Protein 1J5N (pdb70)

Radius of gyration: 16.45 Å; Cα contacts (8 Å, |Δi|>4): 73; chains: 1; bounding box: 31×43×29 Å

Structure (mmCIF, N/CA/C/O backbone):
data_1J5N
#
_entry.id   1J5N
#
loop_
_entity.id
_entity.type
_entity.pdbx_description
1 polymer "5'-D(*GP*GP*GP*GP*TP*GP*AP*TP*TP*GP*TP*TP*CP*AP*G)-3'"
2 polymer "5'-D(*CP*TP*GP*AP*AP*CP*AP*AP*TP*CP*AP*CP*CP*CP*C)-3'"
3 polymer 'Nonhistone chromosomal protein 6A'
#
loop_
_atom_site.group_PDB
_atom_site.id
_atom_site.type_symbol
_atom_site.label_atom_id
_atom_site.label_alt_id
_atom_site.label_comp_id
_atom_site.label_asym_id
_atom_site.label_entity_id
_atom_site.label_seq_id
_atom_site.pdbx_PDB_ins_code
_atom_site.Cartn_x
_atom_site.Cartn_y
_atom_site.Cartn_z
_atom_site.occupancy
_atom_site.B_iso_or_equiv
_atom_site.auth_seq_id
_atom_site.auth_comp_id
_atom_site.auth_asym_id
_atom_site.auth_atom_id
_atom_site.pdbx_PDB_model_num
ATOM 951 N N . MET C 3 1 ? -11.818 -3.468 -20.506 1.00 0.00 1 MET A N 1
ATOM 952 C CA . MET C 3 1 ? -10.466 -2.956 -20.851 1.00 0.00 1 MET A CA 1
ATOM 953 C C . MET C 3 1 ? -10.275 -1.535 -20.332 1.00 0.00 1 MET A C 1
ATOM 954 O O . MET C 3 1 ? -9.572 -0.731 -20.943 1.00 0.00 1 MET A O 1
ATOM 970 N N . VAL C 3 2 ? -10.906 -1.234 -19.202 1.00 0.00 2 VAL A N 1
ATOM 971 C CA . VAL C 3 2 ? -10.805 0.091 -18.601 1.00 0.00 2 VAL A CA 1
ATOM 972 C C . VAL C 3 2 ? -9.427 0.310 -17.984 1.00 0.00 2 VAL A C 1
ATOM 973 O O . VAL C 3 2 ? -9.019 1.445 -17.740 1.00 0.00 2 VAL A O 1
ATOM 986 N N . THR C 3 3 ? -8.715 -0.784 -17.736 1.00 0.00 3 THR A N 1
ATOM 987 C CA . THR C 3 3 ? -7.383 -0.711 -17.148 1.00 0.00 3 THR A CA 1
ATOM 988 C C . THR C 3 3 ? -6.341 -1.315 -18.084 1.00 0.00 3 THR A C 1
ATOM 989 O O . THR C 3 3 ? -6.042 -2.507 -18.012 1.00 0.00 3 THR A O 1
ATOM 1000 N N . PRO C 3 4 ? -5.773 -0.491 -18.977 1.00 0.00 4 PRO A N 1
ATOM 1001 C CA . PRO C 3 4 ? -4.758 -0.938 -19.935 1.00 0.00 4 PRO A CA 1
ATOM 1002 C C . PRO C 3 4 ? -3.609 -1.677 -19.258 1.00 0.00 4 PRO A C 1
ATOM 1003 O O . PRO C 3 4 ? -3.064 -1.213 -18.257 1.00 0.00 4 PRO A O 1
ATOM 1014 N N . ARG C 3 5 ? -3.245 -2.830 -19.811 1.00 0.00 5 ARG A N 1
ATOM 1015 C CA . ARG C 3 5 ? -2.161 -3.633 -19.259 1.00 0.00 5 ARG A CA 1
ATOM 1016 C C . ARG C 3 5 ? -0.841 -3.316 -19.955 1.00 0.00 5 ARG A C 1
ATOM 1017 O O . ARG C 3 5 ? 0.074 -4.138 -19.977 1.00 0.00 5 ARG A O 1
ATOM 1038 N N . GLU C 3 6 ? -0.750 -2.117 -20.522 1.00 0.00 6 GLU A N 1
ATOM 1039 C CA . GLU C 3 6 ? 0.459 -1.691 -21.217 1.00 0.00 6 GLU A CA 1
ATOM 1040 C C . GLU C 3 6 ? 1.291 -0.760 -20.343 1.00 0.00 6 GLU A C 1
ATOM 1041 O O . GLU C 3 6 ? 0.751 0.047 -19.586 1.00 0.00 6 GLU A O 1
ATOM 1053 N N . PRO C 3 7 ? 2.624 -0.862 -20.440 1.00 0.00 7 PRO A N 1
ATOM 1054 C CA . PRO C 3 7 ? 3.543 -0.028 -19.657 1.00 0.00 7 PRO A CA 1
ATOM 1055 C C . PRO C 3 7 ? 3.230 1.458 -19.790 1.00 0.00 7 PRO A C 1
ATOM 1056 O O . PRO C 3 7 ? 2.881 1.936 -20.869 1.00 0.00 7 PRO A O 1
ATOM 1067 N N . LYS C 3 8 ? 3.358 2.185 -18.684 1.00 0.00 8 LYS A N 1
ATOM 1068 C CA . LYS C 3 8 ? 3.089 3.618 -18.677 1.00 0.00 8 LYS A CA 1
ATOM 1069 C C . LYS C 3 8 ? 3.926 4.323 -17.615 1.00 0.00 8 LYS A C 1
ATOM 1070 O O . LYS C 3 8 ? 3.406 5.106 -16.819 1.00 0.00 8 LYS A O 1
ATOM 1089 N N . LYS C 3 9 ? 5.224 4.042 -17.608 1.00 0.00 9 LYS A N 1
ATOM 1090 C CA . LYS C 3 9 ? 6.134 4.650 -16.644 1.00 0.00 9 LYS A CA 1
ATOM 1091 C C . LYS C 3 9 ? 5.494 4.721 -15.262 1.00 0.00 9 LYS A C 1
ATOM 1092 O O . LYS C 3 9 ? 4.799 5.683 -14.937 1.00 0.00 9 LYS A O 1
ATOM 1111 N N . ARG C 3 10 ? 5.732 3.694 -14.452 1.00 0.00 10 ARG A N 1
ATOM 1112 C CA . ARG C 3 10 ? 5.179 3.639 -13.104 1.00 0.00 10 ARG A CA 1
ATOM 1113 C C . ARG C 3 10 ? 6.258 3.290 -12.085 1.00 0.00 10 ARG A C 1
ATOM 1114 O O . ARG C 3 10 ? 7.069 2.390 -12.309 1.00 0.00 10 ARG A O 1
ATOM 1135 N N . THR C 3 11 ? 6.257 4.000 -10.961 1.00 0.00 11 THR A N 1
ATOM 1136 C CA . THR C 3 11 ? 7.229 3.761 -9.903 1.00 0.00 11 THR A CA 1
ATOM 1137 C C . THR C 3 11 ? 7.320 4.962 -8.966 1.00 0.00 11 THR A C 1
ATOM 1138 O O . THR C 3 11 ? 7.645 6.069 -9.391 1.00 0.00 11 THR A O 1
ATOM 1149 N N . THR C 3 12 ? 7.026 4.734 -7.690 1.00 0.00 12 THR A N 1
ATOM 1150 C CA . THR C 3 12 ? 7.072 5.797 -6.694 1.00 0.00 12 THR A CA 1
ATOM 1151 C C . THR C 3 12 ? 6.599 7.120 -7.288 1.00 0.00 12 THR A C 1
ATOM 1152 O O . THR C 3 12 ? 7.253 8.151 -7.135 1.00 0.00 12 THR A O 1
ATOM 1163 N N . ARG C 3 13 ? 5.460 7.081 -7.972 1.00 0.00 13 ARG A N 1
ATOM 1164 C CA . ARG C 3 13 ? 4.901 8.272 -8.596 1.00 0.00 13 ARG A CA 1
ATOM 1165 C C . ARG C 3 13 ? 5.150 9.507 -7.734 1.00 0.00 13 ARG A C 1
ATOM 1166 O O . ARG C 3 13 ? 5.254 9.411 -6.511 1.00 0.00 13 ARG A O 1
ATOM 1187 N N . LYS C 3 14 ? 5.247 10.663 -8.381 1.00 0.00 14 LYS A N 1
ATOM 1188 C CA . LYS C 3 14 ? 5.488 11.916 -7.675 1.00 0.00 14 LYS A CA 1
ATOM 1189 C C . LYS C 3 14 ? 4.360 12.216 -6.694 1.00 0.00 14 LYS A C 1
ATOM 1190 O O . LYS C 3 14 ? 3.543 11.348 -6.387 1.00 0.00 14 LYS A O 1
ATOM 1209 N N . LYS C 3 15 ? 4.320 13.452 -6.206 1.00 0.00 15 LYS A N 1
ATOM 1210 C CA . LYS C 3 15 ? 3.294 13.866 -5.258 1.00 0.00 15 LYS A CA 1
ATOM 1211 C C . LYS C 3 15 ? 2.114 14.511 -5.978 1.00 0.00 15 LYS A C 1
ATOM 1212 O O . LYS C 3 15 ? 2.152 14.716 -7.191 1.00 0.00 15 LYS A O 1
ATOM 1231 N N . LYS C 3 16 ? 1.067 14.825 -5.223 1.00 0.00 16 LYS A N 1
ATOM 1232 C CA . LYS C 3 16 ? -0.127 15.443 -5.789 1.00 0.00 16 LYS A CA 1
ATOM 1233 C C . LYS C 3 16 ? -1.275 15.431 -4.784 1.00 0.00 16 LYS A C 1
ATOM 1234 O O . LYS C 3 16 ? -2.133 14.549 -4.819 1.00 0.00 16 LYS A O 1
ATOM 1253 N N . ASP C 3 17 ? -1.276 16.408 -3.883 1.00 0.00 17 ASP A N 1
ATOM 1254 C CA . ASP C 3 17 ? -2.312 16.504 -2.861 1.00 0.00 17 ASP A CA 1
ATOM 1255 C C . ASP C 3 17 ? -1.824 17.311 -1.663 1.00 0.00 17 ASP A C 1
ATOM 1256 O O . ASP C 3 17 ? -0.638 17.296 -1.333 1.00 0.00 17 ASP A O 1
ATOM 1265 N N . PRO C 3 18 ? -2.747 17.993 -0.969 1.00 0.00 18 PRO A N 1
ATOM 1266 C CA . PRO C 3 18 ? -2.424 18.773 0.230 1.00 0.00 18 PRO A CA 1
ATOM 1267 C C . PRO C 3 18 ? -1.775 17.915 1.310 1.00 0.00 18 PRO A C 1
ATOM 1268 O O . PRO C 3 18 ? -0.645 18.171 1.726 1.00 0.00 18 PRO A O 1
ATOM 1279 N N . ASN C 3 19 ? -2.474 16.860 1.714 1.00 0.00 19 ASN A N 1
ATOM 1280 C CA . ASN C 3 19 ? -1.943 15.921 2.692 1.00 0.00 19 ASN A CA 1
ATOM 1281 C C . ASN C 3 19 ? -1.499 14.634 2.008 1.00 0.00 19 ASN A C 1
ATOM 1282 O O . ASN C 3 19 ? -0.560 13.972 2.451 1.00 0.00 19 ASN A O 1
ATOM 1293 N N . ALA C 3 20 ? -2.153 14.314 0.895 1.00 0.00 20 ALA A N 1
ATOM 1294 C CA . ALA C 3 20 ? -1.803 13.139 0.110 1.00 0.00 20 ALA A CA 1
ATOM 1295 C C . ALA C 3 20 ? -1.716 11.894 0.982 1.00 0.00 20 ALA A C 1
ATOM 1296 O O . ALA C 3 20 ? -0.626 11.421 1.305 1.00 0.00 20 ALA A O 1
ATOM 1303 N N . PRO C 3 21 ? -2.873 11.312 1.322 1.00 0.00 21 PRO A N 1
ATOM 1304 C CA . PRO C 3 21 ? -2.938 10.072 2.100 1.00 0.00 21 PRO A CA 1
ATOM 1305 C C . PRO C 3 21 ? -2.143 8.949 1.444 1.00 0.00 21 PRO A C 1
ATOM 1306 O O . PRO C 3 21 ? -1.271 8.344 2.068 1.00 0.00 21 PRO A O 1
ATOM 1317 N N . LYS C 3 22 ? -2.418 8.710 0.165 1.00 0.00 22 LYS A N 1
ATOM 1318 C CA . LYS C 3 22 ? -1.696 7.702 -0.604 1.00 0.00 22 LYS A CA 1
ATOM 1319 C C . LYS C 3 22 ? -2.357 6.335 -0.479 1.00 0.00 22 LYS A C 1
ATOM 1320 O O . LYS C 3 22 ? -1.700 5.346 -0.150 1.00 0.00 22 LYS A O 1
ATOM 1339 N N . ARG C 3 23 ? -3.647 6.277 -0.792 1.00 0.00 23 ARG A N 1
ATOM 1340 C CA . ARG C 3 23 ? -4.390 5.022 -0.755 1.00 0.00 23 ARG A CA 1
ATOM 1341 C C . ARG C 3 23 ? -3.816 4.078 0.299 1.00 0.00 23 ARG A C 1
ATOM 1342 O O . ARG C 3 23 ? -3.253 4.519 1.301 1.00 0.00 23 ARG A O 1
ATOM 1363 N N . ALA C 3 24 ? -3.970 2.778 0.071 1.00 0.00 24 ALA A N 1
ATOM 1364 C CA . ALA C 3 24 ? -3.472 1.776 1.005 1.00 0.00 24 ALA A CA 1
ATOM 1365 C C . ALA C 3 24 ? -2.619 0.736 0.292 1.00 0.00 24 ALA A C 1
ATOM 1366 O O . ALA C 3 24 ? -2.632 0.642 -0.934 1.00 0.00 24 ALA A O 1
ATOM 1373 N N . LEU C 3 25 ? -1.943 -0.097 1.075 1.00 0.00 25 LEU A N 1
ATOM 1374 C CA . LEU C 3 25 ? -1.162 -1.193 0.524 1.00 0.00 25 LEU A CA 1
ATOM 1375 C C . LEU C 3 25 ? -2.047 -2.112 -0.307 1.00 0.00 25 LEU A C 1
ATOM 1376 O O . LEU C 3 25 ? -3.199 -1.787 -0.594 1.00 0.00 25 LEU A O 1
ATOM 1392 N N . SER C 3 26 ? -1.504 -3.260 -0.687 1.00 0.00 26 SER A N 1
ATOM 1393 C CA . SER C 3 26 ? -2.250 -4.225 -1.480 1.00 0.00 26 SER A CA 1
ATOM 1394 C C . SER C 3 26 ? -2.128 -5.625 -0.892 1.00 0.00 26 SER A C 1
ATOM 1395 O O . SER C 3 26 ? -1.203 -5.912 -0.129 1.00 0.00 26 SER A O 1
ATOM 1403 N N . ALA C 3 27 ? -3.041 -6.507 -1.285 1.00 0.00 27 ALA A N 1
ATOM 1404 C CA . ALA C 3 27 ? -2.994 -7.894 -0.843 1.00 0.00 27 ALA A CA 1
ATOM 1405 C C . ALA C 3 27 ? -1.681 -8.541 -1.264 1.00 0.00 27 ALA A C 1
ATOM 1406 O O . ALA C 3 27 ? -1.279 -9.572 -0.725 1.00 0.00 27 ALA A O 1
ATOM 1413 N N . TYR C 3 28 ? -1.010 -7.913 -2.226 1.00 0.00 28 TYR A N 1
ATOM 1414 C CA . TYR C 3 28 ? 0.262 -8.416 -2.725 1.00 0.00 28 TYR A CA 1
ATOM 1415 C C . TYR C 3 28 ? 1.411 -8.002 -1.811 1.00 0.00 28 TYR A C 1
ATOM 1416 O O . TYR C 3 28 ? 2.436 -8.677 -1.748 1.00 0.00 28 TYR A O 1
ATOM 1434 N N . MET C 3 29 ? 1.233 -6.890 -1.105 1.00 0.00 29 MET A N 1
ATOM 1435 C CA . MET C 3 29 ? 2.255 -6.403 -0.185 1.00 0.00 29 MET A CA 1
ATOM 1436 C C . MET C 3 29 ? 2.221 -7.184 1.123 1.00 0.00 29 MET A C 1
ATOM 1437 O O . MET C 3 29 ? 3.259 -7.610 1.628 1.00 0.00 29 MET A O 1
ATOM 1451 N N . PHE C 3 30 ? 1.021 -7.391 1.652 1.00 0.00 30 PHE A N 1
ATOM 1452 C CA . PHE C 3 30 ? 0.856 -8.153 2.885 1.00 0.00 30 PHE A CA 1
ATOM 1453 C C . PHE C 3 30 ? 1.227 -9.617 2.667 1.00 0.00 30 PHE A C 1
ATOM 1454 O O . PHE C 3 30 ? 2.032 -10.185 3.411 1.00 0.00 30 PHE A O 1
ATOM 1471 N N . PHE C 3 31 ? 0.715 -10.194 1.584 1.00 0.00 31 PHE A N 1
ATOM 1472 C CA . PHE C 3 31 ? 1.058 -11.563 1.219 1.00 0.00 31 PHE A CA 1
ATOM 1473 C C . PHE C 3 31 ? 2.540 -11.669 0.884 1.00 0.00 31 PHE A C 1
ATOM 1474 O O . PHE C 3 31 ? 3.257 -12.489 1.455 1.00 0.00 31 PHE A O 1
ATOM 1491 N N . ALA C 3 32 ? 3.007 -10.790 0.002 1.00 0.00 32 ALA A N 1
ATOM 1492 C CA . ALA C 3 32 ? 4.422 -10.740 -0.348 1.00 0.00 32 ALA A CA 1
ATOM 1493 C C . ALA C 3 32 ? 5.278 -10.544 0.897 1.00 0.00 32 ALA A C 1
ATOM 1494 O O . ALA C 3 32 ? 6.416 -11.003 0.959 1.00 0.00 32 ALA A O 1
ATOM 1501 N N . ASN C 3 33 ? 4.702 -9.901 1.908 1.00 0.00 33 ASN A N 1
ATOM 1502 C CA . ASN C 3 33 ? 5.391 -9.707 3.177 1.00 0.00 33 ASN A CA 1
ATOM 1503 C C . ASN C 3 33 ? 5.710 -11.053 3.818 1.00 0.00 33 ASN A C 1
ATOM 1504 O O . ASN C 3 33 ? 6.848 -11.311 4.212 1.00 0.00 33 ASN A O 1
ATOM 1515 N N . GLU C 3 34 ? 4.706 -11.923 3.881 1.00 0.00 34 GLU A N 1
ATOM 1516 C CA . GLU C 3 34 ? 4.889 -13.262 4.430 1.00 0.00 34 GLU A CA 1
ATOM 1517 C C . GLU C 3 34 ? 5.812 -14.094 3.547 1.00 0.00 34 GLU A C 1
ATOM 1518 O O . GLU C 3 34 ? 6.679 -14.818 4.042 1.00 0.00 34 GLU A O 1
ATOM 1530 N N . ASN C 3 35 ? 5.622 -13.988 2.238 1.00 0.00 35 ASN A N 1
ATOM 1531 C CA . ASN C 3 35 ? 6.430 -14.739 1.286 1.00 0.00 35 ASN A CA 1
ATOM 1532 C C . ASN C 3 35 ? 7.877 -14.264 1.308 1.00 0.00 35 ASN A C 1
ATOM 1533 O O . ASN C 3 35 ? 8.751 -14.942 1.841 1.00 0.00 35 ASN A O 1
ATOM 1544 N N . ARG C 3 36 ? 8.117 -13.087 0.742 1.00 0.00 36 ARG A N 1
ATOM 1545 C CA . ARG C 3 36 ? 9.452 -12.497 0.729 1.00 0.00 36 ARG A CA 1
ATOM 1546 C C . ARG C 3 36 ? 10.404 -13.271 1.635 1.00 0.00 36 ARG A C 1
ATOM 1547 O O . ARG C 3 36 ? 11.380 -13.862 1.170 1.00 0.00 36 ARG A O 1
ATOM 1568 N N . ASP C 3 37 ? 10.108 -13.270 2.932 1.00 0.00 37 ASP A N 1
ATOM 1569 C CA . ASP C 3 37 ? 10.935 -13.973 3.905 1.00 0.00 37 ASP A CA 1
ATOM 1570 C C . ASP C 3 37 ? 10.843 -15.481 3.709 1.00 0.00 37 ASP A C 1
ATOM 1571 O O . ASP C 3 37 ? 11.859 -16.161 3.572 1.00 0.00 37 ASP A O 1
ATOM 1580 N N . ILE C 3 38 ? 9.618 -15.994 3.651 1.00 0.00 38 ILE A N 1
ATOM 1581 C CA . ILE C 3 38 ? 9.396 -17.415 3.407 1.00 0.00 38 ILE A CA 1
ATOM 1582 C C . ILE C 3 38 ? 10.033 -17.847 2.089 1.00 0.00 38 ILE A C 1
ATOM 1583 O O . ILE C 3 38 ? 11.015 -18.589 2.073 1.00 0.00 38 ILE A O 1
ATOM 1599 N N . VAL C 3 39 ? 9.453 -17.385 0.986 1.00 0.00 39 VAL A N 1
ATOM 1600 C CA . VAL C 3 39 ? 9.953 -17.718 -0.344 1.00 0.00 39 VAL A CA 1
ATOM 1601 C C . VAL C 3 39 ? 11.478 -17.730 -0.377 1.00 0.00 39 VAL A C 1
ATOM 1602 O O . VAL C 3 39 ? 12.095 -18.760 -0.647 1.00 0.00 39 VAL A O 1
ATOM 1615 N N . ARG C 3 40 ? 12.080 -16.568 -0.144 1.00 0.00 40 ARG A N 1
ATOM 1616 C CA . ARG C 3 40 ? 13.533 -16.438 -0.191 1.00 0.00 40 ARG A CA 1
ATOM 1617 C C . ARG C 3 40 ? 14.194 -17.292 0.885 1.00 0.00 40 ARG A C 1
ATOM 1618 O O . ARG C 3 40 ? 15.349 -17.696 0.748 1.00 0.00 40 ARG A O 1
ATOM 1639 N N . SER C 3 41 ? 13.450 -17.578 1.947 1.00 0.00 41 SER A N 1
ATOM 1640 C CA . SER C 3 41 ? 13.960 -18.399 3.039 1.00 0.00 41 SER A CA 1
ATOM 1641 C C . SER C 3 41 ? 14.107 -19.852 2.601 1.00 0.00 41 SER A C 1
ATOM 1642 O O . SER C 3 41 ? 14.900 -20.605 3.165 1.00 0.00 41 SER A O 1
ATOM 1650 N N . GLU C 3 42 ? 13.351 -20.233 1.576 1.00 0.00 42 GLU A N 1
ATOM 1651 C CA . GLU C 3 42 ? 13.412 -21.587 1.043 1.00 0.00 42 GLU A CA 1
ATOM 1652 C C . GLU C 3 42 ? 14.259 -21.631 -0.223 1.00 0.00 42 GLU A C 1
ATOM 1653 O O . GLU C 3 42 ? 14.698 -22.698 -0.653 1.00 0.00 42 GLU A O 1
ATOM 1665 N N . ASN C 3 43 ? 14.487 -20.463 -0.814 1.00 0.00 43 ASN A N 1
ATOM 1666 C CA . ASN C 3 43 ? 15.285 -20.363 -2.028 1.00 0.00 43 ASN A CA 1
ATOM 1667 C C . ASN C 3 43 ? 16.275 -19.208 -1.941 1.00 0.00 43 ASN A C 1
ATOM 1668 O O . ASN C 3 43 ? 16.282 -18.316 -2.789 1.00 0.00 43 ASN A O 1
ATOM 1679 N N . PRO C 3 44 ? 17.129 -19.214 -0.911 1.00 0.00 44 PRO A N 1
ATOM 1680 C CA . PRO C 3 44 ? 18.135 -18.166 -0.706 1.00 0.00 44 PRO A CA 1
ATOM 1681 C C . PRO C 3 44 ? 19.093 -18.049 -1.886 1.00 0.00 44 PRO A C 1
ATOM 1682 O O . PRO C 3 44 ? 19.867 -17.096 -1.980 1.00 0.00 44 PRO A O 1
ATOM 1693 N N . ASP C 3 45 ? 19.049 -19.034 -2.777 1.00 0.00 45 ASP A N 1
ATOM 1694 C CA . ASP C 3 45 ? 19.924 -19.051 -3.944 1.00 0.00 45 ASP A CA 1
ATOM 1695 C C . ASP C 3 45 ? 19.303 -18.283 -5.105 1.00 0.00 45 ASP A C 1
ATOM 1696 O O . ASP C 3 45 ? 20.009 -17.644 -5.886 1.00 0.00 45 ASP A O 1
ATOM 1705 N N . ILE C 3 46 ? 17.981 -18.353 -5.219 1.00 0.00 46 ILE A N 1
ATOM 1706 C CA . ILE C 3 46 ? 17.271 -17.668 -6.290 1.00 0.00 46 ILE A CA 1
ATOM 1707 C C . ILE C 3 46 ? 17.174 -16.171 -6.013 1.00 0.00 46 ILE A C 1
ATOM 1708 O O . ILE C 3 46 ? 16.970 -15.752 -4.873 1.00 0.00 46 ILE A O 1
ATOM 1724 N N . THR C 3 47 ? 17.352 -15.369 -7.057 1.00 0.00 47 THR A N 1
ATOM 1725 C CA . THR C 3 47 ? 17.318 -13.917 -6.923 1.00 0.00 47 THR A CA 1
ATOM 1726 C C . THR C 3 47 ? 15.903 -13.382 -7.121 1.00 0.00 47 THR A C 1
ATOM 1727 O O . THR C 3 47 ? 14.935 -14.140 -7.115 1.00 0.00 47 THR A O 1
ATOM 1738 N N . PHE C 3 48 ? 15.792 -12.066 -7.277 1.00 0.00 48 PHE A N 1
ATOM 1739 C CA . PHE C 3 48 ? 14.499 -11.421 -7.457 1.00 0.00 48 PHE A CA 1
ATOM 1740 C C . PHE C 3 48 ? 13.751 -12.004 -8.651 1.00 0.00 48 PHE A C 1
ATOM 1741 O O . PHE C 3 48 ? 12.521 -12.052 -8.662 1.00 0.00 48 PHE A O 1
ATOM 1758 N N . GLY C 3 49 ? 14.497 -12.394 -9.679 1.00 0.00 49 GLY A N 1
ATOM 1759 C CA . GLY C 3 49 ? 13.880 -12.906 -10.888 1.00 0.00 49 GLY A CA 1
ATOM 1760 C C . GLY C 3 49 ? 13.309 -14.298 -10.712 1.00 0.00 49 GLY A C 1
ATOM 1761 O O . GLY C 3 49 ? 12.828 -14.904 -11.670 1.00 0.00 49 GLY A O 1
ATOM 1765 N N . GLN C 3 50 ? 13.330 -14.792 -9.482 1.00 0.00 50 GLN A N 1
ATOM 1766 C CA . GLN C 3 50 ? 12.778 -16.104 -9.175 1.00 0.00 50 GLN A CA 1
ATOM 1767 C C . GLN C 3 50 ? 11.782 -15.999 -8.031 1.00 0.00 50 GLN A C 1
ATOM 1768 O O . GLN C 3 50 ? 10.621 -16.383 -8.164 1.00 0.00 50 GLN A O 1
ATOM 1782 N N . VAL C 3 51 ? 12.231 -15.407 -6.933 1.00 0.00 51 VAL A N 1
ATOM 1783 C CA . VAL C 3 51 ? 11.375 -15.177 -5.780 1.00 0.00 51 VAL A CA 1
ATOM 1784 C C . VAL C 3 51 ? 10.210 -14.259 -6.138 1.00 0.00 51 VAL A C 1
ATOM 1785 O O . VAL C 3 51 ? 9.074 -14.492 -5.724 1.00 0.00 51 VAL A O 1
ATOM 1798 N N . GLY C 3 52 ? 10.506 -13.207 -6.891 1.00 0.00 52 GLY A N 1
ATOM 1799 C CA . GLY C 3 52 ? 9.482 -12.250 -7.269 1.00 0.00 52 GLY A CA 1
ATOM 1800 C C . GLY C 3 52 ? 8.447 -12.843 -8.206 1.00 0.00 52 GLY A C 1
ATOM 1801 O O . GLY C 3 52 ? 7.282 -12.998 -7.835 1.00 0.00 52 GLY A O 1
ATOM 1805 N N . LYS C 3 53 ? 8.865 -13.158 -9.427 1.00 0.00 53 LYS A N 1
ATOM 1806 C CA . LYS C 3 53 ? 7.961 -13.723 -10.420 1.00 0.00 53 LYS A CA 1
ATOM 1807 C C . LYS C 3 53 ? 7.237 -14.946 -9.861 1.00 0.00 53 LYS A C 1
ATOM 1808 O O . LYS C 3 53 ? 6.016 -15.061 -9.971 1.00 0.00 53 LYS A O 1
ATOM 1827 N N . LYS C 3 54 ? 7.993 -15.836 -9.227 1.00 0.00 54 LYS A N 1
ATOM 1828 C CA . LYS C 3 54 ? 7.415 -17.026 -8.610 1.00 0.00 54 LYS A CA 1
ATOM 1829 C C . LYS C 3 54 ? 6.442 -16.638 -7.503 1.00 0.00 54 LYS A C 1
ATOM 1830 O O . LYS C 3 54 ? 5.488 -17.360 -7.219 1.00 0.00 54 LYS A O 1
ATOM 1849 N N . LEU C 3 55 ? 6.684 -15.484 -6.889 1.00 0.00 55 LEU A N 1
ATOM 1850 C CA . LEU C 3 55 ? 5.815 -14.984 -5.832 1.00 0.00 55 LEU A CA 1
ATOM 1851 C C . LEU C 3 55 ? 4.414 -14.719 -6.365 1.00 0.00 55 LEU A C 1
ATOM 1852 O O . LEU C 3 55 ? 3.421 -15.147 -5.778 1.00 0.00 55 LEU A O 1
ATOM 1868 N N . GLY C 3 56 ? 4.344 -14.000 -7.479 1.00 0.00 56 GLY A N 1
ATOM 1869 C CA . GLY C 3 56 ? 3.063 -13.683 -8.083 1.00 0.00 56 GLY A CA 1
ATOM 1870 C C . GLY C 3 56 ? 2.305 -14.921 -8.525 1.00 0.00 56 GLY A C 1
ATOM 1871 O O . GLY C 3 56 ? 1.133 -15.095 -8.186 1.00 0.00 56 GLY A O 1
ATOM 1875 N N . GLU C 3 57 ? 2.973 -15.785 -9.281 1.00 0.00 57 GLU A N 1
ATOM 1876 C CA . GLU C 3 57 ? 2.353 -17.015 -9.760 1.00 0.00 57 GLU A CA 1
ATOM 1877 C C . GLU C 3 57 ? 1.804 -17.832 -8.595 1.00 0.00 57 GLU A C 1
ATOM 1878 O O . GLU C 3 57 ? 0.629 -18.200 -8.580 1.00 0.00 57 GLU A O 1
ATOM 1890 N N . LYS C 3 58 ? 2.654 -18.085 -7.607 1.00 0.00 58 LYS A N 1
ATOM 1891 C CA . LYS C 3 58 ? 2.250 -18.834 -6.423 1.00 0.00 58 LYS A CA 1
ATOM 1892 C C . LYS C 3 58 ? 1.217 -18.057 -5.615 1.00 0.00 58 LYS A C 1
ATOM 1893 O O . LYS C 3 58 ? 0.401 -18.644 -4.905 1.00 0.00 58 LYS A O 1
ATOM 1912 N N . TRP C 3 59 ? 1.241 -16.735 -5.749 1.00 0.00 59 TRP A N 1
ATOM 1913 C CA . TRP C 3 59 ? 0.295 -15.883 -5.042 1.00 0.00 59 TRP A CA 1
ATOM 1914 C C . TRP C 3 59 ? -1.135 -16.270 -5.388 1.00 0.00 59 TRP A C 1
ATOM 1915 O O . TRP C 3 59 ? -1.909 -16.675 -4.520 1.00 0.00 59 TRP A O 1
ATOM 1936 N N . LYS C 3 60 ? -1.470 -16.167 -6.668 1.00 0.00 60 LYS A N 1
ATOM 1937 C CA . LYS C 3 60 ? -2.797 -16.529 -7.141 1.00 0.00 60 LYS A CA 1
ATOM 1938 C C . LYS C 3 60 ? -2.975 -18.043 -7.144 1.00 0.00 60 LYS A C 1
ATOM 1939 O O . LYS C 3 60 ? -4.096 -18.549 -7.189 1.00 0.00 60 LYS A O 1
ATOM 1958 N N . ALA C 3 61 ? -1.857 -18.762 -7.096 1.00 0.00 61 ALA A N 1
ATOM 1959 C CA . ALA C 3 61 ? -1.885 -20.220 -7.093 1.00 0.00 61 ALA A CA 1
ATOM 1960 C C . ALA C 3 61 ? -2.547 -20.755 -5.828 1.00 0.00 61 ALA A C 1
ATOM 1961 O O . ALA C 3 61 ? -3.256 -21.760 -5.865 1.00 0.00 61 ALA A O 1
ATOM 1968 N N . LEU C 3 62 ? -2.306 -20.083 -4.706 1.00 0.00 62 LEU A N 1
ATOM 1969 C CA . LEU C 3 62 ? -2.876 -20.501 -3.430 1.00 0.00 62 LEU A CA 1
ATOM 1970 C C . LEU C 3 62 ? -4.388 -20.669 -3.538 1.00 0.00 62 LEU A C 1
ATOM 1971 O O . LEU C 3 62 ? -4.900 -21.786 -3.489 1.00 0.00 62 LEU A O 1
ATOM 1987 N N . THR C 3 63 ? -5.092 -19.545 -3.653 1.00 0.00 63 THR A N 1
ATOM 1988 C CA . THR C 3 63 ? -6.552 -19.543 -3.726 1.00 0.00 63 THR A CA 1
ATOM 1989 C C . THR C 3 63 ? -7.124 -18.444 -2.836 1.00 0.00 63 THR A C 1
ATOM 1990 O O . THR C 3 63 ? -6.551 -18.112 -1.799 1.00 0.00 63 THR A O 1
ATOM 2001 N N . PRO C 3 64 ? -8.257 -17.850 -3.240 1.00 0.00 64 PRO A N 1
ATOM 2002 C CA . PRO C 3 64 ? -8.902 -16.782 -2.482 1.00 0.00 64 PRO A CA 1
ATOM 2003 C C . PRO C 3 64 ? -8.826 -17.007 -0.976 1.00 0.00 64 PRO A C 1
ATOM 2004 O O . PRO C 3 64 ? -8.448 -16.109 -0.222 1.00 0.00 64 PRO A O 1
ATOM 2015 N N . GLU C 3 65 ? -9.169 -18.216 -0.543 1.00 0.00 65 GLU A N 1
ATOM 2016 C CA . GLU C 3 65 ? -9.124 -18.561 0.873 1.00 0.00 65 GLU A CA 1
ATOM 2017 C C . GLU C 3 65 ? -7.730 -18.320 1.446 1.00 0.00 65 GLU A C 1
ATOM 2018 O O . GLU C 3 65 ? -7.577 -17.663 2.477 1.00 0.00 65 GLU A O 1
ATOM 2030 N N . GLU C 3 66 ? -6.714 -18.834 0.759 1.00 0.00 66 GLU A N 1
ATOM 2031 C CA . GLU C 3 66 ? -5.332 -18.650 1.186 1.00 0.00 66 GLU A CA 1
ATOM 2032 C C . GLU C 3 66 ? -4.988 -17.168 1.283 1.00 0.00 66 GLU A C 1
ATOM 2033 O O . GLU C 3 66 ? -4.100 -16.774 2.041 1.00 0.00 66 GLU A O 1
ATOM 2045 N N . LYS C 3 67 ? -5.694 -16.352 0.508 1.00 0.00 67 LYS A N 1
ATOM 2046 C CA . LYS C 3 67 ? -5.468 -14.911 0.506 1.00 0.00 67 LYS A CA 1
ATOM 2047 C C . LYS C 3 67 ? -6.148 -14.250 1.700 1.00 0.00 67 LYS A C 1
ATOM 2048 O O . LYS C 3 67 ? -5.718 -13.198 2.168 1.00 0.00 67 LYS A O 1
ATOM 2067 N N . GLN C 3 68 ? -7.224 -14.866 2.176 1.00 0.00 68 GLN A N 1
ATOM 2068 C CA . GLN C 3 68 ? -7.990 -14.321 3.293 1.00 0.00 68 GLN A CA 1
ATOM 2069 C C . GLN C 3 68 ? -7.088 -13.565 4.263 1.00 0.00 68 GLN A C 1
ATOM 2070 O O . GLN C 3 68 ? -7.375 -12.426 4.629 1.00 0.00 68 GLN A O 1
ATOM 2084 N N . PRO C 3 69 ? -5.987 -14.192 4.700 1.00 0.00 69 PRO A N 1
ATOM 2085 C CA . PRO C 3 69 ? -5.052 -13.574 5.643 1.00 0.00 69 PRO A CA 1
ATOM 2086 C C . PRO C 3 69 ? -4.574 -12.205 5.174 1.00 0.00 69 PRO A C 1
ATOM 2087 O O . PRO C 3 69 ? -4.722 -11.206 5.880 1.00 0.00 69 PRO A O 1
ATOM 2098 N N . TYR C 3 70 ? -3.993 -12.166 3.981 1.00 0.00 70 TYR A N 1
ATOM 2099 C CA . TYR C 3 70 ? -3.453 -10.926 3.437 1.00 0.00 70 TYR A CA 1
ATOM 2100 C C . TYR C 3 70 ? -4.549 -10.086 2.800 1.00 0.00 70 TYR A C 1
ATOM 2101 O O . TYR C 3 70 ? -4.819 -8.976 3.241 1.00 0.00 70 TYR A O 1
ATOM 2119 N N . GLU C 3 71 ? -5.183 -10.626 1.767 1.00 0.00 71 GLU A N 1
ATOM 2120 C CA . GLU C 3 71 ? -6.276 -9.932 1.098 1.00 0.00 71 GLU A CA 1
ATOM 2121 C C . GLU C 3 71 ? -7.158 -9.222 2.117 1.00 0.00 71 GLU A C 1
ATOM 2122 O O . GLU C 3 71 ? -7.391 -8.014 2.023 1.00 0.00 71 GLU A O 1
ATOM 2134 N N . ALA C 3 72 ? -7.565 -9.959 3.147 1.00 0.00 72 ALA A N 1
ATOM 2135 C CA . ALA C 3 72 ? -8.304 -9.372 4.253 1.00 0.00 72 ALA A CA 1
ATOM 2136 C C . ALA C 3 72 ? -7.458 -8.306 4.935 1.00 0.00 72 ALA A C 1
ATOM 2137 O O . ALA C 3 72 ? -7.918 -7.189 5.172 1.00 0.00 72 ALA A O 1
ATOM 2144 N N . LYS C 3 73 ? -6.182 -8.622 5.133 1.00 0.00 73 LYS A N 1
ATOM 2145 C CA . LYS C 3 73 ? -5.226 -7.652 5.651 1.00 0.00 73 LYS A CA 1
ATOM 2146 C C . LYS C 3 73 ? -5.132 -6.449 4.719 1.00 0.00 73 LYS A C 1
ATOM 2147 O O . LYS C 3 73 ? -4.639 -5.388 5.103 1.00 0.00 73 LYS A O 1
ATOM 2166 N N . ALA C 3 74 ? -5.638 -6.619 3.502 1.00 0.00 74 ALA A N 1
ATOM 2167 C CA . ALA C 3 74 ? -5.648 -5.547 2.518 1.00 0.00 74 ALA A CA 1
ATOM 2168 C C . ALA C 3 74 ? -6.761 -4.559 2.826 1.00 0.00 74 ALA A C 1
ATOM 2169 O O . ALA C 3 74 ? -6.527 -3.354 2.914 1.00 0.00 74 ALA A O 1
ATOM 2176 N N . GLN C 3 75 ? -7.948 -5.089 3.095 1.00 0.00 75 GLN A N 1
ATOM 2177 C CA . GLN C 3 75 ? -9.064 -4.262 3.530 1.00 0.00 75 GLN A CA 1
ATOM 2178 C C . GLN C 3 75 ? -8.729 -3.589 4.857 1.00 0.00 75 GLN A C 1
ATOM 2179 O O . GLN C 3 75 ? -9.134 -2.454 5.112 1.00 0.00 75 GLN A O 1
ATOM 2193 N N . ALA C 3 76 ? -7.929 -4.275 5.670 1.00 0.00 76 ALA A N 1
ATOM 2194 C CA . ALA C 3 76 ? -7.478 -3.727 6.942 1.00 0.00 76 ALA A CA 1
ATOM 2195 C C . ALA C 3 76 ? -6.588 -2.508 6.723 1.00 0.00 76 ALA A C 1
ATOM 2196 O O . ALA C 3 76 ? -6.794 -1.459 7.331 1.00 0.00 76 ALA A O 1
ATOM 2203 N N . ASP C 3 77 ? -5.620 -2.646 5.822 1.00 0.00 77 ASP A N 1
ATOM 2204 C CA . ASP C 3 77 ? -4.723 -1.547 5.489 1.00 0.00 77 ASP A CA 1
ATOM 2205 C C . ASP C 3 77 ? -5.458 -0.475 4.691 1.00 0.00 77 ASP A C 1
ATOM 2206 O O . ASP C 3 77 ? -5.099 0.703 4.734 1.00 0.00 77 ASP A O 1
ATOM 2215 N N . LYS C 3 78 ? -6.519 -0.885 4.002 1.00 0.00 78 LYS A N 1
ATOM 2216 C CA . LYS C 3 78 ? -7.335 0.045 3.233 1.00 0.00 78 LYS A CA 1
ATOM 2217 C C . LYS C 3 78 ? -7.958 1.092 4.149 1.00 0.00 78 LYS A C 1
ATOM 2218 O O . LYS C 3 78 ? -7.872 2.291 3.884 1.00 0.00 78 LYS A O 1
ATOM 2237 N N . LYS C 3 79 ? -8.511 0.635 5.267 1.00 0.00 79 LYS A N 1
ATOM 2238 C CA . LYS C 3 79 ? -9.058 1.540 6.269 1.00 0.00 79 LYS A CA 1
ATOM 2239 C C . LYS C 3 79 ? -7.938 2.325 6.945 1.00 0.00 79 LYS A C 1
ATOM 2240 O O . LYS C 3 79 ? -8.029 3.543 7.111 1.00 0.00 79 LYS A O 1
ATOM 2259 N N . ARG C 3 80 ? -6.856 1.627 7.276 1.00 0.00 80 ARG A N 1
ATOM 2260 C CA . ARG C 3 80 ? -5.689 2.264 7.873 1.00 0.00 80 ARG A CA 1
ATOM 2261 C C . ARG C 3 80 ? -5.459 3.639 7.255 1.00 0.00 80 ARG A C 1
ATOM 2262 O O . ARG C 3 80 ? -5.500 4.656 7.946 1.00 0.00 80 ARG A O 1
ATOM 2283 N N . TYR C 3 81 ? -5.264 3.663 5.940 1.00 0.00 81 TYR A N 1
ATOM 2284 C CA . TYR C 3 81 ? -5.081 4.917 5.221 1.00 0.00 81 TYR A CA 1
ATOM 2285 C C . TYR C 3 81 ? -6.391 5.693 5.152 1.00 0.00 81 TYR A C 1
ATOM 2286 O O . TYR C 3 81 ? -6.401 6.922 5.215 1.00 0.00 81 TYR A O 1
ATOM 2304 N N . GLU C 3 82 ? -7.498 4.966 5.037 1.00 0.00 82 GLU A N 1
ATOM 2305 C CA . GLU C 3 82 ? -8.813 5.590 4.979 1.00 0.00 82 GLU A CA 1
ATOM 2306 C C . GLU C 3 82 ? -8.942 6.666 6.049 1.00 0.00 82 GLU A C 1
ATOM 2307 O O . GLU C 3 82 ? -9.716 7.611 5.905 1.00 0.00 82 GLU A O 1
ATOM 2319 N N . SER C 3 83 ? -8.160 6.527 7.114 1.00 0.00 83 SER A N 1
ATOM 2320 C CA . SER C 3 83 ? -8.159 7.508 8.193 1.00 0.00 83 SER A CA 1
ATOM 2321 C C . SER C 3 83 ? -7.426 8.776 7.765 1.00 0.00 83 SER A C 1
ATOM 2322 O O . SER C 3 83 ? -7.931 9.887 7.936 1.00 0.00 83 SER A O 1
ATOM 2330 N N . GLU C 3 84 ? -6.244 8.601 7.186 1.00 0.00 84 GLU A N 1
ATOM 2331 C CA . GLU C 3 84 ? -5.451 9.728 6.711 1.00 0.00 84 GLU A CA 1
ATOM 2332 C C . GLU C 3 84 ? -6.123 10.400 5.518 1.00 0.00 84 GLU A C 1
ATOM 2333 O O . GLU C 3 84 ? -5.791 11.531 5.164 1.00 0.00 84 GLU A O 1
ATOM 2345 N N . LYS C 3 85 ? -7.097 9.714 4.927 1.00 0.00 85 LYS A N 1
ATOM 2346 C CA . LYS C 3 85 ? -7.844 10.266 3.803 1.00 0.00 85 LYS A CA 1
ATOM 2347 C C . LYS C 3 85 ? -9.044 11.067 4.300 1.00 0.00 85 LYS A C 1
ATOM 2348 O O . LYS C 3 85 ? -9.252 12.212 3.895 1.00 0.00 85 LYS A O 1
ATOM 2367 N N . GLU C 3 86 ? -9.790 10.484 5.233 1.00 0.00 86 GLU A N 1
ATOM 2368 C CA . GLU C 3 86 ? -10.918 11.174 5.844 1.00 0.00 86 GLU A CA 1
ATOM 2369 C C . GLU C 3 86 ? -10.469 12.509 6.425 1.00 0.00 86 GLU A C 1
ATOM 2370 O O . GLU C 3 86 ? -11.179 13.510 6.333 1.00 0.00 86 GLU A O 1
ATOM 2382 N N . LEU C 3 87 ? -9.244 12.535 6.939 1.00 0.00 87 LEU A N 1
ATOM 2383 C CA . LEU C 3 87 ? -8.659 13.769 7.446 1.00 0.00 87 LEU A CA 1
ATOM 2384 C C . LEU C 3 87 ? -8.067 14.579 6.302 1.00 0.00 87 LEU A C 1
ATOM 2385 O O . LEU C 3 87 ? -8.269 15.788 6.214 1.00 0.00 87 LEU A O 1
ATOM 2401 N N . TYR C 3 88 ? -7.414 13.886 5.375 1.00 0.00 88 TYR A N 1
ATOM 2402 C CA . TYR C 3 88 ? -6.892 14.527 4.177 1.00 0.00 88 TYR A CA 1
ATOM 2403 C C . TYR C 3 88 ? -7.842 15.618 3.702 1.00 0.00 88 TYR A C 1
ATOM 2404 O O . TYR C 3 88 ? -7.417 16.718 3.350 1.00 0.00 88 TYR A O 1
ATOM 2422 N N . ASN C 3 89 ? -9.135 15.321 3.745 1.00 0.00 89 ASN A N 1
ATOM 2423 C CA . ASN C 3 89 ? -10.155 16.289 3.368 1.00 0.00 89 ASN A CA 1
ATOM 2424 C C . ASN C 3 89 ? -10.636 17.069 4.587 1.00 0.00 89 ASN A C 1
ATOM 2425 O O . ASN C 3 89 ? -11.002 18.240 4.481 1.00 0.00 89 ASN A O 1
ATOM 2436 N N . ALA C 3 90 ? -10.614 16.418 5.748 1.00 0.00 90 ALA A N 1
ATOM 2437 C CA . ALA C 3 90 ? -11.048 17.053 6.989 1.00 0.00 90 ALA A CA 1
ATOM 2438 C C . ALA C 3 90 ? -9.973 17.984 7.539 1.00 0.00 90 ALA A C 1
ATOM 2439 O O . ALA C 3 90 ? -10.058 18.443 8.678 1.00 0.00 90 ALA A O 1
ATOM 2446 N N . THR C 3 91 ? -8.958 18.254 6.725 1.00 0.00 91 THR A N 1
ATOM 2447 C CA . THR C 3 91 ? -7.861 19.123 7.129 1.00 0.00 91 THR A CA 1
ATOM 2448 C C . THR C 3 91 ? -7.412 19.996 5.962 1.00 0.00 91 THR A C 1
ATOM 2449 O O . THR C 3 91 ? -7.163 21.191 6.125 1.00 0.00 91 THR A O 1
ATOM 2460 N N . LEU C 3 92 ? -7.338 19.396 4.778 1.00 0.00 92 LEU A N 1
ATOM 2461 C CA . LEU C 3 92 ? -6.953 20.122 3.575 1.00 0.00 92 LEU A CA 1
ATOM 2462 C C . LEU C 3 92 ? -8.094 21.011 3.091 1.00 0.00 92 LEU A C 1
ATOM 2463 O O . LEU C 3 92 ? -7.864 22.085 2.534 1.00 0.00 92 LEU A O 1
ATOM 2479 N N . ALA C 3 93 ? -9.325 20.555 3.307 1.00 0.00 93 ALA A N 1
ATOM 2480 C CA . ALA C 3 93 ? -10.502 21.309 2.892 1.00 0.00 93 ALA A CA 1
ATOM 2481 C C . ALA C 3 93 ? -11.597 21.242 3.951 1.00 0.00 93 ALA A C 1
ATOM 2482 O O . ALA C 3 93 ? -12.375 20.288 3.950 1.00 0.00 93 ALA A O 1
ATOM 3440 N N . MET C 3 1 ? -11.836 -5.100 -20.963 1.00 0.00 1 MET A N 2
ATOM 3441 C CA . MET C 3 1 ? -12.916 -4.416 -20.205 1.00 0.00 1 MET A CA 2
ATOM 3442 C C . MET C 3 1 ? -12.424 -3.087 -19.640 1.00 0.00 1 MET A C 2
ATOM 3443 O O . MET C 3 1 ? -12.778 -2.020 -20.142 1.00 0.00 1 MET A O 2
ATOM 3459 N N . VAL C 3 2 ? -11.607 -3.159 -18.595 1.00 0.00 2 VAL A N 2
ATOM 3460 C CA . VAL C 3 2 ? -11.067 -1.961 -17.963 1.00 0.00 2 VAL A CA 2
ATOM 3461 C C . VAL C 3 2 ? -9.560 -2.078 -17.763 1.00 0.00 2 VAL A C 2
ATOM 3462 O O . VAL C 3 2 ? -8.954 -1.273 -17.056 1.00 0.00 2 VAL A O 2
ATOM 3475 N N . THR C 3 3 ? -8.961 -3.086 -18.388 1.00 0.00 3 THR A N 2
ATOM 3476 C CA . THR C 3 3 ? -7.524 -3.307 -18.279 1.00 0.00 3 THR A CA 2
ATOM 3477 C C . THR C 3 3 ? -6.814 -2.931 -19.575 1.00 0.00 3 THR A C 2
ATOM 3478 O O . THR C 3 3 ? -6.496 -3.792 -20.394 1.00 0.00 3 THR A O 2
ATOM 3489 N N . PRO C 3 4 ? -6.558 -1.630 -19.774 1.00 0.00 4 PRO A N 2
ATOM 3490 C CA . PRO C 3 4 ? -5.882 -1.129 -20.976 1.00 0.00 4 PRO A CA 2
ATOM 3491 C C . PRO C 3 4 ? -4.411 -1.526 -21.020 1.00 0.00 4 PRO A C 2
ATOM 3492 O O . PRO C 3 4 ? -3.937 -2.081 -22.011 1.00 0.00 4 PRO A O 2
ATOM 3503 N N . ARG C 3 5 ? -3.693 -1.238 -19.940 1.00 0.00 5 ARG A N 2
ATOM 3504 C CA . ARG C 3 5 ? -2.274 -1.565 -19.856 1.00 0.00 5 ARG A CA 2
ATOM 3505 C C . ARG C 3 5 ? -1.475 -0.793 -20.899 1.00 0.00 5 ARG A C 2
ATOM 3506 O O . ARG C 3 5 ? -0.634 -1.360 -21.597 1.00 0.00 5 ARG A O 2
ATOM 3527 N N . GLU C 3 6 ? -1.742 0.505 -21.001 1.00 0.00 6 GLU A N 2
ATOM 3528 C CA . GLU C 3 6 ? -1.047 1.356 -21.960 1.00 0.00 6 GLU A CA 2
ATOM 3529 C C . GLU C 3 6 ? 0.261 1.880 -21.375 1.00 0.00 6 GLU A C 2
ATOM 3530 O O . GLU C 3 6 ? 1.298 1.874 -22.039 1.00 0.00 6 GLU A O 2
ATOM 3542 N N . PRO C 3 7 ? 0.224 2.344 -20.117 1.00 0.00 7 PRO A N 2
ATOM 3543 C CA . PRO C 3 7 ? 1.407 2.876 -19.434 1.00 0.00 7 PRO A CA 2
ATOM 3544 C C . PRO C 3 7 ? 2.593 1.919 -19.499 1.00 0.00 7 PRO A C 2
ATOM 3545 O O . PRO C 3 7 ? 2.524 0.873 -20.145 1.00 0.00 7 PRO A O 2
ATOM 3556 N N . LYS C 3 8 ? 3.678 2.283 -18.826 1.00 0.00 8 LYS A N 2
ATOM 3557 C CA . LYS C 3 8 ? 4.880 1.457 -18.808 1.00 0.00 8 LYS A CA 2
ATOM 3558 C C . LYS C 3 8 ? 5.952 2.072 -17.915 1.00 0.00 8 LYS A C 2
ATOM 3559 O O . LYS C 3 8 ? 6.715 1.360 -17.262 1.00 0.00 8 LYS A O 2
ATOM 3578 N N . LYS C 3 9 ? 6.005 3.400 -17.890 1.00 0.00 9 LYS A N 2
ATOM 3579 C CA . LYS C 3 9 ? 6.984 4.111 -17.078 1.00 0.00 9 LYS A CA 2
ATOM 3580 C C . LYS C 3 9 ? 6.546 5.551 -16.831 1.00 0.00 9 LYS A C 2
ATOM 3581 O O . LYS C 3 9 ? 6.731 6.088 -15.738 1.00 0.00 9 LYS A O 2
ATOM 3600 N N . ARG C 3 10 ? 5.968 6.173 -17.854 1.00 0.00 10 ARG A N 2
ATOM 3601 C CA . ARG C 3 10 ? 5.506 7.552 -17.749 1.00 0.00 10 ARG A CA 2
ATOM 3602 C C . ARG C 3 10 ? 4.966 7.840 -16.352 1.00 0.00 10 ARG A C 2
ATOM 3603 O O . ARG C 3 10 ? 5.366 8.813 -15.711 1.00 0.00 10 ARG A O 2
ATOM 3624 N N . THR C 3 11 ? 4.052 6.994 -15.889 1.00 0.00 11 THR A N 2
ATOM 3625 C CA . THR C 3 11 ? 3.453 7.159 -14.571 1.00 0.00 11 THR A CA 2
ATOM 3626 C C . THR C 3 11 ? 4.455 7.756 -13.586 1.00 0.00 11 THR A C 2
ATOM 3627 O O . THR C 3 11 ? 4.465 8.964 -13.353 1.00 0.00 11 THR A O 2
ATOM 3638 N N . THR C 3 12 ? 5.295 6.901 -13.013 1.00 0.00 12 THR A N 2
ATOM 3639 C CA . THR C 3 12 ? 6.302 7.343 -12.056 1.00 0.00 12 THR A CA 2
ATOM 3640 C C . THR C 3 12 ? 5.665 8.160 -10.936 1.00 0.00 12 THR A C 2
ATOM 3641 O O . THR C 3 12 ? 5.687 9.391 -10.961 1.00 0.00 12 THR A O 2
ATOM 3652 N N . ARG C 3 13 ? 5.092 7.466 -9.957 1.00 0.00 13 ARG A N 2
ATOM 3653 C CA . ARG C 3 13 ? 4.444 8.124 -8.830 1.00 0.00 13 ARG A CA 2
ATOM 3654 C C . ARG C 3 13 ? 5.153 9.427 -8.477 1.00 0.00 13 ARG A C 2
ATOM 3655 O O . ARG C 3 13 ? 6.316 9.423 -8.071 1.00 0.00 13 ARG A O 2
ATOM 3676 N N . LYS C 3 14 ? 4.445 10.541 -8.633 1.00 0.00 14 LYS A N 2
ATOM 3677 C CA . LYS C 3 14 ? 5.009 11.853 -8.331 1.00 0.00 14 LYS A CA 2
ATOM 3678 C C . LYS C 3 14 ? 4.088 12.640 -7.404 1.00 0.00 14 LYS A C 2
ATOM 3679 O O . LYS C 3 14 ? 2.939 12.257 -7.183 1.00 0.00 14 LYS A O 2
ATOM 3698 N N . LYS C 3 15 ? 4.602 13.741 -6.864 1.00 0.00 15 LYS A N 2
ATOM 3699 C CA . LYS C 3 15 ? 3.825 14.582 -5.960 1.00 0.00 15 LYS A CA 2
ATOM 3700 C C . LYS C 3 15 ? 2.371 14.670 -6.412 1.00 0.00 15 LYS A C 2
ATOM 3701 O O . LYS C 3 15 ? 2.083 14.698 -7.609 1.00 0.00 15 LYS A O 2
ATOM 3720 N N . LYS C 3 16 ? 1.459 14.714 -5.447 1.00 0.00 16 LYS A N 2
ATOM 3721 C CA . LYS C 3 16 ? 0.034 14.801 -5.744 1.00 0.00 16 LYS A CA 2
ATOM 3722 C C . LYS C 3 16 ? -0.783 14.936 -4.464 1.00 0.00 16 LYS A C 2
ATOM 3723 O O . LYS C 3 16 ? -0.654 14.127 -3.546 1.00 0.00 16 LYS A O 2
ATOM 3742 N N . ASP C 3 17 ? -1.622 15.966 -4.411 1.00 0.00 17 ASP A N 2
ATOM 3743 C CA . ASP C 3 17 ? -2.461 16.209 -3.243 1.00 0.00 17 ASP A CA 2
ATOM 3744 C C . ASP C 3 17 ? -1.710 17.016 -2.191 1.00 0.00 17 ASP A C 2
ATOM 3745 O O . ASP C 3 17 ? -0.491 16.905 -2.059 1.00 0.00 17 ASP A O 2
ATOM 3754 N N . PRO C 3 18 ? -2.439 17.829 -1.413 1.00 0.00 18 PRO A N 2
ATOM 3755 C CA . PRO C 3 18 ? -1.852 18.644 -0.344 1.00 0.00 18 PRO A CA 2
ATOM 3756 C C . PRO C 3 18 ? -1.142 17.795 0.702 1.00 0.00 18 PRO A C 2
ATOM 3757 O O . PRO C 3 18 ? 0.044 17.986 0.973 1.00 0.00 18 PRO A O 2
ATOM 3768 N N . ASN C 3 19 ? -1.870 16.839 1.270 1.00 0.00 19 ASN A N 2
ATOM 3769 C CA . ASN C 3 19 ? -1.304 15.941 2.269 1.00 0.00 19 ASN A CA 2
ATOM 3770 C C . ASN C 3 19 ? -1.172 14.529 1.709 1.00 0.00 19 ASN A C 2
ATOM 3771 O O . ASN C 3 19 ? -0.368 13.731 2.191 1.00 0.00 19 ASN A O 2
ATOM 3782 N N . ALA C 3 20 ? -1.952 14.235 0.674 1.00 0.00 20 ALA A N 2
ATOM 3783 C CA . ALA C 3 20 ? -1.911 12.929 0.029 1.00 0.00 20 ALA A CA 2
ATOM 3784 C C . ALA C 3 20 ? -1.900 11.808 1.061 1.00 0.00 20 ALA A C 2
ATOM 3785 O O . ALA C 3 20 ? -0.881 11.544 1.699 1.00 0.00 20 ALA A O 2
ATOM 3792 N N . PRO C 3 21 ? -3.049 11.145 1.248 1.00 0.00 21 PRO A N 2
ATOM 3793 C CA . PRO C 3 21 ? -3.190 10.061 2.223 1.00 0.00 21 PRO A CA 2
ATOM 3794 C C . PRO C 3 21 ? -2.299 8.869 1.891 1.00 0.00 21 PRO A C 2
ATOM 3795 O O . PRO C 3 21 ? -1.602 8.343 2.758 1.00 0.00 21 PRO A O 2
ATOM 3806 N N . LYS C 3 22 ? -2.341 8.441 0.632 1.00 0.00 22 LYS A N 2
ATOM 3807 C CA . LYS C 3 22 ? -1.551 7.302 0.176 1.00 0.00 22 LYS A CA 2
ATOM 3808 C C . LYS C 3 22 ? -2.375 6.023 0.217 1.00 0.00 22 LYS A C 2
ATOM 3809 O O . LYS C 3 22 ? -2.275 5.236 1.158 1.00 0.00 22 LYS A O 2
ATOM 3828 N N . ARG C 3 23 ? -3.214 5.842 -0.799 1.00 0.00 23 ARG A N 2
ATOM 3829 C CA . ARG C 3 23 ? -4.081 4.671 -0.889 1.00 0.00 23 ARG A CA 2
ATOM 3830 C C . ARG C 3 23 ? -3.504 3.493 -0.115 1.00 0.00 23 ARG A C 2
ATOM 3831 O O . ARG C 3 23 ? -2.289 3.363 0.030 1.00 0.00 23 ARG A O 2
ATOM 3852 N N . ALA C 3 24 ? -4.388 2.632 0.373 1.00 0.00 24 ALA A N 2
ATOM 3853 C CA . ALA C 3 24 ? -3.977 1.471 1.148 1.00 0.00 24 ALA A CA 2
ATOM 3854 C C . ALA C 3 24 ? -3.028 0.579 0.358 1.00 0.00 24 ALA A C 2
ATOM 3855 O O . ALA C 3 24 ? -2.889 0.721 -0.856 1.00 0.00 24 ALA A O 2
ATOM 3862 N N . LEU C 3 25 ? -2.440 -0.390 1.048 1.00 0.00 25 LEU A N 2
ATOM 3863 C CA . LEU C 3 25 ? -1.572 -1.368 0.408 1.00 0.00 25 LEU A CA 2
ATOM 3864 C C . LEU C 3 25 ? -2.385 -2.305 -0.475 1.00 0.00 25 LEU A C 2
ATOM 3865 O O . LEU C 3 25 ? -3.560 -2.058 -0.743 1.00 0.00 25 LEU A O 2
ATOM 3881 N N . SER C 3 26 ? -1.760 -3.393 -0.902 1.00 0.00 26 SER A N 2
ATOM 3882 C CA . SER C 3 26 ? -2.435 -4.379 -1.734 1.00 0.00 26 SER A CA 2
ATOM 3883 C C . SER C 3 26 ? -2.317 -5.774 -1.129 1.00 0.00 26 SER A C 2
ATOM 3884 O O . SER C 3 26 ? -1.430 -6.038 -0.317 1.00 0.00 26 SER A O 2
ATOM 3892 N N . ALA C 3 27 ? -3.197 -6.674 -1.557 1.00 0.00 27 ALA A N 2
ATOM 3893 C CA . ALA C 3 27 ? -3.159 -8.054 -1.092 1.00 0.00 27 ALA A CA 2
ATOM 3894 C C . ALA C 3 27 ? -1.836 -8.710 -1.466 1.00 0.00 27 ALA A C 2
ATOM 3895 O O . ALA C 3 27 ? -1.412 -9.683 -0.841 1.00 0.00 27 ALA A O 2
ATOM 3902 N N . TYR C 3 28 ? -1.183 -8.159 -2.484 1.00 0.00 28 TYR A N 2
ATOM 3903 C CA . TYR C 3 28 ? 0.095 -8.682 -2.946 1.00 0.00 28 TYR A CA 2
ATOM 3904 C C . TYR C 3 28 ? 1.231 -8.227 -2.037 1.00 0.00 28 TYR A C 2
ATOM 3905 O O . TYR C 3 28 ? 2.281 -8.864 -1.979 1.00 0.00 28 TYR A O 2
ATOM 3923 N N . MET C 3 29 ? 1.016 -7.123 -1.329 1.00 0.00 29 MET A N 2
ATOM 3924 C CA . MET C 3 29 ? 2.026 -6.594 -0.418 1.00 0.00 29 MET A CA 2
ATOM 3925 C C . MET C 3 29 ? 1.993 -7.331 0.915 1.00 0.00 29 MET A C 2
ATOM 3926 O O . MET C 3 29 ? 3.033 -7.739 1.434 1.00 0.00 29 MET A O 2
ATOM 3940 N N . PHE C 3 30 ? 0.793 -7.526 1.452 1.00 0.00 30 PHE A N 2
ATOM 3941 C CA . PHE C 3 30 ? 0.632 -8.248 2.709 1.00 0.00 30 PHE A CA 2
ATOM 3942 C C . PHE C 3 30 ? 1.063 -9.704 2.549 1.00 0.00 30 PHE A C 2
ATOM 3943 O O . PHE C 3 30 ? 1.856 -10.220 3.341 1.00 0.00 30 PHE A O 2
ATOM 3960 N N . PHE C 3 31 ? 0.608 -10.333 1.470 1.00 0.00 31 PHE A N 2
ATOM 3961 C CA . PHE C 3 31 ? 1.009 -11.700 1.164 1.00 0.00 31 PHE A CA 2
ATOM 3962 C C . PHE C 3 31 ? 2.495 -11.759 0.830 1.00 0.00 31 PHE A C 2
ATOM 3963 O O . PHE C 3 31 ? 3.249 -12.511 1.447 1.00 0.00 31 PHE A O 2
ATOM 3980 N N . ALA C 3 32 ? 2.918 -10.929 -0.118 1.00 0.00 32 ALA A N 2
ATOM 3981 C CA . ALA C 3 32 ? 4.325 -10.854 -0.494 1.00 0.00 32 ALA A CA 2
ATOM 3982 C C . ALA C 3 32 ? 5.191 -10.516 0.714 1.00 0.00 32 ALA A C 2
ATOM 3983 O O . ALA C 3 32 ? 6.384 -10.814 0.737 1.00 0.00 32 ALA A O 2
ATOM 3990 N N . ASN C 3 33 ? 4.571 -9.932 1.735 1.00 0.00 33 ASN A N 2
ATOM 3991 C CA . ASN C 3 33 ? 5.274 -9.615 2.970 1.00 0.00 33 ASN A CA 2
ATOM 3992 C C . ASN C 3 33 ? 5.618 -10.891 3.729 1.00 0.00 33 ASN A C 2
ATOM 3993 O O . ASN C 3 33 ? 6.765 -11.105 4.119 1.00 0.00 33 ASN A O 2
ATOM 4004 N N . GLU C 3 34 ? 4.625 -11.761 3.888 1.00 0.00 34 GLU A N 2
ATOM 4005 C CA . GLU C 3 34 ? 4.835 -13.046 4.546 1.00 0.00 34 GLU A CA 2
ATOM 4006 C C . GLU C 3 34 ? 5.799 -13.915 3.747 1.00 0.00 34 GLU A C 2
ATOM 4007 O O . GLU C 3 34 ? 6.716 -14.523 4.303 1.00 0.00 34 GLU A O 2
ATOM 4019 N N . ASN C 3 35 ? 5.600 -13.952 2.435 1.00 0.00 35 ASN A N 2
ATOM 4020 C CA . ASN C 3 35 ? 6.457 -14.736 1.557 1.00 0.00 35 ASN A CA 2
ATOM 4021 C C . ASN C 3 35 ? 7.885 -14.208 1.585 1.00 0.00 35 ASN A C 2
ATOM 4022 O O . ASN C 3 35 ? 8.780 -14.844 2.135 1.00 0.00 35 ASN A O 2
ATOM 4033 N N . ARG C 3 36 ? 8.082 -13.027 1.010 1.00 0.00 36 ARG A N 2
ATOM 4034 C CA . ARG C 3 36 ? 9.391 -12.383 1.001 1.00 0.00 36 ARG A CA 2
ATOM 4035 C C . ARG C 3 36 ? 10.370 -13.114 1.915 1.00 0.00 36 ARG A C 2
ATOM 4036 O O . ARG C 3 36 ? 11.368 -13.670 1.457 1.00 0.00 36 ARG A O 2
ATOM 4057 N N . ASP C 3 37 ? 10.065 -13.121 3.209 1.00 0.00 37 ASP A N 2
ATOM 4058 C CA . ASP C 3 37 ? 10.911 -13.787 4.191 1.00 0.00 37 ASP A CA 2
ATOM 4059 C C . ASP C 3 37 ? 10.845 -15.301 4.027 1.00 0.00 37 ASP A C 2
ATOM 4060 O O . ASP C 3 37 ? 11.872 -15.964 3.891 1.00 0.00 37 ASP A O 2
ATOM 4069 N N . ILE C 3 38 ? 9.629 -15.838 4.015 1.00 0.00 38 ILE A N 2
ATOM 4070 C CA . ILE C 3 38 ? 9.431 -17.271 3.827 1.00 0.00 38 ILE A CA 2
ATOM 4071 C C . ILE C 3 38 ? 10.030 -17.735 2.502 1.00 0.00 38 ILE A C 2
ATOM 4072 O O . ILE C 3 38 ? 11.040 -18.439 2.476 1.00 0.00 38 ILE A O 2
ATOM 4088 N N . VAL C 3 39 ? 9.388 -17.345 1.406 1.00 0.00 39 VAL A N 2
ATOM 4089 C CA . VAL C 3 39 ? 9.844 -17.721 0.073 1.00 0.00 39 VAL A CA 2
ATOM 4090 C C . VAL C 3 39 ? 11.356 -17.561 -0.061 1.00 0.00 39 VAL A C 2
ATOM 4091 O O . VAL C 3 39 ? 12.066 -18.518 -0.367 1.00 0.00 39 VAL A O 2
ATOM 4104 N N . ARG C 3 40 ? 11.839 -16.339 0.143 1.00 0.00 40 ARG A N 2
ATOM 4105 C CA . ARG C 3 40 ? 13.264 -16.052 0.021 1.00 0.00 40 ARG A CA 2
ATOM 4106 C C . ARG C 3 40 ? 14.073 -16.872 1.023 1.00 0.00 40 ARG A C 2
ATOM 4107 O O . ARG C 3 40 ? 15.250 -17.153 0.803 1.00 0.00 40 ARG A O 2
ATOM 4128 N N . SER C 3 41 ? 13.430 -17.255 2.120 1.00 0.00 41 SER A N 2
ATOM 4129 C CA . SER C 3 41 ? 14.086 -18.048 3.153 1.00 0.00 41 SER A CA 2
ATOM 4130 C C . SER C 3 41 ? 14.293 -19.484 2.687 1.00 0.00 41 SER A C 2
ATOM 4131 O O . SER C 3 41 ? 15.200 -20.174 3.153 1.00 0.00 41 SER A O 2
ATOM 4139 N N . GLU C 3 42 ? 13.459 -19.922 1.749 1.00 0.00 42 GLU A N 2
ATOM 4140 C CA . GLU C 3 42 ? 13.565 -21.269 1.203 1.00 0.00 42 GLU A CA 2
ATOM 4141 C C . GLU C 3 42 ? 14.450 -21.277 -0.038 1.00 0.00 42 GLU A C 2
ATOM 4142 O O . GLU C 3 42 ? 15.017 -22.307 -0.403 1.00 0.00 42 GLU A O 2
ATOM 4154 N N . ASN C 3 43 ? 14.563 -20.121 -0.682 1.00 0.00 43 ASN A N 2
ATOM 4155 C CA . ASN C 3 43 ? 15.378 -19.991 -1.882 1.00 0.00 43 ASN A CA 2
ATOM 4156 C C . ASN C 3 43 ? 16.229 -18.726 -1.828 1.00 0.00 43 ASN A C 2
ATOM 4157 O O . ASN C 3 43 ? 16.108 -17.844 -2.679 1.00 0.00 43 ASN A O 2
ATOM 4168 N N . PRO C 3 44 ? 17.090 -18.617 -0.807 1.00 0.00 44 PRO A N 2
ATOM 4169 C CA . PRO C 3 44 ? 17.958 -17.448 -0.614 1.00 0.00 44 PRO A CA 2
ATOM 4170 C C . PRO C 3 44 ? 18.927 -17.251 -1.774 1.00 0.00 44 PRO A C 2
ATOM 4171 O O . PRO C 3 44 ? 19.309 -16.124 -2.093 1.00 0.00 44 PRO A O 2
ATOM 4182 N N . ASP C 3 45 ? 19.300 -18.350 -2.421 1.00 0.00 45 ASP A N 2
ATOM 4183 C CA . ASP C 3 45 ? 20.200 -18.295 -3.567 1.00 0.00 45 ASP A CA 2
ATOM 4184 C C . ASP C 3 45 ? 19.409 -18.374 -4.866 1.00 0.00 45 ASP A C 2
ATOM 4185 O O . ASP C 3 45 ? 19.853 -18.977 -5.843 1.00 0.00 45 ASP A O 2
ATOM 4194 N N . ILE C 3 46 ? 18.212 -17.801 -4.849 1.00 0.00 46 ILE A N 2
ATOM 4195 C CA . ILE C 3 46 ? 17.323 -17.842 -5.997 1.00 0.00 46 ILE A CA 2
ATOM 4196 C C . ILE C 3 46 ? 17.456 -16.577 -6.838 1.00 0.00 46 ILE A C 2
ATOM 4197 O O . ILE C 3 46 ? 17.611 -16.645 -8.056 1.00 0.00 46 ILE A O 2
ATOM 4213 N N . THR C 3 47 ? 17.423 -15.426 -6.172 1.00 0.00 47 THR A N 2
ATOM 4214 C CA . THR C 3 47 ? 17.553 -14.136 -6.846 1.00 0.00 47 THR A CA 2
ATOM 4215 C C . THR C 3 47 ? 16.188 -13.487 -7.039 1.00 0.00 47 THR A C 2
ATOM 4216 O O . THR C 3 47 ? 15.180 -14.172 -7.204 1.00 0.00 47 THR A O 2
ATOM 4227 N N . PHE C 3 48 ? 16.160 -12.159 -6.992 1.00 0.00 48 PHE A N 2
ATOM 4228 C CA . PHE C 3 48 ? 14.916 -11.412 -7.138 1.00 0.00 48 PHE A CA 2
ATOM 4229 C C . PHE C 3 48 ? 13.987 -12.076 -8.149 1.00 0.00 48 PHE A C 2
ATOM 4230 O O . PHE C 3 48 ? 13.077 -12.812 -7.777 1.00 0.00 48 PHE A O 2
ATOM 4247 N N . GLY C 3 49 ? 14.185 -11.753 -9.423 1.00 0.00 49 GLY A N 2
ATOM 4248 C CA . GLY C 3 49 ? 13.314 -12.263 -10.468 1.00 0.00 49 GLY A CA 2
ATOM 4249 C C . GLY C 3 49 ? 12.695 -13.604 -10.124 1.00 0.00 49 GLY A C 2
ATOM 4250 O O . GLY C 3 49 ? 11.558 -13.882 -10.505 1.00 0.00 49 GLY A O 2
ATOM 4254 N N . GLN C 3 50 ? 13.433 -14.432 -9.395 1.00 0.00 50 GLN A N 2
ATOM 4255 C CA . GLN C 3 50 ? 12.937 -15.743 -8.995 1.00 0.00 50 GLN A CA 2
ATOM 4256 C C . GLN C 3 50 ? 11.920 -15.609 -7.870 1.00 0.00 50 GLN A C 2
ATOM 4257 O O . GLN C 3 50 ? 10.786 -16.070 -7.983 1.00 0.00 50 GLN A O 2
ATOM 4271 N N . VAL C 3 51 ? 12.337 -14.968 -6.787 1.00 0.00 51 VAL A N 2
ATOM 4272 C CA . VAL C 3 51 ? 11.472 -14.764 -5.636 1.00 0.00 51 VAL A CA 2
ATOM 4273 C C . VAL C 3 51 ? 10.300 -13.851 -5.983 1.00 0.00 51 VAL A C 2
ATOM 4274 O O . VAL C 3 51 ? 9.151 -14.151 -5.659 1.00 0.00 51 VAL A O 2
ATOM 4287 N N . GLY C 3 52 ? 10.605 -12.725 -6.617 1.00 0.00 52 GLY A N 2
ATOM 4288 C CA . GLY C 3 52 ? 9.575 -11.763 -6.967 1.00 0.00 52 GLY A CA 2
ATOM 4289 C C . GLY C 3 52 ? 8.559 -12.318 -7.947 1.00 0.00 52 GLY A C 2
ATOM 4290 O O . GLY C 3 52 ? 7.380 -12.449 -7.620 1.00 0.00 52 GLY A O 2
ATOM 4294 N N . LYS C 3 53 ? 9.008 -12.615 -9.164 1.00 0.00 53 LYS A N 2
ATOM 4295 C CA . LYS C 3 53 ? 8.117 -13.122 -10.201 1.00 0.00 53 LYS A CA 2
ATOM 4296 C C . LYS C 3 53 ? 7.406 -14.387 -9.734 1.00 0.00 53 LYS A C 2
ATOM 4297 O O . LYS C 3 53 ? 6.191 -14.521 -9.883 1.00 0.00 53 LYS A O 2
ATOM 4316 N N . LYS C 3 54 ? 8.165 -15.300 -9.137 1.00 0.00 54 LYS A N 2
ATOM 4317 C CA . LYS C 3 54 ? 7.602 -16.540 -8.615 1.00 0.00 54 LYS A CA 2
ATOM 4318 C C . LYS C 3 54 ? 6.707 -16.261 -7.414 1.00 0.00 54 LYS A C 2
ATOM 4319 O O . LYS C 3 54 ? 5.836 -17.063 -7.077 1.00 0.00 54 LYS A O 2
ATOM 4338 N N . LEU C 3 55 ? 6.891 -15.094 -6.801 1.00 0.00 55 LEU A N 2
ATOM 4339 C CA . LEU C 3 55 ? 6.057 -14.685 -5.678 1.00 0.00 55 LEU A CA 2
ATOM 4340 C C . LEU C 3 55 ? 4.624 -14.452 -6.134 1.00 0.00 55 LEU A C 2
ATOM 4341 O O . LEU C 3 55 ? 3.688 -15.058 -5.614 1.00 0.00 55 LEU A O 2
ATOM 4357 N N . GLY C 3 56 ? 4.466 -13.591 -7.133 1.00 0.00 56 GLY A N 2
ATOM 4358 C CA . GLY C 3 56 ? 3.148 -13.320 -7.677 1.00 0.00 56 GLY A CA 2
ATOM 4359 C C . GLY C 3 56 ? 2.507 -14.558 -8.271 1.00 0.00 56 GLY A C 2
ATOM 4360 O O . GLY C 3 56 ? 1.303 -14.778 -8.123 1.00 0.00 56 GLY A O 2
ATOM 4364 N N . GLU C 3 57 ? 3.318 -15.388 -8.917 1.00 0.00 57 GLU A N 2
ATOM 4365 C CA . GLU C 3 57 ? 2.832 -16.632 -9.500 1.00 0.00 57 GLU A CA 2
ATOM 4366 C C . GLU C 3 57 ? 2.181 -17.506 -8.433 1.00 0.00 57 GLU A C 2
ATOM 4367 O O . GLU C 3 57 ? 1.015 -17.884 -8.552 1.00 0.00 57 GLU A O 2
ATOM 4379 N N . LYS C 3 58 ? 2.932 -17.791 -7.375 1.00 0.00 58 LYS A N 2
ATOM 4380 C CA . LYS C 3 58 ? 2.419 -18.588 -6.268 1.00 0.00 58 LYS A CA 2
ATOM 4381 C C . LYS C 3 58 ? 1.357 -17.817 -5.492 1.00 0.00 58 LYS A C 2
ATOM 4382 O O . LYS C 3 58 ? 0.511 -18.409 -4.823 1.00 0.00 58 LYS A O 2
ATOM 4401 N N . TRP C 3 59 ? 1.382 -16.494 -5.619 1.00 0.00 59 TRP A N 2
ATOM 4402 C CA . TRP C 3 59 ? 0.400 -15.649 -4.952 1.00 0.00 59 TRP A CA 2
ATOM 4403 C C . TRP C 3 59 ? -1.009 -16.047 -5.364 1.00 0.00 59 TRP A C 2
ATOM 4404 O O . TRP C 3 59 ? -1.839 -16.398 -4.526 1.00 0.00 59 TRP A O 2
ATOM 4425 N N . LYS C 3 60 ? -1.263 -16.013 -6.666 1.00 0.00 60 LYS A N 2
ATOM 4426 C CA . LYS C 3 60 ? -2.561 -16.397 -7.201 1.00 0.00 60 LYS A CA 2
ATOM 4427 C C . LYS C 3 60 ? -2.665 -17.914 -7.322 1.00 0.00 60 LYS A C 2
ATOM 4428 O O . LYS C 3 60 ? -3.756 -18.461 -7.488 1.00 0.00 60 LYS A O 2
ATOM 4447 N N . ALA C 3 61 ? -1.522 -18.586 -7.242 1.00 0.00 61 ALA A N 2
ATOM 4448 C CA . ALA C 3 61 ? -1.479 -20.040 -7.349 1.00 0.00 61 ALA A CA 2
ATOM 4449 C C . ALA C 3 61 ? -2.193 -20.701 -6.175 1.00 0.00 61 ALA A C 2
ATOM 4450 O O . ALA C 3 61 ? -2.828 -21.743 -6.331 1.00 0.00 61 ALA A O 2
ATOM 4457 N N . LEU C 3 62 ? -2.072 -20.101 -4.994 1.00 0.00 62 LEU A N 2
ATOM 4458 C CA . LEU C 3 62 ? -2.692 -20.651 -3.794 1.00 0.00 62 LEU A CA 2
ATOM 4459 C C . LEU C 3 62 ? -4.202 -20.782 -3.972 1.00 0.00 62 LEU A C 2
ATOM 4460 O O . LEU C 3 62 ? -4.717 -21.877 -4.196 1.00 0.00 62 LEU A O 2
ATOM 4476 N N . THR C 3 63 ? -4.906 -19.659 -3.849 1.00 0.00 63 THR A N 2
ATOM 4477 C CA . THR C 3 63 ? -6.360 -19.646 -3.958 1.00 0.00 63 THR A CA 2
ATOM 4478 C C . THR C 3 63 ? -6.947 -18.514 -3.120 1.00 0.00 63 THR A C 2
ATOM 4479 O O . THR C 3 63 ? -6.396 -18.150 -2.082 1.00 0.00 63 THR A O 2
ATOM 4490 N N . PRO C 3 64 ? -8.081 -17.948 -3.557 1.00 0.00 64 PRO A N 2
ATOM 4491 C CA . PRO C 3 64 ? -8.753 -16.871 -2.831 1.00 0.00 64 PRO A CA 2
ATOM 4492 C C . PRO C 3 64 ? -8.767 -17.114 -1.325 1.00 0.00 64 PRO A C 2
ATOM 4493 O O . PRO C 3 64 ? -8.427 -16.228 -0.538 1.00 0.00 64 PRO A O 2
ATOM 4504 N N . GLU C 3 65 ? -9.122 -18.333 -0.931 1.00 0.00 65 GLU A N 2
ATOM 4505 C CA . GLU C 3 65 ? -9.138 -18.706 0.478 1.00 0.00 65 GLU A CA 2
ATOM 4506 C C . GLU C 3 65 ? -7.762 -18.506 1.105 1.00 0.00 65 GLU A C 2
ATOM 4507 O O . GLU C 3 65 ? -7.635 -17.897 2.168 1.00 0.00 65 GLU A O 2
ATOM 4519 N N . GLU C 3 66 ? -6.730 -18.991 0.421 1.00 0.00 66 GLU A N 2
ATOM 4520 C CA . GLU C 3 66 ? -5.359 -18.830 0.889 1.00 0.00 66 GLU A CA 2
ATOM 4521 C C . GLU C 3 66 ? -5.011 -17.353 1.037 1.00 0.00 66 GLU A C 2
ATOM 4522 O O . GLU C 3 66 ? -4.141 -16.985 1.826 1.00 0.00 66 GLU A O 2
ATOM 4534 N N . LYS C 3 67 ? -5.702 -16.511 0.275 1.00 0.00 67 LYS A N 2
ATOM 4535 C CA . LYS C 3 67 ? -5.475 -15.072 0.323 1.00 0.00 67 LYS A CA 2
ATOM 4536 C C . LYS C 3 67 ? -6.201 -14.447 1.510 1.00 0.00 67 LYS A C 2
ATOM 4537 O O . LYS C 3 67 ? -5.803 -13.397 2.010 1.00 0.00 67 LYS A O 2
ATOM 4556 N N . GLN C 3 68 ? -7.279 -15.090 1.942 1.00 0.00 68 GLN A N 2
ATOM 4557 C CA . GLN C 3 68 ? -8.081 -14.584 3.050 1.00 0.00 68 GLN A CA 2
ATOM 4558 C C . GLN C 3 68 ? -7.221 -13.820 4.052 1.00 0.00 68 GLN A C 2
ATOM 4559 O O . GLN C 3 68 ? -7.550 -12.698 4.435 1.00 0.00 68 GLN A O 2
ATOM 4573 N N . PRO C 3 69 ? -6.112 -14.424 4.500 1.00 0.00 69 PRO A N 2
ATOM 4574 C CA . PRO C 3 69 ? -5.214 -13.798 5.474 1.00 0.00 69 PRO A CA 2
ATOM 4575 C C . PRO C 3 69 ? -4.750 -12.415 5.033 1.00 0.00 69 PRO A C 2
ATOM 4576 O O . PRO C 3 69 ? -4.921 -11.430 5.752 1.00 0.00 69 PRO A O 2
ATOM 4587 N N . TYR C 3 70 ? -4.145 -12.352 3.853 1.00 0.00 70 TYR A N 2
ATOM 4588 C CA . TYR C 3 70 ? -3.609 -11.099 3.336 1.00 0.00 70 TYR A CA 2
ATOM 4589 C C . TYR C 3 70 ? -4.704 -10.259 2.698 1.00 0.00 70 TYR A C 2
ATOM 4590 O O . TYR C 3 70 ? -4.974 -9.149 3.139 1.00 0.00 70 TYR A O 2
ATOM 4608 N N . GLU C 3 71 ? -5.342 -10.800 1.666 1.00 0.00 71 GLU A N 2
ATOM 4609 C CA . GLU C 3 71 ? -6.439 -10.106 1.003 1.00 0.00 71 GLU A CA 2
ATOM 4610 C C . GLU C 3 71 ? -7.336 -9.426 2.031 1.00 0.00 71 GLU A C 2
ATOM 4611 O O . GLU C 3 71 ? -7.584 -8.219 1.960 1.00 0.00 71 GLU A O 2
ATOM 4623 N N . ALA C 3 72 ? -7.734 -10.187 3.045 1.00 0.00 72 ALA A N 2
ATOM 4624 C CA . ALA C 3 72 ? -8.483 -9.631 4.161 1.00 0.00 72 ALA A CA 2
ATOM 4625 C C . ALA C 3 72 ? -7.654 -8.567 4.865 1.00 0.00 72 ALA A C 2
ATOM 4626 O O . ALA C 3 72 ? -8.137 -7.472 5.148 1.00 0.00 72 ALA A O 2
ATOM 4633 N N . LYS C 3 73 ? -6.366 -8.859 5.033 1.00 0.00 73 LYS A N 2
ATOM 4634 C CA . LYS C 3 73 ? -5.426 -7.885 5.571 1.00 0.00 73 LYS A CA 2
ATOM 4635 C C . LYS C 3 73 ? -5.357 -6.656 4.670 1.00 0.00 73 LYS A C 2
ATOM 4636 O O . LYS C 3 73 ? -4.909 -5.589 5.086 1.00 0.00 73 LYS A O 2
ATOM 4655 N N . ALA C 3 74 ? -5.840 -6.813 3.441 1.00 0.00 74 ALA A N 2
ATOM 4656 C CA . ALA C 3 74 ? -5.873 -5.718 2.484 1.00 0.00 74 ALA A CA 2
ATOM 4657 C C . ALA C 3 74 ? -6.988 -4.748 2.833 1.00 0.00 74 ALA A C 2
ATOM 4658 O O . ALA C 3 74 ? -6.759 -3.547 2.975 1.00 0.00 74 ALA A O 2
ATOM 4665 N N . GLN C 3 75 ? -8.174 -5.293 3.077 1.00 0.00 75 GLN A N 2
ATOM 4666 C CA . GLN C 3 75 ? -9.295 -4.489 3.546 1.00 0.00 75 GLN A CA 2
ATOM 4667 C C . GLN C 3 75 ? -8.951 -3.838 4.881 1.00 0.00 75 GLN A C 2
ATOM 4668 O O . GLN C 3 75 ? -9.294 -2.680 5.129 1.00 0.00 75 GLN A O 2
ATOM 4682 N N . ALA C 3 76 ? -8.203 -4.565 5.705 1.00 0.00 76 ALA A N 2
ATOM 4683 C CA . ALA C 3 76 ? -7.741 -4.041 6.983 1.00 0.00 76 ALA A CA 2
ATOM 4684 C C . ALA C 3 76 ? -6.852 -2.821 6.775 1.00 0.00 76 ALA A C 2
ATOM 4685 O O . ALA C 3 76 ? -6.999 -1.808 7.460 1.00 0.00 76 ALA A O 2
ATOM 4692 N N . ASP C 3 77 ? -5.959 -2.910 5.795 1.00 0.00 77 ASP A N 2
ATOM 4693 C CA . ASP C 3 77 ? -5.081 -1.798 5.458 1.00 0.00 77 ASP A CA 2
ATOM 4694 C C . ASP C 3 77 ? -5.845 -0.722 4.692 1.00 0.00 77 ASP A C 2
ATOM 4695 O O . ASP C 3 77 ? -5.448 0.443 4.676 1.00 0.00 77 ASP A O 2
ATOM 4704 N N . LYS C 3 78 ? -6.967 -1.115 4.097 1.00 0.00 78 LYS A N 2
ATOM 4705 C CA . LYS C 3 78 ? -7.811 -0.180 3.361 1.00 0.00 78 LYS A CA 2
ATOM 4706 C C . LYS C 3 78 ? -8.354 0.896 4.292 1.00 0.00 78 LYS A C 2
ATOM 4707 O O . LYS C 3 78 ? -8.230 2.090 4.015 1.00 0.00 78 LYS A O 2
ATOM 4726 N N . LYS C 3 79 ? -8.905 0.469 5.422 1.00 0.00 79 LYS A N 2
ATOM 4727 C CA . LYS C 3 79 ? -9.405 1.400 6.425 1.00 0.00 79 LYS A CA 2
ATOM 4728 C C . LYS C 3 79 ? -8.248 2.096 7.132 1.00 0.00 79 LYS A C 2
ATOM 4729 O O . LYS C 3 79 ? -8.287 3.304 7.373 1.00 0.00 79 LYS A O 2
ATOM 4748 N N . ARG C 3 80 ? -7.196 1.334 7.414 1.00 0.00 80 ARG A N 2
ATOM 4749 C CA . ARG C 3 80 ? -6.002 1.882 8.044 1.00 0.00 80 ARG A CA 2
ATOM 4750 C C . ARG C 3 80 ? -5.659 3.244 7.452 1.00 0.00 80 ARG A C 2
ATOM 4751 O O . ARG C 3 80 ? -5.658 4.256 8.153 1.00 0.00 80 ARG A O 2
ATOM 4772 N N . TYR C 3 81 ? -5.394 3.265 6.150 1.00 0.00 81 TYR A N 2
ATOM 4773 C CA . TYR C 3 81 ? -5.076 4.506 5.456 1.00 0.00 81 TYR A CA 2
ATOM 4774 C C . TYR C 3 81 ? -6.318 5.376 5.312 1.00 0.00 81 TYR A C 2
ATOM 4775 O O . TYR C 3 81 ? -6.250 6.599 5.445 1.00 0.00 81 TYR A O 2
ATOM 4793 N N . GLU C 3 82 ? -7.457 4.738 5.062 1.00 0.00 82 GLU A N 2
ATOM 4794 C CA . GLU C 3 82 ? -8.716 5.459 4.930 1.00 0.00 82 GLU A CA 2
ATOM 4795 C C . GLU C 3 82 ? -8.790 6.590 5.946 1.00 0.00 82 GLU A C 2
ATOM 4796 O O . GLU C 3 82 ? -9.310 7.667 5.658 1.00 0.00 82 GLU A O 2
ATOM 4808 N N . SER C 3 83 ? -8.211 6.357 7.119 1.00 0.00 83 SER A N 2
ATOM 4809 C CA . SER C 3 83 ? -8.154 7.379 8.156 1.00 0.00 83 SER A CA 2
ATOM 4810 C C . SER C 3 83 ? -7.235 8.517 7.728 1.00 0.00 83 SER A C 2
ATOM 4811 O O . SER C 3 83 ? -7.647 9.675 7.669 1.00 0.00 83 SER A O 2
ATOM 4819 N N . GLU C 3 84 ? -6.007 8.167 7.365 1.00 0.00 84 GLU A N 2
ATOM 4820 C CA . GLU C 3 84 ? -5.048 9.147 6.873 1.00 0.00 84 GLU A CA 2
ATOM 4821 C C . GLU C 3 84 ? -5.696 10.052 5.829 1.00 0.00 84 GLU A C 2
ATOM 4822 O O . GLU C 3 84 ? -5.300 11.206 5.663 1.00 0.00 84 GLU A O 2
ATOM 4834 N N . LYS C 3 85 ? -6.723 9.535 5.162 1.00 0.00 85 LYS A N 2
ATOM 4835 C CA . LYS C 3 85 ? -7.463 10.313 4.176 1.00 0.00 85 LYS A CA 2
ATOM 4836 C C . LYS C 3 85 ? -8.447 11.254 4.862 1.00 0.00 85 LYS A C 2
ATOM 4837 O O . LYS C 3 85 ? -8.531 12.436 4.528 1.00 0.00 85 LYS A O 2
ATOM 4856 N N . GLU C 3 86 ? -9.162 10.731 5.855 1.00 0.00 86 GLU A N 2
ATOM 4857 C CA . GLU C 3 86 ? -10.103 11.538 6.621 1.00 0.00 86 GLU A CA 2
ATOM 4858 C C . GLU C 3 86 ? -9.435 12.817 7.111 1.00 0.00 86 GLU A C 2
ATOM 4859 O O . GLU C 3 86 ? -10.054 13.880 7.150 1.00 0.00 86 GLU A O 2
ATOM 4871 N N . LEU C 3 87 ? -8.146 12.719 7.418 1.00 0.00 87 LEU A N 2
ATOM 4872 C CA . LEU C 3 87 ? -7.372 13.880 7.838 1.00 0.00 87 LEU A CA 2
ATOM 4873 C C . LEU C 3 87 ? -6.896 14.665 6.624 1.00 0.00 87 LEU A C 2
ATOM 4874 O O . LEU C 3 87 ? -7.016 15.886 6.575 1.00 0.00 87 LEU A O 2
ATOM 4890 N N . TYR C 3 88 ? -6.434 13.942 5.612 1.00 0.00 88 TYR A N 2
ATOM 4891 C CA . TYR C 3 88 ? -6.038 14.559 4.356 1.00 0.00 88 TYR A CA 2
ATOM 4892 C C . TYR C 3 88 ? -6.970 15.714 4.013 1.00 0.00 88 TYR A C 2
ATOM 4893 O O . TYR C 3 88 ? -6.529 16.774 3.569 1.00 0.00 88 TYR A O 2
ATOM 4911 N N . ASN C 3 89 ? -8.259 15.513 4.270 1.00 0.00 89 ASN A N 2
ATOM 4912 C CA . ASN C 3 89 ? -9.256 16.549 4.035 1.00 0.00 89 ASN A CA 2
ATOM 4913 C C . ASN C 3 89 ? -9.508 17.355 5.305 1.00 0.00 89 ASN A C 2
ATOM 4914 O O . ASN C 3 89 ? -9.826 18.543 5.244 1.00 0.00 89 ASN A O 2
ATOM 4925 N N . ALA C 3 90 ? -9.345 16.706 6.456 1.00 0.00 90 ALA A N 2
ATOM 4926 C CA . ALA C 3 90 ? -9.545 17.370 7.740 1.00 0.00 90 ALA A CA 2
ATOM 4927 C C . ALA C 3 90 ? -8.376 18.292 8.071 1.00 0.00 90 ALA A C 2
ATOM 4928 O O . ALA C 3 90 ? -8.323 18.880 9.151 1.00 0.00 90 ALA A O 2
ATOM 4935 N N . THR C 3 91 ? -7.438 18.407 7.136 1.00 0.00 91 THR A N 2
ATOM 4936 C CA . THR C 3 91 ? -6.265 19.250 7.327 1.00 0.00 91 THR A CA 2
ATOM 4937 C C . THR C 3 91 ? -6.010 20.104 6.090 1.00 0.00 91 THR A C 2
ATOM 4938 O O . THR C 3 91 ? -5.783 21.310 6.191 1.00 0.00 91 THR A O 2
ATOM 4949 N N . LEU C 3 92 ? -6.064 19.472 4.923 1.00 0.00 92 LEU A N 2
ATOM 4950 C CA . LEU C 3 92 ? -5.857 20.175 3.663 1.00 0.00 92 LEU A CA 2
ATOM 4951 C C . LEU C 3 92 ? -7.041 21.081 3.345 1.00 0.00 92 LEU A C 2
ATOM 4952 O O . LEU C 3 92 ? -6.883 22.128 2.718 1.00 0.00 92 LEU A O 2
ATOM 4968 N N . ALA C 3 93 ? -8.227 20.670 3.781 1.00 0.00 93 ALA A N 2
ATOM 4969 C CA . ALA C 3 93 ? -9.439 21.445 3.541 1.00 0.00 93 ALA A CA 2
ATOM 4970 C C . ALA C 3 93 ? -10.404 21.331 4.716 1.00 0.00 93 ALA A C 2
ATOM 4971 O O . ALA C 3 93 ? -11.275 20.461 4.695 1.00 0.00 93 ALA A O 2
ATOM 5929 N N . MET C 3 1 ? -16.210 -9.433 -11.776 1.00 0.00 1 MET A N 3
ATOM 5930 C CA . MET C 3 1 ? -15.416 -9.611 -10.531 1.00 0.00 1 MET A CA 3
ATOM 5931 C C . MET C 3 1 ? -14.139 -8.779 -10.579 1.00 0.00 1 MET A C 3
ATOM 5932 O O . MET C 3 1 ? -13.055 -9.270 -10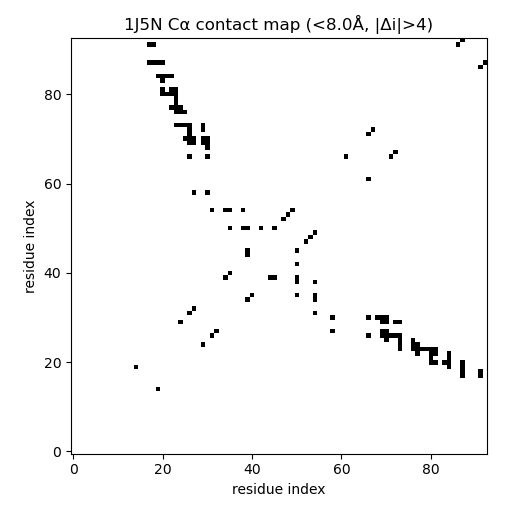.261 1.00 0.00 1 MET A O 3
ATOM 5948 N N . VAL C 3 2 ? -14.273 -7.519 -10.978 1.00 0.00 2 VAL A N 3
ATOM 5949 C CA . VAL C 3 2 ? -13.130 -6.620 -11.067 1.00 0.00 2 VAL A CA 3
ATOM 5950 C C . VAL C 3 2 ? -11.883 -7.361 -11.538 1.00 0.00 2 VAL A C 3
ATOM 5951 O O . VAL C 3 2 ? -11.146 -7.930 -10.733 1.00 0.00 2 VAL A O 3
ATOM 5964 N N . THR C 3 3 ? -11.654 -7.351 -12.847 1.00 0.00 3 THR A N 3
ATOM 5965 C CA . THR C 3 3 ? -10.496 -8.022 -13.426 1.00 0.00 3 THR A CA 3
ATOM 5966 C C . THR C 3 3 ? -9.451 -7.010 -13.882 1.00 0.00 3 THR A C 3
ATOM 5967 O O . THR C 3 3 ? -9.463 -6.563 -15.030 1.00 0.00 3 THR A O 3
ATOM 5978 N N . PRO C 3 4 ? -8.530 -6.637 -12.982 1.00 0.00 4 PRO A N 3
ATOM 5979 C CA . PRO C 3 4 ? -7.468 -5.673 -13.287 1.00 0.00 4 PRO A CA 3
ATOM 5980 C C . PRO C 3 4 ? -6.436 -6.238 -14.257 1.00 0.00 4 PRO A C 3
ATOM 5981 O O . PRO C 3 4 ? -5.482 -6.900 -13.848 1.00 0.00 4 PRO A O 3
ATOM 5992 N N . ARG C 3 5 ? -6.632 -5.969 -15.545 1.00 0.00 5 ARG A N 3
ATOM 5993 C CA . ARG C 3 5 ? -5.718 -6.450 -16.573 1.00 0.00 5 ARG A CA 3
ATOM 5994 C C . ARG C 3 5 ? -5.569 -5.425 -17.691 1.00 0.00 5 ARG A C 3
ATOM 5995 O O . ARG C 3 5 ? -5.879 -5.704 -18.850 1.00 0.00 5 ARG A O 3
ATOM 6016 N N . GLU C 3 6 ? -5.093 -4.235 -17.338 1.00 0.00 6 GLU A N 3
ATOM 6017 C CA . GLU C 3 6 ? -4.902 -3.167 -18.312 1.00 0.00 6 GLU A CA 3
ATOM 6018 C C . GLU C 3 6 ? -3.421 -2.856 -18.497 1.00 0.00 6 GLU A C 3
ATOM 6019 O O . GLU C 3 6 ? -2.622 -3.014 -17.575 1.00 0.00 6 GLU A O 3
ATOM 6031 N N . PRO C 3 7 ? -3.039 -2.406 -19.700 1.00 0.00 7 PRO A N 3
ATOM 6032 C CA . PRO C 3 7 ? -1.647 -2.068 -20.016 1.00 0.00 7 PRO A CA 3
ATOM 6033 C C . PRO C 3 7 ? -1.041 -1.107 -18.998 1.00 0.00 7 PRO A C 3
ATOM 6034 O O . PRO C 3 7 ? -1.728 -0.624 -18.099 1.00 0.00 7 PRO A O 3
ATOM 6045 N N . LYS C 3 8 ? 0.252 -0.835 -19.145 1.00 0.00 8 LYS A N 3
ATOM 6046 C CA . LYS C 3 8 ? 0.952 0.069 -18.239 1.00 0.00 8 LYS A CA 3
ATOM 6047 C C . LYS C 3 8 ? 1.598 1.216 -19.006 1.00 0.00 8 LYS A C 3
ATOM 6048 O O . LYS C 3 8 ? 1.634 1.212 -20.237 1.00 0.00 8 LYS A O 3
ATOM 6067 N N . LYS C 3 9 ? 2.107 2.200 -18.272 1.00 0.00 9 LYS A N 3
ATOM 6068 C CA . LYS C 3 9 ? 2.753 3.356 -18.883 1.00 0.00 9 LYS A CA 3
ATOM 6069 C C . LYS C 3 9 ? 3.392 4.247 -17.824 1.00 0.00 9 LYS A C 3
ATOM 6070 O O . LYS C 3 9 ? 2.745 5.141 -17.278 1.00 0.00 9 LYS A O 3
ATOM 6089 N N . ARG C 3 10 ? 4.665 3.997 -17.537 1.00 0.00 10 ARG A N 3
ATOM 6090 C CA . ARG C 3 10 ? 5.393 4.778 -16.543 1.00 0.00 10 ARG A CA 3
ATOM 6091 C C . ARG C 3 10 ? 4.485 5.156 -15.378 1.00 0.00 10 ARG A C 3
ATOM 6092 O O . ARG C 3 10 ? 3.469 4.506 -15.132 1.00 0.00 10 ARG A O 3
ATOM 6113 N N . THR C 3 11 ? 4.854 6.218 -14.669 1.00 0.00 11 THR A N 3
ATOM 6114 C CA . THR C 3 11 ? 4.071 6.690 -13.534 1.00 0.00 11 THR A CA 3
ATOM 6115 C C . THR C 3 11 ? 4.908 7.593 -12.633 1.00 0.00 11 THR A C 3
ATOM 6116 O O . THR C 3 11 ? 4.596 8.770 -12.453 1.00 0.00 11 THR A O 3
ATOM 6127 N N . THR C 3 12 ? 5.974 7.032 -12.069 1.00 0.00 12 THR A N 3
ATOM 6128 C CA . THR C 3 12 ? 6.858 7.786 -11.188 1.00 0.00 12 THR A CA 3
ATOM 6129 C C . THR C 3 12 ? 6.056 8.640 -10.213 1.00 0.00 12 THR A C 3
ATOM 6130 O O . THR C 3 12 ? 6.059 9.869 -10.300 1.00 0.00 12 THR A O 3
ATOM 6141 N N . ARG C 3 13 ? 5.363 7.982 -9.289 1.00 0.00 13 ARG A N 3
ATOM 6142 C CA . ARG C 3 13 ? 4.550 8.679 -8.299 1.00 0.00 13 ARG A CA 3
ATOM 6143 C C . ARG C 3 13 ? 5.179 10.015 -7.920 1.00 0.00 13 ARG A C 3
ATOM 6144 O O . ARG C 3 13 ? 6.398 10.129 -7.804 1.00 0.00 13 ARG A O 3
ATOM 6165 N N . LYS C 3 14 ? 4.336 11.026 -7.730 1.00 0.00 14 LYS A N 3
ATOM 6166 C CA . LYS C 3 14 ? 4.810 12.356 -7.364 1.00 0.00 14 LYS A CA 3
ATOM 6167 C C . LYS C 3 14 ? 4.173 12.823 -6.060 1.00 0.00 14 LYS A C 3
ATOM 6168 O O . LYS C 3 14 ? 4.696 12.566 -4.976 1.00 0.00 14 LYS A O 3
ATOM 6187 N N . LYS C 3 15 ? 3.040 13.509 -6.171 1.00 0.00 15 LYS A N 3
ATOM 6188 C CA . LYS C 3 15 ? 2.333 14.010 -5.000 1.00 0.00 15 LYS A CA 3
ATOM 6189 C C . LYS C 3 15 ? 0.844 14.175 -5.291 1.00 0.00 15 LYS A C 3
ATOM 6190 O O . LYS C 3 15 ? 0.060 13.243 -5.112 1.00 0.00 15 LYS A O 3
ATOM 6209 N N . LYS C 3 16 ? 0.463 15.365 -5.742 1.00 0.00 16 LYS A N 3
ATOM 6210 C CA . LYS C 3 16 ? -0.932 15.650 -6.061 1.00 0.00 16 LYS A CA 3
ATOM 6211 C C . LYS C 3 16 ? -1.837 15.331 -4.875 1.00 0.00 16 LYS A C 3
ATOM 6212 O O . LYS C 3 16 ? -2.538 14.319 -4.872 1.00 0.00 16 LYS A O 3
ATOM 6231 N N . ASP C 3 17 ? -1.817 16.200 -3.869 1.00 0.00 17 ASP A N 3
ATOM 6232 C CA . ASP C 3 17 ? -2.635 16.009 -2.679 1.00 0.00 17 ASP A CA 3
ATOM 6233 C C . ASP C 3 17 ? -2.074 16.795 -1.498 1.00 0.00 17 ASP A C 3
ATOM 6234 O O . ASP C 3 17 ? -0.906 16.648 -1.139 1.00 0.00 17 ASP A O 3
ATOM 6243 N N . PRO C 3 18 ? -2.913 17.628 -0.865 1.00 0.00 18 PRO A N 3
ATOM 6244 C CA . PRO C 3 18 ? -2.513 18.427 0.298 1.00 0.00 18 PRO A CA 3
ATOM 6245 C C . PRO C 3 18 ? -2.074 17.557 1.470 1.00 0.00 18 PRO A C 3
ATOM 6246 O O . PRO C 3 18 ? -0.907 17.566 1.860 1.00 0.00 18 PRO A O 3
ATOM 6257 N N . ASN C 3 19 ? -3.011 16.784 2.009 1.00 0.00 19 ASN A N 3
ATOM 6258 C CA . ASN C 3 19 ? -2.713 15.882 3.115 1.00 0.00 19 ASN A CA 3
ATOM 6259 C C . ASN C 3 19 ? -2.257 14.523 2.594 1.00 0.00 19 ASN A C 3
ATOM 6260 O O . ASN C 3 19 ? -1.671 13.729 3.329 1.00 0.00 19 ASN A O 3
ATOM 6271 N N . ALA C 3 20 ? -2.507 14.277 1.312 1.00 0.00 20 ALA A N 3
ATOM 6272 C CA . ALA C 3 20 ? -2.099 13.030 0.676 1.00 0.00 20 ALA A CA 3
ATOM 6273 C C . ALA C 3 20 ? -2.216 11.855 1.639 1.00 0.00 20 ALA A C 3
ATOM 6274 O O . ALA C 3 20 ? -1.304 11.583 2.419 1.00 0.00 20 ALA A O 3
ATOM 6281 N N . PRO C 3 21 ? -3.349 11.140 1.590 1.00 0.00 21 PRO A N 3
ATOM 6282 C CA . PRO C 3 21 ? -3.597 9.982 2.454 1.00 0.00 21 PRO A CA 3
ATOM 6283 C C . PRO C 3 21 ? -2.667 8.818 2.130 1.00 0.00 21 PRO A C 3
ATOM 6284 O O . PRO C 3 21 ? -2.183 8.132 3.030 1.00 0.00 21 PRO A O 3
ATOM 6295 N N . LYS C 3 22 ? -2.450 8.583 0.839 1.00 0.00 22 LYS A N 3
ATOM 6296 C CA . LYS C 3 22 ? -1.597 7.491 0.389 1.00 0.00 22 LYS A CA 3
ATOM 6297 C C . LYS C 3 22 ? -2.348 6.167 0.427 1.00 0.00 22 LYS A C 3
ATOM 6298 O O . LYS C 3 22 ? -2.218 5.393 1.375 1.00 0.00 22 LYS A O 3
ATOM 6317 N N . ARG C 3 23 ? -3.160 5.934 -0.601 1.00 0.00 23 ARG A N 3
ATOM 6318 C CA . ARG C 3 23 ? -3.951 4.710 -0.701 1.00 0.00 23 ARG A CA 3
ATOM 6319 C C . ARG C 3 23 ? -3.311 3.573 0.085 1.00 0.00 23 ARG A C 3
ATOM 6320 O O . ARG C 3 23 ? -2.094 3.529 0.259 1.00 0.00 23 ARG A O 3
ATOM 6341 N N . ALA C 3 24 ? -4.145 2.657 0.565 1.00 0.00 24 ALA A N 3
ATOM 6342 C CA . ALA C 3 24 ? -3.670 1.534 1.360 1.00 0.00 24 ALA A CA 3
ATOM 6343 C C . ALA C 3 24 ? -2.760 0.619 0.552 1.00 0.00 24 ALA A C 3
ATOM 6344 O O . ALA C 3 24 ? -2.593 0.797 -0.655 1.00 0.00 24 ALA A O 3
ATOM 6351 N N . LEU C 3 25 ? -2.231 -0.402 1.216 1.00 0.00 25 LEU A N 3
ATOM 6352 C CA . LEU C 3 25 ? -1.403 -1.400 0.555 1.00 0.00 25 LEU A CA 3
ATOM 6353 C C . LEU C 3 25 ? -2.262 -2.339 -0.281 1.00 0.00 25 LEU A C 3
ATOM 6354 O O . LEU C 3 25 ? -3.449 -2.091 -0.490 1.00 0.00 25 LEU A O 3
ATOM 6370 N N . SER C 3 26 ? -1.662 -3.431 -0.733 1.00 0.00 26 SER A N 3
ATOM 6371 C CA . SER C 3 26 ? -2.381 -4.423 -1.520 1.00 0.00 26 SER A CA 3
ATOM 6372 C C . SER C 3 26 ? -2.219 -5.815 -0.921 1.00 0.00 26 SER A C 3
ATOM 6373 O O . SER C 3 26 ? -1.281 -6.073 -0.165 1.00 0.00 26 SER A O 3
ATOM 6381 N N . ALA C 3 27 ? -3.116 -6.722 -1.294 1.00 0.00 27 ALA A N 3
ATOM 6382 C CA . ALA C 3 27 ? -3.040 -8.101 -0.831 1.00 0.00 27 ALA A CA 3
ATOM 6383 C C . ALA C 3 27 ? -1.722 -8.736 -1.258 1.00 0.00 27 ALA A C 3
ATOM 6384 O O . ALA C 3 27 ? -1.287 -9.736 -0.687 1.00 0.00 27 ALA A O 3
ATOM 6391 N N . TYR C 3 28 ? -1.089 -8.139 -2.262 1.00 0.00 28 TYR A N 3
ATOM 6392 C CA . TYR C 3 28 ? 0.181 -8.639 -2.772 1.00 0.00 28 TYR A CA 3
ATOM 6393 C C . TYR C 3 28 ? 1.340 -8.200 -1.883 1.00 0.00 28 TYR A C 3
ATOM 6394 O O . TYR C 3 28 ? 2.381 -8.852 -1.844 1.00 0.00 28 TYR A O 3
ATOM 6412 N N . MET C 3 29 ? 1.154 -7.092 -1.172 1.00 0.00 29 MET A N 3
ATOM 6413 C CA . MET C 3 29 ? 2.186 -6.578 -0.279 1.00 0.00 29 MET A CA 3
ATOM 6414 C C . MET C 3 29 ? 2.173 -7.324 1.051 1.00 0.00 29 MET A C 3
ATOM 6415 O O . MET C 3 29 ? 3.214 -7.770 1.531 1.00 0.00 29 MET A O 3
ATOM 6429 N N . PHE C 3 30 ? 0.985 -7.486 1.626 1.00 0.00 30 PHE A N 3
ATOM 6430 C CA . PHE C 3 30 ? 0.844 -8.215 2.881 1.00 0.00 30 PHE A CA 3
ATOM 6431 C C . PHE C 3 30 ? 1.223 -9.683 2.692 1.00 0.00 30 PHE A C 3
ATOM 6432 O O . PHE C 3 30 ? 2.016 -10.235 3.458 1.00 0.00 30 PHE A O 3
ATOM 6449 N N . PHE C 3 31 ? 0.730 -10.279 1.611 1.00 0.00 31 PHE A N 3
ATOM 6450 C CA . PHE C 3 31 ? 1.090 -11.650 1.271 1.00 0.00 31 PHE A CA 3
ATOM 6451 C C . PHE C 3 31 ? 2.571 -11.741 0.923 1.00 0.00 31 PHE A C 3
ATOM 6452 O O . PHE C 3 31 ? 3.298 -12.563 1.477 1.00 0.00 31 PHE A O 3
ATOM 6469 N N . ALA C 3 32 ? 3.020 -10.857 0.038 1.00 0.00 32 ALA A N 3
ATOM 6470 C CA . ALA C 3 32 ? 4.427 -10.803 -0.340 1.00 0.00 32 ALA A CA 3
ATOM 6471 C C . ALA C 3 32 ? 5.305 -10.550 0.880 1.00 0.00 32 ALA A C 3
ATOM 6472 O O . ALA C 3 32 ? 6.488 -10.887 0.885 1.00 0.00 32 ALA A O 3
ATOM 6479 N N . ASN C 3 33 ? 4.707 -9.994 1.928 1.00 0.00 33 ASN A N 3
ATOM 6480 C CA . ASN C 3 33 ? 5.422 -9.757 3.174 1.00 0.00 33 ASN A CA 3
ATOM 6481 C C . ASN C 3 33 ? 5.724 -11.078 3.872 1.00 0.00 33 ASN A C 3
ATOM 6482 O O . ASN C 3 33 ? 6.865 -11.344 4.252 1.00 0.00 33 ASN A O 3
ATOM 6493 N N . GLU C 3 34 ? 4.706 -11.924 3.990 1.00 0.00 34 GLU A N 3
ATOM 6494 C CA . GLU C 3 34 ? 4.876 -13.244 4.588 1.00 0.00 34 GLU A CA 3
ATOM 6495 C C . GLU C 3 34 ? 5.806 -14.107 3.743 1.00 0.00 34 GLU A C 3
ATOM 6496 O O . GLU C 3 34 ? 6.686 -14.791 4.267 1.00 0.00 34 GLU A O 3
ATOM 6508 N N . ASN C 3 35 ? 5.619 -14.054 2.430 1.00 0.00 35 ASN A N 3
ATOM 6509 C CA . ASN C 3 35 ? 6.448 -14.822 1.511 1.00 0.00 35 ASN A CA 3
ATOM 6510 C C . ASN C 3 35 ? 7.887 -14.329 1.541 1.00 0.00 35 ASN A C 3
ATOM 6511 O O . ASN C 3 35 ? 8.769 -14.997 2.075 1.00 0.00 35 ASN A O 3
ATOM 6522 N N . ARG C 3 36 ? 8.111 -13.141 0.988 1.00 0.00 36 ARG A N 3
ATOM 6523 C CA . ARG C 3 36 ? 9.436 -12.531 0.983 1.00 0.00 36 ARG A CA 3
ATOM 6524 C C . ARG C 3 36 ? 10.408 -13.317 1.859 1.00 0.00 36 ARG A C 3
ATOM 6525 O O . ARG C 3 36 ? 11.372 -13.903 1.366 1.00 0.00 36 ARG A O 3
ATOM 6546 N N . ASP C 3 37 ? 10.132 -13.342 3.161 1.00 0.00 37 ASP A N 3
ATOM 6547 C CA . ASP C 3 37 ? 10.976 -14.063 4.107 1.00 0.00 37 ASP A CA 3
ATOM 6548 C C . ASP C 3 37 ? 10.844 -15.570 3.914 1.00 0.00 37 ASP A C 3
ATOM 6549 O O . ASP C 3 37 ? 11.841 -16.269 3.739 1.00 0.00 37 ASP A O 3
ATOM 6558 N N . ILE C 3 38 ? 9.608 -16.059 3.912 1.00 0.00 38 ILE A N 3
ATOM 6559 C CA . ILE C 3 38 ? 9.352 -17.478 3.692 1.00 0.00 38 ILE A CA 3
ATOM 6560 C C . ILE C 3 38 ? 9.922 -17.935 2.353 1.00 0.00 38 ILE A C 3
ATOM 6561 O O . ILE C 3 38 ? 10.901 -18.681 2.303 1.00 0.00 38 ILE A O 3
ATOM 6577 N N . VAL C 3 39 ? 9.290 -17.495 1.271 1.00 0.00 39 VAL A N 3
ATOM 6578 C CA . VAL C 3 39 ? 9.719 -17.862 -0.074 1.00 0.00 39 VAL A CA 3
ATOM 6579 C C . VAL C 3 39 ? 11.235 -17.768 -0.219 1.00 0.00 39 VAL A C 3
ATOM 6580 O O . VAL C 3 39 ? 11.898 -18.753 -0.541 1.00 0.00 39 VAL A O 3
ATOM 6593 N N . ARG C 3 40 ? 11.775 -16.571 -0.011 1.00 0.00 40 ARG A N 3
ATOM 6594 C CA . ARG C 3 40 ? 13.210 -16.347 -0.146 1.00 0.00 40 ARG A CA 3
ATOM 6595 C C . ARG C 3 40 ? 13.992 -17.203 0.845 1.00 0.00 40 ARG A C 3
ATOM 6596 O O . ARG C 3 40 ? 15.160 -17.519 0.621 1.00 0.00 40 ARG A O 3
ATOM 6617 N N . SER C 3 41 ? 13.337 -17.582 1.937 1.00 0.00 41 SER A N 3
ATOM 6618 C CA . SER C 3 41 ? 13.968 -18.411 2.958 1.00 0.00 41 SER A CA 3
ATOM 6619 C C . SER C 3 41 ? 14.121 -19.847 2.472 1.00 0.00 41 SER A C 3
ATOM 6620 O O . SER C 3 41 ? 15.011 -20.571 2.915 1.00 0.00 41 SER A O 3
ATOM 6628 N N . GLU C 3 42 ? 13.262 -20.244 1.539 1.00 0.00 42 GLU A N 3
ATOM 6629 C CA . GLU C 3 42 ? 13.318 -21.585 0.973 1.00 0.00 42 GLU A CA 3
ATOM 6630 C C . GLU C 3 42 ? 14.204 -21.608 -0.267 1.00 0.00 42 GLU A C 3
ATOM 6631 O O . GLU C 3 42 ? 14.732 -22.652 -0.648 1.00 0.00 42 GLU A O 3
ATOM 6643 N N . ASN C 3 43 ? 14.364 -20.446 -0.890 1.00 0.00 43 ASN A N 3
ATOM 6644 C CA . ASN C 3 43 ? 15.187 -20.326 -2.085 1.00 0.00 43 ASN A CA 3
ATOM 6645 C C . ASN C 3 43 ? 16.087 -19.096 -2.006 1.00 0.00 43 ASN A C 3
ATOM 6646 O O . ASN C 3 43 ? 16.007 -18.199 -2.846 1.00 0.00 43 ASN A O 3
ATOM 6657 N N . PRO C 3 44 ? 16.940 -19.035 -0.975 1.00 0.00 44 PRO A N 3
ATOM 6658 C CA . PRO C 3 44 ? 17.849 -17.903 -0.758 1.00 0.00 44 PRO A CA 3
ATOM 6659 C C . PRO C 3 44 ? 18.835 -17.723 -1.908 1.00 0.00 44 PRO A C 3
ATOM 6660 O O . PRO C 3 44 ? 19.246 -16.605 -2.217 1.00 0.00 44 PRO A O 3
ATOM 6671 N N . ASP C 3 45 ? 19.189 -18.828 -2.555 1.00 0.00 45 ASP A N 3
ATOM 6672 C CA . ASP C 3 45 ? 20.101 -18.791 -3.691 1.00 0.00 45 ASP A CA 3
ATOM 6673 C C . ASP C 3 45 ? 19.321 -18.837 -4.998 1.00 0.00 45 ASP A C 3
ATOM 6674 O O . ASP C 3 45 ? 19.726 -19.497 -5.955 1.00 0.00 45 ASP A O 3
ATOM 6683 N N . ILE C 3 46 ? 18.168 -18.179 -5.005 1.00 0.00 46 ILE A N 3
ATOM 6684 C CA . ILE C 3 46 ? 17.287 -18.188 -6.160 1.00 0.00 46 ILE A CA 3
ATOM 6685 C C . ILE C 3 46 ? 17.450 -16.913 -6.983 1.00 0.00 46 ILE A C 3
ATOM 6686 O O . ILE C 3 46 ? 17.615 -16.967 -8.201 1.00 0.00 46 ILE A O 3
ATOM 6702 N N . THR C 3 47 ? 17.430 -15.770 -6.301 1.00 0.00 47 THR A N 3
ATOM 6703 C CA . THR C 3 47 ? 17.586 -14.474 -6.956 1.00 0.00 47 THR A CA 3
ATOM 6704 C C . THR C 3 47 ? 16.234 -13.798 -7.152 1.00 0.00 47 THR A C 3
ATOM 6705 O O . THR C 3 47 ? 15.214 -14.465 -7.326 1.00 0.00 47 THR A O 3
ATOM 6716 N N . PHE C 3 48 ? 16.230 -12.470 -7.096 1.00 0.00 48 PHE A N 3
ATOM 6717 C CA . PHE C 3 48 ? 15.002 -11.700 -7.241 1.00 0.00 48 PHE A CA 3
ATOM 6718 C C . PHE C 3 48 ? 14.070 -12.331 -8.271 1.00 0.00 48 PHE A C 3
ATOM 6719 O O . PHE C 3 48 ? 13.134 -13.046 -7.917 1.00 0.00 48 PHE A O 3
ATOM 6736 N N . GLY C 3 49 ? 14.291 -12.001 -9.539 1.00 0.00 49 GLY A N 3
ATOM 6737 C CA . GLY C 3 49 ? 13.418 -12.476 -10.599 1.00 0.00 49 GLY A CA 3
ATOM 6738 C C . GLY C 3 49 ? 12.779 -13.816 -10.289 1.00 0.00 49 GLY A C 3
ATOM 6739 O O . GLY C 3 49 ? 11.653 -14.082 -10.708 1.00 0.00 49 GLY A O 3
ATOM 6743 N N . GLN C 3 50 ? 13.486 -14.656 -9.543 1.00 0.00 50 GLN A N 3
ATOM 6744 C CA . GLN C 3 50 ? 12.964 -15.963 -9.168 1.00 0.00 50 GLN A CA 3
ATOM 6745 C C . GLN C 3 50 ? 11.932 -15.829 -8.058 1.00 0.00 50 GLN A C 3
ATOM 6746 O O . GLN C 3 50 ? 10.793 -16.268 -8.197 1.00 0.00 50 GLN A O 3
ATOM 6760 N N . VAL C 3 51 ? 12.342 -15.205 -6.961 1.00 0.00 51 VAL A N 3
ATOM 6761 C CA . VAL C 3 51 ? 11.464 -15.001 -5.820 1.00 0.00 51 VAL A CA 3
ATOM 6762 C C . VAL C 3 51 ? 10.314 -14.061 -6.167 1.00 0.00 51 VAL A C 3
ATOM 6763 O O . VAL C 3 51 ? 9.155 -14.342 -5.864 1.00 0.00 51 VAL A O 3
ATOM 6776 N N . GLY C 3 52 ? 10.649 -12.930 -6.779 1.00 0.00 52 GLY A N 3
ATOM 6777 C CA . GLY C 3 52 ? 9.641 -11.949 -7.134 1.00 0.00 52 GLY A CA 3
ATOM 6778 C C . GLY C 3 52 ? 8.600 -12.501 -8.089 1.00 0.00 52 GLY A C 3
ATOM 6779 O O . GLY C 3 52 ? 7.410 -12.532 -7.770 1.00 0.00 52 GLY A O 3
ATOM 6783 N N . LYS C 3 53 ? 9.042 -12.925 -9.269 1.00 0.00 53 LYS A N 3
ATOM 6784 C CA . LYS C 3 53 ? 8.134 -13.461 -10.276 1.00 0.00 53 LYS A CA 3
ATOM 6785 C C . LYS C 3 53 ? 7.383 -14.675 -9.739 1.00 0.00 53 LYS A C 3
ATOM 6786 O O . LYS C 3 53 ? 6.174 -14.808 -9.938 1.00 0.00 53 LYS A O 3
ATOM 6805 N N . LYS C 3 54 ? 8.098 -15.541 -9.028 1.00 0.00 54 LYS A N 3
ATOM 6806 C CA . LYS C 3 54 ? 7.490 -16.724 -8.430 1.00 0.00 54 LYS A CA 3
ATOM 6807 C C . LYS C 3 54 ? 6.540 -16.332 -7.304 1.00 0.00 54 LYS A C 3
ATOM 6808 O O . LYS C 3 54 ? 5.632 -17.087 -6.952 1.00 0.00 54 LYS A O 3
ATOM 6827 N N . LEU C 3 55 ? 6.749 -15.143 -6.749 1.00 0.00 55 LEU A N 3
ATOM 6828 C CA . LEU C 3 55 ? 5.903 -14.643 -5.674 1.00 0.00 55 LEU A CA 3
ATOM 6829 C C . LEU C 3 55 ? 4.507 -14.323 -6.191 1.00 0.00 55 LEU A C 3
ATOM 6830 O O . LEU C 3 55 ? 3.507 -14.776 -5.633 1.00 0.00 55 LEU A O 3
ATOM 6846 N N . GLY C 3 56 ? 4.448 -13.546 -7.265 1.00 0.00 56 GLY A N 3
ATOM 6847 C CA . GLY C 3 56 ? 3.170 -13.191 -7.856 1.00 0.00 56 GLY A CA 3
ATOM 6848 C C . GLY C 3 56 ? 2.420 -14.401 -8.379 1.00 0.00 56 GLY A C 3
ATOM 6849 O O . GLY C 3 56 ? 1.237 -14.583 -8.084 1.00 0.00 56 GLY A O 3
ATOM 6853 N N . GLU C 3 57 ? 3.110 -15.239 -9.143 1.00 0.00 57 GLU A N 3
ATOM 6854 C CA . GLU C 3 57 ? 2.505 -16.450 -9.686 1.00 0.00 57 GLU A CA 3
ATOM 6855 C C . GLU C 3 57 ? 1.923 -17.309 -8.569 1.00 0.00 57 GLU A C 3
ATOM 6856 O O . GLU C 3 57 ? 0.754 -17.694 -8.612 1.00 0.00 57 GLU A O 3
ATOM 6868 N N . LYS C 3 58 ? 2.739 -17.583 -7.558 1.00 0.00 58 LYS A N 3
ATOM 6869 C CA . LYS C 3 58 ? 2.302 -18.376 -6.416 1.00 0.00 58 LYS A CA 3
ATOM 6870 C C . LYS C 3 58 ? 1.265 -17.618 -5.594 1.00 0.00 58 LYS A C 3
ATOM 6871 O O . LYS C 3 58 ? 0.439 -18.222 -4.908 1.00 0.00 58 LYS A O 3
ATOM 6890 N N . TRP C 3 59 ? 1.291 -16.293 -5.693 1.00 0.00 59 TRP A N 3
ATOM 6891 C CA . TRP C 3 59 ? 0.338 -15.457 -4.974 1.00 0.00 59 TRP A CA 3
ATOM 6892 C C . TRP C 3 59 ? -1.087 -15.824 -5.356 1.00 0.00 59 TRP A C 3
ATOM 6893 O O . TRP C 3 59 ? -1.900 -16.183 -4.503 1.00 0.00 59 TRP A O 3
ATOM 6914 N N . LYS C 3 60 ? -1.377 -15.755 -6.649 1.00 0.00 60 LYS A N 3
ATOM 6915 C CA . LYS C 3 60 ? -2.696 -16.105 -7.155 1.00 0.00 60 LYS A CA 3
ATOM 6916 C C . LYS C 3 60 ? -2.834 -17.616 -7.303 1.00 0.00 60 LYS A C 3
ATOM 6917 O O . LYS C 3 60 ? -3.934 -18.136 -7.483 1.00 0.00 60 LYS A O 3
ATOM 6936 N N . ALA C 3 61 ? -1.705 -18.315 -7.230 1.00 0.00 61 ALA A N 3
ATOM 6937 C CA . ALA C 3 61 ? -1.695 -19.766 -7.360 1.00 0.00 61 ALA A CA 3
ATOM 6938 C C . ALA C 3 61 ? -2.390 -20.432 -6.177 1.00 0.00 61 ALA A C 3
ATOM 6939 O O . ALA C 3 61 ? -3.074 -21.444 -6.337 1.00 0.00 61 ALA A O 3
ATOM 6946 N N . LEU C 3 62 ? -2.200 -19.870 -4.987 1.00 0.00 62 LEU A N 3
ATOM 6947 C CA . LEU C 3 62 ? -2.800 -20.425 -3.779 1.00 0.00 62 LEU A CA 3
ATOM 6948 C C . LEU C 3 62 ? -4.317 -20.522 -3.920 1.00 0.00 62 LEU A C 3
ATOM 6949 O O . LEU C 3 62 ? -4.861 -21.606 -4.127 1.00 0.00 62 LEU A O 3
ATOM 6965 N N . THR C 3 63 ? -4.991 -19.382 -3.788 1.00 0.00 63 THR A N 3
ATOM 6966 C CA . THR C 3 63 ? -6.447 -19.335 -3.866 1.00 0.00 63 THR A CA 3
ATOM 6967 C C . THR C 3 63 ? -6.990 -18.202 -3.001 1.00 0.00 63 THR A C 3
ATOM 6968 O O . THR C 3 63 ? -6.418 -17.875 -1.962 1.00 0.00 63 THR A O 3
ATOM 6979 N N . PRO C 3 64 ? -8.108 -17.589 -3.417 1.00 0.00 64 PRO A N 3
ATOM 6980 C CA . PRO C 3 64 ? -8.737 -16.506 -2.666 1.00 0.00 64 PRO A CA 3
ATOM 6981 C C . PRO C 3 64 ? -8.742 -16.775 -1.164 1.00 0.00 64 PRO A C 3
ATOM 6982 O O . PRO C 3 64 ? -8.388 -15.906 -0.365 1.00 0.00 64 PRO A O 3
ATOM 6993 N N . GLU C 3 65 ? -9.106 -17.997 -0.789 1.00 0.00 65 GLU A N 3
ATOM 6994 C CA . GLU C 3 65 ? -9.116 -18.394 0.612 1.00 0.00 65 GLU A CA 3
ATOM 6995 C C . GLU C 3 65 ? -7.730 -18.230 1.230 1.00 0.00 65 GLU A C 3
ATOM 6996 O O . GLU C 3 65 ? -7.582 -17.633 2.297 1.00 0.00 65 GLU A O 3
ATOM 7008 N N . GLU C 3 66 ? -6.716 -18.732 0.533 1.00 0.00 66 GLU A N 3
ATOM 7009 C CA . GLU C 3 66 ? -5.337 -18.602 0.991 1.00 0.00 66 GLU A CA 3
ATOM 7010 C C . GLU C 3 66 ? -4.958 -17.135 1.152 1.00 0.00 66 GLU A C 3
ATOM 7011 O O . GLU C 3 66 ? -4.066 -16.794 1.929 1.00 0.00 66 GLU A O 3
ATOM 7023 N N . LYS C 3 67 ? -5.646 -16.269 0.415 1.00 0.00 67 LYS A N 3
ATOM 7024 C CA . LYS C 3 67 ? -5.391 -14.835 0.478 1.00 0.00 67 LYS A CA 3
ATOM 7025 C C . LYS C 3 67 ? -6.088 -14.211 1.682 1.00 0.00 67 LYS A C 3
ATOM 7026 O O . LYS C 3 67 ? -5.659 -13.179 2.193 1.00 0.00 67 LYS A O 3
ATOM 7045 N N . GLN C 3 68 ? -7.178 -14.834 2.116 1.00 0.00 68 GLN A N 3
ATOM 7046 C CA . GLN C 3 68 ? -7.956 -14.325 3.240 1.00 0.00 68 GLN A CA 3
ATOM 7047 C C . GLN C 3 68 ? -7.067 -13.601 4.246 1.00 0.00 68 GLN A C 3
ATOM 7048 O O . GLN C 3 68 ? -7.364 -12.479 4.653 1.00 0.00 68 GLN A O 3
ATOM 7062 N N . PRO C 3 69 ? -5.969 -14.242 4.672 1.00 0.00 69 PRO A N 3
ATOM 7063 C CA . PRO C 3 69 ? -5.046 -13.658 5.650 1.00 0.00 69 PRO A CA 3
ATOM 7064 C C . PRO C 3 69 ? -4.546 -12.283 5.226 1.00 0.00 69 PRO A C 3
ATOM 7065 O O . PRO C 3 69 ? -4.681 -11.305 5.962 1.00 0.00 69 PRO A O 3
ATOM 7076 N N . TYR C 3 70 ? -3.955 -12.218 4.039 1.00 0.00 70 TYR A N 3
ATOM 7077 C CA . TYR C 3 70 ? -3.392 -10.971 3.534 1.00 0.00 70 TYR A CA 3
ATOM 7078 C C . TYR C 3 70 ? -4.473 -10.091 2.924 1.00 0.00 70 TYR A C 3
ATOM 7079 O O . TYR C 3 70 ? -4.715 -8.987 3.394 1.00 0.00 70 TYR A O 3
ATOM 7097 N N . GLU C 3 71 ? -5.128 -10.592 1.883 1.00 0.00 71 GLU A N 3
ATOM 7098 C CA . GLU C 3 71 ? -6.212 -9.858 1.245 1.00 0.00 71 GLU A CA 3
ATOM 7099 C C . GLU C 3 71 ? -7.078 -9.169 2.293 1.00 0.00 71 GLU A C 3
ATOM 7100 O O . GLU C 3 71 ? -7.288 -7.955 2.245 1.00 0.00 71 GLU A O 3
ATOM 7112 N N . ALA C 3 72 ? -7.490 -9.936 3.297 1.00 0.00 72 ALA A N 3
ATOM 7113 C CA . ALA C 3 72 ? -8.214 -9.377 4.429 1.00 0.00 72 ALA A CA 3
ATOM 7114 C C . ALA C 3 72 ? -7.346 -8.349 5.143 1.00 0.00 72 ALA A C 3
ATOM 7115 O O . ALA C 3 72 ? -7.793 -7.240 5.439 1.00 0.00 72 ALA A O 3
ATOM 7122 N N . LYS C 3 73 ? -6.069 -8.683 5.303 1.00 0.00 73 LYS A N 3
ATOM 7123 C CA . LYS C 3 73 ? -5.096 -7.746 5.849 1.00 0.00 73 LYS A CA 3
ATOM 7124 C C . LYS C 3 73 ? -5.009 -6.500 4.975 1.00 0.00 73 LYS A C 3
ATOM 7125 O O . LYS C 3 73 ? -4.551 -5.446 5.418 1.00 0.00 73 LYS A O 3
ATOM 7144 N N . ALA C 3 74 ? -5.490 -6.622 3.743 1.00 0.00 74 ALA A N 3
ATOM 7145 C CA . ALA C 3 74 ? -5.511 -5.505 2.812 1.00 0.00 74 ALA A CA 3
ATOM 7146 C C . ALA C 3 74 ? -6.604 -4.521 3.194 1.00 0.00 74 ALA A C 3
ATOM 7147 O O . ALA C 3 74 ? -6.348 -3.331 3.369 1.00 0.00 74 ALA A O 3
ATOM 7154 N N . GLN C 3 75 ? -7.799 -5.049 3.432 1.00 0.00 75 GLN A N 3
ATOM 7155 C CA . GLN C 3 75 ? -8.900 -4.235 3.930 1.00 0.00 75 GLN A CA 3
ATOM 7156 C C . GLN C 3 75 ? -8.520 -3.600 5.263 1.00 0.00 75 GLN A C 3
ATOM 7157 O O . GLN C 3 75 ? -8.858 -2.446 5.535 1.00 0.00 75 GLN A O 3
ATOM 7171 N N . ALA C 3 76 ? -7.750 -4.338 6.058 1.00 0.00 76 ALA A N 3
ATOM 7172 C CA . ALA C 3 76 ? -7.255 -3.828 7.331 1.00 0.00 76 ALA A CA 3
ATOM 7173 C C . ALA C 3 76 ? -6.387 -2.594 7.117 1.00 0.00 76 ALA A C 3
ATOM 7174 O O . ALA C 3 76 ? -6.517 -1.598 7.829 1.00 0.00 76 ALA A O 3
ATOM 7181 N N . ASP C 3 77 ? -5.530 -2.653 6.103 1.00 0.00 77 ASP A N 3
ATOM 7182 C CA . ASP C 3 77 ? -4.674 -1.524 5.760 1.00 0.00 77 ASP A CA 3
ATOM 7183 C C . ASP C 3 77 ? -5.471 -0.447 5.031 1.00 0.00 77 ASP A C 3
ATOM 7184 O O . ASP C 3 77 ? -5.109 0.730 5.051 1.00 0.00 77 ASP A O 3
ATOM 7193 N N . LYS C 3 78 ? -6.585 -0.853 4.426 1.00 0.00 78 LYS A N 3
ATOM 7194 C CA . LYS C 3 78 ? -7.461 0.081 3.730 1.00 0.00 78 LYS A CA 3
ATOM 7195 C C . LYS C 3 78 ? -7.992 1.134 4.693 1.00 0.00 78 LYS A C 3
ATOM 7196 O O . LYS C 3 78 ? -7.915 2.332 4.422 1.00 0.00 78 LYS A O 3
ATOM 7215 N N . LYS C 3 79 ? -8.464 0.682 5.850 1.00 0.00 79 LYS A N 3
ATOM 7216 C CA . LYS C 3 79 ? -8.929 1.592 6.888 1.00 0.00 79 LYS A CA 3
ATOM 7217 C C . LYS C 3 79 ? -7.756 2.379 7.467 1.00 0.00 79 LYS A C 3
ATOM 7218 O O . LYS C 3 79 ? -7.831 3.598 7.633 1.00 0.00 79 LYS A O 3
ATOM 7237 N N . ARG C 3 80 ? -6.653 1.677 7.712 1.00 0.00 80 ARG A N 3
ATOM 7238 C CA . ARG C 3 80 ? -5.442 2.311 8.217 1.00 0.00 80 ARG A CA 3
ATOM 7239 C C . ARG C 3 80 ? -5.244 3.679 7.579 1.00 0.00 80 ARG A C 3
ATOM 7240 O O . ARG C 3 80 ? -5.236 4.701 8.265 1.00 0.00 80 ARG A O 3
ATOM 7261 N N . TYR C 3 81 ? -5.106 3.693 6.258 1.00 0.00 81 TYR A N 3
ATOM 7262 C CA . TYR C 3 81 ? -4.929 4.938 5.523 1.00 0.00 81 TYR A CA 3
ATOM 7263 C C . TYR C 3 81 ? -6.263 5.654 5.344 1.00 0.00 81 TYR A C 3
ATOM 7264 O O . TYR C 3 81 ? -6.308 6.875 5.185 1.00 0.00 81 TYR A O 3
ATOM 7282 N N . GLU C 3 82 ? -7.351 4.895 5.412 1.00 0.00 82 GLU A N 3
ATOM 7283 C CA . GLU C 3 82 ? -8.684 5.473 5.306 1.00 0.00 82 GLU A CA 3
ATOM 7284 C C . GLU C 3 82 ? -8.854 6.599 6.315 1.00 0.00 82 GLU A C 3
ATOM 7285 O O . GLU C 3 82 ? -9.687 7.488 6.138 1.00 0.00 82 GLU A O 3
ATOM 7297 N N . SER C 3 83 ? -8.040 6.568 7.365 1.00 0.00 83 SER A N 3
ATOM 7298 C CA . SER C 3 83 ? -8.071 7.606 8.386 1.00 0.00 83 SER A CA 3
ATOM 7299 C C . SER C 3 83 ? -7.471 8.905 7.854 1.00 0.00 83 SER A C 3
ATOM 7300 O O . SER C 3 83 ? -8.085 9.969 7.948 1.00 0.00 83 SER A O 3
ATOM 7308 N N . GLU C 3 84 ? -6.273 8.808 7.286 1.00 0.00 84 GLU A N 3
ATOM 7309 C CA . GLU C 3 84 ? -5.596 9.974 6.732 1.00 0.00 84 GLU A CA 3
ATOM 7310 C C . GLU C 3 84 ? -6.302 10.466 5.472 1.00 0.00 84 GLU A C 3
ATOM 7311 O O . GLU C 3 84 ? -6.051 11.577 5.005 1.00 0.00 84 GLU A O 3
ATOM 7323 N N . LYS C 3 85 ? -7.220 9.655 4.958 1.00 0.00 85 LYS A N 3
ATOM 7324 C CA . LYS C 3 85 ? -8.005 10.037 3.788 1.00 0.00 85 LYS A CA 3
ATOM 7325 C C . LYS C 3 85 ? -9.241 10.829 4.207 1.00 0.00 85 LYS A C 3
ATOM 7326 O O . LYS C 3 85 ? -9.466 11.945 3.737 1.00 0.00 85 LYS A O 3
ATOM 7345 N N . GLU C 3 86 ? -10.008 10.265 5.134 1.00 0.00 86 GLU A N 3
ATOM 7346 C CA . GLU C 3 86 ? -11.188 10.939 5.660 1.00 0.00 86 GLU A CA 3
ATOM 7347 C C . GLU C 3 86 ? -10.824 12.323 6.185 1.00 0.00 86 GLU A C 3
ATOM 7348 O O . GLU C 3 86 ? -11.575 13.283 6.008 1.00 0.00 86 GLU A O 3
ATOM 7360 N N . LEU C 3 87 ? -9.634 12.433 6.767 1.00 0.00 87 LEU A N 3
ATOM 7361 C CA . LEU C 3 87 ? -9.140 13.716 7.247 1.00 0.00 87 LEU A CA 3
ATOM 7362 C C . LEU C 3 87 ? -8.531 14.510 6.100 1.00 0.00 87 LEU A C 3
ATOM 7363 O O . LEU C 3 87 ? -8.794 15.702 5.950 1.00 0.00 87 LEU A O 3
ATOM 7379 N N . TYR C 3 88 ? -7.791 13.820 5.242 1.00 0.00 88 TYR A N 3
ATOM 7380 C CA . TYR C 3 88 ? -7.236 14.440 4.049 1.00 0.00 88 TYR A CA 3
ATOM 7381 C C . TYR C 3 88 ? -8.220 15.445 3.467 1.00 0.00 88 TYR A C 3
ATOM 7382 O O . TYR C 3 88 ? -7.843 16.551 3.080 1.00 0.00 88 TYR A O 3
ATOM 7400 N N . ASN C 3 89 ? -9.494 15.066 3.449 1.00 0.00 89 ASN A N 3
ATOM 7401 C CA . ASN C 3 89 ? -10.547 15.945 2.960 1.00 0.00 89 ASN A CA 3
ATOM 7402 C C . ASN C 3 89 ? -11.160 16.745 4.106 1.00 0.00 89 ASN A C 3
ATOM 7403 O O . ASN C 3 89 ? -11.614 17.873 3.914 1.00 0.00 89 ASN A O 3
ATOM 7414 N N . ALA C 3 90 ? -11.152 16.161 5.303 1.00 0.00 90 ALA A N 3
ATOM 7415 C CA . ALA C 3 90 ? -11.704 16.824 6.480 1.00 0.00 90 ALA A CA 3
ATOM 7416 C C . ALA C 3 90 ? -10.733 17.863 7.033 1.00 0.00 90 ALA A C 3
ATOM 7417 O O . ALA C 3 90 ? -10.933 18.395 8.125 1.00 0.00 90 ALA A O 3
ATOM 7424 N N . THR C 3 91 ? -9.680 18.142 6.274 1.00 0.00 91 THR A N 3
ATOM 7425 C CA . THR C 3 91 ? -8.672 19.111 6.685 1.00 0.00 91 THR A CA 3
ATOM 7426 C C . THR C 3 91 ? -8.227 19.957 5.498 1.00 0.00 91 THR A C 3
ATOM 7427 O O . THR C 3 91 ? -8.084 21.175 5.607 1.00 0.00 91 THR A O 3
ATOM 7438 N N . LEU C 3 92 ? -8.032 19.303 4.358 1.00 0.00 92 LEU A N 3
ATOM 7439 C CA . LEU C 3 92 ? -7.628 19.991 3.139 1.00 0.00 92 LEU A CA 3
ATOM 7440 C C . LEU C 3 92 ? -8.810 20.725 2.514 1.00 0.00 92 LEU A C 3
ATOM 7441 O O . LEU C 3 92 ? -8.643 21.769 1.883 1.00 0.00 92 LEU A O 3
ATOM 7457 N N . ALA C 3 93 ? -10.005 20.170 2.692 1.00 0.00 93 ALA A N 3
ATOM 7458 C CA . ALA C 3 93 ? -11.216 20.772 2.145 1.00 0.00 93 ALA A CA 3
ATOM 7459 C C . ALA C 3 93 ? -10.972 21.310 0.738 1.00 0.00 93 ALA A C 3
ATOM 7460 O O . ALA C 3 93 ? -10.494 22.436 0.602 1.00 0.00 93 ALA A O 3
ATOM 8418 N N . MET C 3 1 ? -14.310 -6.345 -13.542 1.00 0.00 1 MET A N 4
ATOM 8419 C CA . MET C 3 1 ? -14.446 -4.925 -13.957 1.00 0.00 1 MET A CA 4
ATOM 8420 C C . MET C 3 1 ? -13.084 -4.245 -14.027 1.00 0.00 1 MET A C 4
ATOM 8421 O O . MET C 3 1 ? -12.946 -3.163 -14.599 1.00 0.00 1 MET A O 4
ATOM 8437 N N . VAL C 3 2 ? -12.077 -4.886 -13.441 1.00 0.00 2 VAL A N 4
ATOM 8438 C CA . VAL C 3 2 ? -10.725 -4.343 -13.437 1.00 0.00 2 VAL A CA 4
ATOM 8439 C C . VAL C 3 2 ? -9.694 -5.431 -13.720 1.00 0.00 2 VAL A C 4
ATOM 8440 O O . VAL C 3 2 ? -9.593 -6.411 -12.981 1.00 0.00 2 VAL A O 4
ATOM 8453 N N . THR C 3 3 ? -8.934 -5.254 -14.795 1.00 0.00 3 THR A N 4
ATOM 8454 C CA . THR C 3 3 ? -7.913 -6.222 -15.177 1.00 0.00 3 THR A CA 4
ATOM 8455 C C . THR C 3 3 ? -6.733 -5.533 -15.854 1.00 0.00 3 THR A C 4
ATOM 8456 O O . THR C 3 3 ? -6.878 -4.934 -16.919 1.00 0.00 3 THR A O 4
ATOM 8467 N N . PRO C 3 4 ? -5.544 -5.612 -15.239 1.00 0.00 4 PRO A N 4
ATOM 8468 C CA . PRO C 3 4 ? -4.328 -4.998 -15.782 1.00 0.00 4 PRO A CA 4
ATOM 8469 C C . PRO C 3 4 ? -3.844 -5.694 -17.050 1.00 0.00 4 PRO A C 4
ATOM 8470 O O . PRO C 3 4 ? -4.303 -6.786 -17.384 1.00 0.00 4 PRO A O 4
ATOM 8481 N N . ARG C 3 5 ? -2.917 -5.053 -17.754 1.00 0.00 5 ARG A N 4
ATOM 8482 C CA . ARG C 3 5 ? -2.374 -5.611 -18.987 1.00 0.00 5 ARG A CA 4
ATOM 8483 C C . ARG C 3 5 ? -1.441 -4.617 -19.670 1.00 0.00 5 ARG A C 4
ATOM 8484 O O . ARG C 3 5 ? -0.234 -4.844 -19.760 1.00 0.00 5 ARG A O 4
ATOM 8505 N N . GLU C 3 6 ? -2.006 -3.513 -20.146 1.00 0.00 6 GLU A N 4
ATOM 8506 C CA . GLU C 3 6 ? -1.224 -2.482 -20.818 1.00 0.00 6 GLU A CA 4
ATOM 8507 C C . GLU C 3 6 ? -0.124 -1.951 -19.905 1.00 0.00 6 GLU A C 4
ATOM 8508 O O . GLU C 3 6 ? -0.382 -1.566 -18.764 1.00 0.00 6 GLU A O 4
ATOM 8520 N N . PRO C 3 7 ? 1.122 -1.928 -20.400 1.00 0.00 7 PRO A N 4
ATOM 8521 C CA . PRO C 3 7 ? 2.272 -1.444 -19.631 1.00 0.00 7 PRO A CA 4
ATOM 8522 C C . PRO C 3 7 ? 2.028 -0.064 -19.031 1.00 0.00 7 PRO A C 4
ATOM 8523 O O . PRO C 3 7 ? 2.121 0.950 -19.723 1.00 0.00 7 PRO A O 4
ATOM 8534 N N . LYS C 3 8 ? 1.718 -0.032 -17.740 1.00 0.00 8 LYS A N 4
ATOM 8535 C CA . LYS C 3 8 ? 1.461 1.226 -17.046 1.00 0.00 8 LYS A CA 4
ATOM 8536 C C . LYS C 3 8 ? 2.404 2.319 -17.535 1.00 0.00 8 LYS A C 4
ATOM 8537 O O . LYS C 3 8 ? 3.624 2.193 -17.431 1.00 0.00 8 LYS A O 4
ATOM 8556 N N . LYS C 3 9 ? 1.830 3.393 -18.071 1.00 0.00 9 LYS A N 4
ATOM 8557 C CA . LYS C 3 9 ? 2.620 4.509 -18.577 1.00 0.00 9 LYS A CA 4
ATOM 8558 C C . LYS C 3 9 ? 3.539 5.063 -17.492 1.00 0.00 9 LYS A C 4
ATOM 8559 O O . LYS C 3 9 ? 3.799 4.400 -16.488 1.00 0.00 9 LYS A O 4
ATOM 8578 N N . ARG C 3 10 ? 4.025 6.282 -17.702 1.00 0.00 10 ARG A N 4
ATOM 8579 C CA . ARG C 3 10 ? 4.915 6.924 -16.742 1.00 0.00 10 ARG A CA 4
ATOM 8580 C C . ARG C 3 10 ? 4.514 6.580 -15.312 1.00 0.00 10 ARG A C 4
ATOM 8581 O O . ARG C 3 10 ? 5.195 5.811 -14.634 1.00 0.00 10 ARG A O 4
ATOM 8602 N N . THR C 3 11 ? 3.403 7.153 -14.860 1.00 0.00 11 THR A N 4
ATOM 8603 C CA . THR C 3 11 ? 2.912 6.907 -13.510 1.00 0.00 11 THR A CA 4
ATOM 8604 C C . THR C 3 11 ? 3.887 7.442 -12.468 1.00 0.00 11 THR A C 4
ATOM 8605 O O . THR C 3 11 ? 3.798 8.598 -12.055 1.00 0.00 11 THR A O 4
ATOM 8616 N N . THR C 3 12 ? 4.819 6.593 -12.047 1.00 0.00 12 THR A N 4
ATOM 8617 C CA . THR C 3 12 ? 5.813 6.981 -11.052 1.00 0.00 12 THR A CA 4
ATOM 8618 C C . THR C 3 12 ? 5.203 7.906 -10.005 1.00 0.00 12 THR A C 4
ATOM 8619 O O . THR C 3 12 ? 5.159 9.123 -10.188 1.00 0.00 12 THR A O 4
ATOM 8630 N N . ARG C 3 13 ? 4.727 7.319 -8.911 1.00 0.00 13 ARG A N 4
ATOM 8631 C CA . ARG C 3 13 ? 4.113 8.088 -7.836 1.00 0.00 13 ARG A CA 4
ATOM 8632 C C . ARG C 3 13 ? 4.764 9.461 -7.704 1.00 0.00 13 ARG A C 4
ATOM 8633 O O . ARG C 3 13 ? 5.972 9.569 -7.494 1.00 0.00 13 ARG A O 4
ATOM 8654 N N . LYS C 3 14 ? 3.955 10.508 -7.832 1.00 0.00 14 LYS A N 4
ATOM 8655 C CA . LYS C 3 14 ? 4.452 11.874 -7.728 1.00 0.00 14 LYS A CA 4
ATOM 8656 C C . LYS C 3 14 ? 3.644 12.672 -6.709 1.00 0.00 14 LYS A C 4
ATOM 8657 O O . LYS C 3 14 ? 3.065 12.106 -5.782 1.00 0.00 14 LYS A O 4
ATOM 8676 N N . LYS C 3 15 ? 3.613 13.988 -6.886 1.00 0.00 15 LYS A N 4
ATOM 8677 C CA . LYS C 3 15 ? 2.877 14.864 -5.981 1.00 0.00 15 LYS A CA 4
ATOM 8678 C C . LYS C 3 15 ? 1.586 15.357 -6.628 1.00 0.00 15 LYS A C 4
ATOM 8679 O O . LYS C 3 15 ? 1.517 15.531 -7.844 1.00 0.00 15 LYS A O 4
ATOM 8698 N N . LYS C 3 16 ? 0.566 15.579 -5.806 1.00 0.00 16 LYS A N 4
ATOM 8699 C CA . LYS C 3 16 ? -0.723 16.051 -6.296 1.00 0.00 16 LYS A CA 4
ATOM 8700 C C . LYS C 3 16 ? -1.791 15.942 -5.213 1.00 0.00 16 LYS A C 4
ATOM 8701 O O . LYS C 3 16 ? -2.620 15.032 -5.234 1.00 0.00 16 LYS A O 4
ATOM 8720 N N . ASP C 3 17 ? -1.761 16.871 -4.263 1.00 0.00 17 ASP A N 4
ATOM 8721 C CA . ASP C 3 17 ? -2.722 16.876 -3.167 1.00 0.00 17 ASP A CA 4
ATOM 8722 C C . ASP C 3 17 ? -2.193 17.675 -1.981 1.00 0.00 17 ASP A C 4
ATOM 8723 O O . ASP C 3 17 ? -0.986 17.735 -1.749 1.00 0.00 17 ASP A O 4
ATOM 8732 N N . PRO C 3 18 ? -3.100 18.279 -1.200 1.00 0.00 18 PRO A N 4
ATOM 8733 C CA . PRO C 3 18 ? -2.732 19.057 -0.012 1.00 0.00 18 PRO A CA 4
ATOM 8734 C C . PRO C 3 18 ? -1.979 18.217 1.013 1.00 0.00 18 PRO A C 4
ATOM 8735 O O . PRO C 3 18 ? -0.861 18.552 1.405 1.00 0.00 18 PRO A O 4
ATOM 8746 N N . ASN C 3 19 ? -2.583 17.104 1.415 1.00 0.00 19 ASN A N 4
ATOM 8747 C CA . ASN C 3 19 ? -1.953 16.192 2.360 1.00 0.00 19 ASN A CA 4
ATOM 8748 C C . ASN C 3 19 ? -1.705 14.833 1.714 1.00 0.00 19 ASN A C 4
ATOM 8749 O O . ASN C 3 19 ? -0.837 14.076 2.147 1.00 0.00 19 ASN A O 4
ATOM 8760 N N . ALA C 3 20 ? -2.454 14.548 0.653 1.00 0.00 20 ALA A N 4
ATOM 8761 C CA . ALA C 3 20 ? -2.298 13.299 -0.083 1.00 0.00 20 ALA A CA 4
ATOM 8762 C C . ALA C 3 20 ? -2.147 12.115 0.862 1.00 0.00 20 ALA A C 4
ATOM 8763 O O . ALA C 3 20 ? -1.076 11.887 1.425 1.00 0.00 20 ALA A O 4
ATOM 8770 N N . PRO C 3 21 ? -3.224 11.338 1.040 1.00 0.00 21 PRO A N 4
ATOM 8771 C CA . PRO C 3 21 ? -3.221 10.163 1.915 1.00 0.00 21 PRO A CA 4
ATOM 8772 C C . PRO C 3 21 ? -2.327 9.050 1.377 1.00 0.00 21 PRO A C 4
ATOM 8773 O O . PRO C 3 21 ? -1.532 8.469 2.115 1.00 0.00 21 PRO A O 4
ATOM 8784 N N . LYS C 3 22 ? -2.438 8.786 0.078 1.00 0.00 22 LYS A N 4
ATOM 8785 C CA . LYS C 3 22 ? -1.613 7.776 -0.576 1.00 0.00 22 LYS A CA 4
ATOM 8786 C C . LYS C 3 22 ? -2.280 6.406 -0.534 1.00 0.00 22 LYS A C 4
ATOM 8787 O O . LYS C 3 22 ? -1.641 5.406 -0.206 1.00 0.00 22 LYS A O 4
ATOM 8806 N N . ARG C 3 23 ? -3.549 6.361 -0.923 1.00 0.00 23 ARG A N 4
ATOM 8807 C CA . ARG C 3 23 ? -4.295 5.106 -0.972 1.00 0.00 23 ARG A CA 4
ATOM 8808 C C . ARG C 3 23 ? -3.789 4.122 0.078 1.00 0.00 23 ARG A C 4
ATOM 8809 O O . ARG C 3 23 ? -3.240 4.519 1.105 1.00 0.00 23 ARG A O 4
ATOM 8830 N N . ALA C 3 24 ? -3.987 2.835 -0.185 1.00 0.00 24 ALA A N 4
ATOM 8831 C CA . ALA C 3 24 ? -3.558 1.791 0.739 1.00 0.00 24 ALA A CA 4
ATOM 8832 C C . ALA C 3 24 ? -2.623 0.802 0.057 1.00 0.00 24 ALA A C 4
ATOM 8833 O O . ALA C 3 24 ? -2.460 0.825 -1.163 1.00 0.00 24 ALA A O 4
ATOM 8840 N N . LEU C 3 25 ? -2.073 -0.116 0.844 1.00 0.00 25 LEU A N 4
ATOM 8841 C CA . LEU C 3 25 ? -1.230 -1.174 0.306 1.00 0.00 25 LEU A CA 4
ATOM 8842 C C . LEU C 3 25 ? -2.047 -2.105 -0.580 1.00 0.00 25 LEU A C 4
ATOM 8843 O O . LEU C 3 25 ? -3.194 -1.811 -0.914 1.00 0.00 25 LEU A O 4
ATOM 8859 N N . SER C 3 26 ? -1.454 -3.233 -0.950 1.00 0.00 26 SER A N 4
ATOM 8860 C CA . SER C 3 26 ? -2.137 -4.207 -1.791 1.00 0.00 26 SER A CA 4
ATOM 8861 C C . SER C 3 26 ? -2.057 -5.604 -1.185 1.00 0.00 26 SER A C 4
ATOM 8862 O O . SER C 3 26 ? -1.175 -5.892 -0.374 1.00 0.00 26 SER A O 4
ATOM 8870 N N . ALA C 3 27 ? -2.961 -6.479 -1.613 1.00 0.00 27 ALA A N 4
ATOM 8871 C CA . ALA C 3 27 ? -2.964 -7.859 -1.146 1.00 0.00 27 ALA A CA 4
ATOM 8872 C C . ALA C 3 27 ? -1.655 -8.551 -1.505 1.00 0.00 27 ALA A C 4
ATOM 8873 O O . ALA C 3 27 ? -1.250 -9.516 -0.855 1.00 0.00 27 ALA A O 4
ATOM 8880 N N . TYR C 3 28 ? -0.991 -8.040 -2.536 1.00 0.00 28 TYR A N 4
ATOM 8881 C CA . TYR C 3 28 ? 0.277 -8.600 -2.983 1.00 0.00 28 TYR A CA 4
ATOM 8882 C C . TYR C 3 28 ? 1.418 -8.164 -2.070 1.00 0.00 28 TYR A C 4
ATOM 8883 O O . TYR C 3 28 ? 2.453 -8.823 -2.002 1.00 0.00 28 TYR A O 4
ATOM 8901 N N . MET C 3 29 ? 1.223 -7.050 -1.372 1.00 0.00 29 MET A N 4
ATOM 8902 C CA . MET C 3 29 ? 2.239 -6.535 -0.461 1.00 0.00 29 MET A CA 4
ATOM 8903 C C . MET C 3 29 ? 2.194 -7.269 0.874 1.00 0.00 29 MET A C 4
ATOM 8904 O O . MET C 3 29 ? 3.229 -7.679 1.401 1.00 0.00 29 MET A O 4
ATOM 8918 N N . PHE C 3 30 ? 0.990 -7.456 1.404 1.00 0.00 30 PHE A N 4
ATOM 8919 C CA . PHE C 3 30 ? 0.819 -8.171 2.665 1.00 0.00 30 PHE A CA 4
ATOM 8920 C C . PHE C 3 30 ? 1.231 -9.632 2.513 1.00 0.00 30 PHE A C 4
ATOM 8921 O O . PHE C 3 30 ? 2.017 -10.155 3.307 1.00 0.00 30 PHE A O 4
ATOM 8938 N N . PHE C 3 31 ? 0.769 -10.262 1.436 1.00 0.00 31 PHE A N 4
ATOM 8939 C CA . PHE C 3 31 ? 1.153 -11.635 1.137 1.00 0.00 31 PHE A CA 4
ATOM 8940 C C . PHE C 3 31 ? 2.638 -11.714 0.801 1.00 0.00 31 PHE A C 4
ATOM 8941 O O . PHE C 3 31 ? 3.388 -12.451 1.441 1.00 0.00 31 PHE A O 4
ATOM 8958 N N . ALA C 3 32 ? 3.064 -10.916 -0.171 1.00 0.00 32 ALA A N 4
ATOM 8959 C CA . ALA C 3 32 ? 4.470 -10.860 -0.551 1.00 0.00 32 ALA A CA 4
ATOM 8960 C C . ALA C 3 32 ? 5.343 -10.536 0.655 1.00 0.00 32 ALA A C 4
ATOM 8961 O O . ALA C 3 32 ? 6.522 -10.887 0.693 1.00 0.00 32 ALA A O 4
ATOM 8968 N N . ASN C 3 33 ? 4.743 -9.909 1.661 1.00 0.00 33 ASN A N 4
ATOM 8969 C CA . ASN C 3 33 ? 5.453 -9.598 2.896 1.00 0.00 33 ASN A CA 4
ATOM 8970 C C . ASN C 3 33 ? 5.781 -10.878 3.655 1.00 0.00 33 ASN A C 4
ATOM 8971 O O . ASN C 3 33 ? 6.929 -11.110 4.035 1.00 0.00 33 ASN A O 4
ATOM 8982 N N . GLU C 3 34 ? 4.775 -11.729 3.830 1.00 0.00 34 GLU A N 4
ATOM 8983 C CA . GLU C 3 34 ? 4.968 -13.014 4.493 1.00 0.00 34 GLU A CA 4
ATOM 8984 C C . GLU C 3 34 ? 5.925 -13.896 3.701 1.00 0.00 34 GLU A C 4
ATOM 8985 O O . GLU C 3 34 ? 6.826 -14.520 4.264 1.00 0.00 34 GLU A O 4
ATOM 8997 N N . ASN C 3 35 ? 5.734 -13.932 2.388 1.00 0.00 35 ASN A N 4
ATOM 8998 C CA . ASN C 3 35 ? 6.584 -14.733 1.516 1.00 0.00 35 ASN A CA 4
ATOM 8999 C C . ASN C 3 35 ? 8.021 -14.234 1.557 1.00 0.00 35 ASN A C 4
ATOM 9000 O O . ASN C 3 35 ? 8.889 -14.866 2.155 1.00 0.00 35 ASN A O 4
ATOM 9011 N N . ARG C 3 36 ? 8.258 -13.082 0.938 1.00 0.00 36 ARG A N 4
ATOM 9012 C CA . ARG C 3 36 ? 9.582 -12.467 0.931 1.00 0.00 36 ARG A CA 4
ATOM 9013 C C . ARG C 3 36 ? 10.550 -13.236 1.824 1.00 0.00 36 ARG A C 4
ATOM 9014 O O . ARG C 3 36 ? 11.486 -13.874 1.339 1.00 0.00 36 ARG A O 4
ATOM 9035 N N . ASP C 3 37 ? 10.299 -13.196 3.128 1.00 0.00 37 ASP A N 4
ATOM 9036 C CA . ASP C 3 37 ? 11.135 -13.905 4.091 1.00 0.00 37 ASP A CA 4
ATOM 9037 C C . ASP C 3 37 ? 10.957 -15.412 3.954 1.00 0.00 37 ASP A C 4
ATOM 9038 O O . ASP C 3 37 ? 11.924 -16.143 3.742 1.00 0.00 37 ASP A O 4
ATOM 9047 N N . ILE C 3 38 ? 9.713 -15.869 4.050 1.00 0.00 38 ILE A N 4
ATOM 9048 C CA . ILE C 3 38 ? 9.408 -17.288 3.910 1.00 0.00 38 ILE A CA 4
ATOM 9049 C C . ILE C 3 38 ? 9.967 -17.843 2.604 1.00 0.00 38 ILE A C 4
ATOM 9050 O O . ILE C 3 38 ? 10.896 -18.650 2.605 1.00 0.00 38 ILE A O 4
ATOM 9066 N N . VAL C 3 39 ? 9.370 -17.427 1.493 1.00 0.00 39 VAL A N 4
ATOM 9067 C CA . VAL C 3 39 ? 9.783 -17.896 0.176 1.00 0.00 39 VAL A CA 4
ATOM 9068 C C . VAL C 3 39 ? 11.297 -17.806 0.002 1.00 0.00 39 VAL A C 4
ATOM 9069 O O . VAL C 3 39 ? 11.959 -18.807 -0.269 1.00 0.00 39 VAL A O 4
ATOM 9082 N N . ARG C 3 40 ? 11.831 -16.594 0.110 1.00 0.00 40 ARG A N 4
ATOM 9083 C CA . ARG C 3 40 ? 13.258 -16.370 -0.091 1.00 0.00 40 ARG A CA 4
ATOM 9084 C C . ARG C 3 40 ? 14.081 -17.103 0.965 1.00 0.00 40 ARG A C 4
ATOM 9085 O O . ARG C 3 40 ? 15.293 -17.265 0.819 1.00 0.00 40 ARG A O 4
ATOM 9106 N N . SER C 3 41 ? 13.412 -17.568 2.015 1.00 0.00 41 SER A N 4
ATOM 9107 C CA . SER C 3 41 ? 14.078 -18.311 3.078 1.00 0.00 41 SER A CA 4
ATOM 9108 C C . SER C 3 41 ? 14.188 -19.788 2.718 1.00 0.00 41 SER A C 4
ATOM 9109 O O . SER C 3 41 ? 15.107 -20.479 3.160 1.00 0.00 41 SER A O 4
ATOM 9117 N N . GLU C 3 42 ? 13.258 -20.262 1.895 1.00 0.00 42 GLU A N 4
ATOM 9118 C CA . GLU C 3 42 ? 13.265 -21.651 1.454 1.00 0.00 42 GLU A CA 4
ATOM 9119 C C . GLU C 3 42 ? 13.998 -21.790 0.125 1.00 0.00 42 GLU A C 4
ATOM 9120 O O . GLU C 3 42 ? 14.355 -22.892 -0.289 1.00 0.00 42 GLU A O 4
ATOM 9132 N N . ASN C 3 43 ? 14.226 -20.659 -0.535 1.00 0.00 43 ASN A N 4
ATOM 9133 C CA . ASN C 3 43 ? 14.927 -20.646 -1.812 1.00 0.00 43 ASN A CA 4
ATOM 9134 C C . ASN C 3 43 ? 15.854 -19.440 -1.910 1.00 0.00 43 ASN A C 4
ATOM 9135 O O . ASN C 3 43 ? 15.704 -18.596 -2.794 1.00 0.00 43 ASN A O 4
ATOM 9146 N N . PRO C 3 44 ? 16.815 -19.336 -0.984 1.00 0.00 44 PRO A N 4
ATOM 9147 C CA . PRO C 3 44 ? 17.765 -18.220 -0.943 1.00 0.00 44 PRO A CA 4
ATOM 9148 C C . PRO C 3 44 ? 18.575 -18.103 -2.230 1.00 0.00 44 PRO A C 4
ATOM 9149 O O . PRO C 3 44 ? 19.176 -17.065 -2.504 1.00 0.00 44 PRO A O 4
ATOM 9160 N N . ASP C 3 45 ? 18.580 -19.173 -3.018 1.00 0.00 45 ASP A N 4
ATOM 9161 C CA . ASP C 3 45 ? 19.312 -19.188 -4.279 1.00 0.00 45 ASP A CA 4
ATOM 9162 C C . ASP C 3 45 ? 18.623 -18.309 -5.317 1.00 0.00 45 ASP A C 4
ATOM 9163 O O . ASP C 3 45 ? 19.234 -17.402 -5.881 1.00 0.00 45 ASP A O 4
ATOM 9172 N N . ILE C 3 46 ? 17.347 -18.586 -5.565 1.00 0.00 46 ILE A N 4
ATOM 9173 C CA . ILE C 3 46 ? 16.574 -17.823 -6.535 1.00 0.00 46 ILE A CA 4
ATOM 9174 C C . ILE C 3 46 ? 16.692 -16.325 -6.278 1.00 0.00 46 ILE A C 4
ATOM 9175 O O . ILE C 3 46 ? 16.602 -15.870 -5.138 1.00 0.00 46 ILE A O 4
ATOM 9191 N N . THR C 3 47 ? 16.873 -15.562 -7.350 1.00 0.00 47 THR A N 4
ATOM 9192 C CA . THR C 3 47 ? 16.981 -14.112 -7.249 1.00 0.00 47 THR A CA 4
ATOM 9193 C C . THR C 3 47 ? 15.627 -13.450 -7.479 1.00 0.00 47 THR A C 4
ATOM 9194 O O . THR C 3 47 ? 14.637 -14.121 -7.765 1.00 0.00 47 THR A O 4
ATOM 9205 N N . PHE C 3 48 ? 15.591 -12.128 -7.346 1.00 0.00 48 PHE A N 4
ATOM 9206 C CA . PHE C 3 48 ? 14.357 -11.376 -7.531 1.00 0.00 48 PHE A CA 4
ATOM 9207 C C . PHE C 3 48 ? 13.543 -11.928 -8.697 1.00 0.00 48 PHE A C 4
ATOM 9208 O O . PHE C 3 48 ? 12.316 -11.827 -8.712 1.00 0.00 48 PHE A O 4
ATOM 9225 N N . GLY C 3 49 ? 14.235 -12.465 -9.697 1.00 0.00 49 GLY A N 4
ATOM 9226 C CA . GLY C 3 49 ? 13.560 -12.966 -10.880 1.00 0.00 49 GLY A CA 4
ATOM 9227 C C . GLY C 3 49 ? 12.751 -14.220 -10.608 1.00 0.00 49 GLY A C 4
ATOM 9228 O O . GLY C 3 49 ? 11.601 -14.327 -11.031 1.00 0.00 49 GLY A O 4
ATOM 9232 N N . GLN C 3 50 ? 13.345 -15.162 -9.884 1.00 0.00 50 GLN A N 4
ATOM 9233 C CA . GLN C 3 50 ? 12.661 -16.401 -9.538 1.00 0.00 50 GLN A CA 4
ATOM 9234 C C . GLN C 3 50 ? 11.803 -16.208 -8.295 1.00 0.00 50 GLN A C 4
ATOM 9235 O O . GLN C 3 50 ? 10.583 -16.354 -8.342 1.00 0.00 50 GLN A O 4
ATOM 9249 N N . VAL C 3 51 ? 12.444 -15.839 -7.195 1.00 0.00 51 VAL A N 4
ATOM 9250 C CA . VAL C 3 51 ? 11.734 -15.589 -5.948 1.00 0.00 51 VAL A CA 4
ATOM 9251 C C . VAL C 3 51 ? 10.633 -14.552 -6.143 1.00 0.00 51 VAL A C 4
ATOM 9252 O O . VAL C 3 51 ? 9.564 -14.649 -5.542 1.00 0.00 51 VAL A O 4
ATOM 9265 N N . GLY C 3 52 ? 10.902 -13.565 -6.991 1.00 0.00 52 GLY A N 4
ATOM 9266 C CA . GLY C 3 52 ? 9.926 -12.519 -7.246 1.00 0.00 52 GLY A CA 4
ATOM 9267 C C . GLY C 3 52 ? 8.833 -12.962 -8.198 1.00 0.00 52 GLY A C 4
ATOM 9268 O O . GLY C 3 52 ? 7.731 -13.316 -7.770 1.00 0.00 52 GLY A O 4
ATOM 9272 N N . LYS C 3 53 ? 9.134 -12.945 -9.493 1.00 0.00 53 LYS A N 4
ATOM 9273 C CA . LYS C 3 53 ? 8.168 -13.357 -10.505 1.00 0.00 53 LYS A CA 4
ATOM 9274 C C . LYS C 3 53 ? 7.384 -14.575 -10.030 1.00 0.00 53 LYS A C 4
ATOM 9275 O O . LYS C 3 53 ? 6.151 -14.586 -10.065 1.00 0.00 53 LYS A O 4
ATOM 9294 N N . LYS C 3 54 ? 8.102 -15.573 -9.526 1.00 0.00 54 LYS A N 4
ATOM 9295 C CA . LYS C 3 54 ? 7.469 -16.766 -8.981 1.00 0.00 54 LYS A CA 4
ATOM 9296 C C . LYS C 3 54 ? 6.550 -16.402 -7.821 1.00 0.00 54 LYS A C 4
ATOM 9297 O O . LYS C 3 54 ? 5.385 -16.794 -7.797 1.00 0.00 54 LYS A O 4
ATOM 9316 N N . LEU C 3 55 ? 7.062 -15.599 -6.892 1.00 0.00 55 LEU A N 4
ATOM 9317 C CA . LEU C 3 55 ? 6.260 -15.134 -5.766 1.00 0.00 55 LEU A CA 4
ATOM 9318 C C . LEU C 3 55 ? 4.831 -14.857 -6.209 1.00 0.00 55 LEU A C 4
ATOM 9319 O O . LEU C 3 55 ? 3.883 -15.451 -5.695 1.00 0.00 55 LEU A O 4
ATOM 9335 N N . GLY C 3 56 ? 4.687 -13.970 -7.186 1.00 0.00 56 GLY A N 4
ATOM 9336 C CA . GLY C 3 56 ? 3.372 -13.653 -7.713 1.00 0.00 56 GLY A CA 4
ATOM 9337 C C . GLY C 3 56 ? 2.657 -14.878 -8.249 1.00 0.00 56 GLY A C 4
ATOM 9338 O O . GLY C 3 56 ? 1.465 -15.069 -8.005 1.00 0.00 56 GLY A O 4
ATOM 9342 N N . GLU C 3 57 ? 3.394 -15.725 -8.958 1.00 0.00 57 GLU A N 4
ATOM 9343 C CA . GLU C 3 57 ? 2.832 -16.956 -9.497 1.00 0.00 57 GLU A CA 4
ATOM 9344 C C . GLU C 3 57 ? 2.135 -17.756 -8.401 1.00 0.00 57 GLU A C 4
ATOM 9345 O O . GLU C 3 57 ? 0.950 -18.074 -8.508 1.00 0.00 57 GLU A O 4
ATOM 9357 N N . LYS C 3 58 ? 2.873 -18.055 -7.338 1.00 0.00 58 LYS A N 4
ATOM 9358 C CA . LYS C 3 58 ? 2.325 -18.799 -6.211 1.00 0.00 58 LYS A CA 4
ATOM 9359 C C . LYS C 3 58 ? 1.289 -17.968 -5.462 1.00 0.00 58 LYS A C 4
ATOM 9360 O O . LYS C 3 58 ? 0.401 -18.512 -4.806 1.00 0.00 58 LYS A O 4
ATOM 9379 N N . TRP C 3 59 ? 1.390 -16.649 -5.586 1.00 0.00 59 TRP A N 4
ATOM 9380 C CA . TRP C 3 59 ? 0.446 -15.751 -4.933 1.00 0.00 59 TRP A CA 4
ATOM 9381 C C . TRP C 3 59 ? -0.980 -16.092 -5.340 1.00 0.00 59 TRP A C 4
ATOM 9382 O O . TRP C 3 59 ? -1.841 -16.330 -4.493 1.00 0.00 59 TRP A O 4
ATOM 9403 N N . LYS C 3 60 ? -1.216 -16.129 -6.645 1.00 0.00 60 LYS A N 4
ATOM 9404 C CA . LYS C 3 60 ? -2.532 -16.457 -7.174 1.00 0.00 60 LYS A CA 4
ATOM 9405 C C . LYS C 3 60 ? -2.715 -17.968 -7.270 1.00 0.00 60 LYS A C 4
ATOM 9406 O O . LYS C 3 60 ? -3.832 -18.460 -7.426 1.00 0.00 60 LYS A O 4
ATOM 9425 N N . ALA C 3 61 ? -1.607 -18.698 -7.182 1.00 0.00 61 ALA A N 4
ATOM 9426 C CA . ALA C 3 61 ? -1.641 -20.153 -7.266 1.00 0.00 61 ALA A CA 4
ATOM 9427 C C . ALA C 3 61 ? -2.355 -20.760 -6.063 1.00 0.00 61 ALA A C 4
ATOM 9428 O O . ALA C 3 61 ? -3.006 -21.799 -6.176 1.00 0.00 61 ALA A O 4
ATOM 9435 N N . LEU C 3 62 ? -2.215 -20.119 -4.905 1.00 0.00 62 LEU A N 4
ATOM 9436 C CA . LEU C 3 62 ? -2.833 -20.615 -3.681 1.00 0.00 62 LEU A CA 4
ATOM 9437 C C . LEU C 3 62 ? -4.346 -20.725 -3.839 1.00 0.00 62 LEU A C 4
ATOM 9438 O O . LEU C 3 62 ? -4.881 -21.816 -4.032 1.00 0.00 62 LEU A O 4
ATOM 9454 N N . THR C 3 63 ? -5.030 -19.589 -3.735 1.00 0.00 63 THR A N 4
ATOM 9455 C CA . THR C 3 63 ? -6.485 -19.553 -3.826 1.00 0.00 63 THR A CA 4
ATOM 9456 C C . THR C 3 63 ? -7.041 -18.397 -2.998 1.00 0.00 63 THR A C 4
ATOM 9457 O O . THR C 3 63 ? -6.469 -18.026 -1.974 1.00 0.00 63 THR A O 4
ATOM 9468 N N . PRO C 3 64 ? -8.169 -17.816 -3.430 1.00 0.00 64 PRO A N 4
ATOM 9469 C CA . PRO C 3 64 ? -8.810 -16.715 -2.714 1.00 0.00 64 PRO A CA 4
ATOM 9470 C C . PRO C 3 64 ? -8.803 -16.930 -1.204 1.00 0.00 64 PRO A C 4
ATOM 9471 O O . PRO C 3 64 ? -8.446 -16.033 -0.439 1.00 0.00 64 PRO A O 4
ATOM 9482 N N . GLU C 3 65 ? -9.163 -18.139 -0.783 1.00 0.00 65 GLU A N 4
ATOM 9483 C CA . GLU C 3 65 ? -9.163 -18.485 0.632 1.00 0.00 65 GLU A CA 4
ATOM 9484 C C . GLU C 3 65 ? -7.774 -18.301 1.235 1.00 0.00 65 GLU A C 4
ATOM 9485 O O . GLU C 3 65 ? -7.619 -17.673 2.283 1.00 0.00 65 GLU A O 4
ATOM 9497 N N . GLU C 3 66 ? -6.763 -18.821 0.547 1.00 0.00 66 GLU A N 4
ATOM 9498 C CA . GLU C 3 66 ? -5.382 -18.679 0.992 1.00 0.00 66 GLU A CA 4
ATOM 9499 C C . GLU C 3 66 ? -5.001 -17.207 1.109 1.00 0.00 66 GLU A C 4
ATOM 9500 O O . GLU C 3 66 ? -4.117 -16.843 1.885 1.00 0.00 66 GLU A O 4
ATOM 9512 N N . LYS C 3 67 ? -5.682 -16.365 0.339 1.00 0.00 67 LYS A N 4
ATOM 9513 C CA . LYS C 3 67 ? -5.428 -14.930 0.361 1.00 0.00 67 LYS A CA 4
ATOM 9514 C C . LYS C 3 67 ? -6.122 -14.274 1.551 1.00 0.00 67 LYS A C 4
ATOM 9515 O O . LYS C 3 67 ? -5.690 -13.231 2.036 1.00 0.00 67 LYS A O 4
ATOM 9534 N N . GLN C 3 68 ? -7.210 -14.887 2.005 1.00 0.00 68 GLN A N 4
ATOM 9535 C CA . GLN C 3 68 ? -7.983 -14.349 3.119 1.00 0.00 68 GLN A CA 4
ATOM 9536 C C . GLN C 3 68 ? -7.092 -13.594 4.100 1.00 0.00 68 GLN A C 4
ATOM 9537 O O . GLN C 3 68 ? -7.386 -12.459 4.469 1.00 0.00 68 GLN A O 4
ATOM 9551 N N . PRO C 3 69 ? -5.993 -14.221 4.544 1.00 0.00 69 PRO A N 4
ATOM 9552 C CA . PRO C 3 69 ? -5.067 -13.606 5.498 1.00 0.00 69 PRO A CA 4
ATOM 9553 C C . PRO C 3 69 ? -4.580 -12.238 5.035 1.00 0.00 69 PRO A C 4
ATOM 9554 O O . PRO C 3 69 ? -4.721 -11.241 5.746 1.00 0.00 69 PRO A O 4
ATOM 9565 N N . TYR C 3 70 ? -3.992 -12.201 3.846 1.00 0.00 70 TYR A N 4
ATOM 9566 C CA . TYR C 3 70 ? -3.438 -10.965 3.306 1.00 0.00 70 TYR A CA 4
ATOM 9567 C C . TYR C 3 70 ? -4.526 -10.114 2.668 1.00 0.00 70 TYR A C 4
ATOM 9568 O O . TYR C 3 70 ? -4.778 -8.997 3.105 1.00 0.00 70 TYR A O 4
ATOM 9586 N N . GLU C 3 71 ? -5.177 -10.653 1.645 1.00 0.00 71 GLU A N 4
ATOM 9587 C CA . GLU C 3 71 ? -6.270 -9.950 0.983 1.00 0.00 71 GLU A CA 4
ATOM 9588 C C . GLU C 3 71 ? -7.142 -9.237 2.010 1.00 0.00 71 GLU A C 4
ATOM 9589 O O . GLU C 3 71 ? -7.367 -8.028 1.923 1.00 0.00 71 GLU A O 4
ATOM 9601 N N . ALA C 3 72 ? -7.546 -9.976 3.038 1.00 0.00 72 ALA A N 4
ATOM 9602 C CA . ALA C 3 72 ? -8.276 -9.389 4.153 1.00 0.00 72 ALA A CA 4
ATOM 9603 C C . ALA C 3 72 ? -7.418 -8.333 4.834 1.00 0.00 72 ALA A C 4
ATOM 9604 O O . ALA C 3 72 ? -7.873 -7.218 5.089 1.00 0.00 72 ALA A O 4
ATOM 9611 N N . LYS C 3 73 ? -6.139 -8.653 5.009 1.00 0.00 73 LYS A N 4
ATOM 9612 C CA . LYS C 3 73 ? -5.175 -7.690 5.523 1.00 0.00 73 LYS A CA 4
ATOM 9613 C C . LYS C 3 73 ? -5.094 -6.476 4.605 1.00 0.00 73 LYS A C 4
ATOM 9614 O O . LYS C 3 73 ? -4.622 -5.411 5.001 1.00 0.00 73 LYS A O 4
ATOM 9633 N N . ALA C 3 74 ? -5.597 -6.640 3.385 1.00 0.00 74 ALA A N 4
ATOM 9634 C CA . ALA C 3 74 ? -5.626 -5.557 2.415 1.00 0.00 74 ALA A CA 4
ATOM 9635 C C . ALA C 3 74 ? -6.724 -4.566 2.766 1.00 0.00 74 ALA A C 4
ATOM 9636 O O . ALA C 3 74 ? -6.472 -3.370 2.903 1.00 0.00 74 ALA A O 4
ATOM 9643 N N . GLN C 3 75 ? -7.917 -5.091 3.020 1.00 0.00 75 GLN A N 4
ATOM 9644 C CA . GLN C 3 75 ? -9.020 -4.266 3.493 1.00 0.00 75 GLN A CA 4
ATOM 9645 C C . GLN C 3 75 ? -8.648 -3.600 4.812 1.00 0.00 75 GLN A C 4
ATOM 9646 O O . GLN C 3 75 ? -9.007 -2.449 5.066 1.00 0.00 75 GLN A O 4
ATOM 9660 N N . ALA C 3 76 ? -7.858 -4.308 5.617 1.00 0.00 76 ALA A N 4
ATOM 9661 C CA . ALA C 3 76 ? -7.367 -3.766 6.877 1.00 0.00 76 ALA A CA 4
ATOM 9662 C C . ALA C 3 76 ? -6.495 -2.540 6.633 1.00 0.00 76 ALA A C 4
ATOM 9663 O O . ALA C 3 76 ? -6.682 -1.496 7.257 1.00 0.00 76 ALA A O 4
ATOM 9670 N N . ASP C 3 77 ? -5.569 -2.661 5.686 1.00 0.00 77 ASP A N 4
ATOM 9671 C CA . ASP C 3 77 ? -4.703 -1.549 5.318 1.00 0.00 77 ASP A CA 4
ATOM 9672 C C . ASP C 3 77 ? -5.492 -0.477 4.573 1.00 0.00 77 ASP A C 4
ATOM 9673 O O . ASP C 3 77 ? -5.125 0.699 4.583 1.00 0.00 77 ASP A O 4
ATOM 9682 N N . LYS C 3 78 ? -6.605 -0.885 3.971 1.00 0.00 78 LYS A N 4
ATOM 9683 C CA . LYS C 3 78 ? -7.476 0.046 3.264 1.00 0.00 78 LYS A CA 4
ATOM 9684 C C . LYS C 3 78 ? -8.023 1.096 4.222 1.00 0.00 78 LYS A C 4
ATOM 9685 O O . LYS C 3 78 ? -7.957 2.294 3.949 1.00 0.00 78 LYS A O 4
ATOM 9704 N N . LYS C 3 79 ? -8.491 0.643 5.379 1.00 0.00 79 LYS A N 4
ATOM 9705 C CA . LYS C 3 79 ? -8.962 1.550 6.418 1.00 0.00 79 LYS A CA 4
ATOM 9706 C C . LYS C 3 79 ? -7.787 2.299 7.037 1.00 0.00 79 LYS A C 4
ATOM 9707 O O . LYS C 3 79 ? -7.853 3.511 7.258 1.00 0.00 79 LYS A O 4
ATOM 9726 N N . ARG C 3 80 ? -6.690 1.581 7.253 1.00 0.00 80 ARG A N 4
ATOM 9727 C CA . ARG C 3 80 ? -5.474 2.183 7.783 1.00 0.00 80 ARG A CA 4
ATOM 9728 C C . ARG C 3 80 ? -5.259 3.570 7.192 1.00 0.00 80 ARG A C 4
ATOM 9729 O O . ARG C 3 80 ? -5.257 4.569 7.910 1.00 0.00 80 ARG A O 4
ATOM 9750 N N . TYR C 3 81 ? -5.110 3.625 5.873 1.00 0.00 81 TYR A N 4
ATOM 9751 C CA . TYR C 3 81 ? -4.933 4.893 5.179 1.00 0.00 81 TYR A CA 4
ATOM 9752 C C . TYR C 3 81 ? -6.248 5.661 5.120 1.00 0.00 81 TYR A C 4
ATOM 9753 O O . TYR C 3 81 ? -6.264 6.891 5.177 1.00 0.00 81 TYR A O 4
ATOM 9771 N N . GLU C 3 82 ? -7.354 4.928 5.037 1.00 0.00 82 GLU A N 4
ATOM 9772 C CA . GLU C 3 82 ? -8.672 5.545 5.012 1.00 0.00 82 GLU A CA 4
ATOM 9773 C C . GLU C 3 82 ? -8.768 6.642 6.063 1.00 0.00 82 GLU A C 4
ATOM 9774 O O . GLU C 3 82 ? -9.529 7.598 5.912 1.00 0.00 82 GLU A O 4
ATOM 9786 N N . SER C 3 83 ? -7.973 6.508 7.118 1.00 0.00 83 SER A N 4
ATOM 9787 C CA . SER C 3 83 ? -7.942 7.504 8.182 1.00 0.00 83 SER A CA 4
ATOM 9788 C C . SER C 3 83 ? -7.233 8.772 7.714 1.00 0.00 83 SER A C 4
ATOM 9789 O O . SER C 3 83 ? -7.743 9.880 7.880 1.00 0.00 83 SER A O 4
ATOM 9797 N N . GLU C 3 84 ? -6.063 8.598 7.109 1.00 0.00 84 GLU A N 4
ATOM 9798 C CA . GLU C 3 84 ? -5.295 9.725 6.597 1.00 0.00 84 GLU A CA 4
ATOM 9799 C C . GLU C 3 84 ? -6.018 10.390 5.431 1.00 0.00 84 GLU A C 4
ATOM 9800 O O . GLU C 3 84 ? -5.685 11.508 5.037 1.00 0.00 84 GLU A O 4
ATOM 9812 N N . LYS C 3 85 ? -7.043 9.717 4.913 1.00 0.00 85 LYS A N 4
ATOM 9813 C CA . LYS C 3 85 ? -7.849 10.268 3.831 1.00 0.00 85 LYS A CA 4
ATOM 9814 C C . LYS C 3 85 ? -8.996 11.104 4.389 1.00 0.00 85 LYS A C 4
ATOM 9815 O O . LYS C 3 85 ? -9.161 12.272 4.033 1.00 0.00 85 LYS A O 4
ATOM 9834 N N . GLU C 3 86 ? -9.752 10.517 5.312 1.00 0.00 86 GLU A N 4
ATOM 9835 C CA . GLU C 3 86 ? -10.838 11.230 5.970 1.00 0.00 86 GLU A CA 4
ATOM 9836 C C . GLU C 3 86 ? -10.337 12.552 6.540 1.00 0.00 86 GLU A C 4
ATOM 9837 O O . GLU C 3 86 ? -11.035 13.565 6.494 1.00 0.00 86 GLU A O 4
ATOM 9849 N N . LEU C 3 87 ? -9.089 12.552 6.997 1.00 0.00 87 LEU A N 4
ATOM 9850 C CA . LEU C 3 87 ? -8.463 13.770 7.492 1.00 0.00 87 LEU A CA 4
ATOM 9851 C C . LEU C 3 87 ? -7.907 14.586 6.335 1.00 0.00 87 LEU A C 4
ATOM 9852 O O . LEU C 3 87 ? -8.085 15.800 6.278 1.00 0.00 87 LEU A O 4
ATOM 9868 N N . TYR C 3 88 ? -7.311 13.896 5.370 1.00 0.00 88 TYR A N 4
ATOM 9869 C CA . TYR C 3 88 ? -6.825 14.548 4.163 1.00 0.00 88 TYR A CA 4
ATOM 9870 C C . TYR C 3 88 ? -7.776 15.660 3.743 1.00 0.00 88 TYR A C 4
ATOM 9871 O O . TYR C 3 88 ? -7.348 16.757 3.384 1.00 0.00 88 TYR A O 4
ATOM 9889 N N . ASN C 3 89 ? -9.072 15.385 3.845 1.00 0.00 89 ASN A N 4
ATOM 9890 C CA . ASN C 3 89 ? -10.092 16.375 3.527 1.00 0.00 89 ASN A CA 4
ATOM 9891 C C . ASN C 3 89 ? -10.505 17.145 4.777 1.00 0.00 89 ASN A C 4
ATOM 9892 O O . ASN C 3 89 ? -10.857 18.323 4.705 1.00 0.00 89 ASN A O 4
ATOM 9903 N N . ALA C 3 90 ? -10.439 16.478 5.928 1.00 0.00 90 ALA A N 4
ATOM 9904 C CA . ALA C 3 90 ? -10.802 17.104 7.196 1.00 0.00 90 ALA A CA 4
ATOM 9905 C C . ALA C 3 90 ? -9.730 18.090 7.651 1.00 0.00 90 ALA A C 4
ATOM 9906 O O . ALA C 3 90 ? -9.824 18.670 8.733 1.00 0.00 90 ALA A O 4
ATOM 9913 N N . THR C 3 91 ? -8.709 18.271 6.819 1.00 0.00 91 THR A N 4
ATOM 9914 C CA . THR C 3 91 ? -7.615 19.180 7.134 1.00 0.00 91 THR A CA 4
ATOM 9915 C C . THR C 3 91 ? -7.319 20.092 5.950 1.00 0.00 91 THR A C 4
ATOM 9916 O O . THR C 3 91 ? -7.207 21.309 6.102 1.00 0.00 91 THR A O 4
ATOM 9927 N N . LEU C 3 92 ? -7.220 19.498 4.766 1.00 0.00 92 LEU A N 4
ATOM 9928 C CA . LEU C 3 92 ? -6.967 20.258 3.548 1.00 0.00 92 LEU A CA 4
ATOM 9929 C C . LEU C 3 92 ? -8.117 21.218 3.261 1.00 0.00 92 LEU A C 4
ATOM 9930 O O . LEU C 3 92 ? -7.905 22.333 2.786 1.00 0.00 92 LEU A O 4
ATOM 9946 N N . ALA C 3 93 ? -9.336 20.775 3.552 1.00 0.00 93 ALA A N 4
ATOM 9947 C CA . ALA C 3 93 ? -10.521 21.595 3.326 1.00 0.00 93 ALA A CA 4
ATOM 9948 C C . ALA C 3 93 ? -11.249 21.880 4.635 1.00 0.00 93 ALA A C 4
ATOM 9949 O O . ALA C 3 93 ? -11.620 20.936 5.333 1.00 0.00 93 ALA A O 4
ATOM 10907 N N . MET C 3 1 ? -17.058 -2.516 -9.164 1.00 0.00 1 MET A N 5
ATOM 10908 C CA . MET C 3 1 ? -15.785 -1.749 -9.130 1.00 0.00 1 MET A CA 5
ATOM 10909 C C . MET C 3 1 ? -15.245 -1.531 -10.540 1.00 0.00 1 MET A C 5
ATOM 10910 O O . MET C 3 1 ? -15.820 -2.011 -11.517 1.00 0.00 1 MET A O 5
ATOM 10926 N N . VAL C 3 2 ? -14.136 -0.805 -10.637 1.00 0.00 2 VAL A N 5
ATOM 10927 C CA . VAL C 3 2 ? -13.517 -0.524 -11.926 1.00 0.00 2 VAL A CA 5
ATOM 10928 C C . VAL C 3 2 ? -12.100 -1.082 -11.989 1.00 0.00 2 VAL A C 5
ATOM 10929 O O . VAL C 3 2 ? -11.134 -0.385 -11.681 1.00 0.00 2 VAL A O 5
ATOM 10942 N N . THR C 3 3 ? -11.983 -2.343 -12.391 1.00 0.00 3 THR A N 5
ATOM 10943 C CA . THR C 3 3 ? -10.684 -2.996 -12.494 1.00 0.00 3 THR A CA 5
ATOM 10944 C C . THR C 3 3 ? -9.974 -2.595 -13.784 1.00 0.00 3 THR A C 5
ATOM 10945 O O . THR C 3 3 ? -10.542 -2.688 -14.872 1.00 0.00 3 THR A O 5
ATOM 10956 N N . PRO C 3 4 ? -8.717 -2.143 -13.673 1.00 0.00 4 PRO A N 5
ATOM 10957 C CA . PRO C 3 4 ? -7.921 -1.723 -14.830 1.00 0.00 4 PRO A CA 5
ATOM 10958 C C . PRO C 3 4 ? -7.521 -2.900 -15.714 1.00 0.00 4 PRO A C 5
ATOM 10959 O O . PRO C 3 4 ? -6.588 -3.638 -15.399 1.00 0.00 4 PRO A O 5
ATOM 10970 N N . ARG C 3 5 ? -8.234 -3.069 -16.823 1.00 0.00 5 ARG A N 5
ATOM 10971 C CA . ARG C 3 5 ? -7.954 -4.155 -17.755 1.00 0.00 5 ARG A CA 5
ATOM 10972 C C . ARG C 3 5 ? -6.979 -3.707 -18.838 1.00 0.00 5 ARG A C 5
ATOM 10973 O O . ARG C 3 5 ? -6.183 -4.502 -19.339 1.00 0.00 5 ARG A O 5
ATOM 10994 N N . GLU C 3 6 ? -7.045 -2.428 -19.193 1.00 0.00 6 GLU A N 5
ATOM 10995 C CA . GLU C 3 6 ? -6.168 -1.873 -20.218 1.00 0.00 6 GLU A CA 5
ATOM 10996 C C . GLU C 3 6 ? -5.260 -0.797 -19.631 1.00 0.00 6 GLU A C 5
ATOM 10997 O O . GLU C 3 6 ? -5.554 0.395 -19.722 1.00 0.00 6 GLU A O 5
ATOM 11009 N N . PRO C 3 7 ? -4.141 -1.210 -19.020 1.00 0.00 7 PRO A N 5
ATOM 11010 C CA . PRO C 3 7 ? -3.180 -0.282 -18.413 1.00 0.00 7 PRO A CA 5
ATOM 11011 C C . PRO C 3 7 ? -2.426 0.536 -19.456 1.00 0.00 7 PRO A C 5
ATOM 11012 O O . PRO C 3 7 ? -2.234 0.090 -20.588 1.00 0.00 7 PRO A O 5
ATOM 11023 N N . LYS C 3 8 ? -2.002 1.734 -19.068 1.00 0.00 8 LYS A N 5
ATOM 11024 C CA . LYS C 3 8 ? -1.269 2.614 -19.970 1.00 0.00 8 LYS A CA 5
ATOM 11025 C C . LYS C 3 8 ? -0.158 3.350 -19.228 1.00 0.00 8 LYS A C 5
ATOM 11026 O O . LYS C 3 8 ? 0.982 3.397 -19.688 1.00 0.00 8 LYS A O 5
ATOM 11045 N N . LYS C 3 9 ? -0.500 3.924 -18.079 1.00 0.00 9 LYS A N 5
ATOM 11046 C CA . LYS C 3 9 ? 0.469 4.657 -17.273 1.00 0.00 9 LYS A CA 5
ATOM 11047 C C . LYS C 3 9 ? 0.334 4.297 -15.798 1.00 0.00 9 LYS A C 5
ATOM 11048 O O . LYS C 3 9 ? -0.708 4.530 -15.185 1.00 0.00 9 LYS A O 5
ATOM 11067 N N . ARG C 3 10 ? 1.393 3.728 -15.233 1.00 0.00 10 ARG A N 5
ATOM 11068 C CA . ARG C 3 10 ? 1.392 3.335 -13.829 1.00 0.00 10 ARG A CA 5
ATOM 11069 C C . ARG C 3 10 ? 2.749 3.606 -13.187 1.00 0.00 10 ARG A C 5
ATOM 11070 O O . ARG C 3 10 ? 3.756 3.754 -13.878 1.00 0.00 10 ARG A O 5
ATOM 11091 N N . THR C 3 11 ? 2.767 3.668 -11.859 1.00 0.00 11 THR A N 5
ATOM 11092 C CA . THR C 3 11 ? 4.000 3.919 -11.123 1.00 0.00 11 THR A CA 5
ATOM 11093 C C . THR C 3 11 ? 4.635 5.235 -11.557 1.00 0.00 11 THR A C 5
ATOM 11094 O O . THR C 3 11 ? 4.141 5.905 -12.464 1.00 0.00 11 THR A O 5
ATOM 11105 N N . THR C 3 12 ? 5.734 5.600 -10.905 1.00 0.00 12 THR A N 5
ATOM 11106 C CA . THR C 3 12 ? 6.438 6.837 -11.225 1.00 0.00 12 THR A CA 5
ATOM 11107 C C . THR C 3 12 ? 5.679 8.047 -10.692 1.00 0.00 12 THR A C 5
ATOM 11108 O O . THR C 3 12 ? 5.808 9.153 -11.218 1.00 0.00 12 THR A O 5
ATOM 11119 N N . ARG C 3 13 ? 4.883 7.830 -9.651 1.00 0.00 13 ARG A N 5
ATOM 11120 C CA . ARG C 3 13 ? 4.097 8.901 -9.049 1.00 0.00 13 ARG A CA 5
ATOM 11121 C C . ARG C 3 13 ? 4.847 10.227 -9.111 1.00 0.00 13 ARG A C 5
ATOM 11122 O O . ARG C 3 13 ? 6.076 10.256 -9.182 1.00 0.00 13 ARG A O 5
ATOM 11143 N N . LYS C 3 14 ? 4.099 11.327 -9.085 1.00 0.00 14 LYS A N 5
ATOM 11144 C CA . LYS C 3 14 ? 4.694 12.656 -9.139 1.00 0.00 14 LYS A CA 5
ATOM 11145 C C . LYS C 3 14 ? 3.953 13.623 -8.220 1.00 0.00 14 LYS A C 5
ATOM 11146 O O . LYS C 3 14 ? 3.583 14.723 -8.629 1.00 0.00 14 LYS A O 5
ATOM 11165 N N . LYS C 3 15 ? 3.746 13.206 -6.975 1.00 0.00 15 LYS A N 5
ATOM 11166 C CA . LYS C 3 15 ? 3.053 14.037 -5.997 1.00 0.00 15 LYS A CA 5
ATOM 11167 C C . LYS C 3 15 ? 1.700 14.495 -6.531 1.00 0.00 15 LYS A C 5
ATOM 11168 O O . LYS C 3 15 ? 1.447 14.443 -7.734 1.00 0.00 15 LYS A O 5
ATOM 11187 N N . LYS C 3 16 ? 0.834 14.942 -5.627 1.00 0.00 16 LYS A N 5
ATOM 11188 C CA . LYS C 3 16 ? -0.495 15.408 -6.006 1.00 0.00 16 LYS A CA 5
ATOM 11189 C C . LYS C 3 16 ? -1.448 15.359 -4.817 1.00 0.00 16 LYS A C 5
ATOM 11190 O O . LYS C 3 16 ? -2.358 14.532 -4.773 1.00 0.00 16 LYS A O 5
ATOM 11209 N N . ASP C 3 17 ? -1.230 16.247 -3.852 1.00 0.00 17 ASP A N 5
ATOM 11210 C CA . ASP C 3 17 ? -2.066 16.301 -2.658 1.00 0.00 17 ASP A CA 5
ATOM 11211 C C . ASP C 3 17 ? -1.321 16.954 -1.498 1.00 0.00 17 ASP A C 5
ATOM 11212 O O . ASP C 3 17 ? -0.125 16.732 -1.311 1.00 0.00 17 ASP A O 5
ATOM 11221 N N . PRO C 3 18 ? -2.035 17.742 -0.680 1.00 0.00 18 PRO A N 5
ATOM 11222 C CA . PRO C 3 18 ? -1.454 18.398 0.496 1.00 0.00 18 PRO A CA 5
ATOM 11223 C C . PRO C 3 18 ? -0.893 17.390 1.492 1.00 0.00 18 PRO A C 5
ATOM 11224 O O . PRO C 3 18 ? 0.306 17.377 1.769 1.00 0.00 18 PRO A O 5
ATOM 11235 N N . ASN C 3 19 ? -1.760 16.510 1.980 1.00 0.00 19 ASN A N 5
ATOM 11236 C CA . ASN C 3 19 ? -1.342 15.450 2.890 1.00 0.00 19 ASN A CA 5
ATOM 11237 C C . ASN C 3 19 ? -1.210 14.129 2.141 1.00 0.00 19 ASN A C 5
ATOM 11238 O O . ASN C 3 19 ? -0.370 13.293 2.473 1.00 0.00 19 ASN A O 5
ATOM 11249 N N . ALA C 3 20 ? -2.019 13.972 1.099 1.00 0.00 20 ALA A N 5
ATOM 11250 C CA . ALA C 3 20 ? -1.972 12.782 0.261 1.00 0.00 20 ALA A CA 5
ATOM 11251 C C . ALA C 3 20 ? -1.826 11.519 1.099 1.00 0.00 20 ALA A C 5
ATOM 11252 O O . ALA C 3 20 ? -0.715 11.053 1.355 1.00 0.00 20 ALA A O 5
ATOM 11259 N N . PRO C 3 21 ? -2.957 10.926 1.506 1.00 0.00 21 PRO A N 5
ATOM 11260 C CA . PRO C 3 21 ? -2.967 9.683 2.283 1.00 0.00 21 PRO A CA 5
ATOM 11261 C C . PRO C 3 21 ? -2.202 8.568 1.578 1.00 0.00 21 PRO A C 5
ATOM 11262 O O . PRO C 3 21 ? -1.334 7.925 2.169 1.00 0.00 21 PRO A O 5
ATOM 11273 N N . LYS C 3 22 ? -2.501 8.382 0.298 1.00 0.00 22 LYS A N 5
ATOM 11274 C CA . LYS C 3 22 ? -1.809 7.389 -0.518 1.00 0.00 22 LYS A CA 5
ATOM 11275 C C . LYS C 3 22 ? -2.488 6.027 -0.425 1.00 0.00 22 LYS A C 5
ATOM 11276 O O . LYS C 3 22 ? -1.836 5.016 -0.165 1.00 0.00 22 LYS A O 5
ATOM 11295 N N . ARG C 3 23 ? -3.791 6.002 -0.687 1.00 0.00 23 ARG A N 5
ATOM 11296 C CA . ARG C 3 23 ? -4.554 4.760 -0.669 1.00 0.00 23 ARG A CA 5
ATOM 11297 C C . ARG C 3 23 ? -3.984 3.784 0.356 1.00 0.00 23 ARG A C 5
ATOM 11298 O O . ARG C 3 23 ? -3.316 4.188 1.308 1.00 0.00 23 ARG A O 5
ATOM 11319 N N . ALA C 3 24 ? -4.276 2.501 0.174 1.00 0.00 24 ALA A N 5
ATOM 11320 C CA . ALA C 3 24 ? -3.811 1.474 1.098 1.00 0.00 24 ALA A CA 5
ATOM 11321 C C . ALA C 3 24 ? -2.819 0.536 0.424 1.00 0.00 24 ALA A C 5
ATOM 11322 O O . ALA C 3 24 ? -2.440 0.739 -0.730 1.00 0.00 24 ALA A O 5
ATOM 11329 N N . LEU C 3 25 ? -2.465 -0.535 1.124 1.00 0.00 25 LEU A N 5
ATOM 11330 C CA . LEU C 3 25 ? -1.597 -1.560 0.564 1.00 0.00 25 LEU A CA 5
ATOM 11331 C C . LEU C 3 25 ? -2.409 -2.542 -0.270 1.00 0.00 25 LEU A C 5
ATOM 11332 O O . LEU C 3 25 ? -3.607 -2.352 -0.478 1.00 0.00 25 LEU A O 5
ATOM 11348 N N . SER C 3 26 ? -1.755 -3.599 -0.733 1.00 0.00 26 SER A N 5
ATOM 11349 C CA . SER C 3 26 ? -2.427 -4.614 -1.528 1.00 0.00 26 SER A CA 5
ATOM 11350 C C . SER C 3 26 ? -2.248 -5.997 -0.911 1.00 0.00 26 SER A C 5
ATOM 11351 O O . SER C 3 26 ? -1.326 -6.224 -0.126 1.00 0.00 26 SER A O 5
ATOM 11359 N N . ALA C 3 27 ? -3.106 -6.931 -1.309 1.00 0.00 27 ALA A N 5
ATOM 11360 C CA . ALA C 3 27 ? -2.996 -8.306 -0.843 1.00 0.00 27 ALA A CA 5
ATOM 11361 C C . ALA C 3 27 ? -1.654 -8.899 -1.250 1.00 0.00 27 ALA A C 5
ATOM 11362 O O . ALA C 3 27 ? -1.203 -9.896 -0.686 1.00 0.00 27 ALA A O 5
ATOM 11369 N N . TYR C 3 28 ? -1.010 -8.259 -2.220 1.00 0.00 28 TYR A N 5
ATOM 11370 C CA . TYR C 3 28 ? 0.291 -8.703 -2.699 1.00 0.00 28 TYR A CA 5
ATOM 11371 C C . TYR C 3 28 ? 1.408 -8.205 -1.787 1.00 0.00 28 TYR A C 5
ATOM 11372 O O . TYR C 3 28 ? 2.482 -8.800 -1.726 1.00 0.00 28 TYR A O 5
ATOM 11390 N N . MET C 3 29 ? 1.144 -7.116 -1.073 1.00 0.00 29 MET A N 5
ATOM 11391 C CA . MET C 3 29 ? 2.120 -6.555 -0.146 1.00 0.00 29 MET A CA 5
ATOM 11392 C C . MET C 3 29 ? 2.126 -7.329 1.166 1.00 0.00 29 MET A C 5
ATOM 11393 O O . MET C 3 29 ? 3.181 -7.730 1.657 1.00 0.00 29 MET A O 5
ATOM 11407 N N . PHE C 3 30 ? 0.938 -7.563 1.716 1.00 0.00 30 PHE A N 5
ATOM 11408 C CA . PHE C 3 30 ? 0.810 -8.320 2.956 1.00 0.00 30 PHE A CA 5
ATOM 11409 C C . PHE C 3 30 ? 1.232 -9.772 2.744 1.00 0.00 30 PHE A C 5
ATOM 11410 O O . PHE C 3 30 ? 2.022 -10.321 3.515 1.00 0.00 30 PHE A O 5
ATOM 11427 N N . PHE C 3 31 ? 0.778 -10.356 1.639 1.00 0.00 31 PHE A N 5
ATOM 11428 C CA . PHE C 3 31 ? 1.178 -11.710 1.278 1.00 0.00 31 PHE A CA 5
ATOM 11429 C C . PHE C 3 31 ? 2.669 -11.761 0.968 1.00 0.00 31 PHE A C 5
ATOM 11430 O O . PHE C 3 31 ? 3.415 -12.515 1.589 1.00 0.00 31 PHE A O 5
ATOM 11447 N N . ALA C 3 32 ? 3.106 -10.911 0.043 1.00 0.00 32 ALA A N 5
ATOM 11448 C CA . ALA C 3 32 ? 4.521 -10.816 -0.298 1.00 0.00 32 ALA A CA 5
ATOM 11449 C C . ALA C 3 32 ? 5.360 -10.550 0.945 1.00 0.00 32 ALA A C 5
ATOM 11450 O O . ALA C 3 32 ? 6.537 -10.904 1.000 1.00 0.00 32 ALA A O 5
ATOM 11457 N N . ASN C 3 33 ? 4.737 -9.959 1.960 1.00 0.00 33 ASN A N 5
ATOM 11458 C CA . ASN C 3 33 ? 5.415 -9.702 3.223 1.00 0.00 33 ASN A CA 5
ATOM 11459 C C . ASN C 3 33 ? 5.763 -11.013 3.916 1.00 0.00 33 ASN A C 5
ATOM 11460 O O . ASN C 3 33 ? 6.908 -11.234 4.310 1.00 0.00 33 ASN A O 5
ATOM 11471 N N . GLU C 3 34 ? 4.779 -11.902 4.014 1.00 0.00 34 GLU A N 5
ATOM 11472 C CA . GLU C 3 34 ? 4.995 -13.219 4.605 1.00 0.00 34 GLU A CA 5
ATOM 11473 C C . GLU C 3 34 ? 5.967 -14.040 3.763 1.00 0.00 34 GLU A C 5
ATOM 11474 O O . GLU C 3 34 ? 6.891 -14.661 4.289 1.00 0.00 34 GLU A O 5
ATOM 11486 N N . ASN C 3 35 ? 5.762 -14.023 2.452 1.00 0.00 35 ASN A N 5
ATOM 11487 C CA . ASN C 3 35 ? 6.621 -14.759 1.536 1.00 0.00 35 ASN A CA 5
ATOM 11488 C C . ASN C 3 35 ? 8.037 -14.199 1.558 1.00 0.00 35 ASN A C 5
ATOM 11489 O O . ASN C 3 35 ? 8.946 -14.811 2.115 1.00 0.00 35 ASN A O 5
ATOM 11500 N N . ARG C 3 36 ? 8.209 -13.021 0.966 1.00 0.00 36 ARG A N 5
ATOM 11501 C CA . ARG C 3 36 ? 9.505 -12.350 0.944 1.00 0.00 36 ARG A CA 5
ATOM 11502 C C . ARG C 3 36 ? 10.530 -13.104 1.787 1.00 0.00 36 ARG A C 5
ATOM 11503 O O . ARG C 3 36 ? 11.477 -13.684 1.258 1.00 0.00 36 ARG A O 5
ATOM 11524 N N . ASP C 3 37 ? 10.316 -13.112 3.100 1.00 0.00 37 ASP A N 5
ATOM 11525 C CA . ASP C 3 37 ? 11.212 -13.808 4.015 1.00 0.00 37 ASP A CA 5
ATOM 11526 C C . ASP C 3 37 ? 11.072 -15.318 3.869 1.00 0.00 37 ASP A C 5
ATOM 11527 O O . ASP C 3 37 ? 12.054 -16.020 3.634 1.00 0.00 37 ASP A O 5
ATOM 11536 N N . ILE C 3 38 ? 9.840 -15.810 3.969 1.00 0.00 38 ILE A N 5
ATOM 11537 C CA . ILE C 3 38 ? 9.572 -17.233 3.806 1.00 0.00 38 ILE A CA 5
ATOM 11538 C C . ILE C 3 38 ? 10.151 -17.750 2.492 1.00 0.00 38 ILE A C 5
ATOM 11539 O O . ILE C 3 38 ? 11.106 -18.527 2.485 1.00 0.00 38 ILE A O 5
ATOM 11555 N N . VAL C 3 39 ? 9.547 -17.332 1.386 1.00 0.00 39 VAL A N 5
ATOM 11556 C CA . VAL C 3 39 ? 9.983 -17.761 0.062 1.00 0.00 39 VAL A CA 5
ATOM 11557 C C . VAL C 3 39 ? 11.490 -17.595 -0.109 1.00 0.00 39 VAL A C 5
ATOM 11558 O O . VAL C 3 39 ? 12.203 -18.562 -0.379 1.00 0.00 39 VAL A O 5
ATOM 11571 N N . ARG C 3 40 ? 11.964 -16.358 0.003 1.00 0.00 40 ARG A N 5
ATOM 11572 C CA . ARG C 3 40 ? 13.379 -16.063 -0.191 1.00 0.00 40 ARG A CA 5
ATOM 11573 C C . ARG C 3 40 ? 14.236 -16.775 0.852 1.00 0.00 40 ARG A C 5
ATOM 11574 O O . ARG C 3 40 ? 15.459 -16.838 0.725 1.00 0.00 40 ARG A O 5
ATOM 11595 N N . SER C 3 41 ? 13.585 -17.328 1.869 1.00 0.00 41 SER A N 5
ATOM 11596 C CA . SER C 3 41 ? 14.287 -18.060 2.918 1.00 0.00 41 SER A CA 5
ATOM 11597 C C . SER C 3 41 ? 14.473 -19.521 2.527 1.00 0.00 41 SER A C 5
ATOM 11598 O O . SER C 3 41 ? 15.448 -20.161 2.922 1.00 0.00 41 SER A O 5
ATOM 11606 N N . GLU C 3 42 ? 13.545 -20.036 1.726 1.00 0.00 42 GLU A N 5
ATOM 11607 C CA . GLU C 3 42 ? 13.623 -21.414 1.255 1.00 0.00 42 GLU A CA 5
ATOM 11608 C C . GLU C 3 42 ? 14.368 -21.484 -0.073 1.00 0.00 42 GLU A C 5
ATOM 11609 O O . GLU C 3 42 ? 14.776 -22.559 -0.513 1.00 0.00 42 GLU A O 5
ATOM 11621 N N . ASN C 3 43 ? 14.546 -20.328 -0.701 1.00 0.00 43 ASN A N 5
ATOM 11622 C CA . ASN C 3 43 ? 15.250 -20.250 -1.975 1.00 0.00 43 ASN A CA 5
ATOM 11623 C C . ASN C 3 43 ? 16.104 -18.989 -2.046 1.00 0.00 43 ASN A C 5
ATOM 11624 O O . ASN C 3 43 ? 15.887 -18.124 -2.895 1.00 0.00 43 ASN A O 5
ATOM 11635 N N . PRO C 3 44 ? 17.072 -18.861 -1.130 1.00 0.00 44 PRO A N 5
ATOM 11636 C CA . PRO C 3 44 ? 17.952 -17.690 -1.059 1.00 0.00 44 PRO A CA 5
ATOM 11637 C C . PRO C 3 44 ? 18.739 -17.480 -2.349 1.00 0.00 44 PRO A C 5
ATOM 11638 O O . PRO C 3 44 ? 19.250 -16.390 -2.606 1.00 0.00 44 PRO A O 5
ATOM 11649 N N . ASP C 3 45 ? 18.831 -18.531 -3.158 1.00 0.00 45 ASP A N 5
ATOM 11650 C CA . ASP C 3 45 ? 19.554 -18.460 -4.422 1.00 0.00 45 ASP A CA 5
ATOM 11651 C C . ASP C 3 45 ? 18.799 -17.602 -5.432 1.00 0.00 45 ASP A C 5
ATOM 11652 O O . ASP C 3 45 ? 19.337 -16.631 -5.962 1.00 0.00 45 ASP A O 5
ATOM 11661 N N . ILE C 3 46 ? 17.550 -17.971 -5.697 1.00 0.00 46 ILE A N 5
ATOM 11662 C CA . ILE C 3 46 ? 16.722 -17.240 -6.644 1.00 0.00 46 ILE A CA 5
ATOM 11663 C C . ILE C 3 46 ? 16.742 -15.743 -6.355 1.00 0.00 46 ILE A C 5
ATOM 11664 O O . ILE C 3 46 ? 16.638 -15.321 -5.203 1.00 0.00 46 ILE A O 5
ATOM 11680 N N . THR C 3 47 ? 16.859 -14.947 -7.411 1.00 0.00 47 THR A N 5
ATOM 11681 C CA . THR C 3 47 ? 16.874 -13.495 -7.277 1.00 0.00 47 THR A CA 5
ATOM 11682 C C . THR C 3 47 ? 15.493 -12.910 -7.556 1.00 0.00 47 THR A C 5
ATOM 11683 O O . THR C 3 47 ? 14.552 -13.637 -7.869 1.00 0.00 47 THR A O 5
ATOM 11694 N N . PHE C 3 48 ? 15.379 -11.593 -7.430 1.00 0.00 48 PHE A N 5
ATOM 11695 C CA . PHE C 3 48 ? 14.113 -10.908 -7.658 1.00 0.00 48 PHE A CA 5
ATOM 11696 C C . PHE C 3 48 ? 13.342 -11.539 -8.814 1.00 0.00 48 PHE A C 5
ATOM 11697 O O . PHE C 3 48 ? 12.110 -11.527 -8.830 1.00 0.00 48 PHE A O 5
ATOM 11714 N N . GLY C 3 49 ? 14.071 -12.032 -9.809 1.00 0.00 49 GLY A N 5
ATOM 11715 C CA . GLY C 3 49 ? 13.435 -12.589 -10.989 1.00 0.00 49 GLY A CA 5
ATOM 11716 C C . GLY C 3 49 ? 12.700 -13.884 -10.706 1.00 0.00 49 GLY A C 5
ATOM 11717 O O . GLY C 3 49 ? 11.561 -14.064 -11.138 1.00 0.00 49 GLY A O 5
ATOM 11721 N N . GLN C 3 50 ? 13.345 -14.784 -9.974 1.00 0.00 50 GLN A N 5
ATOM 11722 C CA . GLN C 3 50 ? 12.735 -16.062 -9.628 1.00 0.00 50 GLN A CA 5
ATOM 11723 C C . GLN C 3 50 ? 11.874 -15.924 -8.379 1.00 0.00 50 GLN A C 5
ATOM 11724 O O . GLN C 3 50 ? 10.667 -16.152 -8.417 1.00 0.00 50 GLN A O 5
ATOM 11738 N N . VAL C 3 51 ? 12.497 -15.508 -7.283 1.00 0.00 51 VAL A N 5
ATOM 11739 C CA . VAL C 3 51 ? 11.779 -15.301 -6.034 1.00 0.00 51 VAL A CA 5
ATOM 11740 C C . VAL C 3 51 ? 10.622 -14.327 -6.224 1.00 0.00 51 VAL A C 5
ATOM 11741 O O . VAL C 3 51 ? 9.563 -14.478 -5.613 1.00 0.00 51 VAL A O 5
ATOM 11754 N N . GLY C 3 52 ? 10.827 -13.333 -7.083 1.00 0.00 52 GLY A N 5
ATOM 11755 C CA . GLY C 3 52 ? 9.791 -12.349 -7.340 1.00 0.00 52 GLY A CA 5
ATOM 11756 C C . GLY C 3 52 ? 8.711 -12.870 -8.269 1.00 0.00 52 GLY A C 5
ATOM 11757 O O . GLY C 3 52 ? 7.640 -13.280 -7.818 1.00 0.00 52 GLY A O 5
ATOM 11761 N N . LYS C 3 53 ? 8.994 -12.863 -9.568 1.00 0.00 53 LYS A N 5
ATOM 11762 C CA . LYS C 3 53 ? 8.042 -13.352 -10.556 1.00 0.00 53 LYS A CA 5
ATOM 11763 C C . LYS C 3 53 ? 7.332 -14.600 -10.043 1.00 0.00 53 LYS A C 5
ATOM 11764 O O . LYS C 3 53 ? 6.103 -14.673 -10.045 1.00 0.00 53 LYS A O 5
ATOM 11783 N N . LYS C 3 54 ? 8.112 -15.553 -9.545 1.00 0.00 54 LYS A N 5
ATOM 11784 C CA . LYS C 3 54 ? 7.555 -16.768 -8.967 1.00 0.00 54 LYS A CA 5
ATOM 11785 C C . LYS C 3 54 ? 6.621 -16.430 -7.811 1.00 0.00 54 LYS A C 5
ATOM 11786 O O . LYS C 3 54 ? 5.484 -16.897 -7.764 1.00 0.00 54 LYS A O 5
ATOM 11805 N N . LEU C 3 55 ? 7.087 -15.573 -6.906 1.00 0.00 55 LEU A N 5
ATOM 11806 C CA . LEU C 3 55 ? 6.265 -15.132 -5.785 1.00 0.00 55 LEU A CA 5
ATOM 11807 C C . LEU C 3 55 ? 4.823 -14.927 -6.229 1.00 0.00 55 LEU A C 5
ATOM 11808 O O . LEU C 3 55 ? 3.898 -15.506 -5.661 1.00 0.00 55 LEU A O 5
ATOM 11824 N N . GLY C 3 56 ? 4.646 -14.117 -7.265 1.00 0.00 56 GLY A N 5
ATOM 11825 C CA . GLY C 3 56 ? 3.319 -13.872 -7.799 1.00 0.00 56 GLY A CA 5
ATOM 11826 C C . GLY C 3 56 ? 2.659 -15.141 -8.302 1.00 0.00 56 GLY A C 5
ATOM 11827 O O . GLY C 3 56 ? 1.470 -15.366 -8.074 1.00 0.00 56 GLY A O 5
ATOM 11831 N N . GLU C 3 57 ? 3.439 -15.985 -8.968 1.00 0.00 57 GLU A N 5
ATOM 11832 C CA . GLU C 3 57 ? 2.930 -17.254 -9.472 1.00 0.00 57 GLU A CA 5
ATOM 11833 C C . GLU C 3 57 ? 2.269 -18.052 -8.354 1.00 0.00 57 GLU A C 5
ATOM 11834 O O . GLU C 3 57 ? 1.084 -18.381 -8.426 1.00 0.00 57 GLU A O 5
ATOM 11846 N N . LYS C 3 58 ? 3.034 -18.330 -7.302 1.00 0.00 58 LYS A N 5
ATOM 11847 C CA . LYS C 3 58 ? 2.517 -19.058 -6.152 1.00 0.00 58 LYS A CA 5
ATOM 11848 C C . LYS C 3 58 ? 1.485 -18.225 -5.402 1.00 0.00 58 LYS A C 5
ATOM 11849 O O . LYS C 3 58 ? 0.623 -18.764 -4.708 1.00 0.00 58 LYS A O 5
ATOM 11868 N N . TRP C 3 59 ? 1.558 -16.909 -5.572 1.00 0.00 59 TRP A N 5
ATOM 11869 C CA . TRP C 3 59 ? 0.615 -16.005 -4.924 1.00 0.00 59 TRP A CA 5
ATOM 11870 C C . TRP C 3 59 ? -0.816 -16.378 -5.285 1.00 0.00 59 TRP A C 5
ATOM 11871 O O . TRP C 3 59 ? -1.668 -16.546 -4.412 1.00 0.00 59 TRP A O 5
ATOM 11892 N N . LYS C 3 60 ? -1.073 -16.502 -6.582 1.00 0.00 60 LYS A N 5
ATOM 11893 C CA . LYS C 3 60 ? -2.398 -16.854 -7.068 1.00 0.00 60 LYS A CA 5
ATOM 11894 C C . LYS C 3 60 ? -2.585 -18.367 -7.088 1.00 0.00 60 LYS A C 5
ATOM 11895 O O . LYS C 3 60 ? -3.707 -18.864 -7.181 1.00 0.00 60 LYS A O 5
ATOM 11914 N N . ALA C 3 61 ? -1.474 -19.094 -7.026 1.00 0.00 61 ALA A N 5
ATOM 11915 C CA . ALA C 3 61 ? -1.511 -20.552 -7.065 1.00 0.00 61 ALA A CA 5
ATOM 11916 C C . ALA C 3 61 ? -2.121 -21.128 -5.790 1.00 0.00 61 ALA A C 5
ATOM 11917 O O . ALA C 3 61 ? -2.709 -22.210 -5.810 1.00 0.00 61 ALA A O 5
ATOM 11924 N N . LEU C 3 62 ? -1.950 -20.421 -4.677 1.00 0.00 62 LEU A N 5
ATOM 11925 C CA . LEU C 3 62 ? -2.456 -20.890 -3.392 1.00 0.00 62 LEU A CA 5
ATOM 11926 C C . LEU C 3 62 ? -3.952 -21.181 -3.463 1.00 0.00 62 LEU A C 5
ATOM 11927 O O . LEU C 3 62 ? -4.367 -22.338 -3.511 1.00 0.00 62 LEU A O 5
ATOM 11943 N N . THR C 3 63 ? -4.757 -20.122 -3.411 1.00 0.00 63 THR A N 5
ATOM 11944 C CA . THR C 3 63 ? -6.210 -20.257 -3.400 1.00 0.00 63 THR A CA 5
ATOM 11945 C C . THR C 3 63 ? -6.839 -19.129 -2.587 1.00 0.00 63 THR A C 5
ATOM 11946 O O . THR C 3 63 ? -6.251 -18.651 -1.619 1.00 0.00 63 THR A O 5
ATOM 11957 N N . PRO C 3 64 ? -8.017 -18.645 -3.008 1.00 0.00 64 PRO A N 5
ATOM 11958 C CA . PRO C 3 64 ? -8.701 -17.539 -2.336 1.00 0.00 64 PRO A CA 5
ATOM 11959 C C . PRO C 3 64 ? -8.692 -17.678 -0.816 1.00 0.00 64 PRO A C 5
ATOM 11960 O O . PRO C 3 64 ? -8.810 -16.689 -0.093 1.00 0.00 64 PRO A O 5
ATOM 11971 N N . GLU C 3 65 ? -8.537 -18.908 -0.336 1.00 0.00 65 GLU A N 5
ATOM 11972 C CA . GLU C 3 65 ? -8.494 -19.168 1.098 1.00 0.00 65 GLU A CA 5
ATOM 11973 C C . GLU C 3 65 ? -7.124 -18.822 1.672 1.00 0.00 65 GLU A C 5
ATOM 11974 O O . GLU C 3 65 ? -7.022 -18.217 2.739 1.00 0.00 65 GLU A O 5
ATOM 11986 N N . GLU C 3 66 ? -6.075 -19.190 0.945 1.00 0.00 66 GLU A N 5
ATOM 11987 C CA . GLU C 3 66 ? -4.710 -18.885 1.359 1.00 0.00 66 GLU A CA 5
ATOM 11988 C C . GLU C 3 66 ? -4.427 -17.391 1.236 1.00 0.00 66 GLU A C 5
ATOM 11989 O O . GLU C 3 66 ? -3.571 -16.852 1.938 1.00 0.00 66 GLU A O 5
ATOM 12001 N N . LYS C 3 67 ? -5.158 -16.726 0.345 1.00 0.00 67 LYS A N 5
ATOM 12002 C CA . LYS C 3 67 ? -4.992 -15.293 0.130 1.00 0.00 67 LYS A CA 5
ATOM 12003 C C . LYS C 3 67 ? -5.918 -14.497 1.040 1.00 0.00 67 LYS A C 5
ATOM 12004 O O . LYS C 3 67 ? -5.607 -13.374 1.431 1.00 0.00 67 LYS A O 5
ATOM 12023 N N . GLN C 3 68 ? -7.040 -15.105 1.404 1.00 0.00 68 GLN A N 5
ATOM 12024 C CA . GLN C 3 68 ? -8.009 -14.459 2.280 1.00 0.00 68 GLN A CA 5
ATOM 12025 C C . GLN C 3 68 ? -7.324 -13.821 3.487 1.00 0.00 68 GLN A C 5
ATOM 12026 O O . GLN C 3 68 ? -7.757 -12.776 3.971 1.00 0.00 68 GLN A O 5
ATOM 12040 N N . PRO C 3 69 ? -6.243 -14.438 3.994 1.00 0.00 69 PRO A N 5
ATOM 12041 C CA . PRO C 3 69 ? -5.504 -13.913 5.147 1.00 0.00 69 PRO A CA 5
ATOM 12042 C C . PRO C 3 69 ? -4.903 -12.540 4.868 1.00 0.00 69 PRO A C 5
ATOM 12043 O O . PRO C 3 69 ? -5.076 -11.603 5.648 1.00 0.00 69 PRO A O 5
ATOM 12054 N N . TYR C 3 70 ? -4.204 -12.428 3.745 1.00 0.00 70 TYR A N 5
ATOM 12055 C CA . TYR C 3 70 ? -3.566 -11.173 3.372 1.00 0.00 70 TYR A CA 5
ATOM 12056 C C . TYR C 3 70 ? -4.561 -10.243 2.696 1.00 0.00 70 TYR A C 5
ATOM 12057 O O . TYR C 3 70 ? -4.786 -9.131 3.157 1.00 0.00 70 TYR A O 5
ATOM 12075 N N . GLU C 3 71 ? -5.185 -10.722 1.627 1.00 0.00 71 GLU A N 5
ATOM 12076 C CA . GLU C 3 71 ? -6.213 -9.954 0.937 1.00 0.00 71 GLU A CA 5
ATOM 12077 C C . GLU C 3 71 ? -7.168 -9.324 1.945 1.00 0.00 71 GLU A C 5
ATOM 12078 O O . GLU C 3 71 ? -7.409 -8.114 1.920 1.00 0.00 71 GLU A O 5
ATOM 12090 N N . ALA C 3 72 ? -7.611 -10.130 2.905 1.00 0.00 72 ALA A N 5
ATOM 12091 C CA . ALA C 3 72 ? -8.408 -9.623 4.012 1.00 0.00 72 ALA A CA 5
ATOM 12092 C C . ALA C 3 72 ? -7.594 -8.618 4.816 1.00 0.00 72 ALA A C 5
ATOM 12093 O O . ALA C 3 72 ? -8.077 -7.537 5.152 1.00 0.00 72 ALA A O 5
ATOM 12100 N N . LYS C 3 73 ? -6.317 -8.935 5.007 1.00 0.00 73 LYS A N 5
ATOM 12101 C CA . LYS C 3 73 ? -5.385 -8.010 5.639 1.00 0.00 73 LYS A CA 5
ATOM 12102 C C . LYS C 3 73 ? -5.232 -6.752 4.794 1.00 0.00 73 LYS A C 5
ATOM 12103 O O . LYS C 3 73 ? -4.746 -5.725 5.268 1.00 0.00 73 LYS A O 5
ATOM 12122 N N . ALA C 3 74 ? -5.683 -6.834 3.546 1.00 0.00 74 ALA A N 5
ATOM 12123 C CA . ALA C 3 74 ? -5.634 -5.702 2.635 1.00 0.00 74 ALA A CA 5
ATOM 12124 C C . ALA C 3 74 ? -6.730 -4.706 2.976 1.00 0.00 74 ALA A C 5
ATOM 12125 O O . ALA C 3 74 ? -6.462 -3.528 3.205 1.00 0.00 74 ALA A O 5
ATOM 12132 N N . GLN C 3 75 ? -7.948 -5.215 3.125 1.00 0.00 75 GLN A N 5
ATOM 12133 C CA . GLN C 3 75 ? -9.059 -4.393 3.584 1.00 0.00 75 GLN A CA 5
ATOM 12134 C C . GLN C 3 75 ? -8.739 -3.800 4.951 1.00 0.00 75 GLN A C 5
ATOM 12135 O O . GLN C 3 75 ? -9.049 -2.639 5.227 1.00 0.00 75 GLN A O 5
ATOM 12149 N N . ALA C 3 76 ? -8.046 -4.582 5.775 1.00 0.00 76 ALA A N 5
ATOM 12150 C CA . ALA C 3 76 ? -7.610 -4.116 7.085 1.00 0.00 76 ALA A CA 5
ATOM 12151 C C . ALA C 3 76 ? -6.714 -2.891 6.951 1.00 0.00 76 ALA A C 5
ATOM 12152 O O . ALA C 3 76 ? -6.887 -1.901 7.663 1.00 0.00 76 ALA A O 5
ATOM 12159 N N . ASP C 3 77 ? -5.779 -2.951 6.008 1.00 0.00 77 ASP A N 5
ATOM 12160 C CA . ASP C 3 77 ? -4.883 -1.831 5.746 1.00 0.00 77 ASP A CA 5
ATOM 12161 C C . ASP C 3 77 ? -5.612 -0.725 4.991 1.00 0.00 77 ASP A C 5
ATOM 12162 O O . ASP C 3 77 ? -5.212 0.439 5.035 1.00 0.00 77 ASP A O 5
ATOM 12171 N N . LYS C 3 78 ? -6.711 -1.088 4.338 1.00 0.00 78 LYS A N 5
ATOM 12172 C CA . LYS C 3 78 ? -7.526 -0.120 3.614 1.00 0.00 78 LYS A CA 5
ATOM 12173 C C . LYS C 3 78 ? -8.080 0.930 4.568 1.00 0.00 78 LYS A C 5
ATOM 12174 O O . LYS C 3 78 ? -7.959 2.129 4.325 1.00 0.00 78 LYS A O 5
ATOM 12193 N N . LYS C 3 79 ? -8.620 0.469 5.692 1.00 0.00 79 LYS A N 5
ATOM 12194 C CA . LYS C 3 79 ? -9.108 1.373 6.725 1.00 0.00 79 LYS A CA 5
ATOM 12195 C C . LYS C 3 79 ? -7.949 2.135 7.356 1.00 0.00 79 LYS A C 5
ATOM 12196 O O . LYS C 3 79 ? -8.021 3.350 7.554 1.00 0.00 79 LYS A O 5
ATOM 12215 N N . ARG C 3 80 ? -6.857 1.422 7.614 1.00 0.00 80 ARG A N 5
ATOM 12216 C CA . ARG C 3 80 ? -5.655 2.037 8.163 1.00 0.00 80 ARG A CA 5
ATOM 12217 C C . ARG C 3 80 ? -5.414 3.401 7.527 1.00 0.00 80 ARG A C 5
ATOM 12218 O O . ARG C 3 80 ? -5.418 4.425 8.209 1.00 0.00 80 ARG A O 5
ATOM 12239 N N . TYR C 3 81 ? -5.237 3.409 6.210 1.00 0.00 81 TYR A N 5
ATOM 12240 C CA . TYR C 3 81 ? -5.027 4.650 5.478 1.00 0.00 81 TYR A CA 5
ATOM 12241 C C . TYR C 3 81 ? -6.306 5.477 5.436 1.00 0.00 81 TYR A C 5
ATOM 12242 O O . TYR C 3 81 ? -6.262 6.707 5.426 1.00 0.00 81 TYR A O 5
ATOM 12260 N N . GLU C 3 82 ? -7.446 4.794 5.410 1.00 0.00 82 GLU A N 5
ATOM 12261 C CA . GLU C 3 82 ? -8.736 5.471 5.382 1.00 0.00 82 GLU A CA 5
ATOM 12262 C C . GLU C 3 82 ? -8.796 6.551 6.453 1.00 0.00 82 GLU A C 5
ATOM 12263 O O . GLU C 3 82 ? -9.488 7.557 6.299 1.00 0.00 82 GLU A O 5
ATOM 12275 N N . SER C 3 83 ? -8.033 6.355 7.523 1.00 0.00 83 SER A N 5
ATOM 12276 C CA . SER C 3 83 ? -7.961 7.335 8.599 1.00 0.00 83 SER A CA 5
ATOM 12277 C C . SER C 3 83 ? -7.195 8.574 8.146 1.00 0.00 83 SER A C 5
ATOM 12278 O O . SER C 3 83 ? -7.605 9.705 8.412 1.00 0.00 83 SER A O 5
ATOM 12286 N N . GLU C 3 84 ? -6.089 8.349 7.445 1.00 0.00 84 GLU A N 5
ATOM 12287 C CA . GLU C 3 84 ? -5.266 9.439 6.937 1.00 0.00 84 GLU A CA 5
ATOM 12288 C C . GLU C 3 84 ? -5.977 10.186 5.814 1.00 0.00 84 GLU A C 5
ATOM 12289 O O . GLU C 3 84 ? -5.685 11.352 5.548 1.00 0.00 84 GLU A O 5
ATOM 12301 N N . LYS C 3 85 ? -6.917 9.510 5.161 1.00 0.00 85 LYS A N 5
ATOM 12302 C CA . LYS C 3 85 ? -7.680 10.118 4.077 1.00 0.00 85 LYS A CA 5
ATOM 12303 C C . LYS C 3 85 ? -8.822 10.967 4.627 1.00 0.00 85 LYS A C 5
ATOM 12304 O O . LYS C 3 85 ? -9.096 12.059 4.127 1.00 0.00 85 LYS A O 5
ATOM 12323 N N . GLU C 3 86 ? -9.459 10.478 5.686 1.00 0.00 86 GLU A N 5
ATOM 12324 C CA . GLU C 3 86 ? -10.537 11.217 6.332 1.00 0.00 86 GLU A CA 5
ATOM 12325 C C . GLU C 3 86 ? -10.020 12.534 6.898 1.00 0.00 86 GLU A C 5
ATOM 12326 O O . GLU C 3 86 ? -10.618 13.590 6.688 1.00 0.00 86 GLU A O 5
ATOM 12338 N N . LEU C 3 87 ? -8.853 12.481 7.533 1.00 0.00 87 LEU A N 5
ATOM 12339 C CA . LEU C 3 87 ? -8.213 13.686 8.038 1.00 0.00 87 LEU A CA 5
ATOM 12340 C C . LEU C 3 87 ? -7.692 14.527 6.885 1.00 0.00 87 LEU A C 5
ATOM 12341 O O . LEU C 3 87 ? -7.937 15.729 6.818 1.00 0.00 87 LEU A O 5
ATOM 12357 N N . TYR C 3 88 ? -7.061 13.864 5.923 1.00 0.00 88 TYR A N 5
ATOM 12358 C CA . TYR C 3 88 ? -6.610 14.532 4.714 1.00 0.00 88 TYR A CA 5
ATOM 12359 C C . TYR C 3 88 ? -7.584 15.639 4.330 1.00 0.00 88 TYR A C 5
ATOM 12360 O O . TYR C 3 88 ? -7.266 16.824 4.432 1.00 0.00 88 TYR A O 5
ATOM 12378 N N . ASN C 3 89 ? -8.805 15.244 3.984 1.00 0.00 89 ASN A N 5
ATOM 12379 C CA . ASN C 3 89 ? -9.855 16.202 3.666 1.00 0.00 89 ASN A CA 5
ATOM 12380 C C . ASN C 3 89 ? -10.079 17.168 4.825 1.00 0.00 89 ASN A C 5
ATOM 12381 O O . ASN C 3 89 ? -10.272 18.366 4.618 1.00 0.00 89 ASN A O 5
ATOM 12392 N N . ALA C 3 90 ? -10.050 16.642 6.047 1.00 0.00 90 ALA A N 5
ATOM 12393 C CA . ALA C 3 90 ? -10.251 17.463 7.235 1.00 0.00 90 ALA A CA 5
ATOM 12394 C C . ALA C 3 90 ? -9.052 18.373 7.484 1.00 0.00 90 ALA A C 5
ATOM 12395 O O . ALA C 3 90 ? -8.994 19.493 6.975 1.00 0.00 90 ALA A O 5
ATOM 12402 N N . THR C 3 91 ? -8.094 17.880 8.261 1.00 0.00 91 THR A N 5
ATOM 12403 C CA . THR C 3 91 ? -6.886 18.636 8.569 1.00 0.00 91 THR A CA 5
ATOM 12404 C C . THR C 3 91 ? -6.491 19.538 7.402 1.00 0.00 91 THR A C 5
ATOM 12405 O O . THR C 3 91 ? -6.363 20.752 7.562 1.00 0.00 91 THR A O 5
ATOM 12416 N N . LEU C 3 92 ? -6.273 18.936 6.236 1.00 0.00 92 LEU A N 5
ATOM 12417 C CA . LEU C 3 92 ? -5.862 19.690 5.057 1.00 0.00 92 LEU A CA 5
ATOM 12418 C C . LEU C 3 92 ? -6.892 20.758 4.707 1.00 0.00 92 LEU A C 5
ATOM 12419 O O . LEU C 3 92 ? -6.542 21.904 4.420 1.00 0.00 92 LEU A O 5
ATOM 12435 N N . ALA C 3 93 ? -8.165 20.376 4.733 1.00 0.00 93 ALA A N 5
ATOM 12436 C CA . ALA C 3 93 ? -9.247 21.302 4.418 1.00 0.00 93 ALA A CA 5
ATOM 12437 C C . ALA C 3 93 ? -10.049 21.654 5.668 1.00 0.00 93 ALA A C 5
ATOM 12438 O O . ALA C 3 93 ? -9.546 22.393 6.514 1.00 0.00 93 ALA A O 5
ATOM 13396 N N . MET C 3 1 ? -13.161 -3.668 -13.908 1.00 0.00 1 MET A N 6
ATOM 13397 C CA . MET C 3 1 ? -12.374 -3.093 -15.028 1.00 0.00 1 MET A CA 6
ATOM 13398 C C . MET C 3 1 ? -10.921 -2.877 -14.617 1.00 0.00 1 MET A C 6
ATOM 13399 O O . MET C 3 1 ? -10.400 -1.766 -14.705 1.00 0.00 1 MET A O 6
ATOM 13415 N N . VAL C 3 2 ? -10.273 -3.948 -14.169 1.00 0.00 2 VAL A N 6
ATOM 13416 C CA . VAL C 3 2 ? -8.880 -3.875 -13.745 1.00 0.00 2 VAL A CA 6
ATOM 13417 C C . VAL C 3 2 ? -7.995 -3.321 -14.857 1.00 0.00 2 VAL A C 6
ATOM 13418 O O . VAL C 3 2 ? -8.218 -3.596 -16.036 1.00 0.00 2 VAL A O 6
ATOM 13431 N N . THR C 3 3 ? -6.991 -2.539 -14.473 1.00 0.00 3 THR A N 6
ATOM 13432 C CA . THR C 3 3 ? -6.073 -1.946 -15.438 1.00 0.00 3 THR A CA 6
ATOM 13433 C C . THR C 3 3 ? -5.782 -2.914 -16.579 1.00 0.00 3 THR A C 6
ATOM 13434 O O . THR C 3 3 ? -5.967 -4.124 -16.445 1.00 0.00 3 THR A O 6
ATOM 13445 N N . PRO C 3 4 ? -5.317 -2.388 -17.722 1.00 0.00 4 PRO A N 6
ATOM 13446 C CA . PRO C 3 4 ? -4.996 -3.204 -18.897 1.00 0.00 4 PRO A CA 6
ATOM 13447 C C . PRO C 3 4 ? -3.761 -4.071 -18.680 1.00 0.00 4 PRO A C 6
ATOM 13448 O O . PRO C 3 4 ? -3.473 -4.969 -19.470 1.00 0.00 4 PRO A O 6
ATOM 13459 N N . ARG C 3 5 ? -3.033 -3.796 -17.602 1.00 0.00 5 ARG A N 6
ATOM 13460 C CA . ARG C 3 5 ? -1.828 -4.551 -17.279 1.00 0.00 5 ARG A CA 6
ATOM 13461 C C . ARG C 3 5 ? -0.694 -4.199 -18.235 1.00 0.00 5 ARG A C 6
ATOM 13462 O O . ARG C 3 5 ? 0.099 -5.061 -18.617 1.00 0.00 5 ARG A O 6
ATOM 13483 N N . GLU C 3 6 ? -0.621 -2.930 -18.619 1.00 0.00 6 GLU A N 6
ATOM 13484 C CA . GLU C 3 6 ? 0.417 -2.464 -19.530 1.00 0.00 6 GLU A CA 6
ATOM 13485 C C . GLU C 3 6 ? 0.724 -0.988 -19.299 1.00 0.00 6 GLU A C 6
ATOM 13486 O O . GLU C 3 6 ? 0.228 -0.119 -20.017 1.00 0.00 6 GLU A O 6
ATOM 13498 N N . PRO C 3 7 ? 1.550 -0.689 -18.287 1.00 0.00 7 PRO A N 6
ATOM 13499 C CA . PRO C 3 7 ? 1.930 0.688 -17.953 1.00 0.00 7 PRO A CA 6
ATOM 13500 C C . PRO C 3 7 ? 2.837 1.309 -19.009 1.00 0.00 7 PRO A C 6
ATOM 13501 O O . PRO C 3 7 ? 3.899 0.772 -19.325 1.00 0.00 7 PRO A O 6
ATOM 13512 N N . LYS C 3 8 ? 2.413 2.446 -19.553 1.00 0.00 8 LYS A N 6
ATOM 13513 C CA . LYS C 3 8 ? 3.187 3.141 -20.575 1.00 0.00 8 LYS A CA 6
ATOM 13514 C C . LYS C 3 8 ? 3.627 4.516 -20.083 1.00 0.00 8 LYS A C 6
ATOM 13515 O O . LYS C 3 8 ? 3.095 5.540 -20.514 1.00 0.00 8 LYS A O 6
ATOM 13534 N N . LYS C 3 9 ? 4.600 4.532 -19.178 1.00 0.00 9 LYS A N 6
ATOM 13535 C CA . LYS C 3 9 ? 5.110 5.782 -18.627 1.00 0.00 9 LYS A CA 6
ATOM 13536 C C . LYS C 3 9 ? 5.819 5.542 -17.299 1.00 0.00 9 LYS A C 6
ATOM 13537 O O . LYS C 3 9 ? 5.714 4.465 -16.713 1.00 0.00 9 LYS A O 6
ATOM 13556 N N . ARG C 3 10 ? 6.541 6.554 -16.828 1.00 0.00 10 ARG A N 6
ATOM 13557 C CA . ARG C 3 10 ? 7.267 6.453 -15.568 1.00 0.00 10 ARG A CA 6
ATOM 13558 C C . ARG C 3 10 ? 6.305 6.268 -14.399 1.00 0.00 10 ARG A C 6
ATOM 13559 O O . ARG C 3 10 ? 6.356 5.261 -13.694 1.00 0.00 10 ARG A O 6
ATOM 13580 N N . THR C 3 11 ? 5.428 7.246 -14.201 1.00 0.00 11 THR A N 6
ATOM 13581 C CA . THR C 3 11 ? 4.453 7.191 -13.118 1.00 0.00 11 THR A CA 6
ATOM 13582 C C . THR C 3 11 ? 5.064 7.679 -11.808 1.00 0.00 11 THR A C 6
ATOM 13583 O O . THR C 3 11 ? 4.358 7.875 -10.818 1.00 0.00 11 THR A O 6
ATOM 13594 N N . THR C 3 12 ? 6.380 7.864 -11.808 1.00 0.00 12 THR A N 6
ATOM 13595 C CA . THR C 3 12 ? 7.089 8.320 -10.619 1.00 0.00 12 THR A CA 6
ATOM 13596 C C . THR C 3 12 ? 6.223 9.270 -9.797 1.00 0.00 12 THR A C 6
ATOM 13597 O O . THR C 3 12 ? 6.221 10.479 -10.026 1.00 0.00 12 THR A O 6
ATOM 13608 N N . ARG C 3 13 ? 5.485 8.712 -8.842 1.00 0.00 13 ARG A N 6
ATOM 13609 C CA . ARG C 3 13 ? 4.612 9.506 -7.988 1.00 0.00 13 ARG A CA 6
ATOM 13610 C C . ARG C 3 13 ? 5.215 10.880 -7.717 1.00 0.00 13 ARG A C 6
ATOM 13611 O O . ARG C 3 13 ? 6.434 11.046 -7.724 1.00 0.00 13 ARG A O 6
ATOM 13632 N N . LYS C 3 14 ? 4.352 11.863 -7.479 1.00 0.00 14 LYS A N 6
ATOM 13633 C CA . LYS C 3 14 ? 4.800 13.224 -7.207 1.00 0.00 14 LYS A CA 6
ATOM 13634 C C . LYS C 3 14 ? 4.088 13.798 -5.986 1.00 0.00 14 LYS A C 6
ATOM 13635 O O . LYS C 3 14 ? 4.548 13.639 -4.855 1.00 0.00 14 LYS A O 6
ATOM 13654 N N . LYS C 3 15 ? 2.964 14.467 -6.222 1.00 0.00 15 LYS A N 6
ATOM 13655 C CA . LYS C 3 15 ? 2.190 15.066 -5.141 1.00 0.00 15 LYS A CA 6
ATOM 13656 C C . LYS C 3 15 ? 0.705 15.096 -5.486 1.00 0.00 15 LYS A C 6
ATOM 13657 O O . LYS C 3 15 ? -0.026 14.146 -5.209 1.00 0.00 15 LYS A O 6
ATOM 13676 N N . LYS C 3 16 ? 0.266 16.194 -6.094 1.00 0.00 16 LYS A N 6
ATOM 13677 C CA . LYS C 3 16 ? -1.132 16.347 -6.478 1.00 0.00 16 LYS A CA 6
ATOM 13678 C C . LYS C 3 16 ? -2.058 15.968 -5.326 1.00 0.00 16 LYS A C 6
ATOM 13679 O O . LYS C 3 16 ? -2.684 14.908 -5.343 1.00 0.00 16 LYS A O 6
ATOM 13698 N N . ASP C 3 17 ? -2.135 16.838 -4.324 1.00 0.00 17 ASP A N 6
ATOM 13699 C CA . ASP C 3 17 ? -2.981 16.592 -3.162 1.00 0.00 17 ASP A CA 6
ATOM 13700 C C . ASP C 3 17 ? -2.523 17.421 -1.968 1.00 0.00 17 ASP A C 6
ATOM 13701 O O . ASP C 3 17 ? -1.333 17.478 -1.656 1.00 0.00 17 ASP A O 6
ATOM 13710 N N . PRO C 3 18 ? -3.474 18.047 -1.261 1.00 0.00 18 PRO A N 6
ATOM 13711 C CA . PRO C 3 18 ? -3.181 18.849 -0.068 1.00 0.00 18 PRO A CA 6
ATOM 13712 C C . PRO C 3 18 ? -2.494 18.029 1.017 1.00 0.00 18 PRO A C 6
ATOM 13713 O O . PRO C 3 18 ? -1.332 18.265 1.347 1.00 0.00 18 PRO A O 6
ATOM 13724 N N . ASN C 3 19 ? -3.206 17.035 1.537 1.00 0.00 19 ASN A N 6
ATOM 13725 C CA . ASN C 3 19 ? -2.650 16.145 2.549 1.00 0.00 19 ASN A CA 6
ATOM 13726 C C . ASN C 3 19 ? -2.086 14.884 1.902 1.00 0.00 19 ASN A C 6
ATOM 13727 O O . ASN C 3 19 ? -1.112 14.306 2.385 1.00 0.00 19 ASN A O 6
ATOM 13738 N N . ALA C 3 20 ? -2.678 14.492 0.779 1.00 0.00 20 ALA A N 6
ATOM 13739 C CA . ALA C 3 20 ? -2.211 13.334 0.029 1.00 0.00 20 ALA A CA 6
ATOM 13740 C C . ALA C 3 20 ? -2.061 12.114 0.927 1.00 0.00 20 ALA A C 6
ATOM 13741 O O . ALA C 3 20 ? -0.951 11.741 1.307 1.00 0.00 20 ALA A O 6
ATOM 13748 N N . PRO C 3 21 ? -3.180 11.443 1.230 1.00 0.00 21 PRO A N 6
ATOM 13749 C CA . PRO C 3 21 ? -3.177 10.219 2.035 1.00 0.00 21 PRO A CA 6
ATOM 13750 C C . PRO C 3 21 ? -2.292 9.138 1.424 1.00 0.00 21 PRO A C 6
ATOM 13751 O O . PRO C 3 21 ? -1.385 8.620 2.076 1.00 0.00 21 PRO A O 6
ATOM 13762 N N . LYS C 3 22 ? -2.535 8.836 0.152 1.00 0.00 22 LYS A N 6
ATOM 13763 C CA . LYS C 3 22 ? -1.730 7.859 -0.575 1.00 0.00 22 LYS A CA 6
ATOM 13764 C C . LYS C 3 22 ? -2.305 6.454 -0.436 1.00 0.00 22 LYS A C 6
ATOM 13765 O O . LYS C 3 22 ? -1.593 5.516 -0.079 1.00 0.00 22 LYS A O 6
ATOM 13784 N N . ARG C 3 23 ? -3.581 6.307 -0.778 1.00 0.00 23 ARG A N 6
ATOM 13785 C CA . ARG C 3 23 ? -4.239 5.005 -0.744 1.00 0.00 23 ARG A CA 6
ATOM 13786 C C . ARG C 3 23 ? -3.640 4.116 0.343 1.00 0.00 23 ARG A C 6
ATOM 13787 O O . ARG C 3 23 ? -3.126 4.608 1.347 1.00 0.00 23 ARG A O 6
ATOM 13808 N N . ALA C 3 24 ? -3.718 2.806 0.139 1.00 0.00 24 ALA A N 6
ATOM 13809 C CA . ALA C 3 24 ? -3.187 1.849 1.102 1.00 0.00 24 ALA A CA 6
ATOM 13810 C C . ALA C 3 24 ? -2.341 0.789 0.411 1.00 0.00 24 ALA A C 6
ATOM 13811 O O . ALA C 3 24 ? -2.172 0.812 -0.808 1.00 0.00 24 ALA A O 6
ATOM 13818 N N . LEU C 3 25 ? -1.882 -0.186 1.188 1.00 0.00 25 LEU A N 6
ATOM 13819 C CA . LEU C 3 25 ? -1.138 -1.310 0.637 1.00 0.00 25 LEU A CA 6
ATOM 13820 C C . LEU C 3 25 ? -2.067 -2.233 -0.138 1.00 0.00 25 LEU A C 6
ATOM 13821 O O . LEU C 3 25 ? -3.249 -1.938 -0.309 1.00 0.00 25 LEU A O 6
ATOM 13837 N N . SER C 3 26 ? -1.528 -3.352 -0.603 1.00 0.00 26 SER A N 6
ATOM 13838 C CA . SER C 3 26 ? -2.317 -4.316 -1.356 1.00 0.00 26 SER A CA 6
ATOM 13839 C C . SER C 3 26 ? -2.137 -5.723 -0.796 1.00 0.00 26 SER A C 6
ATOM 13840 O O . SER C 3 26 ? -1.174 -6.000 -0.080 1.00 0.00 26 SER A O 6
ATOM 13848 N N . ALA C 3 27 ? -3.044 -6.621 -1.166 1.00 0.00 27 ALA A N 6
ATOM 13849 C CA . ALA C 3 27 ? -2.944 -8.014 -0.753 1.00 0.00 27 ALA A CA 6
ATOM 13850 C C . ALA C 3 27 ? -1.619 -8.609 -1.209 1.00 0.00 27 ALA A C 6
ATOM 13851 O O . ALA C 3 27 ? -1.182 -9.645 -0.707 1.00 0.00 27 ALA A O 6
ATOM 13858 N N . TYR C 3 28 ? -0.979 -7.935 -2.159 1.00 0.00 28 TYR A N 6
ATOM 13859 C CA . TYR C 3 28 ? 0.299 -8.386 -2.692 1.00 0.00 28 TYR A CA 6
ATOM 13860 C C . TYR C 3 28 ? 1.447 -7.989 -1.770 1.00 0.00 28 TYR A C 6
ATOM 13861 O O . TYR C 3 28 ? 2.468 -8.672 -1.708 1.00 0.00 28 TYR A O 6
ATOM 13879 N N . MET C 3 29 ? 1.278 -6.879 -1.060 1.00 0.00 29 MET A N 6
ATOM 13880 C CA . MET C 3 29 ? 2.302 -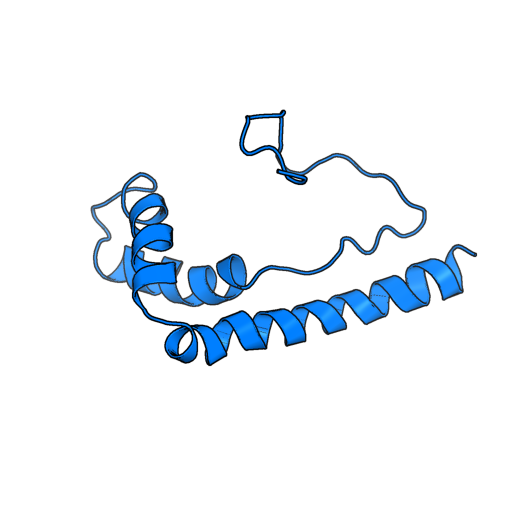6.402 -0.137 1.00 0.00 29 MET A CA 6
ATOM 13881 C C . MET C 3 29 ? 2.285 -7.208 1.156 1.00 0.00 29 MET A C 6
ATOM 13882 O O . MET C 3 29 ? 3.328 -7.644 1.641 1.00 0.00 29 MET A O 6
ATOM 13896 N N . PHE C 3 30 ? 1.091 -7.419 1.702 1.00 0.00 30 PHE A N 6
ATOM 13897 C CA . PHE C 3 30 ? 0.942 -8.189 2.931 1.00 0.00 30 PHE A CA 6
ATOM 13898 C C . PHE C 3 30 ? 1.299 -9.654 2.696 1.00 0.00 30 PHE A C 6
ATOM 13899 O O . PHE C 3 30 ? 2.074 -10.246 3.452 1.00 0.00 30 PHE A O 6
ATOM 13916 N N . PHE C 3 31 ? 0.806 -10.208 1.592 1.00 0.00 31 PHE A N 6
ATOM 13917 C CA . PHE C 3 31 ? 1.141 -11.575 1.214 1.00 0.00 31 PHE A CA 6
ATOM 13918 C C . PHE C 3 31 ? 2.620 -11.685 0.861 1.00 0.00 31 PHE A C 6
ATOM 13919 O O . PHE C 3 31 ? 3.367 -12.420 1.504 1.00 0.00 31 PHE A O 6
ATOM 13936 N N . ALA C 3 32 ? 3.047 -10.903 -0.124 1.00 0.00 32 ALA A N 6
ATOM 13937 C CA . ALA C 3 32 ? 4.452 -10.869 -0.517 1.00 0.00 32 ALA A CA 6
ATOM 13938 C C . ALA C 3 32 ? 5.346 -10.646 0.697 1.00 0.00 32 ALA A C 6
ATOM 13939 O O . ALA C 3 32 ? 6.499 -11.074 0.716 1.00 0.00 32 ALA A O 6
ATOM 13946 N N . ASN C 3 33 ? 4.792 -10.010 1.725 1.00 0.00 33 ASN A N 6
ATOM 13947 C CA . ASN C 3 33 ? 5.525 -9.789 2.964 1.00 0.00 33 ASN A CA 6
ATOM 13948 C C . ASN C 3 33 ? 5.812 -11.116 3.657 1.00 0.00 33 ASN A C 6
ATOM 13949 O O . ASN C 3 33 ? 6.952 -11.405 4.018 1.00 0.00 33 ASN A O 6
ATOM 13960 N N . GLU C 3 34 ? 4.776 -11.938 3.796 1.00 0.00 34 GLU A N 6
ATOM 13961 C CA . GLU C 3 34 ? 4.927 -13.260 4.396 1.00 0.00 34 GLU A CA 6
ATOM 13962 C C . GLU C 3 34 ? 5.847 -14.138 3.553 1.00 0.00 34 GLU A C 6
ATOM 13963 O O . GLU C 3 34 ? 6.738 -14.807 4.078 1.00 0.00 34 GLU A O 6
ATOM 13975 N N . ASN C 3 35 ? 5.635 -14.116 2.242 1.00 0.00 35 ASN A N 6
ATOM 13976 C CA . ASN C 3 35 ? 6.449 -14.905 1.328 1.00 0.00 35 ASN A CA 6
ATOM 13977 C C . ASN C 3 35 ? 7.898 -14.437 1.357 1.00 0.00 35 ASN A C 6
ATOM 13978 O O . ASN C 3 35 ? 8.761 -15.103 1.925 1.00 0.00 35 ASN A O 6
ATOM 13989 N N . ARG C 3 36 ? 8.148 -13.273 0.767 1.00 0.00 36 ARG A N 6
ATOM 13990 C CA . ARG C 3 36 ? 9.484 -12.682 0.761 1.00 0.00 36 ARG A CA 6
ATOM 13991 C C . ARG C 3 36 ? 10.444 -13.488 1.631 1.00 0.00 36 ARG A C 6
ATOM 13992 O O . ARG C 3 36 ? 11.373 -14.120 1.128 1.00 0.00 36 ARG A O 6
ATOM 14013 N N . ASP C 3 37 ? 10.194 -13.482 2.936 1.00 0.00 37 ASP A N 6
ATOM 14014 C CA . ASP C 3 37 ? 11.022 -14.227 3.877 1.00 0.00 37 ASP A CA 6
ATOM 14015 C C . ASP C 3 37 ? 10.844 -15.728 3.683 1.00 0.00 37 ASP A C 6
ATOM 14016 O O . ASP C 3 37 ? 11.810 -16.450 3.442 1.00 0.00 37 ASP A O 6
ATOM 14025 N N . ILE C 3 38 ? 9.599 -16.186 3.759 1.00 0.00 38 ILE A N 6
ATOM 14026 C CA . ILE C 3 38 ? 9.292 -17.599 3.562 1.00 0.00 38 ILE A CA 6
ATOM 14027 C C . ILE C 3 38 ? 9.825 -18.094 2.221 1.00 0.00 38 ILE A C 6
ATOM 14028 O O . ILE C 3 38 ? 10.758 -18.894 2.167 1.00 0.00 38 ILE A O 6
ATOM 14044 N N . VAL C 3 39 ? 9.202 -17.634 1.142 1.00 0.00 39 VAL A N 6
ATOM 14045 C CA . VAL C 3 39 ? 9.592 -18.041 -0.204 1.00 0.00 39 VAL A CA 6
ATOM 14046 C C . VAL C 3 39 ? 11.105 -17.972 -0.390 1.00 0.00 39 VAL A C 6
ATOM 14047 O O . VAL C 3 39 ? 11.748 -18.974 -0.704 1.00 0.00 39 VAL A O 6
ATOM 14060 N N . ARG C 3 40 ? 11.663 -16.775 -0.239 1.00 0.00 40 ARG A N 6
ATOM 14061 C CA . ARG C 3 40 ? 13.092 -16.568 -0.442 1.00 0.00 40 ARG A CA 6
ATOM 14062 C C . ARG C 3 40 ? 13.911 -17.361 0.572 1.00 0.00 40 ARG A C 6
ATOM 14063 O O . ARG C 3 40 ? 15.106 -17.580 0.382 1.00 0.00 40 ARG A O 6
ATOM 14084 N N . SER C 3 41 ? 13.253 -17.811 1.636 1.00 0.00 41 SER A N 6
ATOM 14085 C CA . SER C 3 41 ? 13.916 -18.606 2.665 1.00 0.00 41 SER A CA 6
ATOM 14086 C C . SER C 3 41 ? 14.041 -20.061 2.228 1.00 0.00 41 SER A C 6
ATOM 14087 O O . SER C 3 41 ? 14.973 -20.761 2.624 1.00 0.00 41 SER A O 6
ATOM 14095 N N . GLU C 3 42 ? 13.110 -20.502 1.388 1.00 0.00 42 GLU A N 6
ATOM 14096 C CA . GLU C 3 42 ? 13.132 -21.865 0.873 1.00 0.00 42 GLU A CA 6
ATOM 14097 C C . GLU C 3 42 ? 13.886 -21.927 -0.449 1.00 0.00 42 GLU A C 6
ATOM 14098 O O . GLU C 3 42 ? 14.289 -22.999 -0.898 1.00 0.00 42 GLU A O 6
ATOM 14110 N N . ASN C 3 43 ? 14.081 -20.763 -1.061 1.00 0.00 43 ASN A N 6
ATOM 14111 C CA . ASN C 3 43 ? 14.796 -20.675 -2.327 1.00 0.00 43 ASN A CA 6
ATOM 14112 C C . ASN C 3 43 ? 15.706 -19.453 -2.352 1.00 0.00 43 ASN A C 6
ATOM 14113 O O . ASN C 3 43 ? 15.535 -18.551 -3.173 1.00 0.00 43 ASN A O 6
ATOM 14124 N N . PRO C 3 44 ? 16.672 -19.397 -1.426 1.00 0.00 44 PRO A N 6
ATOM 14125 C CA . PRO C 3 44 ? 17.604 -18.270 -1.312 1.00 0.00 44 PRO A CA 6
ATOM 14126 C C . PRO C 3 44 ? 18.409 -18.055 -2.590 1.00 0.00 44 PRO A C 6
ATOM 14127 O O . PRO C 3 44 ? 18.937 -16.969 -2.827 1.00 0.00 44 PRO A O 6
ATOM 14138 N N . ASP C 3 45 ? 18.500 -19.097 -3.410 1.00 0.00 45 ASP A N 6
ATOM 14139 C CA . ASP C 3 45 ? 19.241 -19.021 -4.663 1.00 0.00 45 ASP A CA 6
ATOM 14140 C C . ASP C 3 45 ? 18.536 -18.102 -5.656 1.00 0.00 45 ASP A C 6
ATOM 14141 O O . ASP C 3 45 ? 19.126 -17.144 -6.156 1.00 0.00 45 ASP A O 6
ATOM 14150 N N . ILE C 3 46 ? 17.273 -18.404 -5.939 1.00 0.00 46 ILE A N 6
ATOM 14151 C CA . ILE C 3 46 ? 16.489 -17.610 -6.874 1.00 0.00 46 ILE A CA 6
ATOM 14152 C C . ILE C 3 46 ? 16.554 -16.127 -6.528 1.00 0.00 46 ILE A C 6
ATOM 14153 O O . ILE C 3 46 ? 16.436 -15.743 -5.365 1.00 0.00 46 ILE A O 6
ATOM 14169 N N . THR C 3 47 ? 16.723 -15.296 -7.550 1.00 0.00 47 THR A N 6
ATOM 14170 C CA . THR C 3 47 ? 16.782 -13.853 -7.362 1.00 0.00 47 THR A CA 6
ATOM 14171 C C . THR C 3 47 ? 15.433 -13.210 -7.667 1.00 0.00 47 THR A C 6
ATOM 14172 O O . THR C 3 47 ? 14.482 -13.890 -8.046 1.00 0.00 47 THR A O 6
ATOM 14183 N N . PHE C 3 48 ? 15.356 -11.896 -7.490 1.00 0.00 48 PHE A N 6
ATOM 14184 C CA . PHE C 3 48 ? 14.122 -11.162 -7.737 1.00 0.00 48 PHE A CA 6
ATOM 14185 C C . PHE C 3 48 ? 13.372 -11.728 -8.939 1.00 0.00 48 PHE A C 6
ATOM 14186 O O . PHE C 3 48 ? 12.145 -11.653 -9.007 1.00 0.00 48 PHE A O 6
ATOM 14203 N N . GLY C 3 49 ? 14.119 -12.236 -9.913 1.00 0.00 49 GLY A N 6
ATOM 14204 C CA . GLY C 3 49 ? 13.507 -12.735 -11.131 1.00 0.00 49 GLY A CA 6
ATOM 14205 C C . GLY C 3 49 ? 12.716 -14.011 -10.916 1.00 0.00 49 GLY A C 6
ATOM 14206 O O . GLY C 3 49 ? 11.588 -14.135 -11.394 1.00 0.00 49 GLY A O 6
ATOM 14210 N N . GLN C 3 50 ? 13.301 -14.956 -10.190 1.00 0.00 50 GLN A N 6
ATOM 14211 C CA . GLN C 3 50 ? 12.635 -16.222 -9.910 1.00 0.00 50 GLN A CA 6
ATOM 14212 C C . GLN C 3 50 ? 11.740 -16.098 -8.685 1.00 0.00 50 GLN A C 6
ATOM 14213 O O . GLN C 3 50 ? 10.536 -16.333 -8.757 1.00 0.00 50 GLN A O 6
ATOM 14227 N N . VAL C 3 51 ? 12.331 -15.689 -7.569 1.00 0.00 51 VAL A N 6
ATOM 14228 C CA . VAL C 3 51 ? 11.581 -15.494 -6.337 1.00 0.00 51 VAL A CA 6
ATOM 14229 C C . VAL C 3 51 ? 10.469 -14.467 -6.530 1.00 0.00 51 VAL A C 6
ATOM 14230 O O . VAL C 3 51 ? 9.391 -14.589 -5.950 1.00 0.00 51 VAL A O 6
ATOM 14243 N N . GLY C 3 52 ? 10.739 -13.459 -7.353 1.00 0.00 52 GLY A N 6
ATOM 14244 C CA . GLY C 3 52 ? 9.755 -12.420 -7.602 1.00 0.00 52 GLY A CA 6
ATOM 14245 C C . GLY C 3 52 ? 8.617 -12.894 -8.485 1.00 0.00 52 GLY A C 6
ATOM 14246 O O . GLY C 3 52 ? 7.516 -13.158 -7.999 1.00 0.00 52 GLY A O 6
ATOM 14250 N N . LYS C 3 53 ? 8.879 -12.998 -9.783 1.00 0.00 53 LYS A N 6
ATOM 14251 C CA . LYS C 3 53 ? 7.868 -13.451 -10.730 1.00 0.00 53 LYS A CA 6
ATOM 14252 C C . LYS C 3 53 ? 7.161 -14.697 -10.206 1.00 0.00 53 LYS A C 6
ATOM 14253 O O . LYS C 3 53 ? 5.933 -14.788 -10.236 1.00 0.00 53 LYS A O 6
ATOM 14272 N N . LYS C 3 54 ? 7.944 -15.635 -9.682 1.00 0.00 54 LYS A N 6
ATOM 14273 C CA . LYS C 3 54 ? 7.393 -16.855 -9.105 1.00 0.00 54 LYS A CA 6
ATOM 14274 C C . LYS C 3 54 ? 6.450 -16.526 -7.953 1.00 0.00 54 LYS A C 6
ATOM 14275 O O . LYS C 3 54 ? 5.386 -17.130 -7.818 1.00 0.00 54 LYS A O 6
ATOM 14294 N N . LEU C 3 55 ? 6.835 -15.549 -7.139 1.00 0.00 55 LEU A N 6
ATOM 14295 C CA . LEU C 3 55 ? 6.003 -15.115 -6.023 1.00 0.00 55 LEU A CA 6
ATOM 14296 C C . LEU C 3 55 ? 4.590 -14.797 -6.497 1.00 0.00 55 LEU A C 6
ATOM 14297 O O . LEU C 3 55 ? 3.612 -15.306 -5.952 1.00 0.00 55 LEU A O 6
ATOM 14313 N N . GLY C 3 56 ? 4.495 -13.934 -7.501 1.00 0.00 56 GLY A N 6
ATOM 14314 C CA . GLY C 3 56 ? 3.199 -13.544 -8.030 1.00 0.00 56 GLY A CA 6
ATOM 14315 C C . GLY C 3 56 ? 2.369 -14.732 -8.477 1.00 0.00 56 GLY A C 6
ATOM 14316 O O . GLY C 3 56 ? 1.231 -14.906 -8.036 1.00 0.00 56 GLY A O 6
ATOM 14320 N N . GLU C 3 57 ? 2.931 -15.547 -9.363 1.00 0.00 57 GLU A N 6
ATOM 14321 C CA . GLU C 3 57 ? 2.228 -16.722 -9.866 1.00 0.00 57 GLU A CA 6
ATOM 14322 C C . GLU C 3 57 ? 1.691 -17.564 -8.713 1.00 0.00 57 GLU A C 6
ATOM 14323 O O . GLU C 3 57 ? 0.535 -17.992 -8.727 1.00 0.00 57 GLU A O 6
ATOM 14335 N N . LYS C 3 58 ? 2.525 -17.768 -7.701 1.00 0.00 58 LYS A N 6
ATOM 14336 C CA . LYS C 3 58 ? 2.131 -18.533 -6.524 1.00 0.00 58 LYS A CA 6
ATOM 14337 C C . LYS C 3 58 ? 1.123 -17.758 -5.685 1.00 0.00 58 LYS A C 6
ATOM 14338 O O . LYS C 3 58 ? 0.299 -18.346 -4.985 1.00 0.00 58 LYS A O 6
ATOM 14357 N N . TRP C 3 59 ? 1.175 -16.433 -5.782 1.00 0.00 59 TRP A N 6
ATOM 14358 C CA . TRP C 3 59 ? 0.252 -15.581 -5.044 1.00 0.00 59 TRP A CA 6
ATOM 14359 C C . TRP C 3 59 ? -1.188 -15.929 -5.391 1.00 0.00 59 TRP A C 6
ATOM 14360 O O . TRP C 3 59 ? -1.982 -16.281 -4.519 1.00 0.00 59 TRP A O 6
ATOM 14381 N N . LYS C 3 60 ? -1.511 -15.843 -6.675 1.00 0.00 60 LYS A N 6
ATOM 14382 C CA . LYS C 3 60 ? -2.850 -16.166 -7.148 1.00 0.00 60 LYS A CA 6
ATOM 14383 C C . LYS C 3 60 ? -3.052 -17.676 -7.207 1.00 0.00 60 LYS A C 6
ATOM 14384 O O . LYS C 3 60 ? -4.183 -18.161 -7.252 1.00 0.00 60 LYS A O 6
ATOM 14403 N N . ALA C 3 61 ? -1.947 -18.416 -7.208 1.00 0.00 61 ALA A N 6
ATOM 14404 C CA . ALA C 3 61 ? -2.001 -19.871 -7.264 1.00 0.00 61 ALA A CA 6
ATOM 14405 C C . ALA C 3 61 ? -2.572 -20.452 -5.974 1.00 0.00 61 ALA A C 6
ATOM 14406 O O . ALA C 3 61 ? -3.190 -21.517 -5.983 1.00 0.00 61 ALA A O 6
ATOM 14413 N N . LEU C 3 62 ? -2.353 -19.755 -4.862 1.00 0.00 62 LEU A N 6
ATOM 14414 C CA . LEU C 3 62 ? -2.838 -20.213 -3.567 1.00 0.00 62 LEU A CA 6
ATOM 14415 C C . LEU C 3 62 ? -4.348 -20.433 -3.596 1.00 0.00 62 LEU A C 6
ATOM 14416 O O . LEU C 3 62 ? -4.818 -21.556 -3.783 1.00 0.00 62 LEU A O 6
ATOM 14432 N N . THR C 3 63 ? -5.099 -19.356 -3.386 1.00 0.00 63 THR A N 6
ATOM 14433 C CA . THR C 3 63 ? -6.555 -19.425 -3.350 1.00 0.00 63 THR A CA 6
ATOM 14434 C C . THR C 3 63 ? -7.117 -18.317 -2.466 1.00 0.00 63 THR A C 6
ATOM 14435 O O . THR C 3 63 ? -6.482 -17.906 -1.496 1.00 0.00 63 THR A O 6
ATOM 14446 N N . PRO C 3 64 ? -8.316 -17.816 -2.793 1.00 0.00 64 PRO A N 6
ATOM 14447 C CA . PRO C 3 64 ? -8.963 -16.757 -2.020 1.00 0.00 64 PRO A CA 6
ATOM 14448 C C . PRO C 3 64 ? -8.800 -16.955 -0.517 1.00 0.00 64 PRO A C 6
ATOM 14449 O O . PRO C 3 64 ? -8.460 -16.021 0.209 1.00 0.00 64 PRO A O 6
ATOM 14460 N N . GLU C 3 65 ? -9.014 -18.185 -0.062 1.00 0.00 65 GLU A N 6
ATOM 14461 C CA . GLU C 3 65 ? -8.862 -18.513 1.350 1.00 0.00 65 GLU A CA 6
ATOM 14462 C C . GLU C 3 65 ? -7.433 -18.254 1.814 1.00 0.00 65 GLU A C 6
ATOM 14463 O O . GLU C 3 65 ? -7.210 -17.604 2.836 1.00 0.00 65 GLU A O 6
ATOM 14475 N N . GLU C 3 66 ? -6.467 -18.740 1.041 1.00 0.00 66 GLU A N 6
ATOM 14476 C CA . GLU C 3 66 ? -5.058 -18.530 1.354 1.00 0.00 66 GLU A CA 6
ATOM 14477 C C . GLU C 3 66 ? -4.751 -17.042 1.485 1.00 0.00 66 GLU A C 6
ATOM 14478 O O . GLU C 3 66 ? -3.915 -16.639 2.293 1.00 0.00 66 GLU A O 6
ATOM 14490 N N . LYS C 3 67 ? -5.442 -16.232 0.690 1.00 0.00 67 LYS A N 6
ATOM 14491 C CA . LYS C 3 67 ? -5.256 -14.786 0.719 1.00 0.00 67 LYS A CA 6
ATOM 14492 C C . LYS C 3 67 ? -5.908 -14.180 1.958 1.00 0.00 67 LYS A C 6
ATOM 14493 O O . LYS C 3 67 ? -5.486 -13.131 2.441 1.00 0.00 67 LYS A O 6
ATOM 14512 N N . GLN C 3 68 ? -6.940 -14.846 2.462 1.00 0.00 68 GLN A N 6
ATOM 14513 C CA . GLN C 3 68 ? -7.664 -14.371 3.638 1.00 0.00 68 GLN A CA 6
ATOM 14514 C C . GLN C 3 68 ? -6.770 -13.522 4.535 1.00 0.00 68 GLN A C 6
ATOM 14515 O O . GLN C 3 68 ? -7.070 -12.360 4.806 1.00 0.00 68 GLN A O 6
ATOM 14529 N N . PRO C 3 69 ? -5.669 -14.103 5.027 1.00 0.00 69 PRO A N 6
ATOM 14530 C CA . PRO C 3 69 ? -4.737 -13.412 5.921 1.00 0.00 69 PRO A CA 6
ATOM 14531 C C . PRO C 3 69 ? -4.299 -12.058 5.376 1.00 0.00 69 PRO A C 6
ATOM 14532 O O . PRO C 3 69 ? -4.436 -11.033 6.044 1.00 0.00 69 PRO A O 6
ATOM 14543 N N . TYR C 3 70 ? -3.740 -12.067 4.172 1.00 0.00 70 TYR A N 6
ATOM 14544 C CA . TYR C 3 70 ? -3.219 -10.848 3.565 1.00 0.00 70 TYR A CA 6
ATOM 14545 C C . TYR C 3 70 ? -4.333 -10.031 2.931 1.00 0.00 70 TYR A C 6
ATOM 14546 O O . TYR C 3 70 ? -4.609 -8.917 3.360 1.00 0.00 70 TYR A O 6
ATOM 14564 N N . GLU C 3 71 ? -4.977 -10.590 1.913 1.00 0.00 71 GLU A N 6
ATOM 14565 C CA . GLU C 3 71 ? -6.085 -9.915 1.250 1.00 0.00 71 GLU A CA 6
ATOM 14566 C C . GLU C 3 71 ? -6.961 -9.202 2.274 1.00 0.00 71 GLU A C 6
ATOM 14567 O O . GLU C 3 71 ? -7.203 -7.997 2.173 1.00 0.00 71 GLU A O 6
ATOM 14579 N N . ALA C 3 72 ? -7.357 -9.936 3.308 1.00 0.00 72 ALA A N 6
ATOM 14580 C CA . ALA C 3 72 ? -8.096 -9.348 4.416 1.00 0.00 72 ALA A CA 6
ATOM 14581 C C . ALA C 3 72 ? -7.259 -8.265 5.083 1.00 0.00 72 ALA A C 6
ATOM 14582 O O . ALA C 3 72 ? -7.736 -7.159 5.332 1.00 0.00 72 ALA A O 6
ATOM 14589 N N . LYS C 3 73 ? -5.972 -8.557 5.255 1.00 0.00 73 LYS A N 6
ATOM 14590 C CA . LYS C 3 73 ? -5.026 -7.570 5.759 1.00 0.00 73 LYS A CA 6
ATOM 14591 C C . LYS C 3 73 ? -4.943 -6.379 4.811 1.00 0.00 73 LYS A C 6
ATOM 14592 O O . LYS C 3 73 ? -4.452 -5.311 5.176 1.00 0.00 73 LYS A O 6
ATOM 14611 N N . ALA C 3 74 ? -5.455 -6.567 3.599 1.00 0.00 74 ALA A N 6
ATOM 14612 C CA . ALA C 3 74 ? -5.473 -5.510 2.600 1.00 0.00 74 ALA A CA 6
ATOM 14613 C C . ALA C 3 74 ? -6.600 -4.532 2.886 1.00 0.00 74 ALA A C 6
ATOM 14614 O O . ALA C 3 74 ? -6.391 -3.320 2.916 1.00 0.00 74 ALA A O 6
ATOM 14621 N N . GLN C 3 75 ? -7.771 -5.073 3.202 1.00 0.00 75 GLN A N 6
ATOM 14622 C CA . GLN C 3 75 ? -8.896 -4.252 3.624 1.00 0.00 75 GLN A CA 6
ATOM 14623 C C . GLN C 3 75 ? -8.576 -3.566 4.947 1.00 0.00 75 GLN A C 6
ATOM 14624 O O . GLN C 3 75 ? -9.011 -2.442 5.200 1.00 0.00 75 GLN A O 6
ATOM 14638 N N . ALA C 3 76 ? -7.757 -4.229 5.760 1.00 0.00 76 ALA A N 6
ATOM 14639 C CA . ALA C 3 76 ? -7.322 -3.668 7.033 1.00 0.00 76 ALA A CA 6
ATOM 14640 C C . ALA C 3 76 ? -6.431 -2.450 6.812 1.00 0.00 76 ALA A C 6
ATOM 14641 O O . ALA C 3 76 ? -6.640 -1.398 7.418 1.00 0.00 76 ALA A O 6
ATOM 14648 N N . ASP C 3 77 ? -5.458 -2.591 5.918 1.00 0.00 77 ASP A N 6
ATOM 14649 C CA . ASP C 3 77 ? -4.558 -1.492 5.590 1.00 0.00 77 ASP A CA 6
ATOM 14650 C C . ASP C 3 77 ? -5.280 -0.431 4.767 1.00 0.00 77 ASP A C 6
ATOM 14651 O O . ASP C 3 77 ? -4.958 0.755 4.841 1.00 0.00 77 ASP A O 6
ATOM 14660 N N . LYS C 3 78 ? -6.298 -0.860 4.027 1.00 0.00 78 LYS A N 6
ATOM 14661 C CA . LYS C 3 78 ? -7.106 0.058 3.235 1.00 0.00 78 LYS A CA 6
ATOM 14662 C C . LYS C 3 78 ? -7.787 1.080 4.138 1.00 0.00 78 LYS A C 6
ATOM 14663 O O . LYS C 3 78 ? -7.769 2.278 3.859 1.00 0.00 78 LYS A O 6
ATOM 14682 N N . LYS C 3 79 ? -8.314 0.605 5.263 1.00 0.00 79 LYS A N 6
ATOM 14683 C CA . LYS C 3 79 ? -8.910 1.489 6.255 1.00 0.00 79 LYS A CA 6
ATOM 14684 C C . LYS C 3 79 ? -7.833 2.324 6.937 1.00 0.00 79 LYS A C 6
ATOM 14685 O O . LYS C 3 79 ? -7.985 3.536 7.110 1.00 0.00 79 LYS A O 6
ATOM 14704 N N . ARG C 3 80 ? -6.718 1.679 7.267 1.00 0.00 80 ARG A N 6
ATOM 14705 C CA . ARG C 3 80 ? -5.586 2.371 7.871 1.00 0.00 80 ARG A CA 6
ATOM 14706 C C . ARG C 3 80 ? -5.400 3.744 7.238 1.00 0.00 80 ARG A C 6
ATOM 14707 O O . ARG C 3 80 ? -5.478 4.769 7.915 1.00 0.00 80 ARG A O 6
ATOM 14728 N N . TYR C 3 81 ? -5.202 3.758 5.924 1.00 0.00 81 TYR A N 6
ATOM 14729 C CA . TYR C 3 81 ? -5.063 5.009 5.189 1.00 0.00 81 TYR A CA 6
ATOM 14730 C C . TYR C 3 81 ? -6.408 5.718 5.077 1.00 0.00 81 TYR A C 6
ATOM 14731 O O . TYR C 3 81 ? -6.479 6.946 5.100 1.00 0.00 81 TYR A O 6
ATOM 14749 N N . GLU C 3 82 ? -7.478 4.934 4.973 1.00 0.00 82 GLU A N 6
ATOM 14750 C CA . GLU C 3 82 ? -8.821 5.490 4.880 1.00 0.00 82 GLU A CA 6
ATOM 14751 C C . GLU C 3 82 ? -9.023 6.580 5.925 1.00 0.00 82 GLU A C 6
ATOM 14752 O O . GLU C 3 82 ? -9.845 7.478 5.749 1.00 0.00 82 GLU A O 6
ATOM 14764 N N . SER C 3 83 ? -8.252 6.505 7.004 1.00 0.00 83 SER A N 6
ATOM 14765 C CA . SER C 3 83 ? -8.323 7.505 8.063 1.00 0.00 83 SER A CA 6
ATOM 14766 C C . SER C 3 83 ? -7.664 8.807 7.619 1.00 0.00 83 SER A C 6
ATOM 14767 O O . SER C 3 83 ? -8.236 9.888 7.763 1.00 0.00 83 SER A O 6
ATOM 14775 N N . GLU C 3 84 ? -6.467 8.692 7.054 1.00 0.00 84 GLU A N 6
ATOM 14776 C CA . GLU C 3 84 ? -5.738 9.856 6.566 1.00 0.00 84 GLU A CA 6
ATOM 14777 C C . GLU C 3 84 ? -6.425 10.454 5.342 1.00 0.00 84 GLU A C 6
ATOM 14778 O O . GLU C 3 84 ? -6.156 11.593 4.961 1.00 0.00 84 GLU A O 6
ATOM 14790 N N . LYS C 3 85 ? -7.344 9.693 4.754 1.00 0.00 85 LYS A N 6
ATOM 14791 C CA . LYS C 3 85 ? -8.106 10.169 3.605 1.00 0.00 85 LYS A CA 6
ATOM 14792 C C . LYS C 3 85 ? -9.353 10.918 4.063 1.00 0.00 85 LYS A C 6
ATOM 14793 O O . LYS C 3 85 ? -9.608 12.044 3.635 1.00 0.00 85 LYS A O 6
ATOM 14812 N N . GLU C 3 86 ? -10.087 10.318 4.993 1.00 0.00 86 GLU A N 6
ATOM 14813 C CA . GLU C 3 86 ? -11.257 10.965 5.571 1.00 0.00 86 GLU A CA 6
ATOM 14814 C C . GLU C 3 86 ? -10.885 12.340 6.110 1.00 0.00 86 GLU A C 6
ATOM 14815 O O . GLU C 3 86 ? -11.634 13.305 5.951 1.00 0.00 86 GLU A O 6
ATOM 14827 N N . LEU C 3 87 ? -9.679 12.443 6.660 1.00 0.00 87 LEU A N 6
ATOM 14828 C CA . LEU C 3 87 ? -9.165 13.720 7.131 1.00 0.00 87 LEU A CA 6
ATOM 14829 C C . LEU C 3 87 ? -8.599 14.523 5.968 1.00 0.00 87 LEU A C 6
ATOM 14830 O O . LEU C 3 87 ? -8.840 15.722 5.852 1.00 0.00 87 LEU A O 6
ATOM 14846 N N . TYR C 3 88 ? -7.918 13.833 5.061 1.00 0.00 88 TYR A N 6
ATOM 14847 C CA . TYR C 3 88 ? -7.411 14.463 3.852 1.00 0.00 88 TYR A CA 6
ATOM 14848 C C . TYR C 3 88 ? -8.399 15.505 3.344 1.00 0.00 88 TYR A C 6
ATOM 14849 O O . TYR C 3 88 ? -8.016 16.613 2.969 1.00 0.00 88 TYR A O 6
ATOM 14867 N N . ASN C 3 89 ? -9.681 15.155 3.386 1.00 0.00 89 ASN A N 6
ATOM 14868 C CA . ASN C 3 89 ? -10.738 16.070 2.976 1.00 0.00 89 ASN A CA 6
ATOM 14869 C C . ASN C 3 89 ? -11.266 16.859 4.171 1.00 0.00 89 ASN A C 6
ATOM 14870 O O . ASN C 3 89 ? -11.696 18.003 4.028 1.00 0.00 89 ASN A O 6
ATOM 14881 N N . ALA C 3 90 ? -11.215 16.245 5.352 1.00 0.00 90 ALA A N 6
ATOM 14882 C CA . ALA C 3 90 ? -11.687 16.896 6.570 1.00 0.00 90 ALA A CA 6
ATOM 14883 C C . ALA C 3 90 ? -10.697 17.954 7.049 1.00 0.00 90 ALA A C 6
ATOM 14884 O O . ALA C 3 90 ? -10.879 18.554 8.108 1.00 0.00 90 ALA A O 6
ATOM 14891 N N . THR C 3 91 ? -9.645 18.169 6.267 1.00 0.00 91 THR A N 6
ATOM 14892 C CA . THR C 3 91 ? -8.620 19.145 6.611 1.00 0.00 91 THR A CA 6
ATOM 14893 C C . THR C 3 91 ? -8.300 20.032 5.414 1.00 0.00 91 THR A C 6
ATOM 14894 O O . THR C 3 91 ? -8.237 21.256 5.533 1.00 0.00 91 THR A O 6
ATOM 14905 N N . LEU C 3 92 ? -8.117 19.406 4.256 1.00 0.00 92 LEU A N 6
ATOM 14906 C CA . LEU C 3 92 ? -7.825 20.138 3.030 1.00 0.00 92 LEU A CA 6
ATOM 14907 C C . LEU C 3 92 ? -9.034 20.955 2.585 1.00 0.00 92 LEU A C 6
ATOM 14908 O O . LEU C 3 92 ? -8.890 22.045 2.031 1.00 0.00 92 LEU A O 6
ATOM 14924 N N . ALA C 3 93 ? -10.227 20.420 2.831 1.00 0.00 93 ALA A N 6
ATOM 14925 C CA . ALA C 3 93 ? -11.460 21.099 2.455 1.00 0.00 93 ALA A CA 6
ATOM 14926 C C . ALA C 3 93 ? -11.992 21.947 3.606 1.00 0.00 93 ALA A C 6
ATOM 14927 O O . ALA C 3 93 ? -11.192 22.505 4.359 1.00 0.00 93 ALA A O 6
ATOM 15885 N N . MET C 3 1 ? -16.220 -1.786 -16.153 1.00 0.00 1 MET A N 7
ATOM 15886 C CA . MET C 3 1 ? -15.692 -3.038 -15.550 1.00 0.00 1 MET A CA 7
ATOM 15887 C C . MET C 3 1 ? -14.190 -2.935 -15.314 1.00 0.00 1 MET A C 7
ATOM 15888 O O . MET C 3 1 ? -13.640 -1.838 -15.211 1.00 0.00 1 MET A O 7
ATOM 15904 N N . VAL C 3 2 ? -13.529 -4.085 -15.230 1.00 0.00 2 VAL A N 7
ATOM 15905 C CA . VAL C 3 2 ? -12.088 -4.124 -15.006 1.00 0.00 2 VAL A CA 7
ATOM 15906 C C . VAL C 3 2 ? -11.377 -4.863 -16.136 1.00 0.00 2 VAL A C 7
ATOM 15907 O O . VAL C 3 2 ? -10.973 -6.015 -15.979 1.00 0.00 2 VAL A O 7
ATOM 15920 N N . THR C 3 3 ? -11.228 -4.193 -17.274 1.00 0.00 3 THR A N 7
ATOM 15921 C CA . THR C 3 3 ? -10.566 -4.785 -18.429 1.00 0.00 3 THR A CA 7
ATOM 15922 C C . THR C 3 3 ? -9.051 -4.643 -18.321 1.00 0.00 3 THR A C 7
ATOM 15923 O O . THR C 3 3 ? -8.307 -5.582 -18.607 1.00 0.00 3 THR A O 7
ATOM 15934 N N . PRO C 3 4 ? -8.576 -3.460 -17.904 1.00 0.00 4 PRO A N 7
ATOM 15935 C CA . PRO C 3 4 ? -7.143 -3.191 -17.755 1.00 0.00 4 PRO A CA 7
ATOM 15936 C C . PRO C 3 4 ? -6.440 -4.246 -16.907 1.00 0.00 4 PRO A C 7
ATOM 15937 O O . PRO C 3 4 ? -6.528 -4.228 -15.680 1.00 0.00 4 PRO A O 7
ATOM 15948 N N . ARG C 3 5 ? -5.745 -5.163 -17.569 1.00 0.00 5 ARG A N 7
ATOM 15949 C CA . ARG C 3 5 ? -5.027 -6.226 -16.877 1.00 0.00 5 ARG A CA 7
ATOM 15950 C C . ARG C 3 5 ? -3.522 -6.092 -17.081 1.00 0.00 5 ARG A C 7
ATOM 15951 O O . ARG C 3 5 ? -2.731 -6.740 -16.396 1.00 0.00 5 ARG A O 7
ATOM 15972 N N . GLU C 3 6 ? -3.132 -5.247 -18.031 1.00 0.00 6 GLU A N 7
ATOM 15973 C CA . GLU C 3 6 ? -1.721 -5.028 -18.326 1.00 0.00 6 GLU A CA 7
ATOM 15974 C C . GLU C 3 6 ? -1.329 -3.576 -18.068 1.00 0.00 6 GLU A C 7
ATOM 15975 O O . GLU C 3 6 ? -2.041 -2.651 -18.458 1.00 0.00 6 GLU A O 7
ATOM 15987 N N . PRO C 3 7 ? -0.185 -3.362 -17.403 1.00 0.00 7 PRO A N 7
ATOM 15988 C CA . PRO C 3 7 ? 0.310 -2.019 -17.088 1.00 0.00 7 PRO A CA 7
ATOM 15989 C C . PRO C 3 7 ? 0.775 -1.267 -18.332 1.00 0.00 7 PRO A C 7
ATOM 15990 O O . PRO C 3 7 ? 1.664 -1.725 -19.049 1.00 0.00 7 PRO A O 7
ATOM 16001 N N . LYS C 3 8 ? 0.167 -0.112 -18.581 1.00 0.00 8 LYS A N 7
ATOM 16002 C CA . LYS C 3 8 ? 0.518 0.703 -19.738 1.00 0.00 8 LYS A CA 7
ATOM 16003 C C . LYS C 3 8 ? 1.414 1.868 -19.332 1.00 0.00 8 LYS A C 7
ATOM 16004 O O . LYS C 3 8 ? 1.453 2.897 -20.004 1.00 0.00 8 LYS A O 7
ATOM 16023 N N . LYS C 3 9 ? 2.134 1.696 -18.227 1.00 0.00 9 LYS A N 7
ATOM 16024 C CA . LYS C 3 9 ? 3.030 2.734 -17.731 1.00 0.00 9 LYS A CA 7
ATOM 16025 C C . LYS C 3 9 ? 3.633 2.337 -16.388 1.00 0.00 9 LYS A C 7
ATOM 16026 O O . LYS C 3 9 ? 3.044 1.558 -15.638 1.00 0.00 9 LYS A O 7
ATOM 16045 N N . ARG C 3 10 ? 4.810 2.877 -16.090 1.00 0.00 10 ARG A N 7
ATOM 16046 C CA . ARG C 3 10 ? 5.492 2.580 -14.837 1.00 0.00 10 ARG A CA 7
ATOM 16047 C C . ARG C 3 10 ? 5.979 3.859 -14.164 1.00 0.00 10 ARG A C 7
ATOM 16048 O O . ARG C 3 10 ? 6.279 4.849 -14.833 1.00 0.00 10 ARG A O 7
ATOM 16069 N N . THR C 3 11 ? 6.055 3.833 -12.837 1.00 0.00 11 THR A N 7
ATOM 16070 C CA . THR C 3 11 ? 6.505 4.992 -12.075 1.00 0.00 11 THR A CA 7
ATOM 16071 C C . THR C 3 11 ? 5.700 6.233 -12.442 1.00 0.00 11 THR A C 7
ATOM 16072 O O . THR C 3 11 ? 5.016 6.261 -13.466 1.00 0.00 11 THR A O 7
ATOM 16083 N N . THR C 3 12 ? 5.792 7.262 -11.605 1.00 0.00 12 THR A N 7
ATOM 16084 C CA . THR C 3 12 ? 5.078 8.510 -11.845 1.00 0.00 12 THR A CA 7
ATOM 16085 C C . THR C 3 12 ? 4.871 9.276 -10.542 1.00 0.00 12 THR A C 7
ATOM 16086 O O . THR C 3 12 ? 5.035 10.495 -10.495 1.00 0.00 12 THR A O 7
ATOM 16097 N N . ARG C 3 13 ? 4.501 8.554 -9.489 1.00 0.00 13 ARG A N 7
ATOM 16098 C CA . ARG C 3 13 ? 4.266 9.163 -8.187 1.00 0.00 13 ARG A CA 7
ATOM 16099 C C . ARG C 3 13 ? 5.176 10.368 -7.973 1.00 0.00 13 ARG A C 7
ATOM 16100 O O . ARG C 3 13 ? 6.345 10.219 -7.617 1.00 0.00 13 ARG A O 7
ATOM 16121 N N . LYS C 3 14 ? 4.634 11.560 -8.193 1.00 0.00 14 LYS A N 7
ATOM 16122 C CA . LYS C 3 14 ? 5.397 12.791 -8.024 1.00 0.00 14 LYS A CA 7
ATOM 16123 C C . LYS C 3 14 ? 4.831 13.632 -6.884 1.00 0.00 14 LYS A C 7
ATOM 16124 O O . LYS C 3 14 ? 5.371 13.638 -5.779 1.00 0.00 14 LYS A O 7
ATOM 16143 N N . LYS C 3 15 ? 3.741 14.340 -7.162 1.00 0.00 15 LYS A N 7
ATOM 16144 C CA . LYS C 3 15 ? 3.102 15.184 -6.160 1.00 0.00 15 LYS A CA 7
ATOM 16145 C C . LYS C 3 15 ? 1.616 15.355 -6.459 1.00 0.00 15 LYS A C 7
ATOM 16146 O O . LYS C 3 15 ? 1.203 15.365 -7.618 1.00 0.00 15 LYS A O 7
ATOM 16165 N N . LYS C 3 16 ? 0.818 15.490 -5.405 1.00 0.00 16 LYS A N 7
ATOM 16166 C CA . LYS C 3 16 ? -0.622 15.660 -5.553 1.00 0.00 16 LYS A CA 7
ATOM 16167 C C . LYS C 3 16 ? -1.327 15.524 -4.208 1.00 0.00 16 LYS A C 7
ATOM 16168 O O . LYS C 3 16 ? -1.073 14.585 -3.454 1.00 0.00 16 LYS A O 7
ATOM 16187 N N . ASP C 3 17 ? -2.217 16.467 -3.913 1.00 0.00 17 ASP A N 7
ATOM 16188 C CA . ASP C 3 17 ? -2.961 16.451 -2.660 1.00 0.00 17 ASP A CA 7
ATOM 16189 C C . ASP C 3 17 ? -2.161 17.112 -1.542 1.00 0.00 17 ASP A C 7
ATOM 16190 O O . ASP C 3 17 ? -0.965 16.864 -1.390 1.00 0.00 17 ASP A O 7
ATOM 16199 N N . PRO C 3 18 ? -2.824 17.947 -0.731 1.00 0.00 18 PRO A N 7
ATOM 16200 C CA . PRO C 3 18 ? -2.187 18.632 0.398 1.00 0.00 18 PRO A CA 7
ATOM 16201 C C . PRO C 3 18 ? -1.616 17.651 1.416 1.00 0.00 18 PRO A C 7
ATOM 16202 O O . PRO C 3 18 ? -0.404 17.580 1.612 1.00 0.00 18 PRO A O 7
ATOM 16213 N N . ASN C 3 19 ? -2.497 16.869 2.032 1.00 0.00 19 ASN A N 7
ATOM 16214 C CA . ASN C 3 19 ? -2.077 15.860 2.997 1.00 0.00 19 ASN A CA 7
ATOM 16215 C C . ASN C 3 19 ? -1.788 14.536 2.297 1.00 0.00 19 ASN A C 7
ATOM 16216 O O . ASN C 3 19 ? -1.050 13.696 2.813 1.00 0.00 19 ASN A O 7
ATOM 16227 N N . ALA C 3 20 ? -2.351 14.373 1.104 1.00 0.00 20 ALA A N 7
ATOM 16228 C CA . ALA C 3 20 ? -2.134 13.170 0.310 1.00 0.00 20 ALA A CA 7
ATOM 16229 C C . ALA C 3 20 ? -2.003 11.938 1.195 1.00 0.00 20 ALA A C 7
ATOM 16230 O O . ALA C 3 20 ? -0.925 11.640 1.709 1.00 0.00 20 ALA A O 7
ATOM 16237 N N . PRO C 3 21 ? -3.105 11.198 1.372 1.00 0.00 21 PRO A N 7
ATOM 16238 C CA . PRO C 3 21 ? -3.123 9.980 2.186 1.00 0.00 21 PRO A CA 7
ATOM 16239 C C . PRO C 3 21 ? -2.288 8.865 1.563 1.00 0.00 21 PRO A C 7
ATOM 16240 O O . PRO C 3 21 ? -1.431 8.276 2.222 1.00 0.00 21 PRO A O 7
ATOM 16251 N N . LYS C 3 22 ? -2.516 8.612 0.278 1.00 0.00 22 LYS A N 7
ATOM 16252 C CA . LYS C 3 22 ? -1.753 7.607 -0.457 1.00 0.00 22 LYS A CA 7
ATOM 16253 C C . LYS C 3 22 ? -2.408 6.232 -0.356 1.00 0.00 22 LYS A C 7
ATOM 16254 O O . LYS C 3 22 ? -1.747 5.244 -0.038 1.00 0.00 22 LYS A O 7
ATOM 16273 N N . ARG C 3 23 ? -3.695 6.171 -0.684 1.00 0.00 23 ARG A N 7
ATOM 16274 C CA . ARG C 3 23 ? -4.431 4.910 -0.676 1.00 0.00 23 ARG A CA 7
ATOM 16275 C C . ARG C 3 23 ? -3.854 3.943 0.355 1.00 0.00 23 ARG A C 7
ATOM 16276 O O . ARG C 3 23 ? -3.272 4.361 1.355 1.00 0.00 23 ARG A O 7
ATOM 16297 N N . ALA C 3 24 ? -4.052 2.649 0.125 1.00 0.00 24 ALA A N 7
ATOM 16298 C CA . ALA C 3 24 ? -3.579 1.628 1.053 1.00 0.00 24 ALA A CA 7
ATOM 16299 C C . ALA C 3 24 ? -2.618 0.665 0.370 1.00 0.00 24 ALA A C 7
ATOM 16300 O O . ALA C 3 24 ? -2.275 0.837 -0.800 1.00 0.00 24 ALA A O 7
ATOM 16307 N N . LEU C 3 25 ? -2.250 -0.393 1.083 1.00 0.00 25 LEU A N 7
ATOM 16308 C CA . LEU C 3 25 ? -1.408 -1.439 0.520 1.00 0.00 25 LEU A CA 7
ATOM 16309 C C . LEU C 3 25 ? -2.237 -2.375 -0.349 1.00 0.00 25 LEU A C 7
ATOM 16310 O O . LEU C 3 25 ? -3.431 -2.155 -0.552 1.00 0.00 25 LEU A O 7
ATOM 16326 N N . SER C 3 26 ? -1.602 -3.426 -0.851 1.00 0.00 26 SER A N 7
ATOM 16327 C CA . SER C 3 26 ? -2.292 -4.396 -1.688 1.00 0.00 26 SER A CA 7
ATOM 16328 C C . SER C 3 26 ? -2.151 -5.805 -1.122 1.00 0.00 26 SER A C 7
ATOM 16329 O O . SER C 3 26 ? -1.230 -6.089 -0.354 1.00 0.00 26 SER A O 7
ATOM 16337 N N . ALA C 3 27 ? -3.048 -6.694 -1.536 1.00 0.00 27 ALA A N 7
ATOM 16338 C CA . ALA C 3 27 ? -2.991 -8.085 -1.110 1.00 0.00 27 ALA A CA 7
ATOM 16339 C C . ALA C 3 27 ? -1.651 -8.704 -1.482 1.00 0.00 27 ALA A C 7
ATOM 16340 O O . ALA C 3 27 ? -1.242 -9.717 -0.916 1.00 0.00 27 ALA A O 7
ATOM 16347 N N . TYR C 3 28 ? -0.964 -8.074 -2.429 1.00 0.00 28 TYR A N 7
ATOM 16348 C CA . TYR C 3 28 ? 0.338 -8.550 -2.874 1.00 0.00 28 TYR A CA 7
ATOM 16349 C C . TYR C 3 28 ? 1.430 -8.150 -1.890 1.00 0.00 28 TYR A C 7
ATOM 16350 O O . TYR C 3 28 ? 2.408 -8.873 -1.708 1.00 0.00 28 TYR A O 7
ATOM 16368 N N . MET C 3 29 ? 1.261 -6.995 -1.254 1.00 0.00 29 MET A N 7
ATOM 16369 C CA . MET C 3 29 ? 2.236 -6.514 -0.283 1.00 0.00 29 MET A CA 7
ATOM 16370 C C . MET C 3 29 ? 2.169 -7.330 1.002 1.00 0.00 29 MET A C 7
ATOM 16371 O O . MET C 3 29 ? 3.187 -7.825 1.486 1.00 0.00 29 MET A O 7
ATOM 16385 N N . PHE C 3 30 ? 0.962 -7.497 1.533 1.00 0.00 30 PHE A N 7
ATOM 16386 C CA . PHE C 3 30 ? 0.769 -8.275 2.751 1.00 0.00 30 PHE A CA 7
ATOM 16387 C C . PHE C 3 30 ? 1.173 -9.731 2.530 1.00 0.00 30 PHE A C 7
ATOM 16388 O O . PHE C 3 30 ? 1.974 -10.288 3.285 1.00 0.00 30 PHE A O 7
ATOM 16405 N N . PHE C 3 31 ? 0.676 -10.317 1.446 1.00 0.00 31 PHE A N 7
ATOM 16406 C CA . PHE C 3 31 ? 1.035 -11.684 1.092 1.00 0.00 31 PHE A CA 7
ATOM 16407 C C . PHE C 3 31 ? 2.516 -11.774 0.742 1.00 0.00 31 PHE A C 7
ATOM 16408 O O . PHE C 3 31 ? 3.305 -12.347 1.491 1.00 0.00 31 PHE A O 7
ATOM 16425 N N . ALA C 3 32 ? 2.893 -11.166 -0.377 1.00 0.00 32 ALA A N 7
ATOM 16426 C CA . ALA C 3 32 ? 4.289 -11.142 -0.794 1.00 0.00 32 ALA A CA 7
ATOM 16427 C C . ALA C 3 32 ? 5.199 -10.799 0.378 1.00 0.00 32 ALA A C 7
ATOM 16428 O O . ALA C 3 32 ? 6.377 -11.157 0.386 1.00 0.00 32 ALA A O 7
ATOM 16435 N N . ASN C 3 33 ? 4.639 -10.131 1.383 1.00 0.00 33 ASN A N 7
ATOM 16436 C CA . ASN C 3 33 ? 5.392 -9.791 2.584 1.00 0.00 33 ASN A CA 7
ATOM 16437 C C . ASN C 3 33 ? 5.750 -11.049 3.366 1.00 0.00 33 ASN A C 7
ATOM 16438 O O . ASN C 3 33 ? 6.909 -11.262 3.721 1.00 0.00 33 ASN A O 7
ATOM 16449 N N . GLU C 3 34 ? 4.751 -11.891 3.615 1.00 0.00 34 GLU A N 7
ATOM 16450 C CA . GLU C 3 34 ? 4.970 -13.140 4.337 1.00 0.00 34 GLU A CA 7
ATOM 16451 C C . GLU C 3 34 ? 5.797 -14.113 3.503 1.00 0.00 34 GLU A C 7
ATOM 16452 O O . GLU C 3 34 ? 6.706 -14.772 4.014 1.00 0.00 34 GLU A O 7
ATOM 16464 N N . ASN C 3 35 ? 5.487 -14.187 2.216 1.00 0.00 35 ASN A N 7
ATOM 16465 C CA . ASN C 3 35 ? 6.195 -15.080 1.309 1.00 0.00 35 ASN A CA 7
ATOM 16466 C C . ASN C 3 35 ? 7.543 -14.492 0.915 1.00 0.00 35 ASN A C 7
ATOM 16467 O O . ASN C 3 35 ? 8.381 -15.171 0.323 1.00 0.00 35 ASN A O 7
ATOM 16478 N N . ARG C 3 36 ? 7.754 -13.231 1.268 1.00 0.00 36 ARG A N 7
ATOM 16479 C CA . ARG C 3 36 ? 9.013 -12.560 0.985 1.00 0.00 36 ARG A CA 7
ATOM 16480 C C . ARG C 3 36 ? 10.141 -13.184 1.798 1.00 0.00 36 ARG A C 7
ATOM 16481 O O . ARG C 3 36 ? 11.135 -13.654 1.243 1.00 0.00 36 ARG A O 7
ATOM 16502 N N . ASP C 3 37 ? 9.954 -13.228 3.112 1.00 0.00 37 ASP A N 7
ATOM 16503 C CA . ASP C 3 37 ? 10.937 -13.826 4.004 1.00 0.00 37 ASP A CA 7
ATOM 16504 C C . ASP C 3 37 ? 10.891 -15.347 3.910 1.00 0.00 37 ASP A C 7
ATOM 16505 O O . ASP C 3 37 ? 11.927 -16.010 3.939 1.00 0.00 37 ASP A O 7
ATOM 16514 N N . ILE C 3 38 ? 9.689 -15.889 3.747 1.00 0.00 38 ILE A N 7
ATOM 16515 C CA . ILE C 3 38 ? 9.520 -17.328 3.590 1.00 0.00 38 ILE A CA 7
ATOM 16516 C C . ILE C 3 38 ? 10.169 -17.811 2.298 1.00 0.00 38 ILE A C 7
ATOM 16517 O O . ILE C 3 38 ? 11.209 -18.473 2.319 1.00 0.00 38 ILE A O 7
ATOM 16533 N N . VAL C 3 39 ? 9.554 -17.464 1.174 1.00 0.00 39 VAL A N 7
ATOM 16534 C CA . VAL C 3 39 ? 10.070 -17.849 -0.134 1.00 0.00 39 VAL A CA 7
ATOM 16535 C C . VAL C 3 39 ? 11.571 -17.600 -0.229 1.00 0.00 39 VAL A C 7
ATOM 16536 O O . VAL C 3 39 ? 12.341 -18.506 -0.548 1.00 0.00 39 VAL A O 7
ATOM 16549 N N . ARG C 3 40 ? 11.982 -16.365 0.044 1.00 0.00 40 ARG A N 7
ATOM 16550 C CA . ARG C 3 40 ? 13.392 -16.000 -0.022 1.00 0.00 40 ARG A CA 7
ATOM 16551 C C . ARG C 3 40 ? 14.208 -16.796 0.992 1.00 0.00 40 ARG A C 7
ATOM 16552 O O . ARG C 3 40 ? 15.386 -17.079 0.770 1.00 0.00 40 ARG A O 7
ATOM 16573 N N . SER C 3 41 ? 13.570 -17.170 2.096 1.00 0.00 41 SER A N 7
ATOM 16574 C CA . SER C 3 41 ? 14.234 -17.950 3.133 1.00 0.00 41 SER A CA 7
ATOM 16575 C C . SER C 3 41 ? 14.530 -19.362 2.641 1.00 0.00 41 SER A C 7
ATOM 16576 O O . SER C 3 41 ? 15.451 -20.020 3.125 1.00 0.00 41 SER A O 7
ATOM 16584 N N . GLU C 3 42 ? 13.756 -19.814 1.660 1.00 0.00 42 GLU A N 7
ATOM 16585 C CA . GLU C 3 42 ? 13.949 -21.138 1.085 1.00 0.00 42 GLU A CA 7
ATOM 16586 C C . GLU C 3 42 ? 14.796 -21.057 -0.180 1.00 0.00 42 GLU A C 7
ATOM 16587 O O . GLU C 3 42 ? 15.322 -22.064 -0.653 1.00 0.00 42 GLU A O 7
ATOM 16599 N N . ASN C 3 43 ? 14.914 -19.852 -0.727 1.00 0.00 43 ASN A N 7
ATOM 16600 C CA . ASN C 3 43 ? 15.687 -19.638 -1.943 1.00 0.00 43 ASN A CA 7
ATOM 16601 C C . ASN C 3 43 ? 16.312 -18.246 -1.957 1.00 0.00 43 ASN A C 7
ATOM 16602 O O . ASN C 3 43 ? 15.993 -17.417 -2.809 1.00 0.00 43 ASN A O 7
ATOM 16613 N N . PRO C 3 44 ? 17.201 -17.972 -0.993 1.00 0.00 44 PRO A N 7
ATOM 16614 C CA . PRO C 3 44 ? 17.871 -16.672 -0.869 1.00 0.00 44 PRO A CA 7
ATOM 16615 C C . PRO C 3 44 ? 18.716 -16.337 -2.093 1.00 0.00 44 PRO A C 7
ATOM 16616 O O . PRO C 3 44 ? 18.829 -15.175 -2.484 1.00 0.00 44 PRO A O 7
ATOM 16627 N N . ASP C 3 45 ? 19.277 -17.367 -2.717 1.00 0.00 45 ASP A N 7
ATOM 16628 C CA . ASP C 3 45 ? 20.075 -17.190 -3.924 1.00 0.00 45 ASP A CA 7
ATOM 16629 C C . ASP C 3 45 ? 19.288 -17.639 -5.148 1.00 0.00 45 ASP A C 7
ATOM 16630 O O . ASP C 3 45 ? 19.819 -18.309 -6.034 1.00 0.00 45 ASP A O 7
ATOM 16639 N N . ILE C 3 46 ? 18.000 -17.321 -5.148 1.00 0.00 46 ILE A N 7
ATOM 16640 C CA . ILE C 3 46 ? 17.105 -17.743 -6.214 1.00 0.00 46 ILE A CA 7
ATOM 16641 C C . ILE C 3 46 ? 17.080 -16.725 -7.349 1.00 0.00 46 ILE A C 7
ATOM 16642 O O . ILE C 3 46 ? 17.208 -17.088 -8.517 1.00 0.00 46 ILE A O 7
ATOM 16658 N N . THR C 3 47 ? 16.949 -15.449 -6.989 1.00 0.00 47 THR A N 7
ATOM 16659 C CA . THR C 3 47 ? 16.933 -14.360 -7.966 1.00 0.00 47 THR A CA 7
ATOM 16660 C C . THR C 3 47 ? 15.622 -13.587 -7.894 1.00 0.00 47 THR A C 7
ATOM 16661 O O . THR C 3 47 ? 14.587 -14.136 -7.518 1.00 0.00 47 THR A O 7
ATOM 16672 N N . PHE C 3 48 ? 15.670 -12.310 -8.259 1.00 0.00 48 PHE A N 7
ATOM 16673 C CA . PHE C 3 48 ? 14.482 -11.466 -8.246 1.00 0.00 48 PHE A CA 7
ATOM 16674 C C . PHE C 3 48 ? 13.392 -12.047 -9.139 1.00 0.00 48 PHE A C 7
ATOM 16675 O O . PHE C 3 48 ? 12.234 -12.155 -8.732 1.00 0.00 48 PHE A O 7
ATOM 16692 N N . GLY C 3 49 ? 13.766 -12.417 -10.359 1.00 0.00 49 GLY A N 7
ATOM 16693 C CA . GLY C 3 49 ? 12.807 -12.983 -11.288 1.00 0.00 49 GLY A CA 7
ATOM 16694 C C . GLY C 3 49 ? 12.398 -14.392 -10.907 1.00 0.00 49 GLY A C 7
ATOM 16695 O O . GLY C 3 49 ? 11.556 -15.002 -11.566 1.00 0.00 49 GLY A O 7
ATOM 16699 N N . GLN C 3 50 ? 12.971 -14.896 -9.820 1.00 0.00 50 GLN A N 7
ATOM 16700 C CA . GLN C 3 50 ? 12.639 -16.225 -9.327 1.00 0.00 50 GLN A CA 7
ATOM 16701 C C . GLN C 3 50 ? 11.640 -16.135 -8.180 1.00 0.00 50 GLN A C 7
ATOM 16702 O O . GLN C 3 50 ? 10.494 -16.564 -8.306 1.00 0.00 50 GLN A O 7
ATOM 16716 N N . VAL C 3 51 ? 12.075 -15.540 -7.076 1.00 0.00 51 VAL A N 7
ATOM 16717 C CA . VAL C 3 51 ? 11.215 -15.354 -5.916 1.00 0.00 51 VAL A CA 7
ATOM 16718 C C . VAL C 3 51 ? 10.104 -14.352 -6.213 1.00 0.00 51 VAL A C 7
ATOM 16719 O O . VAL C 3 51 ? 8.949 -14.567 -5.851 1.00 0.00 51 VAL A O 7
ATOM 16732 N N . GLY C 3 52 ? 10.463 -13.257 -6.875 1.00 0.00 52 GLY A N 7
ATOM 16733 C CA . GLY C 3 52 ? 9.484 -12.240 -7.213 1.00 0.00 52 GLY A CA 7
ATOM 16734 C C . GLY C 3 52 ? 8.402 -12.764 -8.138 1.00 0.00 52 GLY A C 7
ATOM 16735 O O . GLY C 3 52 ? 7.225 -12.790 -7.775 1.00 0.00 52 GLY A O 7
ATOM 16739 N N . LYS C 3 53 ? 8.803 -13.208 -9.324 1.00 0.00 53 LYS A N 7
ATOM 16740 C CA . LYS C 3 53 ? 7.862 -13.771 -10.285 1.00 0.00 53 LYS A CA 7
ATOM 16741 C C . LYS C 3 53 ? 7.160 -14.990 -9.698 1.00 0.00 53 LYS A C 7
ATOM 16742 O O . LYS C 3 53 ? 6.010 -15.280 -10.028 1.00 0.00 53 LYS A O 7
ATOM 16761 N N . LYS C 3 54 ? 7.846 -15.674 -8.786 1.00 0.00 54 LYS A N 7
ATOM 16762 C CA . LYS C 3 54 ? 7.277 -16.833 -8.110 1.00 0.00 54 LYS A CA 7
ATOM 16763 C C . LYS C 3 54 ? 6.261 -16.400 -7.059 1.00 0.00 54 LYS A C 7
ATOM 16764 O O . LYS C 3 54 ? 5.336 -17.142 -6.729 1.00 0.00 54 LYS A O 7
ATOM 16783 N N . LEU C 3 55 ? 6.428 -15.181 -6.554 1.00 0.00 55 LEU A N 7
ATOM 16784 C CA . LEU C 3 55 ? 5.510 -14.631 -5.563 1.00 0.00 55 LEU A CA 7
ATOM 16785 C C . LEU C 3 55 ? 4.187 -14.244 -6.212 1.00 0.00 55 LEU A C 7
ATOM 16786 O O . LEU C 3 55 ? 3.118 -14.441 -5.636 1.00 0.00 55 LEU A O 7
ATOM 16802 N N . GLY C 3 56 ? 4.268 -13.714 -7.428 1.00 0.00 56 GLY A N 7
ATOM 16803 C CA . GLY C 3 56 ? 3.068 -13.340 -8.155 1.00 0.00 56 GLY A CA 7
ATOM 16804 C C . GLY C 3 56 ? 2.256 -14.547 -8.585 1.00 0.00 56 GLY A C 7
ATOM 16805 O O . GLY C 3 56 ? 1.079 -14.667 -8.244 1.00 0.00 56 GLY A O 7
ATOM 16809 N N . GLU C 3 57 ? 2.897 -15.460 -9.309 1.00 0.00 57 GLU A N 7
ATOM 16810 C CA . GLU C 3 57 ? 2.236 -16.681 -9.751 1.00 0.00 57 GLU A CA 7
ATOM 16811 C C . GLU C 3 57 ? 1.716 -17.474 -8.557 1.00 0.00 57 GLU A C 7
ATOM 16812 O O . GLU C 3 57 ? 0.538 -17.831 -8.500 1.00 0.00 57 GLU A O 7
ATOM 16824 N N . LYS C 3 58 ? 2.593 -17.714 -7.588 1.00 0.00 58 LYS A N 7
ATOM 16825 C CA . LYS C 3 58 ? 2.218 -18.434 -6.378 1.00 0.00 58 LYS A CA 7
ATOM 16826 C C . LYS C 3 58 ? 1.158 -17.665 -5.598 1.00 0.00 58 LYS A C 7
ATOM 16827 O O . LYS C 3 58 ? 0.315 -18.259 -4.924 1.00 0.00 58 LYS A O 7
ATOM 16846 N N . TRP C 3 59 ? 1.192 -16.341 -5.710 1.00 0.00 59 TRP A N 7
ATOM 16847 C CA . TRP C 3 59 ? 0.230 -15.492 -5.020 1.00 0.00 59 TRP A CA 7
ATOM 16848 C C . TRP C 3 59 ? -1.193 -15.866 -5.412 1.00 0.00 59 TRP A C 7
ATOM 16849 O O . TRP C 3 59 ? -2.036 -16.129 -4.555 1.00 0.00 59 TRP A O 7
ATOM 16870 N N . LYS C 3 60 ? -1.451 -15.883 -6.713 1.00 0.00 60 LYS A N 7
ATOM 16871 C CA . LYS C 3 60 ? -2.771 -16.218 -7.225 1.00 0.00 60 LYS A CA 7
ATOM 16872 C C . LYS C 3 60 ? -2.903 -17.722 -7.446 1.00 0.00 60 LYS A C 7
ATOM 16873 O O . LYS C 3 60 ? -3.967 -18.213 -7.826 1.00 0.00 60 LYS A O 7
ATOM 16892 N N . ALA C 3 61 ? -1.815 -18.447 -7.212 1.00 0.00 61 ALA A N 7
ATOM 16893 C CA . ALA C 3 61 ? -1.807 -19.894 -7.391 1.00 0.00 61 ALA A CA 7
ATOM 16894 C C . ALA C 3 61 ? -2.453 -20.600 -6.204 1.00 0.00 61 ALA A C 7
ATOM 16895 O O . ALA C 3 61 ? -3.114 -21.625 -6.365 1.00 0.00 61 ALA A O 7
ATOM 16902 N N . LEU C 3 62 ? -2.248 -20.052 -5.009 1.00 0.00 62 LEU A N 7
ATOM 16903 C CA . LEU C 3 62 ? -2.804 -20.643 -3.798 1.00 0.00 62 LEU A CA 7
ATOM 16904 C C . LEU C 3 62 ? -4.320 -20.774 -3.903 1.00 0.00 62 LEU A C 7
ATOM 16905 O O . LEU C 3 62 ? -4.845 -21.870 -4.108 1.00 0.00 62 LEU A O 7
ATOM 16921 N N . THR C 3 63 ? -5.017 -19.652 -3.749 1.00 0.00 63 THR A N 7
ATOM 16922 C CA . THR C 3 63 ? -6.474 -19.637 -3.799 1.00 0.00 63 THR A CA 7
ATOM 16923 C C . THR C 3 63 ? -7.026 -18.490 -2.958 1.00 0.00 63 THR A C 7
ATOM 16924 O O . THR C 3 63 ? -6.436 -18.111 -1.947 1.00 0.00 63 THR A O 7
ATOM 16935 N N . PRO C 3 64 ? -8.171 -17.924 -3.364 1.00 0.00 64 PRO A N 7
ATOM 16936 C CA . PRO C 3 64 ? -8.810 -16.830 -2.634 1.00 0.00 64 PRO A CA 7
ATOM 16937 C C . PRO C 3 64 ? -8.786 -17.055 -1.126 1.00 0.00 64 PRO A C 7
ATOM 16938 O O . PRO C 3 64 ? -8.404 -16.169 -0.361 1.00 0.00 64 PRO A O 7
ATOM 16949 N N . GLU C 3 65 ? -9.154 -18.261 -0.707 1.00 0.00 65 GLU A N 7
ATOM 16950 C CA . GLU C 3 65 ? -9.132 -18.619 0.705 1.00 0.00 65 GLU A CA 7
ATOM 16951 C C . GLU C 3 65 ? -7.737 -18.427 1.290 1.00 0.00 65 GLU A C 7
ATOM 16952 O O . GLU C 3 65 ? -7.574 -17.813 2.344 1.00 0.00 65 GLU A O 7
ATOM 16964 N N . GLU C 3 66 ? -6.730 -18.921 0.576 1.00 0.00 66 GLU A N 7
ATOM 16965 C CA . GLU C 3 66 ? -5.344 -18.765 1.000 1.00 0.00 66 GLU A CA 7
ATOM 16966 C C . GLU C 3 66 ? -4.983 -17.289 1.130 1.00 0.00 66 GLU A C 7
ATOM 16967 O O . GLU C 3 66 ? -4.084 -16.923 1.887 1.00 0.00 66 GLU A O 7
ATOM 16979 N N . LYS C 3 67 ? -5.697 -16.447 0.389 1.00 0.00 67 LYS A N 7
ATOM 16980 C CA . LYS C 3 67 ? -5.460 -15.009 0.422 1.00 0.00 67 LYS A CA 7
ATOM 16981 C C . LYS C 3 67 ? -6.147 -14.372 1.626 1.00 0.00 67 LYS A C 7
ATOM 16982 O O . LYS C 3 67 ? -5.727 -13.323 2.109 1.00 0.00 67 LYS A O 7
ATOM 17001 N N . GLN C 3 68 ? -7.217 -15.005 2.093 1.00 0.00 68 GLN A N 7
ATOM 17002 C CA . GLN C 3 68 ? -7.984 -14.487 3.221 1.00 0.00 68 GLN A CA 7
ATOM 17003 C C . GLN C 3 68 ? -7.091 -13.723 4.192 1.00 0.00 68 GLN A C 7
ATOM 17004 O O . GLN C 3 68 ? -7.397 -12.594 4.573 1.00 0.00 68 GLN A O 7
ATOM 17018 N N . PRO C 3 69 ? -5.975 -14.334 4.614 1.00 0.00 69 PRO A N 7
ATOM 17019 C CA . PRO C 3 69 ? -5.044 -13.709 5.560 1.00 0.00 69 PRO A CA 7
ATOM 17020 C C . PRO C 3 69 ? -4.570 -12.339 5.088 1.00 0.00 69 PRO A C 7
ATOM 17021 O O . PRO C 3 69 ? -4.712 -11.341 5.796 1.00 0.00 69 PRO A O 7
ATOM 17032 N N . TYR C 3 70 ? -3.992 -12.303 3.893 1.00 0.00 70 TYR A N 7
ATOM 17033 C CA . TYR C 3 70 ? -3.453 -11.064 3.346 1.00 0.00 70 TYR A CA 7
ATOM 17034 C C . TYR C 3 70 ? -4.552 -10.213 2.730 1.00 0.00 70 TYR A C 7
ATOM 17035 O O . TYR C 3 70 ? -4.798 -9.098 3.173 1.00 0.00 70 TYR A O 7
ATOM 17053 N N . GLU C 3 71 ? -5.220 -10.749 1.714 1.00 0.00 71 GLU A N 7
ATOM 17054 C CA . GLU C 3 71 ? -6.322 -10.043 1.071 1.00 0.00 71 GLU A CA 7
ATOM 17055 C C . GLU C 3 71 ? -7.182 -9.339 2.114 1.00 0.00 71 GLU A C 7
ATOM 17056 O O . GLU C 3 71 ? -7.410 -8.130 2.037 1.00 0.00 71 GLU A O 7
ATOM 17068 N N . ALA C 3 72 ? -7.574 -10.085 3.141 1.00 0.00 72 ALA A N 7
ATOM 17069 C CA . ALA C 3 72 ? -8.292 -9.508 4.266 1.00 0.00 72 ALA A CA 7
ATOM 17070 C C . ALA C 3 72 ? -7.431 -8.452 4.946 1.00 0.00 72 ALA A C 7
ATOM 17071 O O . ALA C 3 72 ? -7.892 -7.347 5.228 1.00 0.00 72 ALA A O 7
ATOM 17078 N N . LYS C 3 73 ? -6.147 -8.764 5.091 1.00 0.00 73 LYS A N 7
ATOM 17079 C CA . LYS C 3 73 ? -5.180 -7.801 5.604 1.00 0.00 73 LYS A CA 7
ATOM 17080 C C . LYS C 3 73 ? -5.107 -6.583 4.691 1.00 0.00 73 LYS A C 7
ATOM 17081 O O . LYS C 3 73 ? -4.629 -5.521 5.089 1.00 0.00 73 LYS A O 7
ATOM 17100 N N . ALA C 3 74 ? -5.617 -6.740 3.473 1.00 0.00 74 ALA A N 7
ATOM 17101 C CA . ALA C 3 74 ? -5.646 -5.653 2.507 1.00 0.00 74 ALA A CA 7
ATOM 17102 C C . ALA C 3 74 ? -6.745 -4.665 2.859 1.00 0.00 74 ALA A C 7
ATOM 17103 O O . ALA C 3 74 ? -6.499 -3.465 2.980 1.00 0.00 74 ALA A O 7
ATOM 17110 N N . GLN C 3 75 ? -7.935 -5.192 3.124 1.00 0.00 75 GLN A N 7
ATOM 17111 C CA . GLN C 3 75 ? -9.039 -4.368 3.594 1.00 0.00 75 GLN A CA 7
ATOM 17112 C C . GLN C 3 75 ? -8.677 -3.714 4.923 1.00 0.00 75 GLN A C 7
ATOM 17113 O O . GLN C 3 75 ? -9.046 -2.569 5.188 1.00 0.00 75 GLN A O 7
ATOM 17127 N N . ALA C 3 76 ? -7.887 -4.426 5.724 1.00 0.00 76 ALA A N 7
ATOM 17128 C CA . ALA C 3 76 ? -7.409 -3.897 6.993 1.00 0.00 76 ALA A CA 7
ATOM 17129 C C . ALA C 3 76 ? -6.525 -2.674 6.771 1.00 0.00 76 ALA A C 7
ATOM 17130 O O . ALA C 3 76 ? -6.695 -1.646 7.424 1.00 0.00 76 ALA A O 7
ATOM 17137 N N . ASP C 3 77 ? -5.607 -2.784 5.815 1.00 0.00 77 ASP A N 7
ATOM 17138 C CA . ASP C 3 77 ? -4.726 -1.676 5.471 1.00 0.00 77 ASP A CA 7
ATOM 17139 C C . ASP C 3 77 ? -5.490 -0.595 4.715 1.00 0.00 77 ASP A C 7
ATOM 17140 O O . ASP C 3 77 ? -5.122 0.580 4.746 1.00 0.00 77 ASP A O 7
ATOM 17149 N N . LYS C 3 78 ? -6.587 -0.993 4.075 1.00 0.00 78 LYS A N 7
ATOM 17150 C CA . LYS C 3 78 ? -7.433 -0.053 3.351 1.00 0.00 78 LYS A CA 7
ATOM 17151 C C . LYS C 3 78 ? -7.991 0.999 4.301 1.00 0.00 78 LYS A C 7
ATOM 17152 O O . LYS C 3 78 ? -7.888 2.199 4.045 1.00 0.00 78 LYS A O 7
ATOM 17171 N N . LYS C 3 79 ? -8.517 0.545 5.433 1.00 0.00 79 LYS A N 7
ATOM 17172 C CA . LYS C 3 79 ? -9.010 1.451 6.462 1.00 0.00 79 LYS A CA 7
ATOM 17173 C C . LYS C 3 79 ? -7.852 2.212 7.098 1.00 0.00 79 LYS A C 7
ATOM 17174 O O . LYS C 3 79 ? -7.920 3.429 7.286 1.00 0.00 79 LYS A O 7
ATOM 17193 N N . ARG C 3 80 ? -6.765 1.496 7.372 1.00 0.00 80 ARG A N 7
ATOM 17194 C CA . ARG C 3 80 ? -5.567 2.110 7.928 1.00 0.00 80 ARG A CA 7
ATOM 17195 C C . ARG C 3 80 ? -5.335 3.485 7.313 1.00 0.00 80 ARG A C 7
ATOM 17196 O O . ARG C 3 80 ? -5.303 4.494 8.017 1.00 0.00 80 ARG A O 7
ATOM 17217 N N . TYR C 3 81 ? -5.215 3.519 5.990 1.00 0.00 81 TYR A N 7
ATOM 17218 C CA . TYR C 3 81 ? -5.033 4.775 5.275 1.00 0.00 81 TYR A CA 7
ATOM 17219 C C . TYR C 3 81 ? -6.330 5.575 5.256 1.00 0.00 81 TYR A C 7
ATOM 17220 O O . TYR C 3 81 ? -6.316 6.803 5.328 1.00 0.00 81 TYR A O 7
ATOM 17238 N N . GLU C 3 82 ? -7.454 4.870 5.181 1.00 0.00 82 GLU A N 7
ATOM 17239 C CA . GLU C 3 82 ? -8.758 5.517 5.182 1.00 0.00 82 GLU A CA 7
ATOM 17240 C C . GLU C 3 82 ? -8.826 6.582 6.269 1.00 0.00 82 GLU A C 7
ATOM 17241 O O . GLU C 3 82 ? -9.599 7.534 6.174 1.00 0.00 82 GLU A O 7
ATOM 17253 N N . SER C 3 83 ? -8.000 6.420 7.296 1.00 0.00 83 SER A N 7
ATOM 17254 C CA . SER C 3 83 ? -7.943 7.383 8.388 1.00 0.00 83 SER A CA 7
ATOM 17255 C C . SER C 3 83 ? -7.238 8.662 7.947 1.00 0.00 83 SER A C 7
ATOM 17256 O O . SER C 3 83 ? -7.732 9.767 8.175 1.00 0.00 83 SER A O 7
ATOM 17264 N N . GLU C 3 84 ? -6.084 8.504 7.306 1.00 0.00 84 GLU A N 7
ATOM 17265 C CA . GLU C 3 84 ? -5.313 9.647 6.831 1.00 0.00 84 GLU A CA 7
ATOM 17266 C C . GLU C 3 84 ? -6.011 10.326 5.656 1.00 0.00 84 GLU A C 7
ATOM 17267 O O . GLU C 3 84 ? -5.675 11.452 5.291 1.00 0.00 84 GLU A O 7
ATOM 17279 N N . LYS C 3 85 ? -7.019 9.658 5.103 1.00 0.00 85 LYS A N 7
ATOM 17280 C CA . LYS C 3 85 ? -7.802 10.227 4.012 1.00 0.00 85 LYS A CA 7
ATOM 17281 C C . LYS C 3 85 ? -8.971 11.039 4.561 1.00 0.00 85 LYS A C 7
ATOM 17282 O O . LYS C 3 85 ? -9.144 12.209 4.219 1.00 0.00 85 LYS A O 7
ATOM 17301 N N . GLU C 3 86 ? -9.727 10.433 5.470 1.00 0.00 86 GLU A N 7
ATOM 17302 C CA . GLU C 3 86 ? -10.826 11.126 6.127 1.00 0.00 86 GLU A CA 7
ATOM 17303 C C . GLU C 3 86 ? -10.338 12.431 6.743 1.00 0.00 86 GLU A C 7
ATOM 17304 O O . GLU C 3 86 ? -11.025 13.451 6.691 1.00 0.00 86 GLU A O 7
ATOM 17316 N N . LEU C 3 87 ? -9.106 12.412 7.246 1.00 0.00 87 LEU A N 7
ATOM 17317 C CA . LEU C 3 87 ? -8.490 13.614 7.792 1.00 0.00 87 LEU A CA 7
ATOM 17318 C C . LEU C 3 87 ? -7.911 14.465 6.671 1.00 0.00 87 LEU A C 7
ATOM 17319 O O . LEU C 3 87 ? -8.097 15.679 6.640 1.00 0.00 87 LEU A O 7
ATOM 17335 N N . TYR C 3 88 ? -7.284 13.805 5.704 1.00 0.00 88 TYR A N 7
ATOM 17336 C CA . TYR C 3 88 ? -6.771 14.489 4.527 1.00 0.00 88 TYR A CA 7
ATOM 17337 C C . TYR C 3 88 ? -7.706 15.621 4.123 1.00 0.00 88 TYR A C 7
ATOM 17338 O O . TYR C 3 88 ? -7.265 16.727 3.814 1.00 0.00 88 TYR A O 7
ATOM 17356 N N . ASN C 3 89 ? -9.006 15.344 4.169 1.00 0.00 89 ASN A N 7
ATOM 17357 C CA . ASN C 3 89 ? -10.012 16.346 3.845 1.00 0.00 89 ASN A CA 7
ATOM 17358 C C . ASN C 3 89 ? -10.475 17.079 5.100 1.00 0.00 89 ASN A C 7
ATOM 17359 O O . ASN C 3 89 ? -10.847 18.252 5.042 1.00 0.00 89 ASN A O 7
ATOM 17370 N N . ALA C 3 90 ? -10.448 16.383 6.234 1.00 0.00 90 ALA A N 7
ATOM 17371 C CA . ALA C 3 90 ? -10.878 16.972 7.500 1.00 0.00 90 ALA A CA 7
ATOM 17372 C C . ALA C 3 90 ? -9.839 17.953 8.034 1.00 0.00 90 ALA A C 7
ATOM 17373 O O . ALA C 3 90 ? -10.000 18.512 9.118 1.00 0.00 90 ALA A O 7
ATOM 17380 N N . THR C 3 91 ? -8.773 18.154 7.268 1.00 0.00 91 THR A N 7
ATOM 17381 C CA . THR C 3 91 ? -7.705 19.064 7.665 1.00 0.00 91 THR A CA 7
ATOM 17382 C C . THR C 3 91 ? -7.306 19.966 6.502 1.00 0.00 91 THR A C 7
ATOM 17383 O O . THR C 3 91 ? -7.167 21.179 6.663 1.00 0.00 91 THR A O 7
ATOM 17394 N N . LEU C 3 92 ? -7.141 19.369 5.327 1.00 0.00 92 LEU A N 7
ATOM 17395 C CA . LEU C 3 92 ? -6.777 20.120 4.133 1.00 0.00 92 LEU A CA 7
ATOM 17396 C C . LEU C 3 92 ? -7.937 20.995 3.667 1.00 0.00 92 LEU A C 7
ATOM 17397 O O . LEU C 3 92 ? -7.730 22.075 3.112 1.00 0.00 92 LEU A O 7
ATOM 17413 N N . ALA C 3 93 ? -9.158 20.522 3.896 1.00 0.00 93 ALA A N 7
ATOM 17414 C CA . ALA C 3 93 ? -10.351 21.262 3.501 1.00 0.00 93 ALA A CA 7
ATOM 17415 C C . ALA C 3 93 ? -10.245 22.728 3.903 1.00 0.00 93 ALA A C 7
ATOM 17416 O O . ALA C 3 93 ? -9.343 23.078 4.664 1.00 0.00 93 ALA A O 7
ATOM 18374 N N . MET C 3 1 ? -13.270 -12.746 -8.377 1.00 0.00 1 MET A N 8
ATOM 18375 C CA . MET C 3 1 ? -13.875 -12.307 -9.662 1.00 0.00 1 MET A CA 8
ATOM 18376 C C . MET C 3 1 ? -13.951 -10.785 -9.735 1.00 0.00 1 MET A C 8
ATOM 18377 O O . MET C 3 1 ? -14.977 -10.189 -9.411 1.00 0.00 1 MET A O 8
ATOM 18393 N N . VAL C 3 2 ? -12.857 -10.164 -10.164 1.00 0.00 2 VAL A N 8
ATOM 18394 C CA . VAL C 3 2 ? -12.799 -8.712 -10.281 1.00 0.00 2 VAL A CA 8
ATOM 18395 C C . VAL C 3 2 ? -11.839 -8.288 -11.388 1.00 0.00 2 VAL A C 8
ATOM 18396 O O . VAL C 3 2 ? -10.986 -7.425 -11.187 1.00 0.00 2 VAL A O 8
ATOM 18409 N N . THR C 3 3 ? -11.986 -8.902 -12.558 1.00 0.00 3 THR A N 8
ATOM 18410 C CA . THR C 3 3 ? -11.132 -8.587 -13.698 1.00 0.00 3 THR A CA 8
ATOM 18411 C C . THR C 3 3 ? -9.663 -8.809 -13.355 1.00 0.00 3 THR A C 8
ATOM 18412 O O . THR C 3 3 ? -9.157 -8.276 -12.367 1.00 0.00 3 THR A O 8
ATOM 18423 N N . PRO C 3 4 ? -8.958 -9.604 -14.174 1.00 0.00 4 PRO A N 8
ATOM 18424 C CA . PRO C 3 4 ? -7.538 -9.902 -13.962 1.00 0.00 4 PRO A CA 8
ATOM 18425 C C . PRO C 3 4 ? -6.649 -8.690 -14.219 1.00 0.00 4 PRO A C 8
ATOM 18426 O O . PRO C 3 4 ? -5.593 -8.541 -13.603 1.00 0.00 4 PRO A O 8
ATOM 18437 N N . ARG C 3 5 ? -7.083 -7.827 -15.132 1.00 0.00 5 ARG A N 8
ATOM 18438 C CA . ARG C 3 5 ? -6.324 -6.628 -15.470 1.00 0.00 5 ARG A CA 8
ATOM 18439 C C . ARG C 3 5 ? -5.082 -6.981 -16.281 1.00 0.00 5 ARG A C 8
ATOM 18440 O O . ARG C 3 5 ? -4.707 -8.148 -16.385 1.00 0.00 5 ARG A O 8
ATOM 18461 N N . GLU C 3 6 ? -4.446 -5.963 -16.853 1.00 0.00 6 GLU A N 8
ATOM 18462 C CA . GLU C 3 6 ? -3.246 -6.166 -17.655 1.00 0.00 6 GLU A CA 8
ATOM 18463 C C . GLU C 3 6 ? -2.150 -5.186 -17.251 1.00 0.00 6 GLU A C 8
ATOM 18464 O O . GLU C 3 6 ? -1.923 -4.179 -17.923 1.00 0.00 6 GLU A O 8
ATOM 18476 N N . PRO C 3 7 ? -1.453 -5.473 -16.141 1.00 0.00 7 PRO A N 8
ATOM 18477 C CA . PRO C 3 7 ? -0.374 -4.618 -15.639 1.00 0.00 7 PRO A CA 8
ATOM 18478 C C . PRO C 3 7 ? 0.858 -4.655 -16.537 1.00 0.00 7 PRO A C 8
ATOM 18479 O O . PRO C 3 7 ? 1.061 -5.606 -17.292 1.00 0.00 7 PRO A O 8
ATOM 18490 N N . LYS C 3 8 ? 1.679 -3.612 -16.451 1.00 0.00 8 LYS A N 8
ATOM 18491 C CA . LYS C 3 8 ? 2.891 -3.526 -17.256 1.00 0.00 8 LYS A CA 8
ATOM 18492 C C . LYS C 3 8 ? 3.891 -2.558 -16.632 1.00 0.00 8 LYS A C 8
ATOM 18493 O O . LYS C 3 8 ? 5.087 -2.841 -16.568 1.00 0.00 8 LYS A O 8
ATOM 18512 N N . LYS C 3 9 ? 3.393 -1.414 -16.174 1.00 0.00 9 LYS A N 8
ATOM 18513 C CA . LYS C 3 9 ? 4.242 -0.404 -15.555 1.00 0.00 9 LYS A CA 8
ATOM 18514 C C . LYS C 3 9 ? 3.466 0.888 -15.315 1.00 0.00 9 LYS A C 8
ATOM 18515 O O . LYS C 3 9 ? 2.408 1.105 -15.903 1.00 0.00 9 LYS A O 8
ATOM 18534 N N . ARG C 3 10 ? 4.001 1.739 -14.445 1.00 0.00 10 ARG A N 8
ATOM 18535 C CA . ARG C 3 10 ? 3.358 3.009 -14.127 1.00 0.00 10 ARG A CA 8
ATOM 18536 C C . ARG C 3 10 ? 4.386 4.042 -13.679 1.00 0.00 10 ARG A C 8
ATOM 18537 O O . ARG C 3 10 ? 4.823 4.880 -14.467 1.00 0.00 10 ARG A O 8
ATOM 18558 N N . THR C 3 11 ? 4.768 3.976 -12.408 1.00 0.00 11 THR A N 8
ATOM 18559 C CA . THR C 3 11 ? 5.744 4.907 -11.854 1.00 0.00 11 THR A CA 8
ATOM 18560 C C . THR C 3 11 ? 5.269 6.348 -12.006 1.00 0.00 11 THR A C 8
ATOM 18561 O O . THR C 3 11 ? 4.895 6.776 -13.098 1.00 0.00 11 THR A O 8
ATOM 18572 N N . THR C 3 12 ? 5.295 7.093 -10.905 1.00 0.00 12 THR A N 8
ATOM 18573 C CA . THR C 3 12 ? 4.871 8.488 -10.915 1.00 0.00 12 THR A CA 8
ATOM 18574 C C . THR C 3 12 ? 4.456 8.940 -9.519 1.00 0.00 12 THR A C 8
ATOM 18575 O O . THR C 3 12 ? 4.596 10.112 -9.168 1.00 0.00 12 THR A O 8
ATOM 18586 N N . ARG C 3 13 ? 3.934 8.006 -8.732 1.00 0.00 13 ARG A N 8
ATOM 18587 C CA . ARG C 3 13 ? 3.488 8.307 -7.377 1.00 0.00 13 ARG A CA 8
ATOM 18588 C C . ARG C 3 13 ? 4.356 9.389 -6.744 1.00 0.00 13 ARG A C 8
ATOM 18589 O O . ARG C 3 13 ? 5.523 9.552 -7.101 1.00 0.00 13 ARG A O 8
ATOM 18610 N N . LYS C 3 14 ? 3.778 10.127 -5.802 1.00 0.00 14 LYS A N 8
ATOM 18611 C CA . LYS C 3 14 ? 4.498 11.195 -5.117 1.00 0.00 14 LYS A CA 8
ATOM 18612 C C . LYS C 3 14 ? 4.769 12.361 -6.062 1.00 0.00 14 LYS A C 8
ATOM 18613 O O . LYS C 3 14 ? 5.841 12.450 -6.663 1.00 0.00 14 LYS A O 8
ATOM 18632 N N . LYS C 3 15 ? 3.792 13.252 -6.188 1.00 0.00 15 LYS A N 8
ATOM 18633 C CA . LYS C 3 15 ? 3.925 14.413 -7.061 1.00 0.00 15 LYS A CA 8
ATOM 18634 C C . LYS C 3 15 ? 2.719 15.337 -6.927 1.00 0.00 15 LYS A C 8
ATOM 18635 O O . LYS C 3 15 ? 2.868 16.551 -6.785 1.00 0.00 15 LYS A O 8
ATOM 18654 N N . LYS C 3 16 ? 1.526 14.754 -6.976 1.00 0.00 16 LYS A N 8
ATOM 18655 C CA . LYS C 3 16 ? 0.295 15.527 -6.865 1.00 0.00 16 LYS A CA 8
ATOM 18656 C C . LYS C 3 16 ? -0.511 15.095 -5.644 1.00 0.00 16 LYS A C 8
ATOM 18657 O O . LYS C 3 16 ? -1.591 14.518 -5.772 1.00 0.00 16 LYS A O 8
ATOM 18676 N N . ASP C 3 17 ? 0.019 15.384 -4.460 1.00 0.00 17 ASP A N 8
ATOM 18677 C CA . ASP C 3 17 ? -0.653 15.028 -3.215 1.00 0.00 17 ASP A CA 8
ATOM 18678 C C . ASP C 3 17 ? -0.065 15.803 -2.039 1.00 0.00 17 ASP A C 8
ATOM 18679 O O . ASP C 3 17 ? 1.108 15.645 -1.702 1.00 0.00 17 ASP A O 8
ATOM 18688 N N . PRO C 3 18 ? -0.886 16.644 -1.393 1.00 0.00 18 PRO A N 8
ATOM 18689 C CA . PRO C 3 18 ? -0.454 17.441 -0.239 1.00 0.00 18 PRO A CA 8
ATOM 18690 C C . PRO C 3 18 ? -0.047 16.568 0.944 1.00 0.00 18 PRO A C 8
ATOM 18691 O O . PRO C 3 18 ? 1.123 16.530 1.324 1.00 0.00 18 PRO A O 8
ATOM 18702 N N . ASN C 3 19 ? -1.015 15.856 1.508 1.00 0.00 19 ASN A N 8
ATOM 18703 C CA . ASN C 3 19 ? -0.753 14.967 2.633 1.00 0.00 19 ASN A CA 8
ATOM 18704 C C . ASN C 3 19 ? -0.584 13.528 2.158 1.00 0.00 19 ASN A C 8
ATOM 18705 O O . ASN C 3 19 ? -0.036 12.687 2.872 1.00 0.00 19 ASN A O 8
ATOM 18716 N N . ALA C 3 20 ? -1.044 13.255 0.941 1.00 0.00 20 ALA A N 8
ATOM 18717 C CA . ALA C 3 20 ? -0.933 11.924 0.360 1.00 0.00 20 ALA A CA 8
ATOM 18718 C C . ALA C 3 20 ? -1.144 10.846 1.416 1.00 0.00 20 ALA A C 8
ATOM 18719 O O . ALA C 3 20 ? -0.225 10.494 2.154 1.00 0.00 20 ALA A O 8
ATOM 18726 N N . PRO C 3 21 ? -2.381 10.340 1.526 1.00 0.00 21 PRO A N 8
ATOM 18727 C CA . PRO C 3 21 ? -2.741 9.335 2.529 1.00 0.00 21 PRO A CA 8
ATOM 18728 C C . PRO C 3 21 ? -2.050 7.998 2.285 1.00 0.00 21 PRO A C 8
ATOM 18729 O O . PRO C 3 21 ? -1.366 7.475 3.164 1.00 0.00 21 PRO A O 8
ATOM 18740 N N . LYS C 3 22 ? -2.260 7.439 1.094 1.00 0.00 22 LYS A N 8
ATOM 18741 C CA . LYS C 3 22 ? -1.678 6.150 0.727 1.00 0.00 22 LYS A CA 8
ATOM 18742 C C . LYS C 3 22 ? -2.714 5.036 0.837 1.00 0.00 22 LYS A C 8
ATOM 18743 O O . LYS C 3 22 ? -2.735 4.288 1.814 1.00 0.00 22 LYS A O 8
ATOM 18762 N N . ARG C 3 23 ? -3.584 4.952 -0.163 1.00 0.00 23 ARG A N 8
ATOM 18763 C CA . ARG C 3 23 ? -4.636 3.941 -0.188 1.00 0.00 23 ARG A CA 8
ATOM 18764 C C . ARG C 3 23 ? -4.110 2.584 0.266 1.00 0.00 23 ARG A C 8
ATOM 18765 O O . ARG C 3 23 ? -2.928 2.435 0.575 1.00 0.00 23 ARG A O 8
ATOM 18786 N N . ALA C 3 24 ? -5.000 1.598 0.304 1.00 0.00 24 ALA A N 8
ATOM 18787 C CA . ALA C 3 24 ? -4.637 0.253 0.728 1.00 0.00 24 ALA A CA 8
ATOM 18788 C C . ALA C 3 24 ? -3.208 -0.086 0.320 1.00 0.00 24 ALA A C 8
ATOM 18789 O O . ALA C 3 24 ? -2.674 0.477 -0.635 1.00 0.00 24 ALA A O 8
ATOM 18796 N N . LEU C 3 25 ? -2.584 -0.989 1.068 1.00 0.00 25 LEU A N 8
ATOM 18797 C CA . LEU C 3 25 ? -1.205 -1.375 0.805 1.00 0.00 25 LEU A CA 8
ATOM 18798 C C . LEU C 3 25 ? -1.137 -2.683 0.026 1.00 0.00 25 LEU A C 8
ATOM 18799 O O . LEU C 3 25 ? -0.244 -3.502 0.242 1.00 0.00 25 LEU A O 8
ATOM 18815 N N . SER C 3 26 ? -2.027 -2.821 -0.947 1.00 0.00 26 SER A N 8
ATOM 18816 C CA . SER C 3 26 ? -2.015 -3.970 -1.844 1.00 0.00 26 SER A CA 8
ATOM 18817 C C . SER C 3 26 ? -2.023 -5.292 -1.079 1.00 0.00 26 SER A C 8
ATOM 18818 O O . SER C 3 26 ? -1.150 -5.552 -0.243 1.00 0.00 26 SER A O 8
ATOM 18826 N N . ALA C 3 27 ? -2.937 -6.175 -1.467 1.00 0.00 27 ALA A N 8
ATOM 18827 C CA . ALA C 3 27 ? -2.979 -7.521 -0.916 1.00 0.00 27 ALA A CA 8
ATOM 18828 C C . ALA C 3 27 ? -1.730 -8.298 -1.312 1.00 0.00 27 ALA A C 8
ATOM 18829 O O . ALA C 3 27 ? -1.371 -9.290 -0.677 1.00 0.00 27 ALA A O 8
ATOM 18836 N N . TYR C 3 28 ? -1.058 -7.819 -2.354 1.00 0.00 28 TYR A N 8
ATOM 18837 C CA . TYR C 3 28 ? 0.166 -8.449 -2.831 1.00 0.00 28 TYR A CA 8
ATOM 18838 C C . TYR C 3 28 ? 1.350 -8.071 -1.948 1.00 0.00 28 TYR A C 8
ATOM 18839 O O . TYR C 3 28 ? 2.367 -8.763 -1.932 1.00 0.00 28 TYR A O 8
ATOM 18857 N N . MET C 3 29 ? 1.211 -6.972 -1.211 1.00 0.00 29 MET A N 8
ATOM 18858 C CA . MET C 3 29 ? 2.268 -6.519 -0.316 1.00 0.00 29 MET A CA 8
ATOM 18859 C C . MET C 3 29 ? 2.158 -7.204 1.041 1.00 0.00 29 MET A C 8
ATOM 18860 O O . MET C 3 29 ? 3.160 -7.657 1.595 1.00 0.00 29 MET A O 8
ATOM 18874 N N . PHE C 3 30 ? 0.932 -7.357 1.534 1.00 0.00 30 PHE A N 8
ATOM 18875 C CA . PHE C 3 30 ? 0.711 -8.095 2.775 1.00 0.00 30 PHE A CA 8
ATOM 18876 C C . PHE C 3 30 ? 1.164 -9.544 2.611 1.00 0.00 30 PHE A C 8
ATOM 18877 O O . PHE C 3 30 ? 1.979 -10.048 3.391 1.00 0.00 30 PHE A O 8
ATOM 18894 N N . PHE C 3 31 ? 0.700 -10.178 1.540 1.00 0.00 31 PHE A N 8
ATOM 18895 C CA . PHE C 3 31 ? 1.114 -11.538 1.219 1.00 0.00 31 PHE A CA 8
ATOM 18896 C C . PHE C 3 31 ? 2.606 -11.584 0.903 1.00 0.00 31 PHE A C 8
ATOM 18897 O O . PHE C 3 31 ? 3.337 -12.415 1.437 1.00 0.00 31 PHE A O 8
ATOM 18914 N N . ALA C 3 32 ? 3.056 -10.658 0.061 1.00 0.00 32 ALA A N 8
ATOM 18915 C CA . ALA C 3 32 ? 4.468 -10.565 -0.288 1.00 0.00 32 ALA A CA 8
ATOM 18916 C C . ALA C 3 32 ? 5.320 -10.349 0.958 1.00 0.00 32 ALA A C 8
ATOM 18917 O O . ALA C 3 32 ? 6.503 -10.687 0.978 1.00 0.00 32 ALA A O 8
ATOM 18924 N N . ASN C 3 33 ? 4.699 -9.822 2.008 1.00 0.00 33 ASN A N 8
ATOM 18925 C CA . ASN C 3 33 ? 5.388 -9.614 3.274 1.00 0.00 33 ASN A CA 8
ATOM 18926 C C . ASN C 3 33 ? 5.659 -10.948 3.957 1.00 0.00 33 ASN A C 8
ATOM 18927 O O . ASN C 3 33 ? 6.786 -11.233 4.360 1.00 0.00 33 ASN A O 8
ATOM 18938 N N . GLU C 3 34 ? 4.629 -11.786 4.033 1.00 0.00 34 GLU A N 8
ATOM 18939 C CA . GLU C 3 34 ? 4.773 -13.118 4.610 1.00 0.00 34 GLU A CA 8
ATOM 18940 C C . GLU C 3 34 ? 5.764 -13.953 3.807 1.00 0.00 34 GLU A C 8
ATOM 18941 O O . GLU C 3 34 ? 6.633 -14.622 4.372 1.00 0.00 34 GLU A O 8
ATOM 18953 N N . ASN C 3 35 ? 5.643 -13.893 2.488 1.00 0.00 35 ASN A N 8
ATOM 18954 C CA . ASN C 3 35 ? 6.531 -14.637 1.605 1.00 0.00 35 ASN A CA 8
ATOM 18955 C C . ASN C 3 35 ? 7.958 -14.115 1.709 1.00 0.00 35 ASN A C 8
ATOM 18956 O O . ASN C 3 35 ? 8.820 -14.761 2.299 1.00 0.00 35 ASN A O 8
ATOM 18967 N N . ARG C 3 36 ? 8.192 -12.935 1.148 1.00 0.00 36 ARG A N 8
ATOM 18968 C CA . ARG C 3 36 ? 9.507 -12.305 1.201 1.00 0.00 36 ARG A CA 8
ATOM 18969 C C . ARG C 3 36 ? 10.439 -13.055 2.147 1.00 0.00 36 ARG A C 8
ATOM 18970 O O . ARG C 3 36 ? 11.440 -13.632 1.722 1.00 0.00 36 ARG A O 8
ATOM 18991 N N . ASP C 3 37 ? 10.087 -13.061 3.429 1.00 0.00 37 ASP A N 8
ATOM 18992 C CA . ASP C 3 37 ? 10.885 -13.749 4.437 1.00 0.00 37 ASP A CA 8
ATOM 18993 C C . ASP C 3 37 ? 10.824 -15.259 4.240 1.00 0.00 37 ASP A C 8
ATOM 18994 O O . ASP C 3 37 ? 11.854 -15.917 4.107 1.00 0.00 37 ASP A O 8
ATOM 19003 N N . ILE C 3 38 ? 9.610 -15.798 4.192 1.00 0.00 38 ILE A N 8
ATOM 19004 C CA . ILE C 3 38 ? 9.419 -17.227 3.973 1.00 0.00 38 ILE A CA 8
ATOM 19005 C C . ILE C 3 38 ? 10.023 -17.661 2.641 1.00 0.00 38 ILE A C 8
ATOM 19006 O O . ILE C 3 38 ? 11.045 -18.349 2.602 1.00 0.00 38 ILE A O 8
ATOM 19022 N N . VAL C 3 39 ? 9.375 -17.266 1.552 1.00 0.00 39 VAL A N 8
ATOM 19023 C CA . VAL C 3 39 ? 9.833 -17.621 0.213 1.00 0.00 39 VAL A CA 8
ATOM 19024 C C . VAL C 3 39 ? 11.343 -17.448 0.080 1.00 0.00 39 VAL A C 8
ATOM 19025 O O . VAL C 3 39 ? 12.060 -18.396 -0.237 1.00 0.00 39 VAL A O 8
ATOM 19038 N N . ARG C 3 40 ? 11.818 -16.225 0.298 1.00 0.00 40 ARG A N 8
ATOM 19039 C CA . ARG C 3 40 ? 13.240 -15.927 0.173 1.00 0.00 40 ARG A CA 8
ATOM 19040 C C . ARG C 3 40 ? 14.057 -16.742 1.170 1.00 0.00 40 ARG A C 8
ATOM 19041 O O . ARG C 3 40 ? 15.228 -17.038 0.931 1.00 0.00 40 ARG A O 8
ATOM 19062 N N . SER C 3 41 ? 13.428 -17.119 2.279 1.00 0.00 41 SER A N 8
ATOM 19063 C CA . SER C 3 41 ? 14.095 -17.919 3.299 1.00 0.00 41 SER A CA 8
ATOM 19064 C C . SER C 3 41 ? 14.365 -19.329 2.787 1.00 0.00 41 SER A C 8
ATOM 19065 O O . SER C 3 41 ? 15.317 -19.984 3.212 1.00 0.00 41 SER A O 8
ATOM 19073 N N . GLU C 3 42 ? 13.536 -19.780 1.853 1.00 0.00 42 GLU A N 8
ATOM 19074 C CA . GLU C 3 42 ? 13.701 -21.101 1.259 1.00 0.00 42 GLU A CA 8
ATOM 19075 C C . GLU C 3 42 ? 14.573 -21.024 0.012 1.00 0.00 42 GLU A C 8
ATOM 19076 O O . GLU C 3 42 ? 15.153 -22.022 -0.417 1.00 0.00 42 GLU A O 8
ATOM 19088 N N . ASN C 3 43 ? 14.658 -19.831 -0.569 1.00 0.00 43 ASN A N 8
ATOM 19089 C CA . ASN C 3 43 ? 15.455 -19.621 -1.769 1.00 0.00 43 ASN A CA 8
ATOM 19090 C C . ASN C 3 43 ? 16.222 -18.304 -1.692 1.00 0.00 43 ASN A C 8
ATOM 19091 O O . ASN C 3 43 ? 16.057 -17.424 -2.537 1.00 0.00 43 ASN A O 8
ATOM 19102 N N . PRO C 3 44 ? 17.062 -18.150 -0.659 1.00 0.00 44 PRO A N 8
ATOM 19103 C CA . PRO C 3 44 ? 17.851 -16.931 -0.444 1.00 0.00 44 PRO A CA 8
ATOM 19104 C C . PRO C 3 44 ? 18.835 -16.669 -1.580 1.00 0.00 44 PRO A C 8
ATOM 19105 O O . PRO C 3 44 ? 19.145 -15.519 -1.893 1.00 0.00 44 PRO A O 8
ATOM 19116 N N . ASP C 3 45 ? 19.303 -17.742 -2.209 1.00 0.00 45 ASP A N 8
ATOM 19117 C CA . ASP C 3 45 ? 20.230 -17.629 -3.328 1.00 0.00 45 ASP A CA 8
ATOM 19118 C C . ASP C 3 45 ? 19.508 -17.894 -4.642 1.00 0.00 45 ASP A C 8
ATOM 19119 O O . ASP C 3 45 ? 20.013 -18.606 -5.511 1.00 0.00 45 ASP A O 8
ATOM 19128 N N . ILE C 3 46 ? 18.292 -17.372 -4.746 1.00 0.00 46 ILE A N 8
ATOM 19129 C CA . ILE C 3 46 ? 17.454 -17.603 -5.910 1.00 0.00 46 ILE A CA 8
ATOM 19130 C C . ILE C 3 46 ? 17.551 -16.442 -6.896 1.00 0.00 46 ILE A C 8
ATOM 19131 O O . ILE C 3 46 ? 17.781 -16.649 -8.087 1.00 0.00 46 ILE A O 8
ATOM 19147 N N . THR C 3 47 ? 17.412 -15.221 -6.381 1.00 0.00 47 THR A N 8
ATOM 19148 C CA . THR C 3 47 ? 17.504 -14.012 -7.199 1.00 0.00 47 THR A CA 8
ATOM 19149 C C . THR C 3 47 ? 16.142 -13.340 -7.327 1.00 0.00 47 THR A C 8
ATOM 19150 O O . THR C 3 47 ? 15.107 -13.963 -7.096 1.00 0.00 47 THR A O 8
ATOM 19161 N N . PHE C 3 48 ? 16.152 -12.053 -7.658 1.00 0.00 48 PHE A N 8
ATOM 19162 C CA . PHE C 3 48 ? 14.920 -11.281 -7.773 1.00 0.00 48 PHE A CA 8
ATOM 19163 C C . PHE C 3 48 ? 13.937 -11.939 -8.737 1.00 0.00 48 PHE A C 8
ATOM 19164 O O . PHE C 3 48 ? 12.751 -12.068 -8.435 1.00 0.00 48 PHE A O 8
ATOM 19181 N N . GLY C 3 49 ? 14.420 -12.286 -9.925 1.00 0.00 49 GLY A N 8
ATOM 19182 C CA . GLY C 3 49 ? 13.550 -12.852 -10.939 1.00 0.00 49 GLY A CA 8
ATOM 19183 C C . GLY C 3 49 ? 12.968 -14.191 -10.532 1.00 0.00 49 GLY A C 8
ATOM 19184 O O . GLY C 3 49 ? 12.096 -14.729 -11.214 1.00 0.00 49 GLY A O 8
ATOM 19188 N N . GLN C 3 50 ? 13.435 -14.722 -9.408 1.00 0.00 50 GLN A N 8
ATOM 19189 C CA . GLN C 3 50 ? 12.940 -15.995 -8.902 1.00 0.00 50 GLN A CA 8
ATOM 19190 C C . GLN C 3 50 ? 12.018 -15.770 -7.712 1.00 0.00 50 GLN A C 8
ATOM 19191 O O . GLN C 3 50 ? 10.816 -16.016 -7.788 1.00 0.00 50 GLN A O 8
ATOM 19205 N N . VAL C 3 51 ? 12.586 -15.257 -6.630 1.00 0.00 51 VAL A N 8
ATOM 19206 C CA . VAL C 3 51 ? 11.815 -14.951 -5.435 1.00 0.00 51 VAL A CA 8
ATOM 19207 C C . VAL C 3 51 ? 10.624 -14.057 -5.765 1.00 0.00 51 VAL A C 8
ATOM 19208 O O . VAL C 3 51 ? 9.504 -14.313 -5.324 1.00 0.00 51 VAL A O 8
ATOM 19221 N N . GLY C 3 52 ? 10.880 -12.996 -6.522 1.00 0.00 52 GLY A N 8
ATOM 19222 C CA . GLY C 3 52 ? 9.829 -12.058 -6.871 1.00 0.00 52 GLY A CA 8
ATOM 19223 C C . GLY C 3 52 ? 8.832 -12.634 -7.859 1.00 0.00 52 GLY A C 8
ATOM 19224 O O . GLY C 3 52 ? 7.696 -12.943 -7.498 1.00 0.00 52 GLY A O 8
ATOM 19228 N N . LYS C 3 53 ? 9.250 -12.757 -9.115 1.00 0.00 53 LYS A N 8
ATOM 19229 C CA . LYS C 3 53 ? 8.376 -13.277 -10.161 1.00 0.00 53 LYS A CA 8
ATOM 19230 C C . LYS C 3 53 ? 7.644 -14.527 -9.682 1.00 0.00 53 LYS A C 8
ATOM 19231 O O . LYS C 3 53 ? 6.419 -14.619 -9.780 1.00 0.00 53 LYS A O 8
ATOM 19250 N N . LYS C 3 54 ? 8.397 -15.474 -9.131 1.00 0.00 54 LYS A N 8
ATOM 19251 C CA . LYS C 3 54 ? 7.816 -16.701 -8.604 1.00 0.00 54 LYS A CA 8
ATOM 19252 C C . LYS C 3 54 ? 6.827 -16.392 -7.486 1.00 0.00 54 LYS A C 8
ATOM 19253 O O . LYS C 3 54 ? 5.778 -17.026 -7.383 1.00 0.00 54 LYS A O 8
ATOM 19272 N N . LEU C 3 55 ? 7.149 -15.390 -6.673 1.00 0.00 55 LEU A N 8
ATOM 19273 C CA . LEU C 3 55 ? 6.262 -14.973 -5.594 1.00 0.00 55 LEU A CA 8
ATOM 19274 C C . LEU C 3 55 ? 4.846 -14.763 -6.114 1.00 0.00 55 LEU A C 8
ATOM 19275 O O . LEU C 3 55 ? 3.891 -15.345 -5.602 1.00 0.00 55 LEU A O 8
ATOM 19291 N N . GLY C 3 56 ? 4.724 -13.936 -7.145 1.00 0.00 56 GLY A N 8
ATOM 19292 C CA . GLY C 3 56 ? 3.427 -13.674 -7.739 1.00 0.00 56 GLY A CA 8
ATOM 19293 C C . GLY C 3 56 ? 2.792 -14.926 -8.310 1.00 0.00 56 GLY A C 8
ATOM 19294 O O . GLY C 3 56 ? 1.580 -15.121 -8.206 1.00 0.00 56 GLY A O 8
ATOM 19298 N N . GLU C 3 57 ? 3.616 -15.786 -8.898 1.00 0.00 57 GLU A N 8
ATOM 19299 C CA . GLU C 3 57 ? 3.131 -17.041 -9.461 1.00 0.00 57 GLU A CA 8
ATOM 19300 C C . GLU C 3 57 ? 2.414 -17.867 -8.400 1.00 0.00 57 GLU A C 8
ATOM 19301 O O . GLU C 3 57 ? 1.224 -18.164 -8.526 1.00 0.00 57 GLU A O 8
ATOM 19313 N N . LYS C 3 58 ? 3.134 -18.204 -7.337 1.00 0.00 58 LYS A N 8
ATOM 19314 C CA . LYS C 3 58 ? 2.562 -18.967 -6.235 1.00 0.00 58 LYS A CA 8
ATOM 19315 C C . LYS C 3 58 ? 1.490 -18.158 -5.517 1.00 0.00 58 LYS A C 8
ATOM 19316 O O . LYS C 3 58 ? 0.598 -18.719 -4.881 1.00 0.00 58 LYS A O 8
ATOM 19335 N N . TRP C 3 59 ? 1.571 -16.837 -5.641 1.00 0.00 59 TRP A N 8
ATOM 19336 C CA . TRP C 3 59 ? 0.599 -15.951 -5.015 1.00 0.00 59 TRP A CA 8
ATOM 19337 C C . TRP C 3 59 ? -0.812 -16.295 -5.472 1.00 0.00 59 TRP A C 8
ATOM 19338 O O . TRP C 3 59 ? -1.685 -16.596 -4.658 1.00 0.00 59 TRP A O 8
ATOM 19359 N N . LYS C 3 60 ? -1.025 -16.254 -6.781 1.00 0.00 60 LYS A N 8
ATOM 19360 C CA . LYS C 3 60 ? -2.325 -16.575 -7.353 1.00 0.00 60 LYS A CA 8
ATOM 19361 C C . LYS C 3 60 ? -2.576 -18.078 -7.310 1.00 0.00 60 LYS A C 8
ATOM 19362 O O . LYS C 3 60 ? -3.722 -18.527 -7.340 1.00 0.00 60 LYS A O 8
ATOM 19381 N N . ALA C 3 61 ? -1.495 -18.850 -7.248 1.00 0.00 61 ALA A N 8
ATOM 19382 C CA . ALA C 3 61 ? -1.597 -20.304 -7.210 1.00 0.00 61 ALA A CA 8
ATOM 19383 C C . ALA C 3 61 ? -2.182 -20.784 -5.886 1.00 0.00 61 ALA A C 8
ATOM 19384 O O . ALA C 3 61 ? -2.735 -21.880 -5.803 1.00 0.00 61 ALA A O 8
ATOM 19391 N N . LEU C 3 62 ? -2.045 -19.965 -4.847 1.00 0.00 62 LEU A N 8
ATOM 19392 C CA . LEU C 3 62 ? -2.550 -20.320 -3.525 1.00 0.00 62 LEU A CA 8
ATOM 19393 C C . LEU C 3 62 ? -4.026 -20.695 -3.586 1.00 0.00 62 LEU A C 8
ATOM 19394 O O . LEU C 3 62 ? -4.384 -21.864 -3.450 1.00 0.00 62 LEU A O 8
ATOM 19410 N N . THR C 3 63 ? -4.877 -19.683 -3.743 1.00 0.00 63 THR A N 8
ATOM 19411 C CA . THR C 3 63 ? -6.325 -19.877 -3.760 1.00 0.00 63 THR A CA 8
ATOM 19412 C C . THR C 3 63 ? -7.010 -18.789 -2.937 1.00 0.00 63 THR A C 8
ATOM 19413 O O . THR C 3 63 ? -6.436 -18.271 -1.980 1.00 0.00 63 THR A O 8
ATOM 19424 N N . PRO C 3 64 ? -8.232 -18.397 -3.325 1.00 0.00 64 PRO A N 8
ATOM 19425 C CA . PRO C 3 64 ? -8.979 -17.349 -2.634 1.00 0.00 64 PRO A CA 8
ATOM 19426 C C . PRO C 3 64 ? -8.854 -17.447 -1.116 1.00 0.00 64 PRO A C 8
ATOM 19427 O O . PRO C 3 64 ? -8.528 -16.466 -0.447 1.00 0.00 64 PRO A O 8
ATOM 19438 N N . GLU C 3 65 ? -9.105 -18.637 -0.578 1.00 0.00 65 GLU A N 8
ATOM 19439 C CA . GLU C 3 65 ? -9.007 -18.863 0.859 1.00 0.00 65 GLU A CA 8
ATOM 19440 C C . GLU C 3 65 ? -7.626 -18.474 1.380 1.00 0.00 65 GLU A C 8
ATOM 19441 O O . GLU C 3 65 ? -7.500 -17.873 2.447 1.00 0.00 65 GLU A O 8
ATOM 19453 N N . GLU C 3 66 ? -6.594 -18.823 0.620 1.00 0.00 66 GLU A N 8
ATOM 19454 C CA . GLU C 3 66 ? -5.220 -18.509 1.001 1.00 0.00 66 GLU A CA 8
ATOM 19455 C C . GLU C 3 66 ? -4.984 -17.003 0.999 1.00 0.00 66 GLU A C 8
ATOM 19456 O O . GLU C 3 66 ? -4.137 -16.496 1.733 1.00 0.00 66 GLU A O 8
ATOM 19468 N N . LYS C 3 67 ? -5.733 -16.292 0.159 1.00 0.00 67 LYS A N 8
ATOM 19469 C CA . LYS C 3 67 ? -5.597 -14.844 0.050 1.00 0.00 67 LYS A CA 8
ATOM 19470 C C . LYS C 3 67 ? -6.303 -14.141 1.202 1.00 0.00 67 LYS A C 8
ATOM 19471 O O . LYS C 3 67 ? -5.837 -13.115 1.695 1.00 0.00 67 LYS A O 8
ATOM 19490 N N . GLN C 3 68 ? -7.435 -14.693 1.620 1.00 0.00 68 GLN A N 8
ATOM 19491 C CA . GLN C 3 68 ? -8.221 -14.106 2.697 1.00 0.00 68 GLN A CA 8
ATOM 19492 C C . GLN C 3 68 ? -7.317 -13.484 3.755 1.00 0.00 68 GLN A C 8
ATOM 19493 O O . GLN C 3 68 ? -7.493 -12.328 4.131 1.00 0.00 68 GLN A O 8
ATOM 19507 N N . PRO C 3 69 ? -6.306 -14.229 4.220 1.00 0.00 69 PRO A N 8
ATOM 19508 C CA . PRO C 3 69 ? -5.347 -13.723 5.202 1.00 0.00 69 PRO A CA 8
ATOM 19509 C C . PRO C 3 69 ? -4.852 -12.323 4.852 1.00 0.00 69 PRO A C 8
ATOM 19510 O O . PRO C 3 69 ? -5.035 -11.377 5.619 1.00 0.00 69 PRO A O 8
ATOM 19521 N N . TYR C 3 70 ? -4.245 -12.196 3.678 1.00 0.00 70 TYR A N 8
ATOM 19522 C CA . TYR C 3 70 ? -3.710 -10.915 3.231 1.00 0.00 70 TYR A CA 8
ATOM 19523 C C . TYR C 3 70 ? -4.796 -10.061 2.598 1.00 0.00 70 TYR A C 8
ATOM 19524 O O . TYR C 3 70 ? -5.135 -9.004 3.114 1.00 0.00 70 TYR A O 8
ATOM 19542 N N . GLU C 3 71 ? -5.336 -10.523 1.477 1.00 0.00 71 GLU A N 8
ATOM 19543 C CA . GLU C 3 71 ? -6.403 -9.804 0.794 1.00 0.00 71 GLU A CA 8
ATOM 19544 C C . GLU C 3 71 ? -7.350 -9.168 1.805 1.00 0.00 71 GLU A C 8
ATOM 19545 O O . GLU C 3 71 ? -7.575 -7.954 1.788 1.00 0.00 71 GLU A O 8
ATOM 19557 N N . ALA C 3 72 ? -7.819 -9.976 2.750 1.00 0.00 72 ALA A N 8
ATOM 19558 C CA . ALA C 3 72 ? -8.623 -9.467 3.852 1.00 0.00 72 ALA A CA 8
ATOM 19559 C C . ALA C 3 72 ? -7.823 -8.448 4.651 1.00 0.00 72 ALA A C 8
ATOM 19560 O O . ALA C 3 72 ? -8.289 -7.338 4.905 1.00 0.00 72 ALA A O 8
ATOM 19567 N N . LYS C 3 73 ? -6.567 -8.789 4.929 1.00 0.00 73 LYS A N 8
ATOM 19568 C CA . LYS C 3 73 ? -5.645 -7.855 5.561 1.00 0.00 73 LYS A CA 8
ATOM 19569 C C . LYS C 3 73 ? -5.511 -6.588 4.724 1.00 0.00 73 LYS A C 8
ATOM 19570 O O . LYS C 3 73 ? -5.050 -5.555 5.208 1.00 0.00 73 LYS A O 8
ATOM 19589 N N . ALA C 3 74 ? -5.943 -6.673 3.470 1.00 0.00 74 ALA A N 8
ATOM 19590 C CA . ALA C 3 74 ? -5.906 -5.535 2.566 1.00 0.00 74 ALA A CA 8
ATOM 19591 C C . ALA C 3 74 ? -7.054 -4.587 2.864 1.00 0.00 74 ALA A C 8
ATOM 19592 O O . ALA C 3 74 ? -6.857 -3.381 3.000 1.00 0.00 74 ALA A O 8
ATOM 19599 N N . GLN C 3 75 ? -8.235 -5.157 3.076 1.00 0.00 75 GLN A N 8
ATOM 19600 C CA . GLN C 3 75 ? -9.386 -4.375 3.504 1.00 0.00 75 GLN A CA 8
ATOM 19601 C C . GLN C 3 75 ? -9.128 -3.777 4.883 1.00 0.00 75 GLN A C 8
ATOM 19602 O O . GLN C 3 75 ? -9.545 -2.655 5.177 1.00 0.00 75 GLN A O 8
ATOM 19616 N N . ALA C 3 76 ? -8.371 -4.508 5.700 1.00 0.00 76 ALA A N 8
ATOM 19617 C CA . ALA C 3 76 ? -7.989 -4.030 7.022 1.00 0.00 76 ALA A CA 8
ATOM 19618 C C . ALA C 3 76 ? -7.105 -2.793 6.916 1.00 0.00 76 ALA A C 8
ATOM 19619 O O . ALA C 3 76 ? -7.378 -1.766 7.538 1.00 0.00 76 ALA A O 8
ATOM 19626 N N . ASP C 3 77 ? -6.071 -2.884 6.086 1.00 0.00 77 ASP A N 8
ATOM 19627 C CA . ASP C 3 77 ? -5.178 -1.756 5.852 1.00 0.00 77 ASP A CA 8
ATOM 19628 C C . ASP C 3 77 ? -5.850 -0.715 4.967 1.00 0.00 77 ASP A C 8
ATOM 19629 O O . ASP C 3 77 ? -5.403 0.429 4.882 1.00 0.00 77 ASP A O 8
ATOM 19638 N N . LYS C 3 78 ? -6.955 -1.109 4.339 1.00 0.00 78 LYS A N 8
ATOM 19639 C CA . LYS C 3 78 ? -7.718 -0.203 3.492 1.00 0.00 78 LYS A CA 8
ATOM 19640 C C . LYS C 3 78 ? -8.381 0.879 4.333 1.00 0.00 78 LYS A C 8
ATOM 19641 O O . LYS C 3 78 ? -8.252 2.069 4.047 1.00 0.00 78 LYS A O 8
ATOM 19660 N N . LYS C 3 79 ? -9.036 0.461 5.412 1.00 0.00 79 LYS A N 8
ATOM 19661 C CA . LYS C 3 79 ? -9.645 1.401 6.343 1.00 0.00 79 LYS A CA 8
ATOM 19662 C C . LYS C 3 79 ? -8.570 2.174 7.098 1.00 0.00 79 LYS A C 8
ATOM 19663 O O . LYS C 3 79 ? -8.687 3.383 7.306 1.00 0.00 79 LYS A O 8
ATOM 19682 N N . ARG C 3 80 ? -7.495 1.477 7.458 1.00 0.00 80 ARG A N 8
ATOM 19683 C CA . ARG C 3 80 ? -6.373 2.106 8.142 1.00 0.00 80 ARG A CA 8
ATOM 19684 C C . ARG C 3 80 ? -5.958 3.384 7.423 1.00 0.00 80 ARG A C 8
ATOM 19685 O O . ARG C 3 80 ? -5.834 4.443 8.039 1.00 0.00 80 ARG A O 8
ATOM 19706 N N . TYR C 3 81 ? -5.796 3.289 6.108 1.00 0.00 81 TYR A N 8
ATOM 19707 C CA . TYR C 3 81 ? -5.443 4.447 5.296 1.00 0.00 81 TYR A CA 8
ATOM 19708 C C . TYR C 3 81 ? -6.631 5.391 5.164 1.00 0.00 81 TYR A C 8
ATOM 19709 O O . TYR C 3 81 ? -6.477 6.609 5.237 1.00 0.00 81 TYR A O 8
ATOM 19727 N N . GLU C 3 82 ? -7.818 4.820 4.986 1.00 0.00 82 GLU A N 8
ATOM 19728 C CA . GLU C 3 82 ? -9.032 5.614 4.865 1.00 0.00 82 GLU A CA 8
ATOM 19729 C C . GLU C 3 82 ? -9.046 6.731 5.900 1.00 0.00 82 GLU A C 8
ATOM 19730 O O . GLU C 3 82 ? -9.520 7.835 5.631 1.00 0.00 82 GLU A O 8
ATOM 19742 N N . SER C 3 83 ? -8.486 6.450 7.071 1.00 0.00 83 SER A N 8
ATOM 19743 C CA . SER C 3 83 ? -8.392 7.449 8.128 1.00 0.00 83 SER A CA 8
ATOM 19744 C C . SER C 3 83 ? -7.361 8.511 7.768 1.00 0.00 83 SER A C 8
ATOM 19745 O O . SER C 3 83 ? -7.658 9.705 7.751 1.00 0.00 83 SER A O 8
ATOM 19753 N N . GLU C 3 84 ? -6.159 8.060 7.432 1.00 0.00 84 GLU A N 8
ATOM 19754 C CA . GLU C 3 84 ? -5.092 8.962 7.023 1.00 0.00 84 GLU A CA 8
ATOM 19755 C C . GLU C 3 84 ? -5.554 9.871 5.888 1.00 0.00 84 GLU A C 8
ATOM 19756 O O . GLU C 3 84 ? -5.029 10.969 5.707 1.00 0.00 84 GLU A O 8
ATOM 19768 N N . LYS C 3 85 ? -6.566 9.422 5.149 1.00 0.00 85 LYS A N 8
ATOM 19769 C CA . LYS C 3 85 ? -7.126 10.219 4.063 1.00 0.00 85 LYS A CA 8
ATOM 19770 C C . LYS C 3 85 ? -8.154 11.209 4.601 1.00 0.00 85 LYS A C 8
ATOM 19771 O O . LYS C 3 85 ? -8.225 12.352 4.148 1.00 0.00 85 LYS A O 8
ATOM 19790 N N . GLU C 3 86 ? -8.898 10.787 5.619 1.00 0.00 86 GLU A N 8
ATOM 19791 C CA . GLU C 3 86 ? -9.862 11.664 6.270 1.00 0.00 86 GLU A CA 8
ATOM 19792 C C . GLU C 3 86 ? -9.167 12.912 6.800 1.00 0.00 86 GLU A C 8
ATOM 19793 O O . GLU C 3 86 ? -9.715 14.013 6.742 1.00 0.00 86 GLU A O 8
ATOM 19805 N N . LEU C 3 87 ? -7.922 12.743 7.230 1.00 0.00 87 LEU A N 8
ATOM 19806 C CA . LEU C 3 87 ? -7.113 13.867 7.681 1.00 0.00 87 LEU A CA 8
ATOM 19807 C C . LEU C 3 87 ? -6.472 14.565 6.491 1.00 0.00 87 LEU A C 8
ATOM 19808 O O . LEU C 3 87 ? -6.495 15.789 6.389 1.00 0.00 87 LEU A O 8
ATOM 19824 N N . TYR C 3 88 ? -5.981 13.770 5.549 1.00 0.00 88 TYR A N 8
ATOM 19825 C CA . TYR C 3 88 ? -5.433 14.304 4.313 1.00 0.00 88 TYR A CA 8
ATOM 19826 C C . TYR C 3 88 ? -6.258 15.494 3.838 1.00 0.00 88 TYR A C 8
ATOM 19827 O O . TYR C 3 88 ? -5.714 16.504 3.392 1.00 0.00 88 TYR A O 8
ATOM 19845 N N . ASN C 3 89 ? -7.574 15.379 3.979 1.00 0.00 89 ASN A N 8
ATOM 19846 C CA . ASN C 3 89 ? -8.479 16.458 3.607 1.00 0.00 89 ASN A CA 8
ATOM 19847 C C . ASN C 3 89 ? -8.797 17.338 4.811 1.00 0.00 89 ASN A C 8
ATOM 19848 O O . ASN C 3 89 ? -9.046 18.535 4.669 1.00 0.00 89 ASN A O 8
ATOM 19859 N N . ALA C 3 90 ? -8.767 16.742 6.001 1.00 0.00 90 ALA A N 8
ATOM 19860 C CA . ALA C 3 90 ? -9.042 17.477 7.230 1.00 0.00 90 ALA A CA 8
ATOM 19861 C C . ALA C 3 90 ? -7.854 18.344 7.631 1.00 0.00 90 ALA A C 8
ATOM 19862 O O . ALA C 3 90 ? -7.861 18.979 8.686 1.00 0.00 90 ALA A O 8
ATOM 19869 N N . THR C 3 91 ? -6.830 18.362 6.784 1.00 0.00 91 THR A N 8
ATOM 19870 C CA . THR C 3 91 ? -5.630 19.144 7.048 1.00 0.00 91 THR A CA 8
ATOM 19871 C C . THR C 3 91 ? -5.199 19.906 5.799 1.00 0.00 91 THR A C 8
ATOM 19872 O O . THR C 3 91 ? -4.904 21.100 5.858 1.00 0.00 91 THR A O 8
ATOM 19883 N N . LEU C 3 92 ? -5.183 19.210 4.667 1.00 0.00 92 LEU A N 8
ATOM 19884 C CA . LEU C 3 92 ? -4.810 19.822 3.398 1.00 0.00 92 LEU A CA 8
ATOM 19885 C C . LEU C 3 92 ? -5.920 20.734 2.886 1.00 0.00 92 LEU A C 8
ATOM 19886 O O . LEU C 3 92 ? -5.659 21.723 2.201 1.00 0.00 92 LEU A O 8
ATOM 19902 N N . ALA C 3 93 ? -7.161 20.394 3.223 1.00 0.00 93 ALA A N 8
ATOM 19903 C CA . ALA C 3 93 ? -8.311 21.183 2.798 1.00 0.00 93 ALA A CA 8
ATOM 19904 C C . ALA C 3 93 ? -9.265 21.434 3.961 1.00 0.00 93 ALA A C 8
ATOM 19905 O O . ALA C 3 93 ? -10.469 21.232 3.804 1.00 0.00 93 ALA A O 8
ATOM 20863 N N . MET C 3 1 ? -11.597 -8.720 -13.834 1.00 0.00 1 MET A N 9
ATOM 20864 C CA . MET C 3 1 ? -10.974 -8.404 -15.146 1.00 0.00 1 MET A CA 9
ATOM 20865 C C . MET C 3 1 ? -10.089 -7.167 -15.042 1.00 0.00 1 MET A C 9
ATOM 20866 O O . MET C 3 1 ? -10.235 -6.361 -14.124 1.00 0.00 1 MET A O 9
ATOM 20882 N N . VAL C 3 2 ? -9.168 -7.024 -15.990 1.00 0.00 2 VAL A N 9
ATOM 20883 C CA . VAL C 3 2 ? -8.258 -5.886 -16.005 1.00 0.00 2 VAL A CA 9
ATOM 20884 C C . VAL C 3 2 ? -7.885 -5.499 -17.433 1.00 0.00 2 VAL A C 9
ATOM 20885 O O . VAL C 3 2 ? -6.837 -4.901 -17.672 1.00 0.00 2 VAL A O 9
ATOM 20898 N N . THR C 3 3 ? -8.752 -5.845 -18.379 1.00 0.00 3 THR A N 9
ATOM 20899 C CA . THR C 3 3 ? -8.515 -5.534 -19.784 1.00 0.00 3 THR A CA 9
ATOM 20900 C C . THR C 3 3 ? -8.018 -4.101 -19.948 1.00 0.00 3 THR A C 9
ATOM 20901 O O . THR C 3 3 ? -6.961 -3.863 -20.533 1.00 0.00 3 THR A O 9
ATOM 20912 N N . PRO C 3 4 ? -8.779 -3.126 -19.429 1.00 0.00 4 PRO A N 9
ATOM 20913 C CA . PRO C 3 4 ? -8.417 -1.708 -19.516 1.00 0.00 4 PRO A CA 9
ATOM 20914 C C . PRO C 3 4 ? -7.198 -1.369 -18.666 1.00 0.00 4 PRO A C 9
ATOM 20915 O O . PRO C 3 4 ? -7.289 -1.279 -17.441 1.00 0.00 4 PRO A O 9
ATOM 20926 N N . ARG C 3 5 ? -6.058 -1.182 -19.322 1.00 0.00 5 ARG A N 9
ATOM 20927 C CA . ARG C 3 5 ? -4.821 -0.852 -18.625 1.00 0.00 5 ARG A CA 9
ATOM 20928 C C . ARG C 3 5 ? -4.585 0.655 -18.615 1.00 0.00 5 ARG A C 9
ATOM 20929 O O . ARG C 3 5 ? -5.403 1.424 -19.121 1.00 0.00 5 ARG A O 9
ATOM 20950 N N . GLU C 3 6 ? -3.464 1.069 -18.035 1.00 0.00 6 GLU A N 9
ATOM 20951 C CA . GLU C 3 6 ? -3.121 2.485 -17.959 1.00 0.00 6 GLU A CA 9
ATOM 20952 C C . GLU C 3 6 ? -2.103 2.857 -19.030 1.00 0.00 6 GLU A C 9
ATOM 20953 O O . GLU C 3 6 ? -1.437 1.992 -19.598 1.00 0.00 6 GLU A O 9
ATOM 20965 N N . PRO C 3 7 ? -1.972 4.160 -19.320 1.00 0.00 7 PRO A N 9
ATOM 20966 C CA . PRO C 3 7 ? -1.030 4.657 -20.329 1.00 0.00 7 PRO A CA 9
ATOM 20967 C C . PRO C 3 7 ? 0.384 4.131 -20.109 1.00 0.00 7 PRO A C 9
ATOM 20968 O O . PRO C 3 7 ? 0.592 3.172 -19.366 1.00 0.00 7 PRO A O 9
ATOM 20979 N N . LYS C 3 8 ? 1.354 4.766 -20.760 1.00 0.00 8 LYS A N 9
ATOM 20980 C CA . LYS C 3 8 ? 2.750 4.362 -20.636 1.00 0.00 8 LYS A CA 9
ATOM 20981 C C . LYS C 3 8 ? 3.548 5.397 -19.852 1.00 0.00 8 LYS A C 9
ATOM 20982 O O . LYS C 3 8 ? 3.420 6.600 -20.081 1.00 0.00 8 LYS A O 9
ATOM 21001 N N . LYS C 3 9 ? 4.375 4.922 -18.925 1.00 0.00 9 LYS A N 9
ATOM 21002 C CA . LYS C 3 9 ? 5.196 5.806 -18.107 1.00 0.00 9 LYS A CA 9
ATOM 21003 C C . LYS C 3 9 ? 6.029 5.008 -17.109 1.00 0.00 9 LYS A C 9
ATOM 21004 O O . LYS C 3 9 ? 5.584 3.980 -16.597 1.00 0.00 9 LYS A O 9
ATOM 21023 N N . ARG C 3 10 ? 7.237 5.487 -16.837 1.00 0.00 10 ARG A N 9
ATOM 21024 C CA . ARG C 3 10 ? 8.133 4.818 -15.902 1.00 0.00 10 ARG A CA 9
ATOM 21025 C C . ARG C 3 10 ? 8.027 5.435 -14.511 1.00 0.00 10 ARG A C 9
ATOM 21026 O O . ARG C 3 10 ? 7.486 4.823 -13.590 1.00 0.00 10 ARG A O 9
ATOM 21047 N N . THR C 3 11 ? 8.559 6.644 -14.363 1.00 0.00 11 THR A N 9
ATOM 21048 C CA . THR C 3 11 ? 8.534 7.341 -13.084 1.00 0.00 11 THR A CA 9
ATOM 21049 C C . THR C 3 11 ? 7.267 7.006 -12.304 1.00 0.00 11 THR A C 9
ATOM 21050 O O . THR C 3 11 ? 7.304 6.246 -11.336 1.00 0.00 11 THR A O 9
ATOM 21061 N N . THR C 3 12 ? 6.147 7.581 -12.730 1.00 0.00 12 THR A N 9
ATOM 21062 C CA . THR C 3 12 ? 4.869 7.345 -12.070 1.00 0.00 12 THR A CA 9
ATOM 21063 C C . THR C 3 12 ? 4.899 7.845 -10.629 1.00 0.00 12 THR A C 9
ATOM 21064 O O . THR C 3 12 ? 5.906 8.387 -10.171 1.00 0.00 12 THR A O 9
ATOM 21075 N N . ARG C 3 13 ? 3.795 7.645 -9.916 1.00 0.00 13 ARG A N 9
ATOM 21076 C CA . ARG C 3 13 ? 3.694 8.063 -8.522 1.00 0.00 13 ARG A CA 9
ATOM 21077 C C . ARG C 3 13 ? 4.578 9.277 -8.247 1.00 0.00 13 ARG A C 9
ATOM 21078 O O . ARG C 3 13 ? 5.699 9.144 -7.756 1.00 0.00 13 ARG A O 9
ATOM 21099 N N . LYS C 3 14 ? 4.064 10.460 -8.565 1.00 0.00 14 LYS A N 9
ATOM 21100 C CA . LYS C 3 14 ? 4.805 11.697 -8.354 1.00 0.00 14 LYS A CA 9
ATOM 21101 C C . LYS C 3 14 ? 4.614 12.209 -6.930 1.00 0.00 14 LYS A C 9
ATOM 21102 O O . LYS C 3 14 ? 5.379 11.866 -6.028 1.00 0.00 14 LYS A O 9
ATOM 21121 N N . LYS C 3 15 ? 3.586 13.029 -6.734 1.00 0.00 15 LYS A N 9
ATOM 21122 C CA . LYS C 3 15 ? 3.294 13.587 -5.419 1.00 0.00 15 LYS A CA 9
ATOM 21123 C C . LYS C 3 15 ? 1.898 14.200 -5.386 1.00 0.00 15 LYS A C 9
ATOM 21124 O O . LYS C 3 15 ? 0.915 13.515 -5.101 1.00 0.00 15 LYS A O 9
ATOM 21143 N N . LYS C 3 16 ? 1.817 15.494 -5.681 1.00 0.00 16 LYS A N 9
ATOM 21144 C CA . LYS C 3 16 ? 0.540 16.198 -5.686 1.00 0.00 16 LYS A CA 9
ATOM 21145 C C . LYS C 3 16 ? -0.239 15.925 -4.403 1.00 0.00 16 LYS A C 9
ATOM 21146 O O . LYS C 3 16 ? 0.170 15.106 -3.580 1.00 0.00 16 LYS A O 9
ATOM 21165 N N . ASP C 3 17 ? -1.363 16.615 -4.242 1.00 0.00 17 ASP A N 9
ATOM 21166 C CA . ASP C 3 17 ? -2.201 16.445 -3.061 1.00 0.00 17 ASP A CA 9
ATOM 21167 C C . ASP C 3 17 ? -1.541 17.054 -1.830 1.00 0.00 17 ASP A C 9
ATOM 21168 O O . ASP C 3 17 ? -0.353 16.846 -1.580 1.00 0.00 17 ASP A O 9
ATOM 21177 N N . PRO C 3 18 ? -2.316 17.799 -1.030 1.00 0.00 18 PRO A N 9
ATOM 21178 C CA . PRO C 3 18 ? -1.820 18.424 0.201 1.00 0.00 18 PRO A CA 9
ATOM 21179 C C . PRO C 3 18 ? -1.330 17.391 1.209 1.00 0.00 18 PRO A C 9
ATOM 21180 O O . PRO C 3 18 ? -0.142 17.334 1.528 1.00 0.00 18 PRO A O 9
ATOM 21191 N N . ASN C 3 19 ? -2.245 16.547 1.673 1.00 0.00 19 ASN A N 9
ATOM 21192 C CA . ASN C 3 19 ? -1.898 15.480 2.604 1.00 0.00 19 ASN A CA 9
ATOM 21193 C C . ASN C 3 19 ? -1.622 14.183 1.852 1.00 0.00 19 ASN A C 9
ATOM 21194 O O . ASN C 3 19 ? -0.859 13.334 2.315 1.00 0.00 19 ASN A O 9
ATOM 21205 N N . ALA C 3 20 ? -2.219 14.057 0.672 1.00 0.00 20 ALA A N 9
ATOM 21206 C CA . ALA C 3 20 ? -2.013 12.889 -0.175 1.00 0.00 20 ALA A CA 9
ATOM 21207 C C . ALA C 3 20 ? -1.825 11.626 0.659 1.00 0.00 20 ALA A C 9
ATOM 21208 O O . ALA C 3 20 ? -0.701 11.180 0.885 1.00 0.00 20 ALA A O 9
ATOM 21215 N N . PRO C 3 21 ? -2.935 11.019 1.101 1.00 0.00 21 PRO A N 9
ATOM 21216 C CA . PRO C 3 21 ? -2.901 9.782 1.886 1.00 0.00 21 PRO A CA 9
ATOM 21217 C C . PRO C 3 21 ? -2.123 8.677 1.180 1.00 0.00 21 PRO A C 9
ATOM 21218 O O . PRO C 3 21 ? -1.266 8.026 1.778 1.00 0.00 21 PRO A O 9
ATOM 21229 N N . LYS C 3 22 ? -2.406 8.499 -0.104 1.00 0.00 22 LYS A N 9
ATOM 21230 C CA . LYS C 3 22 ? -1.709 7.506 -0.917 1.00 0.00 22 LYS A CA 9
ATOM 21231 C C . LYS C 3 22 ? -2.399 6.149 -0.842 1.00 0.00 22 LYS A C 9
ATOM 21232 O O . LYS C 3 22 ? -1.763 5.134 -0.559 1.00 0.00 22 LYS A O 9
ATOM 21251 N N . ARG C 3 23 ? -3.692 6.132 -1.149 1.00 0.00 23 ARG A N 9
ATOM 21252 C CA . ARG C 3 23 ? -4.463 4.894 -1.159 1.00 0.00 23 ARG A CA 9
ATOM 21253 C C . ARG C 3 23 ? -3.935 3.908 -0.120 1.00 0.00 23 ARG A C 9
ATOM 21254 O O . ARG C 3 23 ? -3.322 4.303 0.872 1.00 0.00 23 ARG A O 9
ATOM 21275 N N . ALA C 3 24 ? -4.189 2.626 -0.350 1.00 0.00 24 ALA A N 9
ATOM 21276 C CA . ALA C 3 24 ? -3.751 1.583 0.572 1.00 0.00 24 ALA A CA 9
ATOM 21277 C C . ALA C 3 24 ? -2.808 0.603 -0.113 1.00 0.00 24 ALA A C 9
ATOM 21278 O O . ALA C 3 24 ? -2.623 0.649 -1.329 1.00 0.00 24 ALA A O 9
ATOM 21285 N N . LEU C 3 25 ? -2.276 -0.332 0.666 1.00 0.00 25 LEU A N 9
ATOM 21286 C CA . LEU C 3 25 ? -1.425 -1.382 0.125 1.00 0.00 25 LEU A CA 9
ATOM 21287 C C . LEU C 3 25 ? -2.240 -2.341 -0.731 1.00 0.00 25 LEU A C 9
ATOM 21288 O O . LEU C 3 25 ? -3.386 -2.057 -1.079 1.00 0.00 25 LEU A O 9
ATOM 21304 N N . SER C 3 26 ? -1.650 -3.483 -1.056 1.00 0.00 26 SER A N 9
ATOM 21305 C CA . SER C 3 26 ? -2.331 -4.488 -1.859 1.00 0.00 26 SER A CA 9
ATOM 21306 C C . SER C 3 26 ? -2.204 -5.870 -1.227 1.00 0.00 26 SER A C 9
ATOM 21307 O O . SER C 3 26 ? -1.311 -6.114 -0.413 1.00 0.00 26 SER A O 9
ATOM 21315 N N . ALA C 3 27 ? -3.079 -6.784 -1.636 1.00 0.00 27 ALA A N 9
ATOM 21316 C CA . ALA C 3 27 ? -3.031 -8.155 -1.148 1.00 0.00 27 ALA A CA 9
ATOM 21317 C C . ALA C 3 27 ? -1.705 -8.809 -1.514 1.00 0.00 27 ALA A C 9
ATOM 21318 O O . ALA C 3 27 ? -1.295 -9.795 -0.902 1.00 0.00 27 ALA A O 9
ATOM 21325 N N . TYR C 3 28 ? -1.034 -8.242 -2.511 1.00 0.00 28 TYR A N 9
ATOM 21326 C CA . TYR C 3 28 ? 0.250 -8.760 -2.961 1.00 0.00 28 TYR A CA 9
ATOM 21327 C C . TYR C 3 28 ? 1.378 -8.290 -2.049 1.00 0.00 28 TYR A C 9
ATOM 21328 O O . TYR C 3 28 ? 2.425 -8.929 -1.965 1.00 0.00 28 TYR A O 9
ATOM 21346 N N . MET C 3 29 ? 1.158 -7.173 -1.364 1.00 0.00 29 MET A N 9
ATOM 21347 C CA . MET C 3 29 ? 2.155 -6.631 -0.448 1.00 0.00 29 MET A CA 9
ATOM 21348 C C . MET C 3 29 ? 2.110 -7.355 0.891 1.00 0.00 29 MET A C 9
ATOM 21349 O O . MET C 3 29 ? 3.143 -7.757 1.426 1.00 0.00 29 MET A O 9
ATOM 21363 N N . PHE C 3 30 ? 0.903 -7.546 1.418 1.00 0.00 30 PHE A N 9
ATOM 21364 C CA . PHE C 3 30 ? 0.730 -8.257 2.679 1.00 0.00 30 PHE A CA 9
ATOM 21365 C C . PHE C 3 30 ? 1.126 -9.723 2.529 1.00 0.00 30 PHE A C 9
ATOM 21366 O O . PHE C 3 30 ? 1.887 -10.259 3.338 1.00 0.00 30 PHE A O 9
ATOM 21383 N N . PHE C 3 31 ? 0.673 -10.342 1.443 1.00 0.00 31 PHE A N 9
ATOM 21384 C CA . PHE C 3 31 ? 1.040 -11.722 1.147 1.00 0.00 31 PHE A CA 9
ATOM 21385 C C . PHE C 3 31 ? 2.527 -11.825 0.831 1.00 0.00 31 PHE A C 9
ATOM 21386 O O . PHE C 3 31 ? 3.259 -12.568 1.483 1.00 0.00 31 PHE A O 9
ATOM 21403 N N . ALA C 3 32 ? 2.979 -11.036 -0.139 1.00 0.00 32 ALA A N 9
ATOM 21404 C CA . ALA C 3 32 ? 4.391 -11.002 -0.498 1.00 0.00 32 ALA A CA 9
ATOM 21405 C C . ALA C 3 32 ? 5.251 -10.702 0.724 1.00 0.00 32 ALA A C 9
ATOM 21406 O O . ALA C 3 32 ? 6.413 -11.101 0.791 1.00 0.00 32 ALA A O 9
ATOM 21413 N N . ASN C 3 33 ? 4.654 -10.042 1.711 1.00 0.00 33 ASN A N 9
ATOM 21414 C CA . ASN C 3 33 ? 5.348 -9.751 2.959 1.00 0.00 33 ASN A CA 9
ATOM 21415 C C . ASN C 3 33 ? 5.636 -11.041 3.720 1.00 0.00 33 ASN A C 9
ATOM 21416 O O . ASN C 3 33 ? 6.772 -11.298 4.118 1.00 0.00 33 ASN A O 9
ATOM 21427 N N . GLU C 3 34 ? 4.610 -11.871 3.870 1.00 0.00 34 GLU A N 9
ATOM 21428 C CA . GLU C 3 34 ? 4.764 -13.164 4.529 1.00 0.00 34 GLU A CA 9
ATOM 21429 C C . GLU C 3 34 ? 5.732 -14.053 3.758 1.00 0.00 34 GLU A C 9
ATOM 21430 O O . GLU C 3 34 ? 6.634 -14.659 4.339 1.00 0.00 34 GLU A O 9
ATOM 21442 N N . ASN C 3 35 ? 5.551 -14.112 2.444 1.00 0.00 35 ASN A N 9
ATOM 21443 C CA . ASN C 3 35 ? 6.414 -14.919 1.593 1.00 0.00 35 ASN A CA 9
ATOM 21444 C C . ASN C 3 35 ? 7.846 -14.403 1.635 1.00 0.00 35 ASN A C 9
ATOM 21445 O O . ASN C 3 35 ? 8.705 -14.988 2.289 1.00 0.00 35 ASN A O 9
ATOM 21456 N N . ARG C 3 36 ? 8.084 -13.279 0.966 1.00 0.00 36 ARG A N 9
ATOM 21457 C CA . ARG C 3 36 ? 9.399 -12.648 0.964 1.00 0.00 36 ARG A CA 9
ATOM 21458 C C . ARG C 3 36 ? 10.344 -13.338 1.943 1.00 0.00 36 ARG A C 9
ATOM 21459 O O . ARG C 3 36 ? 11.319 -13.972 1.541 1.00 0.00 36 ARG A O 9
ATOM 21480 N N . ASP C 3 37 ? 10.032 -13.226 3.231 1.00 0.00 37 ASP A N 9
ATOM 21481 C CA . ASP C 3 37 ? 10.842 -13.846 4.273 1.00 0.00 37 ASP A CA 9
ATOM 21482 C C . ASP C 3 37 ? 10.786 -15.366 4.171 1.00 0.00 37 ASP A C 9
ATOM 21483 O O . ASP C 3 37 ? 11.817 -16.025 4.046 1.00 0.00 37 ASP A O 9
ATOM 21492 N N . ILE C 3 38 ? 9.576 -15.913 4.199 1.00 0.00 38 ILE A N 9
ATOM 21493 C CA . ILE C 3 38 ? 9.387 -17.354 4.080 1.00 0.00 38 ILE A CA 9
ATOM 21494 C C . ILE C 3 38 ? 9.958 -17.875 2.765 1.00 0.00 38 ILE A C 9
ATOM 21495 O O . ILE C 3 38 ? 10.959 -18.591 2.750 1.00 0.00 38 ILE A O 9
ATOM 21511 N N . VAL C 3 39 ? 9.300 -17.524 1.667 1.00 0.00 39 VAL A N 9
ATOM 21512 C CA . VAL C 3 39 ? 9.727 -17.962 0.343 1.00 0.00 39 VAL A CA 9
ATOM 21513 C C . VAL C 3 39 ? 11.245 -17.909 0.203 1.00 0.00 39 VAL A C 9
ATOM 21514 O O . VAL C 3 39 ? 11.894 -18.932 -0.023 1.00 0.00 39 VAL A O 9
ATOM 21527 N N . ARG C 3 40 ? 11.806 -16.709 0.306 1.00 0.00 40 ARG A N 9
ATOM 21528 C CA . ARG C 3 40 ? 13.246 -16.525 0.154 1.00 0.00 40 ARG A CA 9
ATOM 21529 C C . ARG C 3 40 ? 14.009 -17.262 1.249 1.00 0.00 40 ARG A C 9
ATOM 21530 O O . ARG C 3 40 ? 15.165 -17.641 1.065 1.00 0.00 40 ARG A O 9
ATOM 21551 N N . SER C 3 41 ? 13.348 -17.484 2.381 1.00 0.00 41 SER A N 9
ATOM 21552 C CA . SER C 3 41 ? 13.959 -18.202 3.493 1.00 0.00 41 SER A CA 9
ATOM 21553 C C . SER C 3 41 ? 14.170 -19.669 3.137 1.00 0.00 41 SER A C 9
ATOM 21554 O O . SER C 3 41 ? 15.069 -20.324 3.664 1.00 0.00 41 SER A O 9
ATOM 21562 N N . GLU C 3 42 ? 13.356 -20.168 2.212 1.00 0.00 42 GLU A N 9
ATOM 21563 C CA . GLU C 3 42 ? 13.476 -21.546 1.754 1.00 0.00 42 GLU A CA 9
ATOM 21564 C C . GLU C 3 42 ? 14.342 -21.617 0.502 1.00 0.00 42 GLU A C 9
ATOM 21565 O O . GLU C 3 42 ? 14.907 -22.662 0.182 1.00 0.00 42 GLU A O 9
ATOM 21577 N N . ASN C 3 43 ? 14.454 -20.489 -0.191 1.00 0.00 43 ASN A N 9
ATOM 21578 C CA . ASN C 3 43 ? 15.264 -20.411 -1.400 1.00 0.00 43 ASN A CA 9
ATOM 21579 C C . ASN C 3 43 ? 16.127 -19.154 -1.394 1.00 0.00 43 ASN A C 9
ATOM 21580 O O . ASN C 3 43 ? 16.005 -18.299 -2.271 1.00 0.00 43 ASN A O 9
ATOM 21591 N N . PRO C 3 44 ? 16.995 -19.018 -0.385 1.00 0.00 44 PRO A N 9
ATOM 21592 C CA . PRO C 3 44 ? 17.871 -17.850 -0.240 1.00 0.00 44 PRO A CA 9
ATOM 21593 C C . PRO C 3 44 ? 18.786 -17.660 -1.445 1.00 0.00 44 PRO A C 9
ATOM 21594 O O . PRO C 3 44 ? 19.423 -16.617 -1.595 1.00 0.00 44 PRO A O 9
ATOM 21605 N N . ASP C 3 45 ? 18.852 -18.676 -2.298 1.00 0.00 45 ASP A N 9
ATOM 21606 C CA . ASP C 3 45 ? 19.695 -18.623 -3.487 1.00 0.00 45 ASP A CA 9
ATOM 21607 C C . ASP C 3 45 ? 19.035 -17.798 -4.587 1.00 0.00 45 ASP A C 9
ATOM 21608 O O . ASP C 3 45 ? 19.636 -16.865 -5.121 1.00 0.00 45 ASP A O 9
ATOM 21617 N N . ILE C 3 46 ? 17.804 -18.157 -4.932 1.00 0.00 46 ILE A N 9
ATOM 21618 C CA . ILE C 3 46 ? 17.069 -17.460 -5.979 1.00 0.00 46 ILE A CA 9
ATOM 21619 C C . ILE C 3 46 ? 17.150 -15.949 -5.801 1.00 0.00 46 ILE A C 9
ATOM 21620 O O . ILE C 3 46 ? 16.982 -15.434 -4.696 1.00 0.00 46 ILE A O 9
ATOM 21636 N N . THR C 3 47 ? 17.349 -15.243 -6.907 1.00 0.00 47 THR A N 9
ATOM 21637 C CA . THR C 3 47 ? 17.384 -13.786 -6.887 1.00 0.00 47 THR A CA 9
ATOM 21638 C C . THR C 3 47 ? 15.982 -13.215 -7.072 1.00 0.00 47 THR A C 9
ATOM 21639 O O . THR C 3 47 ? 14.993 -13.942 -6.998 1.00 0.00 47 THR A O 9
ATOM 21650 N N . PHE C 3 48 ? 15.903 -11.911 -7.307 1.00 0.00 48 PHE A N 9
ATOM 21651 C CA . PHE C 3 48 ? 14.621 -11.245 -7.493 1.00 0.00 48 PHE A CA 9
ATOM 21652 C C . PHE C 3 48 ? 13.837 -11.864 -8.647 1.00 0.00 48 PHE A C 9
ATOM 21653 O O . PHE C 3 48 ? 12.606 -11.855 -8.647 1.00 0.00 48 PHE A O 9
ATOM 21670 N N . GLY C 3 49 ? 14.555 -12.324 -9.666 1.00 0.00 49 GLY A N 9
ATOM 21671 C CA . GLY C 3 49 ? 13.903 -12.846 -10.853 1.00 0.00 49 GLY A CA 9
ATOM 21672 C C . GLY C 3 49 ? 13.314 -14.229 -10.648 1.00 0.00 49 GLY A C 9
ATOM 21673 O O . GLY C 3 49 ? 12.589 -14.732 -11.507 1.00 0.00 49 GLY A O 9
ATOM 21677 N N . GLN C 3 50 ? 13.580 -14.824 -9.492 1.00 0.00 50 GLN A N 9
ATOM 21678 C CA . GLN C 3 50 ? 13.022 -16.130 -9.164 1.00 0.00 50 GLN A CA 9
ATOM 21679 C C . GLN C 3 50 ? 12.036 -16.010 -8.011 1.00 0.00 50 GLN A C 9
ATOM 21680 O O . GLN C 3 50 ? 10.849 -16.292 -8.164 1.00 0.00 50 GLN A O 9
ATOM 21694 N N . VAL C 3 51 ? 12.526 -15.534 -6.874 1.00 0.00 51 VAL A N 9
ATOM 21695 C CA . VAL C 3 51 ? 11.680 -15.321 -5.709 1.00 0.00 51 VAL A CA 9
ATOM 21696 C C . VAL C 3 51 ? 10.528 -14.375 -6.033 1.00 0.00 51 VAL A C 9
ATOM 21697 O O . VAL C 3 51 ? 9.414 -14.546 -5.540 1.00 0.00 51 VAL A O 9
ATOM 21710 N N . GLY C 3 52 ? 10.811 -13.366 -6.850 1.00 0.00 52 GLY A N 9
ATOM 21711 C CA . GLY C 3 52 ? 9.797 -12.389 -7.204 1.00 0.00 52 GLY A CA 9
ATOM 21712 C C . GLY C 3 52 ? 8.729 -12.960 -8.117 1.00 0.00 52 GLY A C 9
ATOM 21713 O O . GLY C 3 52 ? 7.607 -13.224 -7.682 1.00 0.00 52 GLY A O 9
ATOM 21717 N N . LYS C 3 53 ? 9.072 -13.138 -9.389 1.00 0.00 53 LYS A N 9
ATOM 21718 C CA . LYS C 3 53 ? 8.130 -13.670 -10.365 1.00 0.00 53 LYS A CA 9
ATOM 21719 C C . LYS C 3 53 ? 7.431 -14.913 -9.820 1.00 0.00 53 LYS A C 9
ATOM 21720 O O . LYS C 3 53 ? 6.210 -15.046 -9.921 1.00 0.00 53 LYS A O 9
ATOM 21739 N N . LYS C 3 54 ? 8.208 -15.803 -9.211 1.00 0.00 54 LYS A N 9
ATOM 21740 C CA . LYS C 3 54 ? 7.658 -17.016 -8.614 1.00 0.00 54 LYS A CA 9
ATOM 21741 C C . LYS C 3 54 ? 6.650 -16.671 -7.524 1.00 0.00 54 LYS A C 9
ATOM 21742 O O . LYS C 3 54 ? 5.618 -17.327 -7.389 1.00 0.00 54 LYS A O 9
ATOM 21761 N N . LEU C 3 55 ? 6.950 -15.629 -6.755 1.00 0.00 55 LEU A N 9
ATOM 21762 C CA . LEU C 3 55 ? 6.059 -15.186 -5.690 1.00 0.00 55 LEU A CA 9
ATOM 21763 C C . LEU C 3 55 ? 4.663 -14.907 -6.234 1.00 0.00 55 LEU A C 9
ATOM 21764 O O . LEU C 3 55 ? 3.672 -15.418 -5.718 1.00 0.00 55 LEU A O 9
ATOM 21780 N N . GLY C 3 56 ? 4.597 -14.079 -7.269 1.00 0.00 56 GLY A N 9
ATOM 21781 C CA . GLY C 3 56 ? 3.319 -13.734 -7.866 1.00 0.00 56 GLY A CA 9
ATOM 21782 C C . GLY C 3 56 ? 2.544 -14.953 -8.329 1.00 0.00 56 GLY A C 9
ATOM 21783 O O . GLY C 3 56 ? 1.392 -15.152 -7.936 1.00 0.00 56 GLY A O 9
ATOM 21787 N N . GLU C 3 57 ? 3.172 -15.771 -9.168 1.00 0.00 57 GLU A N 9
ATOM 21788 C CA . GLU C 3 57 ? 2.528 -16.976 -9.677 1.00 0.00 57 GLU A CA 9
ATOM 21789 C C . GLU C 3 57 ? 1.926 -17.789 -8.537 1.00 0.00 57 GLU A C 9
ATOM 21790 O O . GLU C 3 57 ? 0.780 -18.231 -8.611 1.00 0.00 57 GLU A O 9
ATOM 21802 N N . LYS C 3 58 ? 2.701 -17.963 -7.470 1.00 0.00 58 LYS A N 9
ATOM 21803 C CA . LYS C 3 58 ? 2.242 -18.707 -6.303 1.00 0.00 58 LYS A CA 9
ATOM 21804 C C . LYS C 3 58 ? 1.194 -17.915 -5.531 1.00 0.00 58 LYS A C 9
ATOM 21805 O O . LYS C 3 58 ? 0.333 -18.490 -4.865 1.00 0.00 58 LYS A O 9
ATOM 21824 N N . TRP C 3 59 ? 1.259 -16.591 -5.641 1.00 0.00 59 TRP A N 9
ATOM 21825 C CA . TRP C 3 59 ? 0.310 -15.723 -4.957 1.00 0.00 59 TRP A CA 9
ATOM 21826 C C . TRP C 3 59 ? -1.117 -16.083 -5.342 1.00 0.00 59 TRP A C 9
ATOM 21827 O O . TRP C 3 59 ? -1.958 -16.347 -4.482 1.00 0.00 59 TRP A O 9
ATOM 21848 N N . LYS C 3 60 ? -1.379 -16.100 -6.643 1.00 0.00 60 LYS A N 9
ATOM 21849 C CA . LYS C 3 60 ? -2.700 -16.439 -7.149 1.00 0.00 60 LYS A CA 9
ATOM 21850 C C . LYS C 3 60 ? -2.872 -17.951 -7.248 1.00 0.00 60 LYS A C 9
ATOM 21851 O O . LYS C 3 60 ? -3.990 -18.454 -7.348 1.00 0.00 60 LYS A O 9
ATOM 21870 N N . ALA C 3 61 ? -1.754 -18.669 -7.219 1.00 0.00 61 ALA A N 9
ATOM 21871 C CA . ALA C 3 61 ? -1.778 -20.125 -7.305 1.00 0.00 61 ALA A CA 9
ATOM 21872 C C . ALA C 3 61 ? -2.491 -20.735 -6.103 1.00 0.00 61 ALA A C 9
ATOM 21873 O O . ALA C 3 61 ? -3.177 -21.749 -6.227 1.00 0.00 61 ALA A O 9
ATOM 21880 N N . LEU C 3 62 ? -2.317 -20.120 -4.936 1.00 0.00 62 LEU A N 9
ATOM 21881 C CA . LEU C 3 62 ? -2.938 -20.619 -3.715 1.00 0.00 62 LEU A CA 9
ATOM 21882 C C . LEU C 3 62 ? -4.452 -20.708 -3.873 1.00 0.00 62 LEU A C 9
ATOM 21883 O O . LEU C 3 62 ? -5.004 -21.795 -4.048 1.00 0.00 62 LEU A O 9
ATOM 21899 N N . THR C 3 63 ? -5.118 -19.559 -3.792 1.00 0.00 63 THR A N 9
ATOM 21900 C CA . THR C 3 63 ? -6.573 -19.501 -3.891 1.00 0.00 63 THR A CA 9
ATOM 21901 C C . THR C 3 63 ? -7.117 -18.345 -3.059 1.00 0.00 63 THR A C 9
ATOM 21902 O O . THR C 3 63 ? -6.555 -17.999 -2.020 1.00 0.00 63 THR A O 9
ATOM 21913 N N . PRO C 3 64 ? -8.224 -17.732 -3.502 1.00 0.00 64 PRO A N 9
ATOM 21914 C CA . PRO C 3 64 ? -8.853 -16.627 -2.781 1.00 0.00 64 PRO A CA 9
ATOM 21915 C C . PRO C 3 64 ? -8.876 -16.862 -1.274 1.00 0.00 64 PRO A C 9
ATOM 21916 O O . PRO C 3 64 ? -8.517 -15.982 -0.491 1.00 0.00 64 PRO A O 9
ATOM 21927 N N . GLU C 3 65 ? -9.262 -18.071 -0.877 1.00 0.00 65 GLU A N 9
ATOM 21928 C CA . GLU C 3 65 ? -9.291 -18.438 0.534 1.00 0.00 65 GLU A CA 9
ATOM 21929 C C . GLU C 3 65 ? -7.909 -18.278 1.161 1.00 0.00 65 GLU A C 9
ATOM 21930 O O . GLU C 3 65 ? -7.763 -17.664 2.217 1.00 0.00 65 GLU A O 9
ATOM 21942 N N . GLU C 3 66 ? -6.894 -18.803 0.483 1.00 0.00 66 GLU A N 9
ATOM 21943 C CA . GLU C 3 66 ? -5.517 -18.682 0.950 1.00 0.00 66 GLU A CA 9
ATOM 21944 C C . GLU C 3 66 ? -5.123 -17.216 1.085 1.00 0.00 66 GLU A C 9
ATOM 21945 O O . GLU C 3 66 ? -4.237 -16.870 1.867 1.00 0.00 66 GLU A O 9
ATOM 21957 N N . LYS C 3 67 ? -5.789 -16.358 0.318 1.00 0.00 67 LYS A N 9
ATOM 21958 C CA . LYS C 3 67 ? -5.513 -14.927 0.352 1.00 0.00 67 LYS A CA 9
ATOM 21959 C C . LYS C 3 67 ? -6.219 -14.266 1.532 1.00 0.00 67 LYS A C 9
ATOM 21960 O O . LYS C 3 67 ? -5.788 -13.224 2.020 1.00 0.00 67 LYS A O 9
ATOM 21979 N N . GLN C 3 68 ? -7.315 -14.871 1.973 1.00 0.00 68 GLN A N 9
ATOM 21980 C CA . GLN C 3 68 ? -8.101 -14.327 3.076 1.00 0.00 68 GLN A CA 9
ATOM 21981 C C . GLN C 3 68 ? -7.216 -13.583 4.070 1.00 0.00 68 GLN A C 9
ATOM 21982 O O . GLN C 3 68 ? -7.507 -12.449 4.445 1.00 0.00 68 GLN A O 9
ATOM 21996 N N . PRO C 3 69 ? -6.125 -14.220 4.521 1.00 0.00 69 PRO A N 9
ATOM 21997 C CA . PRO C 3 69 ? -5.206 -13.615 5.489 1.00 0.00 69 PRO A CA 9
ATOM 21998 C C . PRO C 3 69 ? -4.700 -12.251 5.037 1.00 0.00 69 PRO A C 9
ATOM 21999 O O . PRO C 3 69 ? -4.837 -11.255 5.751 1.00 0.00 69 PRO A O 9
ATOM 22010 N N . TYR C 3 70 ? -4.099 -12.214 3.853 1.00 0.00 70 TYR A N 9
ATOM 22011 C CA . TYR C 3 70 ? -3.528 -10.981 3.326 1.00 0.00 70 TYR A CA 9
ATOM 22012 C C . TYR C 3 70 ? -4.600 -10.115 2.680 1.00 0.00 70 TYR A C 9
ATOM 22013 O O . TYR C 3 70 ? -4.844 -8.997 3.117 1.00 0.00 70 TYR A O 9
ATOM 22031 N N . GLU C 3 71 ? -5.248 -10.645 1.649 1.00 0.00 71 GLU A N 9
ATOM 22032 C CA . GLU C 3 71 ? -6.325 -9.927 0.979 1.00 0.00 71 GLU A CA 9
ATOM 22033 C C . GLU C 3 71 ? -7.200 -9.209 2.001 1.00 0.00 71 GLU A C 9
ATOM 22034 O O . GLU C 3 71 ? -7.411 -7.997 1.915 1.00 0.00 71 GLU A O 9
ATOM 22046 N N . ALA C 3 72 ? -7.617 -9.945 3.025 1.00 0.00 72 ALA A N 9
ATOM 22047 C CA . ALA C 3 72 ? -8.347 -9.355 4.136 1.00 0.00 72 ALA A CA 9
ATOM 22048 C C . ALA C 3 72 ? -7.484 -8.310 4.829 1.00 0.00 72 ALA A C 9
ATOM 22049 O O . ALA C 3 72 ? -7.928 -7.192 5.088 1.00 0.00 72 ALA A O 9
ATOM 22056 N N . LYS C 3 73 ? -6.209 -8.646 5.012 1.00 0.00 73 LYS A N 9
ATOM 22057 C CA . LYS C 3 73 ? -5.238 -7.697 5.540 1.00 0.00 73 LYS A CA 9
ATOM 22058 C C . LYS C 3 73 ? -5.136 -6.478 4.629 1.00 0.00 73 LYS A C 9
ATOM 22059 O O . LYS C 3 73 ? -4.651 -5.422 5.036 1.00 0.00 73 LYS A O 9
ATOM 22078 N N . ALA C 3 74 ? -5.632 -6.627 3.406 1.00 0.00 74 ALA A N 9
ATOM 22079 C CA . ALA C 3 74 ? -5.638 -5.538 2.441 1.00 0.00 74 ALA A CA 9
ATOM 22080 C C . ALA C 3 74 ? -6.731 -4.539 2.784 1.00 0.00 74 ALA A C 9
ATOM 22081 O O . ALA C 3 74 ? -6.470 -3.347 2.938 1.00 0.00 74 ALA A O 9
ATOM 22088 N N . GLN C 3 75 ? -7.935 -5.054 3.011 1.00 0.00 75 GLN A N 9
ATOM 22089 C CA . GLN C 3 75 ? -9.037 -4.222 3.473 1.00 0.00 75 GLN A CA 9
ATOM 22090 C C . GLN C 3 75 ? -8.681 -3.571 4.804 1.00 0.00 75 GLN A C 9
ATOM 22091 O O . GLN C 3 75 ? -9.054 -2.428 5.072 1.00 0.00 75 GLN A O 9
ATOM 22105 N N . ALA C 3 76 ? -7.892 -4.284 5.605 1.00 0.00 76 ALA A N 9
ATOM 22106 C CA . ALA C 3 76 ? -7.418 -3.757 6.878 1.00 0.00 76 ALA A CA 9
ATOM 22107 C C . ALA C 3 76 ? -6.521 -2.543 6.660 1.00 0.00 76 ALA A C 9
ATOM 22108 O O . ALA C 3 76 ? -6.704 -1.502 7.289 1.00 0.00 76 ALA A O 9
ATOM 22115 N N . ASP C 3 77 ? -5.580 -2.674 5.730 1.00 0.00 77 ASP A N 9
ATOM 22116 C CA . ASP C 3 77 ? -4.687 -1.575 5.388 1.00 0.00 77 ASP A CA 9
ATOM 22117 C C . ASP C 3 77 ? -5.438 -0.493 4.618 1.00 0.00 77 ASP A C 9
ATOM 22118 O O . ASP C 3 77 ? -5.030 0.670 4.600 1.00 0.00 77 ASP A O 9
ATOM 22127 N N . LYS C 3 78 ? -6.565 -0.874 4.026 1.00 0.00 78 LYS A N 9
ATOM 22128 C CA . LYS C 3 78 ? -7.404 0.071 3.300 1.00 0.00 78 LYS A CA 9
ATOM 22129 C C . LYS C 3 78 ? -7.957 1.128 4.246 1.00 0.00 78 LYS A C 9
ATOM 22130 O O . LYS C 3 78 ? -7.819 2.327 4.002 1.00 0.00 78 LYS A O 9
ATOM 22149 N N . LYS C 3 79 ? -8.515 0.676 5.364 1.00 0.00 79 LYS A N 9
ATOM 22150 C CA . LYS C 3 79 ? -9.006 1.586 6.391 1.00 0.00 79 LYS A CA 9
ATOM 22151 C C . LYS C 3 79 ? -7.849 2.363 7.008 1.00 0.00 79 LYS A C 9
ATOM 22152 O O . LYS C 3 79 ? -7.945 3.570 7.233 1.00 0.00 79 LYS A O 9
ATOM 22171 N N . ARG C 3 80 ? -6.733 1.672 7.220 1.00 0.00 80 ARG A N 9
ATOM 22172 C CA . ARG C 3 80 ? -5.532 2.306 7.748 1.00 0.00 80 ARG A CA 9
ATOM 22173 C C . ARG C 3 80 ? -5.302 3.656 7.081 1.00 0.00 80 ARG A C 9
ATOM 22174 O O . ARG C 3 80 ? -5.302 4.695 7.740 1.00 0.00 80 ARG A O 9
ATOM 22195 N N . TYR C 3 81 ? -5.144 3.637 5.761 1.00 0.00 81 TYR A N 9
ATOM 22196 C CA . TYR C 3 81 ? -4.948 4.862 4.999 1.00 0.00 81 TYR A CA 9
ATOM 22197 C C . TYR C 3 81 ? -6.234 5.680 4.951 1.00 0.00 81 TYR A C 9
ATOM 22198 O O . TYR C 3 81 ? -6.199 6.904 4.844 1.00 0.00 81 TYR A O 9
ATOM 22216 N N . GLU C 3 82 ? -7.369 4.993 5.042 1.00 0.00 82 GLU A N 9
ATOM 22217 C CA . GLU C 3 82 ? -8.662 5.663 5.033 1.00 0.00 82 GLU A CA 9
ATOM 22218 C C . GLU C 3 82 ? -8.731 6.707 6.139 1.00 0.00 82 GLU A C 9
ATOM 22219 O O . GLU C 3 82 ? -9.459 7.694 6.032 1.00 0.00 82 GLU A O 9
ATOM 22231 N N . SER C 3 83 ? -7.928 6.509 7.178 1.00 0.00 83 SER A N 9
ATOM 22232 C CA . SER C 3 83 ? -7.848 7.468 8.272 1.00 0.00 83 SER A CA 9
ATOM 22233 C C . SER C 3 83 ? -7.006 8.671 7.862 1.00 0.00 83 SER A C 9
ATOM 22234 O O . SER C 3 83 ? -7.290 9.805 8.248 1.00 0.00 83 SER A O 9
ATOM 22242 N N . GLU C 3 84 ? -5.989 8.414 7.048 1.00 0.00 84 GLU A N 9
ATOM 22243 C CA . GLU C 3 84 ? -5.121 9.470 6.548 1.00 0.00 84 GLU A CA 9
ATOM 22244 C C . GLU C 3 84 ? -5.873 10.378 5.580 1.00 0.00 84 GLU A C 9
ATOM 22245 O O . GLU C 3 84 ? -5.625 11.582 5.526 1.00 0.00 84 GLU A O 9
ATOM 22257 N N . LYS C 3 85 ? -6.811 9.798 4.838 1.00 0.00 85 LYS A N 9
ATOM 22258 C CA . LYS C 3 85 ? -7.628 10.566 3.903 1.00 0.00 85 LYS A CA 9
ATOM 22259 C C . LYS C 3 85 ? -8.707 11.346 4.648 1.00 0.00 85 LYS A C 9
ATOM 22260 O O . LYS C 3 85 ? -8.879 12.547 4.436 1.00 0.00 85 LYS A O 9
ATOM 22279 N N . GLU C 3 86 ? -9.387 10.673 5.570 1.00 0.00 86 GLU A N 9
ATOM 22280 C CA . GLU C 3 86 ? -10.392 11.328 6.396 1.00 0.00 86 GLU A CA 9
ATOM 22281 C C . GLU C 3 86 ? -9.799 12.557 7.073 1.00 0.00 86 GLU A C 9
ATOM 22282 O O . GLU C 3 86 ? -10.456 13.590 7.196 1.00 0.00 86 GLU A O 9
ATOM 22294 N N . LEU C 3 87 ? -8.518 12.468 7.421 1.00 0.00 87 LEU A N 9
ATOM 22295 C CA . LEU C 3 87 ? -7.806 13.600 7.994 1.00 0.00 87 LEU A CA 9
ATOM 22296 C C . LEU C 3 87 ? -7.230 14.478 6.892 1.00 0.00 87 LEU A C 9
ATOM 22297 O O . LEU C 3 87 ? -7.063 15.683 7.068 1.00 0.00 87 LEU A O 9
ATOM 22313 N N . TYR C 3 88 ? -6.996 13.877 5.731 1.00 0.00 88 TYR A N 9
ATOM 22314 C CA . TYR C 3 88 ? -6.535 14.626 4.573 1.00 0.00 88 TYR A CA 9
ATOM 22315 C C . TYR C 3 88 ? -7.417 15.847 4.358 1.00 0.00 88 TYR A C 9
ATOM 22316 O O . TYR C 3 88 ? -6.927 16.942 4.093 1.00 0.00 88 TYR A O 9
ATOM 22334 N N . ASN C 3 89 ? -8.719 15.659 4.545 1.00 0.00 89 ASN A N 9
ATOM 22335 C CA . ASN C 3 89 ? -9.671 16.755 4.441 1.00 0.00 89 ASN A CA 9
ATOM 22336 C C . ASN C 3 89 ? -9.932 17.375 5.810 1.00 0.00 89 ASN A C 9
ATOM 22337 O O . ASN C 3 89 ? -10.161 18.580 5.923 1.00 0.00 89 ASN A O 9
ATOM 22348 N N . ALA C 3 90 ? -9.848 16.554 6.856 1.00 0.00 90 ALA A N 9
ATOM 22349 C CA . ALA C 3 90 ? -10.034 17.036 8.219 1.00 0.00 90 ALA A CA 9
ATOM 22350 C C . ALA C 3 90 ? -8.932 18.017 8.602 1.00 0.00 90 ALA A C 9
ATOM 22351 O O . ALA C 3 90 ? -9.018 18.701 9.622 1.00 0.00 90 ALA A O 9
ATOM 22358 N N . THR C 3 91 ? -7.908 18.095 7.761 1.00 0.00 91 THR A N 9
ATOM 22359 C CA . THR C 3 91 ? -6.794 19.006 7.985 1.00 0.00 91 THR A CA 9
ATOM 22360 C C . THR C 3 91 ? -6.619 19.934 6.788 1.00 0.00 91 THR A C 9
ATOM 22361 O O . THR C 3 91 ? -6.405 21.136 6.944 1.00 0.00 91 THR A O 9
ATOM 22372 N N . LEU C 3 92 ? -6.761 19.370 5.593 1.00 0.00 92 LEU A N 9
ATOM 22373 C CA . LEU C 3 92 ? -6.672 20.147 4.363 1.00 0.00 92 LEU A CA 9
ATOM 22374 C C . LEU C 3 92 ? -7.503 21.420 4.469 1.00 0.00 92 LEU A C 9
ATOM 22375 O O . LEU C 3 92 ? -7.042 22.507 4.120 1.00 0.00 92 LEU A O 9
ATOM 22391 N N . ALA C 3 93 ? -8.734 21.277 4.953 1.00 0.00 93 ALA A N 9
ATOM 22392 C CA . ALA C 3 93 ? -9.631 22.416 5.106 1.00 0.00 93 ALA A CA 9
ATOM 22393 C C . ALA C 3 93 ? -9.889 23.095 3.765 1.00 0.00 93 ALA A C 9
ATOM 22394 O O . ALA C 3 93 ? -9.321 24.158 3.512 1.00 0.00 93 ALA A O 9
ATOM 23352 N N . MET C 3 1 ? -10.529 1.082 -20.468 1.00 0.00 1 MET A N 10
ATOM 23353 C CA . MET C 3 1 ? -10.646 -0.308 -19.956 1.00 0.00 1 MET A CA 10
ATOM 23354 C C . MET C 3 1 ? -11.170 -0.318 -18.524 1.00 0.00 1 MET A C 10
ATOM 23355 O O . MET C 3 1 ? -10.621 0.348 -17.647 1.00 0.00 1 MET A O 10
ATOM 23371 N N . VAL C 3 2 ? -12.235 -1.079 -18.295 1.00 0.00 2 VAL A N 10
ATOM 23372 C CA . VAL C 3 2 ? -12.833 -1.175 -16.969 1.00 0.00 2 VAL A CA 10
ATOM 23373 C C . VAL C 3 2 ? -11.766 -1.146 -15.881 1.00 0.00 2 VAL A C 10
ATOM 23374 O O . VAL C 3 2 ? -11.952 -0.530 -14.831 1.00 0.00 2 VAL A O 10
ATOM 23387 N N . THR C 3 3 ? -10.648 -1.817 -16.139 1.00 0.00 3 THR A N 10
ATOM 23388 C CA . THR C 3 3 ? -9.550 -1.867 -15.180 1.00 0.00 3 THR A CA 10
ATOM 23389 C C . THR C 3 3 ? -8.203 -1.904 -15.895 1.00 0.00 3 THR A C 10
ATOM 23390 O O . THR C 3 3 ? -7.995 -2.701 -16.810 1.00 0.00 3 THR A O 10
ATOM 23401 N N . PRO C 3 4 ? -7.270 -1.033 -15.483 1.00 0.00 4 PRO A N 10
ATOM 23402 C CA . PRO C 3 4 ? -5.934 -0.960 -16.083 1.00 0.00 4 PRO A CA 10
ATOM 23403 C C . PRO C 3 4 ? -5.083 -2.181 -15.750 1.00 0.00 4 PRO A C 10
ATOM 23404 O O . PRO C 3 4 ? -4.540 -2.290 -14.651 1.00 0.00 4 PRO A O 10
ATOM 23415 N N . ARG C 3 5 ? -4.972 -3.097 -16.706 1.00 0.00 5 ARG A N 10
ATOM 23416 C CA . ARG C 3 5 ? -4.188 -4.310 -16.514 1.00 0.00 5 ARG A CA 10
ATOM 23417 C C . ARG C 3 5 ? -2.700 -3.989 -16.423 1.00 0.00 5 ARG A C 10
ATOM 23418 O O . ARG C 3 5 ? -1.895 -4.832 -16.026 1.00 0.00 5 ARG A O 10
ATOM 23439 N N . GLU C 3 6 ? -2.341 -2.764 -16.792 1.00 0.00 6 GLU A N 10
ATOM 23440 C CA . GLU C 3 6 ? -0.949 -2.331 -16.751 1.00 0.00 6 GLU A CA 10
ATOM 23441 C C . GLU C 3 6 ? -0.852 -0.835 -16.466 1.00 0.00 6 GLU A C 10
ATOM 23442 O O . GLU C 3 6 ? -1.545 -0.028 -17.085 1.00 0.00 6 GLU A O 10
ATOM 23454 N N . PRO C 3 7 ? 0.017 -0.449 -15.520 1.00 0.00 7 PRO A N 10
ATOM 23455 C CA . PRO C 3 7 ? 0.211 0.955 -15.147 1.00 0.00 7 PRO A CA 10
ATOM 23456 C C . PRO C 3 7 ? 0.902 1.755 -16.246 1.00 0.00 7 PRO A C 10
ATOM 23457 O O . PRO C 3 7 ? 1.089 2.966 -16.122 1.00 0.00 7 PRO A O 10
ATOM 23468 N N . LYS C 3 8 ? 1.279 1.072 -17.321 1.00 0.00 8 LYS A N 10
ATOM 23469 C CA . LYS C 3 8 ? 1.949 1.719 -18.443 1.00 0.00 8 LYS A CA 10
ATOM 23470 C C . LYS C 3 8 ? 3.346 2.186 -18.046 1.00 0.00 8 LYS A C 10
ATOM 23471 O O . LYS C 3 8 ? 4.321 1.448 -18.189 1.00 0.00 8 LYS A O 10
ATOM 23490 N N . LYS C 3 9 ? 3.435 3.416 -17.549 1.00 0.00 9 LYS A N 10
ATOM 23491 C CA . LYS C 3 9 ? 4.712 3.980 -17.132 1.00 0.00 9 LYS A CA 10
ATOM 23492 C C . LYS C 3 9 ? 4.550 5.432 -16.696 1.00 0.00 9 LYS A C 10
ATOM 23493 O O . LYS C 3 9 ? 3.555 6.081 -17.019 1.00 0.00 9 LYS A O 10
ATOM 23512 N N . ARG C 3 10 ? 5.534 5.938 -15.961 1.00 0.00 10 ARG A N 10
ATOM 23513 C CA . ARG C 3 10 ? 5.501 7.314 -15.480 1.00 0.00 10 ARG A CA 10
ATOM 23514 C C . ARG C 3 10 ? 4.399 7.502 -14.443 1.00 0.00 10 ARG A C 10
ATOM 23515 O O . ARG C 3 10 ? 3.621 6.586 -14.178 1.00 0.00 10 ARG A O 10
ATOM 23536 N N . THR C 3 11 ? 4.332 8.699 -13.868 1.00 0.00 11 THR A N 10
ATOM 23537 C CA . THR C 3 11 ? 3.322 9.014 -12.866 1.00 0.00 11 THR A CA 10
ATOM 23538 C C . THR C 3 11 ? 3.788 10.155 -11.966 1.00 0.00 11 THR A C 10
ATOM 23539 O O . THR C 3 11 ? 2.978 10.817 -11.317 1.00 0.00 11 THR A O 10
ATOM 23550 N N . THR C 3 12 ? 5.098 10.374 -11.926 1.00 0.00 12 THR A N 10
ATOM 23551 C CA . THR C 3 12 ? 5.670 11.427 -11.096 1.00 0.00 12 THR A CA 10
ATOM 23552 C C . THR C 3 12 ? 5.104 11.367 -9.681 1.00 0.00 12 THR A C 10
ATOM 23553 O O . THR C 3 12 ? 4.867 12.399 -9.052 1.00 0.00 12 THR A O 10
ATOM 23564 N N . ARG C 3 13 ? 4.872 10.151 -9.196 1.00 0.00 13 ARG A N 10
ATOM 23565 C CA . ARG C 3 13 ? 4.315 9.950 -7.864 1.00 0.00 13 ARG A CA 10
ATOM 23566 C C . ARG C 3 13 ? 4.737 11.067 -6.916 1.00 0.00 13 ARG A C 10
ATOM 23567 O O . ARG C 3 13 ? 5.923 11.372 -6.789 1.00 0.00 13 ARG A O 10
ATOM 23588 N N . LYS C 3 14 ? 3.759 11.672 -6.251 1.00 0.00 14 LYS A N 10
ATOM 23589 C CA . LYS C 3 14 ? 4.028 12.756 -5.312 1.00 0.00 14 LYS A CA 10
ATOM 23590 C C . LYS C 3 14 ? 4.116 14.095 -6.035 1.00 0.00 14 LYS A C 10
ATOM 23591 O O . LYS C 3 14 ? 5.200 14.531 -6.424 1.00 0.00 14 LYS A O 10
ATOM 23610 N N . LYS C 3 15 ? 2.970 14.745 -6.209 1.00 0.00 15 LYS A N 10
ATOM 23611 C CA . LYS C 3 15 ? 2.920 16.038 -6.882 1.00 0.00 15 LYS A CA 10
ATOM 23612 C C . LYS C 3 15 ? 1.479 16.445 -7.175 1.00 0.00 15 LYS A C 10
ATOM 23613 O O . LYS C 3 15 ? 1.142 16.802 -8.304 1.00 0.00 15 LYS A O 10
ATOM 23632 N N . LYS C 3 16 ? 0.635 16.397 -6.150 1.00 0.00 16 LYS A N 10
ATOM 23633 C CA . LYS C 3 16 ? -0.768 16.770 -6.297 1.00 0.00 16 LYS A CA 10
ATOM 23634 C C . LYS C 3 16 ? -1.614 16.158 -5.185 1.00 0.00 16 LYS A C 10
ATOM 23635 O O . LYS C 3 16 ? -2.060 15.016 -5.289 1.00 0.00 16 LYS A O 10
ATOM 23654 N N . ASP C 3 17 ? -1.837 16.929 -4.125 1.00 0.00 17 ASP A N 10
ATOM 23655 C CA . ASP C 3 17 ? -2.637 16.465 -2.997 1.00 0.00 17 ASP A CA 10
ATOM 23656 C C . ASP C 3 17 ? -2.324 17.268 -1.739 1.00 0.00 17 ASP A C 10
ATOM 23657 O O . ASP C 3 17 ? -1.185 17.292 -1.272 1.00 0.00 17 ASP A O 10
ATOM 23666 N N . PRO C 3 18 ? -3.345 17.916 -1.159 1.00 0.00 18 PRO A N 10
ATOM 23667 C CA . PRO C 3 18 ? -3.192 18.701 0.069 1.00 0.00 18 PRO A CA 10
ATOM 23668 C C . PRO C 3 18 ? -2.713 17.849 1.239 1.00 0.00 18 PRO A C 10
ATOM 23669 O O . PRO C 3 18 ? -1.587 18.000 1.711 1.00 0.00 18 PRO A O 10
ATOM 23680 N N . ASN C 3 19 ? -3.564 16.928 1.679 1.00 0.00 19 ASN A N 10
ATOM 23681 C CA . ASN C 3 19 ? -3.214 16.021 2.764 1.00 0.00 19 ASN A CA 10
ATOM 23682 C C . ASN C 3 19 ? -2.648 14.717 2.214 1.00 0.00 19 ASN A C 10
ATOM 23683 O O . ASN C 3 19 ? -1.990 13.961 2.929 1.00 0.00 19 ASN A O 10
ATOM 23694 N N . ALA C 3 20 ? -2.891 14.472 0.930 1.00 0.00 20 ALA A N 10
ATOM 23695 C CA . ALA C 3 20 ? -2.390 13.275 0.268 1.00 0.00 20 ALA A CA 10
ATOM 23696 C C . ALA C 3 20 ? -2.404 12.077 1.209 1.00 0.00 20 ALA A C 10
ATOM 23697 O O . ALA C 3 20 ? -1.452 11.846 1.954 1.00 0.00 20 ALA A O 10
ATOM 23704 N N . PRO C 3 21 ? -3.490 11.293 1.177 1.00 0.00 21 PRO A N 10
ATOM 23705 C CA . PRO C 3 21 ? -3.635 10.102 2.019 1.00 0.00 21 PRO A CA 10
ATOM 23706 C C . PRO C 3 21 ? -2.593 9.038 1.689 1.00 0.00 21 PRO A C 10
ATOM 23707 O O . PRO C 3 21 ? -1.751 8.705 2.522 1.00 0.00 21 PRO A O 10
ATOM 23718 N N . LYS C 3 22 ? -2.661 8.509 0.469 1.00 0.00 22 LYS A N 10
ATOM 23719 C CA . LYS C 3 22 ? -1.733 7.478 0.019 1.00 0.00 22 LYS A CA 10
ATOM 23720 C C . LYS C 3 22 ? -2.358 6.095 0.146 1.00 0.00 22 LYS A C 10
ATOM 23721 O O . LYS C 3 22 ? -2.093 5.370 1.104 1.00 0.00 22 LYS A O 10
ATOM 23740 N N . ARG C 3 23 ? -3.201 5.748 -0.821 1.00 0.00 23 ARG A N 10
ATOM 23741 C CA . ARG C 3 23 ? -3.872 4.451 -0.833 1.00 0.00 23 ARG A CA 10
ATOM 23742 C C . ARG C 3 23 ? -3.105 3.427 -0.006 1.00 0.00 23 ARG A C 10
ATOM 23743 O O . ARG C 3 23 ? -1.875 3.439 0.033 1.00 0.00 23 ARG A O 10
ATOM 23764 N N . ALA C 3 24 ? -3.841 2.550 0.666 1.00 0.00 24 ALA A N 10
ATOM 23765 C CA . ALA C 3 24 ? -3.232 1.541 1.520 1.00 0.00 24 ALA A CA 10
ATOM 23766 C C . ALA C 3 24 ? -2.478 0.500 0.705 1.00 0.00 24 ALA A C 10
ATOM 23767 O O . ALA C 3 24 ? -2.621 0.426 -0.516 1.00 0.00 24 ALA A O 10
ATOM 23774 N N . LEU C 3 25 ? -1.732 -0.348 1.402 1.00 0.00 25 LEU A N 10
ATOM 23775 C CA . LEU C 3 25 ? -1.017 -1.443 0.760 1.00 0.00 25 LEU A CA 10
ATOM 23776 C C . LEU C 3 25 ? -1.981 -2.337 -0.003 1.00 0.00 25 LEU A C 10
ATOM 23777 O O . LEU C 3 25 ? -3.157 -2.008 -0.161 1.00 0.00 25 LEU A O 10
ATOM 23793 N N . SER C 3 26 ? -1.483 -3.477 -0.461 1.00 0.00 26 SER A N 10
ATOM 23794 C CA . SER C 3 26 ? -2.309 -4.428 -1.190 1.00 0.00 26 SER A CA 10
ATOM 23795 C C . SER C 3 26 ? -2.130 -5.838 -0.639 1.00 0.00 26 SER A C 10
ATOM 23796 O O . SER C 3 26 ? -1.161 -6.121 0.068 1.00 0.00 26 SER A O 10
ATOM 23804 N N . ALA C 3 27 ? -3.046 -6.729 -1.000 1.00 0.00 27 ALA A N 10
ATOM 23805 C CA . ALA C 3 27 ? -2.952 -8.123 -0.586 1.00 0.00 27 ALA A CA 10
ATOM 23806 C C . ALA C 3 27 ? -1.635 -8.728 -1.053 1.00 0.00 27 ALA A C 10
ATOM 23807 O O . ALA C 3 27 ? -1.203 -9.769 -0.555 1.00 0.00 27 ALA A O 10
ATOM 23814 N N . TYR C 3 28 ? -0.999 -8.064 -2.012 1.00 0.00 28 TYR A N 10
ATOM 23815 C CA . TYR C 3 28 ? 0.264 -8.531 -2.562 1.00 0.00 28 TYR A CA 10
ATOM 23816 C C . TYR C 3 28 ? 1.433 -8.148 -1.660 1.00 0.00 28 TYR A C 10
ATOM 23817 O O . TYR C 3 28 ? 2.449 -8.841 -1.621 1.00 0.00 28 TYR A O 10
ATOM 23835 N N . MET C 3 29 ? 1.289 -7.039 -0.942 1.00 0.00 29 MET A N 10
ATOM 23836 C CA . MET C 3 29 ? 2.338 -6.576 -0.040 1.00 0.00 29 MET A CA 10
ATOM 23837 C C . MET C 3 29 ? 2.314 -7.359 1.267 1.00 0.00 29 MET A C 10
ATOM 23838 O O . MET C 3 29 ? 3.355 -7.799 1.757 1.00 0.00 29 MET A O 10
ATOM 23852 N N . PHE C 3 30 ? 1.119 -7.556 1.814 1.00 0.00 30 PHE A N 10
ATOM 23853 C CA . PHE C 3 30 ? 0.964 -8.318 3.049 1.00 0.00 30 PHE A CA 10
ATOM 23854 C C . PHE C 3 30 ? 1.328 -9.783 2.825 1.00 0.00 30 PHE A C 10
ATOM 23855 O O . PHE C 3 30 ? 2.125 -10.358 3.570 1.00 0.00 30 PHE A O 10
ATOM 23872 N N . PHE C 3 31 ? 0.814 -10.355 1.740 1.00 0.00 31 PHE A N 10
ATOM 23873 C CA . PHE C 3 31 ? 1.151 -11.724 1.373 1.00 0.00 31 PHE A CA 10
ATOM 23874 C C . PHE C 3 31 ? 2.626 -11.830 1.003 1.00 0.00 31 PHE A C 10
ATOM 23875 O O . PHE C 3 31 ? 3.365 -12.622 1.584 1.00 0.00 31 PHE A O 10
ATOM 23892 N N . ALA C 3 32 ? 3.058 -10.990 0.067 1.00 0.00 32 ALA A N 10
ATOM 23893 C CA . ALA C 3 32 ? 4.457 -10.955 -0.337 1.00 0.00 32 ALA A CA 10
ATOM 23894 C C . ALA C 3 32 ? 5.361 -10.698 0.862 1.00 0.00 32 ALA A C 10
ATOM 23895 O O . ALA C 3 32 ? 6.532 -11.076 0.863 1.00 0.00 32 ALA A O 10
ATOM 23902 N N . ASN C 3 33 ? 4.797 -10.091 1.902 1.00 0.00 33 ASN A N 10
ATOM 23903 C CA . ASN C 3 33 ? 5.539 -9.846 3.132 1.00 0.00 33 ASN A CA 10
ATOM 23904 C C . ASN C 3 33 ? 5.865 -11.161 3.827 1.00 0.00 33 ASN A C 10
ATOM 23905 O O . ASN C 3 33 ? 7.015 -11.418 4.185 1.00 0.00 33 ASN A O 10
ATOM 23916 N N . GLU C 3 34 ? 4.855 -12.014 3.969 1.00 0.00 34 GLU A N 10
ATOM 23917 C CA . GLU C 3 34 ? 5.046 -13.331 4.567 1.00 0.00 34 GLU A CA 10
ATOM 23918 C C . GLU C 3 34 ? 5.952 -14.197 3.698 1.00 0.00 34 GLU A C 10
ATOM 23919 O O . GLU C 3 34 ? 6.876 -14.842 4.194 1.00 0.00 34 GLU A O 10
ATOM 23931 N N . ASN C 3 35 ? 5.692 -14.192 2.396 1.00 0.00 35 ASN A N 10
ATOM 23932 C CA . ASN C 3 35 ? 6.486 -14.971 1.457 1.00 0.00 35 ASN A CA 10
ATOM 23933 C C . ASN C 3 35 ? 7.919 -14.461 1.408 1.00 0.00 35 ASN A C 10
ATOM 23934 O O . ASN C 3 35 ? 8.835 -15.106 1.912 1.00 0.00 35 ASN A O 10
ATOM 23945 N N . ARG C 3 36 ? 8.100 -13.288 0.809 1.00 0.00 36 ARG A N 10
ATOM 23946 C CA . ARG C 3 36 ? 9.415 -12.663 0.720 1.00 0.00 36 ARG A CA 10
ATOM 23947 C C . ARG C 3 36 ? 10.438 -13.410 1.570 1.00 0.00 36 ARG A C 10
ATOM 23948 O O . ARG C 3 36 ? 11.379 -14.005 1.047 1.00 0.00 36 ARG A O 10
ATOM 23969 N N . ASP C 3 37 ? 10.236 -13.383 2.884 1.00 0.00 37 ASP A N 10
ATOM 23970 C CA . ASP C 3 37 ? 11.138 -14.056 3.810 1.00 0.00 37 ASP A CA 10
ATOM 23971 C C . ASP C 3 37 ? 11.020 -15.571 3.680 1.00 0.00 37 ASP A C 10
ATOM 23972 O O . ASP C 3 37 ? 12.016 -16.265 3.483 1.00 0.00 37 ASP A O 10
ATOM 23981 N N . ILE C 3 38 ? 9.793 -16.074 3.764 1.00 0.00 38 ILE A N 10
ATOM 23982 C CA . ILE C 3 38 ? 9.544 -17.503 3.623 1.00 0.00 38 ILE A CA 10
ATOM 23983 C C . ILE C 3 38 ? 10.111 -18.028 2.308 1.00 0.00 38 ILE A C 10
ATOM 23984 O O . ILE C 3 38 ? 11.070 -18.802 2.295 1.00 0.00 38 ILE A O 10
ATOM 24000 N N . VAL C 3 39 ? 9.493 -17.624 1.205 1.00 0.00 39 VAL A N 10
ATOM 24001 C CA . VAL C 3 39 ? 9.914 -18.066 -0.119 1.00 0.00 39 VAL A CA 10
ATOM 24002 C C . VAL C 3 39 ? 11.425 -17.946 -0.293 1.00 0.00 39 VAL A C 10
ATOM 24003 O O . VAL C 3 39 ? 12.108 -18.933 -0.567 1.00 0.00 39 VAL A O 10
ATOM 24016 N N . ARG C 3 40 ? 11.938 -16.725 -0.169 1.00 0.00 40 ARG A N 10
ATOM 24017 C CA . ARG C 3 40 ? 13.363 -16.475 -0.350 1.00 0.00 40 ARG A CA 10
ATOM 24018 C C . ARG C 3 40 ? 14.187 -17.225 0.692 1.00 0.00 40 ARG A C 10
ATOM 24019 O O . ARG C 3 40 ? 15.385 -17.442 0.513 1.00 0.00 40 ARG A O 10
ATOM 24040 N N . SER C 3 41 ? 13.529 -17.642 1.770 1.00 0.00 41 SER A N 10
ATOM 24041 C CA . SER C 3 41 ? 14.193 -18.396 2.826 1.00 0.00 41 SER A CA 10
ATOM 24042 C C . SER C 3 41 ? 14.373 -19.853 2.416 1.00 0.00 41 SER A C 10
ATOM 24043 O O . SER C 3 41 ? 15.321 -20.515 2.841 1.00 0.00 41 SER A O 10
ATOM 24051 N N . GLU C 3 42 ? 13.479 -20.334 1.558 1.00 0.00 42 GLU A N 10
ATOM 24052 C CA . GLU C 3 42 ? 13.563 -21.699 1.054 1.00 0.00 42 GLU A CA 10
ATOM 24053 C C . GLU C 3 42 ? 14.301 -21.732 -0.279 1.00 0.00 42 GLU A C 10
ATOM 24054 O O . GLU C 3 42 ? 14.703 -22.795 -0.753 1.00 0.00 42 GLU A O 10
ATOM 24066 N N . ASN C 3 43 ? 14.488 -20.557 -0.869 1.00 0.00 43 ASN A N 10
ATOM 24067 C CA . ASN C 3 43 ? 15.192 -20.442 -2.140 1.00 0.00 43 ASN A CA 10
ATOM 24068 C C . ASN C 3 43 ? 16.139 -19.249 -2.129 1.00 0.00 43 ASN A C 10
ATOM 24069 O O . ASN C 3 43 ? 15.996 -18.319 -2.922 1.00 0.00 43 ASN A O 10
ATOM 24080 N N . PRO C 3 44 ? 17.099 -19.246 -1.197 1.00 0.00 44 PRO A N 10
ATOM 24081 C CA . PRO C 3 44 ? 18.060 -18.148 -1.050 1.00 0.00 44 PRO A CA 10
ATOM 24082 C C . PRO C 3 44 ? 18.989 -18.025 -2.252 1.00 0.00 44 PRO A C 10
ATOM 24083 O O . PRO C 3 44 ? 19.813 -17.113 -2.320 1.00 0.00 44 PRO A O 10
ATOM 24094 N N . ASP C 3 45 ? 18.884 -18.972 -3.180 1.00 0.00 45 ASP A N 10
ATOM 24095 C CA . ASP C 3 45 ? 19.752 -18.989 -4.352 1.00 0.00 45 ASP A CA 10
ATOM 24096 C C . ASP C 3 45 ? 18.949 -19.176 -5.636 1.00 0.00 45 ASP A C 10
ATOM 24097 O O . ASP C 3 45 ? 19.182 -20.119 -6.391 1.00 0.00 45 ASP A O 10
ATOM 24106 N N . ILE C 3 46 ? 18.047 -18.238 -5.909 1.00 0.00 46 ILE A N 10
ATOM 24107 C CA . ILE C 3 46 ? 17.266 -18.267 -7.140 1.00 0.00 46 ILE A CA 10
ATOM 24108 C C . ILE C 3 46 ? 17.344 -16.928 -7.864 1.00 0.00 46 ILE A C 10
ATOM 24109 O O . ILE C 3 46 ? 17.476 -16.880 -9.086 1.00 0.00 46 ILE A O 10
ATOM 24125 N N . THR C 3 47 ? 17.288 -15.843 -7.094 1.00 0.00 47 THR A N 10
ATOM 24126 C CA . THR C 3 47 ? 17.367 -14.493 -7.648 1.00 0.00 47 THR A CA 10
ATOM 24127 C C . THR C 3 47 ? 15.988 -13.844 -7.697 1.00 0.00 47 THR A C 10
ATOM 24128 O O . THR C 3 47 ? 14.971 -14.529 -7.801 1.00 0.00 47 THR A O 10
ATOM 24139 N N . PHE C 3 48 ? 15.962 -12.518 -7.600 1.00 0.00 48 PHE A N 10
ATOM 24140 C CA . PHE C 3 48 ? 14.710 -11.772 -7.612 1.00 0.00 48 PHE A CA 10
ATOM 24141 C C . PHE C 3 48 ? 13.712 -12.380 -8.592 1.00 0.00 48 PHE A C 10
ATOM 24142 O O . PHE C 3 48 ? 12.820 -13.127 -8.197 1.00 0.00 48 PHE A O 10
ATOM 24159 N N . GLY C 3 49 ? 13.832 -11.999 -9.860 1.00 0.00 49 GLY A N 10
ATOM 24160 C CA . GLY C 3 49 ? 12.894 -12.457 -10.869 1.00 0.00 49 GLY A CA 10
ATOM 24161 C C . GLY C 3 49 ? 12.323 -13.830 -10.571 1.00 0.00 49 GLY A C 10
ATOM 24162 O O . GLY C 3 49 ? 11.177 -14.118 -10.911 1.00 0.00 49 GLY A O 10
ATOM 24166 N N . GLN C 3 50 ? 13.111 -14.671 -9.910 1.00 0.00 50 GLN A N 10
ATOM 24167 C CA . GLN C 3 50 ? 12.659 -16.006 -9.542 1.00 0.00 50 GLN A CA 10
ATOM 24168 C C . GLN C 3 50 ? 11.666 -15.932 -8.392 1.00 0.00 50 GLN A C 10
ATOM 24169 O O . GLN C 3 50 ? 10.535 -16.405 -8.499 1.00 0.00 50 GLN A O 10
ATOM 24183 N N . VAL C 3 51 ? 12.099 -15.324 -7.295 1.00 0.00 51 VAL A N 10
ATOM 24184 C CA . VAL C 3 51 ? 11.261 -15.177 -6.116 1.00 0.00 51 VAL A CA 10
ATOM 24185 C C . VAL C 3 51 ? 10.105 -14.216 -6.378 1.00 0.00 51 VAL A C 10
ATOM 24186 O O . VAL C 3 51 ? 8.949 -14.535 -6.107 1.00 0.00 51 VAL A O 10
ATOM 24199 N N . GLY C 3 52 ? 10.427 -13.039 -6.901 1.00 0.00 52 GLY A N 10
ATOM 24200 C CA . GLY C 3 52 ? 9.405 -12.048 -7.186 1.00 0.00 52 GLY A CA 10
ATOM 24201 C C . GLY C 3 52 ? 8.307 -12.584 -8.084 1.00 0.00 52 GLY A C 10
ATOM 24202 O O . GLY C 3 52 ? 7.135 -12.600 -7.700 1.00 0.00 52 GLY A O 10
ATOM 24206 N N . LYS C 3 53 ? 8.682 -13.029 -9.279 1.00 0.00 53 LYS A N 10
ATOM 24207 C CA . LYS C 3 53 ? 7.715 -13.571 -10.226 1.00 0.00 53 LYS A CA 10
ATOM 24208 C C . LYS C 3 53 ? 7.048 -14.820 -9.659 1.00 0.00 53 LYS A C 10
ATOM 24209 O O . LYS C 3 53 ? 5.894 -15.115 -9.967 1.00 0.00 53 LYS A O 10
ATOM 24228 N N . LYS C 3 54 ? 7.768 -15.525 -8.790 1.00 0.00 54 LYS A N 10
ATOM 24229 C CA . LYS C 3 54 ? 7.228 -16.712 -8.138 1.00 0.00 54 LYS A CA 10
ATOM 24230 C C . LYS C 3 54 ? 6.244 -16.324 -7.040 1.00 0.00 54 LYS A C 10
ATOM 24231 O O . LYS C 3 54 ? 5.372 -17.108 -6.667 1.00 0.00 54 LYS A O 10
ATOM 24250 N N . LEU C 3 55 ? 6.372 -15.096 -6.549 1.00 0.00 55 LEU A N 10
ATOM 24251 C CA . LEU C 3 55 ? 5.473 -14.586 -5.521 1.00 0.00 55 LEU A CA 10
ATOM 24252 C C . LEU C 3 55 ? 4.117 -14.239 -6.121 1.00 0.00 55 LEU A C 10
ATOM 24253 O O . LEU C 3 55 ? 3.075 -14.550 -5.547 1.00 0.00 55 LEU A O 10
ATOM 24269 N N . GLY C 3 56 ? 4.140 -13.611 -7.292 1.00 0.00 56 GLY A N 10
ATOM 24270 C CA . GLY C 3 56 ? 2.905 -13.264 -7.971 1.00 0.00 56 GLY A CA 10
ATOM 24271 C C . GLY C 3 56 ? 2.141 -14.489 -8.440 1.00 0.00 56 GLY A C 10
ATOM 24272 O O . GLY C 3 56 ? 0.956 -14.643 -8.140 1.00 0.00 56 GLY A O 10
ATOM 24276 N N . GLU C 3 57 ? 2.826 -15.371 -9.159 1.00 0.00 57 GLU A N 10
ATOM 24277 C CA . GLU C 3 57 ? 2.209 -16.598 -9.650 1.00 0.00 57 GLU A CA 10
ATOM 24278 C C . GLU C 3 57 ? 1.746 -17.471 -8.489 1.00 0.00 57 GLU A C 10
ATOM 24279 O O . GLU C 3 57 ? 0.579 -17.859 -8.418 1.00 0.00 57 GLU A O 10
ATOM 24291 N N . LYS C 3 58 ? 2.656 -17.746 -7.561 1.00 0.00 58 LYS A N 10
ATOM 24292 C CA . LYS C 3 58 ? 2.329 -18.540 -6.383 1.00 0.00 58 LYS A CA 10
ATOM 24293 C C . LYS C 3 58 ? 1.293 -17.825 -5.523 1.00 0.00 58 LYS A C 10
ATOM 24294 O O . LYS C 3 58 ? 0.526 -18.461 -4.799 1.00 0.00 58 LYS A O 10
ATOM 24313 N N . TRP C 3 59 ? 1.252 -16.502 -5.638 1.00 0.00 59 TRP A N 10
ATOM 24314 C CA . TRP C 3 59 ? 0.290 -15.702 -4.893 1.00 0.00 59 TRP A CA 10
ATOM 24315 C C . TRP C 3 59 ? -1.132 -16.117 -5.243 1.00 0.00 59 TRP A C 10
ATOM 24316 O O . TRP C 3 59 ? -1.881 -16.593 -4.391 1.00 0.00 59 TRP A O 10
ATOM 24337 N N . LYS C 3 60 ? -1.483 -15.962 -6.514 1.00 0.00 60 LYS A N 10
ATOM 24338 C CA . LYS C 3 60 ? -2.801 -16.352 -6.993 1.00 0.00 60 LYS A CA 10
ATOM 24339 C C . LYS C 3 60 ? -2.900 -17.867 -7.122 1.00 0.00 60 LYS A C 10
ATOM 24340 O O . LYS C 3 60 ? -3.979 -18.412 -7.355 1.00 0.00 60 LYS A O 10
ATOM 24359 N N . ALA C 3 61 ? -1.763 -18.542 -6.982 1.00 0.00 61 ALA A N 10
ATOM 24360 C CA . ALA C 3 61 ? -1.714 -19.994 -7.096 1.00 0.00 61 ALA A CA 10
ATOM 24361 C C . ALA C 3 61 ? -2.344 -20.664 -5.880 1.00 0.00 61 ALA A C 10
ATOM 24362 O O . ALA C 3 61 ? -3.021 -21.684 -6.005 1.00 0.00 61 ALA A O 10
ATOM 24369 N N . LEU C 3 62 ? -2.108 -20.095 -4.701 1.00 0.00 62 LEU A N 10
ATOM 24370 C CA . LEU C 3 62 ? -2.648 -20.652 -3.467 1.00 0.00 62 LEU A CA 10
ATOM 24371 C C . LEU C 3 62 ? -4.162 -20.805 -3.555 1.00 0.00 62 LEU A C 10
ATOM 24372 O O . LEU C 3 62 ? -4.675 -21.914 -3.708 1.00 0.00 62 LEU A O 10
ATOM 24388 N N . THR C 3 63 ? -4.870 -19.685 -3.442 1.00 0.00 63 THR A N 10
ATOM 24389 C CA . THR C 3 63 ? -6.329 -19.687 -3.480 1.00 0.00 63 THR A CA 10
ATOM 24390 C C . THR C 3 63 ? -6.885 -18.554 -2.625 1.00 0.00 63 THR A C 10
ATOM 24391 O O . THR C 3 63 ? -6.306 -18.198 -1.599 1.00 0.00 63 THR A O 10
ATOM 24402 N N . PRO C 3 64 ? -8.020 -17.971 -3.037 1.00 0.00 64 PRO A N 10
ATOM 24403 C CA . PRO C 3 64 ? -8.661 -16.885 -2.297 1.00 0.00 64 PRO A CA 10
ATOM 24404 C C . PRO C 3 64 ? -8.628 -17.118 -0.790 1.00 0.00 64 PRO A C 10
ATOM 24405 O O . PRO C 3 64 ? -8.310 -16.214 -0.018 1.00 0.00 64 PRO A O 10
ATOM 24416 N N . GLU C 3 65 ? -8.925 -18.347 -0.381 1.00 0.00 65 GLU A N 10
ATOM 24417 C CA . GLU C 3 65 ? -8.896 -18.710 1.030 1.00 0.00 65 GLU A CA 10
ATOM 24418 C C . GLU C 3 65 ? -7.507 -18.482 1.618 1.00 0.00 65 GLU A C 10
ATOM 24419 O O . GLU C 3 65 ? -7.359 -17.839 2.658 1.00 0.00 65 GLU A O 10
ATOM 24431 N N . GLU C 3 66 ? -6.489 -18.983 0.927 1.00 0.00 66 GLU A N 10
ATOM 24432 C CA . GLU C 3 66 ? -5.108 -18.800 1.356 1.00 0.00 66 GLU A CA 10
ATOM 24433 C C . GLU C 3 66 ? -4.769 -17.318 1.472 1.00 0.00 66 GLU A C 10
ATOM 24434 O O . GLU C 3 66 ? -3.871 -16.931 2.220 1.00 0.00 66 GLU A O 10
ATOM 24446 N N . LYS C 3 67 ? -5.496 -16.493 0.724 1.00 0.00 67 LYS A N 10
ATOM 24447 C CA . LYS C 3 67 ? -5.277 -15.052 0.739 1.00 0.00 67 LYS A CA 10
ATOM 24448 C C . LYS C 3 67 ? -5.977 -14.406 1.930 1.00 0.00 67 LYS A C 10
ATOM 24449 O O . LYS C 3 67 ? -5.562 -13.353 2.408 1.00 0.00 67 LYS A O 10
ATOM 24468 N N . GLN C 3 68 ? -7.050 -15.037 2.391 1.00 0.00 68 GLN A N 10
ATOM 24469 C CA . GLN C 3 68 ? -7.831 -14.508 3.505 1.00 0.00 68 GLN A CA 10
ATOM 24470 C C . GLN C 3 68 ? -6.951 -13.732 4.479 1.00 0.00 68 GLN A C 10
ATOM 24471 O O . GLN C 3 68 ? -7.267 -12.603 4.848 1.00 0.00 68 GLN A O 10
ATOM 24485 N N . PRO C 3 69 ? -5.838 -14.336 4.920 1.00 0.00 69 PRO A N 10
ATOM 24486 C CA . PRO C 3 69 ? -4.922 -13.700 5.872 1.00 0.00 69 PRO A CA 10
ATOM 24487 C C . PRO C 3 69 ? -4.453 -12.329 5.398 1.00 0.00 69 PRO A C 10
ATOM 24488 O O . PRO C 3 69 ? -4.616 -11.328 6.096 1.00 0.00 69 PRO A O 10
ATOM 24499 N N . TYR C 3 70 ? -3.858 -12.294 4.213 1.00 0.00 70 TYR A N 10
ATOM 24500 C CA . TYR C 3 70 ? -3.322 -11.053 3.666 1.00 0.00 70 TYR A CA 10
ATOM 24501 C C . TYR C 3 70 ? -4.419 -10.218 3.027 1.00 0.00 70 TYR A C 10
ATOM 24502 O O . TYR C 3 70 ? -4.678 -9.100 3.453 1.00 0.00 70 TYR A O 10
ATOM 24520 N N . GLU C 3 71 ? -5.066 -10.768 2.006 1.00 0.00 71 GLU A N 10
ATOM 24521 C CA . GLU C 3 71 ? -6.159 -10.075 1.336 1.00 0.00 71 GLU A CA 10
ATOM 24522 C C . GLU C 3 71 ? -7.044 -9.371 2.357 1.00 0.00 71 GLU A C 10
ATOM 24523 O O . GLU C 3 71 ? -7.283 -8.165 2.266 1.00 0.00 71 GLU A O 10
ATOM 24535 N N . ALA C 3 72 ? -7.447 -10.112 3.384 1.00 0.00 72 ALA A N 10
ATOM 24536 C CA . ALA C 3 72 ? -8.188 -9.531 4.493 1.00 0.00 72 ALA A CA 10
ATOM 24537 C C . ALA C 3 72 ? -7.348 -8.461 5.175 1.00 0.00 72 ALA A C 10
ATOM 24538 O O . ALA C 3 72 ? -7.823 -7.357 5.440 1.00 0.00 72 ALA A O 10
ATOM 24545 N N . LYS C 3 73 ? -6.063 -8.760 5.344 1.00 0.00 73 LYS A N 10
ATOM 24546 C CA . LYS C 3 73 ? -5.114 -7.784 5.864 1.00 0.00 73 LYS A CA 10
ATOM 24547 C C . LYS C 3 73 ? -5.017 -6.584 4.928 1.00 0.00 73 LYS A C 10
ATOM 24548 O O . LYS C 3 73 ? -4.516 -5.525 5.307 1.00 0.00 73 LYS A O 10
ATOM 24567 N N . ALA C 3 74 ? -5.523 -6.755 3.711 1.00 0.00 74 ALA A N 10
ATOM 24568 C CA . ALA C 3 74 ? -5.523 -5.689 2.723 1.00 0.00 74 ALA A CA 10
ATOM 24569 C C . ALA C 3 74 ? -6.653 -4.711 2.998 1.00 0.00 74 ALA A C 10
ATOM 24570 O O . ALA C 3 74 ? -6.447 -3.500 3.013 1.00 0.00 74 ALA A O 10
ATOM 24577 N N . GLN C 3 75 ? -7.822 -5.253 3.319 1.00 0.00 75 GLN A N 10
ATOM 24578 C CA . GLN C 3 75 ? -8.949 -4.429 3.733 1.00 0.00 75 GLN A CA 10
ATOM 24579 C C . GLN C 3 75 ? -8.644 -3.763 5.069 1.00 0.00 75 GLN A C 10
ATOM 24580 O O . GLN C 3 75 ? -9.061 -2.632 5.323 1.00 0.00 75 GLN A O 10
ATOM 24594 N N . ALA C 3 76 ? -7.853 -4.447 5.891 1.00 0.00 76 ALA A N 10
ATOM 24595 C CA . ALA C 3 76 ? -7.429 -3.905 7.175 1.00 0.00 76 ALA A CA 10
ATOM 24596 C C . ALA C 3 76 ? -6.540 -2.681 6.980 1.00 0.00 76 ALA A C 10
ATOM 24597 O O . ALA C 3 76 ? -6.751 -1.642 7.605 1.00 0.00 76 ALA A O 10
ATOM 24604 N N . ASP C 3 77 ? -5.567 -2.802 6.081 1.00 0.00 77 ASP A N 10
ATOM 24605 C CA . ASP C 3 77 ? -4.672 -1.694 5.774 1.00 0.00 77 ASP A CA 10
ATOM 24606 C C . ASP C 3 77 ? -5.387 -0.642 4.934 1.00 0.00 77 ASP A C 10
ATOM 24607 O O . ASP C 3 77 ? -5.076 0.547 5.012 1.00 0.00 77 ASP A O 10
ATOM 24616 N N . LYS C 3 78 ? -6.392 -1.078 4.180 1.00 0.00 78 LYS A N 10
ATOM 24617 C CA . LYS C 3 78 ? -7.194 -0.167 3.375 1.00 0.00 78 LYS A CA 10
ATOM 24618 C C . LYS C 3 78 ? -7.860 0.879 4.262 1.00 0.00 78 LYS A C 10
ATOM 24619 O O . LYS C 3 78 ? -7.834 2.071 3.960 1.00 0.00 78 LYS A O 10
ATOM 24638 N N . LYS C 3 79 ? -8.385 0.430 5.397 1.00 0.00 79 LYS A N 10
ATOM 24639 C CA . LYS C 3 79 ? -8.974 1.335 6.375 1.00 0.00 79 LYS A CA 10
ATOM 24640 C C . LYS C 3 79 ? -7.893 2.201 7.016 1.00 0.00 79 LYS A C 10
ATOM 24641 O O . LYS C 3 79 ? -8.036 3.422 7.118 1.00 0.00 79 LYS A O 10
ATOM 24660 N N . ARG C 3 80 ? -6.789 1.565 7.396 1.00 0.00 80 ARG A N 10
ATOM 24661 C CA . ARG C 3 80 ? -5.659 2.278 7.975 1.00 0.00 80 ARG A CA 10
ATOM 24662 C C . ARG C 3 80 ? -5.462 3.622 7.284 1.00 0.00 80 ARG A C 10
ATOM 24663 O O . ARG C 3 80 ? -5.532 4.675 7.919 1.00 0.00 80 ARG A O 10
ATOM 24684 N N . TYR C 3 81 ? -5.254 3.579 5.972 1.00 0.00 81 TYR A N 10
ATOM 24685 C CA . TYR C 3 81 ? -5.094 4.794 5.186 1.00 0.00 81 TYR A CA 10
ATOM 24686 C C . TYR C 3 81 ? -6.445 5.461 4.947 1.00 0.00 81 TYR A C 10
ATOM 24687 O O . TYR C 3 81 ? -6.524 6.675 4.759 1.00 0.00 81 TYR A O 10
ATOM 24705 N N . GLU C 3 82 ? -7.508 4.665 4.986 1.00 0.00 82 GLU A N 10
ATOM 24706 C CA . GLU C 3 82 ? -8.855 5.190 4.810 1.00 0.00 82 GLU A CA 10
ATOM 24707 C C . GLU C 3 82 ? -9.121 6.316 5.800 1.00 0.00 82 GLU A C 10
ATOM 24708 O O . GLU C 3 82 ? -10.007 7.145 5.594 1.00 0.00 82 GLU A O 10
ATOM 24720 N N . SER C 3 83 ? -8.327 6.355 6.863 1.00 0.00 83 SER A N 10
ATOM 24721 C CA . SER C 3 83 ? -8.443 7.411 7.861 1.00 0.00 83 SER A CA 10
ATOM 24722 C C . SER C 3 83 ? -7.833 8.709 7.341 1.00 0.00 83 SER A C 10
ATOM 24723 O O . SER C 3 83 ? -8.416 9.784 7.487 1.00 0.00 83 SER A O 10
ATOM 24731 N N . GLU C 3 84 ? -6.657 8.599 6.732 1.00 0.00 84 GLU A N 10
ATOM 24732 C CA . GLU C 3 84 ? -5.961 9.760 6.193 1.00 0.00 84 GLU A CA 10
ATOM 24733 C C . GLU C 3 84 ? -6.661 10.293 4.946 1.00 0.00 84 GLU A C 10
ATOM 24734 O O . GLU C 3 84 ? -6.465 11.446 4.560 1.00 0.00 84 GLU A O 10
ATOM 24746 N N . LYS C 3 85 ? -7.507 9.464 4.340 1.00 0.00 85 LYS A N 10
ATOM 24747 C CA . LYS C 3 85 ? -8.271 9.882 3.169 1.00 0.00 85 LYS A CA 10
ATOM 24748 C C . LYS C 3 85 ? -9.564 10.571 3.591 1.00 0.00 85 LYS A C 10
ATOM 24749 O O . LYS C 3 85 ? -9.869 11.674 3.136 1.00 0.00 85 LYS A O 10
ATOM 24768 N N . GLU C 3 86 ? -10.286 9.944 4.514 1.00 0.00 86 GLU A N 10
ATOM 24769 C CA . GLU C 3 86 ? -11.506 10.528 5.052 1.00 0.00 86 GLU A CA 10
ATOM 24770 C C . GLU C 3 86 ? -11.236 11.927 5.592 1.00 0.00 86 GLU A C 10
ATOM 24771 O O . GLU C 3 86 ? -12.036 12.844 5.401 1.00 0.00 86 GLU A O 10
ATOM 24783 N N . LEU C 3 87 ? -10.067 12.102 6.202 1.00 0.00 87 LEU A N 10
ATOM 24784 C CA . LEU C 3 87 ? -9.659 13.408 6.702 1.00 0.00 87 LEU A CA 10
ATOM 24785 C C . LEU C 3 87 ? -9.093 14.254 5.571 1.00 0.00 87 LEU A C 10
ATOM 24786 O O . LEU C 3 87 ? -9.426 15.429 5.434 1.00 0.00 87 LEU A O 10
ATOM 24802 N N . TYR C 3 88 ? -8.300 13.624 4.713 1.00 0.00 88 TYR A N 10
ATOM 24803 C CA . TYR C 3 88 ? -7.769 14.293 3.536 1.00 0.00 88 TYR A CA 10
ATOM 24804 C C . TYR C 3 88 ? -8.811 15.237 2.949 1.00 0.00 88 TYR A C 10
ATOM 24805 O O . TYR C 3 88 ? -8.498 16.364 2.563 1.00 0.00 88 TYR A O 10
ATOM 24823 N N . ASN C 3 89 ? -10.058 14.781 2.926 1.00 0.00 89 ASN A N 10
ATOM 24824 C CA . ASN C 3 89 ? -11.161 15.595 2.434 1.00 0.00 89 ASN A CA 10
ATOM 24825 C C . ASN C 3 89 ? -11.815 16.367 3.575 1.00 0.00 89 ASN A C 10
ATOM 24826 O O . ASN C 3 89 ? -12.316 17.474 3.381 1.00 0.00 89 ASN A O 10
ATOM 24837 N N . ALA C 3 90 ? -11.788 15.784 4.772 1.00 0.00 90 ALA A N 10
ATOM 24838 C CA . ALA C 3 90 ? -12.375 16.424 5.946 1.00 0.00 90 ALA A CA 10
ATOM 24839 C C . ALA C 3 90 ? -11.453 17.503 6.504 1.00 0.00 90 ALA A C 10
ATOM 24840 O O . ALA C 3 90 ? -11.675 18.018 7.599 1.00 0.00 90 ALA A O 10
ATOM 24847 N N . THR C 3 91 ? -10.413 17.833 5.746 1.00 0.00 91 THR A N 10
ATOM 24848 C CA . THR C 3 91 ? -9.450 18.844 6.163 1.00 0.00 91 THR A CA 10
ATOM 24849 C C . THR C 3 91 ? -9.027 19.703 4.978 1.00 0.00 91 THR A C 10
ATOM 24850 O O . THR C 3 91 ? -8.934 20.926 5.084 1.00 0.00 91 THR A O 10
ATOM 24861 N N . LEU C 3 92 ? -8.791 19.053 3.843 1.00 0.00 92 LEU A N 10
ATOM 24862 C CA . LEU C 3 92 ? -8.402 19.754 2.626 1.00 0.00 92 LEU A CA 10
ATOM 24863 C C . LEU C 3 92 ? -9.611 20.406 1.965 1.00 0.00 92 LEU A C 10
ATOM 24864 O O . LEU C 3 92 ? -9.487 21.433 1.296 1.00 0.00 92 LEU A O 10
ATOM 24880 N N . ALA C 3 93 ? -10.781 19.803 2.155 1.00 0.00 93 ALA A N 10
ATOM 24881 C CA . ALA C 3 93 ? -12.013 20.326 1.576 1.00 0.00 93 ALA A CA 10
ATOM 24882 C C . ALA C 3 93 ? -12.279 21.751 2.047 1.00 0.00 93 ALA A C 10
ATOM 24883 O O . ALA C 3 93 ? -12.913 21.930 3.087 1.00 0.00 93 ALA A O 10
ATOM 25841 N N . MET C 3 1 ? -14.484 -3.611 -9.094 1.00 0.00 1 MET A N 11
ATOM 25842 C CA . MET C 3 1 ? -13.868 -4.626 -9.988 1.00 0.00 1 MET A CA 11
ATOM 25843 C C . MET C 3 1 ? -13.828 -4.129 -11.429 1.00 0.00 1 MET A C 11
ATOM 25844 O O . MET C 3 1 ? -13.840 -2.923 -11.681 1.00 0.00 1 MET A O 11
ATOM 25860 N N . VAL C 3 2 ? -13.778 -5.064 -12.372 1.00 0.00 2 VAL A N 11
ATOM 25861 C CA . VAL C 3 2 ? -13.736 -4.721 -13.787 1.00 0.00 2 VAL A CA 11
ATOM 25862 C C . VAL C 3 2 ? -12.311 -4.413 -14.236 1.00 0.00 2 VAL A C 11
ATOM 25863 O O . VAL C 3 2 ? -11.717 -3.422 -13.811 1.00 0.00 2 VAL A O 11
ATOM 25876 N N . THR C 3 3 ? -11.770 -5.267 -15.098 1.00 0.00 3 THR A N 11
ATOM 25877 C CA . THR C 3 3 ? -10.415 -5.086 -15.605 1.00 0.00 3 THR A CA 11
ATOM 25878 C C . THR C 3 3 ? -9.996 -6.267 -16.474 1.00 0.00 3 THR A C 11
ATOM 25879 O O . THR C 3 3 ? -10.016 -7.416 -16.031 1.00 0.00 3 THR A O 11
ATOM 25890 N N . PRO C 3 4 ? -9.610 -5.995 -17.730 1.00 0.00 4 PRO A N 11
ATOM 25891 C CA . PRO C 3 4 ? -9.183 -7.035 -18.670 1.00 0.00 4 PRO A CA 11
ATOM 25892 C C . PRO C 3 4 ? -7.838 -7.643 -18.289 1.00 0.00 4 PRO A C 11
ATOM 25893 O O . PRO C 3 4 ? -7.379 -7.497 -17.155 1.00 0.00 4 PRO A O 11
ATOM 25904 N N . ARG C 3 5 ? -7.211 -8.326 -19.241 1.00 0.00 5 ARG A N 11
ATOM 25905 C CA . ARG C 3 5 ? -5.918 -8.957 -19.004 1.00 0.00 5 ARG A CA 11
ATOM 25906 C C . ARG C 3 5 ? -4.778 -8.027 -19.400 1.00 0.00 5 ARG A C 11
ATOM 25907 O O . ARG C 3 5 ? -3.715 -8.479 -19.828 1.00 0.00 5 ARG A O 11
ATOM 25928 N N . GLU C 3 6 ? -5.004 -6.725 -19.255 1.00 0.00 6 GLU A N 11
ATOM 25929 C CA . GLU C 3 6 ? -3.994 -5.731 -19.598 1.00 0.00 6 GLU A CA 11
ATOM 25930 C C . GLU C 3 6 ? -2.819 -5.790 -18.627 1.00 0.00 6 GLU A C 11
ATOM 25931 O O . GLU C 3 6 ? -3.005 -5.933 -17.419 1.00 0.00 6 GLU A O 11
ATOM 25943 N N . PRO C 3 7 ? -1.590 -5.678 -19.150 1.00 0.00 7 PRO A N 11
ATOM 25944 C CA . PRO C 3 7 ? -0.374 -5.718 -18.332 1.00 0.00 7 PRO A CA 11
ATOM 25945 C C . PRO C 3 7 ? -0.223 -4.476 -17.460 1.00 0.00 7 PRO A C 11
ATOM 25946 O O . PRO C 3 7 ? 0.022 -3.379 -17.961 1.00 0.00 7 PRO A O 11
ATOM 25957 N N . LYS C 3 8 ? -0.370 -4.657 -16.152 1.00 0.00 8 LYS A N 11
ATOM 25958 C CA . LYS C 3 8 ? -0.249 -3.551 -15.209 1.00 0.00 8 LYS A CA 11
ATOM 25959 C C . LYS C 3 8 ? 0.903 -2.630 -15.594 1.00 0.00 8 LYS A C 11
ATOM 25960 O O . LYS C 3 8 ? 1.891 -3.068 -16.182 1.00 0.00 8 LYS A O 11
ATOM 25979 N N . LYS C 3 9 ? 0.769 -1.351 -15.258 1.00 0.00 9 LYS A N 11
ATOM 25980 C CA . LYS C 3 9 ? 1.800 -0.368 -15.568 1.00 0.00 9 LYS A CA 11
ATOM 25981 C C . LYS C 3 9 ? 2.424 0.189 -14.292 1.00 0.00 9 LYS A C 11
ATOM 25982 O O . LYS C 3 9 ? 1.814 0.150 -13.223 1.00 0.00 9 LYS A O 11
ATOM 26001 N N . ARG C 3 10 ? 3.643 0.704 -14.412 1.00 0.00 10 ARG A N 11
ATOM 26002 C CA . ARG C 3 10 ? 4.350 1.268 -13.268 1.00 0.00 10 ARG A CA 11
ATOM 26003 C C . ARG C 3 10 ? 4.004 2.742 -13.086 1.00 0.00 10 ARG A C 11
ATOM 26004 O O . ARG C 3 10 ? 3.687 3.185 -11.982 1.00 0.00 10 ARG A O 11
ATOM 26025 N N . THR C 3 11 ? 4.067 3.499 -14.177 1.00 0.00 11 THR A N 11
ATOM 26026 C CA . THR C 3 11 ? 3.762 4.924 -14.138 1.00 0.00 11 THR A CA 11
ATOM 26027 C C . THR C 3 11 ? 4.387 5.583 -12.913 1.00 0.00 11 THR A C 11
ATOM 26028 O O . THR C 3 11 ? 3.730 5.758 -11.887 1.00 0.00 11 THR A O 11
ATOM 26039 N N . THR C 3 12 ? 5.664 5.936 -13.026 1.00 0.00 12 THR A N 11
ATOM 26040 C CA . THR C 3 12 ? 6.382 6.570 -11.928 1.00 0.00 12 THR A CA 11
ATOM 26041 C C . THR C 3 12 ? 5.453 7.456 -11.104 1.00 0.00 12 THR A C 11
ATOM 26042 O O . THR C 3 12 ? 5.051 8.532 -11.548 1.00 0.00 12 THR A O 11
ATOM 26053 N N . ARG C 3 13 ? 5.108 6.991 -9.908 1.00 0.00 13 ARG A N 11
ATOM 26054 C CA . ARG C 3 13 ? 4.220 7.737 -9.023 1.00 0.00 13 ARG A CA 11
ATOM 26055 C C . ARG C 3 13 ? 4.429 9.240 -9.180 1.00 0.00 13 ARG A C 11
ATOM 26056 O O . ARG C 3 13 ? 5.504 9.690 -9.573 1.00 0.00 13 ARG A O 11
ATOM 26077 N N . LYS C 3 14 ? 3.393 10.011 -8.866 1.00 0.00 14 LYS A N 11
ATOM 26078 C CA . LYS C 3 14 ? 3.463 11.464 -8.968 1.00 0.00 14 LYS A CA 11
ATOM 26079 C C . LYS C 3 14 ? 3.243 12.117 -7.608 1.00 0.00 14 LYS A C 11
ATOM 26080 O O . LYS C 3 14 ? 3.516 11.516 -6.569 1.00 0.00 14 LYS A O 11
ATOM 26099 N N . LYS C 3 15 ? 2.749 13.351 -7.622 1.00 0.00 15 LYS A N 11
ATOM 26100 C CA . LYS C 3 15 ? 2.495 14.086 -6.389 1.00 0.00 15 LYS A CA 11
ATOM 26101 C C . LYS C 3 15 ? 1.189 14.869 -6.479 1.00 0.00 15 LYS A C 11
ATOM 26102 O O . LYS C 3 15 ? 0.738 15.219 -7.570 1.00 0.00 15 LYS A O 11
ATOM 26121 N N . LYS C 3 16 ? 0.587 15.140 -5.326 1.00 0.00 16 LYS A N 11
ATOM 26122 C CA . LYS C 3 16 ? -0.667 15.883 -5.273 1.00 0.00 16 LYS A CA 11
ATOM 26123 C C . LYS C 3 16 ? -1.342 15.715 -3.916 1.00 0.00 16 LYS A C 11
ATOM 26124 O O . LYS C 3 16 ? -0.877 14.949 -3.072 1.00 0.00 16 LYS A O 11
ATOM 26143 N N . ASP C 3 17 ? -2.438 16.440 -3.712 1.00 0.00 17 ASP A N 11
ATOM 26144 C CA . ASP C 3 17 ? -3.176 16.370 -2.457 1.00 0.00 17 ASP A CA 11
ATOM 26145 C C . ASP C 3 17 ? -2.360 16.955 -1.310 1.00 0.00 17 ASP A C 11
ATOM 26146 O O . ASP C 3 17 ? -1.182 16.638 -1.145 1.00 0.00 17 ASP A O 11
ATOM 26155 N N . PRO C 3 18 ? -2.993 17.801 -0.483 1.00 0.00 18 PRO A N 11
ATOM 26156 C CA . PRO C 3 18 ? -2.341 18.414 0.678 1.00 0.00 18 PRO A CA 11
ATOM 26157 C C . PRO C 3 18 ? -1.805 17.371 1.651 1.00 0.00 18 PRO A C 11
ATOM 26158 O O . PRO C 3 18 ? -0.594 17.233 1.826 1.00 0.00 18 PRO A O 11
ATOM 26169 N N . ASN C 3 19 ? -2.714 16.612 2.254 1.00 0.00 19 ASN A N 11
ATOM 26170 C CA . ASN C 3 19 ? -2.331 15.548 3.173 1.00 0.00 19 ASN A CA 11
ATOM 26171 C C . ASN C 3 19 ? -2.005 14.269 2.408 1.00 0.00 19 ASN A C 11
ATOM 26172 O O . ASN C 3 19 ? -1.222 13.439 2.868 1.00 0.00 19 ASN A O 11
ATOM 26183 N N . ALA C 3 20 ? -2.582 14.141 1.217 1.00 0.00 20 ALA A N 11
ATOM 26184 C CA . ALA C 3 20 ? -2.327 12.992 0.358 1.00 0.00 20 ALA A CA 11
ATOM 26185 C C . ALA C 3 20 ? -2.117 11.723 1.176 1.00 0.00 20 ALA A C 11
ATOM 26186 O O . ALA C 3 20 ? -0.985 11.344 1.477 1.00 0.00 20 ALA A O 11
ATOM 26193 N N . PRO C 3 21 ? -3.213 11.032 1.518 1.00 0.00 21 PRO A N 11
ATOM 26194 C CA . PRO C 3 21 ? -3.156 9.777 2.277 1.00 0.00 21 PRO A CA 11
ATOM 26195 C C . PRO C 3 21 ? -2.306 8.724 1.575 1.00 0.00 21 PRO A C 11
ATOM 26196 O O . PRO C 3 21 ? -1.394 8.150 2.170 1.00 0.00 21 PRO A O 11
ATOM 26207 N N . LYS C 3 22 ? -2.598 8.497 0.299 1.00 0.00 22 LYS A N 11
ATOM 26208 C CA . LYS C 3 22 ? -1.845 7.542 -0.508 1.00 0.00 22 LYS A CA 11
ATOM 26209 C C . LYS C 3 22 ? -2.444 6.143 -0.408 1.00 0.00 22 LYS A C 11
ATOM 26210 O O . LYS C 3 22 ? -1.749 5.184 -0.074 1.00 0.00 22 LYS A O 11
ATOM 26229 N N . ARG C 3 23 ? -3.726 6.031 -0.741 1.00 0.00 23 ARG A N 11
ATOM 26230 C CA . ARG C 3 23 ? -4.416 4.745 -0.723 1.00 0.00 23 ARG A CA 11
ATOM 26231 C C . ARG C 3 23 ? -3.813 3.811 0.322 1.00 0.00 23 ARG A C 11
ATOM 26232 O O . ARG C 3 23 ? -3.284 4.260 1.340 1.00 0.00 23 ARG A O 11
ATOM 26253 N N . ALA C 3 24 ? -3.919 2.510 0.077 1.00 0.00 24 ALA A N 11
ATOM 26254 C CA . ALA C 3 24 ? -3.406 1.512 1.009 1.00 0.00 24 ALA A CA 11
ATOM 26255 C C . ALA C 3 24 ? -2.525 0.495 0.296 1.00 0.00 24 ALA A C 11
ATOM 26256 O O . ALA C 3 24 ? -2.430 0.490 -0.931 1.00 0.00 24 ALA A O 11
ATOM 26263 N N . LEU C 3 25 ? -1.945 -0.416 1.070 1.00 0.00 25 LEU A N 11
ATOM 26264 C CA . LEU C 3 25 ? -1.147 -1.497 0.508 1.00 0.00 25 LEU A CA 11
ATOM 26265 C C . LEU C 3 25 ? -2.011 -2.403 -0.358 1.00 0.00 25 LEU A C 11
ATOM 26266 O O . LEU C 3 25 ? -3.161 -2.080 -0.655 1.00 0.00 25 LEU A O 11
ATOM 26282 N N . SER C 3 26 ? -1.460 -3.547 -0.736 1.00 0.00 26 SER A N 11
ATOM 26283 C CA . SER C 3 26 ? -2.193 -4.512 -1.542 1.00 0.00 26 SER A CA 11
ATOM 26284 C C . SER C 3 26 ? -2.057 -5.916 -0.964 1.00 0.00 26 SER A C 11
ATOM 26285 O O . SER C 3 26 ? -1.127 -6.199 -0.208 1.00 0.00 26 SER A O 11
ATOM 26293 N N . ALA C 3 27 ? -2.962 -6.804 -1.361 1.00 0.00 27 ALA A N 11
ATOM 26294 C CA . ALA C 3 27 ? -2.901 -8.194 -0.927 1.00 0.00 27 ALA A CA 11
ATOM 26295 C C . ALA C 3 27 ? -1.574 -8.820 -1.335 1.00 0.00 27 ALA A C 11
ATOM 26296 O O . ALA C 3 27 ? -1.158 -9.841 -0.784 1.00 0.00 27 ALA A O 11
ATOM 26303 N N . TYR C 3 28 ? -0.911 -8.193 -2.301 1.00 0.00 28 TYR A N 11
ATOM 26304 C CA . TYR C 3 28 ? 0.368 -8.681 -2.795 1.00 0.00 28 TYR A CA 11
ATOM 26305 C C . TYR C 3 28 ? 1.506 -8.286 -1.859 1.00 0.00 28 TYR A C 11
ATOM 26306 O O . TYR C 3 28 ? 2.530 -8.962 -1.795 1.00 0.00 28 TYR A O 11
ATOM 26324 N N . MET C 3 29 ? 1.328 -7.177 -1.148 1.00 0.00 29 MET A N 11
ATOM 26325 C CA . MET C 3 29 ? 2.347 -6.695 -0.223 1.00 0.00 29 MET A CA 11
ATOM 26326 C C . MET C 3 29 ? 2.286 -7.455 1.098 1.00 0.00 29 MET A C 11
ATOM 26327 O O . MET C 3 29 ? 3.309 -7.915 1.605 1.00 0.00 29 MET A O 11
ATOM 26341 N N . PHE C 3 30 ? 1.079 -7.621 1.629 1.00 0.00 30 PHE A N 11
ATOM 26342 C CA . PHE C 3 30 ? 0.892 -8.369 2.867 1.00 0.00 30 PHE A CA 11
ATOM 26343 C C . PHE C 3 30 ? 1.267 -9.835 2.669 1.00 0.00 30 PHE A C 11
ATOM 26344 O O . PHE C 3 30 ? 2.039 -10.401 3.447 1.00 0.00 30 PHE A O 11
ATOM 26361 N N . PHE C 3 31 ? 0.792 -10.417 1.572 1.00 0.00 31 PHE A N 11
ATOM 26362 C CA . PHE C 3 31 ? 1.149 -11.787 1.225 1.00 0.00 31 PHE A CA 11
ATOM 26363 C C . PHE C 3 31 ? 2.635 -11.886 0.909 1.00 0.00 31 PHE A C 11
ATOM 26364 O O . PHE C 3 31 ? 3.362 -12.655 1.536 1.00 0.00 31 PHE A O 11
ATOM 26381 N N . ALA C 3 32 ? 3.088 -11.072 -0.038 1.00 0.00 32 ALA A N 11
ATOM 26382 C CA . ALA C 3 32 ? 4.499 -11.038 -0.404 1.00 0.00 32 ALA A CA 11
ATOM 26383 C C . ALA C 3 32 ? 5.367 -10.713 0.806 1.00 0.00 32 ALA A C 11
ATOM 26384 O O . ALA C 3 32 ? 6.569 -10.966 0.804 1.00 0.00 32 ALA A O 11
ATOM 26391 N N . ASN C 3 33 ? 4.740 -10.191 1.856 1.00 0.00 33 ASN A N 11
ATOM 26392 C CA . ASN C 3 33 ? 5.448 -9.900 3.096 1.00 0.00 33 ASN A CA 11
ATOM 26393 C C . ASN C 3 33 ? 5.762 -11.192 3.841 1.00 0.00 33 ASN A C 11
ATOM 26394 O O . ASN C 3 33 ? 6.910 -11.444 4.209 1.00 0.00 33 ASN A O 11
ATOM 26405 N N . GLU C 3 34 ? 4.749 -12.038 3.998 1.00 0.00 34 GLU A N 11
ATOM 26406 C CA . GLU C 3 34 ? 4.934 -13.342 4.627 1.00 0.00 34 GLU A CA 11
ATOM 26407 C C . GLU C 3 34 ? 5.870 -14.212 3.798 1.00 0.00 34 GLU A C 11
ATOM 26408 O O . GLU C 3 34 ? 6.844 -14.765 4.311 1.00 0.00 34 GLU A O 11
ATOM 26420 N N . ASN C 3 35 ? 5.591 -14.295 2.504 1.00 0.00 35 ASN A N 11
ATOM 26421 C CA . ASN C 3 35 ? 6.424 -15.067 1.592 1.00 0.00 35 ASN A CA 11
ATOM 26422 C C . ASN C 3 35 ? 7.828 -14.482 1.523 1.00 0.00 35 ASN A C 11
ATOM 26423 O O . ASN C 3 35 ? 8.787 -15.089 1.994 1.00 0.00 35 ASN A O 11
ATOM 26434 N N . ARG C 3 36 ? 7.931 -13.283 0.961 1.00 0.00 36 ARG A N 11
ATOM 26435 C CA . ARG C 3 36 ? 9.206 -12.580 0.870 1.00 0.00 36 ARG A CA 11
ATOM 26436 C C . ARG C 3 36 ? 10.284 -13.293 1.680 1.00 0.00 36 ARG A C 11
ATOM 26437 O O . ARG C 3 36 ? 11.247 -13.820 1.123 1.00 0.00 36 ARG A O 11
ATOM 26458 N N . ASP C 3 37 ? 10.100 -13.324 2.996 1.00 0.00 37 ASP A N 11
ATOM 26459 C CA . ASP C 3 37 ? 11.049 -13.982 3.884 1.00 0.00 37 ASP A CA 11
ATOM 26460 C C . ASP C 3 37 ? 10.966 -15.497 3.739 1.00 0.00 37 ASP A C 11
ATOM 26461 O O . ASP C 3 37 ? 11.974 -16.163 3.504 1.00 0.00 37 ASP A O 11
ATOM 26470 N N . ILE C 3 38 ? 9.755 -16.033 3.841 1.00 0.00 38 ILE A N 11
ATOM 26471 C CA . ILE C 3 38 ? 9.539 -17.465 3.676 1.00 0.00 38 ILE A CA 11
ATOM 26472 C C . ILE C 3 38 ? 10.159 -17.962 2.373 1.00 0.00 38 ILE A C 11
ATOM 26473 O O . ILE C 3 38 ? 11.137 -18.710 2.383 1.00 0.00 38 ILE A O 11
ATOM 26489 N N . VAL C 3 39 ? 9.564 -17.558 1.257 1.00 0.00 39 VAL A N 11
ATOM 26490 C CA . VAL C 3 39 ? 10.039 -17.969 -0.060 1.00 0.00 39 VAL A CA 11
ATOM 26491 C C . VAL C 3 39 ? 11.545 -17.766 -0.199 1.00 0.00 39 VAL A C 11
ATOM 26492 O O . VAL C 3 39 ? 12.285 -18.712 -0.467 1.00 0.00 39 VAL A O 11
ATOM 26505 N N . ARG C 3 40 ? 11.987 -16.519 -0.067 1.00 0.00 40 ARG A N 11
ATOM 26506 C CA . ARG C 3 40 ? 13.397 -16.188 -0.236 1.00 0.00 40 ARG A CA 11
ATOM 26507 C C . ARG C 3 40 ? 14.254 -16.874 0.824 1.00 0.00 40 ARG A C 11
ATOM 26508 O O . ARG C 3 40 ? 15.481 -16.894 0.726 1.00 0.00 40 ARG A O 11
ATOM 26529 N N . SER C 3 41 ? 13.599 -17.454 1.824 1.00 0.00 41 SER A N 11
ATOM 26530 C CA . SER C 3 41 ? 14.299 -18.162 2.889 1.00 0.00 41 SER A CA 11
ATOM 26531 C C . SER C 3 41 ? 14.506 -19.627 2.521 1.00 0.00 41 SER A C 11
ATOM 26532 O O . SER C 3 41 ? 15.466 -20.258 2.962 1.00 0.00 41 SER A O 11
ATOM 26540 N N . GLU C 3 42 ? 13.612 -20.155 1.692 1.00 0.00 42 GLU A N 11
ATOM 26541 C CA . GLU C 3 42 ? 13.710 -21.537 1.241 1.00 0.00 42 GLU A CA 11
ATOM 26542 C C . GLU C 3 42 ? 14.440 -21.618 -0.093 1.00 0.00 42 GLU A C 11
ATOM 26543 O O . GLU C 3 42 ? 14.840 -22.698 -0.531 1.00 0.00 42 GLU A O 11
ATOM 26555 N N . ASN C 3 43 ? 14.618 -20.467 -0.732 1.00 0.00 43 ASN A N 11
ATOM 26556 C CA . ASN C 3 43 ? 15.308 -20.401 -2.013 1.00 0.00 43 ASN A CA 11
ATOM 26557 C C . ASN C 3 43 ? 16.161 -19.140 -2.107 1.00 0.00 43 ASN A C 11
ATOM 26558 O O . ASN C 3 43 ? 15.947 -18.294 -2.974 1.00 0.00 43 ASN A O 11
ATOM 26569 N N . PRO C 3 44 ? 17.129 -18.995 -1.193 1.00 0.00 44 PRO A N 11
ATOM 26570 C CA . PRO C 3 44 ? 18.012 -17.825 -1.150 1.00 0.00 44 PRO A CA 11
ATOM 26571 C C . PRO C 3 44 ? 18.785 -17.638 -2.450 1.00 0.00 44 PRO A C 11
ATOM 26572 O O . PRO C 3 44 ? 19.303 -16.555 -2.726 1.00 0.00 44 PRO A O 11
ATOM 26583 N N . ASP C 3 45 ? 18.854 -18.697 -3.249 1.00 0.00 45 ASP A N 11
ATOM 26584 C CA . ASP C 3 45 ? 19.559 -18.647 -4.524 1.00 0.00 45 ASP A CA 11
ATOM 26585 C C . ASP C 3 45 ? 18.798 -17.792 -5.532 1.00 0.00 45 ASP A C 11
ATOM 26586 O O . ASP C 3 45 ? 19.334 -16.824 -6.072 1.00 0.00 45 ASP A O 11
ATOM 26595 N N . ILE C 3 46 ? 17.544 -18.155 -5.781 1.00 0.00 46 ILE A N 11
ATOM 26596 C CA . ILE C 3 46 ? 16.708 -17.421 -6.721 1.00 0.00 46 ILE A CA 11
ATOM 26597 C C . ILE C 3 46 ? 16.747 -15.924 -6.440 1.00 0.00 46 ILE A C 11
ATOM 26598 O O . ILE C 3 46 ? 16.659 -15.494 -5.289 1.00 0.00 46 ILE A O 11
ATOM 26614 N N . THR C 3 47 ? 16.868 -15.134 -7.501 1.00 0.00 47 THR A N 11
ATOM 26615 C CA . THR C 3 47 ? 16.905 -13.682 -7.373 1.00 0.00 47 THR A CA 11
ATOM 26616 C C . THR C 3 47 ? 15.525 -13.080 -7.617 1.00 0.00 47 THR A C 11
ATOM 26617 O O . THR C 3 47 ? 14.572 -13.793 -7.927 1.00 0.00 47 THR A O 11
ATOM 26628 N N . PHE C 3 48 ? 15.424 -11.764 -7.466 1.00 0.00 48 PHE A N 11
ATOM 26629 C CA . PHE C 3 48 ? 14.161 -11.066 -7.661 1.00 0.00 48 PHE A CA 11
ATOM 26630 C C . PHE C 3 48 ? 13.368 -11.667 -8.818 1.00 0.00 48 PHE A C 11
ATOM 26631 O O . PHE C 3 48 ? 12.142 -11.576 -8.854 1.00 0.00 48 PHE A O 11
ATOM 26648 N N . GLY C 3 49 ? 14.080 -12.220 -9.795 1.00 0.00 49 GLY A N 11
ATOM 26649 C CA . GLY C 3 49 ? 13.425 -12.753 -10.976 1.00 0.00 49 GLY A CA 11
ATOM 26650 C C . GLY C 3 49 ? 12.678 -14.044 -10.707 1.00 0.00 49 GLY A C 11
ATOM 26651 O O . GLY C 3 49 ? 11.527 -14.198 -11.116 1.00 0.00 49 GLY A O 11
ATOM 26655 N N . GLN C 3 50 ? 13.325 -14.970 -10.009 1.00 0.00 50 GLN A N 11
ATOM 26656 C CA . GLN C 3 50 ? 12.704 -16.247 -9.678 1.00 0.00 50 GLN A CA 11
ATOM 26657 C C . GLN C 3 50 ? 11.830 -16.110 -8.440 1.00 0.00 50 GLN A C 11
ATOM 26658 O O . GLN C 3 50 ? 10.642 -16.432 -8.466 1.00 0.00 50 GLN A O 11
ATOM 26672 N N . VAL C 3 51 ? 12.416 -15.595 -7.367 1.00 0.00 51 VAL A N 11
ATOM 26673 C CA . VAL C 3 51 ? 11.686 -15.376 -6.127 1.00 0.00 51 VAL A CA 11
ATOM 26674 C C . VAL C 3 51 ? 10.557 -14.371 -6.327 1.00 0.00 51 VAL A C 11
ATOM 26675 O O . VAL C 3 51 ? 9.505 -14.473 -5.697 1.00 0.00 51 VAL A O 11
ATOM 26688 N N . GLY C 3 52 ? 10.781 -13.405 -7.210 1.00 0.00 52 GLY A N 11
ATOM 26689 C CA . GLY C 3 52 ? 9.772 -12.394 -7.472 1.00 0.00 52 GLY A CA 11
ATOM 26690 C C . GLY C 3 52 ? 8.664 -12.901 -8.373 1.00 0.00 52 GLY A C 11
ATOM 26691 O O . GLY C 3 52 ? 7.583 -13.255 -7.900 1.00 0.00 52 GLY A O 11
ATOM 26695 N N . LYS C 3 53 ? 8.937 -12.957 -9.673 1.00 0.00 53 LYS A N 11
ATOM 26696 C CA . LYS C 3 53 ? 7.960 -13.454 -10.634 1.00 0.00 53 LYS A CA 11
ATOM 26697 C C . LYS C 3 53 ? 7.209 -14.650 -10.060 1.00 0.00 53 LYS A C 11
ATOM 26698 O O . LYS C 3 53 ? 5.992 -14.767 -10.214 1.00 0.00 53 LYS A O 11
ATOM 26717 N N . LYS C 3 54 ? 7.934 -15.503 -9.342 1.00 0.00 54 LYS A N 11
ATOM 26718 C CA . LYS C 3 54 ? 7.328 -16.653 -8.685 1.00 0.00 54 LYS A CA 11
ATOM 26719 C C . LYS C 3 54 ? 6.305 -16.201 -7.649 1.00 0.00 54 LYS A C 11
ATOM 26720 O O . LYS C 3 54 ? 5.143 -16.596 -7.698 1.00 0.00 54 LYS A O 11
ATOM 26739 N N . LEU C 3 55 ? 6.732 -15.326 -6.744 1.00 0.00 55 LEU A N 11
ATOM 26740 C CA . LEU C 3 55 ? 5.835 -14.777 -5.735 1.00 0.00 55 LEU A CA 11
ATOM 26741 C C . LEU C 3 55 ? 4.490 -14.419 -6.353 1.00 0.00 55 LEU A C 11
ATOM 26742 O O . LEU C 3 55 ? 3.439 -14.640 -5.753 1.00 0.00 55 LEU A O 11
ATOM 26758 N N . GLY C 3 56 ? 4.534 -13.874 -7.564 1.00 0.00 56 GLY A N 11
ATOM 26759 C CA . GLY C 3 56 ? 3.314 -13.505 -8.257 1.00 0.00 56 GLY A CA 11
ATOM 26760 C C . GLY C 3 56 ? 2.454 -14.707 -8.600 1.00 0.00 56 GLY A C 11
ATOM 26761 O O . GLY C 3 56 ? 1.310 -14.808 -8.157 1.00 0.00 56 GLY A O 11
ATOM 26765 N N . GLU C 3 57 ? 3.005 -15.620 -9.394 1.00 0.00 57 GLU A N 11
ATOM 26766 C CA . GLU C 3 57 ? 2.276 -16.820 -9.791 1.00 0.00 57 GLU A CA 11
ATOM 26767 C C . GLU C 3 57 ? 1.745 -17.561 -8.568 1.00 0.00 57 GLU A C 11
ATOM 26768 O O . GLU C 3 57 ? 0.546 -17.819 -8.457 1.00 0.00 57 GLU A O 11
ATOM 26780 N N . LYS C 3 58 ? 2.643 -17.891 -7.647 1.00 0.00 58 LYS A N 11
ATOM 26781 C CA . LYS C 3 58 ? 2.267 -18.592 -6.425 1.00 0.00 58 LYS A CA 11
ATOM 26782 C C . LYS C 3 58 ? 1.237 -17.794 -5.633 1.00 0.00 58 LYS A C 11
ATOM 26783 O O . LYS C 3 58 ? 0.373 -18.366 -4.969 1.00 0.00 58 LYS A O 11
ATOM 26802 N N . TRP C 3 59 ? 1.327 -16.470 -5.714 1.00 0.00 59 TRP A N 11
ATOM 26803 C CA . TRP C 3 59 ? 0.396 -15.601 -5.005 1.00 0.00 59 TRP A CA 11
ATOM 26804 C C . TRP C 3 59 ? -1.040 -15.919 -5.396 1.00 0.00 59 TRP A C 11
ATOM 26805 O O . TRP C 3 59 ? -1.891 -16.164 -4.540 1.00 0.00 59 TRP A O 11
ATOM 26826 N N . LYS C 3 60 ? -1.301 -15.913 -6.697 1.00 0.00 60 LYS A N 11
ATOM 26827 C CA . LYS C 3 60 ? -2.634 -16.199 -7.210 1.00 0.00 60 LYS A CA 11
ATOM 26828 C C . LYS C 3 60 ? -2.827 -17.698 -7.418 1.00 0.00 60 LYS A C 11
ATOM 26829 O O . LYS C 3 60 ? -3.897 -18.145 -7.828 1.00 0.00 60 LYS A O 11
ATOM 26848 N N . ALA C 3 61 ? -1.777 -18.467 -7.146 1.00 0.00 61 ALA A N 11
ATOM 26849 C CA . ALA C 3 61 ? -1.825 -19.914 -7.320 1.00 0.00 61 ALA A CA 11
ATOM 26850 C C . ALA C 3 61 ? -2.382 -20.603 -6.079 1.00 0.00 61 ALA A C 11
ATOM 26851 O O . ALA C 3 61 ? -2.964 -21.684 -6.168 1.00 0.00 61 ALA A O 11
ATOM 26858 N N . LEU C 3 62 ? -2.189 -19.980 -4.920 1.00 0.00 62 LEU A N 11
ATOM 26859 C CA . LEU C 3 62 ? -2.662 -20.549 -3.663 1.00 0.00 62 LEU A CA 11
ATOM 26860 C C . LEU C 3 62 ? -4.175 -20.742 -3.687 1.00 0.00 62 LEU A C 11
ATOM 26861 O O . LEU C 3 62 ? -4.664 -21.858 -3.859 1.00 0.00 62 LEU A O 11
ATOM 26877 N N . THR C 3 63 ? -4.909 -19.649 -3.490 1.00 0.00 63 THR A N 11
ATOM 26878 C CA . THR C 3 63 ? -6.366 -19.698 -3.455 1.00 0.00 63 THR A CA 11
ATOM 26879 C C . THR C 3 63 ? -6.917 -18.561 -2.600 1.00 0.00 63 THR A C 11
ATOM 26880 O O . THR C 3 63 ? -6.262 -18.101 -1.666 1.00 0.00 63 THR A O 11
ATOM 26891 N N . PRO C 3 64 ? -8.142 -18.104 -2.900 1.00 0.00 64 PRO A N 11
ATOM 26892 C CA . PRO C 3 64 ? -8.797 -17.038 -2.143 1.00 0.00 64 PRO A CA 11
ATOM 26893 C C . PRO C 3 64 ? -8.665 -17.243 -0.638 1.00 0.00 64 PRO A C 11
ATOM 26894 O O . PRO C 3 64 ? -8.321 -16.317 0.098 1.00 0.00 64 PRO A O 11
ATOM 26905 N N . GLU C 3 65 ? -8.902 -18.473 -0.191 1.00 0.00 65 GLU A N 11
ATOM 26906 C CA . GLU C 3 65 ? -8.769 -18.811 1.220 1.00 0.00 65 GLU A CA 11
ATOM 26907 C C . GLU C 3 65 ? -7.345 -18.559 1.706 1.00 0.00 65 GLU A C 11
ATOM 26908 O O . GLU C 3 65 ? -7.135 -18.011 2.788 1.00 0.00 65 GLU A O 11
ATOM 26920 N N . GLU C 3 66 ? -6.370 -18.934 0.883 1.00 0.00 66 GLU A N 11
ATOM 26921 C CA . GLU C 3 66 ? -4.965 -18.717 1.214 1.00 0.00 66 GLU A CA 11
ATOM 26922 C C . GLU C 3 66 ? -4.669 -17.229 1.352 1.00 0.00 66 GLU A C 11
ATOM 26923 O O . GLU C 3 66 ? -3.815 -16.826 2.142 1.00 0.00 66 GLU A O 11
ATOM 26935 N N . LYS C 3 67 ? -5.384 -16.418 0.581 1.00 0.00 67 LYS A N 11
ATOM 26936 C CA . LYS C 3 67 ? -5.206 -14.972 0.615 1.00 0.00 67 LYS A CA 11
ATOM 26937 C C . LYS C 3 67 ? -5.870 -14.371 1.850 1.00 0.00 67 LYS A C 11
ATOM 26938 O O . LYS C 3 67 ? -5.471 -13.313 2.330 1.00 0.00 67 LYS A O 11
ATOM 26957 N N . GLN C 3 68 ? -6.888 -15.057 2.358 1.00 0.00 68 GLN A N 11
ATOM 26958 C CA . GLN C 3 68 ? -7.623 -14.591 3.530 1.00 0.00 68 GLN A CA 11
ATOM 26959 C C . GLN C 3 68 ? -6.747 -13.725 4.428 1.00 0.00 68 GLN A C 11
ATOM 26960 O O . GLN C 3 68 ? -7.067 -12.568 4.694 1.00 0.00 68 GLN A O 11
ATOM 26974 N N . PRO C 3 69 ? -5.638 -14.287 4.928 1.00 0.00 69 PRO A N 11
ATOM 26975 C CA . PRO C 3 69 ? -4.723 -13.578 5.825 1.00 0.00 69 PRO A CA 11
ATOM 26976 C C . PRO C 3 69 ? -4.299 -12.222 5.275 1.00 0.00 69 PRO A C 11
ATOM 26977 O O . PRO C 3 69 ? -4.437 -11.197 5.944 1.00 0.00 69 PRO A O 11
ATOM 26988 N N . TYR C 3 70 ? -3.739 -12.230 4.073 1.00 0.00 70 TYR A N 11
ATOM 26989 C CA . TYR C 3 70 ? -3.215 -11.011 3.467 1.00 0.00 70 TYR A CA 11
ATOM 26990 C C . TYR C 3 70 ? -4.328 -10.190 2.832 1.00 0.00 70 TYR A C 11
ATOM 26991 O O . TYR C 3 70 ? -4.583 -9.065 3.245 1.00 0.00 70 TYR A O 11
ATOM 27009 N N . GLU C 3 71 ? -4.989 -10.758 1.831 1.00 0.00 71 GLU A N 11
ATOM 27010 C CA . GLU C 3 71 ? -6.100 -10.079 1.173 1.00 0.00 71 GLU A CA 11
ATOM 27011 C C . GLU C 3 71 ? -6.982 -9.387 2.204 1.00 0.00 71 GLU A C 11
ATOM 27012 O O . GLU C 3 71 ? -7.262 -8.191 2.100 1.00 0.00 71 GLU A O 11
ATOM 27024 N N . ALA C 3 72 ? -7.340 -10.127 3.249 1.00 0.00 72 ALA A N 11
ATOM 27025 C CA . ALA C 3 72 ? -8.080 -9.558 4.365 1.00 0.00 72 ALA A CA 11
ATOM 27026 C C . ALA C 3 72 ? -7.249 -8.481 5.045 1.00 0.00 72 ALA A C 11
ATOM 27027 O O . ALA C 3 72 ? -7.747 -7.403 5.365 1.00 0.00 72 ALA A O 11
ATOM 27034 N N . LYS C 3 73 ? -5.950 -8.743 5.160 1.00 0.00 73 LYS A N 11
ATOM 27035 C CA . LYS C 3 73 ? -5.014 -7.754 5.675 1.00 0.00 73 LYS A CA 11
ATOM 27036 C C . LYS C 3 73 ? -4.909 -6.570 4.721 1.00 0.00 73 LYS A C 11
ATOM 27037 O O . LYS C 3 73 ? -4.337 -5.533 5.058 1.00 0.00 73 LYS A O 11
ATOM 27056 N N . ALA C 3 74 ? -5.478 -6.732 3.531 1.00 0.00 74 ALA A N 11
ATOM 27057 C CA . ALA C 3 74 ? -5.464 -5.682 2.523 1.00 0.00 74 ALA A CA 11
ATOM 27058 C C . ALA C 3 74 ? -6.585 -4.687 2.778 1.00 0.00 74 ALA A C 11
ATOM 27059 O O . ALA C 3 74 ? -6.348 -3.485 2.887 1.00 0.00 74 ALA A O 11
ATOM 27066 N N . GLN C 3 75 ? -7.791 -5.207 2.969 1.00 0.00 75 GLN A N 11
ATOM 27067 C CA . GLN C 3 75 ? -8.925 -4.371 3.337 1.00 0.00 75 GLN A CA 11
ATOM 27068 C C . GLN C 3 75 ? -8.709 -3.780 4.726 1.00 0.00 75 GLN A C 11
ATOM 27069 O O . GLN C 3 75 ? -9.124 -2.654 5.006 1.00 0.00 75 GLN A O 11
ATOM 27083 N N . ALA C 3 76 ? -7.963 -4.506 5.554 1.00 0.00 76 ALA A N 11
ATOM 27084 C CA . ALA C 3 76 ? -7.594 -4.018 6.876 1.00 0.00 76 ALA A CA 11
ATOM 27085 C C . ALA C 3 76 ? -6.679 -2.805 6.762 1.00 0.00 76 ALA A C 11
ATOM 27086 O O . ALA C 3 76 ? -6.906 -1.778 7.402 1.00 0.00 76 ALA A O 11
ATOM 27093 N N . ASP C 3 77 ? -5.678 -2.910 5.891 1.00 0.00 77 ASP A N 11
ATOM 27094 C CA . ASP C 3 77 ? -4.770 -1.800 5.634 1.00 0.00 77 ASP A CA 11
ATOM 27095 C C . ASP C 3 77 ? -5.484 -0.691 4.869 1.00 0.00 77 ASP A C 11
ATOM 27096 O O . ASP C 3 77 ? -5.129 0.483 4.976 1.00 0.00 77 ASP A O 11
ATOM 27105 N N . LYS C 3 78 ? -6.532 -1.068 4.141 1.00 0.00 78 LYS A N 11
ATOM 27106 C CA . LYS C 3 78 ? -7.336 -0.103 3.402 1.00 0.00 78 LYS A CA 11
ATOM 27107 C C . LYS C 3 78 ? -7.961 0.908 4.353 1.00 0.00 78 LYS A C 11
ATOM 27108 O O . LYS C 3 78 ? -7.868 2.116 4.138 1.00 0.00 78 LYS A O 11
ATOM 27127 N N . LYS C 3 79 ? -8.528 0.410 5.446 1.00 0.00 79 LYS A N 11
ATOM 27128 C CA . LYS C 3 79 ? -9.081 1.278 6.478 1.00 0.00 79 LYS A CA 11
ATOM 27129 C C . LYS C 3 79 ? -7.968 2.065 7.160 1.00 0.00 79 LYS A C 11
ATOM 27130 O O . LYS C 3 79 ? -8.098 3.265 7.405 1.00 0.00 79 LYS A O 11
ATOM 27149 N N . ARG C 3 80 ? -6.846 1.392 7.400 1.00 0.00 80 ARG A N 11
ATOM 27150 C CA . ARG C 3 80 ? -5.680 2.036 7.988 1.00 0.00 80 ARG A CA 11
ATOM 27151 C C . ARG C 3 80 ? -5.480 3.427 7.399 1.00 0.00 80 ARG A C 11
ATOM 27152 O O . ARG C 3 80 ? -5.544 4.429 8.109 1.00 0.00 80 ARG A O 11
ATOM 27173 N N . TYR C 3 81 ? -5.267 3.479 6.088 1.00 0.00 81 TYR A N 11
ATOM 27174 C CA . TYR C 3 81 ? -5.092 4.748 5.395 1.00 0.00 81 TYR A CA 11
ATOM 27175 C C . TYR C 3 81 ? -6.420 5.484 5.275 1.00 0.00 81 TYR A C 11
ATOM 27176 O O . TYR C 3 81 ? -6.456 6.712 5.191 1.00 0.00 81 TYR A O 11
ATOM 27194 N N . GLU C 3 82 ? -7.513 4.728 5.272 1.00 0.00 82 GLU A N 11
ATOM 27195 C CA . GLU C 3 82 ? -8.842 5.316 5.177 1.00 0.00 82 GLU A CA 11
ATOM 27196 C C . GLU C 3 82 ? -9.022 6.401 6.230 1.00 0.00 82 GLU A C 11
ATOM 27197 O O . GLU C 3 82 ? -9.770 7.358 6.031 1.00 0.00 82 GLU A O 11
ATOM 27209 N N . SER C 3 83 ? -8.296 6.267 7.334 1.00 0.00 83 SER A N 11
ATOM 27210 C CA . SER C 3 83 ? -8.334 7.263 8.397 1.00 0.00 83 SER A CA 11
ATOM 27211 C C . SER C 3 83 ? -7.564 8.512 7.985 1.00 0.00 83 SER A C 11
ATOM 27212 O O . SER C 3 83 ? -7.977 9.636 8.270 1.00 0.00 83 SER A O 11
ATOM 27220 N N . GLU C 3 84 ? -6.452 8.304 7.288 1.00 0.00 84 GLU A N 11
ATOM 27221 C CA . GLU C 3 84 ? -5.632 9.408 6.809 1.00 0.00 84 GLU A CA 11
ATOM 27222 C C . GLU C 3 84 ? -6.379 10.232 5.767 1.00 0.00 84 GLU A C 11
ATOM 27223 O O . GLU C 3 84 ? -6.197 11.446 5.676 1.00 0.00 84 GLU A O 11
ATOM 27235 N N . LYS C 3 85 ? -7.231 9.569 4.991 1.00 0.00 85 LYS A N 11
ATOM 27236 C CA . LYS C 3 85 ? -8.023 10.250 3.972 1.00 0.00 85 LYS A CA 11
ATOM 27237 C C . LYS C 3 85 ? -9.175 11.019 4.612 1.00 0.00 85 LYS A C 11
ATOM 27238 O O . LYS C 3 85 ? -9.393 12.194 4.313 1.00 0.00 85 LYS A O 11
ATOM 27257 N N . GLU C 3 86 ? -9.878 10.368 5.532 1.00 0.00 86 GLU A N 11
ATOM 27258 C CA . GLU C 3 86 ? -10.961 11.020 6.258 1.00 0.00 86 GLU A CA 11
ATOM 27259 C C . GLU C 3 86 ? -10.462 12.305 6.908 1.00 0.00 86 GLU A C 11
ATOM 27260 O O . GLU C 3 86 ? -11.171 13.311 6.948 1.00 0.00 86 GLU A O 11
ATOM 27272 N N . LEU C 3 87 ? -9.204 12.288 7.337 1.00 0.00 87 LEU A N 11
ATOM 27273 C CA . LEU C 3 87 ? -8.577 13.472 7.907 1.00 0.00 87 LEU A CA 11
ATOM 27274 C C . LEU C 3 87 ? -7.941 14.316 6.810 1.00 0.00 87 LEU A C 11
ATOM 27275 O O . LEU C 3 87 ? -7.785 15.527 6.956 1.00 0.00 87 LEU A O 11
ATOM 27291 N N . TYR C 3 88 ? -7.648 13.680 5.683 1.00 0.00 88 TYR A N 11
ATOM 27292 C CA . TYR C 3 88 ? -7.126 14.388 4.524 1.00 0.00 88 TYR A CA 11
ATOM 27293 C C . TYR C 3 88 ? -8.055 15.534 4.150 1.00 0.00 88 TYR A C 11
ATOM 27294 O O . TYR C 3 88 ? -7.607 16.633 3.823 1.00 0.00 88 TYR A O 11
ATOM 27312 N N . ASN C 3 89 ? -9.355 15.285 4.268 1.00 0.00 89 ASN A N 11
ATOM 27313 C CA . ASN C 3 89 ? -10.357 16.308 4.009 1.00 0.00 89 ASN A CA 11
ATOM 27314 C C . ASN C 3 89 ? -10.775 16.993 5.306 1.00 0.00 89 ASN A C 11
ATOM 27315 O O . ASN C 3 89 ? -11.122 18.174 5.311 1.00 0.00 89 ASN A O 11
ATOM 27326 N N . ALA C 3 90 ? -10.712 16.251 6.411 1.00 0.00 90 ALA A N 11
ATOM 27327 C CA . ALA C 3 90 ? -11.069 16.797 7.716 1.00 0.00 90 ALA A CA 11
ATOM 27328 C C . ALA C 3 90 ? -9.955 17.682 8.263 1.00 0.00 90 ALA A C 11
ATOM 27329 O O . ALA C 3 90 ? -10.045 18.196 9.377 1.00 0.00 90 ALA A O 11
ATOM 27336 N N . THR C 3 91 ? -8.901 17.849 7.471 1.00 0.00 91 THR A N 11
ATOM 27337 C CA . THR C 3 91 ? -7.762 18.666 7.873 1.00 0.00 91 THR A CA 11
ATOM 27338 C C . THR C 3 91 ? -7.373 19.631 6.759 1.00 0.00 91 THR A C 11
ATOM 27339 O O . THR C 3 91 ? -7.158 20.820 7.000 1.00 0.00 91 THR A O 11
ATOM 27350 N N . LEU C 3 92 ? -7.301 19.115 5.537 1.00 0.00 92 LEU A N 11
ATOM 27351 C CA . LEU C 3 92 ? -6.958 19.934 4.382 1.00 0.00 92 LEU A CA 11
ATOM 27352 C C . LEU C 3 92 ? -8.119 20.843 3.996 1.00 0.00 92 LEU A C 11
ATOM 27353 O O . LEU C 3 92 ? -7.916 21.943 3.482 1.00 0.00 92 LEU A O 11
ATOM 27369 N N . ALA C 3 93 ? -9.339 20.376 4.247 1.00 0.00 93 ALA A N 11
ATOM 27370 C CA . ALA C 3 93 ? -10.534 21.148 3.927 1.00 0.00 93 ALA A CA 11
ATOM 27371 C C . ALA C 3 93 ? -11.238 21.621 5.194 1.00 0.00 93 ALA A C 11
ATOM 27372 O O . ALA C 3 93 ? -10.561 21.978 6.157 1.00 0.00 93 ALA A O 11
ATOM 28330 N N . MET C 3 1 ? -13.840 -2.479 -17.379 1.00 0.00 1 MET A N 12
ATOM 28331 C CA . MET C 3 1 ? -14.189 -1.245 -16.629 1.00 0.00 1 MET A CA 12
ATOM 28332 C C . MET C 3 1 ? -13.164 -0.964 -15.536 1.00 0.00 1 MET A C 12
ATOM 28333 O O . MET C 3 1 ? -13.496 -0.415 -14.485 1.00 0.00 1 MET A O 12
ATOM 28349 N N . VAL C 3 2 ? -11.916 -1.344 -15.791 1.00 0.00 2 VAL A N 12
ATOM 28350 C CA . VAL C 3 2 ? -10.842 -1.133 -14.828 1.00 0.00 2 VAL A CA 12
ATOM 28351 C C . VAL C 3 2 ? -9.477 -1.195 -15.507 1.00 0.00 2 VAL A C 12
ATOM 28352 O O . VAL C 3 2 ? -9.349 -1.706 -16.619 1.00 0.00 2 VAL A O 12
ATOM 28365 N N . THR C 3 3 ? -8.460 -0.673 -14.829 1.00 0.00 3 THR A N 12
ATOM 28366 C CA . THR C 3 3 ? -7.104 -0.670 -15.367 1.00 0.00 3 THR A CA 12
ATOM 28367 C C . THR C 3 3 ? -6.725 -2.050 -15.894 1.00 0.00 3 THR A C 12
ATOM 28368 O O . THR C 3 3 ? -6.929 -3.061 -15.223 1.00 0.00 3 THR A O 12
ATOM 28379 N N . PRO C 3 4 ? -6.164 -2.104 -17.111 1.00 0.00 4 PRO A N 12
ATOM 28380 C CA . PRO C 3 4 ? -5.750 -3.364 -17.738 1.00 0.00 4 PRO A CA 12
ATOM 28381 C C . PRO C 3 4 ? -4.855 -4.196 -16.827 1.00 0.00 4 PRO A C 12
ATOM 28382 O O . PRO C 3 4 ? -5.222 -5.298 -16.416 1.00 0.00 4 PRO A O 12
ATOM 28393 N N . ARG C 3 5 ? -3.678 -3.664 -16.514 1.00 0.00 5 ARG A N 12
ATOM 28394 C CA . ARG C 3 5 ? -2.730 -4.359 -15.651 1.00 0.00 5 ARG A CA 12
ATOM 28395 C C . ARG C 3 5 ? -1.535 -3.467 -15.327 1.00 0.00 5 ARG A C 12
ATOM 28396 O O . ARG C 3 5 ? -1.120 -3.366 -14.172 1.00 0.00 5 ARG A O 12
ATOM 28417 N N . GLU C 3 6 ? -0.988 -2.824 -16.352 1.00 0.00 6 GLU A N 12
ATOM 28418 C CA . GLU C 3 6 ? 0.159 -1.941 -16.175 1.00 0.00 6 GLU A CA 12
ATOM 28419 C C . GLU C 3 6 ? -0.084 -0.592 -16.845 1.00 0.00 6 GLU A C 12
ATOM 28420 O O . GLU C 3 6 ? -0.193 -0.506 -18.068 1.00 0.00 6 GLU A O 12
ATOM 28432 N N . PRO C 3 7 ? -0.171 0.481 -16.044 1.00 0.00 7 PRO A N 12
ATOM 28433 C CA . PRO C 3 7 ? -0.402 1.835 -16.556 1.00 0.00 7 PRO A CA 12
ATOM 28434 C C . PRO C 3 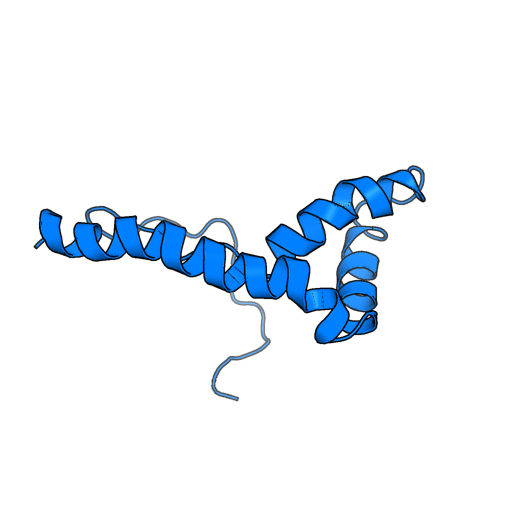7 ? 0.800 2.377 -17.322 1.00 0.00 7 PRO A C 12
ATOM 28435 O O . PRO C 3 7 ? 1.928 2.343 -16.831 1.00 0.00 7 PRO A O 12
ATOM 28446 N N . LYS C 3 8 ? 0.551 2.876 -18.528 1.00 0.00 8 LYS A N 12
ATOM 28447 C CA . LYS C 3 8 ? 1.613 3.425 -19.363 1.00 0.00 8 LYS A CA 12
ATOM 28448 C C . LYS C 3 8 ? 2.040 4.802 -18.864 1.00 0.00 8 LYS A C 12
ATOM 28449 O O . LYS C 3 8 ? 1.443 5.816 -19.224 1.00 0.00 8 LYS A O 12
ATOM 28468 N N . LYS C 3 9 ? 3.077 4.829 -18.033 1.00 0.00 9 LYS A N 12
ATOM 28469 C CA . LYS C 3 9 ? 3.585 6.081 -17.486 1.00 0.00 9 LYS A CA 12
ATOM 28470 C C . LYS C 3 9 ? 4.581 5.818 -16.360 1.00 0.00 9 LYS A C 12
ATOM 28471 O O . LYS C 3 9 ? 4.213 5.320 -15.296 1.00 0.00 9 LYS A O 12
ATOM 28490 N N . ARG C 3 10 ? 5.843 6.158 -16.602 1.00 0.00 10 ARG A N 12
ATOM 28491 C CA . ARG C 3 10 ? 6.891 5.959 -15.609 1.00 0.00 10 ARG A CA 12
ATOM 28492 C C . ARG C 3 10 ? 6.788 6.993 -14.493 1.00 0.00 10 ARG A C 12
ATOM 28493 O O . ARG C 3 10 ? 6.350 8.122 -14.718 1.00 0.00 10 ARG A O 12
ATOM 28514 N N . THR C 3 11 ? 7.194 6.601 -13.289 1.00 0.00 11 THR A N 12
ATOM 28515 C CA . THR C 3 11 ? 7.148 7.495 -12.138 1.00 0.00 11 THR A CA 12
ATOM 28516 C C . THR C 3 11 ? 5.837 8.276 -12.108 1.00 0.00 11 THR A C 12
ATOM 28517 O O . THR C 3 11 ? 5.778 9.385 -11.578 1.00 0.00 11 THR A O 12
ATOM 28528 N N . THR C 3 12 ? 4.793 7.692 -12.685 1.00 0.00 12 THR A N 12
ATOM 28529 C CA . THR C 3 12 ? 3.486 8.334 -12.730 1.00 0.00 12 THR A CA 12
ATOM 28530 C C . THR C 3 12 ? 3.239 9.158 -11.470 1.00 0.00 12 THR A C 12
ATOM 28531 O O . THR C 3 12 ? 2.741 10.282 -11.539 1.00 0.00 12 THR A O 12
ATOM 28542 N N . ARG C 3 13 ? 3.586 8.588 -10.320 1.00 0.00 13 ARG A N 12
ATOM 28543 C CA . ARG C 3 13 ? 3.400 9.266 -9.043 1.00 0.00 13 ARG A CA 12
ATOM 28544 C C . ARG C 3 13 ? 3.565 10.774 -9.194 1.00 0.00 13 ARG A C 12
ATOM 28545 O O . ARG C 3 13 ? 4.333 11.243 -10.034 1.00 0.00 13 ARG A O 12
ATOM 28566 N N . LYS C 3 14 ? 2.839 11.529 -8.376 1.00 0.00 14 LYS A N 12
ATOM 28567 C CA . LYS C 3 14 ? 2.906 12.985 -8.419 1.00 0.00 14 LYS A CA 12
ATOM 28568 C C . LYS C 3 14 ? 2.158 13.599 -7.240 1.00 0.00 14 LYS A C 12
ATOM 28569 O O . LYS C 3 14 ? 0.928 13.580 -7.194 1.00 0.00 14 LYS A O 12
ATOM 28588 N N . LYS C 3 15 ? 2.909 14.142 -6.287 1.00 0.00 15 LYS A N 12
ATOM 28589 C CA . LYS C 3 15 ? 2.317 14.761 -5.108 1.00 0.00 15 LYS A CA 12
ATOM 28590 C C . LYS C 3 15 ? 1.149 15.662 -5.493 1.00 0.00 15 LYS A C 12
ATOM 28591 O O . LYS C 3 15 ? 1.289 16.553 -6.331 1.00 0.00 15 LYS A O 12
ATOM 28610 N N . LYS C 3 16 ? -0.004 15.424 -4.876 1.00 0.00 16 LYS A N 12
ATOM 28611 C CA . LYS C 3 16 ? -1.198 16.214 -5.154 1.00 0.00 16 LYS A CA 12
ATOM 28612 C C . LYS C 3 16 ? -2.281 15.949 -4.114 1.00 0.00 16 LYS A C 12
ATOM 28613 O O . LYS C 3 16 ? -3.186 15.145 -4.337 1.00 0.00 16 LYS A O 12
ATOM 28632 N N . ASP C 3 17 ? -2.178 16.624 -2.974 1.00 0.00 17 ASP A N 12
ATOM 28633 C CA . ASP C 3 17 ? -3.147 16.456 -1.897 1.00 0.00 17 ASP A CA 12
ATOM 28634 C C . ASP C 3 17 ? -2.684 17.169 -0.630 1.00 0.00 17 ASP A C 12
ATOM 28635 O O . ASP C 3 17 ? -1.552 16.990 -0.182 1.00 0.00 17 ASP A O 12
ATOM 28644 N N . PRO C 3 18 ? -3.571 17.972 -0.025 1.00 0.00 18 PRO A N 12
ATOM 28645 C CA . PRO C 3 18 ? -3.270 18.700 1.211 1.00 0.00 18 PRO A CA 12
ATOM 28646 C C . PRO C 3 18 ? -2.922 17.761 2.361 1.00 0.00 18 PRO A C 12
ATOM 28647 O O . PRO C 3 18 ? -1.794 17.758 2.853 1.00 0.00 18 PRO A O 12
ATOM 28658 N N . ASN C 3 19 ? -3.889 16.941 2.761 1.00 0.00 19 ASN A N 12
ATOM 28659 C CA . ASN C 3 19 ? -3.672 15.969 3.825 1.00 0.00 19 ASN A CA 12
ATOM 28660 C C . ASN C 3 19 ? -3.052 14.691 3.269 1.00 0.00 19 ASN A C 12
ATOM 28661 O O . ASN C 3 19 ? -2.535 13.861 4.017 1.00 0.00 19 ASN A O 12
ATOM 28672 N N . ALA C 3 20 ? -3.082 14.557 1.947 1.00 0.00 20 ALA A N 12
ATOM 28673 C CA . ALA C 3 20 ? -2.495 13.403 1.277 1.00 0.00 20 ALA A CA 12
ATOM 28674 C C . ALA C 3 20 ? -2.662 12.136 2.110 1.00 0.00 20 ALA A C 12
ATOM 28675 O O . ALA C 3 20 ? -1.820 11.815 2.948 1.00 0.00 20 ALA A O 12
ATOM 28682 N N . PRO C 3 21 ? -3.748 11.389 1.868 1.00 0.00 21 PRO A N 12
ATOM 28683 C CA . PRO C 3 21 ? -4.025 10.137 2.574 1.00 0.00 21 PRO A CA 12
ATOM 28684 C C . PRO C 3 21 ? -3.016 9.049 2.220 1.00 0.00 21 PRO A C 12
ATOM 28685 O O . PRO C 3 21 ? -2.524 8.337 3.094 1.00 0.00 21 PRO A O 12
ATOM 28696 N N . LYS C 3 22 ? -2.710 8.932 0.930 1.00 0.00 22 LYS A N 12
ATOM 28697 C CA . LYS C 3 22 ? -1.745 7.949 0.455 1.00 0.00 22 LYS A CA 12
ATOM 28698 C C . LYS C 3 22 ? -2.361 6.557 0.417 1.00 0.00 22 LYS A C 12
ATOM 28699 O O . LYS C 3 22 ? -2.141 5.745 1.314 1.00 0.00 22 LYS A O 12
ATOM 28718 N N . ARG C 3 23 ? -3.145 6.301 -0.627 1.00 0.00 23 ARG A N 12
ATOM 28719 C CA . ARG C 3 23 ? -3.804 5.009 -0.808 1.00 0.00 23 ARG A CA 12
ATOM 28720 C C . ARG C 3 23 ? -3.147 3.925 0.039 1.00 0.00 23 ARG A C 12
ATOM 28721 O O . ARG C 3 23 ? -1.926 3.891 0.186 1.00 0.00 23 ARG A O 12
ATOM 28742 N N . ALA C 3 24 ? -3.967 3.029 0.575 1.00 0.00 24 ALA A N 12
ATOM 28743 C CA . ALA C 3 24 ? -3.469 1.944 1.408 1.00 0.00 24 ALA A CA 12
ATOM 28744 C C . ALA C 3 24 ? -2.614 0.973 0.605 1.00 0.00 24 ALA A C 12
ATOM 28745 O O . ALA C 3 24 ? -2.550 1.050 -0.622 1.00 0.00 24 ALA A O 12
ATOM 28752 N N . LEU C 3 25 ? -2.008 0.021 1.306 1.00 0.00 25 LEU A N 12
ATOM 28753 C CA . LEU C 3 25 ? -1.213 -1.014 0.661 1.00 0.00 25 LEU A CA 12
ATOM 28754 C C . LEU C 3 25 ? -2.100 -1.924 -0.180 1.00 0.00 25 LEU A C 12
ATOM 28755 O O . LEU C 3 25 ? -3.243 -1.585 -0.486 1.00 0.00 25 LEU A O 12
ATOM 28771 N N . SER C 3 26 ? -1.565 -3.079 -0.549 1.00 0.00 26 SER A N 12
ATOM 28772 C CA . SER C 3 26 ? -2.309 -4.037 -1.356 1.00 0.00 26 SER A CA 12
ATOM 28773 C C . SER C 3 26 ? -2.204 -5.444 -0.774 1.00 0.00 26 SER A C 12
ATOM 28774 O O . SER C 3 26 ? -1.277 -5.750 -0.022 1.00 0.00 26 SER A O 12
ATOM 28782 N N . ALA C 3 27 ? -3.148 -6.302 -1.147 1.00 0.00 27 ALA A N 12
ATOM 28783 C CA . ALA C 3 27 ? -3.149 -7.684 -0.684 1.00 0.00 27 ALA A CA 12
ATOM 28784 C C . ALA C 3 27 ? -1.882 -8.407 -1.125 1.00 0.00 27 ALA A C 12
ATOM 28785 O O . ALA C 3 27 ? -1.432 -9.348 -0.472 1.00 0.00 27 ALA A O 12
ATOM 28792 N N . TYR C 3 28 ? -1.312 -7.957 -2.237 1.00 0.00 28 TYR A N 12
ATOM 28793 C CA . TYR C 3 28 ? -0.097 -8.558 -2.770 1.00 0.00 28 TYR A CA 12
ATOM 28794 C C . TYR C 3 28 ? 1.120 -8.153 -1.948 1.00 0.00 28 TYR A C 12
ATOM 28795 O O . TYR C 3 28 ? 2.155 -8.817 -1.985 1.00 0.00 28 TYR A O 12
ATOM 28813 N N . MET C 3 29 ? 0.996 -7.048 -1.220 1.00 0.00 29 MET A N 12
ATOM 28814 C CA . MET C 3 29 ? 2.095 -6.545 -0.402 1.00 0.00 29 MET A CA 12
ATOM 28815 C C . MET C 3 29 ? 2.133 -7.249 0.949 1.00 0.00 29 MET A C 12
ATOM 28816 O O . MET C 3 29 ? 3.190 -7.694 1.396 1.00 0.00 29 MET A O 12
ATOM 28830 N N . PHE C 3 30 ? 0.970 -7.381 1.580 1.00 0.00 30 PHE A N 12
ATOM 28831 C CA . PHE C 3 30 ? 0.875 -8.075 2.859 1.00 0.00 30 PHE A CA 12
ATOM 28832 C C . PHE C 3 30 ? 1.264 -9.542 2.698 1.00 0.00 30 PHE A C 12
ATOM 28833 O O . PHE C 3 30 ? 2.099 -10.062 3.442 1.00 0.00 30 PHE A O 12
ATOM 28850 N N . PHE C 3 31 ? 0.727 -10.177 1.661 1.00 0.00 31 PHE A N 12
ATOM 28851 C CA . PHE C 3 31 ? 1.085 -11.553 1.343 1.00 0.00 31 PHE A CA 12
ATOM 28852 C C . PHE C 3 31 ? 2.547 -11.640 0.923 1.00 0.00 31 PHE A C 12
ATOM 28853 O O . PHE C 3 31 ? 3.315 -12.426 1.476 1.00 0.00 31 PHE A O 12
ATOM 28870 N N . ALA C 3 32 ? 2.935 -10.797 -0.028 1.00 0.00 32 ALA A N 12
ATOM 28871 C CA . ALA C 3 32 ? 4.317 -10.747 -0.486 1.00 0.00 32 ALA A CA 12
ATOM 28872 C C . ALA C 3 32 ? 5.264 -10.472 0.677 1.00 0.00 32 ALA A C 12
ATOM 28873 O O . ALA C 3 32 ? 6.444 -10.818 0.626 1.00 0.00 32 ALA A O 12
ATOM 28880 N N . ASN C 3 33 ? 4.726 -9.886 1.742 1.00 0.00 33 ASN A N 12
ATOM 28881 C CA . ASN C 3 33 ? 5.511 -9.618 2.940 1.00 0.00 33 ASN A CA 12
ATOM 28882 C C . ASN C 3 33 ? 5.830 -10.916 3.670 1.00 0.00 33 ASN A C 12
ATOM 28883 O O . ASN C 3 33 ? 6.985 -11.188 3.999 1.00 0.00 33 ASN A O 12
ATOM 28894 N N . GLU C 3 34 ? 4.806 -11.738 3.878 1.00 0.00 34 GLU A N 12
ATOM 28895 C CA . GLU C 3 34 ? 4.987 -13.035 4.520 1.00 0.00 34 GLU A CA 12
ATOM 28896 C C . GLU C 3 34 ? 5.892 -13.932 3.684 1.00 0.00 34 GLU A C 12
ATOM 28897 O O . GLU C 3 34 ? 6.802 -14.578 4.206 1.00 0.00 34 GLU A O 12
ATOM 28909 N N . ASN C 3 35 ? 5.653 -13.946 2.378 1.00 0.00 35 ASN A N 12
ATOM 28910 C CA . ASN C 3 35 ? 6.455 -14.750 1.467 1.00 0.00 35 ASN A CA 12
ATOM 28911 C C . ASN C 3 35 ? 7.899 -14.269 1.453 1.00 0.00 35 ASN A C 12
ATOM 28912 O O . ASN C 3 35 ? 8.779 -14.911 2.019 1.00 0.00 35 ASN A O 12
ATOM 28923 N N . ARG C 3 36 ? 8.126 -13.115 0.835 1.00 0.00 36 ARG A N 12
ATOM 28924 C CA . ARG C 3 36 ? 9.455 -12.515 0.790 1.00 0.00 36 ARG A CA 12
ATOM 28925 C C . ARG C 3 36 ? 10.431 -13.278 1.679 1.00 0.00 36 ARG A C 12
ATOM 28926 O O . ARG C 3 36 ? 11.366 -13.916 1.192 1.00 0.00 36 ARG A O 12
ATOM 28947 N N . ASP C 3 37 ? 10.190 -13.229 2.987 1.00 0.00 37 ASP A N 12
ATOM 28948 C CA . ASP C 3 37 ? 11.036 -13.924 3.948 1.00 0.00 37 ASP A CA 12
ATOM 28949 C C . ASP C 3 37 ? 10.915 -15.434 3.789 1.00 0.00 37 ASP A C 12
ATOM 28950 O O . ASP C 3 37 ? 11.910 -16.128 3.594 1.00 0.00 37 ASP A O 12
ATOM 28959 N N . ILE C 3 38 ? 9.685 -15.935 3.849 1.00 0.00 38 ILE A N 12
ATOM 28960 C CA . ILE C 3 38 ? 9.433 -17.362 3.680 1.00 0.00 38 ILE A CA 12
ATOM 28961 C C . ILE C 3 38 ? 9.938 -17.849 2.325 1.00 0.00 38 ILE A C 12
ATOM 28962 O O . ILE C 3 38 ? 10.909 -18.602 2.245 1.00 0.00 38 ILE A O 12
ATOM 28978 N N . VAL C 3 39 ? 9.256 -17.431 1.266 1.00 0.00 39 VAL A N 12
ATOM 28979 C CA . VAL C 3 39 ? 9.620 -17.828 -0.089 1.00 0.00 39 VAL A CA 12
ATOM 28980 C C . VAL C 3 39 ? 11.134 -17.817 -0.284 1.00 0.00 39 VAL A C 12
ATOM 28981 O O . VAL C 3 39 ? 11.739 -18.851 -0.574 1.00 0.00 39 VAL A O 12
ATOM 28994 N N . ARG C 3 40 ? 11.738 -16.640 -0.157 1.00 0.00 40 ARG A N 12
ATOM 28995 C CA . ARG C 3 40 ? 13.176 -16.497 -0.362 1.00 0.00 40 ARG A CA 12
ATOM 28996 C C . ARG C 3 40 ? 13.959 -17.297 0.673 1.00 0.00 40 ARG A C 12
ATOM 28997 O O . ARG C 3 40 ? 15.099 -17.693 0.432 1.00 0.00 40 ARG A O 12
ATOM 29018 N N . SER C 3 41 ? 13.330 -17.556 1.816 1.00 0.00 41 SER A N 12
ATOM 29019 C CA . SER C 3 41 ? 13.961 -18.337 2.873 1.00 0.00 41 SER A CA 12
ATOM 29020 C C . SER C 3 41 ? 14.127 -19.790 2.443 1.00 0.00 41 SER A C 12
ATOM 29021 O O . SER C 3 41 ? 15.047 -20.479 2.884 1.00 0.00 41 SER A O 12
ATOM 29029 N N . GLU C 3 42 ? 13.252 -20.238 1.548 1.00 0.00 42 GLU A N 12
ATOM 29030 C CA . GLU C 3 42 ? 13.324 -21.594 1.023 1.00 0.00 42 GLU A CA 12
ATOM 29031 C C . GLU C 3 42 ? 14.074 -21.615 -0.303 1.00 0.00 42 GLU A C 12
ATOM 29032 O O . GLU C 3 42 ? 14.535 -22.664 -0.753 1.00 0.00 42 GLU A O 12
ATOM 29044 N N . ASN C 3 43 ? 14.200 -20.444 -0.918 1.00 0.00 43 ASN A N 12
ATOM 29045 C CA . ASN C 3 43 ? 14.903 -20.319 -2.188 1.00 0.00 43 ASN A CA 12
ATOM 29046 C C . ASN C 3 43 ? 15.792 -19.080 -2.199 1.00 0.00 43 ASN A C 12
ATOM 29047 O O . ASN C 3 43 ? 15.611 -18.178 -3.016 1.00 0.00 43 ASN A O 12
ATOM 29058 N N . PRO C 3 44 ? 16.758 -19.019 -1.274 1.00 0.00 44 PRO A N 12
ATOM 29059 C CA . PRO C 3 44 ? 17.680 -17.883 -1.161 1.00 0.00 44 PRO A CA 12
ATOM 29060 C C . PRO C 3 44 ? 18.513 -17.689 -2.424 1.00 0.00 44 PRO A C 12
ATOM 29061 O O . PRO C 3 44 ? 19.213 -16.687 -2.569 1.00 0.00 44 PRO A O 12
ATOM 29072 N N . ASP C 3 45 ? 18.444 -18.661 -3.327 1.00 0.00 45 ASP A N 12
ATOM 29073 C CA . ASP C 3 45 ? 19.204 -18.605 -4.570 1.00 0.00 45 ASP A CA 12
ATOM 29074 C C . ASP C 3 45 ? 18.476 -17.774 -5.622 1.00 0.00 45 ASP A C 12
ATOM 29075 O O . ASP C 3 45 ? 19.013 -16.791 -6.130 1.00 0.00 45 ASP A O 12
ATOM 29084 N N . ILE C 3 46 ? 17.261 -18.191 -5.961 1.00 0.00 46 ILE A N 12
ATOM 29085 C CA . ILE C 3 46 ? 16.472 -17.499 -6.972 1.00 0.00 46 ILE A CA 12
ATOM 29086 C C . ILE C 3 46 ? 16.701 -15.994 -6.915 1.00 0.00 46 ILE A C 12
ATOM 29087 O O . ILE C 3 46 ? 16.986 -15.438 -5.854 1.00 0.00 46 ILE A O 12
ATOM 29103 N N . THR C 3 47 ? 16.566 -15.341 -8.063 1.00 0.00 47 THR A N 12
ATOM 29104 C CA . THR C 3 47 ? 16.748 -13.898 -8.151 1.00 0.00 47 THR A CA 12
ATOM 29105 C C . THR C 3 47 ? 15.410 -13.196 -8.346 1.00 0.00 47 THR A C 12
ATOM 29106 O O . THR C 3 47 ? 14.381 -13.844 -8.527 1.00 0.00 47 THR A O 12
ATOM 29117 N N . PHE C 3 48 ? 15.432 -11.867 -8.320 1.00 0.00 48 PHE A N 12
ATOM 29118 C CA . PHE C 3 48 ? 14.219 -11.081 -8.505 1.00 0.00 48 PHE A CA 12
ATOM 29119 C C . PHE C 3 48 ? 13.280 -11.749 -9.503 1.00 0.00 48 PHE A C 12
ATOM 29120 O O . PHE C 3 48 ? 12.082 -11.881 -9.248 1.00 0.00 48 PHE A O 12
ATOM 29137 N N . GLY C 3 49 ? 13.824 -12.147 -10.648 1.00 0.00 49 GLY A N 12
ATOM 29138 C CA . GLY C 3 49 ? 13.012 -12.768 -11.678 1.00 0.00 49 GLY A CA 12
ATOM 29139 C C . GLY C 3 49 ? 12.800 -14.250 -11.439 1.00 0.00 49 GLY A C 12
ATOM 29140 O O . GLY C 3 49 ? 12.782 -15.042 -12.382 1.00 0.00 49 GLY A O 12
ATOM 29144 N N . GLN C 3 50 ? 12.598 -14.617 -10.181 1.00 0.00 50 GLN A N 12
ATOM 29145 C CA . GLN C 3 50 ? 12.336 -16.003 -9.816 1.00 0.00 50 GLN A CA 12
ATOM 29146 C C . GLN C 3 50 ? 11.561 -16.068 -8.508 1.00 0.00 50 GLN A C 12
ATOM 29147 O O . GLN C 3 50 ? 10.503 -16.691 -8.431 1.00 0.00 50 GLN A O 12
ATOM 29161 N N . VAL C 3 51 ? 12.046 -15.336 -7.512 1.00 0.00 51 VAL A N 12
ATOM 29162 C CA . VAL C 3 51 ? 11.346 -15.221 -6.241 1.00 0.00 51 VAL A CA 12
ATOM 29163 C C . VAL C 3 51 ? 10.192 -14.233 -6.358 1.00 0.00 51 VAL A C 12
ATOM 29164 O O . VAL C 3 51 ? 9.115 -14.450 -5.801 1.00 0.00 51 VAL A O 12
ATOM 29177 N N . GLY C 3 52 ? 10.411 -13.170 -7.127 1.00 0.00 52 GLY A N 12
ATOM 29178 C CA . GLY C 3 52 ? 9.371 -12.183 -7.346 1.00 0.00 52 GLY A CA 12
ATOM 29179 C C . GLY C 3 52 ? 8.295 -12.681 -8.292 1.00 0.00 52 GLY A C 12
ATOM 29180 O O . GLY C 3 52 ? 7.105 -12.593 -7.990 1.00 0.00 52 GLY A O 12
ATOM 29184 N N . LYS C 3 53 ? 8.716 -13.242 -9.422 1.00 0.00 53 LYS A N 12
ATOM 29185 C CA . LYS C 3 53 ? 7.778 -13.790 -10.393 1.00 0.00 53 LYS A CA 12
ATOM 29186 C C . LYS C 3 53 ? 7.058 -15.004 -9.816 1.00 0.00 53 LYS A C 12
ATOM 29187 O O . LYS C 3 53 ? 5.844 -15.149 -9.964 1.00 0.00 53 LYS A O 12
ATOM 29206 N N . LYS C 3 54 ? 7.807 -15.845 -9.110 1.00 0.00 54 LYS A N 12
ATOM 29207 C CA . LYS C 3 54 ? 7.234 -17.016 -8.458 1.00 0.00 54 LYS A CA 12
ATOM 29208 C C . LYS C 3 54 ? 6.313 -16.600 -7.316 1.00 0.00 54 LYS A C 12
ATOM 29209 O O . LYS C 3 54 ? 5.368 -17.310 -6.977 1.00 0.00 54 LYS A O 12
ATOM 29228 N N . LEU C 3 55 ? 6.586 -15.431 -6.741 1.00 0.00 55 LEU A N 12
ATOM 29229 C CA . LEU C 3 55 ? 5.765 -14.906 -5.658 1.00 0.00 55 LEU A CA 12
ATOM 29230 C C . LEU C 3 55 ? 4.353 -14.608 -6.147 1.00 0.00 55 LEU A C 12
ATOM 29231 O O . LEU C 3 55 ? 3.374 -15.070 -5.565 1.00 0.00 55 LEU A O 12
ATOM 29247 N N . GLY C 3 56 ? 4.260 -13.828 -7.216 1.00 0.00 56 GLY A N 12
ATOM 29248 C CA . GLY C 3 56 ? 2.964 -13.483 -7.775 1.00 0.00 56 GLY A CA 12
ATOM 29249 C C . GLY C 3 56 ? 2.180 -14.704 -8.218 1.00 0.00 56 GLY A C 12
ATOM 29250 O O . GLY C 3 56 ? 1.041 -14.907 -7.793 1.00 0.00 56 GLY A O 12
ATOM 29254 N N . GLU C 3 57 ? 2.792 -15.524 -9.065 1.00 0.00 57 GLU A N 12
ATOM 29255 C CA . GLU C 3 57 ? 2.146 -16.738 -9.547 1.00 0.00 57 GLU A CA 12
ATOM 29256 C C . GLU C 3 57 ? 1.627 -17.571 -8.379 1.00 0.00 57 GLU A C 12
ATOM 29257 O O . GLU C 3 57 ? 0.473 -18.003 -8.374 1.00 0.00 57 GLU A O 12
ATOM 29269 N N . LYS C 3 58 ? 2.480 -17.770 -7.380 1.00 0.00 58 LYS A N 12
ATOM 29270 C CA . LYS C 3 58 ? 2.106 -18.533 -6.196 1.00 0.00 58 LYS A CA 12
ATOM 29271 C C . LYS C 3 58 ? 1.092 -17.769 -5.353 1.00 0.00 58 LYS A C 12
ATOM 29272 O O . LYS C 3 58 ? 0.317 -18.365 -4.605 1.00 0.00 58 LYS A O 12
ATOM 29291 N N . TRP C 3 59 ? 1.081 -16.447 -5.501 1.00 0.00 59 TRP A N 12
ATOM 29292 C CA . TRP C 3 59 ? 0.145 -15.608 -4.764 1.00 0.00 59 TRP A CA 12
ATOM 29293 C C . TRP C 3 59 ? -1.289 -16.002 -5.085 1.00 0.00 59 TRP A C 12
ATOM 29294 O O . TRP C 3 59 ? -2.069 -16.337 -4.194 1.00 0.00 59 TRP A O 12
ATOM 29315 N N . LYS C 3 60 ? -1.622 -15.975 -6.369 1.00 0.00 60 LYS A N 12
ATOM 29316 C CA . LYS C 3 60 ? -2.956 -16.349 -6.818 1.00 0.00 60 LYS A CA 12
ATOM 29317 C C . LYS C 3 60 ? -3.090 -17.864 -6.910 1.00 0.00 60 LYS A C 12
ATOM 29318 O O . LYS C 3 60 ? -4.196 -18.396 -7.015 1.00 0.00 60 LYS A O 12
ATOM 29337 N N . ALA C 3 61 ? -1.955 -18.555 -6.872 1.00 0.00 61 ALA A N 12
ATOM 29338 C CA . ALA C 3 61 ? -1.942 -20.010 -6.955 1.00 0.00 61 ALA A CA 12
ATOM 29339 C C . ALA C 3 61 ? -2.562 -20.641 -5.712 1.00 0.00 61 ALA A C 12
ATOM 29340 O O . ALA C 3 61 ? -3.251 -21.658 -5.800 1.00 0.00 61 ALA A O 12
ATOM 29347 N N . LEU C 3 62 ? -2.299 -20.045 -4.552 1.00 0.00 62 LEU A N 12
ATOM 29348 C CA . LEU C 3 62 ? -2.819 -20.568 -3.294 1.00 0.00 62 LEU A CA 12
ATOM 29349 C C . LEU C 3 62 ? -4.335 -20.723 -3.354 1.00 0.00 62 LEU A C 12
ATOM 29350 O O . LEU C 3 62 ? -4.849 -21.833 -3.494 1.00 0.00 62 LEU A O 12
ATOM 29366 N N . THR C 3 63 ? -5.044 -19.604 -3.225 1.00 0.00 63 THR A N 12
ATOM 29367 C CA . THR C 3 63 ? -6.503 -19.610 -3.227 1.00 0.00 63 THR A CA 12
ATOM 29368 C C . THR C 3 63 ? -7.041 -18.473 -2.366 1.00 0.00 63 THR A C 12
ATOM 29369 O O . THR C 3 63 ? -6.429 -18.098 -1.366 1.00 0.00 63 THR A O 12
ATOM 29380 N N . PRO C 3 64 ? -8.197 -17.907 -2.743 1.00 0.00 64 PRO A N 12
ATOM 29381 C CA . PRO C 3 64 ? -8.823 -16.821 -1.992 1.00 0.00 64 PRO A CA 12
ATOM 29382 C C . PRO C 3 64 ? -8.743 -17.042 -0.485 1.00 0.00 64 PRO A C 12
ATOM 29383 O O . PRO C 3 64 ? -8.398 -16.132 0.270 1.00 0.00 64 PRO A O 12
ATOM 29394 N N . GLU C 3 65 ? -9.030 -18.267 -0.057 1.00 0.00 65 GLU A N 12
ATOM 29395 C CA . GLU C 3 65 ? -8.956 -18.619 1.355 1.00 0.00 65 GLU A CA 12
ATOM 29396 C C . GLU C 3 65 ? -7.548 -18.398 1.897 1.00 0.00 65 GLU A C 12
ATOM 29397 O O . GLU C 3 65 ? -7.362 -17.769 2.937 1.00 0.00 65 GLU A O 12
ATOM 29409 N N . GLU C 3 66 ? -6.554 -18.890 1.162 1.00 0.00 66 GLU A N 12
ATOM 29410 C CA . GLU C 3 66 ? -5.159 -18.711 1.545 1.00 0.00 66 GLU A CA 12
ATOM 29411 C C . GLU C 3 66 ? -4.814 -17.229 1.648 1.00 0.00 66 GLU A C 12
ATOM 29412 O O . GLU C 3 66 ? -3.919 -16.840 2.399 1.00 0.00 66 GLU A O 12
ATOM 29424 N N . LYS C 3 67 ? -5.540 -16.407 0.897 1.00 0.00 67 LYS A N 12
ATOM 29425 C CA . LYS C 3 67 ? -5.324 -14.966 0.910 1.00 0.00 67 LYS A CA 12
ATOM 29426 C C . LYS C 3 67 ? -6.001 -14.327 2.118 1.00 0.00 67 LYS A C 12
ATOM 29427 O O . LYS C 3 67 ? -5.596 -13.262 2.577 1.00 0.00 67 LYS A O 12
ATOM 29446 N N . GLN C 3 68 ? -7.045 -14.980 2.616 1.00 0.00 68 GLN A N 12
ATOM 29447 C CA . GLN C 3 68 ? -7.805 -14.464 3.749 1.00 0.00 68 GLN A CA 12
ATOM 29448 C C . GLN C 3 68 ? -6.923 -13.637 4.679 1.00 0.00 68 GLN A C 12
ATOM 29449 O O . GLN C 3 68 ? -7.268 -12.512 5.035 1.00 0.00 68 GLN A O 12
ATOM 29463 N N . PRO C 3 69 ? -5.779 -14.192 5.100 1.00 0.00 69 PRO A N 12
ATOM 29464 C CA . PRO C 3 69 ? -4.861 -13.507 6.015 1.00 0.00 69 PRO A CA 12
ATOM 29465 C C . PRO C 3 69 ? -4.439 -12.137 5.495 1.00 0.00 69 PRO A C 12
ATOM 29466 O O . PRO C 3 69 ? -4.608 -11.121 6.173 1.00 0.00 69 PRO A O 12
ATOM 29477 N N . TYR C 3 70 ? -3.870 -12.118 4.296 1.00 0.00 70 TYR A N 12
ATOM 29478 C CA . TYR C 3 70 ? -3.374 -10.881 3.706 1.00 0.00 70 TYR A CA 12
ATOM 29479 C C . TYR C 3 70 ? -4.504 -10.081 3.077 1.00 0.00 70 TYR A C 12
ATOM 29480 O O . TYR C 3 70 ? -4.755 -8.946 3.464 1.00 0.00 70 TYR A O 12
ATOM 29498 N N . GLU C 3 71 ? -5.187 -10.679 2.108 1.00 0.00 71 GLU A N 12
ATOM 29499 C CA . GLU C 3 71 ? -6.314 -10.024 1.457 1.00 0.00 71 GLU A CA 12
ATOM 29500 C C . GLU C 3 71 ? -7.191 -9.328 2.491 1.00 0.00 71 GLU A C 12
ATOM 29501 O O . GLU C 3 71 ? -7.500 -8.143 2.364 1.00 0.00 71 GLU A O 12
ATOM 29513 N N . ALA C 3 72 ? -7.502 -10.048 3.565 1.00 0.00 72 ALA A N 12
ATOM 29514 C CA . ALA C 3 72 ? -8.221 -9.463 4.686 1.00 0.00 72 ALA A CA 12
ATOM 29515 C C . ALA C 3 72 ? -7.386 -8.359 5.319 1.00 0.00 72 ALA A C 12
ATOM 29516 O O . ALA C 3 72 ? -7.887 -7.275 5.615 1.00 0.00 72 ALA A O 12
ATOM 29523 N N . LYS C 3 73 ? -6.083 -8.605 5.406 1.00 0.00 73 LYS A N 12
ATOM 29524 C CA . LYS C 3 73 ? -5.143 -7.590 5.861 1.00 0.00 73 LYS A CA 12
ATOM 29525 C C . LYS C 3 73 ? -5.071 -6.441 4.860 1.00 0.00 73 LYS A C 12
ATOM 29526 O O . LYS C 3 73 ? -4.466 -5.403 5.128 1.00 0.00 73 LYS A O 12
ATOM 29545 N N . ALA C 3 74 ? -5.697 -6.639 3.703 1.00 0.00 74 ALA A N 12
ATOM 29546 C CA . ALA C 3 74 ? -5.714 -5.630 2.655 1.00 0.00 74 ALA A CA 12
ATOM 29547 C C . ALA C 3 74 ? -6.856 -4.651 2.875 1.00 0.00 74 ALA A C 12
ATOM 29548 O O . ALA C 3 74 ? -6.659 -3.438 2.846 1.00 0.00 74 ALA A O 12
ATOM 29555 N N . GLN C 3 75 ? -8.028 -5.187 3.191 1.00 0.00 75 GLN A N 12
ATOM 29556 C CA . GLN C 3 75 ? -9.167 -4.355 3.550 1.00 0.00 75 GLN A CA 12
ATOM 29557 C C . GLN C 3 75 ? -8.944 -3.731 4.922 1.00 0.00 75 GLN A C 12
ATOM 29558 O O . GLN C 3 75 ? -9.428 -2.635 5.206 1.00 0.00 75 GLN A O 12
ATOM 29572 N N . ALA C 3 76 ? -8.119 -4.394 5.730 1.00 0.00 76 ALA A N 12
ATOM 29573 C CA . ALA C 3 76 ? -7.737 -3.866 7.033 1.00 0.00 76 ALA A CA 12
ATOM 29574 C C . ALA C 3 76 ? -6.816 -2.662 6.875 1.00 0.00 76 ALA A C 12
ATOM 29575 O O . ALA C 3 76 ? -7.034 -1.615 7.484 1.00 0.00 76 ALA A O 12
ATOM 29582 N N . ASP C 3 77 ? -5.819 -2.801 6.006 1.00 0.00 77 ASP A N 12
ATOM 29583 C CA . ASP C 3 77 ? -4.904 -1.706 5.712 1.00 0.00 77 ASP A CA 12
ATOM 29584 C C . ASP C 3 77 ? -5.598 -0.642 4.868 1.00 0.00 77 ASP A C 12
ATOM 29585 O O . ASP C 3 77 ? -5.268 0.541 4.944 1.00 0.00 77 ASP A O 12
ATOM 29594 N N . LYS C 3 78 ? -6.609 -1.067 4.114 1.00 0.00 78 LYS A N 12
ATOM 29595 C CA . LYS C 3 78 ? -7.400 -0.147 3.307 1.00 0.00 78 LYS A CA 12
ATOM 29596 C C . LYS C 3 78 ? -8.091 0.879 4.196 1.00 0.00 78 LYS A C 12
ATOM 29597 O O . LYS C 3 78 ? -8.042 2.079 3.929 1.00 0.00 78 LYS A O 12
ATOM 29616 N N . LYS C 3 79 ? -8.669 0.403 5.295 1.00 0.00 79 LYS A N 12
ATOM 29617 C CA . LYS C 3 79 ? -9.290 1.287 6.272 1.00 0.00 79 LYS A CA 12
ATOM 29618 C C . LYS C 3 79 ? -8.230 2.101 7.006 1.00 0.00 79 LYS A C 12
ATOM 29619 O O . LYS C 3 79 ? -8.362 3.317 7.162 1.00 0.00 79 LYS A O 12
ATOM 29638 N N . ARG C 3 80 ? -7.152 1.430 7.403 1.00 0.00 80 ARG A N 12
ATOM 29639 C CA . ARG C 3 80 ? -6.040 2.097 8.066 1.00 0.00 80 ARG A CA 12
ATOM 29640 C C . ARG C 3 80 ? -5.783 3.461 7.436 1.00 0.00 80 ARG A C 12
ATOM 29641 O O . ARG C 3 80 ? -5.788 4.484 8.119 1.00 0.00 80 ARG A O 12
ATOM 29662 N N . TYR C 3 81 ? -5.596 3.467 6.121 1.00 0.00 81 TYR A N 12
ATOM 29663 C CA . TYR C 3 81 ? -5.380 4.707 5.387 1.00 0.00 81 TYR A CA 12
ATOM 29664 C C . TYR C 3 81 ? -6.706 5.411 5.119 1.00 0.00 81 TYR A C 12
ATOM 29665 O O . TYR C 3 81 ? -6.756 6.633 4.981 1.00 0.00 81 TYR A O 12
ATOM 29683 N N . GLU C 3 82 ? -7.786 4.637 5.083 1.00 0.00 82 GLU A N 12
ATOM 29684 C CA . GLU C 3 82 ? -9.115 5.199 4.883 1.00 0.00 82 GLU A CA 12
ATOM 29685 C C . GLU C 3 82 ? -9.406 6.262 5.934 1.00 0.00 82 GLU A C 12
ATOM 29686 O O . GLU C 3 82 ? -10.303 7.088 5.768 1.00 0.00 82 GLU A O 12
ATOM 29698 N N . SER C 3 83 ? -8.627 6.244 7.010 1.00 0.00 83 SER A N 12
ATOM 29699 C CA . SER C 3 83 ? -8.771 7.232 8.071 1.00 0.00 83 SER A CA 12
ATOM 29700 C C . SER C 3 83 ? -8.193 8.576 7.639 1.00 0.00 83 SER A C 12
ATOM 29701 O O . SER C 3 83 ? -8.830 9.618 7.796 1.00 0.00 83 SER A O 12
ATOM 29709 N N . GLU C 3 84 ? -6.981 8.544 7.092 1.00 0.00 84 GLU A N 12
ATOM 29710 C CA . GLU C 3 84 ? -6.314 9.759 6.641 1.00 0.00 84 GLU A CA 12
ATOM 29711 C C . GLU C 3 84 ? -6.946 10.291 5.359 1.00 0.00 84 GLU A C 12
ATOM 29712 O O . GLU C 3 84 ? -6.760 11.455 5.003 1.00 0.00 84 GLU A O 12
ATOM 29724 N N . LYS C 3 85 ? -7.739 9.453 4.697 1.00 0.00 85 LYS A N 12
ATOM 29725 C CA . LYS C 3 85 ? -8.448 9.870 3.492 1.00 0.00 85 LYS A CA 12
ATOM 29726 C C . LYS C 3 85 ? -9.777 10.524 3.854 1.00 0.00 85 LYS A C 12
ATOM 29727 O O . LYS C 3 85 ? -10.066 11.646 3.433 1.00 0.00 85 LYS A O 12
ATOM 29746 N N . GLU C 3 86 ? -10.558 9.841 4.685 1.00 0.00 86 GLU A N 12
ATOM 29747 C CA . GLU C 3 86 ? -11.828 10.379 5.152 1.00 0.00 86 GLU A CA 12
ATOM 29748 C C . GLU C 3 86 ? -11.627 11.749 5.789 1.00 0.00 86 GLU A C 12
ATOM 29749 O O . GLU C 3 86 ? -12.430 12.660 5.591 1.00 0.00 86 GLU A O 12
ATOM 29761 N N . LEU C 3 87 ? -10.512 11.907 6.494 1.00 0.00 87 LEU A N 12
ATOM 29762 C CA . LEU C 3 87 ? -10.168 13.188 7.095 1.00 0.00 87 LEU A CA 12
ATOM 29763 C C . LEU C 3 87 ? -9.540 14.108 6.058 1.00 0.00 87 LEU A C 12
ATOM 29764 O O . LEU C 3 87 ? -9.891 15.281 5.960 1.00 0.00 87 LEU A O 12
ATOM 29780 N N . TYR C 3 88 ? -8.674 13.541 5.228 1.00 0.00 88 TYR A N 12
ATOM 29781 C CA . TYR C 3 88 ? -8.077 14.285 4.129 1.00 0.00 88 TYR A CA 12
ATOM 29782 C C . TYR C 3 88 ? -9.090 15.252 3.532 1.00 0.00 88 TYR A C 12
ATOM 29783 O O . TYR C 3 88 ? -8.776 16.409 3.253 1.00 0.00 88 TYR A O 12
ATOM 29801 N N . ASN C 3 89 ? -10.323 14.778 3.379 1.00 0.00 89 ASN A N 12
ATOM 29802 C CA . ASN C 3 89 ? -11.401 15.607 2.859 1.00 0.00 89 ASN A CA 12
ATOM 29803 C C . ASN C 3 89 ? -12.156 16.292 3.995 1.00 0.00 89 ASN A C 12
ATOM 29804 O O . ASN C 3 89 ? -12.667 17.400 3.833 1.00 0.00 89 ASN A O 12
ATOM 29815 N N . ALA C 3 90 ? -12.210 15.631 5.149 1.00 0.00 90 ALA A N 12
ATOM 29816 C CA . ALA C 3 90 ? -12.903 16.180 6.311 1.00 0.00 90 ALA A CA 12
ATOM 29817 C C . ALA C 3 90 ? -12.044 17.215 7.029 1.00 0.00 90 ALA A C 12
ATOM 29818 O O . ALA C 3 90 ? -12.357 17.630 8.145 1.00 0.00 90 ALA A O 12
ATOM 29825 N N . THR C 3 91 ? -10.959 17.626 6.383 1.00 0.00 91 THR A N 12
ATOM 29826 C CA . THR C 3 91 ? -10.050 18.609 6.956 1.00 0.00 91 THR A CA 12
ATOM 29827 C C . THR C 3 91 ? -9.560 19.576 5.884 1.00 0.00 91 THR A C 12
ATOM 29828 O O . THR C 3 91 ? -9.488 20.784 6.108 1.00 0.00 91 THR A O 12
ATOM 29839 N N . LEU C 3 92 ? -9.248 19.035 4.712 1.00 0.00 92 LEU A N 12
ATOM 29840 C CA . LEU C 3 92 ? -8.791 19.848 3.592 1.00 0.00 92 LEU A CA 12
ATOM 29841 C C . LEU C 3 92 ? -9.967 20.533 2.903 1.00 0.00 92 LEU A C 12
ATOM 29842 O O . LEU C 3 92 ? -9.827 21.625 2.352 1.00 0.00 92 LEU A O 12
ATOM 29858 N N . ALA C 3 93 ? -11.127 19.884 2.937 1.00 0.00 93 ALA A N 12
ATOM 29859 C CA . ALA C 3 93 ? -12.327 20.431 2.315 1.00 0.00 93 ALA A CA 12
ATOM 29860 C C . ALA C 3 93 ? -12.320 20.196 0.808 1.00 0.00 93 ALA A C 12
ATOM 29861 O O . ALA C 3 93 ? -12.501 19.057 0.378 1.00 0.00 93 ALA A O 12
ATOM 30819 N N . MET C 3 1 ? -11.136 -9.196 -9.118 1.00 0.00 1 MET A N 13
ATOM 30820 C CA . MET C 3 1 ? -12.235 -8.238 -9.407 1.00 0.00 1 MET A CA 13
ATOM 30821 C C . MET C 3 1 ? -11.678 -6.871 -9.788 1.00 0.00 1 MET A C 13
ATOM 30822 O O . MET C 3 1 ? -10.978 -6.234 -9.000 1.00 0.00 1 MET A O 13
ATOM 30838 N N . VAL C 3 2 ? -11.994 -6.425 -10.999 1.00 0.00 2 VAL A N 13
ATOM 30839 C CA . VAL C 3 2 ? -11.525 -5.132 -11.483 1.00 0.00 2 VAL A CA 13
ATOM 30840 C C . VAL C 3 2 ? -10.007 -5.026 -11.386 1.00 0.00 2 VAL A C 13
ATOM 30841 O O . VAL C 3 2 ? -9.448 -4.963 -10.291 1.00 0.00 2 VAL A O 13
ATOM 30854 N N . THR C 3 3 ? -9.345 -5.009 -12.539 1.00 0.00 3 THR A N 13
ATOM 30855 C CA . THR C 3 3 ? -7.892 -4.911 -12.584 1.00 0.00 3 THR A CA 13
ATOM 30856 C C . THR C 3 3 ? -7.392 -4.886 -14.023 1.00 0.00 3 THR A C 13
ATOM 30857 O O . THR C 3 3 ? -7.902 -5.605 -14.883 1.00 0.00 3 THR A O 13
ATOM 30868 N N . PRO C 3 4 ? -6.380 -4.051 -14.304 1.00 0.00 4 PRO A N 13
ATOM 30869 C CA . PRO C 3 4 ? -5.803 -3.927 -15.646 1.00 0.00 4 PRO A CA 13
ATOM 30870 C C . PRO C 3 4 ? -5.401 -5.277 -16.231 1.00 0.00 4 PRO A C 13
ATOM 30871 O O . PRO C 3 4 ? -5.850 -6.324 -15.766 1.00 0.00 4 PRO A O 13
ATOM 30882 N N . ARG C 3 5 ? -4.552 -5.244 -17.254 1.00 0.00 5 ARG A N 13
ATOM 30883 C CA . ARG C 3 5 ? -4.090 -6.465 -17.902 1.00 0.00 5 ARG A CA 13
ATOM 30884 C C . ARG C 3 5 ? -2.645 -6.321 -18.367 1.00 0.00 5 ARG A C 13
ATOM 30885 O O . ARG C 3 5 ? -1.843 -7.244 -18.230 1.00 0.00 5 ARG A O 13
ATOM 30906 N N . GLU C 3 6 ? -2.319 -5.155 -18.918 1.00 0.00 6 GLU A N 13
ATOM 30907 C CA . GLU C 3 6 ? -0.971 -4.891 -19.403 1.00 0.00 6 GLU A CA 13
ATOM 30908 C C . GLU C 3 6 ? -0.248 -3.907 -18.490 1.00 0.00 6 GLU A C 13
ATOM 30909 O O . GLU C 3 6 ? 0.005 -2.762 -18.867 1.00 0.00 6 GLU A O 13
ATOM 30921 N N . PRO C 3 7 ? 0.096 -4.346 -17.270 1.00 0.00 7 PRO A N 13
ATOM 30922 C CA . PRO C 3 7 ? 0.795 -3.506 -16.292 1.00 0.00 7 PRO A CA 13
ATOM 30923 C C . PRO C 3 7 ? 2.232 -3.211 -16.705 1.00 0.00 7 PRO A C 13
ATOM 30924 O O . PRO C 3 7 ? 3.125 -4.037 -16.518 1.00 0.00 7 PRO A O 13
ATOM 30935 N N . LYS C 3 8 ? 2.450 -2.026 -17.267 1.00 0.00 8 LYS A N 13
ATOM 30936 C CA . LYS C 3 8 ? 3.780 -1.622 -17.707 1.00 0.00 8 LYS A CA 13
ATOM 30937 C C . LYS C 3 8 ? 3.929 -0.105 -17.664 1.00 0.00 8 LYS A C 13
ATOM 30938 O O . LYS C 3 8 ? 2.952 0.620 -17.475 1.00 0.00 8 LYS A O 13
ATOM 30957 N N . LYS C 3 9 ? 5.158 0.369 -17.842 1.00 0.00 9 LYS A N 13
ATOM 30958 C CA . LYS C 3 9 ? 5.435 1.801 -17.824 1.00 0.00 9 LYS A CA 13
ATOM 30959 C C . LYS C 3 9 ? 5.617 2.301 -16.395 1.00 0.00 9 LYS A C 13
ATOM 30960 O O . LYS C 3 9 ? 6.705 2.730 -16.010 1.00 0.00 9 LYS A O 13
ATOM 30979 N N . ARG C 3 10 ? 4.543 2.246 -15.613 1.00 0.00 10 ARG A N 13
ATOM 30980 C CA . ARG C 3 10 ? 4.583 2.696 -14.227 1.00 0.00 10 ARG A CA 13
ATOM 30981 C C . ARG C 3 10 ? 5.317 4.027 -14.107 1.00 0.00 10 ARG A C 13
ATOM 30982 O O . ARG C 3 10 ? 5.368 4.807 -15.059 1.00 0.00 10 ARG A O 13
ATOM 31003 N N . THR C 3 11 ? 5.883 4.281 -12.932 1.00 0.00 11 THR A N 13
ATOM 31004 C CA . THR C 3 11 ? 6.615 5.519 -12.688 1.00 0.00 11 THR A CA 13
ATOM 31005 C C . THR C 3 11 ? 5.696 6.730 -12.816 1.00 0.00 11 THR A C 13
ATOM 31006 O O . THR C 3 11 ? 4.991 6.884 -13.813 1.00 0.00 11 THR A O 13
ATOM 31017 N N . THR C 3 12 ? 5.716 7.590 -11.803 1.00 0.00 12 THR A N 13
ATOM 31018 C CA . THR C 3 12 ? 4.892 8.792 -11.804 1.00 0.00 12 THR A CA 13
ATOM 31019 C C . THR C 3 12 ? 4.804 9.394 -10.406 1.00 0.00 12 THR A C 13
ATOM 31020 O O . THR C 3 12 ? 5.675 10.160 -9.995 1.00 0.00 12 THR A O 13
ATOM 31031 N N . ARG C 3 13 ? 3.759 9.025 -9.671 1.00 0.00 13 ARG A N 13
ATOM 31032 C CA . ARG C 3 13 ? 3.566 9.514 -8.310 1.00 0.00 13 ARG A CA 13
ATOM 31033 C C . ARG C 3 13 ? 4.197 10.890 -8.126 1.00 0.00 13 ARG A C 13
ATOM 31034 O O . ARG C 3 13 ? 5.139 11.054 -7.349 1.00 0.00 13 ARG A O 13
ATOM 31055 N N . LYS C 3 14 ? 3.675 11.876 -8.848 1.00 0.00 14 LYS A N 13
ATOM 31056 C CA . LYS C 3 14 ? 4.191 13.238 -8.767 1.00 0.00 14 LYS A CA 13
ATOM 31057 C C . LYS C 3 14 ? 3.369 14.076 -7.792 1.00 0.00 14 LYS A C 13
ATOM 31058 O O . LYS C 3 14 ? 3.090 15.247 -8.048 1.00 0.00 14 LYS A O 13
ATOM 31077 N N . LYS C 3 15 ? 2.989 13.468 -6.673 1.00 0.00 15 LYS A N 13
ATOM 31078 C CA . LYS C 3 15 ? 2.203 14.159 -5.658 1.00 0.00 15 LYS A CA 13
ATOM 31079 C C . LYS C 3 15 ? 0.972 14.817 -6.276 1.00 0.00 15 LYS A C 13
ATOM 31080 O O . LYS C 3 15 ? 0.849 14.900 -7.498 1.00 0.00 15 LYS A O 13
ATOM 31099 N N . LYS C 3 16 ? 0.066 15.282 -5.423 1.00 0.00 16 LYS A N 13
ATOM 31100 C CA . LYS C 3 16 ? -1.157 15.930 -5.884 1.00 0.00 16 LYS A CA 13
ATOM 31101 C C . LYS C 3 16 ? -2.235 15.886 -4.807 1.00 0.00 16 LYS A C 13
ATOM 31102 O O . LYS C 3 16 ? -3.148 15.061 -4.862 1.00 0.00 16 LYS A O 13
ATOM 31121 N N . ASP C 3 17 ? -2.123 16.777 -3.827 1.00 0.00 17 ASP A N 13
ATOM 31122 C CA . ASP C 3 17 ? -3.088 16.835 -2.734 1.00 0.00 17 ASP A CA 13
ATOM 31123 C C . ASP C 3 17 ? -2.490 17.530 -1.515 1.00 0.00 17 ASP A C 13
ATOM 31124 O O . ASP C 3 17 ? -1.290 17.430 -1.256 1.00 0.00 17 ASP A O 13
ATOM 31133 N N . PRO C 3 18 ? -3.333 18.216 -0.731 1.00 0.00 18 PRO A N 13
ATOM 31134 C CA . PRO C 3 18 ? -2.901 18.901 0.491 1.00 0.00 18 PRO A CA 13
ATOM 31135 C C . PRO C 3 18 ? -2.250 17.945 1.483 1.00 0.00 18 PRO A C 13
ATOM 31136 O O . PRO C 3 18 ? -1.088 18.114 1.854 1.00 0.00 18 PRO A O 13
ATOM 31147 N N . ASN C 3 19 ? -2.992 16.915 1.873 1.00 0.00 19 ASN A N 13
ATOM 31148 C CA . ASN C 3 19 ? -2.473 15.899 2.781 1.00 0.00 19 ASN A CA 13
ATOM 31149 C C . ASN C 3 19 ? -2.178 14.606 2.026 1.00 0.00 19 ASN A C 13
ATOM 31150 O O . ASN C 3 19 ? -1.327 13.816 2.433 1.00 0.00 19 ASN A O 13
ATOM 31161 N N . ALA C 3 20 ? -2.867 14.417 0.906 1.00 0.00 20 ALA A N 13
ATOM 31162 C CA . ALA C 3 20 ? -2.662 13.244 0.065 1.00 0.00 20 ALA A CA 13
ATOM 31163 C C . ALA C 3 20 ? -2.391 12.002 0.905 1.00 0.00 20 ALA A C 13
ATOM 31164 O O . ALA C 3 20 ? -1.240 11.664 1.181 1.00 0.00 20 ALA A O 13
ATOM 31171 N N . PRO C 3 21 ? -3.456 11.290 1.297 1.00 0.00 21 PRO A N 13
ATOM 31172 C CA . PRO C 3 21 ? -3.340 10.057 2.083 1.00 0.00 21 PRO A CA 13
ATOM 31173 C C . PRO C 3 21 ? -2.439 9.031 1.407 1.00 0.00 21 PRO A C 13
ATOM 31174 O O . PRO C 3 21 ? -1.445 8.586 1.983 1.00 0.00 21 PRO A O 13
ATOM 31185 N N . LYS C 3 22 ? -2.784 8.677 0.173 1.00 0.00 22 LYS A N 13
ATOM 31186 C CA . LYS C 3 22 ? -1.998 7.726 -0.607 1.00 0.00 22 LYS A CA 13
ATOM 31187 C C . LYS C 3 22 ? -2.510 6.304 -0.415 1.00 0.00 22 LYS A C 13
ATOM 31188 O O . LYS C 3 22 ? -1.774 5.426 0.032 1.00 0.00 22 LYS A O 13
ATOM 31207 N N . ARG C 3 23 ? -3.761 6.074 -0.804 1.00 0.00 23 ARG A N 13
ATOM 31208 C CA . ARG C 3 23 ? -4.361 4.747 -0.728 1.00 0.00 23 ARG A CA 13
ATOM 31209 C C . ARG C 3 23 ? -3.733 3.916 0.388 1.00 0.00 23 ARG A C 13
ATOM 31210 O O . ARG C 3 23 ? -3.271 4.454 1.394 1.00 0.00 23 ARG A O 13
ATOM 31231 N N . ALA C 3 24 ? -3.726 2.600 0.205 1.00 0.00 24 ALA A N 13
ATOM 31232 C CA . ALA C 3 24 ? -3.162 1.690 1.194 1.00 0.00 24 ALA A CA 13
ATOM 31233 C C . ALA C 3 24 ? -2.263 0.654 0.533 1.00 0.00 24 ALA A C 13
ATOM 31234 O O . ALA C 3 24 ? -1.934 0.768 -0.648 1.00 0.00 24 ALA A O 13
ATOM 31241 N N . LEU C 3 25 ? -1.943 -0.400 1.275 1.00 0.00 25 LEU A N 13
ATOM 31242 C CA . LEU C 3 25 ? -1.174 -1.508 0.730 1.00 0.00 25 LEU A CA 13
ATOM 31243 C C . LEU C 3 25 ? -2.086 -2.461 -0.031 1.00 0.00 25 LEU A C 13
ATOM 31244 O O . LEU C 3 25 ? -3.302 -2.277 -0.061 1.00 0.00 25 LEU A O 13
ATOM 31260 N N . SER C 3 26 ? -1.495 -3.473 -0.651 1.00 0.00 26 SER A N 13
ATOM 31261 C CA . SER C 3 26 ? -2.265 -4.444 -1.417 1.00 0.00 26 SER A CA 13
ATOM 31262 C C . SER C 3 26 ? -2.106 -5.845 -0.840 1.00 0.00 26 SER A C 13
ATOM 31263 O O . SER C 3 26 ? -1.169 -6.116 -0.086 1.00 0.00 26 SER A O 13
ATOM 31271 N N . ALA C 3 27 ? -3.003 -6.744 -1.230 1.00 0.00 27 ALA A N 13
ATOM 31272 C CA . ALA C 3 27 ? -2.928 -8.132 -0.792 1.00 0.00 27 ALA A CA 13
ATOM 31273 C C . ALA C 3 27 ? -1.605 -8.756 -1.215 1.00 0.00 27 ALA A C 13
ATOM 31274 O O . ALA C 3 27 ? -1.174 -9.764 -0.656 1.00 0.00 27 ALA A O 13
ATOM 31281 N N . TYR C 3 28 ? -0.962 -8.140 -2.201 1.00 0.00 28 TYR A N 13
ATOM 31282 C CA . TYR C 3 28 ? 0.314 -8.629 -2.705 1.00 0.00 28 TYR A CA 13
ATOM 31283 C C . TYR C 3 28 ? 1.462 -8.201 -1.796 1.00 0.00 28 TYR A C 13
ATOM 31284 O O . TYR C 3 28 ? 2.501 -8.856 -1.748 1.00 0.00 28 TYR A O 13
ATOM 31302 N N . MET C 3 29 ? 1.271 -7.097 -1.081 1.00 0.00 29 MET A N 13
ATOM 31303 C CA . MET C 3 29 ? 2.295 -6.592 -0.173 1.00 0.00 29 MET A CA 13
ATOM 31304 C C . MET C 3 29 ? 2.274 -7.356 1.146 1.00 0.00 29 MET A C 13
ATOM 31305 O O . MET C 3 29 ? 3.315 -7.796 1.634 1.00 0.00 29 MET A O 13
ATOM 31319 N N . PHE C 3 30 ? 1.082 -7.542 1.703 1.00 0.00 30 PHE A N 13
ATOM 31320 C CA . PHE C 3 30 ? 0.933 -8.289 2.947 1.00 0.00 30 PHE A CA 13
ATOM 31321 C C . PHE C 3 30 ? 1.317 -9.752 2.741 1.00 0.00 30 PHE A C 13
ATOM 31322 O O . PHE C 3 30 ? 2.119 -10.309 3.497 1.00 0.00 30 PHE A O 13
ATOM 31339 N N . PHE C 3 31 ? 0.816 -10.342 1.662 1.00 0.00 31 PHE A N 13
ATOM 31340 C CA . PHE C 3 31 ? 1.169 -11.711 1.311 1.00 0.00 31 PHE A CA 13
ATOM 31341 C C . PHE C 3 31 ? 2.649 -11.809 0.962 1.00 0.00 31 PHE A C 13
ATOM 31342 O O . PHE C 3 31 ? 3.377 -12.618 1.533 1.00 0.00 31 PHE A O 13
ATOM 31359 N N . ALA C 3 32 ? 3.097 -10.944 0.058 1.00 0.00 32 ALA A N 13
ATOM 31360 C CA . ALA C 3 32 ? 4.503 -10.898 -0.323 1.00 0.00 32 ALA A CA 13
ATOM 31361 C C . ALA C 3 32 ? 5.382 -10.624 0.893 1.00 0.00 32 ALA A C 13
ATOM 31362 O O . ALA C 3 32 ? 6.559 -10.981 0.912 1.00 0.00 32 ALA A O 13
ATOM 31369 N N . ASN C 3 33 ? 4.789 -10.033 1.925 1.00 0.00 33 ASN A N 13
ATOM 31370 C CA . ASN C 3 33 ? 5.505 -9.779 3.168 1.00 0.00 33 ASN A CA 13
ATOM 31371 C C . ASN C 3 33 ? 5.831 -11.092 3.868 1.00 0.00 33 ASN A C 13
ATOM 31372 O O . ASN C 3 33 ? 6.973 -11.331 4.263 1.00 0.00 33 ASN A O 13
ATOM 31383 N N . GLU C 3 34 ? 4.834 -11.965 3.967 1.00 0.00 34 GLU A N 13
ATOM 31384 C CA . GLU C 3 34 ? 5.029 -13.285 4.558 1.00 0.00 34 GLU A CA 13
ATOM 31385 C C . GLU C 3 34 ? 5.964 -14.131 3.702 1.00 0.00 34 GLU A C 13
ATOM 31386 O O . GLU C 3 34 ? 6.899 -14.753 4.210 1.00 0.00 34 GLU A O 13
ATOM 31398 N N . ASN C 3 35 ? 5.722 -14.131 2.398 1.00 0.00 35 ASN A N 13
ATOM 31399 C CA . ASN C 3 35 ? 6.547 -14.890 1.468 1.00 0.00 35 ASN A CA 13
ATOM 31400 C C . ASN C 3 35 ? 7.965 -14.337 1.432 1.00 0.00 35 ASN A C 13
ATOM 31401 O O . ASN C 3 35 ? 8.890 -14.942 1.969 1.00 0.00 35 ASN A O 13
ATOM 31412 N N . ARG C 3 36 ? 8.120 -13.170 0.815 1.00 0.00 36 ARG A N 13
ATOM 31413 C CA . ARG C 3 36 ? 9.415 -12.501 0.744 1.00 0.00 36 ARG A CA 13
ATOM 31414 C C . ARG C 3 36 ? 10.449 -13.207 1.615 1.00 0.00 36 ARG A C 13
ATOM 31415 O O . ARG C 3 36 ? 11.419 -13.772 1.111 1.00 0.00 36 ARG A O 13
ATOM 31436 N N . ASP C 3 37 ? 10.224 -13.182 2.925 1.00 0.00 37 ASP A N 13
ATOM 31437 C CA . ASP C 3 37 ? 11.132 -13.821 3.869 1.00 0.00 37 ASP A CA 13
ATOM 31438 C C . ASP C 3 37 ? 11.068 -15.339 3.740 1.00 0.00 37 ASP A C 13
ATOM 31439 O O . ASP C 3 37 ? 12.088 -15.997 3.545 1.00 0.00 37 ASP A O 13
ATOM 31448 N N . ILE C 3 38 ? 9.859 -15.885 3.828 1.00 0.00 38 ILE A N 13
ATOM 31449 C CA . ILE C 3 38 ? 9.663 -17.324 3.690 1.00 0.00 38 ILE A CA 13
ATOM 31450 C C . ILE C 3 38 ? 10.217 -17.829 2.362 1.00 0.00 38 ILE A C 13
ATOM 31451 O O . ILE C 3 38 ? 11.209 -18.559 2.326 1.00 0.00 38 ILE A O 13
ATOM 31467 N N . VAL C 3 39 ? 9.552 -17.457 1.275 1.00 0.00 39 VAL A N 13
ATOM 31468 C CA . VAL C 3 39 ? 9.958 -17.888 -0.058 1.00 0.00 39 VAL A CA 13
ATOM 31469 C C . VAL C 3 39 ? 11.456 -17.692 -0.275 1.00 0.00 39 VAL A C 13
ATOM 31470 O O . VAL C 3 39 ? 12.178 -18.645 -0.570 1.00 0.00 39 VAL A O 13
ATOM 31483 N N . ARG C 3 40 ? 11.913 -16.449 -0.157 1.00 0.00 40 ARG A N 13
ATOM 31484 C CA . ARG C 3 40 ? 13.320 -16.131 -0.372 1.00 0.00 40 ARG A CA 13
ATOM 31485 C C . ARG C 3 40 ? 14.202 -16.846 0.648 1.00 0.00 40 ARG A C 13
ATOM 31486 O O . ARG C 3 40 ? 15.399 -17.028 0.427 1.00 0.00 40 ARG A O 13
ATOM 31507 N N . SER C 3 41 ? 13.597 -17.280 1.749 1.00 0.00 41 SER A N 13
ATOM 31508 C CA . SER C 3 41 ? 14.323 -18.011 2.781 1.00 0.00 41 SER A CA 13
ATOM 31509 C C . SER C 3 41 ? 14.578 -19.448 2.343 1.00 0.00 41 SER A C 13
ATOM 31510 O O . SER C 3 41 ? 15.582 -20.054 2.719 1.00 0.00 41 SER A O 13
ATOM 31518 N N . GLU C 3 42 ? 13.686 -19.973 1.508 1.00 0.00 42 GLU A N 13
ATOM 31519 C CA . GLU C 3 42 ? 13.841 -21.319 0.973 1.00 0.00 42 GLU A CA 13
ATOM 31520 C C . GLU C 3 42 ? 14.586 -21.283 -0.354 1.00 0.00 42 GLU A C 13
ATOM 31521 O O . GLU C 3 42 ? 15.075 -22.306 -0.834 1.00 0.00 42 GLU A O 13
ATOM 31533 N N . ASN C 3 43 ? 14.683 -20.092 -0.934 1.00 0.00 43 ASN A N 13
ATOM 31534 C CA . ASN C 3 43 ? 15.384 -19.908 -2.198 1.00 0.00 43 ASN A CA 13
ATOM 31535 C C . ASN C 3 43 ? 16.226 -18.638 -2.170 1.00 0.00 43 ASN A C 13
ATOM 31536 O O . ASN C 3 43 ? 15.982 -17.699 -2.927 1.00 0.00 43 ASN A O 13
ATOM 31547 N N . PRO C 3 44 ? 17.201 -18.578 -1.255 1.00 0.00 44 PRO A N 13
ATOM 31548 C CA . PRO C 3 44 ? 18.061 -17.404 -1.083 1.00 0.00 44 PRO A CA 13
ATOM 31549 C C . PRO C 3 44 ? 18.928 -17.135 -2.310 1.00 0.00 44 PRO A C 13
ATOM 31550 O O . PRO C 3 44 ? 19.582 -16.096 -2.402 1.00 0.00 44 PRO A O 13
ATOM 31561 N N . ASP C 3 45 ? 18.957 -18.092 -3.233 1.00 0.00 45 ASP A N 13
ATOM 31562 C CA . ASP C 3 45 ? 19.777 -17.967 -4.432 1.00 0.00 45 ASP A CA 13
ATOM 31563 C C . ASP C 3 45 ? 19.060 -18.528 -5.655 1.00 0.00 45 ASP A C 13
ATOM 31564 O O . ASP C 3 45 ? 19.498 -19.517 -6.243 1.00 0.00 45 ASP A O 13
ATOM 31573 N N . ILE C 3 46 ? 17.983 -17.863 -6.063 1.00 0.00 46 ILE A N 13
ATOM 31574 C CA . ILE C 3 46 ? 17.241 -18.267 -7.252 1.00 0.00 46 ILE A CA 13
ATOM 31575 C C . ILE C 3 46 ? 17.030 -17.086 -8.193 1.00 0.00 46 ILE A C 13
ATOM 31576 O O . ILE C 3 46 ? 16.508 -17.242 -9.295 1.00 0.00 46 ILE A O 13
ATOM 31592 N N . THR C 3 47 ? 17.459 -15.907 -7.758 1.00 0.00 47 THR A N 13
ATOM 31593 C CA . THR C 3 47 ? 17.325 -14.696 -8.561 1.00 0.00 47 THR A CA 13
ATOM 31594 C C . THR C 3 47 ? 15.945 -14.073 -8.382 1.00 0.00 47 THR A C 13
ATOM 31595 O O . THR C 3 47 ? 14.993 -14.751 -7.993 1.00 0.00 47 THR A O 13
ATOM 31606 N N . PHE C 3 48 ? 15.846 -12.777 -8.657 1.00 0.00 48 PHE A N 13
ATOM 31607 C CA . PHE C 3 48 ? 14.584 -12.061 -8.523 1.00 0.00 48 PHE A CA 13
ATOM 31608 C C . PHE C 3 48 ? 13.528 -12.635 -9.460 1.00 0.00 48 PHE A C 13
ATOM 31609 O O . PHE C 3 48 ? 12.341 -12.660 -9.133 1.00 0.00 48 PHE A O 13
ATOM 31626 N N . GLY C 3 49 ? 13.963 -13.080 -10.634 1.00 0.00 49 GLY A N 13
ATOM 31627 C CA . GLY C 3 49 ? 13.038 -13.634 -11.603 1.00 0.00 49 GLY A CA 13
ATOM 31628 C C . GLY C 3 49 ? 12.545 -15.013 -11.212 1.00 0.00 49 GLY A C 13
ATOM 31629 O O . GLY C 3 49 ? 11.716 -15.602 -11.905 1.00 0.00 49 GLY A O 13
ATOM 31633 N N . GLN C 3 50 ? 13.023 -15.507 -10.075 1.00 0.00 50 GLN A N 13
ATOM 31634 C CA . GLN C 3 50 ? 12.593 -16.802 -9.566 1.00 0.00 50 GLN A CA 13
ATOM 31635 C C . GLN C 3 50 ? 11.644 -16.623 -8.388 1.00 0.00 50 GLN A C 13
ATOM 31636 O O . GLN C 3 50 ? 10.490 -17.047 -8.437 1.00 0.00 50 GLN A O 13
ATOM 31650 N N . VAL C 3 51 ? 12.132 -15.967 -7.340 1.00 0.00 51 VAL A N 13
ATOM 31651 C CA . VAL C 3 51 ? 11.321 -15.707 -6.159 1.00 0.00 51 VAL A CA 13
ATOM 31652 C C . VAL C 3 51 ? 10.236 -14.677 -6.456 1.00 0.00 51 VAL A C 13
ATOM 31653 O O . VAL C 3 51 ? 9.079 -14.854 -6.076 1.00 0.00 51 VAL A O 13
ATOM 31666 N N . GLY C 3 52 ? 10.615 -13.607 -7.149 1.00 0.00 52 GLY A N 13
ATOM 31667 C CA . GLY C 3 52 ? 9.659 -12.571 -7.494 1.00 0.00 52 GLY A CA 13
ATOM 31668 C C . GLY C 3 52 ? 8.516 -13.095 -8.343 1.00 0.00 52 GLY A C 13
ATOM 31669 O O . GLY C 3 52 ? 7.357 -13.059 -7.927 1.00 0.00 52 GLY A O 13
ATOM 31673 N N . LYS C 3 53 ? 8.845 -13.607 -9.525 1.00 0.00 53 LYS A N 13
ATOM 31674 C CA . LYS C 3 53 ? 7.840 -14.172 -10.416 1.00 0.00 53 LYS A CA 13
ATOM 31675 C C . LYS C 3 53 ? 7.135 -15.350 -9.751 1.00 0.00 53 LYS A C 13
ATOM 31676 O O . LYS C 3 53 ? 5.973 -15.636 -10.041 1.00 0.00 53 LYS A O 13
ATOM 31695 N N . LYS C 3 54 ? 7.831 -15.997 -8.821 1.00 0.00 54 LYS A N 13
ATOM 31696 C CA . LYS C 3 54 ? 7.256 -17.110 -8.074 1.00 0.00 54 LYS A CA 13
ATOM 31697 C C . LYS C 3 54 ? 6.274 -16.603 -7.024 1.00 0.00 54 LYS A C 13
ATOM 31698 O O . LYS C 3 54 ? 5.335 -17.302 -6.647 1.00 0.00 54 LYS A O 13
ATOM 31717 N N . LEU C 3 55 ? 6.482 -15.367 -6.578 1.00 0.00 55 LEU A N 13
ATOM 31718 C CA . LEU C 3 55 ? 5.595 -14.747 -5.602 1.00 0.00 55 LEU A CA 13
ATOM 31719 C C . LEU C 3 55 ? 4.254 -14.402 -6.236 1.00 0.00 55 LEU A C 13
ATOM 31720 O O . LEU C 3 55 ? 3.196 -14.683 -5.672 1.00 0.00 55 LEU A O 13
ATOM 31736 N N . GLY C 3 56 ? 4.306 -13.798 -7.419 1.00 0.00 56 GLY A N 13
ATOM 31737 C CA . GLY C 3 56 ? 3.090 -13.440 -8.124 1.00 0.00 56 GLY A CA 13
ATOM 31738 C C . GLY C 3 56 ? 2.275 -14.653 -8.528 1.00 0.00 56 GLY A C 13
ATOM 31739 O O . GLY C 3 56 ? 1.093 -14.756 -8.197 1.00 0.00 56 GLY A O 13
ATOM 31743 N N . GLU C 3 57 ? 2.910 -15.582 -9.235 1.00 0.00 57 GLU A N 13
ATOM 31744 C CA . GLU C 3 57 ? 2.239 -16.801 -9.670 1.00 0.00 57 GLU A CA 13
ATOM 31745 C C . GLU C 3 57 ? 1.730 -17.595 -8.472 1.00 0.00 57 GLU A C 13
ATOM 31746 O O . GLU C 3 57 ? 0.541 -17.896 -8.374 1.00 0.00 57 GLU A O 13
ATOM 31758 N N . LYS C 3 58 ? 2.634 -17.911 -7.551 1.00 0.00 58 LYS A N 13
ATOM 31759 C CA . LYS C 3 58 ? 2.273 -18.649 -6.347 1.00 0.00 58 LYS A CA 13
ATOM 31760 C C . LYS C 3 58 ? 1.254 -17.873 -5.521 1.00 0.00 58 LYS A C 13
ATOM 31761 O O . LYS C 3 58 ? 0.458 -18.461 -4.788 1.00 0.00 58 LYS A O 13
ATOM 31780 N N . TRP C 3 59 ? 1.263 -16.553 -5.669 1.00 0.00 59 TRP A N 13
ATOM 31781 C CA . TRP C 3 59 ? 0.325 -15.701 -4.951 1.00 0.00 59 TRP A CA 13
ATOM 31782 C C . TRP C 3 59 ? -1.109 -16.055 -5.320 1.00 0.00 59 TRP A C 13
ATOM 31783 O O . TRP C 3 59 ? -1.906 -16.440 -4.464 1.00 0.00 59 TRP A O 13
ATOM 31804 N N . LYS C 3 60 ? -1.421 -15.941 -6.604 1.00 0.00 60 LYS A N 13
ATOM 31805 C CA . LYS C 3 60 ? -2.750 -16.270 -7.098 1.00 0.00 60 LYS A CA 13
ATOM 31806 C C . LYS C 3 60 ? -2.907 -17.777 -7.265 1.00 0.00 60 LYS A C 13
ATOM 31807 O O . LYS C 3 60 ? -3.987 -18.267 -7.598 1.00 0.00 60 LYS A O 13
ATOM 31826 N N . ALA C 3 61 ? -1.820 -18.508 -7.040 1.00 0.00 61 ALA A N 13
ATOM 31827 C CA . ALA C 3 61 ? -1.830 -19.959 -7.175 1.00 0.00 61 ALA A CA 13
ATOM 31828 C C . ALA C 3 61 ? -2.477 -20.620 -5.963 1.00 0.00 61 ALA A C 13
ATOM 31829 O O . ALA C 3 61 ? -3.199 -21.608 -6.095 1.00 0.00 61 ALA A O 13
ATOM 31836 N N . LEU C 3 62 ? -2.207 -20.077 -4.779 1.00 0.00 62 LEU A N 13
ATOM 31837 C CA . LEU C 3 62 ? -2.758 -20.627 -3.548 1.00 0.00 62 LEU A CA 13
ATOM 31838 C C . LEU C 3 62 ? -4.275 -20.759 -3.643 1.00 0.00 62 LEU A C 13
ATOM 31839 O O . LEU C 3 62 ? -4.801 -21.860 -3.805 1.00 0.00 62 LEU A O 13
ATOM 31855 N N . THR C 3 63 ? -4.968 -19.629 -3.530 1.00 0.00 63 THR A N 13
ATOM 31856 C CA . THR C 3 63 ? -6.427 -19.613 -3.577 1.00 0.00 63 THR A CA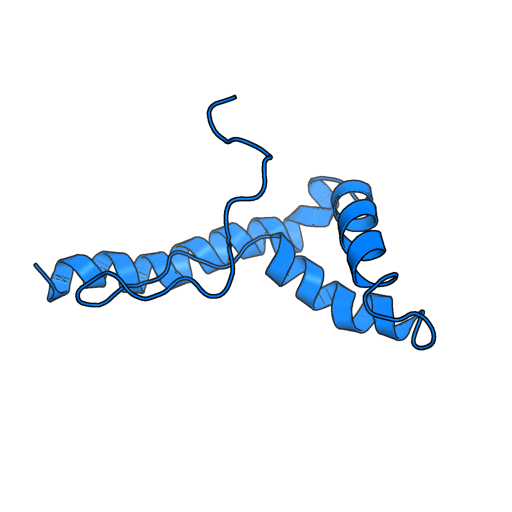 13
ATOM 31857 C C . THR C 3 63 ? -6.973 -18.464 -2.734 1.00 0.00 63 THR A C 13
ATOM 31858 O O . THR C 3 63 ? -6.386 -18.096 -1.718 1.00 0.00 63 THR A O 13
ATOM 31869 N N . PRO C 3 64 ? -8.109 -17.884 -3.145 1.00 0.00 64 PRO A N 13
ATOM 31870 C CA . PRO C 3 64 ? -8.741 -16.788 -2.414 1.00 0.00 64 PRO A CA 13
ATOM 31871 C C . PRO C 3 64 ? -8.711 -17.011 -0.905 1.00 0.00 64 PRO A C 13
ATOM 31872 O O . PRO C 3 64 ? -8.363 -16.110 -0.139 1.00 0.00 64 PRO A O 13
ATOM 31883 N N . GLU C 3 65 ? -9.039 -18.229 -0.486 1.00 0.00 65 GLU A N 13
ATOM 31884 C CA . GLU C 3 65 ? -9.011 -18.583 0.927 1.00 0.00 65 GLU A CA 13
ATOM 31885 C C . GLU C 3 65 ? -7.617 -18.380 1.509 1.00 0.00 65 GLU A C 13
ATOM 31886 O O . GLU C 3 65 ? -7.453 -17.747 2.552 1.00 0.00 65 GLU A O 13
ATOM 31898 N N . GLU C 3 66 ? -6.609 -18.894 0.808 1.00 0.00 66 GLU A N 13
ATOM 31899 C CA . GLU C 3 66 ? -5.223 -18.736 1.233 1.00 0.00 66 GLU A CA 13
ATOM 31900 C C . GLU C 3 66 ? -4.859 -17.260 1.350 1.00 0.00 66 GLU A C 13
ATOM 31901 O O . GLU C 3 66 ? -3.962 -16.889 2.108 1.00 0.00 66 GLU A O 13
ATOM 31913 N N . LYS C 3 67 ? -5.564 -16.424 0.596 1.00 0.00 67 LYS A N 13
ATOM 31914 C CA . LYS C 3 67 ? -5.322 -14.985 0.616 1.00 0.00 67 LYS A CA 13
ATOM 31915 C C . LYS C 3 67 ? -6.006 -14.335 1.814 1.00 0.00 67 LYS A C 13
ATOM 31916 O O . LYS C 3 67 ? -5.574 -13.290 2.296 1.00 0.00 67 LYS A O 13
ATOM 31935 N N . GLN C 3 68 ? -7.087 -14.953 2.278 1.00 0.00 68 GLN A N 13
ATOM 31936 C CA . GLN C 3 68 ? -7.853 -14.419 3.400 1.00 0.00 68 GLN A CA 13
ATOM 31937 C C . GLN C 3 68 ? -6.955 -13.666 4.375 1.00 0.00 68 GLN A C 13
ATOM 31938 O O . GLN C 3 68 ? -7.246 -12.533 4.751 1.00 0.00 68 GLN A O 13
ATOM 31952 N N . PRO C 3 69 ? -5.852 -14.295 4.809 1.00 0.00 69 PRO A N 13
ATOM 31953 C CA . PRO C 3 69 ? -4.920 -13.682 5.760 1.00 0.00 69 PRO A CA 13
ATOM 31954 C C . PRO C 3 69 ? -4.432 -12.314 5.296 1.00 0.00 69 PRO A C 13
ATOM 31955 O O . PRO C 3 69 ? -4.572 -11.318 6.006 1.00 0.00 69 PRO A O 13
ATOM 31966 N N . TYR C 3 70 ? -3.850 -12.277 4.103 1.00 0.00 70 TYR A N 13
ATOM 31967 C CA . TYR C 3 70 ? -3.303 -11.040 3.561 1.00 0.00 70 TYR A CA 13
ATOM 31968 C C . TYR C 3 70 ? -4.395 -10.189 2.932 1.00 0.00 70 TYR A C 13
ATOM 31969 O O . TYR C 3 70 ? -4.654 -9.079 3.379 1.00 0.00 70 TYR A O 13
ATOM 31987 N N . GLU C 3 71 ? -5.040 -10.720 1.900 1.00 0.00 71 GLU A N 13
ATOM 31988 C CA . GLU C 3 71 ? -6.132 -10.015 1.241 1.00 0.00 71 GLU A CA 13
ATOM 31989 C C . GLU C 3 71 ? -7.000 -9.300 2.270 1.00 0.00 71 GLU A C 13
ATOM 31990 O O . GLU C 3 71 ? -7.222 -8.091 2.184 1.00 0.00 71 GLU A O 13
ATOM 32002 N N . ALA C 3 72 ? -7.407 -10.039 3.297 1.00 0.00 72 ALA A N 13
ATOM 32003 C CA . ALA C 3 72 ? -8.137 -9.452 4.411 1.00 0.00 72 ALA A CA 13
ATOM 32004 C C . ALA C 3 72 ? -7.279 -8.398 5.096 1.00 0.00 72 ALA A C 13
ATOM 32005 O O . ALA C 3 72 ? -7.728 -7.279 5.344 1.00 0.00 72 ALA A O 13
ATOM 32012 N N . LYS C 3 73 ? -6.003 -8.726 5.284 1.00 0.00 73 LYS A N 13
ATOM 32013 C CA . LYS C 3 73 ? -5.038 -7.768 5.804 1.00 0.00 73 LYS A CA 13
ATOM 32014 C C . LYS C 3 73 ? -4.952 -6.550 4.891 1.00 0.00 73 LYS A C 13
ATOM 32015 O O . LYS C 3 73 ? -4.476 -5.488 5.294 1.00 0.00 73 LYS A O 13
ATOM 32034 N N . ALA C 3 74 ? -5.451 -6.707 3.670 1.00 0.00 74 ALA A N 13
ATOM 32035 C CA . ALA C 3 74 ? -5.472 -5.621 2.703 1.00 0.00 74 ALA A CA 13
ATOM 32036 C C . ALA C 3 74 ? -6.585 -4.641 3.034 1.00 0.00 74 ALA A C 13
ATOM 32037 O O . ALA C 3 74 ? -6.351 -3.440 3.163 1.00 0.00 74 ALA A O 13
ATOM 32044 N N . GLN C 3 75 ? -7.775 -5.177 3.276 1.00 0.00 75 GLN A N 13
ATOM 32045 C CA . GLN C 3 75 ? -8.895 -4.363 3.725 1.00 0.00 75 GLN A CA 13
ATOM 32046 C C . GLN C 3 75 ? -8.562 -3.702 5.058 1.00 0.00 75 GLN A C 13
ATOM 32047 O O . GLN C 3 75 ? -9.007 -2.589 5.343 1.00 0.00 75 GLN A O 13
ATOM 32061 N N . ALA C 3 76 ? -7.721 -4.371 5.842 1.00 0.00 76 ALA A N 13
ATOM 32062 C CA . ALA C 3 76 ? -7.269 -3.830 7.118 1.00 0.00 76 ALA A CA 13
ATOM 32063 C C . ALA C 3 76 ? -6.422 -2.579 6.906 1.00 0.00 76 ALA A C 13
ATOM 32064 O O . ALA C 3 76 ? -6.654 -1.546 7.535 1.00 0.00 76 ALA A O 13
ATOM 32071 N N . ASP C 3 77 ? -5.463 -2.671 5.990 1.00 0.00 77 ASP A N 13
ATOM 32072 C CA . ASP C 3 77 ? -4.606 -1.537 5.664 1.00 0.00 77 ASP A CA 13
ATOM 32073 C C . ASP C 3 77 ? -5.377 -0.491 4.866 1.00 0.00 77 ASP A C 13
ATOM 32074 O O . ASP C 3 77 ? -5.041 0.694 4.886 1.00 0.00 77 ASP A O 13
ATOM 32083 N N . LYS C 3 78 ? -6.444 -0.930 4.205 1.00 0.00 78 LYS A N 13
ATOM 32084 C CA . LYS C 3 78 ? -7.294 -0.028 3.440 1.00 0.00 78 LYS A CA 13
ATOM 32085 C C . LYS C 3 78 ? -7.933 1.008 4.357 1.00 0.00 78 LYS A C 13
ATOM 32086 O O . LYS C 3 78 ? -7.841 2.209 4.111 1.00 0.00 78 LYS A O 13
ATOM 32105 N N . LYS C 3 79 ? -8.520 0.535 5.452 1.00 0.00 79 LYS A N 13
ATOM 32106 C CA . LYS C 3 79 ? -9.098 1.426 6.448 1.00 0.00 79 LYS A CA 13
ATOM 32107 C C . LYS C 3 79 ? -8.008 2.257 7.115 1.00 0.00 79 LYS A C 13
ATOM 32108 O O . LYS C 3 79 ? -8.177 3.456 7.348 1.00 0.00 79 LYS A O 13
ATOM 32127 N N . ARG C 3 80 ? -6.865 1.624 7.369 1.00 0.00 80 ARG A N 13
ATOM 32128 C CA . ARG C 3 80 ? -5.723 2.313 7.953 1.00 0.00 80 ARG A CA 13
ATOM 32129 C C . ARG C 3 80 ? -5.529 3.677 7.303 1.00 0.00 80 ARG A C 13
ATOM 32130 O O . ARG C 3 80 ? -5.544 4.706 7.977 1.00 0.00 80 ARG A O 13
ATOM 32151 N N . TYR C 3 81 ? -5.383 3.679 5.982 1.00 0.00 81 TYR A N 13
ATOM 32152 C CA . TYR C 3 81 ? -5.225 4.920 5.234 1.00 0.00 81 TYR A CA 13
ATOM 32153 C C . TYR C 3 81 ? -6.562 5.639 5.093 1.00 0.00 81 TYR A C 13
ATOM 32154 O O . TYR C 3 81 ? -6.609 6.860 4.947 1.00 0.00 81 TYR A O 13
ATOM 32172 N N . GLU C 3 82 ? -7.648 4.875 5.150 1.00 0.00 82 GLU A N 13
ATOM 32173 C CA . GLU C 3 82 ? -8.985 5.447 5.051 1.00 0.00 82 GLU A CA 13
ATOM 32174 C C . GLU C 3 82 ? -9.180 6.533 6.101 1.00 0.00 82 GLU A C 13
ATOM 32175 O O . GLU C 3 82 ? -9.954 7.469 5.906 1.00 0.00 82 GLU A O 13
ATOM 32187 N N . SER C 3 83 ? -8.438 6.422 7.197 1.00 0.00 83 SER A N 13
ATOM 32188 C CA . SER C 3 83 ? -8.489 7.425 8.254 1.00 0.00 83 SER A CA 13
ATOM 32189 C C . SER C 3 83 ? -7.713 8.670 7.843 1.00 0.00 83 SER A C 13
ATOM 32190 O O . SER C 3 83 ? -8.103 9.794 8.162 1.00 0.00 83 SER A O 13
ATOM 32198 N N . GLU C 3 84 ? -6.631 8.461 7.102 1.00 0.00 84 GLU A N 13
ATOM 32199 C CA . GLU C 3 84 ? -5.815 9.563 6.612 1.00 0.00 84 GLU A CA 13
ATOM 32200 C C . GLU C 3 84 ? -6.579 10.390 5.584 1.00 0.00 84 GLU A C 13
ATOM 32201 O O . GLU C 3 84 ? -6.403 11.604 5.497 1.00 0.00 84 GLU A O 13
ATOM 32213 N N . LYS C 3 85 ? -7.446 9.728 4.823 1.00 0.00 85 LYS A N 13
ATOM 32214 C CA . LYS C 3 85 ? -8.264 10.412 3.827 1.00 0.00 85 LYS A CA 13
ATOM 32215 C C . LYS C 3 85 ? -9.404 11.173 4.497 1.00 0.00 85 LYS A C 13
ATOM 32216 O O . LYS C 3 85 ? -9.631 12.350 4.212 1.00 0.00 85 LYS A O 13
ATOM 32235 N N . GLU C 3 86 ? -10.082 10.514 5.429 1.00 0.00 86 GLU A N 13
ATOM 32236 C CA . GLU C 3 86 ? -11.150 11.158 6.183 1.00 0.00 86 GLU A CA 13
ATOM 32237 C C . GLU C 3 86 ? -10.643 12.446 6.819 1.00 0.00 86 GLU A C 13
ATOM 32238 O O . GLU C 3 86 ? -11.349 13.455 6.853 1.00 0.00 86 GLU A O 13
ATOM 32250 N N . LEU C 3 87 ? -9.381 12.431 7.236 1.00 0.00 87 LEU A N 13
ATOM 32251 C CA . LEU C 3 87 ? -8.746 13.620 7.787 1.00 0.00 87 LEU A CA 13
ATOM 32252 C C . LEU C 3 87 ? -8.154 14.470 6.671 1.00 0.00 87 LEU A C 13
ATOM 32253 O O . LEU C 3 87 ? -8.018 15.685 6.807 1.00 0.00 87 LEU A O 13
ATOM 32269 N N . TYR C 3 88 ? -7.873 13.833 5.541 1.00 0.00 88 TYR A N 13
ATOM 32270 C CA . TYR C 3 88 ? -7.391 14.545 4.367 1.00 0.00 88 TYR A CA 13
ATOM 32271 C C . TYR C 3 88 ? -8.335 15.689 4.024 1.00 0.00 88 TYR A C 13
ATOM 32272 O O . TYR C 3 88 ? -7.901 16.784 3.670 1.00 0.00 88 TYR A O 13
ATOM 32290 N N . ASN C 3 89 ? -9.628 15.438 4.193 1.00 0.00 89 ASN A N 13
ATOM 32291 C CA . ASN C 3 89 ? -10.641 16.458 3.965 1.00 0.00 89 ASN A CA 13
ATOM 32292 C C . ASN C 3 89 ? -11.000 17.162 5.269 1.00 0.00 89 ASN A C 13
ATOM 32293 O O . ASN C 3 89 ? -11.337 18.346 5.273 1.00 0.00 89 ASN A O 13
ATOM 32304 N N . ALA C 3 90 ? -10.897 16.434 6.379 1.00 0.00 90 ALA A N 13
ATOM 32305 C CA . ALA C 3 90 ? -11.198 16.999 7.690 1.00 0.00 90 ALA A CA 13
ATOM 32306 C C . ALA C 3 90 ? -10.062 17.896 8.173 1.00 0.00 90 ALA A C 13
ATOM 32307 O O . ALA C 3 90 ? -10.107 18.431 9.281 1.00 0.00 90 ALA A O 13
ATOM 32314 N N . THR C 3 91 ? -9.043 18.051 7.335 1.00 0.00 91 THR A N 13
ATOM 32315 C CA . THR C 3 91 ? -7.892 18.879 7.673 1.00 0.00 91 THR A CA 13
ATOM 32316 C C . THR C 3 91 ? -7.560 19.832 6.530 1.00 0.00 91 THR A C 13
ATOM 32317 O O . THR C 3 91 ? -7.367 21.029 6.741 1.00 0.00 91 THR A O 13
ATOM 32328 N N . LEU C 3 92 ? -7.513 19.293 5.316 1.00 0.00 92 LEU A N 13
ATOM 32329 C CA . LEU C 3 92 ? -7.226 20.096 4.134 1.00 0.00 92 LEU A CA 13
ATOM 32330 C C . LEU C 3 92 ? -8.399 21.013 3.803 1.00 0.00 92 LEU A C 13
ATOM 32331 O O . LEU C 3 92 ? -8.214 22.110 3.276 1.00 0.00 92 LEU A O 13
ATOM 32347 N N . ALA C 3 93 ? -9.608 20.555 4.116 1.00 0.00 93 ALA A N 13
ATOM 32348 C CA . ALA C 3 93 ? -10.811 21.335 3.852 1.00 0.00 93 ALA A CA 13
ATOM 32349 C C . ALA C 3 93 ? -10.562 22.823 4.077 1.00 0.00 93 ALA A C 13
ATOM 32350 O O . ALA C 3 93 ? -10.754 23.610 3.151 1.00 0.00 93 ALA A O 13
ATOM 33308 N N . MET C 3 1 ? -13.470 -1.134 -10.476 1.00 0.00 1 MET A N 14
ATOM 33309 C CA . MET C 3 1 ? -12.531 -2.251 -10.193 1.00 0.00 1 MET A CA 14
ATOM 33310 C C . MET C 3 1 ? -11.822 -2.699 -11.466 1.00 0.00 1 MET A C 14
ATOM 33311 O O . MET C 3 1 ? -11.909 -3.863 -11.858 1.00 0.00 1 MET A O 14
ATOM 33327 N N . VAL C 3 2 ? -11.121 -1.770 -12.106 1.00 0.00 2 VAL A N 14
ATOM 33328 C CA . VAL C 3 2 ? -10.396 -2.071 -13.335 1.00 0.00 2 VAL A CA 14
ATOM 33329 C C . VAL C 3 2 ? -9.151 -2.903 -13.048 1.00 0.00 2 VAL A C 14
ATOM 33330 O O . VAL C 3 2 ? -8.051 -2.367 -12.914 1.00 0.00 2 VAL A O 14
ATOM 33343 N N . THR C 3 3 ? -9.331 -4.217 -12.955 1.00 0.00 3 THR A N 14
ATOM 33344 C CA . THR C 3 3 ? -8.222 -5.123 -12.685 1.00 0.00 3 THR A CA 14
ATOM 33345 C C . THR C 3 3 ? -8.256 -6.322 -13.626 1.00 0.00 3 THR A C 14
ATOM 33346 O O . THR C 3 3 ? -8.079 -7.465 -13.201 1.00 0.00 3 THR A O 14
ATOM 33357 N N . PRO C 3 4 ? -8.485 -6.073 -14.924 1.00 0.00 4 PRO A N 14
ATOM 33358 C CA . PRO C 3 4 ? -8.543 -7.131 -15.936 1.00 0.00 4 PRO A CA 14
ATOM 33359 C C . PRO C 3 4 ? -7.179 -7.759 -16.197 1.00 0.00 4 PRO A C 14
ATOM 33360 O O . PRO C 3 4 ? -7.070 -8.968 -16.404 1.00 0.00 4 PRO A O 14
ATOM 33371 N N . ARG C 3 5 ? -6.140 -6.930 -16.185 1.00 0.00 5 ARG A N 14
ATOM 33372 C CA . ARG C 3 5 ? -4.781 -7.405 -16.419 1.00 0.00 5 ARG A CA 14
ATOM 33373 C C . ARG C 3 5 ? -3.816 -6.235 -16.575 1.00 0.00 5 ARG A C 14
ATOM 33374 O O . ARG C 3 5 ? -4.171 -5.086 -16.317 1.00 0.00 5 ARG A O 14
ATOM 33395 N N . GLU C 3 6 ? -2.592 -6.538 -16.998 1.00 0.00 6 GLU A N 14
ATOM 33396 C CA . GLU C 3 6 ? -1.575 -5.511 -17.189 1.00 0.00 6 GLU A CA 14
ATOM 33397 C C . GLU C 3 6 ? -1.250 -4.816 -15.871 1.00 0.00 6 GLU A C 14
ATOM 33398 O O . GLU C 3 6 ? -2.076 -4.088 -15.320 1.00 0.00 6 GLU A O 14
ATOM 33410 N N . PRO C 3 7 ? -0.033 -5.032 -15.350 1.00 0.00 7 PRO A N 14
ATOM 33411 C CA . PRO C 3 7 ? 0.410 -4.427 -14.090 1.00 0.00 7 PRO A CA 14
ATOM 33412 C C . PRO C 3 7 ? 0.621 -2.922 -14.214 1.00 0.00 7 PRO A C 14
ATOM 33413 O O . PRO C 3 7 ? 0.805 -2.225 -13.216 1.00 0.00 7 PRO A O 14
ATOM 33424 N N . LYS C 3 8 ? 0.595 -2.425 -15.448 1.00 0.00 8 LYS A N 14
ATOM 33425 C CA . LYS C 3 8 ? 0.784 -1.003 -15.703 1.00 0.00 8 LYS A CA 14
ATOM 33426 C C . LYS C 3 8 ? 2.245 -0.606 -15.522 1.00 0.00 8 LYS A C 14
ATOM 33427 O O . LYS C 3 8 ? 2.965 -1.198 -14.719 1.00 0.00 8 LYS A O 14
ATOM 33446 N N . LYS C 3 9 ? 2.677 0.400 -16.276 1.00 0.00 9 LYS A N 14
ATOM 33447 C CA . LYS C 3 9 ? 4.053 0.876 -16.198 1.00 0.00 9 LYS A CA 14
ATOM 33448 C C . LYS C 3 9 ? 4.101 2.401 -16.174 1.00 0.00 9 LYS A C 14
ATOM 33449 O O . LYS C 3 9 ? 3.065 3.064 -16.201 1.00 0.00 9 LYS A O 14
ATOM 33468 N N . ARG C 3 10 ? 5.311 2.948 -16.124 1.00 0.00 10 ARG A N 14
ATOM 33469 C CA . ARG C 3 10 ? 5.494 4.395 -16.096 1.00 0.00 10 ARG A CA 14
ATOM 33470 C C . ARG C 3 10 ? 4.683 5.025 -14.969 1.00 0.00 10 ARG A C 14
ATOM 33471 O O . ARG C 3 10 ? 4.388 4.377 -13.965 1.00 0.00 10 ARG A O 14
ATOM 33492 N N . THR C 3 11 ? 4.326 6.294 -15.142 1.00 0.00 11 THR A N 14
ATOM 33493 C CA . THR C 3 11 ? 3.549 7.013 -14.140 1.00 0.00 11 THR A CA 14
ATOM 33494 C C . THR C 3 11 ? 4.456 7.605 -13.068 1.00 0.00 11 THR A C 14
ATOM 33495 O O . THR C 3 11 ? 4.480 8.818 -12.861 1.00 0.00 11 THR A O 14
ATOM 33506 N N . THR C 3 12 ? 5.204 6.740 -12.388 1.00 0.00 12 THR A N 14
ATOM 33507 C CA . THR C 3 12 ? 6.113 7.179 -11.337 1.00 0.00 12 THR A CA 14
ATOM 33508 C C . THR C 3 12 ? 5.414 8.132 -10.372 1.00 0.00 12 THR A C 14
ATOM 33509 O O . THR C 3 12 ? 5.313 9.330 -10.633 1.00 0.00 12 THR A O 14
ATOM 33520 N N . ARG C 3 13 ? 4.926 7.588 -9.262 1.00 0.00 13 ARG A N 14
ATOM 33521 C CA . ARG C 3 13 ? 4.230 8.387 -8.261 1.00 0.00 13 ARG A CA 14
ATOM 33522 C C . ARG C 3 13 ? 4.803 9.799 -8.192 1.00 0.00 13 ARG A C 14
ATOM 33523 O O . ARG C 3 13 ? 5.983 9.987 -7.897 1.00 0.00 13 ARG A O 14
ATOM 33544 N N . LYS C 3 14 ? 3.959 10.788 -8.468 1.00 0.00 14 LYS A N 14
ATOM 33545 C CA . LYS C 3 14 ? 4.380 12.183 -8.438 1.00 0.00 14 LYS A CA 14
ATOM 33546 C C . LYS C 3 14 ? 3.730 12.924 -7.275 1.00 0.00 14 LYS A C 14
ATOM 33547 O O . LYS C 3 14 ? 4.325 13.830 -6.692 1.00 0.00 14 LYS A O 14
ATOM 33566 N N . LYS C 3 15 ? 2.505 12.531 -6.940 1.00 0.00 15 LYS A N 14
ATOM 33567 C CA . LYS C 3 15 ? 1.773 13.156 -5.845 1.00 0.00 15 LYS A CA 14
ATOM 33568 C C . LYS C 3 15 ? 1.047 14.410 -6.320 1.00 0.00 15 LYS A C 14
ATOM 33569 O O . LYS C 3 15 ? 1.372 14.969 -7.368 1.00 0.00 15 LYS A O 14
ATOM 33588 N N . LYS C 3 16 ? 0.060 14.846 -5.543 1.00 0.00 16 LYS A N 14
ATOM 33589 C CA . LYS C 3 16 ? -0.714 16.034 -5.884 1.00 0.00 16 LYS A CA 14
ATOM 33590 C C . LYS C 3 16 ? -1.827 16.268 -4.868 1.00 0.00 16 LYS A C 14
ATOM 33591 O O . LYS C 3 16 ? -3.010 16.215 -5.205 1.00 0.00 16 LYS A O 14
ATOM 33610 N N . ASP C 3 17 ? -1.440 16.522 -3.622 1.00 0.00 17 ASP A N 14
ATOM 33611 C CA . ASP C 3 17 ? -2.406 16.759 -2.556 1.00 0.00 17 ASP A CA 14
ATOM 33612 C C . ASP C 3 17 ? -1.745 17.437 -1.362 1.00 0.00 17 ASP A C 14
ATOM 33613 O O . ASP C 3 17 ? -0.539 17.308 -1.148 1.00 0.00 17 ASP A O 14
ATOM 33622 N N . PRO C 3 18 ? -2.540 18.147 -0.547 1.00 0.00 18 PRO A N 14
ATOM 33623 C CA . PRO C 3 18 ? -2.044 18.824 0.655 1.00 0.00 18 PRO A CA 14
ATOM 33624 C C . PRO C 3 18 ? -1.395 17.852 1.632 1.00 0.00 18 PRO A C 14
ATOM 33625 O O . PRO C 3 18 ? -0.235 18.015 2.010 1.00 0.00 18 PRO A O 14
ATOM 33636 N N . ASN C 3 19 ? -2.139 16.816 2.006 1.00 0.00 19 ASN A N 14
ATOM 33637 C CA . ASN C 3 19 ? -1.624 15.789 2.901 1.00 0.00 19 ASN A CA 14
ATOM 33638 C C . ASN C 3 19 ? -1.463 14.464 2.161 1.00 0.00 19 ASN A C 14
ATOM 33639 O O . ASN C 3 19 ? -0.683 13.603 2.568 1.00 0.00 19 ASN A O 14
ATOM 33650 N N . ALA C 3 20 ? -2.184 14.326 1.054 1.00 0.00 20 ALA A N 14
ATOM 33651 C CA . ALA C 3 20 ? -2.103 13.128 0.227 1.00 0.00 20 ALA A CA 14
ATOM 33652 C C . ALA C 3 20 ? -2.009 11.871 1.081 1.00 0.00 20 ALA A C 14
ATOM 33653 O O . ALA C 3 20 ? -0.937 11.518 1.574 1.00 0.00 20 ALA A O 14
ATOM 33660 N N . PRO C 3 21 ? -3.135 11.163 1.245 1.00 0.00 21 PRO A N 14
ATOM 33661 C CA . PRO C 3 21 ? -3.186 9.921 2.017 1.00 0.00 21 PRO A CA 14
ATOM 33662 C C . PRO C 3 21 ? -2.372 8.809 1.363 1.00 0.00 21 PRO A C 14
ATOM 33663 O O . PRO C 3 21 ? -1.582 8.133 2.022 1.00 0.00 21 PRO A O 14
ATOM 33674 N N . LYS C 3 22 ? -2.534 8.662 0.052 1.00 0.00 22 LYS A N 14
ATOM 33675 C CA . LYS C 3 22 ? -1.774 7.676 -0.712 1.00 0.00 22 LYS A CA 14
ATOM 33676 C C . LYS C 3 22 ? -2.460 6.314 -0.694 1.00 0.00 22 LYS A C 14
ATOM 33677 O O . LYS C 3 22 ? -1.819 5.292 -0.449 1.00 0.00 22 LYS A O 14
ATOM 33696 N N . ARG C 3 23 ? -3.750 6.303 -1.009 1.00 0.00 23 ARG A N 14
ATOM 33697 C CA . ARG C 3 23 ? -4.515 5.063 -1.068 1.00 0.00 23 ARG A CA 14
ATOM 33698 C C . ARG C 3 23 ? -4.014 4.062 -0.029 1.00 0.00 23 ARG A C 14
ATOM 33699 O O . ARG C 3 23 ? -3.334 4.432 0.927 1.00 0.00 23 ARG A O 14
ATOM 33720 N N . ALA C 3 24 ? -4.367 2.795 -0.219 1.00 0.00 24 ALA A N 14
ATOM 33721 C CA . ALA C 3 24 ? -3.955 1.743 0.704 1.00 0.00 24 ALA A CA 14
ATOM 33722 C C . ALA C 3 24 ? -3.065 0.722 0.010 1.00 0.00 24 ALA A C 14
ATOM 33723 O O . ALA C 3 24 ? -3.109 0.574 -1.210 1.00 0.00 24 ALA A O 14
ATOM 33730 N N . LEU C 3 25 ? -2.319 -0.037 0.804 1.00 0.00 25 LEU A N 14
ATOM 33731 C CA . LEU C 3 25 ? -1.492 -1.111 0.272 1.00 0.00 25 LEU A CA 14
ATOM 33732 C C . LEU C 3 25 ? -2.331 -2.053 -0.583 1.00 0.00 25 LEU A C 14
ATOM 33733 O O . LEU C 3 25 ? -3.442 -1.715 -0.990 1.00 0.00 25 LEU A O 14
ATOM 33749 N N . SER C 3 26 ? -1.793 -3.235 -0.849 1.00 0.00 26 SER A N 14
ATOM 33750 C CA . SER C 3 26 ? -2.496 -4.224 -1.657 1.00 0.00 26 SER A CA 14
ATOM 33751 C C . SER C 3 26 ? -2.367 -5.618 -1.055 1.00 0.00 26 SER A C 14
ATOM 33752 O O . SER C 3 26 ? -1.461 -5.887 -0.263 1.00 0.00 26 SER A O 14
ATOM 33760 N N . ALA C 3 27 ? -3.269 -6.512 -1.452 1.00 0.00 27 ALA A N 14
ATOM 33761 C CA . ALA C 3 27 ? -3.246 -7.887 -0.971 1.00 0.00 27 ALA A CA 14
ATOM 33762 C C . ALA C 3 27 ? -1.956 -8.585 -1.386 1.00 0.00 27 ALA A C 14
ATOM 33763 O O . ALA C 3 27 ? -1.505 -9.523 -0.728 1.00 0.00 27 ALA A O 14
ATOM 33770 N N . TYR C 3 28 ? -1.363 -8.113 -2.476 1.00 0.00 28 TYR A N 14
ATOM 33771 C CA . TYR C 3 28 ? -0.118 -8.682 -2.976 1.00 0.00 28 TYR A CA 14
ATOM 33772 C C . TYR C 3 28 ? 1.062 -8.256 -2.109 1.00 0.00 28 TYR A C 14
ATOM 33773 O O . TYR C 3 28 ? 2.108 -8.903 -2.107 1.00 0.00 28 TYR A O 14
ATOM 33791 N N . MET C 3 29 ? 0.889 -7.156 -1.384 1.00 0.00 29 MET A N 14
ATOM 33792 C CA . MET C 3 29 ? 1.944 -6.636 -0.522 1.00 0.00 29 MET A CA 14
ATOM 33793 C C . MET C 3 29 ? 1.944 -7.346 0.826 1.00 0.00 29 MET A C 14
ATOM 33794 O O . MET C 3 29 ? 2.986 -7.803 1.296 1.00 0.00 29 MET A O 14
ATOM 33808 N N . PHE C 3 30 ? 0.766 -7.464 1.432 1.00 0.00 30 PHE A N 14
ATOM 33809 C CA . PHE C 3 30 ? 0.636 -8.155 2.710 1.00 0.00 30 PHE A CA 14
ATOM 33810 C C . PHE C 3 30 ? 1.044 -9.618 2.568 1.00 0.00 30 PHE A C 14
ATOM 33811 O O . PHE C 3 30 ? 1.856 -10.128 3.344 1.00 0.00 30 PHE A O 14
ATOM 33828 N N . PHE C 3 31 ? 0.551 -10.261 1.515 1.00 0.00 31 PHE A N 14
ATOM 33829 C CA . PHE C 3 31 ? 0.931 -11.635 1.216 1.00 0.00 31 PHE A CA 14
ATOM 33830 C C . PHE C 3 31 ? 2.409 -11.713 0.851 1.00 0.00 31 PHE A C 14
ATOM 33831 O O . PHE C 3 31 ? 3.166 -12.476 1.450 1.00 0.00 31 PHE A O 14
ATOM 33848 N N . ALA C 3 32 ? 2.818 -10.893 -0.111 1.00 0.00 32 ALA A N 14
ATOM 33849 C CA . ALA C 3 32 ? 4.214 -10.843 -0.527 1.00 0.00 32 ALA A CA 14
ATOM 33850 C C . ALA C 3 32 ? 5.119 -10.500 0.650 1.00 0.00 32 ALA A C 14
ATOM 33851 O O . ALA C 3 32 ? 6.325 -10.743 0.611 1.00 0.00 32 ALA A O 14
ATOM 33858 N N . ASN C 3 33 ? 4.523 -9.967 1.712 1.00 0.00 33 ASN A N 14
ATOM 33859 C CA . ASN C 3 33 ? 5.268 -9.644 2.922 1.00 0.00 33 ASN A CA 14
ATOM 33860 C C . ASN C 3 33 ? 5.593 -10.913 3.701 1.00 0.00 33 ASN A C 14
ATOM 33861 O O . ASN C 3 33 ? 6.745 -11.155 4.060 1.00 0.00 33 ASN A O 14
ATOM 33872 N N . GLU C 3 34 ? 4.579 -11.748 3.907 1.00 0.00 34 GLU A N 14
ATOM 33873 C CA . GLU C 3 34 ? 4.772 -13.027 4.585 1.00 0.00 34 GLU A CA 14
ATOM 33874 C C . GLU C 3 34 ? 5.703 -13.929 3.784 1.00 0.00 34 GLU A C 14
ATOM 33875 O O . GLU C 3 34 ? 6.645 -14.511 4.326 1.00 0.00 34 GLU A O 14
ATOM 33887 N N . ASN C 3 35 ? 5.456 -14.010 2.482 1.00 0.00 35 ASN A N 14
ATOM 33888 C CA . ASN C 3 35 ? 6.285 -14.815 1.599 1.00 0.00 35 ASN A CA 14
ATOM 33889 C C . ASN C 3 35 ? 7.705 -14.272 1.549 1.00 0.00 35 ASN A C 14
ATOM 33890 O O . ASN C 3 35 ? 8.641 -14.911 2.025 1.00 0.00 35 ASN A O 14
ATOM 33901 N N . ARG C 3 36 ? 7.852 -13.077 0.990 1.00 0.00 36 ARG A N 14
ATOM 33902 C CA . ARG C 3 36 ? 9.152 -12.421 0.906 1.00 0.00 36 ARG A CA 14
ATOM 33903 C C . ARG C 3 36 ? 10.180 -13.122 1.787 1.00 0.00 36 ARG A C 14
ATOM 33904 O O . ARG C 3 36 ? 11.163 -13.676 1.293 1.00 0.00 36 ARG A O 14
ATOM 33925 N N . ASP C 3 37 ? 9.934 -13.113 3.092 1.00 0.00 37 ASP A N 14
ATOM 33926 C CA . ASP C 3 37 ? 10.833 -13.751 4.046 1.00 0.00 37 ASP A CA 14
ATOM 33927 C C . ASP C 3 37 ? 10.772 -15.268 3.917 1.00 0.00 37 ASP A C 14
ATOM 33928 O O . ASP C 3 37 ? 11.801 -15.930 3.776 1.00 0.00 37 ASP A O 14
ATOM 33937 N N . ILE C 3 38 ? 9.561 -15.812 3.935 1.00 0.00 38 ILE A N 14
ATOM 33938 C CA . ILE C 3 38 ? 9.368 -17.250 3.781 1.00 0.00 38 ILE A CA 14
ATOM 33939 C C . ILE C 3 38 ? 10.019 -17.751 2.494 1.00 0.00 38 ILE A C 14
ATOM 33940 O O . ILE C 3 38 ? 11.023 -18.464 2.527 1.00 0.00 38 ILE A O 14
ATOM 33956 N N . VAL C 3 39 ? 9.424 -17.391 1.364 1.00 0.00 39 VAL A N 14
ATOM 33957 C CA . VAL C 3 39 ? 9.925 -17.814 0.061 1.00 0.00 39 VAL A CA 14
ATOM 33958 C C . VAL C 3 39 ? 11.433 -17.609 -0.050 1.00 0.00 39 VAL A C 14
ATOM 33959 O O . VAL C 3 39 ? 12.179 -18.556 -0.299 1.00 0.00 39 VAL A O 14
ATOM 33972 N N . ARG C 3 40 ? 11.871 -16.362 0.092 1.00 0.00 40 ARG A N 14
ATOM 33973 C CA . ARG C 3 40 ? 13.287 -16.033 -0.034 1.00 0.00 40 ARG A CA 14
ATOM 33974 C C . ARG C 3 40 ? 14.113 -16.758 1.023 1.00 0.00 40 ARG A C 14
ATOM 33975 O O . ARG C 3 40 ? 15.319 -16.943 0.863 1.00 0.00 40 ARG A O 14
ATOM 33996 N N . SER C 3 41 ? 13.449 -17.193 2.089 1.00 0.00 41 SER A N 14
ATOM 33997 C CA . SER C 3 41 ? 14.117 -17.930 3.156 1.00 0.00 41 SER A CA 14
ATOM 33998 C C . SER C 3 41 ? 14.392 -19.365 2.727 1.00 0.00 41 SER A C 14
ATOM 33999 O O . SER C 3 41 ? 15.368 -19.978 3.160 1.00 0.00 41 SER A O 14
ATOM 34007 N N . GLU C 3 42 ? 13.543 -19.884 1.846 1.00 0.00 42 GLU A N 14
ATOM 34008 C CA . GLU C 3 42 ? 13.713 -21.235 1.327 1.00 0.00 42 GLU A CA 14
ATOM 34009 C C . GLU C 3 42 ? 14.463 -21.211 -0.001 1.00 0.00 42 GLU A C 14
ATOM 34010 O O . GLU C 3 42 ? 14.890 -22.250 -0.504 1.00 0.00 42 GLU A O 14
ATOM 34022 N N . ASN C 3 43 ? 14.627 -20.015 -0.557 1.00 0.00 43 ASN A N 14
ATOM 34023 C CA . ASN C 3 43 ? 15.335 -19.851 -1.821 1.00 0.00 43 ASN A CA 14
ATOM 34024 C C . ASN C 3 43 ? 16.205 -18.600 -1.802 1.00 0.00 43 ASN A C 14
ATOM 34025 O O . ASN C 3 43 ? 15.989 -17.667 -2.574 1.00 0.00 43 ASN A O 14
ATOM 34036 N N . PRO C 3 44 ? 17.184 -18.556 -0.891 1.00 0.00 44 PRO A N 14
ATOM 34037 C CA . PRO C 3 44 ? 18.084 -17.409 -0.744 1.00 0.00 44 PRO A CA 14
ATOM 34038 C C . PRO C 3 44 ? 19.051 -17.279 -1.916 1.00 0.00 44 PRO A C 14
ATOM 34039 O O . PRO C 3 44 ? 19.910 -16.396 -1.927 1.00 0.00 44 PRO A O 14
ATOM 34050 N N . ASP C 3 45 ? 18.950 -18.199 -2.871 1.00 0.00 45 ASP A N 14
ATOM 34051 C CA . ASP C 3 45 ? 19.863 -18.222 -4.007 1.00 0.00 45 ASP A CA 14
ATOM 34052 C C . ASP C 3 45 ? 19.145 -17.868 -5.306 1.00 0.00 45 ASP A C 14
ATOM 34053 O O . ASP C 3 45 ? 19.655 -17.090 -6.113 1.00 0.00 45 ASP A O 14
ATOM 34062 N N . ILE C 3 46 ? 17.983 -18.475 -5.526 1.00 0.00 46 ILE A N 14
ATOM 34063 C CA . ILE C 3 46 ? 17.229 -18.254 -6.754 1.00 0.00 46 ILE A CA 14
ATOM 34064 C C . ILE C 3 46 ? 17.372 -16.814 -7.236 1.00 0.00 46 ILE A C 14
ATOM 34065 O O . ILE C 3 46 ? 17.603 -16.567 -8.419 1.00 0.00 46 ILE A O 14
ATOM 34081 N N . THR C 3 47 ? 17.274 -15.869 -6.303 1.00 0.00 47 THR A N 14
ATOM 34082 C CA . THR C 3 47 ? 17.426 -14.452 -6.622 1.00 0.00 47 THR A CA 14
ATOM 34083 C C . THR C 3 47 ? 16.068 -13.788 -6.829 1.00 0.00 47 THR A C 14
ATOM 34084 O O . THR C 3 47 ? 15.036 -14.457 -6.854 1.00 0.00 47 THR A O 14
ATOM 34095 N N . PHE C 3 48 ? 16.077 -12.464 -6.947 1.00 0.00 48 PHE A N 14
ATOM 34096 C CA . PHE C 3 48 ? 14.849 -11.699 -7.118 1.00 0.00 48 PHE A CA 14
ATOM 34097 C C . PHE C 3 48 ? 13.923 -12.352 -8.138 1.00 0.00 48 PHE A C 14
ATOM 34098 O O . PHE C 3 48 ? 13.041 -13.130 -7.778 1.00 0.00 48 PHE A O 14
ATOM 34115 N N . GLY C 3 49 ? 14.078 -11.964 -9.400 1.00 0.00 49 GLY A N 14
ATOM 34116 C CA . GLY C 3 49 ? 13.198 -12.452 -10.448 1.00 0.00 49 GLY A CA 14
ATOM 34117 C C . GLY C 3 49 ? 12.533 -13.771 -10.105 1.00 0.00 49 GLY A C 14
ATOM 34118 O O . GLY C 3 49 ? 11.350 -13.965 -10.386 1.00 0.00 49 GLY A O 14
ATOM 34122 N N . GLN C 3 50 ? 13.281 -14.668 -9.476 1.00 0.00 50 GLN A N 14
ATOM 34123 C CA . GLN C 3 50 ? 12.740 -15.961 -9.076 1.00 0.00 50 GLN A CA 14
ATOM 34124 C C . GLN C 3 50 ? 11.703 -15.788 -7.973 1.00 0.00 50 GLN A C 14
ATOM 34125 O O . GLN C 3 50 ? 10.545 -16.173 -8.126 1.00 0.00 50 GLN A O 14
ATOM 34139 N N . VAL C 3 51 ? 12.129 -15.190 -6.868 1.00 0.00 51 VAL A N 14
ATOM 34140 C CA . VAL C 3 51 ? 11.243 -14.945 -5.741 1.00 0.00 51 VAL A CA 14
ATOM 34141 C C . VAL C 3 51 ? 10.114 -13.993 -6.121 1.00 0.00 51 VAL A C 14
ATOM 34142 O O . VAL C 3 51 ? 8.947 -14.254 -5.835 1.00 0.00 51 VAL A O 14
ATOM 34155 N N . GLY C 3 52 ? 10.474 -12.878 -6.748 1.00 0.00 52 GLY A N 14
ATOM 34156 C CA . GLY C 3 52 ? 9.484 -11.887 -7.127 1.00 0.00 52 GLY A CA 14
ATOM 34157 C C . GLY C 3 52 ? 8.455 -12.426 -8.104 1.00 0.00 52 GLY A C 14
ATOM 34158 O O . GLY C 3 52 ? 7.264 -12.475 -7.795 1.00 0.00 52 GLY A O 14
ATOM 34162 N N . LYS C 3 53 ? 8.907 -12.810 -9.294 1.00 0.00 53 LYS A N 14
ATOM 34163 C CA . LYS C 3 53 ? 8.007 -13.325 -10.319 1.00 0.00 53 LYS A CA 14
ATOM 34164 C C . LYS C 3 53 ? 7.263 -14.559 -9.817 1.00 0.00 53 LYS A C 14
ATOM 34165 O O . LYS C 3 53 ? 6.033 -14.617 -9.863 1.00 0.00 53 LYS A O 14
ATOM 34184 N N . LYS C 3 54 ? 8.015 -15.530 -9.309 1.00 0.00 54 LYS A N 14
ATOM 34185 C CA . LYS C 3 54 ? 7.426 -16.748 -8.768 1.00 0.00 54 LYS A CA 14
ATOM 34186 C C . LYS C 3 54 ? 6.523 -16.431 -7.580 1.00 0.00 54 LYS A C 14
ATOM 34187 O O . LYS C 3 54 ? 5.627 -17.204 -7.244 1.00 0.00 54 LYS A O 14
ATOM 34206 N N . LEU C 3 55 ? 6.745 -15.270 -6.969 1.00 0.00 55 LEU A N 14
ATOM 34207 C CA . LEU C 3 55 ? 5.927 -14.831 -5.845 1.00 0.00 55 LEU A CA 14
ATOM 34208 C C . LEU C 3 55 ? 4.513 -14.502 -6.307 1.00 0.00 55 LEU A C 14
ATOM 34209 O O . LEU C 3 55 ? 3.534 -14.957 -5.716 1.00 0.00 55 LEU A O 14
ATOM 34225 N N . GLY C 3 56 ? 4.417 -13.720 -7.375 1.00 0.00 56 GLY A N 14
ATOM 34226 C CA . GLY C 3 56 ? 3.121 -13.362 -7.918 1.00 0.00 56 GLY A CA 14
ATOM 34227 C C . GLY C 3 56 ? 2.342 -14.572 -8.397 1.00 0.00 56 GLY A C 14
ATOM 34228 O O . GLY C 3 56 ? 1.184 -14.765 -8.020 1.00 0.00 56 GLY A O 14
ATOM 34232 N N . GLU C 3 57 ? 2.987 -15.405 -9.207 1.00 0.00 57 GLU A N 14
ATOM 34233 C CA . GLU C 3 57 ? 2.356 -16.620 -9.706 1.00 0.00 57 GLU A CA 14
ATOM 34234 C C . GLU C 3 57 ? 1.836 -17.468 -8.551 1.00 0.00 57 GLU A C 14
ATOM 34235 O O . GLU C 3 57 ? 0.697 -17.938 -8.573 1.00 0.00 57 GLU A O 14
ATOM 34247 N N . LYS C 3 58 ? 2.665 -17.630 -7.526 1.00 0.00 58 LYS A N 14
ATOM 34248 C CA . LYS C 3 58 ? 2.282 -18.394 -6.345 1.00 0.00 58 LYS A CA 14
ATOM 34249 C C . LYS C 3 58 ? 1.224 -17.652 -5.537 1.00 0.00 58 LYS A C 14
ATOM 34250 O O . LYS C 3 58 ? 0.417 -18.266 -4.839 1.00 0.00 58 LYS A O 14
ATOM 34269 N N . TRP C 3 59 ? 1.218 -16.328 -5.654 1.00 0.00 59 TRP A N 14
ATOM 34270 C CA . TRP C 3 59 ? 0.250 -15.505 -4.941 1.00 0.00 59 TRP A CA 14
ATOM 34271 C C . TRP C 3 59 ? -1.170 -15.906 -5.312 1.00 0.00 59 TRP A C 14
ATOM 34272 O O . TRP C 3 59 ? -1.993 -16.200 -4.445 1.00 0.00 59 TRP A O 14
ATOM 34293 N N . LYS C 3 60 ? -1.449 -15.922 -6.610 1.00 0.00 60 LYS A N 14
ATOM 34294 C CA . LYS C 3 60 ? -2.768 -16.293 -7.102 1.00 0.00 60 LYS A CA 14
ATOM 34295 C C . LYS C 3 60 ? -2.891 -17.807 -7.236 1.00 0.00 60 LYS A C 14
ATOM 34296 O O . LYS C 3 60 ? -3.989 -18.338 -7.404 1.00 0.00 60 LYS A O 14
ATOM 34315 N N . ALA C 3 61 ? -1.757 -18.495 -7.165 1.00 0.00 61 ALA A N 14
ATOM 34316 C CA . ALA C 3 61 ? -1.737 -19.949 -7.283 1.00 0.00 61 ALA A CA 14
ATOM 34317 C C . ALA C 3 61 ? -2.346 -20.611 -6.051 1.00 0.00 61 ALA A C 14
ATOM 34318 O O . ALA C 3 61 ? -2.966 -21.669 -6.148 1.00 0.00 61 ALA A O 14
ATOM 34325 N N . LEU C 3 62 ? -2.151 -19.992 -4.890 1.00 0.00 62 LEU A N 14
ATOM 34326 C CA . LEU C 3 62 ? -2.669 -20.540 -3.641 1.00 0.00 62 LEU A CA 14
ATOM 34327 C C . LEU C 3 62 ? -4.178 -20.742 -3.717 1.00 0.00 62 LEU A C 14
ATOM 34328 O O . LEU C 3 62 ? -4.655 -21.857 -3.925 1.00 0.00 62 LEU A O 14
ATOM 34344 N N . THR C 3 63 ? -4.925 -19.656 -3.533 1.00 0.00 63 THR A N 14
ATOM 34345 C CA . THR C 3 63 ? -6.383 -19.712 -3.551 1.00 0.00 63 THR A CA 14
ATOM 34346 C C . THR C 3 63 ? -6.970 -18.599 -2.690 1.00 0.00 63 THR A C 14
ATOM 34347 O O . THR C 3 63 ? -6.364 -18.180 -1.703 1.00 0.00 63 THR A O 14
ATOM 34358 N N . PRO C 3 64 ? -8.164 -18.106 -3.049 1.00 0.00 64 PRO A N 14
ATOM 34359 C CA . PRO C 3 64 ? -8.838 -17.049 -2.297 1.00 0.00 64 PRO A CA 14
ATOM 34360 C C . PRO C 3 64 ? -8.738 -17.259 -0.789 1.00 0.00 64 PRO A C 14
ATOM 34361 O O . PRO C 3 64 ? -8.395 -16.340 -0.046 1.00 0.00 64 PRO A O 14
ATOM 34372 N N . GLU C 3 65 ? -9.004 -18.484 -0.349 1.00 0.00 65 GLU A N 14
ATOM 34373 C CA . GLU C 3 65 ? -8.908 -18.824 1.065 1.00 0.00 65 GLU A CA 14
ATOM 34374 C C . GLU C 3 65 ? -7.497 -18.572 1.587 1.00 0.00 65 GLU A C 14
ATOM 34375 O O . GLU C 3 65 ? -7.314 -17.955 2.636 1.00 0.00 65 GLU A O 14
ATOM 34387 N N . GLU C 3 66 ? -6.504 -19.023 0.828 1.00 0.00 66 GLU A N 14
ATOM 34388 C CA . GLU C 3 66 ? -5.108 -18.809 1.192 1.00 0.00 66 GLU A CA 14
ATOM 34389 C C . GLU C 3 66 ? -4.808 -17.320 1.327 1.00 0.00 66 GLU A C 14
ATOM 34390 O O . GLU C 3 66 ? -3.939 -16.917 2.099 1.00 0.00 66 GLU A O 14
ATOM 34402 N N . LYS C 3 67 ? -5.547 -16.507 0.579 1.00 0.00 67 LYS A N 14
ATOM 34403 C CA . LYS C 3 67 ? -5.377 -15.060 0.621 1.00 0.00 67 LYS A CA 14
ATOM 34404 C C . LYS C 3 67 ? -6.084 -14.463 1.834 1.00 0.00 67 LYS A C 14
ATOM 34405 O O . LYS C 3 67 ? -5.713 -13.397 2.318 1.00 0.00 67 LYS A O 14
ATOM 34424 N N . GLN C 3 68 ? -7.107 -15.160 2.315 1.00 0.00 68 GLN A N 14
ATOM 34425 C CA . GLN C 3 68 ? -7.883 -14.698 3.464 1.00 0.00 68 GLN A CA 14
ATOM 34426 C C . GLN C 3 68 ? -7.043 -13.816 4.382 1.00 0.00 68 GLN A C 14
ATOM 34427 O O . GLN C 3 68 ? -7.391 -12.665 4.641 1.00 0.00 68 GLN A O 14
ATOM 34441 N N . PRO C 3 69 ? -5.936 -14.358 4.907 1.00 0.00 69 PRO A N 14
ATOM 34442 C CA . PRO C 3 69 ? -5.052 -13.632 5.821 1.00 0.00 69 PRO A CA 14
ATOM 34443 C C . PRO C 3 69 ? -4.653 -12.263 5.283 1.00 0.00 69 PRO A C 14
ATOM 34444 O O . PRO C 3 69 ? -4.844 -11.242 5.945 1.00 0.00 69 PRO A O 14
ATOM 34455 N N . TYR C 3 70 ? -4.065 -12.253 4.094 1.00 0.00 70 TYR A N 14
ATOM 34456 C CA . TYR C 3 70 ? -3.571 -11.018 3.498 1.00 0.00 70 TYR A CA 14
ATOM 34457 C C . TYR C 3 70 ? -4.699 -10.236 2.842 1.00 0.00 70 TYR A C 14
ATOM 34458 O O . TYR C 3 70 ? -5.008 -9.126 3.258 1.00 0.00 70 TYR A O 14
ATOM 34476 N N . GLU C 3 71 ? -5.317 -10.823 1.825 1.00 0.00 71 GLU A N 14
ATOM 34477 C CA . GLU C 3 71 ? -6.440 -10.184 1.147 1.00 0.00 71 GLU A CA 14
ATOM 34478 C C . GLU C 3 71 ? -7.347 -9.494 2.159 1.00 0.00 71 GLU A C 14
ATOM 34479 O O . GLU C 3 71 ? -7.618 -8.295 2.055 1.00 0.00 71 GLU A O 14
ATOM 34491 N N . ALA C 3 72 ? -7.735 -10.237 3.190 1.00 0.00 72 ALA A N 14
ATOM 34492 C CA . ALA C 3 72 ? -8.496 -9.668 4.291 1.00 0.00 72 ALA A CA 14
ATOM 34493 C C . ALA C 3 72 ? -7.705 -8.545 4.945 1.00 0.00 72 ALA A C 14
ATOM 34494 O O . ALA C 3 72 ? -8.226 -7.456 5.181 1.00 0.00 72 ALA A O 14
ATOM 34501 N N . LYS C 3 73 ? -6.408 -8.784 5.122 1.00 0.00 73 LYS A N 14
ATOM 34502 C CA . LYS C 3 73 ? -5.502 -7.755 5.615 1.00 0.00 73 LYS A CA 14
ATOM 34503 C C . LYS C 3 73 ? -5.477 -6.565 4.663 1.00 0.00 73 LYS A C 14
ATOM 34504 O O . LYS C 3 73 ? -5.097 -5.457 5.041 1.00 0.00 73 LYS A O 14
ATOM 34523 N N . ALA C 3 74 ? -5.923 -6.800 3.432 1.00 0.00 74 ALA A N 14
ATOM 34524 C CA . ALA C 3 74 ? -5.993 -5.750 2.429 1.00 0.00 74 ALA A CA 14
ATOM 34525 C C . ALA C 3 74 ? -7.128 -4.792 2.748 1.00 0.00 74 ALA A C 14
ATOM 34526 O O . ALA C 3 74 ? -6.932 -3.580 2.808 1.00 0.00 74 ALA A O 14
ATOM 34533 N N . GLN C 3 75 ? -8.288 -5.357 3.064 1.00 0.00 75 GLN A N 14
ATOM 34534 C CA . GLN C 3 75 ? -9.418 -4.558 3.517 1.00 0.00 75 GLN A CA 14
ATOM 34535 C C . GLN C 3 75 ? -9.055 -3.821 4.803 1.00 0.00 75 GLN A C 14
ATOM 34536 O O . GLN C 3 75 ? -9.382 -2.645 4.973 1.00 0.00 75 GLN A O 14
ATOM 34550 N N . ALA C 3 76 ? -8.306 -4.500 5.667 1.00 0.00 76 ALA A N 14
ATOM 34551 C CA . ALA C 3 76 ? -7.825 -3.896 6.902 1.00 0.00 76 ALA A CA 14
ATOM 34552 C C . ALA C 3 76 ? -6.849 -2.763 6.605 1.00 0.00 76 ALA A C 14
ATOM 34553 O O . ALA C 3 76 ? -6.725 -1.815 7.380 1.00 0.00 76 ALA A O 14
ATOM 34560 N N . ASP C 3 77 ? -6.171 -2.862 5.466 1.00 0.00 77 ASP A N 14
ATOM 34561 C CA . ASP C 3 77 ? -5.219 -1.840 5.050 1.00 0.00 77 ASP A CA 14
ATOM 34562 C C . ASP C 3 77 ? -5.927 -0.709 4.311 1.00 0.00 77 ASP A C 14
ATOM 34563 O O . ASP C 3 77 ? -5.496 0.444 4.361 1.00 0.00 77 ASP A O 14
ATOM 34572 N N . LYS C 3 78 ? -7.046 -1.034 3.670 1.00 0.00 78 LYS A N 14
ATOM 34573 C CA . LYS C 3 78 ? -7.843 -0.033 2.972 1.00 0.00 78 LYS A CA 14
ATOM 34574 C C . LYS C 3 78 ? -8.379 0.996 3.959 1.00 0.00 78 LYS A C 14
ATOM 34575 O O . LYS C 3 78 ? -8.286 2.201 3.725 1.00 0.00 78 LYS A O 14
ATOM 34594 N N . LYS C 3 79 ? -8.862 0.513 5.099 1.00 0.00 79 LYS A N 14
ATOM 34595 C CA . LYS C 3 79 ? -9.319 1.396 6.166 1.00 0.00 79 LYS A CA 14
ATOM 34596 C C . LYS C 3 79 ? -8.132 2.100 6.816 1.00 0.00 79 LYS A C 14
ATOM 34597 O O . LYS C 3 79 ? -8.166 3.309 7.052 1.00 0.00 79 LYS A O 14
ATOM 34616 N N . ARG C 3 80 ? -7.062 1.345 7.047 1.00 0.00 80 ARG A N 14
ATOM 34617 C CA . ARG C 3 80 ? -5.841 1.907 7.610 1.00 0.00 80 ARG A CA 14
ATOM 34618 C C . ARG C 3 80 ? -5.561 3.281 7.015 1.00 0.00 80 ARG A C 14
ATOM 34619 O O . ARG C 3 80 ? -5.485 4.278 7.733 1.00 0.00 80 ARG A O 14
ATOM 34640 N N . TYR C 3 81 ? -5.455 3.333 5.692 1.00 0.00 81 TYR A N 14
ATOM 34641 C CA . TYR C 3 81 ? -5.236 4.592 4.993 1.00 0.00 81 TYR A CA 14
ATOM 34642 C C . TYR C 3 81 ? -6.498 5.445 5.016 1.00 0.00 81 TYR A C 14
ATOM 34643 O O . TYR C 3 81 ? -6.431 6.669 5.119 1.00 0.00 81 TYR A O 14
ATOM 34661 N N . GLU C 3 82 ? -7.652 4.788 4.945 1.00 0.00 82 GLU A N 14
ATOM 34662 C CA . GLU C 3 82 ? -8.929 5.490 4.988 1.00 0.00 82 GLU A CA 14
ATOM 34663 C C . GLU C 3 82 ? -8.931 6.526 6.104 1.00 0.00 82 GLU A C 14
ATOM 34664 O O . GLU C 3 82 ? -9.653 7.520 6.042 1.00 0.00 82 GLU A O 14
ATOM 34676 N N . SER C 3 83 ? -8.100 6.296 7.114 1.00 0.00 83 SER A N 14
ATOM 34677 C CA . SER C 3 83 ? -7.978 7.226 8.229 1.00 0.00 83 SER A CA 14
ATOM 34678 C C . SER C 3 83 ? -7.214 8.477 7.806 1.00 0.00 83 SER A C 14
ATOM 34679 O O . SER C 3 83 ? -7.645 9.600 8.069 1.00 0.00 83 SER A O 14
ATOM 34687 N N . GLU C 3 84 ? -6.083 8.275 7.139 1.00 0.00 84 GLU A N 14
ATOM 34688 C CA . GLU C 3 84 ? -5.261 9.386 6.672 1.00 0.00 84 GLU A CA 14
ATOM 34689 C C . GLU C 3 84 ? -5.961 10.143 5.547 1.00 0.00 84 GLU A C 14
ATOM 34690 O O . GLU C 3 84 ? -5.577 11.263 5.211 1.00 0.00 84 GLU A O 14
ATOM 34702 N N . LYS C 3 85 ? -7.018 9.548 5.002 1.00 0.00 85 LYS A N 14
ATOM 34703 C CA . LYS C 3 85 ? -7.800 10.195 3.955 1.00 0.00 85 LYS A CA 14
ATOM 34704 C C . LYS C 3 85 ? -8.896 11.063 4.567 1.00 0.00 85 LYS A C 14
ATOM 34705 O O . LYS C 3 85 ? -8.991 12.258 4.280 1.00 0.00 85 LYS A O 14
ATOM 34724 N N . GLU C 3 86 ? -9.680 10.470 5.460 1.00 0.00 86 GLU A N 14
ATOM 34725 C CA . GLU C 3 86 ? -10.720 11.207 6.167 1.00 0.00 86 GLU A CA 14
ATOM 34726 C C . GLU C 3 86 ? -10.135 12.446 6.832 1.00 0.00 86 GLU A C 14
ATOM 34727 O O . GLU C 3 86 ? -10.767 13.502 6.868 1.00 0.00 86 GLU A O 14
ATOM 34739 N N . LEU C 3 87 ? -8.889 12.334 7.281 1.00 0.00 87 LEU A N 14
ATOM 34740 C CA . LEU C 3 87 ? -8.187 13.467 7.867 1.00 0.00 87 LEU A CA 14
ATOM 34741 C C . LEU C 3 87 ? -7.575 14.331 6.773 1.00 0.00 87 LEU A C 14
ATOM 34742 O O . LEU C 3 87 ? -7.685 15.554 6.801 1.00 0.00 87 LEU A O 14
ATOM 34758 N N . TYR C 3 88 ? -7.012 13.679 5.764 1.00 0.00 88 TYR A N 14
ATOM 34759 C CA . TYR C 3 88 ? -6.483 14.384 4.607 1.00 0.00 88 TYR A CA 14
ATOM 34760 C C . TYR C 3 88 ? -7.363 15.579 4.268 1.00 0.00 88 TYR A C 14
ATOM 34761 O O . TYR C 3 88 ? -6.870 16.671 3.989 1.00 0.00 88 TYR A O 14
ATOM 34779 N N . ASN C 3 89 ? -8.674 15.372 4.342 1.00 0.00 89 ASN A N 14
ATOM 34780 C CA . ASN C 3 89 ? -9.632 16.440 4.091 1.00 0.00 89 ASN A CA 14
ATOM 34781 C C . ASN C 3 89 ? -10.013 17.143 5.390 1.00 0.00 89 ASN A C 14
ATOM 34782 O O . ASN C 3 89 ? -10.304 18.339 5.396 1.00 0.00 89 ASN A O 14
ATOM 34793 N N . ALA C 3 90 ? -9.995 16.395 6.492 1.00 0.00 90 ALA A N 14
ATOM 34794 C CA . ALA C 3 90 ? -10.338 16.951 7.796 1.00 0.00 90 ALA A CA 14
ATOM 34795 C C . ALA C 3 90 ? -9.206 17.815 8.344 1.00 0.00 90 ALA A C 14
ATOM 34796 O O . ALA C 3 90 ? -9.267 18.292 9.477 1.00 0.00 90 ALA A O 14
ATOM 34803 N N . THR C 3 91 ? -8.171 18.007 7.534 1.00 0.00 91 THR A N 14
ATOM 34804 C CA . THR C 3 91 ? -7.020 18.806 7.934 1.00 0.00 91 THR A CA 14
ATOM 34805 C C . THR C 3 91 ? -6.624 19.773 6.824 1.00 0.00 91 THR A C 14
ATOM 34806 O O . THR C 3 91 ? -6.404 20.959 7.067 1.00 0.00 91 THR A O 14
ATOM 34817 N N . LEU C 3 92 ? -6.557 19.258 5.600 1.00 0.00 92 LEU A N 14
ATOM 34818 C CA . LEU C 3 92 ? -6.215 20.077 4.444 1.00 0.00 92 LEU A CA 14
ATOM 34819 C C . LEU C 3 92 ? -7.325 21.078 4.140 1.00 0.00 92 LEU A C 14
ATOM 34820 O O . LEU C 3 92 ? -7.063 22.195 3.697 1.00 0.00 92 LEU A O 14
ATOM 34836 N N . ALA C 3 93 ? -8.567 20.668 4.383 1.00 0.00 93 ALA A N 14
ATOM 34837 C CA . ALA C 3 93 ? -9.717 21.530 4.135 1.00 0.00 93 ALA A CA 14
ATOM 34838 C C . ALA C 3 93 ? -9.805 22.639 5.176 1.00 0.00 93 ALA A C 14
ATOM 34839 O O . ALA C 3 93 ? -10.042 23.790 4.809 1.00 0.00 93 ALA A O 14
ATOM 35797 N N . MET C 3 1 ? -8.014 -8.135 -14.000 1.00 0.00 1 MET A N 15
ATOM 35798 C CA . MET C 3 1 ? -7.925 -6.812 -14.670 1.00 0.00 1 MET A CA 15
ATOM 35799 C C . MET C 3 1 ? -9.292 -6.368 -15.181 1.00 0.00 1 MET A C 15
ATOM 35800 O O . MET C 3 1 ? -9.726 -6.778 -16.258 1.00 0.00 1 MET A O 15
ATOM 35816 N N . VAL C 3 2 ? -9.966 -5.530 -14.401 1.00 0.00 2 VAL A N 15
ATOM 35817 C CA . VAL C 3 2 ? -11.284 -5.030 -14.775 1.00 0.00 2 VAL A CA 15
ATOM 35818 C C . VAL C 3 2 ? -11.175 -3.899 -15.792 1.00 0.00 2 VAL A C 15
ATOM 35819 O O . VAL C 3 2 ? -11.839 -3.915 -16.828 1.00 0.00 2 VAL A O 15
ATOM 35832 N N . THR C 3 3 ? -10.334 -2.916 -15.487 1.00 0.00 3 THR A N 15
ATOM 35833 C CA . THR C 3 3 ? -10.138 -1.776 -16.374 1.00 0.00 3 THR A CA 15
ATOM 35834 C C . THR C 3 3 ? -8.800 -1.874 -17.101 1.00 0.00 3 THR A C 15
ATOM 35835 O O . THR C 3 3 ? -7.773 -2.179 -16.495 1.00 0.00 3 THR A O 15
ATOM 35846 N N . PRO C 3 4 ? -8.800 -1.615 -18.417 1.00 0.00 4 PRO A N 15
ATOM 35847 C CA . PRO C 3 4 ? -7.586 -1.674 -19.236 1.00 0.00 4 PRO A CA 15
ATOM 35848 C C . PRO C 3 4 ? -6.617 -0.539 -18.917 1.00 0.00 4 PRO A C 15
ATOM 35849 O O . PRO C 3 4 ? -6.771 0.579 -19.410 1.00 0.00 4 PRO A O 15
ATOM 35860 N N . ARG C 3 5 ? -5.621 -0.834 -18.089 1.00 0.00 5 ARG A N 15
ATOM 35861 C CA . ARG C 3 5 ? -4.627 0.160 -17.704 1.00 0.00 5 ARG A CA 15
ATOM 35862 C C . ARG C 3 5 ? -3.213 -0.389 -17.868 1.00 0.00 5 ARG A C 15
ATOM 35863 O O . ARG C 3 5 ? -2.978 -1.294 -18.668 1.00 0.00 5 ARG A O 15
ATOM 35884 N N . GLU C 3 6 ? -2.276 0.165 -17.104 1.00 0.00 6 GLU A N 15
ATOM 35885 C CA . GLU C 3 6 ? -0.887 -0.271 -17.165 1.00 0.00 6 GLU A CA 15
ATOM 35886 C C . GLU C 3 6 ? -0.139 0.115 -15.893 1.00 0.00 6 GLU A C 15
ATOM 35887 O O . GLU C 3 6 ? 0.860 0.833 -15.939 1.00 0.00 6 GLU A O 15
ATOM 35899 N N . PRO C 3 7 ? -0.620 -0.361 -14.734 1.00 0.00 7 PRO A N 15
ATOM 35900 C CA . PRO C 3 7 ? 0.000 -0.069 -13.439 1.00 0.00 7 PRO A CA 15
ATOM 35901 C C . PRO C 3 7 ? 1.350 -0.758 -13.274 1.00 0.00 7 PRO A C 15
ATOM 35902 O O . PRO C 3 7 ? 1.450 -1.802 -12.629 1.00 0.00 7 PRO A O 15
ATOM 35913 N N . LYS C 3 8 ? 2.386 -0.168 -13.861 1.00 0.00 8 LYS A N 15
ATOM 35914 C CA . LYS C 3 8 ? 3.730 -0.726 -13.780 1.00 0.00 8 LYS A CA 15
ATOM 35915 C C . LYS C 3 8 ? 4.753 0.226 -14.391 1.00 0.00 8 LYS A C 15
ATOM 35916 O O . LYS C 3 8 ? 4.436 1.371 -14.712 1.00 0.00 8 LYS A O 15
ATOM 35935 N N . LYS C 3 9 ? 5.981 -0.256 -14.550 1.00 0.00 9 LYS A N 15
ATOM 35936 C CA . LYS C 3 9 ? 7.051 0.552 -15.123 1.00 0.00 9 LYS A CA 15
ATOM 35937 C C . LYS C 3 9 ? 7.357 1.756 -14.239 1.00 0.00 9 LYS A C 15
ATOM 35938 O O . LYS C 3 9 ? 7.119 1.729 -13.032 1.00 0.00 9 LYS A O 15
ATOM 35957 N N . ARG C 3 10 ? 7.886 2.813 -14.850 1.00 0.00 10 ARG A N 15
ATOM 35958 C CA . ARG C 3 10 ? 8.224 4.027 -14.118 1.00 0.00 10 ARG A CA 15
ATOM 35959 C C . ARG C 3 10 ? 6.978 4.863 -13.845 1.00 0.00 10 ARG A C 15
ATOM 35960 O O . ARG C 3 10 ? 5.854 4.405 -14.048 1.00 0.00 10 ARG A O 15
ATOM 35981 N N . THR C 3 11 ? 7.187 6.095 -13.390 1.00 0.00 11 THR A N 15
ATOM 35982 C CA . THR C 3 11 ? 6.083 7.000 -13.095 1.00 0.00 11 THR A CA 15
ATOM 35983 C C . THR C 3 11 ? 6.506 8.064 -12.089 1.00 0.00 11 THR A C 15
ATOM 35984 O O . THR C 3 11 ? 5.889 9.126 -11.996 1.00 0.00 11 THR A O 15
ATOM 35995 N N . THR C 3 12 ? 7.563 7.774 -11.337 1.00 0.00 12 THR A N 15
ATOM 35996 C CA . THR C 3 12 ? 8.069 8.707 -10.337 1.00 0.00 12 THR A CA 15
ATOM 35997 C C . THR C 3 12 ? 6.939 9.228 -9.456 1.00 0.00 12 THR A C 15
ATOM 35998 O O . THR C 3 12 ? 6.623 10.418 -9.474 1.00 0.00 12 THR A O 15
ATOM 36009 N N . ARG C 3 13 ? 6.327 8.328 -8.693 1.00 0.00 13 ARG A N 15
ATOM 36010 C CA . ARG C 3 13 ? 5.227 8.693 -7.809 1.00 0.00 13 ARG A CA 15
ATOM 36011 C C . ARG C 3 13 ? 5.407 10.107 -7.267 1.00 0.00 13 ARG A C 15
ATOM 36012 O O . ARG C 3 13 ? 6.223 10.341 -6.376 1.00 0.00 13 ARG A O 15
ATOM 36033 N N . LYS C 3 14 ? 4.641 11.046 -7.813 1.00 0.00 14 LYS A N 15
ATOM 36034 C CA . LYS C 3 14 ? 4.718 12.439 -7.385 1.00 0.00 14 LYS A CA 15
ATOM 36035 C C . LYS C 3 14 ? 3.761 12.705 -6.228 1.00 0.00 14 LYS A C 15
ATOM 36036 O O . LYS C 3 14 ? 3.328 11.781 -5.540 1.00 0.00 14 LYS A O 15
ATOM 36055 N N . LYS C 3 15 ? 3.434 13.977 -6.019 1.00 0.00 15 LYS A N 15
ATOM 36056 C CA . LYS C 3 15 ? 2.529 14.366 -4.944 1.00 0.00 15 LYS A CA 15
ATOM 36057 C C . LYS C 3 15 ? 1.444 15.306 -5.459 1.00 0.00 15 LYS A C 15
ATOM 36058 O O . LYS C 3 15 ? 1.539 15.831 -6.568 1.00 0.00 15 LYS A O 15
ATOM 36077 N N . LYS C 3 16 ? 0.413 15.514 -4.646 1.00 0.00 16 LYS A N 15
ATOM 36078 C CA . LYS C 3 16 ? -0.691 16.390 -5.020 1.00 0.00 16 LYS A CA 15
ATOM 36079 C C . LYS C 3 16 ? -1.899 16.157 -4.118 1.00 0.00 16 LYS A C 15
ATOM 36080 O O . LYS C 3 16 ? -2.683 15.235 -4.341 1.00 0.00 16 LYS A O 15
ATOM 36099 N N . ASP C 3 17 ? -2.038 16.994 -3.094 1.00 0.00 17 ASP A N 15
ATOM 36100 C CA . ASP C 3 17 ? -3.147 16.875 -2.156 1.00 0.00 17 ASP A CA 15
ATOM 36101 C C . ASP C 3 17 ? -2.824 17.573 -0.839 1.00 0.00 17 ASP A C 15
ATOM 36102 O O . ASP C 3 17 ? -1.687 17.538 -0.367 1.00 0.00 17 ASP A O 15
ATOM 36111 N N . PRO C 3 18 ? -3.834 18.197 -0.216 1.00 0.00 18 PRO A N 15
ATOM 36112 C CA . PRO C 3 18 ? -3.672 18.885 1.068 1.00 0.00 18 PRO A CA 15
ATOM 36113 C C . PRO C 3 18 ? -3.185 17.945 2.165 1.00 0.00 18 PRO A C 15
ATOM 36114 O O . PRO C 3 18 ? -2.109 18.142 2.732 1.00 0.00 18 PRO A O 15
ATOM 36125 N N . ASN C 3 19 ? -3.964 16.904 2.433 1.00 0.00 19 ASN A N 15
ATOM 36126 C CA . ASN C 3 19 ? -3.594 15.909 3.432 1.00 0.00 19 ASN A CA 15
ATOM 36127 C C . ASN C 3 19 ? -3.058 14.648 2.761 1.00 0.00 19 ASN A C 15
ATOM 36128 O O . ASN C 3 19 ? -2.421 13.813 3.403 1.00 0.00 19 ASN A O 15
ATOM 36139 N N . ALA C 3 20 ? -3.298 14.536 1.459 1.00 0.00 20 ALA A N 15
ATOM 36140 C CA . ALA C 3 20 ? -2.818 13.400 0.684 1.00 0.00 20 ALA A CA 15
ATOM 36141 C C . ALA C 3 20 ? -2.834 12.117 1.507 1.00 0.00 20 ALA A C 15
ATOM 36142 O O . ALA C 3 20 ? -1.851 11.776 2.164 1.00 0.00 20 ALA A O 15
ATOM 36149 N N . PRO C 3 21 ? -3.943 11.368 1.442 1.00 0.00 21 PRO A N 15
ATOM 36150 C CA . PRO C 3 21 ? -4.079 10.088 2.141 1.00 0.00 21 PRO A CA 15
ATOM 36151 C C . PRO C 3 21 ? -3.093 9.048 1.616 1.00 0.00 21 PRO A C 15
ATOM 36152 O O . PRO C 3 21 ? -2.503 8.292 2.386 1.00 0.00 21 PRO A O 15
ATOM 36163 N N . LYS C 3 22 ? -2.889 9.054 0.301 1.00 0.00 22 LYS A N 15
ATOM 36164 C CA . LYS C 3 22 ? -1.929 8.157 -0.335 1.00 0.00 22 LYS A CA 15
ATOM 36165 C C . LYS C 3 22 ? -2.446 6.724 -0.364 1.00 0.00 22 LYS A C 15
ATOM 36166 O O . LYS C 3 22 ? -1.721 5.786 -0.031 1.00 0.00 22 LYS A O 15
ATOM 36185 N N . ARG C 3 23 ? -3.683 6.560 -0.817 1.00 0.00 23 ARG A N 15
ATOM 36186 C CA . ARG C 3 23 ? -4.287 5.238 -0.939 1.00 0.00 23 ARG A CA 15
ATOM 36187 C C . ARG C 3 23 ? -3.768 4.296 0.144 1.00 0.00 23 ARG A C 15
ATOM 36188 O O . ARG C 3 23 ? -3.264 4.737 1.177 1.00 0.00 23 ARG A O 15
ATOM 36209 N N . ALA C 3 24 ? -3.902 2.997 -0.095 1.00 0.00 24 ALA A N 15
ATOM 36210 C CA . ALA C 3 24 ? -3.450 1.994 0.863 1.00 0.00 24 ALA A CA 15
ATOM 36211 C C . ALA C 3 24 ? -2.566 0.952 0.192 1.00 0.00 24 ALA A C 15
ATOM 36212 O O . ALA C 3 24 ? -2.421 0.937 -1.030 1.00 0.00 24 ALA A O 15
ATOM 36219 N N . LEU C 3 25 ? -2.045 0.029 0.992 1.00 0.00 25 LEU A N 15
ATOM 36220 C CA . LEU C 3 25 ? -1.261 -1.079 0.468 1.00 0.00 25 LEU A CA 15
ATOM 36221 C C . LEU C 3 25 ? -2.127 -1.978 -0.402 1.00 0.00 25 LEU A C 15
ATOM 36222 O O . LEU C 3 25 ? -3.209 -1.582 -0.837 1.00 0.00 25 LEU A O 15
ATOM 36238 N N . SER C 3 26 ? -1.655 -3.192 -0.644 1.00 0.00 26 SER A N 15
ATOM 36239 C CA . SER C 3 26 ? -2.398 -4.149 -1.451 1.00 0.00 26 SER A CA 15
ATOM 36240 C C . SER C 3 26 ? -2.240 -5.564 -0.905 1.00 0.00 26 SER A C 15
ATOM 36241 O O . SER C 3 26 ? -1.265 -5.871 -0.215 1.00 0.00 26 SER A O 15
ATOM 36249 N N . ALA C 3 27 ? -3.201 -6.426 -1.220 1.00 0.00 27 ALA A N 15
ATOM 36250 C CA . ALA C 3 27 ? -3.159 -7.811 -0.772 1.00 0.00 27 ALA A CA 15
ATOM 36251 C C . ALA C 3 27 ? -1.856 -8.478 -1.194 1.00 0.00 27 ALA A C 15
ATOM 36252 O O . ALA C 3 27 ? -1.401 -9.433 -0.564 1.00 0.00 27 ALA A O 15
ATOM 36259 N N . TYR C 3 28 ? -1.256 -7.961 -2.261 1.00 0.00 28 TYR A N 15
ATOM 36260 C CA . TYR C 3 28 ? -0.004 -8.501 -2.770 1.00 0.00 28 TYR A CA 15
ATOM 36261 C C . TYR C 3 28 ? 1.170 -8.078 -1.894 1.00 0.00 28 TYR A C 15
ATOM 36262 O O . TYR C 3 28 ? 2.156 -8.802 -1.773 1.00 0.00 28 TYR A O 15
ATOM 36280 N N . MET C 3 29 ? 1.074 -6.887 -1.316 1.00 0.00 29 MET A N 15
ATOM 36281 C CA . MET C 3 29 ? 2.148 -6.359 -0.483 1.00 0.00 29 MET A CA 15
ATOM 36282 C C . MET C 3 29 ? 2.212 -7.094 0.850 1.00 0.00 29 MET A C 15
ATOM 36283 O O . MET C 3 29 ? 3.289 -7.485 1.300 1.00 0.00 29 MET A O 15
ATOM 36297 N N . PHE C 3 30 ? 1.053 -7.314 1.461 1.00 0.00 30 PHE A N 15
ATOM 36298 C CA . PHE C 3 30 ? 0.988 -8.040 2.725 1.00 0.00 30 PHE A CA 15
ATOM 36299 C C . PHE C 3 30 ? 1.412 -9.494 2.532 1.00 0.00 30 PHE A C 15
ATOM 36300 O O . PHE C 3 30 ? 2.311 -9.989 3.215 1.00 0.00 30 PHE A O 15
ATOM 36317 N N . PHE C 3 31 ? 0.815 -10.148 1.541 1.00 0.00 31 PHE A N 15
ATOM 36318 C CA . PHE C 3 31 ? 1.173 -11.523 1.216 1.00 0.00 31 PHE A CA 15
ATOM 36319 C C . PHE C 3 31 ? 2.619 -11.602 0.743 1.00 0.00 31 PHE A C 15
ATOM 36320 O O . PHE C 3 31 ? 3.484 -12.124 1.444 1.00 0.00 31 PHE A O 15
ATOM 36337 N N . ALA C 3 32 ? 2.878 -11.059 -0.441 1.00 0.00 32 ALA A N 15
ATOM 36338 C CA . ALA C 3 32 ? 4.227 -11.045 -0.991 1.00 0.00 32 ALA A CA 15
ATOM 36339 C C . ALA C 3 32 ? 5.258 -10.836 0.110 1.00 0.00 32 ALA A C 15
ATOM 36340 O O . ALA C 3 32 ? 6.320 -11.454 0.103 1.00 0.00 32 ALA A O 15
ATOM 36347 N N . ASN C 3 33 ? 4.925 -9.983 1.074 1.00 0.00 33 ASN A N 15
ATOM 36348 C CA . ASN C 3 33 ? 5.811 -9.725 2.202 1.00 0.00 33 ASN A CA 15
ATOM 36349 C C . ASN C 3 33 ? 6.106 -11.011 2.965 1.00 0.00 33 ASN A C 15
ATOM 36350 O O . ASN C 3 33 ? 7.264 -11.345 3.214 1.00 0.00 33 ASN A O 15
ATOM 36361 N N . GLU C 3 34 ? 5.050 -11.723 3.348 1.00 0.00 34 GLU A N 15
ATOM 36362 C CA . GLU C 3 34 ? 5.200 -12.965 4.100 1.00 0.00 34 GLU A CA 15
ATOM 36363 C C . GLU C 3 34 ? 5.940 -14.018 3.283 1.00 0.00 34 GLU A C 15
ATOM 36364 O O . GLU C 3 34 ? 6.838 -14.696 3.789 1.00 0.00 34 GLU A O 15
ATOM 36376 N N . ASN C 3 35 ? 5.543 -14.168 2.027 1.00 0.00 35 ASN A N 15
ATOM 36377 C CA . ASN C 3 35 ? 6.137 -15.170 1.153 1.00 0.00 35 ASN A CA 15
ATOM 36378 C C . ASN C 3 35 ? 7.466 -14.685 0.587 1.00 0.00 35 ASN A C 15
ATOM 36379 O O . ASN C 3 35 ? 8.167 -15.427 -0.100 1.00 0.00 35 ASN A O 15
ATOM 36390 N N . ARG C 3 36 ? 7.824 -13.448 0.909 1.00 0.00 36 ARG A N 15
ATOM 36391 C CA . ARG C 3 36 ? 9.091 -12.882 0.465 1.00 0.00 36 ARG A CA 15
ATOM 36392 C C . ARG C 3 36 ? 10.243 -13.452 1.281 1.00 0.00 36 ARG A C 15
ATOM 36393 O O . ARG C 3 36 ? 11.178 -14.037 0.733 1.00 0.00 36 ARG A O 15
ATOM 36414 N N . ASP C 3 37 ? 10.125 -13.353 2.601 1.00 0.00 37 ASP A N 15
ATOM 36415 C CA . ASP C 3 37 ? 11.115 -13.928 3.499 1.00 0.00 37 ASP A CA 15
ATOM 36416 C C . ASP C 3 37 ? 10.989 -15.446 3.529 1.00 0.00 37 ASP A C 15
ATOM 36417 O O . ASP C 3 37 ? 11.989 -16.161 3.577 1.00 0.00 37 ASP A O 15
ATOM 36426 N N . ILE C 3 38 ? 9.754 -15.932 3.448 1.00 0.00 38 ILE A N 15
ATOM 36427 C CA . ILE C 3 38 ? 9.500 -17.367 3.411 1.00 0.00 38 ILE A CA 15
ATOM 36428 C C . ILE C 3 38 ? 10.055 -17.984 2.131 1.00 0.00 38 ILE A C 15
ATOM 36429 O O . ILE C 3 38 ? 11.044 -18.717 2.160 1.00 0.00 38 ILE A O 15
ATOM 36445 N N . VAL C 3 39 ? 9.413 -17.678 1.010 1.00 0.00 39 VAL A N 15
ATOM 36446 C CA . VAL C 3 39 ? 9.839 -18.200 -0.283 1.00 0.00 39 VAL A CA 15
ATOM 36447 C C . VAL C 3 39 ? 11.350 -18.078 -0.453 1.00 0.00 39 VAL A C 15
ATOM 36448 O O . VAL C 3 39 ? 12.037 -19.067 -0.711 1.00 0.00 39 VAL A O 15
ATOM 36461 N N . ARG C 3 40 ? 11.862 -16.860 -0.311 1.00 0.00 40 ARG A N 15
ATOM 36462 C CA . ARG C 3 40 ? 13.291 -16.614 -0.456 1.00 0.00 40 ARG A CA 15
ATOM 36463 C C . ARG C 3 40 ? 14.084 -17.368 0.606 1.00 0.00 40 ARG A C 15
ATOM 36464 O O . ARG C 3 40 ? 15.222 -17.776 0.372 1.00 0.00 40 ARG A O 15
ATOM 36485 N N . SER C 3 41 ? 13.464 -17.581 1.763 1.00 0.00 41 SER A N 15
ATOM 36486 C CA . SER C 3 41 ? 14.102 -18.323 2.844 1.00 0.00 41 SER A CA 15
ATOM 36487 C C . SER C 3 41 ? 14.338 -19.770 2.432 1.00 0.00 41 SER A C 15
ATOM 36488 O O . SER C 3 41 ? 15.283 -20.412 2.893 1.00 0.00 41 SER A O 15
ATOM 36496 N N . GLU C 3 42 ? 13.495 -20.265 1.533 1.00 0.00 42 GLU A N 15
ATOM 36497 C CA . GLU C 3 42 ? 13.634 -21.622 1.022 1.00 0.00 42 GLU A CA 15
ATOM 36498 C C . GLU C 3 42 ? 14.340 -21.617 -0.328 1.00 0.00 42 GLU A C 15
ATOM 36499 O O . GLU C 3 42 ? 14.734 -22.664 -0.840 1.00 0.00 42 GLU A O 15
ATOM 36511 N N . ASN C 3 43 ? 14.498 -20.427 -0.901 1.00 0.00 43 ASN A N 15
ATOM 36512 C CA . ASN C 3 43 ? 15.158 -20.281 -2.192 1.00 0.00 43 ASN A CA 15
ATOM 36513 C C . ASN C 3 43 ? 15.865 -18.935 -2.298 1.00 0.00 43 ASN A C 15
ATOM 36514 O O . ASN C 3 43 ? 15.537 -18.114 -3.153 1.00 0.00 43 ASN A O 15
ATOM 36525 N N . PRO C 3 44 ? 16.838 -18.688 -1.414 1.00 0.00 44 PRO A N 15
ATOM 36526 C CA . PRO C 3 44 ? 17.599 -17.434 -1.398 1.00 0.00 44 PRO A CA 15
ATOM 36527 C C . PRO C 3 44 ? 18.444 -17.254 -2.655 1.00 0.00 44 PRO A C 15
ATOM 36528 O O . PRO C 3 44 ? 19.138 -16.248 -2.808 1.00 0.00 44 PRO A O 15
ATOM 36539 N N . ASP C 3 45 ? 18.417 -18.254 -3.531 1.00 0.00 45 ASP A N 15
ATOM 36540 C CA . ASP C 3 45 ? 19.219 -18.225 -4.749 1.00 0.00 45 ASP A CA 15
ATOM 36541 C C . ASP C 3 45 ? 18.414 -17.693 -5.931 1.00 0.00 45 ASP A C 15
ATOM 36542 O O . ASP C 3 45 ? 18.880 -16.824 -6.668 1.00 0.00 45 ASP A O 15
ATOM 36551 N N . ILE C 3 46 ? 17.224 -18.251 -6.136 1.00 0.00 46 ILE A N 15
ATOM 36552 C CA . ILE C 3 46 ? 16.381 -17.864 -7.260 1.00 0.00 46 ILE A CA 15
ATOM 36553 C C . ILE C 3 46 ? 16.570 -16.390 -7.609 1.00 0.00 46 ILE A C 15
ATOM 36554 O O . ILE C 3 46 ? 16.944 -16.053 -8.733 1.00 0.00 46 ILE A O 15
ATOM 36570 N N . THR C 3 47 ? 16.304 -15.516 -6.642 1.00 0.00 47 THR A N 15
ATOM 36571 C CA . THR C 3 47 ? 16.443 -14.077 -6.844 1.00 0.00 47 THR A CA 15
ATOM 36572 C C . THR C 3 47 ? 15.116 -13.453 -7.264 1.00 0.00 47 THR A C 15
ATOM 36573 O O . THR C 3 47 ? 14.241 -14.131 -7.800 1.00 0.00 47 THR A O 15
ATOM 36584 N N . PHE C 3 48 ? 14.973 -12.157 -7.004 1.00 0.00 48 PHE A N 15
ATOM 36585 C CA . PHE C 3 48 ? 13.749 -11.435 -7.332 1.00 0.00 48 PHE A CA 15
ATOM 36586 C C . PHE C 3 48 ? 13.093 -11.985 -8.596 1.00 0.00 48 PHE A C 15
ATOM 36587 O O . PHE C 3 48 ? 11.876 -11.898 -8.760 1.00 0.00 48 PHE A O 15
ATOM 36604 N N . GLY C 3 49 ? 13.910 -12.479 -9.519 1.00 0.00 49 GLY A N 15
ATOM 36605 C CA . GLY C 3 49 ? 13.389 -12.958 -10.786 1.00 0.00 49 GLY A CA 15
ATOM 36606 C C . GLY C 3 49 ? 12.488 -14.168 -10.635 1.00 0.00 49 GLY A C 15
ATOM 36607 O O . GLY C 3 49 ? 11.355 -14.170 -11.119 1.00 0.00 49 GLY A O 15
ATOM 36611 N N . GLN C 3 50 ? 12.989 -15.198 -9.965 1.00 0.00 50 GLN A N 15
ATOM 36612 C CA . GLN C 3 50 ? 12.221 -16.420 -9.755 1.00 0.00 50 GLN A CA 15
ATOM 36613 C C . GLN C 3 50 ? 11.311 -16.280 -8.543 1.00 0.00 50 GLN A C 15
ATOM 36614 O O . GLN C 3 50 ? 10.140 -16.659 -8.583 1.00 0.00 50 GLN A O 15
ATOM 36628 N N . VAL C 3 51 ? 11.853 -15.714 -7.472 1.00 0.00 51 VAL A N 15
ATOM 36629 C CA . VAL C 3 51 ? 11.091 -15.494 -6.252 1.00 0.00 51 VAL A CA 15
ATOM 36630 C C . VAL C 3 51 ? 9.962 -14.497 -6.485 1.00 0.00 51 VAL A C 15
ATOM 36631 O O . VAL C 3 51 ? 8.906 -14.581 -5.861 1.00 0.00 51 VAL A O 15
ATOM 36644 N N . GLY C 3 52 ? 10.191 -13.556 -7.395 1.00 0.00 52 GLY A N 15
ATOM 36645 C CA . GLY C 3 52 ? 9.185 -12.555 -7.697 1.00 0.00 52 GLY A CA 15
ATOM 36646 C C . GLY C 3 52 ? 8.048 -13.110 -8.532 1.00 0.00 52 GLY A C 15
ATOM 36647 O O . GLY C 3 52 ? 6.915 -13.211 -8.061 1.00 0.00 52 GLY A O 15
ATOM 36651 N N . LYS C 3 53 ? 8.356 -13.497 -9.766 1.00 0.00 53 LYS A N 15
ATOM 36652 C CA . LYS C 3 53 ? 7.356 -14.081 -10.651 1.00 0.00 53 LYS A CA 15
ATOM 36653 C C . LYS C 3 53 ? 6.682 -15.274 -9.981 1.00 0.00 53 LYS A C 15
ATOM 36654 O O . LYS C 3 53 ? 5.495 -15.531 -10.191 1.00 0.00 53 LYS A O 15
ATOM 36673 N N . LYS C 3 54 ? 7.438 -15.975 -9.142 1.00 0.00 54 LYS A N 15
ATOM 36674 C CA . LYS C 3 54 ? 6.913 -17.119 -8.408 1.00 0.00 54 LYS A CA 15
ATOM 36675 C C . LYS C 3 54 ? 5.989 -16.663 -7.284 1.00 0.00 54 LYS A C 15
ATOM 36676 O O . LYS C 3 54 ? 5.014 -17.338 -6.958 1.00 0.00 54 LYS A O 15
ATOM 36695 N N . LEU C 3 55 ? 6.289 -15.501 -6.713 1.00 0.00 55 LEU A N 15
ATOM 36696 C CA . LEU C 3 55 ? 5.460 -14.936 -5.655 1.00 0.00 55 LEU A CA 15
ATOM 36697 C C . LEU C 3 55 ? 4.065 -14.618 -6.177 1.00 0.00 55 LEU A C 15
ATOM 36698 O O . LEU C 3 55 ? 3.068 -14.827 -5.487 1.00 0.00 55 LEU A O 15
ATOM 36714 N N . GLY C 3 56 ? 4.005 -14.120 -7.408 1.00 0.00 56 GLY A N 15
ATOM 36715 C CA . GLY C 3 56 ? 2.729 -13.796 -8.017 1.00 0.00 56 GLY A CA 15
ATOM 36716 C C . GLY C 3 56 ? 1.918 -15.032 -8.354 1.00 0.00 56 GLY A C 15
ATOM 36717 O O . GLY C 3 56 ? 0.834 -15.241 -7.808 1.00 0.00 56 GLY A O 15
ATOM 36721 N N . GLU C 3 57 ? 2.455 -15.867 -9.238 1.00 0.00 57 GLU A N 15
ATOM 36722 C CA . GLU C 3 57 ? 1.784 -17.102 -9.619 1.00 0.00 57 GLU A CA 15
ATOM 36723 C C . GLU C 3 57 ? 1.351 -17.882 -8.383 1.00 0.00 57 GLU A C 15
ATOM 36724 O O . GLU C 3 57 ? 0.228 -18.381 -8.311 1.00 0.00 57 GLU A O 15
ATOM 36736 N N . LYS C 3 58 ? 2.240 -17.950 -7.398 1.00 0.00 58 LYS A N 15
ATOM 36737 C CA . LYS C 3 58 ? 1.947 -18.642 -6.149 1.00 0.00 58 LYS A CA 15
ATOM 36738 C C . LYS C 3 58 ? 0.940 -17.857 -5.316 1.00 0.00 58 LYS A C 15
ATOM 36739 O O . LYS C 3 58 ? 0.139 -18.438 -4.582 1.00 0.00 58 LYS A O 15
ATOM 36758 N N . TRP C 3 59 ? 0.973 -16.535 -5.448 1.00 0.00 59 TRP A N 15
ATOM 36759 C CA . TRP C 3 59 ? 0.059 -15.674 -4.711 1.00 0.00 59 TRP A CA 15
ATOM 36760 C C . TRP C 3 59 ? -1.385 -16.093 -4.952 1.00 0.00 59 TRP A C 15
ATOM 36761 O O . TRP C 3 59 ? -2.162 -16.255 -4.012 1.00 0.00 59 TRP A O 15
ATOM 36782 N N . LYS C 3 60 ? -1.738 -16.249 -6.220 1.00 0.00 60 LYS A N 15
ATOM 36783 C CA . LYS C 3 60 ? -3.093 -16.632 -6.593 1.00 0.00 60 LYS A CA 15
ATOM 36784 C C . LYS C 3 60 ? -3.226 -18.148 -6.685 1.00 0.00 60 LYS A C 15
ATOM 36785 O O . LYS C 3 60 ? -4.334 -18.682 -6.750 1.00 0.00 60 LYS A O 15
ATOM 36804 N N . ALA C 3 61 ? -2.090 -18.838 -6.692 1.00 0.00 61 ALA A N 15
ATOM 36805 C CA . ALA C 3 61 ? -2.081 -20.294 -6.778 1.00 0.00 61 ALA A CA 15
ATOM 36806 C C . ALA C 3 61 ? -2.613 -20.925 -5.496 1.00 0.00 61 ALA A C 15
ATOM 36807 O O . ALA C 3 61 ? -3.233 -21.989 -5.529 1.00 0.00 61 ALA A O 15
ATOM 36814 N N . LEU C 3 62 ? -2.356 -20.275 -4.365 1.00 0.00 62 LEU A N 15
ATOM 36815 C CA . LEU C 3 62 ? -2.798 -20.789 -3.075 1.00 0.00 62 LEU A CA 15
ATOM 36816 C C . LEU C 3 62 ? -4.314 -20.960 -3.048 1.00 0.00 62 LEU A C 15
ATOM 36817 O O . LEU C 3 62 ? -4.823 -22.076 -3.158 1.00 0.00 62 LEU A O 15
ATOM 36833 N N . THR C 3 63 ? -5.026 -19.849 -2.886 1.00 0.00 63 THR A N 15
ATOM 36834 C CA . THR C 3 63 ? -6.483 -19.871 -2.812 1.00 0.00 63 THR A CA 15
ATOM 36835 C C . THR C 3 63 ? -6.991 -18.708 -1.966 1.00 0.00 63 THR A C 15
ATOM 36836 O O . THR C 3 63 ? -6.328 -18.280 -1.022 1.00 0.00 63 THR A O 15
ATOM 36847 N N . PRO C 3 64 ? -8.182 -18.183 -2.291 1.00 0.00 64 PRO A N 15
ATOM 36848 C CA . PRO C 3 64 ? -8.783 -17.080 -1.545 1.00 0.00 64 PRO A CA 15
ATOM 36849 C C . PRO C 3 64 ? -8.626 -17.252 -0.038 1.00 0.00 64 PRO A C 15
ATOM 36850 O O . PRO C 3 64 ? -8.212 -16.327 0.664 1.00 0.00 64 PRO A O 15
ATOM 36861 N N . GLU C 3 65 ? -8.918 -18.453 0.449 1.00 0.00 65 GLU A N 15
ATOM 36862 C CA . GLU C 3 65 ? -8.769 -18.761 1.865 1.00 0.00 65 GLU A CA 15
ATOM 36863 C C . GLU C 3 6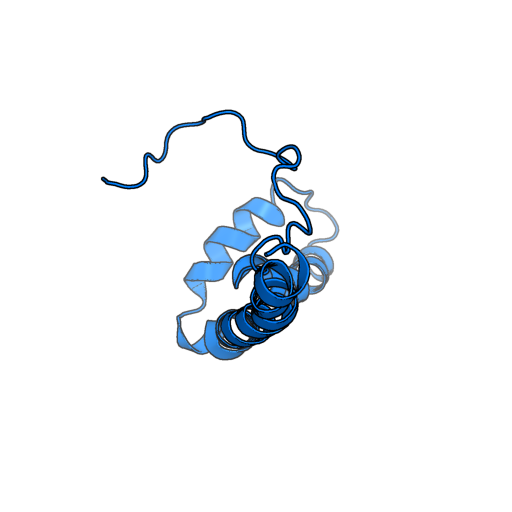5 ? -7.333 -18.525 2.322 1.00 0.00 65 GLU A C 15
ATOM 36864 O O . GLU C 3 65 ? -7.093 -17.883 3.344 1.00 0.00 65 GLU A O 15
ATOM 36876 N N . GLU C 3 66 ? -6.381 -19.018 1.536 1.00 0.00 66 GLU A N 15
ATOM 36877 C CA . GLU C 3 66 ? -4.966 -18.825 1.836 1.00 0.00 66 GLU A CA 15
ATOM 36878 C C . GLU C 3 66 ? -4.626 -17.340 1.894 1.00 0.00 66 GLU A C 15
ATOM 36879 O O . GLU C 3 66 ? -3.701 -16.931 2.594 1.00 0.00 66 GLU A O 15
ATOM 36891 N N . LYS C 3 67 ? -5.392 -16.539 1.162 1.00 0.00 67 LYS A N 15
ATOM 36892 C CA . LYS C 3 67 ? -5.188 -15.095 1.138 1.00 0.00 67 LYS A CA 15
ATOM 36893 C C . LYS C 3 67 ? -5.810 -14.439 2.366 1.00 0.00 67 LYS A C 15
ATOM 36894 O O . LYS C 3 67 ? -5.401 -13.356 2.777 1.00 0.00 67 LYS A O 15
ATOM 36913 N N . GLN C 3 68 ? -6.815 -15.097 2.934 1.00 0.00 68 GLN A N 15
ATOM 36914 C CA . GLN C 3 68 ? -7.523 -14.565 4.094 1.00 0.00 68 GLN A CA 15
ATOM 36915 C C . GLN C 3 68 ? -6.607 -13.702 4.954 1.00 0.00 68 GLN A C 15
ATOM 36916 O O . GLN C 3 68 ? -6.949 -12.571 5.296 1.00 0.00 68 GLN A O 15
ATOM 36930 N N . PRO C 3 69 ? -5.434 -14.230 5.332 1.00 0.00 69 PRO A N 15
ATOM 36931 C CA . PRO C 3 69 ? -4.481 -13.507 6.178 1.00 0.00 69 PRO A CA 15
ATOM 36932 C C . PRO C 3 69 ? -4.102 -12.149 5.596 1.00 0.00 69 PRO A C 15
ATOM 36933 O O . PRO C 3 69 ? -4.246 -11.117 6.251 1.00 0.00 69 PRO A O 15
ATOM 36944 N N . TYR C 3 70 ? -3.597 -12.163 4.369 1.00 0.00 70 TYR A N 15
ATOM 36945 C CA . TYR C 3 70 ? -3.147 -10.939 3.716 1.00 0.00 70 TYR A CA 15
ATOM 36946 C C . TYR C 3 70 ? -4.319 -10.170 3.128 1.00 0.00 70 TYR A C 15
ATOM 36947 O O . TYR C 3 70 ? -4.566 -9.029 3.503 1.00 0.00 70 TYR A O 15
ATOM 36965 N N . GLU C 3 71 ? -5.040 -10.797 2.206 1.00 0.00 71 GLU A N 15
ATOM 36966 C CA . GLU C 3 71 ? -6.207 -10.171 1.599 1.00 0.00 71 GLU A CA 15
ATOM 36967 C C . GLU C 3 71 ? -7.035 -9.455 2.657 1.00 0.00 71 GLU A C 15
ATOM 36968 O O . GLU C 3 71 ? -7.364 -8.277 2.513 1.00 0.00 71 GLU A O 15
ATOM 36980 N N . ALA C 3 72 ? -7.284 -10.147 3.765 1.00 0.00 72 ALA A N 15
ATOM 36981 C CA . ALA C 3 72 ? -7.953 -9.539 4.905 1.00 0.00 72 ALA A CA 15
ATOM 36982 C C . ALA C 3 72 ? -7.100 -8.408 5.461 1.00 0.00 72 ALA A C 15
ATOM 36983 O O . ALA C 3 72 ? -7.598 -7.318 5.743 1.00 0.00 72 ALA A O 15
ATOM 36990 N N . LYS C 3 73 ? -5.793 -8.640 5.495 1.00 0.00 73 LYS A N 15
ATOM 36991 C CA . LYS C 3 73 ? -4.843 -7.602 5.871 1.00 0.00 73 LYS A CA 15
ATOM 36992 C C . LYS C 3 73 ? -4.855 -6.471 4.846 1.00 0.00 73 LYS A C 15
ATOM 36993 O O . LYS C 3 73 ? -4.284 -5.405 5.072 1.00 0.00 73 LYS A O 15
ATOM 37012 N N . ALA C 3 74 ? -5.522 -6.716 3.722 1.00 0.00 74 ALA A N 15
ATOM 37013 C CA . ALA C 3 74 ? -5.624 -5.727 2.658 1.00 0.00 74 ALA A CA 15
ATOM 37014 C C . ALA C 3 74 ? -6.758 -4.755 2.941 1.00 0.00 74 ALA A C 15
ATOM 37015 O O . ALA C 3 74 ? -6.561 -3.541 2.941 1.00 0.00 74 ALA A O 15
ATOM 37022 N N . GLN C 3 75 ? -7.920 -5.301 3.281 1.00 0.00 75 GLN A N 15
ATOM 37023 C CA . GLN C 3 75 ? -9.049 -4.480 3.693 1.00 0.00 75 GLN A CA 15
ATOM 37024 C C . GLN C 3 75 ? -8.749 -3.819 5.033 1.00 0.00 75 GLN A C 15
ATOM 37025 O O . GLN C 3 75 ? -9.246 -2.732 5.329 1.00 0.00 75 GLN A O 15
ATOM 37039 N N . ALA C 3 76 ? -7.850 -4.439 5.795 1.00 0.00 76 ALA A N 15
ATOM 37040 C CA . ALA C 3 76 ? -7.394 -3.869 7.056 1.00 0.00 76 ALA A CA 15
ATOM 37041 C C . ALA C 3 76 ? -6.543 -2.629 6.809 1.00 0.00 76 ALA A C 15
ATOM 37042 O O . ALA C 3 76 ? -6.770 -1.577 7.407 1.00 0.00 76 ALA A O 15
ATOM 37049 N N . ASP C 3 77 ? -5.601 -2.743 5.876 1.00 0.00 77 ASP A N 15
ATOM 37050 C CA . ASP C 3 77 ? -4.763 -1.614 5.495 1.00 0.00 77 ASP A CA 15
ATOM 37051 C C . ASP C 3 77 ? -5.564 -0.606 4.678 1.00 0.00 77 ASP A C 15
ATOM 37052 O O . ASP C 3 77 ? -5.258 0.587 4.670 1.00 0.00 77 ASP A O 15
ATOM 37061 N N . LYS C 3 78 ? -6.632 -1.085 4.048 1.00 0.00 78 LYS A N 15
ATOM 37062 C CA . LYS C 3 78 ? -7.523 -0.220 3.286 1.00 0.00 78 LYS A CA 15
ATOM 37063 C C . LYS C 3 78 ? -8.165 0.816 4.200 1.00 0.00 78 LYS A C 15
ATOM 37064 O O . LYS C 3 78 ? -8.145 2.012 3.911 1.00 0.00 78 LYS A O 15
ATOM 37083 N N . LYS C 3 79 ? -8.663 0.355 5.343 1.00 0.00 79 LYS A N 15
ATOM 37084 C CA . LYS C 3 79 ? -9.228 1.251 6.345 1.00 0.00 79 LYS A CA 15
ATOM 37085 C C . LYS C 3 79 ? -8.132 2.108 6.968 1.00 0.00 79 LYS A C 15
ATOM 37086 O O . LYS C 3 79 ? -8.272 3.327 7.086 1.00 0.00 79 LYS A O 15
ATOM 37105 N N . ARG C 3 80 ? -7.015 1.470 7.308 1.00 0.00 80 ARG A N 15
ATOM 37106 C CA . ARG C 3 80 ? -5.866 2.181 7.853 1.00 0.00 80 ARG A CA 15
ATOM 37107 C C . ARG C 3 80 ? -5.724 3.545 7.187 1.00 0.00 80 ARG A C 15
ATOM 37108 O O . ARG C 3 80 ? -5.823 4.581 7.844 1.00 0.00 80 ARG A O 15
ATOM 37129 N N . TYR C 3 81 ? -5.552 3.535 5.870 1.00 0.00 81 TYR A N 15
ATOM 37130 C CA . TYR C 3 81 ? -5.459 4.770 5.106 1.00 0.00 81 TYR A CA 15
ATOM 37131 C C . TYR C 3 81 ? -6.818 5.459 5.032 1.00 0.00 81 TYR A C 15
ATOM 37132 O O . TYR C 3 81 ? -6.904 6.685 4.992 1.00 0.00 81 TYR A O 15
ATOM 37150 N N . GLU C 3 82 ? -7.883 4.662 5.048 1.00 0.00 82 GLU A N 15
ATOM 37151 C CA . GLU C 3 82 ? -9.234 5.204 5.023 1.00 0.00 82 GLU A CA 15
ATOM 37152 C C . GLU C 3 82 ? -9.394 6.283 6.087 1.00 0.00 82 GLU A C 15
ATOM 37153 O O . GLU C 3 82 ? -10.284 7.127 6.003 1.00 0.00 82 GLU A O 15
ATOM 37165 N N . SER C 3 83 ? -8.507 6.259 7.076 1.00 0.00 83 SER A N 15
ATOM 37166 C CA . SER C 3 83 ? -8.520 7.261 8.134 1.00 0.00 83 SER A CA 15
ATOM 37167 C C . SER C 3 83 ? -7.943 8.582 7.632 1.00 0.00 83 SER A C 15
ATOM 37168 O O . SER C 3 83 ? -8.511 9.648 7.870 1.00 0.00 83 SER A O 15
ATOM 37176 N N . GLU C 3 84 ? -6.809 8.503 6.941 1.00 0.00 84 GLU A N 15
ATOM 37177 C CA . GLU C 3 84 ? -6.149 9.694 6.420 1.00 0.00 84 GLU A CA 15
ATOM 37178 C C . GLU C 3 84 ? -6.884 10.241 5.199 1.00 0.00 84 GLU A C 15
ATOM 37179 O O . GLU C 3 84 ? -6.649 11.376 4.784 1.00 0.00 84 GLU A O 15
ATOM 37191 N N . LYS C 3 85 ? -7.824 9.461 4.674 1.00 0.00 85 LYS A N 15
ATOM 37192 C CA . LYS C 3 85 ? -8.647 9.913 3.556 1.00 0.00 85 LYS A CA 15
ATOM 37193 C C . LYS C 3 85 ? -9.908 10.601 4.067 1.00 0.00 85 LYS A C 15
ATOM 37194 O O . LYS C 3 85 ? -10.207 11.736 3.692 1.00 0.00 85 LYS A O 15
ATOM 37213 N N . GLU C 3 86 ? -10.606 9.934 4.982 1.00 0.00 86 GLU A N 15
ATOM 37214 C CA . GLU C 3 86 ? -11.795 10.507 5.600 1.00 0.00 86 GLU A CA 15
ATOM 37215 C C . GLU C 3 86 ? -11.472 11.858 6.228 1.00 0.00 86 GLU A C 15
ATOM 37216 O O . GLU C 3 86 ? -12.265 12.796 6.148 1.00 0.00 86 GLU A O 15
ATOM 37228 N N . LEU C 3 87 ? -10.272 11.969 6.787 1.00 0.00 87 LEU A N 15
ATOM 37229 C CA . LEU C 3 87 ? -9.815 13.229 7.360 1.00 0.00 87 LEU A CA 15
ATOM 37230 C C . LEU C 3 87 ? -9.272 14.139 6.269 1.00 0.00 87 LEU A C 15
ATOM 37231 O O . LEU C 3 87 ? -9.581 15.328 6.228 1.00 0.00 87 LEU A O 15
ATOM 37247 N N . TYR C 3 88 ? -8.531 13.554 5.336 1.00 0.00 88 TYR A N 15
ATOM 37248 C CA . TYR C 3 88 ? -8.034 14.296 4.188 1.00 0.00 88 TYR A CA 15
ATOM 37249 C C . TYR C 3 88 ? -9.071 15.308 3.721 1.00 0.00 88 TYR A C 15
ATOM 37250 O O . TYR C 3 88 ? -8.749 16.459 3.429 1.00 0.00 88 TYR A O 15
ATOM 37268 N N . ASN C 3 89 ? -10.329 14.878 3.698 1.00 0.00 89 ASN A N 15
ATOM 37269 C CA . ASN C 3 89 ? -11.429 15.754 3.319 1.00 0.00 89 ASN A CA 15
ATOM 37270 C C . ASN C 3 89 ? -12.031 16.431 4.546 1.00 0.00 89 ASN A C 15
ATOM 37271 O O . ASN C 3 89 ? -12.527 17.555 4.466 1.00 0.00 89 ASN A O 15
ATOM 37282 N N . ALA C 3 90 ? -11.971 15.746 5.686 1.00 0.00 90 ALA A N 15
ATOM 37283 C CA . ALA C 3 90 ? -12.510 16.283 6.931 1.00 0.00 90 ALA A CA 15
ATOM 37284 C C . ALA C 3 90 ? -11.557 17.299 7.553 1.00 0.00 90 ALA A C 15
ATOM 37285 O O . ALA C 3 90 ? -11.736 17.714 8.697 1.00 0.00 90 ALA A O 15
ATOM 37292 N N . THR C 3 91 ? -10.543 17.691 6.791 1.00 0.00 91 THR A N 15
ATOM 37293 C CA . THR C 3 91 ? -9.555 18.653 7.263 1.00 0.00 91 THR A CA 15
ATOM 37294 C C . THR C 3 91 ? -9.173 19.619 6.149 1.00 0.00 91 THR A C 15
ATOM 37295 O O . THR C 3 91 ? -9.062 20.826 6.367 1.00 0.00 91 THR A O 15
ATOM 37306 N N . LEU C 3 92 ? -8.998 19.081 4.946 1.00 0.00 92 LEU A N 15
ATOM 37307 C CA . LEU C 3 92 ? -8.657 19.894 3.786 1.00 0.00 92 LEU A CA 15
ATOM 37308 C C . LEU C 3 92 ? -9.879 20.650 3.277 1.00 0.00 92 LEU A C 15
ATOM 37309 O O . LEU C 3 92 ? -9.762 21.757 2.750 1.00 0.00 92 LEU A O 15
ATOM 37325 N N . ALA C 3 93 ? -11.053 20.044 3.436 1.00 0.00 93 ALA A N 15
ATOM 37326 C CA . ALA C 3 93 ? -12.296 20.661 2.991 1.00 0.00 93 ALA A CA 15
ATOM 37327 C C . ALA C 3 93 ? -12.795 21.684 4.006 1.00 0.00 93 ALA A C 15
ATOM 37328 O O . ALA C 3 93 ? -13.064 21.313 5.149 1.00 0.00 93 ALA A O 15
ATOM 38286 N N . MET C 3 1 ? -11.412 -1.853 -11.616 1.00 0.00 1 MET A N 16
ATOM 38287 C CA . MET C 3 1 ? -11.183 -3.283 -11.948 1.00 0.00 1 MET A CA 16
ATOM 38288 C C . MET C 3 1 ? -11.144 -3.491 -13.458 1.00 0.00 1 MET A C 16
ATOM 38289 O O . MET C 3 1 ? -11.931 -2.899 -14.197 1.00 0.00 1 MET A O 16
ATOM 38305 N N . VAL C 3 2 ? -10.224 -4.337 -13.910 1.00 0.00 2 VAL A N 16
ATOM 38306 C CA . VAL C 3 2 ? -10.082 -4.624 -15.333 1.00 0.00 2 VAL A CA 16
ATOM 38307 C C . VAL C 3 2 ? -9.723 -3.364 -16.114 1.00 0.00 2 VAL A C 16
ATOM 38308 O O . VAL C 3 2 ? -10.601 -2.624 -16.556 1.00 0.00 2 VAL A O 16
ATOM 38321 N N . THR C 3 3 ? -8.425 -3.128 -16.281 1.00 0.00 3 THR A N 16
ATOM 38322 C CA . THR C 3 3 ? -7.949 -1.958 -17.009 1.00 0.00 3 THR A CA 16
ATOM 38323 C C . THR C 3 3 ? -6.738 -2.308 -17.869 1.00 0.00 3 THR A C 16
ATOM 38324 O O . THR C 3 3 ? -5.940 -3.174 -17.513 1.00 0.00 3 THR A O 16
ATOM 38335 N N . PRO C 3 4 ? -6.590 -1.630 -19.016 1.00 0.00 4 PRO A N 16
ATOM 38336 C CA . PRO C 3 4 ? -5.473 -1.863 -19.936 1.00 0.00 4 PRO A CA 16
ATOM 38337 C C . PRO C 3 4 ? -4.143 -1.384 -19.365 1.00 0.00 4 PRO A C 16
ATOM 38338 O O . PRO C 3 4 ? -3.805 -0.204 -19.459 1.00 0.00 4 PRO A O 16
ATOM 38349 N N . ARG C 3 5 ? -3.391 -2.307 -18.773 1.00 0.00 5 ARG A N 16
ATOM 38350 C CA . ARG C 3 5 ? -2.098 -1.978 -18.187 1.00 0.00 5 ARG A CA 16
ATOM 38351 C C . ARG C 3 5 ? -1.021 -2.945 -18.668 1.00 0.00 5 ARG A C 16
ATOM 38352 O O . ARG C 3 5 ? -1.277 -4.136 -18.847 1.00 0.00 5 ARG A O 16
ATOM 38373 N N . GLU C 3 6 ? 0.186 -2.425 -18.873 1.00 0.00 6 GLU A N 16
ATOM 38374 C CA . GLU C 3 6 ? 1.302 -3.243 -19.333 1.00 0.00 6 GLU A CA 16
ATOM 38375 C C . GLU C 3 6 ? 2.569 -2.406 -19.473 1.00 0.00 6 GLU A C 16
ATOM 38376 O O . GLU C 3 6 ? 3.607 -2.730 -18.896 1.00 0.00 6 GLU A O 16
ATOM 38388 N N . PRO C 3 7 ? 2.495 -1.313 -20.246 1.00 0.00 7 PRO A N 16
ATOM 38389 C CA . PRO C 3 7 ? 3.636 -0.420 -20.467 1.00 0.00 7 PRO A CA 16
ATOM 38390 C C . PRO C 3 7 ? 4.277 0.035 -19.160 1.00 0.00 7 PRO A C 16
ATOM 38391 O O . PRO C 3 7 ? 4.061 -0.567 -18.109 1.00 0.00 7 PRO A O 16
ATOM 38402 N N . LYS C 3 8 ? 5.066 1.102 -19.234 1.00 0.00 8 LYS A N 16
ATOM 38403 C CA . LYS C 3 8 ? 5.739 1.637 -18.056 1.00 0.00 8 LYS A CA 16
ATOM 38404 C C . LYS C 3 8 ? 4.964 2.815 -17.475 1.00 0.00 8 LYS A C 16
ATOM 38405 O O . LYS C 3 8 ? 4.139 3.425 -18.155 1.00 0.00 8 LYS A O 16
ATOM 38424 N N . LYS C 3 9 ? 5.234 3.131 -16.212 1.00 0.00 9 LYS A N 16
ATOM 38425 C CA . LYS C 3 9 ? 4.563 4.235 -15.539 1.00 0.00 9 LYS A CA 16
ATOM 38426 C C . LYS C 3 9 ? 5.567 5.298 -15.101 1.00 0.00 9 LYS A C 16
ATOM 38427 O O . LYS C 3 9 ? 5.259 6.150 -14.268 1.00 0.00 9 LYS A O 16
ATOM 38446 N N . ARG C 3 10 ? 6.767 5.239 -15.668 1.00 0.00 10 ARG A N 16
ATOM 38447 C CA . ARG C 3 10 ? 7.816 6.196 -15.337 1.00 0.00 10 ARG A CA 16
ATOM 38448 C C . ARG C 3 10 ? 8.578 5.760 -14.091 1.00 0.00 10 ARG A C 16
ATOM 38449 O O . ARG C 3 10 ? 9.768 5.453 -14.154 1.00 0.00 10 ARG A O 16
ATOM 38470 N N . THR C 3 11 ? 7.882 5.727 -12.959 1.00 0.00 11 THR A N 16
ATOM 38471 C CA . THR C 3 11 ? 8.490 5.323 -11.697 1.00 0.00 11 THR A CA 16
ATOM 38472 C C . THR C 3 11 ? 7.652 5.793 -10.513 1.00 0.00 11 THR A C 16
ATOM 38473 O O . THR C 3 11 ? 6.511 6.221 -10.680 1.00 0.00 11 THR A O 16
ATOM 38484 N N . THR C 3 12 ? 8.223 5.697 -9.316 1.00 0.00 12 THR A N 16
ATOM 38485 C CA . THR C 3 12 ? 7.529 6.102 -8.099 1.00 0.00 12 THR A CA 16
ATOM 38486 C C . THR C 3 12 ? 6.557 7.244 -8.378 1.00 0.00 12 THR A C 16
ATOM 38487 O O . THR C 3 12 ? 6.971 8.373 -8.642 1.00 0.00 12 THR A O 16
ATOM 38498 N N . ARG C 3 13 ? 5.265 6.941 -8.322 1.00 0.00 13 ARG A N 16
ATOM 38499 C CA . ARG C 3 13 ? 4.233 7.940 -8.572 1.00 0.00 13 ARG A CA 16
ATOM 38500 C C . ARG C 3 13 ? 4.637 9.297 -8.007 1.00 0.00 13 ARG A C 16
ATOM 38501 O O . ARG C 3 13 ? 5.510 9.386 -7.144 1.00 0.00 13 ARG A O 16
ATOM 38522 N N . LYS C 3 14 ? 3.994 10.351 -8.497 1.00 0.00 14 LYS A N 16
ATOM 38523 C CA . LYS C 3 14 ? 4.282 11.705 -8.038 1.00 0.00 14 LYS A CA 16
ATOM 38524 C C . LYS C 3 14 ? 3.414 12.070 -6.839 1.00 0.00 14 LYS A C 16
ATOM 38525 O O . LYS C 3 14 ? 2.979 11.199 -6.085 1.00 0.00 14 LYS A O 16
ATOM 38544 N N . LYS C 3 15 ? 3.165 13.365 -6.666 1.00 0.00 15 LYS A N 16
ATOM 38545 C CA . LYS C 3 15 ? 2.349 13.846 -5.558 1.00 0.00 15 LYS A CA 16
ATOM 38546 C C . LYS C 3 15 ? 0.928 14.152 -6.020 1.00 0.00 15 LYS A C 16
ATOM 38547 O O . LYS C 3 15 ? 0.060 13.278 -6.010 1.00 0.00 15 LYS A O 16
ATOM 38566 N N . LYS C 3 16 ? 0.698 15.396 -6.425 1.00 0.00 16 LYS A N 16
ATOM 38567 C CA . LYS C 3 16 ? -0.619 15.817 -6.890 1.00 0.00 16 LYS A CA 16
ATOM 38568 C C . LYS C 3 16 ? -1.677 15.581 -5.818 1.00 0.00 16 LYS A C 16
ATOM 38569 O O . LYS C 3 16 ? -2.274 14.507 -5.747 1.00 0.00 16 LYS A O 16
ATOM 38588 N N . ASP C 3 17 ? -1.903 16.591 -4.984 1.00 0.00 17 ASP A N 16
ATOM 38589 C CA . ASP C 3 17 ? -2.889 16.493 -3.914 1.00 0.00 17 ASP A CA 16
ATOM 38590 C C . ASP C 3 17 ? -2.620 17.529 -2.829 1.00 0.00 17 ASP A C 16
ATOM 38591 O O . ASP C 3 17 ? -1.470 17.862 -2.543 1.00 0.00 17 ASP A O 16
ATOM 38600 N N . PRO C 3 18 ? -3.687 18.038 -2.196 1.00 0.00 18 PRO A N 16
ATOM 38601 C CA . PRO C 3 18 ? -3.574 19.027 -1.119 1.00 0.00 18 PRO A CA 16
ATOM 38602 C C . PRO C 3 18 ? -2.790 18.489 0.073 1.00 0.00 18 PRO A C 16
ATOM 38603 O O . PRO C 3 18 ? -1.784 19.069 0.480 1.00 0.00 18 PRO A O 16
ATOM 38614 N N . ASN C 3 19 ? -3.244 17.363 0.611 1.00 0.00 19 ASN A N 16
ATOM 38615 C CA . ASN C 3 19 ? -2.571 16.729 1.737 1.00 0.00 19 ASN A CA 16
ATOM 38616 C C . ASN C 3 19 ? -1.999 15.375 1.330 1.00 0.00 19 ASN A C 16
ATOM 38617 O O . ASN C 3 19 ? -0.947 14.962 1.815 1.00 0.00 19 ASN A O 16
ATOM 38628 N N . ALA C 3 20 ? -2.687 14.701 0.412 1.00 0.00 20 ALA A N 16
ATOM 38629 C CA . ALA C 3 20 ? -2.235 13.411 -0.086 1.00 0.00 20 ALA A CA 16
ATOM 38630 C C . ALA C 3 20 ? -2.141 12.392 1.043 1.00 0.00 20 ALA A C 16
ATOM 38631 O O . ALA C 3 20 ? -1.115 12.283 1.715 1.00 0.00 20 ALA A O 16
ATOM 38638 N N . PRO C 3 21 ? -3.226 11.643 1.271 1.00 0.00 21 PRO A N 16
ATOM 38639 C CA . PRO C 3 21 ? -3.289 10.635 2.333 1.00 0.00 21 PRO A CA 16
ATOM 38640 C C . PRO C 3 21 ? -2.269 9.518 2.132 1.00 0.00 21 PRO A C 16
ATOM 38641 O O . PRO C 3 21 ? -1.433 9.268 3.001 1.00 0.00 21 PRO A O 16
ATOM 38652 N N . LYS C 3 22 ? -2.358 8.843 0.990 1.00 0.00 22 LYS A N 16
ATOM 38653 C CA . LYS C 3 22 ? -1.455 7.740 0.668 1.00 0.00 22 LYS A CA 16
ATOM 38654 C C . LYS C 3 22 ? -2.129 6.397 0.921 1.00 0.00 22 LYS A C 16
ATOM 38655 O O . LYS C 3 22 ? -1.844 5.724 1.912 1.00 0.00 22 LYS A O 16
ATOM 38674 N N . ARG C 3 23 ? -3.030 6.019 0.020 1.00 0.00 23 ARG A N 16
ATOM 38675 C CA . ARG C 3 23 ? -3.750 4.757 0.137 1.00 0.00 23 ARG A CA 16
ATOM 38676 C C . ARG C 3 23 ? -2.878 3.683 0.773 1.00 0.00 23 ARG A C 16
ATOM 38677 O O . ARG C 3 23 ? -1.651 3.775 0.763 1.00 0.00 23 ARG A O 16
ATOM 38698 N N . ALA C 3 24 ? -3.523 2.667 1.332 1.00 0.00 24 ALA A N 16
ATOM 38699 C CA . ALA C 3 24 ? -2.814 1.582 1.994 1.00 0.00 24 ALA A CA 16
ATOM 38700 C C . ALA C 3 24 ? -2.159 0.650 0.983 1.00 0.00 24 ALA A C 16
ATOM 38701 O O . ALA C 3 24 ? -2.242 0.868 -0.226 1.00 0.00 24 ALA A O 16
ATOM 38708 N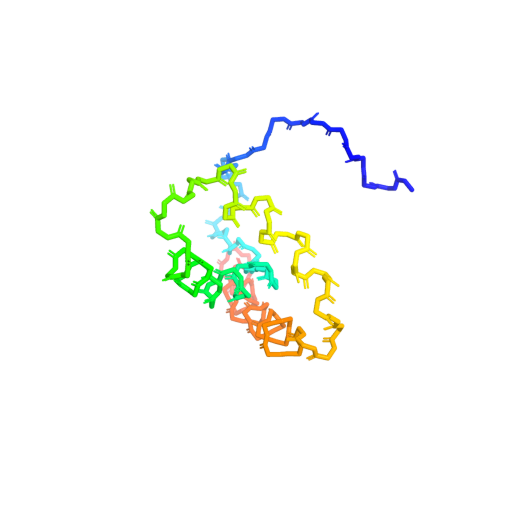 N . LEU C 3 25 ? -1.555 -0.419 1.489 1.00 0.00 25 LEU A N 16
ATOM 38709 C CA . LEU C 3 25 ? -0.940 -1.426 0.636 1.00 0.00 25 LEU A CA 16
ATOM 38710 C C . LEU C 3 25 ? -2.003 -2.282 -0.037 1.00 0.00 25 LEU A C 16
ATOM 38711 O O . LEU C 3 25 ? -3.196 -1.986 0.040 1.00 0.00 25 LEU A O 16
ATOM 38727 N N . SER C 3 26 ? -1.565 -3.355 -0.680 1.00 0.00 26 SER A N 16
ATOM 38728 C CA . SER C 3 26 ? -2.481 -4.269 -1.348 1.00 0.00 26 SER A CA 16
ATOM 38729 C C . SER C 3 26 ? -2.281 -5.698 -0.853 1.00 0.00 26 SER A C 16
ATOM 38730 O O . SER C 3 26 ? -1.271 -6.012 -0.222 1.00 0.00 26 SER A O 16
ATOM 38738 N N . ALA C 3 27 ? -3.251 -6.559 -1.140 1.00 0.00 27 ALA A N 16
ATOM 38739 C CA . ALA C 3 27 ? -3.181 -7.955 -0.725 1.00 0.00 27 ALA A CA 16
ATOM 38740 C C . ALA C 3 27 ? -1.874 -8.596 -1.180 1.00 0.00 27 ALA A C 16
ATOM 38741 O O . ALA C 3 27 ? -1.402 -9.562 -0.579 1.00 0.00 27 ALA A O 16
ATOM 38748 N N . TYR C 3 28 ? -1.308 -8.066 -2.258 1.00 0.00 28 TYR A N 16
ATOM 38749 C CA . TYR C 3 28 ? -0.075 -8.605 -2.816 1.00 0.00 28 TYR A CA 16
ATOM 38750 C C . TYR C 3 28 ? 1.132 -8.218 -1.967 1.00 0.00 28 TYR A C 16
ATOM 38751 O O . TYR C 3 28 ? 2.114 -8.956 -1.896 1.00 0.00 28 TYR A O 16
ATOM 38769 N N . MET C 3 29 ? 1.077 -7.033 -1.369 1.00 0.00 29 MET A N 16
ATOM 38770 C CA . MET C 3 29 ? 2.192 -6.531 -0.575 1.00 0.00 29 MET A CA 16
ATOM 38771 C C . MET C 3 29 ? 2.244 -7.210 0.789 1.00 0.00 29 MET A C 16
ATOM 38772 O O . MET C 3 29 ? 3.321 -7.545 1.280 1.00 0.00 29 MET A O 16
ATOM 38786 N N . PHE C 3 30 ? 1.078 -7.450 1.378 1.00 0.00 30 PHE A N 16
ATOM 38787 C CA . PHE C 3 30 ? 1.007 -8.141 2.660 1.00 0.00 30 PHE A CA 16
ATOM 38788 C C . PHE C 3 30 ? 1.429 -9.599 2.505 1.00 0.00 30 PHE A C 16
ATOM 38789 O O . PHE C 3 30 ? 2.346 -10.069 3.184 1.00 0.00 30 PHE A O 16
ATOM 38806 N N . PHE C 3 31 ? 0.830 -10.280 1.532 1.00 0.00 31 PHE A N 16
ATOM 38807 C CA . PHE C 3 31 ? 1.209 -11.654 1.225 1.00 0.00 31 PHE A CA 16
ATOM 38808 C C . PHE C 3 31 ? 2.667 -11.718 0.791 1.00 0.00 31 PHE A C 16
ATOM 38809 O O . PHE C 3 31 ? 3.513 -12.256 1.502 1.00 0.00 31 PHE A O 16
ATOM 38826 N N . ALA C 3 32 ? 2.956 -11.131 -0.365 1.00 0.00 32 ALA A N 16
ATOM 38827 C CA . ALA C 3 32 ? 4.320 -11.086 -0.873 1.00 0.00 32 ALA A CA 16
ATOM 38828 C C . ALA C 3 32 ? 5.315 -10.923 0.266 1.00 0.00 32 ALA A C 16
ATOM 38829 O O . ALA C 3 32 ? 6.213 -11.742 0.439 1.00 0.00 32 ALA A O 16
ATOM 38836 N N . ASN C 3 33 ? 5.123 -9.883 1.070 1.00 0.00 33 ASN A N 16
ATOM 38837 C CA . ASN C 3 33 ? 5.985 -9.637 2.219 1.00 0.00 33 ASN A CA 16
ATOM 38838 C C . ASN C 3 33 ? 6.247 -10.928 2.990 1.00 0.00 33 ASN A C 16
ATOM 38839 O O . ASN C 3 33 ? 7.393 -11.257 3.296 1.00 0.00 33 ASN A O 16
ATOM 38850 N N . GLU C 3 34 ? 5.176 -11.641 3.324 1.00 0.00 34 GLU A N 16
ATOM 38851 C CA . GLU C 3 34 ? 5.292 -12.879 4.089 1.00 0.00 34 GLU A CA 16
ATOM 38852 C C . GLU C 3 34 ? 6.095 -13.932 3.329 1.00 0.00 34 GLU A C 16
ATOM 38853 O O . GLU C 3 34 ? 7.099 -14.444 3.827 1.00 0.00 34 GLU A O 16
ATOM 38865 N N . ASN C 3 35 ? 5.612 -14.291 2.148 1.00 0.00 35 ASN A N 16
ATOM 38866 C CA . ASN C 3 35 ? 6.237 -15.339 1.352 1.00 0.00 35 ASN A CA 16
ATOM 38867 C C . ASN C 3 35 ? 7.549 -14.862 0.741 1.00 0.00 35 ASN A C 16
ATOM 38868 O O . ASN C 3 35 ? 8.233 -15.615 0.050 1.00 0.00 35 ASN A O 16
ATOM 38879 N N . ARG C 3 36 ? 7.913 -13.618 1.028 1.00 0.00 36 ARG A N 16
ATOM 38880 C CA . ARG C 3 36 ? 9.164 -13.058 0.535 1.00 0.00 36 ARG A CA 16
ATOM 38881 C C . ARG C 3 36 ? 10.330 -13.528 1.393 1.00 0.00 36 ARG A C 16
ATOM 38882 O O . ARG C 3 36 ? 11.300 -14.092 0.887 1.00 0.00 36 ARG A O 16
ATOM 38903 N N . ASP C 3 37 ? 10.182 -13.379 2.705 1.00 0.00 37 ASP A N 16
ATOM 38904 C CA . ASP C 3 37 ? 11.178 -13.873 3.644 1.00 0.00 37 ASP A CA 16
ATOM 38905 C C . ASP C 3 37 ? 11.132 -15.394 3.713 1.00 0.00 37 ASP A C 16
ATOM 38906 O O . ASP C 3 37 ? 12.166 -16.051 3.828 1.00 0.00 37 ASP A O 16
ATOM 38915 N N . ILE C 3 38 ? 9.930 -15.947 3.585 1.00 0.00 38 ILE A N 16
ATOM 38916 C CA . ILE C 3 38 ? 9.753 -17.393 3.577 1.00 0.00 38 ILE A CA 16
ATOM 38917 C C . ILE C 3 38 ? 10.325 -18.003 2.301 1.00 0.00 38 ILE A C 16
ATOM 38918 O O . ILE C 3 38 ? 11.356 -18.678 2.329 1.00 0.00 38 ILE A O 16
ATOM 38934 N N . VAL C 3 39 ? 9.650 -17.760 1.185 1.00 0.00 39 VAL A N 16
ATOM 38935 C CA . VAL C 3 39 ? 10.086 -18.284 -0.105 1.00 0.00 39 VAL A CA 16
ATOM 38936 C C . VAL C 3 39 ? 11.593 -18.126 -0.279 1.00 0.00 39 VAL A C 16
ATOM 38937 O O . VAL C 3 39 ? 12.303 -19.097 -0.540 1.00 0.00 39 VAL A O 16
ATOM 38950 N N . ARG C 3 40 ? 12.076 -16.895 -0.139 1.00 0.00 40 ARG A N 16
ATOM 38951 C CA . ARG C 3 40 ? 13.499 -16.614 -0.285 1.00 0.00 40 ARG A CA 16
ATOM 38952 C C . ARG C 3 40 ? 14.309 -17.343 0.781 1.00 0.00 40 ARG A C 16
ATOM 38953 O O . ARG C 3 40 ? 15.435 -17.775 0.530 1.00 0.00 40 ARG A O 16
ATOM 38974 N N . SER C 3 41 ? 13.715 -17.511 1.958 1.00 0.00 41 SER A N 16
ATOM 38975 C CA . SER C 3 41 ? 14.371 -18.229 3.045 1.00 0.00 41 SER A CA 16
ATOM 38976 C C . SER C 3 41 ? 14.595 -19.686 2.666 1.00 0.00 41 SER A C 16
ATOM 38977 O O . SER C 3 41 ? 15.487 -20.349 3.197 1.00 0.00 41 SER A O 16
ATOM 38985 N N . GLU C 3 42 ? 13.795 -20.172 1.722 1.00 0.00 42 GLU A N 16
ATOM 38986 C CA . GLU C 3 42 ? 13.919 -21.543 1.246 1.00 0.00 42 GLU A CA 16
ATOM 38987 C C . GLU C 3 42 ? 14.599 -21.582 -0.117 1.00 0.00 42 GLU A C 16
ATOM 38988 O O . GLU C 3 42 ? 14.971 -22.647 -0.608 1.00 0.00 42 GLU A O 16
ATOM 39000 N N . ASN C 3 43 ? 14.758 -20.410 -0.726 1.00 0.00 43 ASN A N 16
ATOM 39001 C CA . ASN C 3 43 ? 15.392 -20.311 -2.035 1.00 0.00 43 ASN A CA 16
ATOM 39002 C C . ASN C 3 43 ? 16.302 -19.091 -2.116 1.00 0.00 43 ASN A C 16
ATOM 39003 O O . ASN C 3 43 ? 16.118 -18.221 -2.967 1.00 0.00 43 ASN A O 16
ATOM 39014 N N . PRO C 3 44 ? 17.294 -19.010 -1.223 1.00 0.00 44 PRO A N 16
ATOM 39015 C CA . PRO C 3 44 ? 18.242 -17.893 -1.186 1.00 0.00 44 PRO A CA 16
ATOM 39016 C C . PRO C 3 44 ? 19.129 -17.845 -2.427 1.00 0.00 44 PRO A C 16
ATOM 39017 O O . PRO C 3 44 ? 19.966 -16.953 -2.568 1.00 0.00 44 PRO A O 16
ATOM 39028 N N . ASP C 3 45 ? 18.977 -18.839 -3.297 1.00 0.00 45 ASP A N 16
ATOM 39029 C CA . ASP C 3 45 ? 19.807 -18.939 -4.492 1.00 0.00 45 ASP A CA 16
ATOM 39030 C C . ASP C 3 45 ? 19.041 -18.509 -5.741 1.00 0.00 45 ASP A C 16
ATOM 39031 O O . ASP C 3 45 ? 19.524 -17.690 -6.522 1.00 0.00 45 ASP A O 16
ATOM 39040 N N . ILE C 3 46 ? 17.868 -19.099 -5.946 1.00 0.00 46 ILE A N 16
ATOM 39041 C CA . ILE C 3 46 ? 17.065 -18.809 -7.129 1.00 0.00 46 ILE A CA 16
ATOM 39042 C C . ILE C 3 46 ? 17.226 -17.354 -7.560 1.00 0.00 46 ILE A C 16
ATOM 39043 O O . ILE C 3 46 ? 17.445 -17.068 -8.736 1.00 0.00 46 ILE A O 16
ATOM 39059 N N . THR C 3 47 ? 17.156 -16.444 -6.592 1.00 0.00 47 THR A N 16
ATOM 39060 C CA . THR C 3 47 ? 17.326 -15.019 -6.862 1.00 0.00 47 THR A CA 16
ATOM 39061 C C . THR C 3 47 ? 15.976 -14.328 -7.026 1.00 0.00 47 THR A C 16
ATOM 39062 O O . THR C 3 47 ? 14.949 -14.982 -7.200 1.00 0.00 47 THR A O 16
ATOM 39073 N N . PHE C 3 48 ? 15.987 -13.001 -6.951 1.00 0.00 48 PHE A N 16
ATOM 39074 C CA . PHE C 3 48 ? 14.767 -12.213 -7.069 1.00 0.00 48 PHE A CA 16
ATOM 39075 C C . PHE C 3 48 ? 13.804 -12.827 -8.081 1.00 0.00 48 PHE A C 16
ATOM 39076 O O . PHE C 3 48 ? 12.924 -13.604 -7.719 1.00 0.00 48 PHE A O 16
ATOM 39093 N N . GLY C 3 49 ? 13.931 -12.407 -9.336 1.00 0.00 49 GLY A N 16
ATOM 39094 C CA . GLY C 3 49 ? 13.017 -12.857 -10.373 1.00 0.00 49 GLY A CA 16
ATOM 39095 C C . GLY C 3 49 ? 12.342 -14.174 -10.044 1.00 0.00 49 GLY A C 16
ATOM 39096 O O . GLY C 3 49 ? 11.145 -14.336 -10.275 1.00 0.00 49 GLY A O 16
ATOM 39100 N N . GLN C 3 50 ? 13.101 -15.108 -9.483 1.00 0.00 50 GLN A N 16
ATOM 39101 C CA . GLN C 3 50 ? 12.553 -16.403 -9.100 1.00 0.00 50 GLN A CA 16
ATOM 39102 C C . GLN C 3 50 ? 11.548 -16.243 -7.968 1.00 0.00 50 GLN A C 16
ATOM 39103 O O . GLN C 3 50 ? 10.382 -16.610 -8.099 1.00 0.00 50 GLN A O 16
ATOM 39117 N N . VAL C 3 51 ? 12.010 -15.671 -6.863 1.00 0.00 51 VAL A N 16
ATOM 39118 C CA . VAL C 3 51 ? 11.157 -15.434 -5.709 1.00 0.00 51 VAL A CA 16
ATOM 39119 C C . VAL C 3 51 ? 10.049 -14.436 -6.035 1.00 0.00 51 VAL A C 16
ATOM 39120 O O . VAL C 3 51 ? 8.880 -14.673 -5.733 1.00 0.00 51 VAL A O 16
ATOM 39133 N N . GLY C 3 52 ? 10.430 -13.312 -6.631 1.00 0.00 52 GLY A N 16
ATOM 39134 C CA . GLY C 3 52 ? 9.465 -12.282 -6.964 1.00 0.00 52 GLY A CA 16
ATOM 39135 C C . GLY C 3 52 ? 8.383 -12.776 -7.907 1.00 0.00 52 GLY A C 16
ATOM 39136 O O . GLY C 3 52 ? 7.207 -12.815 -7.545 1.00 0.00 52 GLY A O 16
ATOM 39140 N N . LYS C 3 53 ? 8.779 -13.143 -9.122 1.00 0.00 53 LYS A N 16
ATOM 39141 C CA . LYS C 3 53 ? 7.828 -13.627 -10.116 1.00 0.00 53 LYS A CA 16
ATOM 39142 C C . LYS C 3 53 ? 7.059 -14.833 -9.587 1.00 0.00 53 LYS A C 16
ATOM 39143 O O . LYS C 3 53 ? 5.856 -14.965 -9.815 1.00 0.00 53 LYS A O 16
ATOM 39162 N N . LYS C 3 54 ? 7.754 -15.694 -8.851 1.00 0.00 54 LYS A N 16
ATOM 39163 C CA . LYS C 3 54 ? 7.131 -16.873 -8.260 1.00 0.00 54 LYS A CA 16
ATOM 39164 C C . LYS C 3 54 ? 6.139 -16.474 -7.174 1.00 0.00 54 LYS A C 16
ATOM 39165 O O . LYS C 3 54 ? 5.180 -17.195 -6.899 1.00 0.00 54 LYS A O 16
ATOM 39184 N N . LEU C 3 55 ? 6.365 -15.310 -6.573 1.00 0.00 55 LEU A N 16
ATOM 39185 C CA . LEU C 3 55 ? 5.472 -14.798 -5.540 1.00 0.00 55 LEU A CA 16
ATOM 39186 C C . LEU C 3 55 ? 4.170 -14.298 -6.155 1.00 0.00 55 LEU A C 16
ATOM 39187 O O . LEU C 3 55 ? 3.096 -14.462 -5.577 1.00 0.00 55 LEU A O 16
ATOM 39203 N N . GLY C 3 56 ? 4.274 -13.713 -7.343 1.00 0.00 56 GLY A N 16
ATOM 39204 C CA . GLY C 3 56 ? 3.094 -13.233 -8.037 1.00 0.00 56 GLY A CA 16
ATOM 39205 C C . GLY C 3 56 ? 2.177 -14.362 -8.462 1.00 0.00 56 GLY A C 16
ATOM 39206 O O . GLY C 3 56 ? 0.998 -14.384 -8.106 1.00 0.00 56 GLY A O 16
ATOM 39210 N N . GLU C 3 57 ? 2.729 -15.326 -9.194 1.00 0.00 57 GLU A N 16
ATOM 39211 C CA . GLU C 3 57 ? 1.961 -16.486 -9.629 1.00 0.00 57 GLU A CA 16
ATOM 39212 C C . GLU C 3 57 ? 1.453 -17.275 -8.427 1.00 0.00 57 GLU A C 16
ATOM 39213 O O . GLU C 3 57 ? 0.249 -17.486 -8.273 1.00 0.00 57 GLU A O 16
ATOM 39225 N N . LYS C 3 58 ? 2.375 -17.679 -7.561 1.00 0.00 58 LYS A N 16
ATOM 39226 C CA . LYS C 3 58 ? 2.022 -18.416 -6.354 1.00 0.00 58 LYS A CA 16
ATOM 39227 C C . LYS C 3 58 ? 1.054 -17.613 -5.494 1.00 0.00 58 LYS A C 16
ATOM 39228 O O . LYS C 3 58 ? 0.250 -18.179 -4.753 1.00 0.00 58 LYS A O 16
ATOM 39247 N N . TRP C 3 59 ? 1.119 -16.290 -5.614 1.00 0.00 59 TRP A N 16
ATOM 39248 C CA . TRP C 3 59 ? 0.240 -15.412 -4.855 1.00 0.00 59 TRP A CA 16
ATOM 39249 C C . TRP C 3 59 ? -1.215 -15.657 -5.231 1.00 0.00 59 TRP A C 16
ATOM 39250 O O . TRP C 3 59 ? -2.058 -15.907 -4.371 1.00 0.00 59 TRP A O 16
ATOM 39271 N N . LYS C 3 60 ? -1.499 -15.576 -6.524 1.00 0.00 60 LYS A N 16
ATOM 39272 C CA . LYS C 3 60 ? -2.850 -15.781 -7.024 1.00 0.00 60 LYS A CA 16
ATOM 39273 C C . LYS C 3 60 ? -3.107 -17.256 -7.312 1.00 0.00 60 LYS A C 16
ATOM 39274 O O . LYS C 3 60 ? -4.189 -17.633 -7.762 1.00 0.00 60 LYS A O 16
ATOM 39293 N N . ALA C 3 61 ? -2.107 -18.089 -7.037 1.00 0.00 61 ALA A N 16
ATOM 39294 C CA . ALA C 3 61 ? -2.229 -19.526 -7.253 1.00 0.00 61 ALA A CA 16
ATOM 39295 C C . ALA C 3 61 ? -2.866 -20.210 -6.048 1.00 0.00 61 ALA A C 16
ATOM 39296 O O . ALA C 3 61 ? -3.704 -21.098 -6.198 1.00 0.00 61 ALA A O 16
ATOM 39303 N N . LEU C 3 62 ? -2.464 -19.792 -4.851 1.00 0.00 62 LEU A N 16
ATOM 39304 C CA . LEU C 3 62 ? -2.999 -20.367 -3.623 1.00 0.00 62 LEU A CA 16
ATOM 39305 C C . LEU C 3 62 ? -4.518 -20.478 -3.691 1.00 0.00 62 LEU A C 16
ATOM 39306 O O . LEU C 3 62 ? -5.068 -21.579 -3.694 1.00 0.00 62 LEU A O 16
ATOM 39322 N N . THR C 3 63 ? -5.185 -19.326 -3.718 1.00 0.00 63 THR A N 16
ATOM 39323 C CA . THR C 3 63 ? -6.645 -19.271 -3.749 1.00 0.00 63 THR A CA 16
ATOM 39324 C C . THR C 3 63 ? -7.153 -18.181 -2.810 1.00 0.00 63 THR A C 16
ATOM 39325 O O . THR C 3 63 ? -6.541 -17.902 -1.780 1.00 0.00 63 THR A O 16
ATOM 39336 N N . PRO C 3 64 ? -8.275 -17.537 -3.166 1.00 0.00 64 PRO A N 16
ATOM 39337 C CA . PRO C 3 64 ? -8.860 -16.468 -2.360 1.00 0.00 64 PRO A CA 16
ATOM 39338 C C . PRO C 3 64 ? -8.784 -16.758 -0.864 1.00 0.00 64 PRO A C 16
ATOM 39339 O O . PRO C 3 64 ? -8.334 -15.921 -0.082 1.00 0.00 64 PRO A O 16
ATOM 39350 N N . GLU C 3 65 ? -9.211 -17.956 -0.475 1.00 0.00 65 GLU A N 16
ATOM 39351 C CA . GLU C 3 65 ? -9.173 -18.360 0.925 1.00 0.00 65 GLU A CA 16
ATOM 39352 C C . GLU C 3 65 ? -7.764 -18.213 1.494 1.00 0.00 65 GLU A C 16
ATOM 39353 O O . GLU C 3 65 ? -7.574 -17.640 2.568 1.00 0.00 65 GLU A O 16
ATOM 39365 N N . GLU C 3 66 ? -6.777 -18.710 0.755 1.00 0.00 66 GLU A N 16
ATOM 39366 C CA . GLU C 3 66 ? -5.384 -18.604 1.171 1.00 0.00 66 GLU A CA 16
ATOM 39367 C C . GLU C 3 66 ? -4.977 -17.144 1.328 1.00 0.00 66 GLU A C 16
ATOM 39368 O O . GLU C 3 66 ? -4.080 -16.817 2.106 1.00 0.00 66 GLU A O 16
ATOM 39380 N N . LYS C 3 67 ? -5.645 -16.268 0.584 1.00 0.00 67 LYS A N 16
ATOM 39381 C CA . LYS C 3 67 ? -5.358 -14.841 0.638 1.00 0.00 67 LYS A CA 16
ATOM 39382 C C . LYS C 3 67 ? -6.039 -14.194 1.841 1.00 0.00 67 LYS A C 16
ATOM 39383 O O . LYS C 3 67 ? -5.617 -13.140 2.312 1.00 0.00 67 LYS A O 16
ATOM 39402 N N . GLN C 3 68 ? -7.102 -14.826 2.323 1.00 0.00 68 GLN A N 16
ATOM 39403 C CA . GLN C 3 68 ? -7.863 -14.298 3.450 1.00 0.00 68 GLN A CA 16
ATOM 39404 C C . GLN C 3 68 ? -6.963 -13.531 4.412 1.00 0.00 68 GLN A C 16
ATOM 39405 O O . GLN C 3 68 ? -7.262 -12.397 4.784 1.00 0.00 68 GLN A O 16
ATOM 39419 N N . PRO C 3 69 ? -5.849 -14.144 4.835 1.00 0.00 69 PRO A N 16
ATOM 39420 C CA . PRO C 3 69 ? -4.911 -13.516 5.770 1.00 0.00 69 PRO A CA 16
ATOM 39421 C C . PRO C 3 69 ? -4.438 -12.149 5.289 1.00 0.00 69 PRO A C 16
ATOM 39422 O O . PRO C 3 69 ? -4.570 -11.149 5.995 1.00 0.00 69 PRO A O 16
ATOM 39433 N N . TYR C 3 70 ? -3.867 -12.119 4.091 1.00 0.00 70 TYR A N 16
ATOM 39434 C CA . TYR C 3 70 ? -3.323 -10.886 3.537 1.00 0.00 70 TYR A CA 16
ATOM 39435 C C . TYR C 3 70 ? -4.418 -10.038 2.910 1.00 0.00 70 TYR A C 16
ATOM 39436 O O . TYR C 3 70 ? -4.662 -8.918 3.344 1.00 0.00 70 TYR A O 16
ATOM 39454 N N . GLU C 3 71 ? -5.082 -10.579 1.897 1.00 0.00 71 GLU A N 16
ATOM 39455 C CA . GLU C 3 71 ? -6.181 -9.876 1.246 1.00 0.00 71 GLU A CA 16
ATOM 39456 C C . GLU C 3 71 ? -7.040 -9.162 2.282 1.00 0.00 71 GLU A C 16
ATOM 39457 O O . GLU C 3 71 ? -7.274 -7.955 2.188 1.00 0.00 71 GLU A O 16
ATOM 39469 N N . ALA C 3 72 ? -7.423 -9.894 3.322 1.00 0.00 72 ALA A N 16
ATOM 39470 C CA . ALA C 3 72 ? -8.137 -9.302 4.443 1.00 0.00 72 ALA A CA 16
ATOM 39471 C C . ALA C 3 72 ? -7.271 -8.242 5.108 1.00 0.00 72 ALA A C 16
ATOM 39472 O O . ALA C 3 72 ? -7.723 -7.128 5.368 1.00 0.00 72 ALA A O 16
ATOM 39479 N N . LYS C 3 73 ? -5.989 -8.560 5.262 1.00 0.00 73 LYS A N 16
ATOM 39480 C CA . LYS C 3 73 ? -5.016 -7.595 5.759 1.00 0.00 73 LYS A CA 16
ATOM 39481 C C . LYS C 3 73 ? -4.925 -6.400 4.815 1.00 0.00 73 LYS A C 16
ATOM 39482 O O . LYS C 3 73 ? -4.394 -5.349 5.174 1.00 0.00 73 LYS A O 16
ATOM 39501 N N . ALA C 3 74 ? -5.471 -6.566 3.615 1.00 0.00 74 ALA A N 16
ATOM 39502 C CA . ALA C 3 74 ? -5.481 -5.503 2.622 1.00 0.00 74 ALA A CA 16
ATOM 39503 C C . ALA C 3 74 ? -6.603 -4.520 2.913 1.00 0.00 74 ALA A C 16
ATOM 39504 O O . ALA C 3 74 ? -6.393 -3.308 2.916 1.00 0.00 74 ALA A O 16
ATOM 39511 N N . GLN C 3 75 ? -7.767 -5.055 3.258 1.00 0.00 75 GLN A N 16
ATOM 39512 C CA . GLN C 3 75 ? -8.885 -4.225 3.685 1.00 0.00 75 GLN A CA 16
ATOM 39513 C C . GLN C 3 75 ? -8.570 -3.578 5.029 1.00 0.00 75 GLN A C 16
ATOM 39514 O O . GLN C 3 75 ? -9.040 -2.479 5.328 1.00 0.00 75 GLN A O 16
ATOM 39528 N N . ALA C 3 76 ? -7.724 -4.244 5.809 1.00 0.00 76 ALA A N 16
ATOM 39529 C CA . ALA C 3 76 ? -7.294 -3.720 7.098 1.00 0.00 76 ALA A CA 16
ATOM 39530 C C . ALA C 3 76 ? -6.385 -2.508 6.917 1.00 0.00 76 ALA A C 16
ATOM 39531 O O . ALA C 3 76 ? -6.589 -1.467 7.542 1.00 0.00 76 ALA A O 16
ATOM 39538 N N . ASP C 3 77 ? -5.399 -2.641 6.035 1.00 0.00 77 ASP A N 16
ATOM 39539 C CA . ASP C 3 77 ? -4.480 -1.547 5.746 1.00 0.00 77 ASP A CA 16
ATOM 39540 C C . ASP C 3 77 ? -5.180 -0.452 4.948 1.00 0.00 77 ASP A C 16
ATOM 39541 O O . ASP C 3 77 ? -4.941 0.737 5.160 1.00 0.00 77 ASP A O 16
ATOM 39550 N N . LYS C 3 78 ? -6.085 -0.864 4.064 1.00 0.00 78 LYS A N 16
ATOM 39551 C CA . LYS C 3 78 ? -6.860 0.080 3.267 1.00 0.00 78 LYS A CA 16
ATOM 39552 C C . LYS C 3 78 ? -7.585 1.071 4.169 1.00 0.00 78 LYS A C 16
ATOM 39553 O O . LYS C 3 78 ? -7.519 2.280 3.955 1.00 0.00 78 LYS A O 16
ATOM 39572 N N . LYS C 3 79 ? -8.215 0.554 5.219 1.00 0.00 79 LYS A N 16
ATOM 39573 C CA . LYS C 3 79 ? -8.875 1.402 6.202 1.00 0.00 79 LYS A CA 16
ATOM 39574 C C . LYS C 3 79 ? -7.845 2.216 6.977 1.00 0.00 79 LYS A C 16
ATOM 39575 O O . LYS C 3 79 ? -8.004 3.424 7.169 1.00 0.00 79 LYS A O 16
ATOM 39594 N N . ARG C 3 80 ? -6.756 1.557 7.361 1.00 0.00 80 ARG A N 16
ATOM 39595 C CA . ARG C 3 80 ? -5.662 2.224 8.053 1.00 0.00 80 ARG A CA 16
ATOM 39596 C C . ARG C 3 80 ? -5.475 3.639 7.524 1.00 0.00 80 ARG A C 16
ATOM 39597 O O . ARG C 3 80 ? -5.610 4.613 8.264 1.00 0.00 80 ARG A O 16
ATOM 39618 N N . TYR C 3 81 ? -5.191 3.745 6.231 1.00 0.00 81 TYR A N 16
ATOM 39619 C CA . TYR C 3 81 ? -5.017 5.044 5.594 1.00 0.00 81 TYR A CA 16
ATOM 39620 C C . TYR C 3 81 ? -6.368 5.695 5.322 1.00 0.00 81 TYR A C 16
ATOM 39621 O O . TYR C 3 81 ? -6.491 6.919 5.334 1.00 0.00 81 TYR A O 16
ATOM 39639 N N . GLU C 3 82 ? -7.382 4.869 5.084 1.00 0.00 82 GLU A N 16
ATOM 39640 C CA . GLU C 3 82 ? -8.725 5.370 4.825 1.00 0.00 82 GLU A CA 16
ATOM 39641 C C . GLU C 3 82 ? -9.046 6.531 5.754 1.00 0.00 82 GLU A C 16
ATOM 39642 O O . GLU C 3 82 ? -9.720 7.484 5.366 1.00 0.00 82 GLU A O 16
ATOM 39654 N N . SER C 3 83 ? -8.505 6.474 6.966 1.00 0.00 83 SER A N 16
ATOM 39655 C CA . SER C 3 83 ? -8.673 7.560 7.923 1.00 0.00 83 SER A CA 16
ATOM 39656 C C . SER C 3 83 ? -7.928 8.803 7.451 1.00 0.00 83 SER A C 16
ATOM 39657 O O . SER C 3 83 ? -8.509 9.880 7.319 1.00 0.00 83 SER A O 16
ATOM 39665 N N . GLU C 3 84 ? -6.652 8.626 7.134 1.00 0.00 84 GLU A N 16
ATOM 39666 C CA . GLU C 3 84 ? -5.837 9.714 6.612 1.00 0.00 84 GLU A CA 16
ATOM 39667 C C . GLU C 3 84 ? -6.523 10.387 5.428 1.00 0.00 84 GLU A C 16
ATOM 39668 O O . GLU C 3 84 ? -6.327 11.576 5.180 1.00 0.00 84 GLU A O 16
ATOM 39680 N N . LYS C 3 85 ? -7.357 9.628 4.721 1.00 0.00 85 LYS A N 16
ATOM 39681 C CA . LYS C 3 85 ? -8.107 10.168 3.592 1.00 0.00 85 LYS A CA 16
ATOM 39682 C C . LYS C 3 85 ? -9.328 10.943 4.081 1.00 0.00 85 LYS A C 16
ATOM 39683 O O . LYS C 3 85 ? -9.663 11.998 3.541 1.00 0.00 85 LYS A O 16
ATOM 39702 N N . GLU C 3 86 ? -9.949 10.447 5.147 1.00 0.00 86 GLU A N 16
ATOM 39703 C CA . GLU C 3 86 ? -11.087 11.130 5.748 1.00 0.00 86 GLU A CA 16
ATOM 39704 C C . GLU C 3 86 ? -10.707 12.557 6.123 1.00 0.00 86 GLU A C 16
ATOM 39705 O O . GLU C 3 86 ? -11.497 13.487 5.958 1.00 0.00 86 GLU A O 16
ATOM 39717 N N . LEU C 3 87 ? -9.458 12.733 6.541 1.00 0.00 87 LEU A N 16
ATOM 39718 C CA . LEU C 3 87 ? -8.937 14.057 6.846 1.00 0.00 87 LEU A CA 16
ATOM 39719 C C . LEU C 3 87 ? -8.502 14.761 5.568 1.00 0.00 87 LEU A C 16
ATOM 39720 O O . LEU C 3 87 ? -8.790 15.938 5.367 1.00 0.00 87 LEU A O 16
ATOM 39736 N N . TYR C 3 88 ? -7.878 14.006 4.673 1.00 0.00 88 TYR A N 16
ATOM 39737 C CA . TYR C 3 88 ? -7.491 14.533 3.373 1.00 0.00 88 TYR A CA 16
ATOM 39738 C C . TYR C 3 88 ? -8.572 15.460 2.834 1.00 0.00 88 TYR A C 16
ATOM 39739 O O . TYR C 3 88 ? -8.280 16.527 2.293 1.00 0.00 88 TYR A O 16
ATOM 39757 N N . ASN C 3 89 ? -9.825 15.064 3.031 1.00 0.00 89 ASN A N 16
ATOM 39758 C CA . ASN C 3 89 ? -10.959 15.877 2.610 1.00 0.00 89 ASN A CA 16
ATOM 39759 C C . ASN C 3 89 ? -11.440 16.765 3.754 1.00 0.00 89 ASN A C 16
ATOM 39760 O O . ASN C 3 89 ? -11.961 17.858 3.525 1.00 0.00 89 ASN A O 16
ATOM 39771 N N . ALA C 3 90 ? -11.245 16.299 4.985 1.00 0.00 90 ALA A N 16
ATOM 39772 C CA . ALA C 3 90 ? -11.654 17.058 6.163 1.00 0.00 90 ALA A CA 16
ATOM 39773 C C . ALA C 3 90 ? -10.673 18.190 6.454 1.00 0.00 90 ALA A C 16
ATOM 39774 O O . ALA C 3 90 ? -10.782 18.873 7.472 1.00 0.00 90 ALA A O 16
ATOM 39781 N N . THR C 3 91 ? -9.713 18.378 5.556 1.00 0.00 91 THR A N 16
ATOM 39782 C CA . THR C 3 91 ? -8.707 19.419 5.714 1.00 0.00 91 THR A CA 16
ATOM 39783 C C . THR C 3 91 ? -8.487 20.157 4.397 1.00 0.00 91 THR A C 16
ATOM 39784 O O . THR C 3 91 ? -8.417 21.386 4.365 1.00 0.00 91 THR A O 16
ATOM 39795 N N . LEU C 3 92 ? -8.401 19.396 3.311 1.00 0.00 92 LEU A N 16
ATOM 39796 C CA . LEU C 3 92 ? -8.216 19.975 1.986 1.00 0.00 92 LEU A CA 16
ATOM 39797 C C . LEU C 3 92 ? -9.500 20.639 1.501 1.00 0.00 92 LEU A C 16
ATOM 39798 O O . LEU C 3 92 ? -9.461 21.631 0.773 1.00 0.00 92 LEU A O 16
ATOM 39814 N N . ALA C 3 93 ? -10.638 20.085 1.908 1.00 0.00 93 ALA A N 16
ATOM 39815 C CA . ALA C 3 93 ? -11.934 20.625 1.514 1.00 0.00 93 ALA A CA 16
ATOM 39816 C C . ALA C 3 93 ? -12.207 21.955 2.206 1.00 0.00 93 ALA A C 16
ATOM 39817 O O . ALA C 3 93 ? -12.784 22.848 1.585 1.00 0.00 93 ALA A O 16
ATOM 40775 N N . MET C 3 1 ? -4.254 -3.271 -20.456 1.00 0.00 1 MET A N 17
ATOM 40776 C CA . MET C 3 1 ? -5.719 -3.056 -20.329 1.00 0.00 1 MET A CA 17
ATOM 40777 C C . MET C 3 1 ? -6.074 -2.530 -18.942 1.00 0.00 1 MET A C 17
ATOM 40778 O O . MET C 3 1 ? -6.618 -1.435 -18.805 1.00 0.00 1 MET A O 17
ATOM 40794 N N . VAL C 3 2 ? -5.760 -3.316 -17.918 1.00 0.00 2 VAL A N 17
ATOM 40795 C CA . VAL C 3 2 ? -6.045 -2.928 -16.542 1.00 0.00 2 VAL A CA 17
ATOM 40796 C C . VAL C 3 2 ? -5.589 -1.500 -16.268 1.00 0.00 2 VAL A C 17
ATOM 40797 O O . VAL C 3 2 ? -6.289 -0.729 -15.612 1.00 0.00 2 VAL A O 17
ATOM 40810 N N . THR C 3 3 ? -4.410 -1.153 -16.775 1.00 0.00 3 THR A N 17
ATOM 40811 C CA . THR C 3 3 ? -3.860 0.183 -16.585 1.00 0.00 3 THR A CA 17
ATOM 40812 C C . THR C 3 3 ? -2.605 0.381 -17.428 1.00 0.00 3 THR A C 17
ATOM 40813 O O . THR C 3 3 ? -1.781 -0.525 -17.557 1.00 0.00 3 THR A O 17
ATOM 40824 N N . PRO C 3 4 ? -2.445 1.576 -18.014 1.00 0.00 4 PRO A N 17
ATOM 40825 C CA . PRO C 3 4 ? -1.286 1.901 -18.851 1.00 0.00 4 PRO A CA 17
ATOM 40826 C C . PRO C 3 4 ? 0.035 1.600 -18.151 1.00 0.00 4 PRO A C 17
ATOM 40827 O O . PRO C 3 4 ? 0.341 2.174 -17.107 1.00 0.00 4 PRO A O 17
ATOM 40838 N N . ARG C 3 5 ? 0.815 0.695 -18.735 1.00 0.00 5 ARG A N 17
ATOM 40839 C CA . ARG C 3 5 ? 2.103 0.317 -18.168 1.00 0.00 5 ARG A CA 17
ATOM 40840 C C . ARG C 3 5 ? 3.250 0.920 -18.972 1.00 0.00 5 ARG A C 17
ATOM 40841 O O . ARG C 3 5 ? 4.346 0.361 -19.025 1.00 0.00 5 ARG A O 17
ATOM 40862 N N . GLU C 3 6 ? 2.991 2.062 -19.599 1.00 0.00 6 GLU A N 17
ATOM 40863 C CA . GLU C 3 6 ? 4.001 2.741 -20.401 1.00 0.00 6 GLU A CA 17
ATOM 40864 C C . GLU C 3 6 ? 3.938 4.251 -20.194 1.00 0.00 6 GLU A C 17
ATOM 40865 O O . GLU C 3 6 ? 3.981 5.022 -21.153 1.00 0.00 6 GLU A O 17
ATOM 40877 N N . PRO C 3 7 ? 3.836 4.690 -18.931 1.00 0.00 7 PRO A N 17
ATOM 40878 C CA . PRO C 3 7 ? 3.767 6.113 -18.589 1.00 0.00 7 PRO A CA 17
ATOM 40879 C C . PRO C 3 7 ? 5.088 6.833 -18.838 1.00 0.00 7 PRO A C 17
ATOM 40880 O O . PRO C 3 7 ? 6.156 6.222 -18.796 1.00 0.00 7 PRO A O 17
ATOM 40891 N N . LYS C 3 8 ? 5.008 8.133 -19.098 1.00 0.00 8 LYS A N 17
ATOM 40892 C CA . LYS C 3 8 ? 6.199 8.937 -19.355 1.00 0.00 8 LYS A CA 17
ATOM 40893 C C . LYS C 3 8 ? 6.008 10.366 -18.860 1.00 0.00 8 LYS A C 17
ATOM 40894 O O . LYS C 3 8 ? 4.899 10.771 -18.514 1.00 0.00 8 LYS A O 17
ATOM 40913 N N . LYS C 3 9 ? 7.098 11.127 -18.832 1.00 0.00 9 LYS A N 17
ATOM 40914 C CA . LYS C 3 9 ? 7.050 12.513 -18.381 1.00 0.00 9 LYS A CA 17
ATOM 40915 C C . LYS C 3 9 ? 6.607 12.597 -16.924 1.00 0.00 9 LYS A C 17
ATOM 40916 O O . LYS C 3 9 ? 6.070 13.614 -16.485 1.00 0.00 9 LYS A O 17
ATOM 40935 N N . ARG C 3 10 ? 6.835 11.520 -16.179 1.00 0.00 10 ARG A N 17
ATOM 40936 C CA . ARG C 3 10 ? 6.459 11.472 -14.770 1.00 0.00 10 ARG A CA 17
ATOM 40937 C C . ARG C 3 10 ? 7.252 10.400 -14.031 1.00 0.00 10 ARG A C 17
ATOM 40938 O O . ARG C 3 10 ? 7.674 10.601 -12.892 1.00 0.00 10 ARG A O 17
ATOM 40959 N N . THR C 3 11 ? 7.450 9.261 -14.686 1.00 0.00 11 THR A N 17
ATOM 40960 C CA . THR C 3 11 ? 8.193 8.156 -14.091 1.00 0.00 11 THR A CA 17
ATOM 40961 C C . THR C 3 11 ? 7.317 7.373 -13.119 1.00 0.00 11 THR A C 17
ATOM 40962 O O . THR C 3 11 ? 7.818 6.723 -12.202 1.00 0.00 11 THR A O 17
ATOM 40973 N N . THR C 3 12 ? 6.006 7.438 -13.327 1.00 0.00 12 THR A N 17
ATOM 40974 C CA . THR C 3 12 ? 5.060 6.734 -12.470 1.00 0.00 12 THR A CA 17
ATOM 40975 C C . THR C 3 12 ? 4.725 7.560 -11.233 1.00 0.00 12 THR A C 17
ATOM 40976 O O . THR C 3 12 ? 5.159 8.705 -11.104 1.00 0.00 12 THR A O 17
ATOM 40987 N N . ARG C 3 13 ? 3.942 6.975 -10.331 1.00 0.00 13 ARG A N 17
ATOM 40988 C CA . ARG C 3 13 ? 3.542 7.658 -9.108 1.00 0.00 13 ARG A CA 17
ATOM 40989 C C . ARG C 3 13 ? 4.640 8.599 -8.623 1.00 0.00 13 ARG A C 17
ATOM 40990 O O . ARG C 3 13 ? 5.729 8.160 -8.254 1.00 0.00 13 ARG A O 17
ATOM 41011 N N . LYS C 3 14 ? 4.345 9.896 -8.626 1.00 0.00 14 LYS A N 17
ATOM 41012 C CA . LYS C 3 14 ? 5.308 10.899 -8.187 1.00 0.00 14 LYS A CA 17
ATOM 41013 C C . LYS C 3 14 ? 4.754 11.712 -7.020 1.00 0.00 14 LYS A C 17
ATOM 41014 O O . LYS C 3 14 ? 5.088 11.460 -5.863 1.00 0.00 14 LYS A O 17
ATOM 41033 N N . LYS C 3 15 ? 3.907 12.687 -7.334 1.00 0.00 15 LYS A N 17
ATOM 41034 C CA . LYS C 3 15 ? 3.308 13.537 -6.311 1.00 0.00 15 LYS A CA 17
ATOM 41035 C C . LYS C 3 15 ? 2.072 14.249 -6.850 1.00 0.00 15 LYS A C 17
ATOM 41036 O O . LYS C 3 15 ? 2.026 14.636 -8.018 1.00 0.00 15 LYS A O 17
ATOM 41055 N N . LYS C 3 16 ? 1.072 14.418 -5.992 1.00 0.00 16 LYS A N 17
ATOM 41056 C CA . LYS C 3 16 ? -0.166 15.082 -6.382 1.00 0.00 16 LYS A CA 17
ATOM 41057 C C . LYS C 3 16 ? -1.224 14.946 -5.292 1.00 0.00 16 LYS A C 17
ATOM 41058 O O . LYS C 3 16 ? -1.994 13.986 -5.277 1.00 0.00 16 LYS A O 17
ATOM 41077 N N . ASP C 3 17 ? -1.255 15.912 -4.380 1.00 0.00 17 ASP A N 17
ATOM 41078 C CA . ASP C 3 17 ? -2.220 15.898 -3.285 1.00 0.00 17 ASP A CA 17
ATOM 41079 C C . ASP C 3 17 ? -1.754 16.782 -2.134 1.00 0.00 17 ASP A C 17
ATOM 41080 O O . ASP C 3 17 ? -0.603 16.708 -1.705 1.00 0.00 17 ASP A O 17
ATOM 41089 N N . PRO C 3 18 ? -2.662 17.611 -1.598 1.00 0.00 18 PRO A N 17
ATOM 41090 C CA . PRO C 3 18 ? -2.363 18.493 -0.465 1.00 0.00 18 PRO A CA 17
ATOM 41091 C C . PRO C 3 18 ? -1.949 17.710 0.775 1.00 0.00 18 PRO A C 17
ATOM 41092 O O . PRO C 3 18 ? -0.809 17.803 1.230 1.00 0.00 18 PRO A O 17
ATOM 41103 N N . ASN C 3 19 ? -2.870 16.903 1.292 1.00 0.00 19 ASN A N 17
ATOM 41104 C CA . ASN C 3 19 ? -2.585 16.061 2.448 1.00 0.00 19 ASN A CA 17
ATOM 41105 C C . ASN C 3 19 ? -2.115 14.682 2.003 1.00 0.00 19 ASN A C 17
ATOM 41106 O O . ASN C 3 19 ? -1.505 13.942 2.776 1.00 0.00 19 ASN A O 17
ATOM 41117 N N . ALA C 3 20 ? -2.380 14.355 0.742 1.00 0.00 20 ALA A N 17
ATOM 41118 C CA . ALA C 3 20 ? -1.961 13.079 0.177 1.00 0.00 20 ALA A CA 17
ATOM 41119 C C . ALA C 3 20 ? -2.064 11.961 1.206 1.00 0.00 20 ALA A C 17
ATOM 41120 O O . ALA C 3 20 ? -1.105 11.669 1.921 1.00 0.00 20 ALA A O 17
ATOM 41127 N N . PRO C 3 21 ? -3.235 11.317 1.287 1.00 0.00 21 PRO A N 17
ATOM 41128 C CA . PRO C 3 21 ? -3.474 10.218 2.227 1.00 0.00 21 PRO A CA 17
ATOM 41129 C C . PRO C 3 21 ? -2.549 9.036 1.964 1.00 0.00 21 PRO A C 17
ATOM 41130 O O . PRO C 3 21 ? -2.124 8.348 2.894 1.00 0.00 21 PRO A O 17
ATOM 41141 N N . LYS C 3 22 ? -2.244 8.804 0.690 1.00 0.00 22 LYS A N 17
ATOM 41142 C CA . LYS C 3 22 ? -1.357 7.718 0.296 1.00 0.00 22 LYS A CA 17
ATOM 41143 C C . LYS C 3 22 ? -2.085 6.381 0.339 1.00 0.00 22 LYS A C 17
ATOM 41144 O O . LYS C 3 22 ? -1.935 5.611 1.288 1.00 0.00 22 LYS A O 17
ATOM 41163 N N . ARG C 3 23 ? -2.882 6.124 -0.693 1.00 0.00 23 ARG A N 17
ATOM 41164 C CA . ARG C 3 23 ? -3.639 4.880 -0.800 1.00 0.00 23 ARG A CA 17
ATOM 41165 C C . ARG C 3 23 ? -3.015 3.775 0.042 1.00 0.00 23 ARG A C 17
ATOM 41166 O O . ARG C 3 23 ? -1.798 3.732 0.228 1.00 0.00 23 ARG A O 17
ATOM 41187 N N . ALA C 3 24 ? -3.855 2.882 0.548 1.00 0.00 24 ALA A N 17
ATOM 41188 C CA . ALA C 3 24 ? -3.392 1.788 1.390 1.00 0.00 24 ALA A CA 17
ATOM 41189 C C . ALA C 3 24 ? -2.536 0.803 0.605 1.00 0.00 24 ALA A C 17
ATOM 41190 O O . ALA C 3 24 ? -2.503 0.831 -0.625 1.00 0.00 24 ALA A O 17
ATOM 41197 N N . LEU C 3 25 ? -1.901 -0.113 1.328 1.00 0.00 25 LEU A N 17
ATOM 41198 C CA . LEU C 3 25 ? -1.106 -1.164 0.706 1.00 0.00 25 LEU A CA 17
ATOM 41199 C C . LEU C 3 25 ? -1.981 -2.056 -0.162 1.00 0.00 25 LEU A C 17
ATOM 41200 O O . LEU C 3 25 ? -3.148 -1.751 -0.405 1.00 0.00 25 LEU A O 17
ATOM 41216 N N . SER C 3 26 ? -1.416 -3.169 -0.611 1.00 0.00 26 SER A N 17
ATOM 41217 C CA . SER C 3 26 ? -2.152 -4.118 -1.433 1.00 0.00 26 SER A CA 17
ATOM 41218 C C . SER C 3 26 ? -2.059 -5.526 -0.856 1.00 0.00 26 SER A C 17
ATOM 41219 O O . SER C 3 26 ? -1.169 -5.823 -0.058 1.00 0.00 26 SER A O 17
ATOM 41227 N N . ALA C 3 27 ? -2.956 -6.401 -1.297 1.00 0.00 27 ALA A N 17
ATOM 41228 C CA . ALA C 3 27 ? -2.936 -7.792 -0.863 1.00 0.00 27 ALA A CA 17
ATOM 41229 C C . ALA C 3 27 ? -1.630 -8.462 -1.271 1.00 0.00 27 ALA A C 17
ATOM 41230 O O . ALA C 3 27 ? -1.232 -9.477 -0.698 1.00 0.00 27 ALA A O 17
ATOM 41237 N N . TYR C 3 28 ? -0.965 -7.881 -2.264 1.00 0.00 28 TYR A N 17
ATOM 41238 C CA . TYR C 3 28 ? 0.296 -8.416 -2.757 1.00 0.00 28 TYR A CA 17
ATOM 41239 C C . TYR C 3 28 ? 1.456 -8.010 -1.853 1.00 0.00 28 TYR A C 17
ATOM 41240 O O . TYR C 3 28 ? 2.490 -8.674 -1.824 1.00 0.00 28 TYR A O 17
ATOM 41258 N N . MET C 3 29 ? 1.275 -6.921 -1.112 1.00 0.00 29 MET A N 17
ATOM 41259 C CA . MET C 3 29 ? 2.308 -6.442 -0.200 1.00 0.00 29 MET A CA 17
ATOM 41260 C C . MET C 3 29 ? 2.256 -7.198 1.123 1.00 0.00 29 MET A C 17
ATOM 41261 O O . MET C 3 29 ? 3.281 -7.663 1.622 1.00 0.00 29 MET A O 17
ATOM 41275 N N . PHE C 3 30 ? 1.053 -7.357 1.667 1.00 0.00 30 PHE A N 17
ATOM 41276 C CA . PHE C 3 30 ? 0.873 -8.108 2.904 1.00 0.00 30 PHE A CA 17
ATOM 41277 C C . PHE C 3 30 ? 1.256 -9.571 2.699 1.00 0.00 30 PHE A C 17
ATOM 41278 O O . PHE C 3 30 ? 2.051 -10.131 3.457 1.00 0.00 30 PHE A O 17
ATOM 41295 N N . PHE C 3 31 ? 0.762 -10.155 1.611 1.00 0.00 31 PHE A N 17
ATOM 41296 C CA . PHE C 3 31 ? 1.119 -11.521 1.252 1.00 0.00 31 PHE A CA 17
ATOM 41297 C C . PHE C 3 31 ? 2.606 -11.617 0.933 1.00 0.00 31 PHE A C 17
ATOM 41298 O O . PHE C 3 31 ? 3.321 -12.434 1.510 1.00 0.00 31 PHE A O 17
ATOM 41315 N N . ALA C 3 32 ? 3.075 -10.735 0.055 1.00 0.00 32 ALA A N 17
ATOM 41316 C CA . ALA C 3 32 ? 4.492 -10.678 -0.285 1.00 0.00 32 ALA A CA 17
ATOM 41317 C C . ALA C 3 32 ? 5.339 -10.470 0.964 1.00 0.00 32 ALA A C 17
ATOM 41318 O O . ALA C 3 32 ? 6.510 -10.845 1.004 1.00 0.00 32 ALA A O 17
ATOM 41325 N N . ASN C 3 33 ? 4.725 -9.907 2.000 1.00 0.00 33 ASN A N 17
ATOM 41326 C CA . ASN C 3 33 ? 5.406 -9.704 3.271 1.00 0.00 33 ASN A CA 17
ATOM 41327 C C . ASN C 3 33 ? 5.705 -11.043 3.934 1.00 0.00 33 ASN A C 17
ATOM 41328 O O . ASN C 3 33 ? 6.842 -11.318 4.318 1.00 0.00 33 ASN A O 17
ATOM 41339 N N . GLU C 3 34 ? 4.686 -11.892 4.020 1.00 0.00 34 GLU A N 17
ATOM 41340 C CA . GLU C 3 34 ? 4.851 -13.227 4.584 1.00 0.00 34 GLU A CA 17
ATOM 41341 C C . GLU C 3 34 ? 5.795 -14.065 3.730 1.00 0.00 34 GLU A C 17
ATOM 41342 O O . GLU C 3 34 ? 6.679 -14.750 4.248 1.00 0.00 34 GLU A O 17
ATOM 41354 N N . ASN C 3 35 ? 5.613 -13.994 2.417 1.00 0.00 35 ASN A N 17
ATOM 41355 C CA . ASN C 3 35 ? 6.449 -14.742 1.490 1.00 0.00 35 ASN A CA 17
ATOM 41356 C C . ASN C 3 35 ? 7.897 -14.282 1.577 1.00 0.00 35 ASN A C 17
ATOM 41357 O O . ASN C 3 35 ? 8.743 -14.977 2.133 1.00 0.00 35 ASN A O 17
ATOM 41368 N N . ARG C 3 36 ? 8.168 -13.094 1.046 1.00 0.00 36 ARG A N 17
ATOM 41369 C CA . ARG C 3 36 ? 9.507 -12.515 1.096 1.00 0.00 36 ARG A CA 17
ATOM 41370 C C . ARG C 3 36 ? 10.446 -13.374 1.939 1.00 0.00 36 ARG A C 17
ATOM 41371 O O . ARG C 3 36 ? 11.363 -14.007 1.414 1.00 0.00 36 ARG A O 17
ATOM 41392 N N . ASP C 3 37 ? 10.190 -13.412 3.243 1.00 0.00 37 ASP A N 17
ATOM 41393 C CA . ASP C 3 37 ? 11.002 -14.201 4.159 1.00 0.00 37 ASP A CA 17
ATOM 41394 C C . ASP C 3 37 ? 10.803 -15.693 3.917 1.00 0.00 37 ASP A C 17
ATOM 41395 O O . ASP C 3 37 ? 11.764 -16.431 3.714 1.00 0.00 37 ASP A O 17
ATOM 41404 N N . ILE C 3 38 ? 9.545 -16.124 3.910 1.00 0.00 38 ILE A N 17
ATOM 41405 C CA . ILE C 3 38 ? 9.220 -17.521 3.651 1.00 0.00 38 ILE A CA 17
ATOM 41406 C C . ILE C 3 38 ? 9.811 -17.984 2.323 1.00 0.00 38 ILE A C 17
ATOM 41407 O O . ILE C 3 38 ? 10.708 -18.826 2.288 1.00 0.00 38 ILE A O 17
ATOM 41423 N N . VAL C 3 39 ? 9.269 -17.457 1.231 1.00 0.00 39 VAL A N 17
ATOM 41424 C CA . VAL C 3 39 ? 9.712 -17.836 -0.108 1.00 0.00 39 VAL A CA 17
ATOM 41425 C C . VAL C 3 39 ? 11.234 -17.895 -0.198 1.00 0.00 39 VAL A C 17
ATOM 41426 O O . VAL C 3 39 ? 11.804 -18.932 -0.539 1.00 0.00 39 VAL A O 17
ATOM 41439 N N . ARG C 3 40 ? 11.885 -16.764 0.059 1.00 0.00 40 ARG A N 17
ATOM 41440 C CA . ARG C 3 40 ? 13.336 -16.680 -0.053 1.00 0.00 40 ARG A CA 17
ATOM 41441 C C . ARG C 3 40 ? 14.020 -17.515 1.025 1.00 0.00 40 ARG A C 17
ATOM 41442 O O . ARG C 3 40 ? 15.201 -17.843 0.914 1.00 0.00 40 ARG A O 17
ATOM 41463 N N . SER C 3 41 ? 13.266 -17.869 2.061 1.00 0.00 41 SER A N 17
ATOM 41464 C CA . SER C 3 41 ? 13.796 -18.681 3.150 1.00 0.00 41 SER A CA 17
ATOM 41465 C C . SER C 3 41 ? 13.973 -20.128 2.708 1.00 0.00 41 SER A C 17
ATOM 41466 O O . SER C 3 41 ? 14.897 -20.813 3.148 1.00 0.00 41 SER A O 17
ATOM 41474 N N . GLU C 3 42 ? 13.102 -20.576 1.812 1.00 0.00 42 GLU A N 17
ATOM 41475 C CA . GLU C 3 42 ? 13.183 -21.930 1.278 1.00 0.00 42 GLU A CA 17
ATOM 41476 C C . GLU C 3 42 ? 13.969 -21.945 -0.026 1.00 0.00 42 GLU A C 17
ATOM 41477 O O . GLU C 3 42 ? 14.426 -22.995 -0.478 1.00 0.00 42 GLU A O 17
ATOM 41489 N N . ASN C 3 43 ? 14.129 -20.768 -0.622 1.00 0.00 43 ASN A N 17
ATOM 41490 C CA . ASN C 3 43 ? 14.867 -20.637 -1.871 1.00 0.00 43 ASN A CA 17
ATOM 41491 C C . ASN C 3 43 ? 15.747 -19.392 -1.855 1.00 0.00 43 ASN A C 17
ATOM 41492 O O . ASN C 3 43 ? 15.590 -18.494 -2.681 1.00 0.00 43 ASN A O 17
ATOM 41503 N N . PRO C 3 44 ? 16.676 -19.318 -0.893 1.00 0.00 44 PRO A N 17
ATOM 41504 C CA . PRO C 3 44 ? 17.580 -18.172 -0.746 1.00 0.00 44 PRO A CA 17
ATOM 41505 C C . PRO C 3 44 ? 18.419 -17.933 -1.996 1.00 0.00 44 PRO A C 17
ATOM 41506 O O . PRO C 3 44 ? 19.054 -16.888 -2.139 1.00 0.00 44 PRO A O 17
ATOM 41517 N N . ASP C 3 45 ? 18.418 -18.908 -2.898 1.00 0.00 45 ASP A N 17
ATOM 41518 C CA . ASP C 3 45 ? 19.182 -18.804 -4.137 1.00 0.00 45 ASP A CA 17
ATOM 41519 C C . ASP C 3 45 ? 18.464 -17.917 -5.147 1.00 0.00 45 ASP A C 17
ATOM 41520 O O . ASP C 3 45 ? 19.039 -16.962 -5.669 1.00 0.00 45 ASP A O 17
ATOM 41529 N N . ILE C 3 46 ? 17.207 -18.246 -5.429 1.00 0.00 46 ILE A N 17
ATOM 41530 C CA . ILE C 3 46 ? 16.414 -17.488 -6.387 1.00 0.00 46 ILE A CA 17
ATOM 41531 C C . ILE C 3 46 ? 16.506 -15.991 -6.117 1.00 0.00 46 ILE A C 17
ATOM 41532 O O . ILE C 3 46 ? 16.396 -15.546 -4.975 1.00 0.00 46 ILE A O 17
ATOM 41548 N N . THR C 3 47 ? 16.676 -15.217 -7.182 1.00 0.00 47 THR A N 17
ATOM 41549 C CA . THR C 3 47 ? 16.746 -13.765 -7.071 1.00 0.00 47 THR A CA 17
ATOM 41550 C C . THR C 3 47 ? 15.394 -13.133 -7.384 1.00 0.00 47 THR A C 17
ATOM 41551 O O . THR C 3 47 ? 14.410 -13.832 -7.617 1.00 0.00 47 THR A O 17
ATOM 41562 N N . PHE C 3 48 ? 15.352 -11.805 -7.377 1.00 0.00 48 PHE A N 17
ATOM 41563 C CA . PHE C 3 48 ? 14.119 -11.076 -7.648 1.00 0.00 48 PHE A CA 17
ATOM 41564 C C . PHE C 3 48 ? 13.320 -11.732 -8.770 1.00 0.00 48 PHE A C 17
ATOM 41565 O O . PHE C 3 48 ? 12.090 -11.760 -8.733 1.00 0.00 48 PHE A O 17
ATOM 41582 N N . GLY C 3 49 ? 14.021 -12.177 -9.807 1.00 0.00 49 GLY A N 17
ATOM 41583 C CA . GLY C 3 49 ? 13.351 -12.731 -10.970 1.00 0.00 49 GLY A CA 17
ATOM 41584 C C . GLY C 3 49 ? 12.570 -13.992 -10.657 1.00 0.00 49 GLY A C 17
ATOM 41585 O O . GLY C 3 49 ? 11.466 -14.186 -11.166 1.00 0.00 49 GLY A O 17
ATOM 41589 N N . GLN C 3 50 ? 13.134 -14.846 -9.812 1.00 0.00 50 GLN A N 17
ATOM 41590 C CA . GLN C 3 50 ? 12.470 -16.085 -9.428 1.00 0.00 50 GLN A CA 17
ATOM 41591 C C . GLN C 3 50 ? 11.590 -15.863 -8.205 1.00 0.00 50 GLN A C 17
ATOM 41592 O O . GLN C 3 50 ? 10.367 -15.957 -8.284 1.00 0.00 50 GLN A O 17
ATOM 41606 N N . VAL C 3 51 ? 12.217 -15.535 -7.082 1.00 0.00 51 VAL A N 17
ATOM 41607 C CA . VAL C 3 51 ? 11.485 -15.276 -5.851 1.00 0.00 51 VAL A CA 17
ATOM 41608 C C . VAL C 3 51 ? 10.397 -14.228 -6.068 1.00 0.00 51 VAL A C 17
ATOM 41609 O O . VAL C 3 51 ? 9.326 -14.299 -5.467 1.00 0.00 51 VAL A O 17
ATOM 41622 N N . GLY C 3 52 ? 10.686 -13.248 -6.919 1.00 0.00 52 GLY A N 17
ATOM 41623 C CA . GLY C 3 52 ? 9.730 -12.188 -7.184 1.00 0.00 52 GLY A CA 17
ATOM 41624 C C . GLY C 3 52 ? 8.634 -12.617 -8.140 1.00 0.00 52 GLY A C 17
ATOM 41625 O O . GLY C 3 52 ? 7.544 -13.005 -7.714 1.00 0.00 52 GLY A O 17
ATOM 41629 N N . LYS C 3 53 ? 8.920 -12.544 -9.436 1.00 0.00 53 LYS A N 17
ATOM 41630 C CA . LYS C 3 53 ? 7.949 -12.932 -10.452 1.00 0.00 53 LYS A CA 17
ATOM 41631 C C . LYS C 3 53 ? 7.180 -14.174 -10.011 1.00 0.00 53 LYS A C 17
ATOM 41632 O O . LYS C 3 53 ? 5.954 -14.222 -10.106 1.00 0.00 53 LYS A O 17
ATOM 41651 N N . LYS C 3 54 ? 7.902 -15.146 -9.464 1.00 0.00 54 LYS A N 17
ATOM 41652 C CA . LYS C 3 54 ? 7.278 -16.353 -8.938 1.00 0.00 54 LYS A CA 17
ATOM 41653 C C . LYS C 3 54 ? 6.333 -16.009 -7.793 1.00 0.00 54 LYS A C 17
ATOM 41654 O O . LYS C 3 54 ? 5.164 -16.392 -7.807 1.00 0.00 54 LYS A O 17
ATOM 41673 N N . LEU C 3 55 ? 6.829 -15.236 -6.832 1.00 0.00 55 LEU A N 17
ATOM 41674 C CA . LEU C 3 55 ? 6.003 -14.788 -5.718 1.00 0.00 55 LEU A CA 17
ATOM 41675 C C . LEU C 3 55 ? 4.586 -14.496 -6.190 1.00 0.00 55 LEU A C 17
ATOM 41676 O O . LEU C 3 55 ? 3.615 -14.998 -5.627 1.00 0.00 55 LEU A O 17
ATOM 41692 N N . GLY C 3 56 ? 4.484 -13.715 -7.257 1.00 0.00 56 GLY A N 17
ATOM 41693 C CA . GLY C 3 56 ? 3.187 -13.410 -7.834 1.00 0.00 56 GLY A CA 17
ATOM 41694 C C . GLY C 3 56 ? 2.496 -14.646 -8.378 1.00 0.00 56 GLY A C 17
ATOM 41695 O O . GLY C 3 56 ? 1.305 -14.855 -8.147 1.00 0.00 56 GLY A O 17
ATOM 41699 N N . GLU C 3 57 ? 3.256 -15.484 -9.075 1.00 0.00 57 GLU A N 17
ATOM 41700 C CA . GLU C 3 57 ? 2.721 -16.729 -9.611 1.00 0.00 57 GLU A CA 17
ATOM 41701 C C . GLU C 3 57 ? 2.053 -17.546 -8.508 1.00 0.00 57 GLU A C 17
ATOM 41702 O O . GLU C 3 57 ? 0.845 -17.787 -8.544 1.00 0.00 57 GLU A O 17
ATOM 41714 N N . LYS C 3 58 ? 2.840 -17.937 -7.513 1.00 0.00 58 LYS A N 17
ATOM 41715 C CA . LYS C 3 58 ? 2.323 -18.694 -6.381 1.00 0.00 58 LYS A CA 17
ATOM 41716 C C . LYS C 3 58 ? 1.312 -17.869 -5.593 1.00 0.00 58 LYS A C 17
ATOM 41717 O O . LYS C 3 58 ? 0.447 -18.417 -4.908 1.00 0.00 58 LYS A O 17
ATOM 41736 N N . TRP C 3 59 ? 1.406 -16.547 -5.717 1.00 0.00 59 TRP A N 17
ATOM 41737 C CA . TRP C 3 59 ? 0.484 -15.652 -5.031 1.00 0.00 59 TRP A CA 17
ATOM 41738 C C . TRP C 3 59 ? -0.955 -15.989 -5.392 1.00 0.00 59 TRP A C 17
ATOM 41739 O O . TRP C 3 59 ? -1.802 -16.174 -4.517 1.00 0.00 59 TRP A O 17
ATOM 41760 N N . LYS C 3 60 ? -1.223 -16.066 -6.690 1.00 0.00 60 LYS A N 17
ATOM 41761 C CA . LYS C 3 60 ? -2.559 -16.384 -7.176 1.00 0.00 60 LYS A CA 17
ATOM 41762 C C . LYS C 3 60 ? -2.763 -17.894 -7.256 1.00 0.00 60 LYS A C 17
ATOM 41763 O O . LYS C 3 60 ? -3.886 -18.371 -7.415 1.00 0.00 60 LYS A O 17
ATOM 41782 N N . ALA C 3 61 ? -1.664 -18.638 -7.176 1.00 0.00 61 ALA A N 17
ATOM 41783 C CA . ALA C 3 61 ? -1.718 -20.092 -7.272 1.00 0.00 61 ALA A CA 17
ATOM 41784 C C . ALA C 3 61 ? -2.302 -20.713 -6.006 1.00 0.00 61 ALA A C 17
ATOM 41785 O O . ALA C 3 61 ? -2.878 -21.800 -6.048 1.00 0.00 61 ALA A O 17
ATOM 41792 N N . LEU C 3 62 ? -2.123 -20.035 -4.876 1.00 0.00 62 LEU A N 17
ATOM 41793 C CA . LEU C 3 62 ? -2.606 -20.546 -3.598 1.00 0.00 62 LEU A CA 17
ATOM 41794 C C . LEU C 3 62 ? -4.102 -20.838 -3.652 1.00 0.00 62 LEU A C 17
ATOM 41795 O O . LEU C 3 62 ? -4.515 -21.995 -3.724 1.00 0.00 62 LEU A O 17
ATOM 41811 N N . THR C 3 63 ? -4.908 -19.783 -3.564 1.00 0.00 63 THR A N 17
ATOM 41812 C CA . THR C 3 63 ? -6.361 -19.921 -3.538 1.00 0.00 63 THR A CA 17
ATOM 41813 C C . THR C 3 63 ? -6.982 -18.799 -2.710 1.00 0.00 63 THR A C 17
ATOM 41814 O O . THR C 3 63 ? -6.381 -18.324 -1.748 1.00 0.00 63 THR A O 17
ATOM 41825 N N . PRO C 3 64 ? -8.165 -18.316 -3.115 1.00 0.00 64 PRO A N 17
ATOM 41826 C CA . PRO C 3 64 ? -8.841 -17.210 -2.434 1.00 0.00 64 PRO A CA 17
ATOM 41827 C C . PRO C 3 64 ? -8.830 -17.360 -0.914 1.00 0.00 64 PRO A C 17
ATOM 41828 O O . PRO C 3 64 ? -8.949 -16.376 -0.185 1.00 0.00 64 PRO A O 17
ATOM 41839 N N . GLU C 3 65 ? -8.668 -18.592 -0.443 1.00 0.00 65 GLU A N 17
ATOM 41840 C CA . GLU C 3 65 ? -8.618 -18.860 0.989 1.00 0.00 65 GLU A CA 17
ATOM 41841 C C . GLU C 3 65 ? -7.240 -18.535 1.555 1.00 0.00 65 GLU A C 17
ATOM 41842 O O . GLU C 3 65 ? -7.122 -17.944 2.628 1.00 0.00 65 GLU A O 17
ATOM 41854 N N . GLU C 3 66 ? -6.201 -18.903 0.812 1.00 0.00 66 GLU A N 17
ATOM 41855 C CA . GLU C 3 66 ? -4.830 -18.616 1.218 1.00 0.00 66 GLU A CA 17
ATOM 41856 C C . GLU C 3 66 ? -4.537 -17.122 1.120 1.00 0.00 66 GLU A C 17
ATOM 41857 O O . GLU C 3 66 ? -3.685 -16.600 1.838 1.00 0.00 66 GLU A O 17
ATOM 41869 N N . LYS C 3 67 ? -5.257 -16.440 0.234 1.00 0.00 67 LYS A N 17
ATOM 41870 C CA . LYS C 3 67 ? -5.077 -15.004 0.041 1.00 0.00 67 LYS A CA 17
ATOM 41871 C C . LYS C 3 67 ? -6.005 -14.216 0.956 1.00 0.00 67 LYS A C 17
ATOM 41872 O O . LYS C 3 67 ? -5.685 -13.103 1.371 1.00 0.00 67 LYS A O 17
ATOM 41891 N N . GLN C 3 68 ? -7.136 -14.818 1.301 1.00 0.00 68 GLN A N 17
ATOM 41892 C CA . GLN C 3 68 ? -8.105 -14.177 2.179 1.00 0.00 68 GLN A CA 17
ATOM 41893 C C . GLN C 3 68 ? -7.422 -13.535 3.383 1.00 0.00 68 GLN A C 17
ATOM 41894 O O . GLN C 3 68 ? -7.850 -12.485 3.858 1.00 0.00 68 GLN A O 17
ATOM 41908 N N . PRO C 3 69 ? -6.345 -14.155 3.897 1.00 0.00 69 PRO A N 17
ATOM 41909 C CA . PRO C 3 69 ? -5.607 -13.628 5.051 1.00 0.00 69 PRO A CA 17
ATOM 41910 C C . PRO C 3 69 ? -5.005 -12.257 4.770 1.00 0.00 69 PRO A C 17
ATOM 41911 O O . PRO C 3 69 ? -5.194 -11.312 5.538 1.00 0.00 69 PRO A O 17
ATOM 41922 N N . TYR C 3 70 ? -4.282 -12.154 3.661 1.00 0.00 70 TYR A N 17
ATOM 41923 C CA . TYR C 3 70 ? -3.636 -10.903 3.291 1.00 0.00 70 TYR A CA 17
ATOM 41924 C C . TYR C 3 70 ? -4.617 -9.973 2.593 1.00 0.00 70 TYR A C 17
ATOM 41925 O O . TYR C 3 70 ? -4.836 -8.853 3.036 1.00 0.00 70 TYR A O 17
ATOM 41943 N N . GLU C 3 71 ? -5.232 -10.460 1.522 1.00 0.00 71 GLU A N 17
ATOM 41944 C CA . GLU C 3 71 ? -6.244 -9.689 0.811 1.00 0.00 71 GLU A CA 17
ATOM 41945 C C . GLU C 3 71 ? -7.213 -9.050 1.799 1.00 0.00 71 GLU A C 17
ATOM 41946 O O . GLU C 3 71 ? -7.450 -7.840 1.762 1.00 0.00 71 GLU A O 17
ATOM 41958 N N . ALA C 3 72 ? -7.673 -9.849 2.758 1.00 0.00 72 ALA A N 17
ATOM 41959 C CA . ALA C 3 72 ? -8.482 -9.330 3.850 1.00 0.00 72 ALA A CA 17
ATOM 41960 C C . ALA C 3 72 ? -7.677 -8.321 4.655 1.00 0.00 72 ALA A C 17
ATOM 41961 O O . ALA C 3 72 ? -8.164 -7.239 4.982 1.00 0.00 72 ALA A O 17
ATOM 41968 N N . LYS C 3 73 ? -6.401 -8.635 4.856 1.00 0.00 73 LYS A N 17
ATOM 41969 C CA . LYS C 3 73 ? -5.474 -7.707 5.489 1.00 0.00 73 LYS A CA 17
ATOM 41970 C C . LYS C 3 73 ? -5.294 -6.464 4.625 1.00 0.00 73 LYS A C 17
ATOM 41971 O O . LYS C 3 73 ? -4.784 -5.441 5.083 1.00 0.00 73 LYS A O 17
ATOM 41990 N N . ALA C 3 74 ? -5.742 -6.557 3.377 1.00 0.00 74 ALA A N 17
ATOM 41991 C CA . ALA C 3 74 ? -5.663 -5.442 2.448 1.00 0.00 74 ALA A CA 17
ATOM 41992 C C . ALA C 3 74 ? -6.765 -4.436 2.735 1.00 0.00 74 ALA A C 17
ATOM 41993 O O . ALA C 3 74 ? -6.507 -3.243 2.880 1.00 0.00 74 ALA A O 17
ATOM 42000 N N . GLN C 3 75 ? -7.977 -4.945 2.926 1.00 0.00 75 GLN A N 17
ATOM 42001 C CA . GLN C 3 75 ? -9.093 -4.107 3.339 1.00 0.00 75 GLN A CA 17
ATOM 42002 C C . GLN C 3 75 ? -8.828 -3.527 4.724 1.00 0.00 75 GLN A C 17
ATOM 42003 O O . GLN C 3 75 ? -9.158 -2.374 5.002 1.00 0.00 75 GLN A O 17
ATOM 42017 N N . ALA C 3 76 ? -8.156 -4.314 5.562 1.00 0.00 76 ALA A N 17
ATOM 42018 C CA . ALA C 3 76 ? -7.770 -3.860 6.892 1.00 0.00 76 ALA A CA 17
ATOM 42019 C C . ALA C 3 76 ? -6.843 -2.653 6.803 1.00 0.00 76 ALA A C 17
ATOM 42020 O O . ALA C 3 76 ? -7.057 -1.643 7.472 1.00 0.00 76 ALA A O 17
ATOM 42027 N N . ASP C 3 77 ? -5.843 -2.750 5.933 1.00 0.00 77 ASP A N 17
ATOM 42028 C CA . ASP C 3 77 ? -4.915 -1.649 5.711 1.00 0.00 77 ASP A CA 17
ATOM 42029 C C . ASP C 3 77 ? -5.584 -0.538 4.909 1.00 0.00 77 ASP A C 17
ATOM 42030 O O . ASP C 3 77 ? -5.187 0.625 4.987 1.00 0.00 77 ASP A O 17
ATOM 42039 N N . LYS C 3 78 ? -6.634 -0.898 4.176 1.00 0.00 78 LYS A N 17
ATOM 42040 C CA . LYS C 3 78 ? -7.391 0.073 3.396 1.00 0.00 78 LYS A CA 17
ATOM 42041 C C . LYS C 3 78 ? -7.984 1.141 4.305 1.00 0.00 78 LYS A C 17
ATOM 42042 O O . LYS C 3 78 ? -7.847 2.336 4.047 1.00 0.00 78 LYS A O 17
ATOM 42061 N N . LYS C 3 79 ? -8.584 0.702 5.407 1.00 0.00 79 LYS A N 17
ATOM 42062 C CA . LYS C 3 79 ? -9.123 1.625 6.399 1.00 0.00 79 LYS A CA 17
ATOM 42063 C C . LYS C 3 79 ? -7.994 2.375 7.097 1.00 0.00 79 LYS A C 17
ATOM 42064 O O . LYS C 3 79 ? -8.037 3.600 7.237 1.00 0.00 79 LYS A O 17
ATOM 42083 N N . ARG C 3 80 ? -6.957 1.636 7.485 1.00 0.00 80 ARG A N 17
ATOM 42084 C CA . ARG C 3 80 ? -5.790 2.233 8.119 1.00 0.00 80 ARG A CA 17
ATOM 42085 C C . ARG C 3 80 ? -5.471 3.584 7.492 1.00 0.00 80 ARG A C 17
ATOM 42086 O O . ARG C 3 80 ? -5.454 4.610 8.172 1.00 0.00 80 ARG A O 17
ATOM 42107 N N . TYR C 3 81 ? -5.252 3.582 6.181 1.00 0.00 81 TYR A N 17
ATOM 42108 C CA . TYR C 3 81 ? -4.974 4.812 5.451 1.00 0.00 81 TYR A CA 17
ATOM 42109 C C . TYR C 3 81 ? -6.255 5.610 5.234 1.00 0.00 81 TYR A C 17
ATOM 42110 O O . TYR C 3 81 ? -6.232 6.839 5.182 1.00 0.00 81 TYR A O 17
ATOM 42128 N N . GLU C 3 82 ? -7.377 4.903 5.145 1.00 0.00 82 GLU A N 17
ATOM 42129 C CA . GLU C 3 82 ? -8.671 5.550 4.976 1.00 0.00 82 GLU A CA 17
ATOM 42130 C C . GLU C 3 82 ? -8.845 6.669 5.993 1.00 0.00 82 GLU A C 17
ATOM 42131 O O . GLU C 3 82 ? -9.628 7.596 5.786 1.00 0.00 82 GLU A O 17
ATOM 42143 N N . SER C 3 83 ? -8.100 6.581 7.089 1.00 0.00 83 SER A N 17
ATOM 42144 C CA . SER C 3 83 ? -8.150 7.600 8.131 1.00 0.00 83 SER A CA 17
ATOM 42145 C C . SER C 3 83 ? -7.502 8.897 7.654 1.00 0.00 83 SER A C 17
ATOM 42146 O O . SER C 3 83 ? -8.066 9.979 7.813 1.00 0.00 83 SER A O 17
ATOM 42154 N N . GLU C 3 84 ? -6.315 8.779 7.068 1.00 0.00 84 GLU A N 17
ATOM 42155 C CA . GLU C 3 84 ? -5.591 9.943 6.571 1.00 0.00 84 GLU A CA 17
ATOM 42156 C C . GLU C 3 84 ? -6.243 10.492 5.306 1.00 0.00 84 GLU A C 17
ATOM 42157 O O . GLU C 3 84 ? -5.994 11.632 4.915 1.00 0.00 84 GLU A O 17
ATOM 42169 N N . LYS C 3 85 ? -7.108 9.689 4.693 1.00 0.00 85 LYS A N 17
ATOM 42170 C CA . LYS C 3 85 ? -7.835 10.120 3.505 1.00 0.00 85 LYS A CA 17
ATOM 42171 C C . LYS C 3 85 ? -9.084 10.906 3.895 1.00 0.00 85 LYS A C 17
ATOM 42172 O O . LYS C 3 85 ? -9.352 11.978 3.350 1.00 0.00 85 LYS A O 17
ATOM 42191 N N . GLU C 3 86 ? -9.823 10.384 4.868 1.00 0.00 86 GLU A N 17
ATOM 42192 C CA . GLU C 3 86 ? -11.021 11.050 5.360 1.00 0.00 86 GLU A CA 17
ATOM 42193 C C . GLU C 3 86 ? -10.670 12.401 5.975 1.00 0.00 86 GLU A C 17
ATOM 42194 O O . GLU C 3 86 ? -11.406 13.375 5.818 1.00 0.00 86 GLU A O 17
ATOM 42206 N N . LEU C 3 87 ? -9.503 12.472 6.607 1.00 0.00 87 LEU A N 17
ATOM 42207 C CA . LEU C 3 87 ? -9.022 13.727 7.168 1.00 0.00 87 LEU A CA 17
ATOM 42208 C C . LEU C 3 87 ? -8.436 14.600 6.069 1.00 0.00 87 LEU A C 17
ATOM 42209 O O . LEU C 3 87 ? -8.755 15.783 5.962 1.00 0.00 87 LEU A O 17
ATOM 42225 N N . TYR C 3 88 ? -7.663 13.978 5.188 1.00 0.00 88 TYR A N 17
ATOM 42226 C CA . TYR C 3 88 ? -7.141 14.668 4.020 1.00 0.00 88 TYR A CA 17
ATOM 42227 C C . TYR C 3 88 ? -8.176 15.640 3.476 1.00 0.00 88 TYR A C 17
ATOM 42228 O O . TYR C 3 88 ? -7.904 16.831 3.318 1.00 0.00 88 TYR A O 17
ATOM 42246 N N . ASN C 3 89 ? -9.386 15.136 3.259 1.00 0.00 89 ASN A N 17
ATOM 42247 C CA . ASN C 3 89 ? -10.491 15.970 2.807 1.00 0.00 89 ASN A CA 17
ATOM 42248 C C . ASN C 3 89 ? -10.982 16.865 3.938 1.00 0.00 89 ASN A C 17
ATOM 42249 O O . ASN C 3 89 ? -11.321 18.029 3.720 1.00 0.00 89 ASN A O 17
ATOM 42260 N N . ALA C 3 90 ? -10.972 16.331 5.157 1.00 0.00 90 ALA A N 17
ATOM 42261 C CA . ALA C 3 90 ? -11.371 17.102 6.328 1.00 0.00 90 ALA A CA 17
ATOM 42262 C C . ALA C 3 90 ? -10.551 18.383 6.434 1.00 0.00 90 ALA A C 17
ATOM 42263 O O . ALA C 3 90 ? -11.015 19.461 6.064 1.00 0.00 90 ALA A O 17
ATOM 42270 N N . THR C 3 91 ? -9.312 18.248 6.893 1.00 0.00 91 THR A N 17
ATOM 42271 C CA . THR C 3 91 ? -8.406 19.385 6.989 1.00 0.00 91 THR A CA 17
ATOM 42272 C C . THR C 3 91 ? -8.352 20.144 5.667 1.00 0.00 91 THR A C 17
ATOM 42273 O O . THR C 3 91 ? -8.339 21.375 5.645 1.00 0.00 91 THR A O 17
ATOM 42284 N N . LEU C 3 92 ? -8.329 19.399 4.565 1.00 0.00 92 LEU A N 17
ATOM 42285 C CA . LEU C 3 92 ? -8.286 20.000 3.237 1.00 0.00 92 LEU A CA 17
ATOM 42286 C C . LEU C 3 92 ? -9.149 21.255 3.182 1.00 0.00 92 LEU A C 17
ATOM 42287 O O . LEU C 3 92 ? -8.637 22.367 3.049 1.00 0.00 92 LEU A O 17
ATOM 42303 N N . ALA C 3 93 ? -10.461 21.069 3.285 1.00 0.00 93 ALA A N 17
ATOM 42304 C CA . ALA C 3 93 ? -11.397 22.188 3.248 1.00 0.00 93 ALA A CA 17
ATOM 42305 C C . ALA C 3 93 ? -12.838 21.699 3.331 1.00 0.00 93 ALA A C 17
ATOM 42306 O O . ALA C 3 93 ? -13.071 20.496 3.216 1.00 0.00 93 ALA A O 17
ATOM 43264 N N . MET C 3 1 ? -8.923 -8.937 -16.843 1.00 0.00 1 MET A N 18
ATOM 43265 C CA . MET C 3 1 ? -7.519 -8.534 -17.116 1.00 0.00 1 MET A CA 18
ATOM 43266 C C . MET C 3 1 ? -7.429 -7.037 -17.397 1.00 0.00 1 MET A C 18
ATOM 43267 O O . MET C 3 1 ? -7.318 -6.619 -18.549 1.00 0.00 1 MET A O 18
ATOM 43283 N N . VAL C 3 2 ? -7.475 -6.237 -16.337 1.00 0.00 2 VAL A N 18
ATOM 43284 C CA . VAL C 3 2 ? -7.398 -4.787 -16.471 1.00 0.00 2 VAL A CA 18
ATOM 43285 C C . VAL C 3 2 ? -6.179 -4.376 -17.289 1.00 0.00 2 VAL A C 18
ATOM 43286 O O . VAL C 3 2 ? -5.444 -5.223 -17.797 1.00 0.00 2 VAL A O 18
ATOM 43299 N N . THR C 3 3 ? -5.972 -3.070 -17.414 1.00 0.00 3 THR A N 18
ATOM 43300 C CA . THR C 3 3 ? -4.841 -2.544 -18.170 1.00 0.00 3 THR A CA 18
ATOM 43301 C C . THR C 3 3 ? -3.544 -3.236 -17.763 1.00 0.00 3 THR A C 18
ATOM 43302 O O . THR C 3 3 ? -3.016 -2.999 -16.675 1.00 0.00 3 THR A O 18
ATOM 43313 N N . PRO C 3 4 ? -3.015 -4.105 -18.637 1.00 0.00 4 PRO A N 18
ATOM 43314 C CA . PRO C 3 4 ? -1.773 -4.839 -18.373 1.00 0.00 4 PRO A CA 18
ATOM 43315 C C . PRO C 3 4 ? -0.632 -3.916 -17.959 1.00 0.00 4 PRO A C 18
ATOM 43316 O O . PRO C 3 4 ? -0.859 -2.777 -17.552 1.00 0.00 4 PRO A O 18
ATOM 43327 N N . ARG C 3 5 ? 0.594 -4.416 -18.065 1.00 0.00 5 ARG A N 18
ATOM 43328 C CA . ARG C 3 5 ? 1.772 -3.636 -17.702 1.00 0.00 5 ARG A CA 18
ATOM 43329 C C . ARG C 3 5 ? 2.813 -3.671 -18.815 1.00 0.00 5 ARG A C 18
ATOM 43330 O O . ARG C 3 5 ? 3.996 -3.427 -18.578 1.00 0.00 5 ARG A O 18
ATOM 43351 N N . GLU C 3 6 ? 2.365 -3.975 -20.028 1.00 0.00 6 GLU A N 18
ATOM 43352 C CA . GLU C 3 6 ? 3.258 -4.040 -21.178 1.00 0.00 6 GLU A CA 18
ATOM 43353 C C . GLU C 3 6 ? 3.583 -2.644 -21.697 1.00 0.00 6 GLU A C 18
ATOM 43354 O O . GLU C 3 6 ? 4.748 -2.255 -21.781 1.00 0.00 6 GLU A O 18
ATOM 43366 N N . PRO C 3 7 ? 2.548 -1.870 -22.053 1.00 0.00 7 PRO A N 18
ATOM 43367 C CA . PRO C 3 7 ? 2.717 -0.507 -22.567 1.00 0.00 7 PRO A CA 18
ATOM 43368 C C . PRO C 3 7 ? 3.584 0.353 -21.654 1.00 0.00 7 PRO A C 18
ATOM 43369 O O . PRO C 3 7 ? 3.450 0.308 -20.431 1.00 0.00 7 PRO A O 18
ATOM 43380 N N . LYS C 3 8 ? 4.474 1.136 -22.256 1.00 0.00 8 LYS A N 18
ATOM 43381 C CA . LYS C 3 8 ? 5.363 2.007 -21.497 1.00 0.00 8 LYS A CA 18
ATOM 43382 C C . LYS C 3 8 ? 4.620 2.670 -20.342 1.00 0.00 8 LYS A C 18
ATOM 43383 O O . LYS C 3 8 ? 3.840 3.602 -20.544 1.00 0.00 8 LYS A O 18
ATOM 43402 N N . LYS C 3 9 ? 4.866 2.185 -19.130 1.00 0.00 9 LYS A N 18
ATOM 43403 C CA . LYS C 3 9 ? 4.220 2.730 -17.942 1.00 0.00 9 LYS A CA 18
ATOM 43404 C C . LYS C 3 9 ? 4.959 3.964 -17.438 1.00 0.00 9 LYS A C 18
ATOM 43405 O O . LYS C 3 9 ? 4.447 5.081 -17.514 1.00 0.00 9 LYS A O 18
ATOM 43424 N N . ARG C 3 10 ? 6.166 3.757 -16.923 1.00 0.00 10 ARG A N 18
ATOM 43425 C CA . ARG C 3 10 ? 6.976 4.854 -16.406 1.00 0.00 10 ARG A CA 18
ATOM 43426 C C . ARG C 3 10 ? 6.389 5.399 -15.108 1.00 0.00 10 ARG A C 18
ATOM 43427 O O . ARG C 3 10 ? 6.455 6.599 -14.843 1.00 0.00 10 ARG A O 18
ATOM 43448 N N . THR C 3 11 ? 5.804 4.512 -14.311 1.00 0.00 11 THR A N 18
ATOM 43449 C CA . THR C 3 11 ? 5.194 4.903 -13.046 1.00 0.00 11 THR A CA 18
ATOM 43450 C C . THR C 3 11 ? 5.952 6.064 -12.411 1.00 0.00 11 THR A C 18
ATOM 43451 O O . THR C 3 11 ? 5.524 7.215 -12.487 1.00 0.00 11 THR A O 18
ATOM 43462 N N . THR C 3 12 ? 7.081 5.753 -11.782 1.00 0.00 12 THR A N 18
ATOM 43463 C CA . THR C 3 12 ? 7.899 6.771 -11.133 1.00 0.00 12 THR A CA 18
ATOM 43464 C C . THR C 3 12 ? 7.026 7.847 -10.497 1.00 0.00 12 THR A C 18
ATOM 43465 O O . THR C 3 12 ? 7.171 9.033 -10.792 1.00 0.00 12 THR A O 18
ATOM 43476 N N . ARG C 3 13 ? 6.111 7.423 -9.630 1.00 0.00 13 ARG A N 18
ATOM 43477 C CA . ARG C 3 13 ? 5.207 8.348 -8.957 1.00 0.00 13 ARG A CA 18
ATOM 43478 C C . ARG C 3 13 ? 5.885 9.691 -8.707 1.00 0.00 13 ARG A C 18
ATOM 43479 O O . ARG C 3 13 ? 7.106 9.767 -8.575 1.00 0.00 13 ARG A O 18
ATOM 43500 N N . LYS C 3 14 ? 5.083 10.750 -8.645 1.00 0.00 14 LYS A N 18
ATOM 43501 C CA . LYS C 3 14 ? 5.606 12.091 -8.412 1.00 0.00 14 LYS A CA 18
ATOM 43502 C C . LYS C 3 14 ? 5.049 12.676 -7.118 1.00 0.00 14 LYS A C 18
ATOM 43503 O O . LYS C 3 14 ? 5.617 13.611 -6.552 1.00 0.00 14 LYS A O 18
ATOM 43522 N N . LYS C 3 15 ? 3.936 12.119 -6.653 1.00 0.00 15 LYS A N 18
ATOM 43523 C CA . LYS C 3 15 ? 3.302 12.583 -5.424 1.00 0.00 15 LYS A CA 18
ATOM 43524 C C . LYS C 3 15 ? 2.363 13.751 -5.701 1.00 0.00 15 LYS A C 18
ATOM 43525 O O . LYS C 3 15 ? 2.288 14.248 -6.825 1.00 0.00 15 LYS A O 18
ATOM 43544 N N . LYS C 3 16 ? 1.643 14.182 -4.670 1.00 0.00 16 LYS A N 18
ATOM 43545 C CA . LYS C 3 16 ? 0.702 15.289 -4.802 1.00 0.00 16 LYS A CA 18
ATOM 43546 C C . LYS C 3 16 ? -0.227 15.359 -3.595 1.00 0.00 16 LYS A C 18
ATOM 43547 O O . LYS C 3 16 ? -0.384 14.382 -2.864 1.00 0.00 16 LYS A O 18
ATOM 43566 N N . ASP C 3 17 ? -0.846 16.519 -3.396 1.00 0.00 17 ASP A N 18
ATOM 43567 C CA . ASP C 3 17 ? -1.766 16.713 -2.281 1.00 0.00 17 ASP A CA 18
ATOM 43568 C C . ASP C 3 17 ? -1.024 17.180 -1.033 1.00 0.00 17 ASP A C 18
ATOM 43569 O O . ASP C 3 17 ? 0.146 16.854 -0.833 1.00 0.00 17 ASP A O 18
ATOM 43578 N N . PRO C 3 18 ? -1.710 17.942 -0.167 1.00 0.00 18 PRO A N 18
ATOM 43579 C CA . PRO C 3 18 ? -1.129 18.445 1.082 1.00 0.00 18 PRO A CA 18
ATOM 43580 C C . PRO C 3 18 ? -0.638 17.318 1.983 1.00 0.00 18 PRO A C 18
ATOM 43581 O O . PRO C 3 18 ? 0.543 17.251 2.324 1.00 0.00 18 PRO A O 18
ATOM 43592 N N . ASN C 3 19 ? -1.546 16.416 2.339 1.00 0.00 19 ASN A N 18
ATOM 43593 C CA . ASN C 3 19 ? -1.200 15.270 3.170 1.00 0.00 19 ASN A CA 18
ATOM 43594 C C . ASN C 3 19 ? -1.026 14.021 2.314 1.00 0.00 19 ASN A C 18
ATOM 43595 O O . ASN C 3 19 ? -0.262 13.120 2.658 1.00 0.00 19 ASN A O 18
ATOM 43606 N N . ALA C 3 20 ? -1.722 13.992 1.184 1.00 0.00 20 ALA A N 18
ATOM 43607 C CA . ALA C 3 20 ? -1.629 12.873 0.254 1.00 0.00 20 ALA A CA 18
ATOM 43608 C C . ALA C 3 20 ? -1.507 11.547 0.995 1.00 0.00 20 ALA A C 18
ATOM 43609 O O . ALA C 3 20 ? -0.408 11.022 1.171 1.00 0.00 20 ALA A O 18
ATOM 43616 N N . PRO C 3 21 ? -2.644 10.972 1.407 1.00 0.00 21 PRO A N 18
ATOM 43617 C CA . PRO C 3 21 ? -2.674 9.678 2.095 1.00 0.00 21 PRO A CA 18
ATOM 43618 C C . PRO C 3 21 ? -1.933 8.600 1.312 1.00 0.00 21 PRO A C 18
ATOM 43619 O O . PRO C 3 21 ? -1.034 7.944 1.838 1.00 0.00 21 PRO A O 18
ATOM 43630 N N . LYS C 3 22 ? -2.296 8.450 0.043 1.00 0.00 22 LYS A N 18
ATOM 43631 C CA . LYS C 3 22 ? -1.646 7.482 -0.835 1.00 0.00 22 LYS A CA 18
ATOM 43632 C C . LYS C 3 22 ? -2.327 6.122 -0.753 1.00 0.00 22 LYS A C 18
ATOM 43633 O O . LYS C 3 22 ? -1.686 5.112 -0.460 1.00 0.00 22 LYS A O 18
ATOM 43652 N N . ARG C 3 23 ? -3.624 6.097 -1.045 1.00 0.00 23 ARG A N 18
ATOM 43653 C CA . ARG C 3 23 ? -4.390 4.856 -1.027 1.00 0.00 23 ARG A CA 18
ATOM 43654 C C . ARG C 3 23 ? -3.837 3.888 0.014 1.00 0.00 23 ARG A C 18
ATOM 43655 O O . ARG C 3 23 ? -3.245 4.303 1.010 1.00 0.00 23 ARG A O 18
ATOM 43676 N N . ALA C 3 24 ? -4.053 2.596 -0.210 1.00 0.00 24 ALA A N 18
ATOM 43677 C CA . ALA C 3 24 ? -3.595 1.574 0.724 1.00 0.00 24 ALA A CA 18
ATOM 43678 C C . ALA C 3 24 ? -2.758 0.516 0.020 1.00 0.00 24 ALA A C 18
ATOM 43679 O O . ALA C 3 24 ? -2.724 0.451 -1.210 1.00 0.00 24 ALA A O 18
ATOM 43686 N N . LEU C 3 25 ? -2.149 -0.362 0.809 1.00 0.00 25 LEU A N 18
ATOM 43687 C CA . LEU C 3 25 ? -1.388 -1.477 0.266 1.00 0.00 25 LEU A CA 18
ATOM 43688 C C . LEU C 3 25 ? -2.290 -2.397 -0.545 1.00 0.00 25 LEU A C 18
ATOM 43689 O O . LEU C 3 25 ? -3.441 -2.064 -0.826 1.00 0.00 25 LEU A O 18
ATOM 43705 N N . SER C 3 26 ? -1.770 -3.566 -0.892 1.00 0.00 26 SER A N 18
ATOM 43706 C CA . SER C 3 26 ? -2.542 -4.548 -1.641 1.00 0.00 26 SER A CA 18
ATOM 43707 C C . SER C 3 26 ? -2.379 -5.939 -1.040 1.00 0.00 26 SER A C 18
ATOM 43708 O O . SER C 3 26 ? -1.419 -6.205 -0.315 1.00 0.00 26 SER A O 18
ATOM 43716 N N . ALA C 3 27 ? -3.299 -6.836 -1.380 1.00 0.00 27 ALA A N 18
ATOM 43717 C CA . ALA C 3 27 ? -3.220 -8.214 -0.916 1.00 0.00 27 ALA A CA 18
ATOM 43718 C C . ALA C 3 27 ? -1.885 -8.834 -1.307 1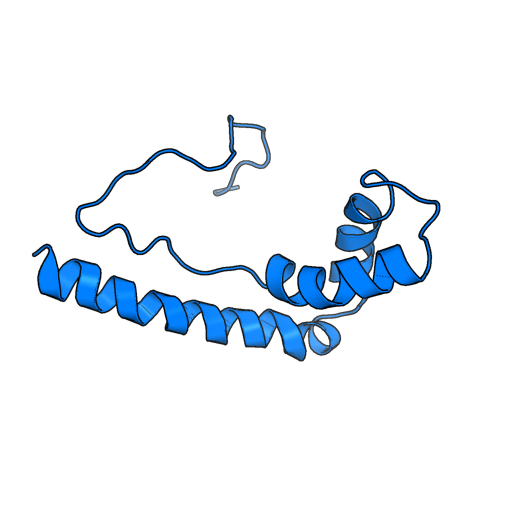.00 0.00 27 ALA A C 18
ATOM 43719 O O . ALA C 3 27 ? -1.474 -9.855 -0.755 1.00 0.00 27 ALA A O 18
ATOM 43726 N N . TYR C 3 28 ? -1.212 -8.203 -2.264 1.00 0.00 28 TYR A N 18
ATOM 43727 C CA . TYR C 3 28 ? 0.075 -8.686 -2.741 1.00 0.00 28 TYR A CA 18
ATOM 43728 C C . TYR C 3 28 ? 1.202 -8.276 -1.798 1.00 0.00 28 TYR A C 18
ATOM 43729 O O . TYR C 3 28 ? 2.175 -9.007 -1.627 1.00 0.00 28 TYR A O 18
ATOM 43747 N N . MET C 3 29 ? 1.073 -7.096 -1.201 1.00 0.00 29 MET A N 18
ATOM 43748 C CA . MET C 3 29 ? 2.091 -6.593 -0.286 1.00 0.00 29 MET A CA 18
ATOM 43749 C C . MET C 3 29 ? 2.033 -7.325 1.049 1.00 0.00 29 MET A C 18
ATOM 43750 O O . MET C 3 29 ? 3.065 -7.700 1.605 1.00 0.00 29 MET A O 18
ATOM 43764 N N . PHE C 3 30 ? 0.822 -7.553 1.544 1.00 0.00 30 PHE A N 18
ATOM 43765 C CA . PHE C 3 30 ? 0.638 -8.274 2.799 1.00 0.00 30 PHE A CA 18
ATOM 43766 C C . PHE C 3 30 ? 1.027 -9.742 2.639 1.00 0.00 30 PHE A C 18
ATOM 43767 O O . PHE C 3 30 ? 1.878 -10.256 3.370 1.00 0.00 30 PHE A O 18
ATOM 43784 N N . PHE C 3 31 ? 0.473 -10.385 1.616 1.00 0.00 31 PHE A N 18
ATOM 43785 C CA . PHE C 3 31 ? 0.825 -11.765 1.313 1.00 0.00 31 PHE A CA 18
ATOM 43786 C C . PHE C 3 31 ? 2.309 -11.875 0.992 1.00 0.00 31 PHE A C 18
ATOM 43787 O O . PHE C 3 31 ? 3.071 -12.488 1.738 1.00 0.00 31 PHE A O 18
ATOM 43804 N N . ALA C 3 32 ? 2.722 -11.234 -0.094 1.00 0.00 32 ALA A N 18
ATOM 43805 C CA . ALA C 3 32 ? 4.126 -11.215 -0.480 1.00 0.00 32 ALA A CA 18
ATOM 43806 C C . ALA C 3 32 ? 5.004 -10.827 0.704 1.00 0.00 32 ALA A C 18
ATOM 43807 O O . ALA C 3 32 ? 6.133 -11.294 0.829 1.00 0.00 32 ALA A O 18
ATOM 43814 N N . ASN C 3 33 ? 4.466 -10.001 1.593 1.00 0.00 33 ASN A N 18
ATOM 43815 C CA . ASN C 3 33 ? 5.193 -9.599 2.788 1.00 0.00 33 ASN A CA 18
ATOM 43816 C C . ASN C 3 33 ? 5.627 -10.824 3.585 1.00 0.00 33 ASN A C 18
ATOM 43817 O O . ASN C 3 33 ? 6.775 -10.921 4.018 1.00 0.00 33 ASN A O 18
ATOM 43828 N N . GLU C 3 34 ? 4.706 -11.767 3.759 1.00 0.00 34 GLU A N 18
ATOM 43829 C CA . GLU C 3 34 ? 5.003 -12.997 4.484 1.00 0.00 34 GLU A CA 18
ATOM 43830 C C . GLU C 3 34 ? 5.842 -13.949 3.636 1.00 0.00 34 GLU A C 18
ATOM 43831 O O . GLU C 3 34 ? 6.709 -14.657 4.151 1.00 0.00 34 GLU A O 18
ATOM 43843 N N . ASN C 3 35 ? 5.574 -13.968 2.335 1.00 0.00 35 ASN A N 18
ATOM 43844 C CA . ASN C 3 35 ? 6.282 -14.861 1.425 1.00 0.00 35 ASN A CA 18
ATOM 43845 C C . ASN C 3 35 ? 7.694 -14.355 1.152 1.00 0.00 35 ASN A C 18
ATOM 43846 O O . ASN C 3 35 ? 8.669 -14.924 1.637 1.00 0.00 35 ASN A O 18
ATOM 43857 N N . ARG C 3 36 ? 7.794 -13.276 0.385 1.00 0.00 36 ARG A N 18
ATOM 43858 C CA . ARG C 3 36 ? 9.086 -12.676 0.070 1.00 0.00 36 ARG A CA 18
ATOM 43859 C C . ARG C 3 36 ? 10.147 -13.096 1.081 1.00 0.00 36 ARG A C 18
ATOM 43860 O O . ARG C 3 36 ? 11.194 -13.627 0.713 1.00 0.00 36 ARG A O 18
ATOM 43881 N N . ASP C 3 37 ? 9.855 -12.881 2.360 1.00 0.00 37 ASP A N 18
ATOM 43882 C CA . ASP C 3 37 ? 10.774 -13.257 3.428 1.00 0.00 37 ASP A CA 18
ATOM 43883 C C . ASP C 3 37 ? 10.901 -14.772 3.520 1.00 0.00 37 ASP A C 18
ATOM 43884 O O . ASP C 3 37 ? 12.003 -15.316 3.476 1.00 0.00 37 ASP A O 18
ATOM 43893 N N . ILE C 3 38 ? 9.762 -15.453 3.605 1.00 0.00 38 ILE A N 18
ATOM 43894 C CA . ILE C 3 38 ? 9.743 -16.910 3.639 1.00 0.00 38 ILE A CA 18
ATOM 43895 C C . ILE C 3 38 ? 10.394 -17.491 2.386 1.00 0.00 38 ILE A C 18
ATOM 43896 O O . ILE C 3 38 ? 11.492 -18.045 2.441 1.00 0.00 38 ILE A O 18
ATOM 43912 N N . VAL C 3 39 ? 9.703 -17.363 1.259 1.00 0.00 39 VAL A N 18
ATOM 43913 C CA . VAL C 3 39 ? 10.204 -17.868 -0.014 1.00 0.00 39 VAL A CA 18
ATOM 43914 C C . VAL C 3 39 ? 11.702 -17.618 -0.160 1.00 0.00 39 VAL A C 18
ATOM 43915 O O . VAL C 3 39 ? 12.487 -18.556 -0.296 1.00 0.00 39 VAL A O 18
ATOM 43928 N N . ARG C 3 40 ? 12.087 -16.346 -0.167 1.00 0.00 40 ARG A N 18
ATOM 43929 C CA . ARG C 3 40 ? 13.487 -15.973 -0.332 1.00 0.00 40 ARG A CA 18
ATOM 43930 C C . ARG C 3 40 ? 14.341 -16.543 0.796 1.00 0.00 40 ARG A C 18
ATOM 43931 O O . ARG C 3 40 ? 15.523 -16.830 0.609 1.00 0.00 40 ARG A O 18
ATOM 43952 N N . SER C 3 41 ? 13.730 -16.718 1.963 1.00 0.00 41 SER A N 18
ATOM 43953 C CA . SER C 3 41 ? 14.430 -17.270 3.116 1.00 0.00 41 SER A CA 18
ATOM 43954 C C . SER C 3 41 ? 14.809 -18.725 2.870 1.00 0.00 41 SER A C 18
ATOM 43955 O O . SER C 3 41 ? 15.767 -19.235 3.448 1.00 0.00 41 SER A O 18
ATOM 43963 N N . GLU C 3 42 ? 14.063 -19.380 1.986 1.00 0.00 42 GLU A N 18
ATOM 43964 C CA . GLU C 3 42 ? 14.335 -20.769 1.637 1.00 0.00 42 GLU A CA 18
ATOM 43965 C C . GLU C 3 42 ? 15.070 -20.856 0.304 1.00 0.00 42 GLU A C 18
ATOM 43966 O O . GLU C 3 42 ? 15.603 -21.906 -0.055 1.00 0.00 42 GLU A O 18
ATOM 43978 N N . ASN C 3 43 ? 15.097 -19.745 -0.425 1.00 0.00 43 ASN A N 18
ATOM 43979 C CA . ASN C 3 43 ? 15.769 -19.695 -1.717 1.00 0.00 43 ASN A CA 18
ATOM 43980 C C . ASN C 3 43 ? 16.506 -18.375 -1.905 1.00 0.00 43 ASN A C 18
ATOM 43981 O O . ASN C 3 43 ? 16.202 -17.605 -2.816 1.00 0.00 43 ASN A O 18
ATOM 43992 N N . PRO C 3 44 ? 17.474 -18.089 -1.027 1.00 0.00 44 PRO A N 18
ATOM 43993 C CA . PRO C 3 44 ? 18.255 -16.849 -1.076 1.00 0.00 44 PRO A CA 18
ATOM 43994 C C . PRO C 3 44 ? 19.186 -16.799 -2.284 1.00 0.00 44 PRO A C 18
ATOM 43995 O O . PRO C 3 44 ? 19.936 -15.839 -2.461 1.00 0.00 44 PRO A O 18
ATOM 44006 N N . ASP C 3 45 ? 19.181 -17.867 -3.076 1.00 0.00 45 ASP A N 18
ATOM 44007 C CA . ASP C 3 45 ? 20.076 -17.969 -4.224 1.00 0.00 45 ASP A CA 18
ATOM 44008 C C . ASP C 3 45 ? 19.335 -17.712 -5.533 1.00 0.00 45 ASP A C 18
ATOM 44009 O O . ASP C 3 45 ? 19.815 -16.971 -6.391 1.00 0.00 45 ASP A O 18
ATOM 44018 N N . ILE C 3 46 ? 18.188 -18.361 -5.700 1.00 0.00 46 ILE A N 18
ATOM 44019 C CA . ILE C 3 46 ? 17.413 -18.234 -6.929 1.00 0.00 46 ILE A CA 18
ATOM 44020 C C . ILE C 3 46 ? 17.507 -16.821 -7.496 1.00 0.00 46 ILE A C 18
ATOM 44021 O O . ILE C 3 46 ? 17.710 -16.637 -8.696 1.00 0.00 46 ILE A O 18
ATOM 44037 N N . THR C 3 47 ? 17.387 -15.828 -6.619 1.00 0.00 47 THR A N 18
ATOM 44038 C CA . THR C 3 47 ? 17.483 -14.427 -7.020 1.00 0.00 47 THR A CA 18
ATOM 44039 C C . THR C 3 47 ? 16.099 -13.801 -7.163 1.00 0.00 47 THR A C 18
ATOM 44040 O O . THR C 3 47 ? 15.098 -14.505 -7.297 1.00 0.00 47 THR A O 18
ATOM 44051 N N . PHE C 3 48 ? 16.049 -12.474 -7.111 1.00 0.00 48 PHE A N 18
ATOM 44052 C CA . PHE C 3 48 ? 14.791 -11.745 -7.209 1.00 0.00 48 PHE A CA 18
ATOM 44053 C C . PHE C 3 48 ? 13.855 -12.383 -8.231 1.00 0.00 48 PHE A C 18
ATOM 44054 O O . PHE C 3 48 ? 12.970 -13.158 -7.875 1.00 0.00 48 PHE A O 18
ATOM 44071 N N . GLY C 3 49 ? 14.007 -11.985 -9.490 1.00 0.00 49 GLY A N 18
ATOM 44072 C CA . GLY C 3 49 ? 13.118 -12.457 -10.537 1.00 0.00 49 GLY A CA 18
ATOM 44073 C C . GLY C 3 49 ? 12.527 -13.823 -10.246 1.00 0.00 49 GLY A C 18
ATOM 44074 O O . GLY C 3 49 ? 11.379 -14.094 -10.596 1.00 0.00 49 GLY A O 18
ATOM 44078 N N . GLN C 3 50 ? 13.297 -14.675 -9.581 1.00 0.00 50 GLN A N 18
ATOM 44079 C CA . GLN C 3 50 ? 12.824 -16.005 -9.220 1.00 0.00 50 GLN A CA 18
ATOM 44080 C C . GLN C 3 50 ? 11.804 -15.919 -8.093 1.00 0.00 50 GLN A C 18
ATOM 44081 O O . GLN C 3 50 ? 10.674 -16.386 -8.224 1.00 0.00 50 GLN A O 18
ATOM 44095 N N . VAL C 3 51 ? 12.214 -15.306 -6.991 1.00 0.00 51 VAL A N 18
ATOM 44096 C CA . VAL C 3 51 ? 11.346 -15.143 -5.835 1.00 0.00 51 VAL A CA 18
ATOM 44097 C C . VAL C 3 51 ? 10.181 -14.211 -6.146 1.00 0.00 51 VAL A C 18
ATOM 44098 O O . VAL C 3 51 ? 9.025 -14.539 -5.885 1.00 0.00 51 VAL A O 18
ATOM 44111 N N . GLY C 3 52 ? 10.492 -13.044 -6.700 1.00 0.00 52 GLY A N 18
ATOM 44112 C CA . GLY C 3 52 ? 9.461 -12.077 -7.029 1.00 0.00 52 GLY A CA 18
ATOM 44113 C C . GLY C 3 52 ? 8.394 -12.651 -7.941 1.00 0.00 52 GLY A C 18
ATOM 44114 O O . GLY C 3 52 ? 7.216 -12.692 -7.583 1.00 0.00 52 GLY A O 18
ATOM 44118 N N . LYS C 3 53 ? 8.807 -13.103 -9.122 1.00 0.00 53 LYS A N 18
ATOM 44119 C CA . LYS C 3 53 ? 7.875 -13.683 -10.081 1.00 0.00 53 LYS A CA 18
ATOM 44120 C C . LYS C 3 53 ? 7.197 -14.917 -9.494 1.00 0.00 53 LYS A C 18
ATOM 44121 O O . LYS C 3 53 ? 6.021 -15.175 -9.755 1.00 0.00 53 LYS A O 18
ATOM 44140 N N . LYS C 3 54 ? 7.931 -15.648 -8.660 1.00 0.00 54 LYS A N 18
ATOM 44141 C CA . LYS C 3 54 ? 7.387 -16.825 -7.995 1.00 0.00 54 LYS A CA 18
ATOM 44142 C C . LYS C 3 54 ? 6.379 -16.423 -6.925 1.00 0.00 54 LYS A C 18
ATOM 44143 O O . LYS C 3 54 ? 5.503 -17.205 -6.557 1.00 0.00 54 LYS A O 18
ATOM 44162 N N . LEU C 3 55 ? 6.492 -15.186 -6.450 1.00 0.00 55 LEU A N 18
ATOM 44163 C CA . LEU C 3 55 ? 5.570 -14.664 -5.450 1.00 0.00 55 LEU A CA 18
ATOM 44164 C C . LEU C 3 55 ? 4.218 -14.357 -6.079 1.00 0.00 55 LEU A C 18
ATOM 44165 O O . LEU C 3 55 ? 3.172 -14.662 -5.509 1.00 0.00 55 LEU A O 18
ATOM 44181 N N . GLY C 3 56 ? 4.249 -13.771 -7.272 1.00 0.00 56 GLY A N 18
ATOM 44182 C CA . GLY C 3 56 ? 3.020 -13.467 -7.979 1.00 0.00 56 GLY A CA 18
ATOM 44183 C C . GLY C 3 56 ? 2.252 -14.718 -8.362 1.00 0.00 56 GLY A C 18
ATOM 44184 O O . GLY C 3 56 ? 1.071 -14.854 -8.041 1.00 0.00 56 GLY A O 18
ATOM 44188 N N . GLU C 3 57 ? 2.932 -15.646 -9.028 1.00 0.00 57 GLU A N 18
ATOM 44189 C CA . GLU C 3 57 ? 2.314 -16.904 -9.427 1.00 0.00 57 GLU A CA 18
ATOM 44190 C C . GLU C 3 57 ? 1.824 -17.677 -8.208 1.00 0.00 57 GLU A C 18
ATOM 44191 O O . GLU C 3 57 ? 0.648 -18.031 -8.116 1.00 0.00 57 GLU A O 18
ATOM 44203 N N . LYS C 3 58 ? 2.728 -17.915 -7.263 1.00 0.00 58 LYS A N 18
ATOM 44204 C CA . LYS C 3 58 ? 2.384 -18.624 -6.037 1.00 0.00 58 LYS A CA 18
ATOM 44205 C C . LYS C 3 58 ? 1.288 -17.889 -5.275 1.00 0.00 58 LYS A C 18
ATOM 44206 O O . LYS C 3 58 ? 0.478 -18.505 -4.582 1.00 0.00 58 LYS A O 18
ATOM 44225 N N . TRP C 3 59 ? 1.250 -16.570 -5.432 1.00 0.00 59 TRP A N 18
ATOM 44226 C CA . TRP C 3 59 ? 0.241 -15.752 -4.770 1.00 0.00 59 TRP A CA 18
ATOM 44227 C C . TRP C 3 59 ? -1.157 -16.190 -5.183 1.00 0.00 59 TRP A C 18
ATOM 44228 O O . TRP C 3 59 ? -1.973 -16.574 -4.346 1.00 0.00 59 TRP A O 18
ATOM 44249 N N . LYS C 3 60 ? -1.416 -16.148 -6.483 1.00 0.00 60 LYS A N 18
ATOM 44250 C CA . LYS C 3 60 ? -2.706 -16.560 -7.018 1.00 0.00 60 LYS A CA 18
ATOM 44251 C C . LYS C 3 60 ? -2.774 -18.076 -7.159 1.00 0.00 60 LYS A C 18
ATOM 44252 O O . LYS C 3 60 ? -3.799 -18.629 -7.558 1.00 0.00 60 LYS A O 18
ATOM 44271 N N . ALA C 3 61 ? -1.669 -18.744 -6.840 1.00 0.00 61 ALA A N 18
ATOM 44272 C CA . ALA C 3 61 ? -1.597 -20.195 -6.941 1.00 0.00 61 ALA A CA 18
ATOM 44273 C C . ALA C 3 61 ? -2.247 -20.865 -5.735 1.00 0.00 61 ALA A C 18
ATOM 44274 O O . ALA C 3 61 ? -2.873 -21.918 -5.862 1.00 0.00 61 ALA A O 18
ATOM 44281 N N . LEU C 3 62 ? -2.088 -20.256 -4.563 1.00 0.00 62 LEU A N 18
ATOM 44282 C CA . LEU C 3 62 ? -2.656 -20.806 -3.339 1.00 0.00 62 LEU A CA 18
ATOM 44283 C C . LEU C 3 62 ? -4.164 -20.985 -3.470 1.00 0.00 62 LEU A C 18
ATOM 44284 O O . LEU C 3 62 ? -4.656 -22.103 -3.624 1.00 0.00 62 LEU A O 18
ATOM 44300 N N . THR C 3 63 ? -4.894 -19.875 -3.393 1.00 0.00 63 THR A N 18
ATOM 44301 C CA . THR C 3 63 ? -6.351 -19.902 -3.477 1.00 0.00 63 THR A CA 18
ATOM 44302 C C . THR C 3 63 ? -6.952 -18.746 -2.685 1.00 0.00 63 THR A C 18
ATOM 44303 O O . THR C 3 63 ? -6.408 -18.333 -1.661 1.00 0.00 63 THR A O 18
ATOM 44314 N N . PRO C 3 64 ? -8.094 -18.213 -3.145 1.00 0.00 64 PRO A N 18
ATOM 44315 C CA . PRO C 3 64 ? -8.781 -17.117 -2.465 1.00 0.00 64 PRO A CA 18
ATOM 44316 C C . PRO C 3 64 ? -8.789 -17.294 -0.950 1.00 0.00 64 PRO A C 18
ATOM 44317 O O . PRO C 3 64 ? -8.479 -16.365 -0.204 1.00 0.00 64 PRO A O 18
ATOM 44328 N N . GLU C 3 65 ? -9.105 -18.506 -0.504 1.00 0.00 65 GLU A N 18
ATOM 44329 C CA . GLU C 3 65 ? -9.111 -18.817 0.919 1.00 0.00 65 GLU A CA 18
ATOM 44330 C C . GLU C 3 65 ? -7.742 -18.548 1.536 1.00 0.00 65 GLU A C 18
ATOM 44331 O O . GLU C 3 65 ? -7.632 -17.870 2.558 1.00 0.00 65 GLU A O 18
ATOM 44343 N N . GLU C 3 66 ? -6.698 -19.052 0.886 1.00 0.00 66 GLU A N 18
ATOM 44344 C CA . GLU C 3 66 ? -5.332 -18.830 1.346 1.00 0.00 66 GLU A CA 18
ATOM 44345 C C . GLU C 3 66 ? -5.026 -17.338 1.426 1.00 0.00 66 GLU A C 18
ATOM 44346 O O . GLU C 3 66 ? -4.155 -16.910 2.183 1.00 0.00 66 GLU A O 18
ATOM 44358 N N . LYS C 3 67 ? -5.751 -16.551 0.636 1.00 0.00 67 LYS A N 18
ATOM 44359 C CA . LYS C 3 67 ? -5.560 -15.106 0.610 1.00 0.00 67 LYS A CA 18
ATOM 44360 C C . LYS C 3 67 ? -6.290 -14.440 1.771 1.00 0.00 67 LYS A C 18
ATOM 44361 O O . LYS C 3 67 ? -5.900 -13.367 2.229 1.00 0.00 67 LYS A O 18
ATOM 44380 N N . GLN C 3 68 ? -7.367 -15.070 2.227 1.00 0.00 68 GLN A N 18
ATOM 44381 C CA . GLN C 3 68 ? -8.177 -14.519 3.308 1.00 0.00 68 GLN A CA 18
ATOM 44382 C C . GLN C 3 68 ? -7.326 -13.713 4.282 1.00 0.00 68 GLN A C 18
ATOM 44383 O O . GLN C 3 68 ? -7.660 -12.578 4.619 1.00 0.00 68 GLN A O 18
ATOM 44397 N N . PRO C 3 69 ? -6.216 -14.294 4.760 1.00 0.00 69 PRO A N 18
ATOM 44398 C CA . PRO C 3 69 ? -5.326 -13.628 5.715 1.00 0.00 69 PRO A CA 18
ATOM 44399 C C . PRO C 3 69 ? -4.849 -12.270 5.213 1.00 0.00 69 PRO A C 18
ATOM 44400 O O . PRO C 3 69 ? -5.023 -11.250 5.883 1.00 0.00 69 PRO A O 18
ATOM 44411 N N . TYR C 3 70 ? -4.234 -12.266 4.037 1.00 0.00 70 TYR A N 18
ATOM 44412 C CA . TYR C 3 70 ? -3.687 -11.041 3.466 1.00 0.00 70 TYR A CA 18
ATOM 44413 C C . TYR C 3 70 ? -4.775 -10.221 2.788 1.00 0.00 70 TYR A C 18
ATOM 44414 O O . TYR C 3 70 ? -5.041 -9.093 3.182 1.00 0.00 70 TYR A O 18
ATOM 44432 N N . GLU C 3 71 ? -5.406 -10.798 1.772 1.00 0.00 71 GLU A N 18
ATOM 44433 C CA . GLU C 3 71 ? -6.490 -10.124 1.069 1.00 0.00 71 GLU A CA 18
ATOM 44434 C C . GLU C 3 71 ? -7.394 -9.398 2.058 1.00 0.00 71 GLU A C 18
ATOM 44435 O O . GLU C 3 71 ? -7.637 -8.195 1.933 1.00 0.00 71 GLU A O 18
ATOM 44447 N N . ALA C 3 72 ? -7.807 -10.115 3.099 1.00 0.00 72 ALA A N 18
ATOM 44448 C CA . ALA C 3 72 ? -8.567 -9.509 4.181 1.00 0.00 72 ALA A CA 18
ATOM 44449 C C . ALA C 3 72 ? -7.739 -8.422 4.851 1.00 0.00 72 ALA A C 18
ATOM 44450 O O . ALA C 3 72 ? -8.219 -7.312 5.082 1.00 0.00 72 ALA A O 18
ATOM 44457 N N . LYS C 3 73 ? -6.455 -8.712 5.043 1.00 0.00 73 LYS A N 18
ATOM 44458 C CA . LYS C 3 73 ? -5.514 -7.721 5.549 1.00 0.00 73 LYS A CA 18
ATOM 44459 C C . LYS C 3 73 ? -5.418 -6.540 4.590 1.00 0.00 73 LYS A C 18
ATOM 44460 O O . LYS C 3 73 ? -4.946 -5.464 4.954 1.00 0.00 73 LYS A O 18
ATOM 44479 N N . ALA C 3 74 ? -5.904 -6.744 3.369 1.00 0.00 74 ALA A N 18
ATOM 44480 C CA . ALA C 3 74 ? -5.915 -5.696 2.361 1.00 0.00 74 ALA A CA 18
ATOM 44481 C C . ALA C 3 74 ? -7.038 -4.711 2.639 1.00 0.00 74 ALA A C 18
ATOM 44482 O O . ALA C 3 74 ? -6.816 -3.503 2.699 1.00 0.00 74 ALA A O 18
ATOM 44489 N N . GLN C 3 75 ? -8.219 -5.247 2.923 1.00 0.00 75 GLN A N 18
ATOM 44490 C CA . GLN C 3 75 ? -9.345 -4.423 3.339 1.00 0.00 75 GLN A CA 18
ATOM 44491 C C . GLN C 3 75 ? -9.008 -3.694 4.635 1.00 0.00 75 GLN A C 18
ATOM 44492 O O . GLN C 3 75 ? -9.396 -2.542 4.834 1.00 0.00 75 GLN A O 18
ATOM 44506 N N . ALA C 3 76 ? -8.230 -4.357 5.486 1.00 0.00 76 ALA A N 18
ATOM 44507 C CA . ALA C 3 76 ? -7.788 -3.763 6.742 1.00 0.00 76 ALA A CA 18
ATOM 44508 C C . ALA C 3 76 ? -6.849 -2.588 6.488 1.00 0.00 76 ALA A C 18
ATOM 44509 O O . ALA C 3 76 ? -6.951 -1.547 7.136 1.00 0.00 76 ALA A O 18
ATOM 44516 N N . ASP C 3 77 ? -5.944 -2.759 5.530 1.00 0.00 77 ASP A N 18
ATOM 44517 C CA . ASP C 3 77 ? -4.996 -1.709 5.178 1.00 0.00 77 ASP A CA 18
ATOM 44518 C C . ASP C 3 77 ? -5.685 -0.599 4.390 1.00 0.00 77 ASP A C 18
ATOM 44519 O O . ASP C 3 77 ? -5.272 0.560 4.442 1.00 0.00 77 ASP A O 18
ATOM 44528 N N . LYS C 3 78 ? -6.765 -0.952 3.701 1.00 0.00 78 LYS A N 18
ATOM 44529 C CA . LYS C 3 78 ? -7.539 0.024 2.943 1.00 0.00 78 LYS A CA 18
ATOM 44530 C C . LYS C 3 78 ? -8.139 1.067 3.877 1.00 0.00 78 LYS A C 18
ATOM 44531 O O . LYS C 3 78 ? -7.962 2.268 3.677 1.00 0.00 78 LYS A O 18
ATOM 44550 N N . LYS C 3 79 ? -8.780 0.598 4.943 1.00 0.00 79 LYS A N 18
ATOM 44551 C CA . LYS C 3 79 ? -9.320 1.493 5.958 1.00 0.00 79 LYS A CA 18
ATOM 44552 C C . LYS C 3 79 ? -8.190 2.212 6.687 1.00 0.00 79 LYS A C 18
ATOM 44553 O O . LYS C 3 79 ? -8.279 3.407 6.973 1.00 0.00 79 LYS A O 18
ATOM 44572 N N . ARG C 3 80 ? -7.103 1.487 6.933 1.00 0.00 80 ARG A N 18
ATOM 44573 C CA . ARG C 3 80 ? -5.928 2.064 7.573 1.00 0.00 80 ARG A CA 18
ATOM 44574 C C . ARG C 3 80 ? -5.617 3.436 6.984 1.00 0.00 80 ARG A C 18
ATOM 44575 O O . ARG C 3 80 ? -5.570 4.435 7.701 1.00 0.00 80 ARG A O 18
ATOM 44596 N N . TYR C 3 81 ? -5.434 3.478 5.670 1.00 0.00 81 TYR A N 18
ATOM 44597 C CA . TYR C 3 81 ? -5.160 4.730 4.978 1.00 0.00 81 TYR A CA 18
ATOM 44598 C C . TYR C 3 81 ? -6.419 5.586 4.892 1.00 0.00 81 TYR A C 18
ATOM 44599 O O . TYR C 3 81 ? -6.345 6.815 4.876 1.00 0.00 81 TYR A O 18
ATOM 44617 N N . GLU C 3 82 ? -7.574 4.930 4.845 1.00 0.00 82 GLU A N 18
ATOM 44618 C CA . GLU C 3 82 ? -8.845 5.638 4.784 1.00 0.00 82 GLU A CA 18
ATOM 44619 C C . GLU C 3 82 ? -8.922 6.691 5.882 1.00 0.00 82 GLU A C 18
ATOM 44620 O O . GLU C 3 82 ? -9.564 7.728 5.721 1.00 0.00 82 GLU A O 18
ATOM 44632 N N . SER C 3 83 ? -8.226 6.433 6.984 1.00 0.00 83 SER A N 18
ATOM 44633 C CA . SER C 3 83 ? -8.173 7.380 8.091 1.00 0.00 83 SER A CA 18
ATOM 44634 C C . SER C 3 83 ? -7.265 8.555 7.745 1.00 0.00 83 SER A C 18
ATOM 44635 O O . SER C 3 83 ? -7.552 9.701 8.090 1.00 0.00 83 SER A O 18
ATOM 44643 N N . GLU C 3 84 ? -6.178 8.262 7.040 1.00 0.00 84 GLU A N 18
ATOM 44644 C CA . GLU C 3 84 ? -5.235 9.290 6.622 1.00 0.00 84 GLU A CA 18
ATOM 44645 C C . GLU C 3 84 ? -5.878 10.245 5.621 1.00 0.00 84 GLU A C 18
ATOM 44646 O O . GLU C 3 84 ? -5.545 11.429 5.579 1.00 0.00 84 GLU A O 18
ATOM 44658 N N . LYS C 3 85 ? -6.810 9.727 4.825 1.00 0.00 85 LYS A N 18
ATOM 44659 C CA . LYS C 3 85 ? -7.513 10.545 3.843 1.00 0.00 85 LYS A CA 18
ATOM 44660 C C . LYS C 3 85 ? -8.593 11.386 4.516 1.00 0.00 85 LYS A C 18
ATOM 44661 O O . LYS C 3 85 ? -8.674 12.596 4.303 1.00 0.00 85 LYS A O 18
ATOM 44680 N N . GLU C 3 86 ? -9.381 10.753 5.379 1.00 0.00 86 GLU A N 18
ATOM 44681 C CA . GLU C 3 86 ? -10.400 11.468 6.135 1.00 0.00 86 GLU A CA 18
ATOM 44682 C C . GLU C 3 86 ? -9.784 12.662 6.852 1.00 0.00 86 GLU A C 18
ATOM 44683 O O . GLU C 3 86 ? -10.384 13.735 6.925 1.00 0.00 86 GLU A O 18
ATOM 44695 N N . LEU C 3 87 ? -8.544 12.493 7.300 1.00 0.00 87 LEU A N 18
ATOM 44696 C CA . LEU C 3 87 ? -7.807 13.580 7.932 1.00 0.00 87 LEU A CA 18
ATOM 44697 C C . LEU C 3 87 ? -7.108 14.429 6.880 1.00 0.00 87 LEU A C 18
ATOM 44698 O O . LEU C 3 87 ? -6.928 15.633 7.058 1.00 0.00 87 LEU A O 18
ATOM 44714 N N . TYR C 3 88 ? -6.791 13.811 5.750 1.00 0.00 88 TYR A N 18
ATOM 44715 C CA . TYR C 3 88 ? -6.210 14.530 4.627 1.00 0.00 88 TYR A CA 18
ATOM 44716 C C . TYR C 3 88 ? -7.010 15.793 4.342 1.00 0.00 88 TYR A C 18
ATOM 44717 O O . TYR C 3 88 ? -6.447 16.860 4.099 1.00 0.00 88 TYR A O 18
ATOM 44735 N N . ASN C 3 89 ? -8.330 15.674 4.437 1.00 0.00 89 ASN A N 18
ATOM 44736 C CA . ASN C 3 89 ? -9.216 16.814 4.244 1.00 0.00 89 ASN A CA 18
ATOM 44737 C C . ASN C 3 89 ? -9.537 17.480 5.579 1.00 0.00 89 ASN A C 18
ATOM 44738 O O . ASN C 3 89 ? -9.724 18.695 5.647 1.00 0.00 89 ASN A O 18
ATOM 44749 N N . ALA C 3 90 ? -9.583 16.679 6.642 1.00 0.00 90 ALA A N 18
ATOM 44750 C CA . ALA C 3 90 ? -9.884 17.196 7.973 1.00 0.00 90 ALA A CA 18
ATOM 44751 C C . ALA C 3 90 ? -8.677 17.909 8.574 1.00 0.00 90 ALA A C 18
ATOM 44752 O O . ALA C 3 90 ? -8.700 18.316 9.736 1.00 0.00 90 ALA A O 18
ATOM 44759 N N . THR C 3 91 ? -7.624 18.054 7.779 1.00 0.00 91 THR A N 18
ATOM 44760 C CA . THR C 3 91 ? -6.406 18.711 8.232 1.00 0.00 91 THR A CA 18
ATOM 44761 C C . THR C 3 91 ? -5.887 19.678 7.172 1.00 0.00 91 THR A C 18
ATOM 44762 O O . THR C 3 91 ? -5.496 20.803 7.482 1.00 0.00 91 THR A O 18
ATOM 44773 N N . LEU C 3 92 ? -5.915 19.241 5.917 1.00 0.00 92 LEU A N 18
ATOM 44774 C CA . LEU C 3 92 ? -5.475 20.078 4.808 1.00 0.00 92 LEU A CA 18
ATOM 44775 C C . LEU C 3 92 ? -6.469 21.209 4.558 1.00 0.00 92 LEU A C 18
ATOM 44776 O O . LEU C 3 92 ? -6.083 22.312 4.173 1.00 0.00 92 LEU A O 18
ATOM 44792 N N . ALA C 3 93 ? -7.749 20.925 4.780 1.00 0.00 93 ALA A N 18
ATOM 44793 C CA . ALA C 3 93 ? -8.798 21.918 4.577 1.00 0.00 93 ALA A CA 18
ATOM 44794 C C . ALA C 3 93 ? -9.245 22.521 5.905 1.00 0.00 93 ALA A C 18
ATOM 44795 O O . ALA C 3 93 ? -9.039 21.897 6.947 1.00 0.00 93 ALA A O 18
ATOM 45753 N N . MET C 3 1 ? -15.418 -1.319 -6.642 1.00 0.00 1 MET A N 19
ATOM 45754 C CA . MET C 3 1 ? -16.190 -1.172 -7.902 1.00 0.00 1 MET A CA 19
ATOM 45755 C C . MET C 3 1 ? -15.257 -0.965 -9.090 1.00 0.00 1 MET A C 19
ATOM 45756 O O . MET C 3 1 ? -15.082 0.157 -9.567 1.00 0.00 1 MET A O 19
ATOM 45772 N N . VAL C 3 2 ? -14.660 -2.054 -9.565 1.00 0.00 2 VAL A N 19
ATOM 45773 C CA . VAL C 3 2 ? -13.745 -1.991 -10.698 1.00 0.00 2 VAL A CA 19
ATOM 45774 C C . VAL C 3 2 ? -13.882 -3.225 -11.583 1.00 0.00 2 VAL A C 19
ATOM 45775 O O . VAL C 3 2 ? -14.352 -4.272 -11.138 1.00 0.00 2 VAL A O 19
ATOM 45788 N N . THR C 3 3 ? -13.469 -3.093 -12.840 1.00 0.00 3 THR A N 19
ATOM 45789 C CA . THR C 3 3 ? -13.546 -4.198 -13.787 1.00 0.00 3 THR A CA 19
ATOM 45790 C C . THR C 3 3 ? -12.480 -4.062 -14.870 1.00 0.00 3 THR A C 19
ATOM 45791 O O . THR C 3 3 ? -11.535 -4.850 -14.928 1.00 0.00 3 THR A O 19
ATOM 45802 N N . PRO C 3 4 ? -12.622 -3.055 -15.743 1.00 0.00 4 PRO A N 19
ATOM 45803 C CA . PRO C 3 4 ? -11.671 -2.808 -16.832 1.00 0.00 4 PRO A CA 19
ATOM 45804 C C . PRO C 3 4 ? -10.325 -2.308 -16.322 1.00 0.00 4 PRO A C 19
ATOM 45805 O O . PRO C 3 4 ? -10.197 -1.913 -15.162 1.00 0.00 4 PRO A O 19
ATOM 45816 N N . ARG C 3 5 ? -9.323 -2.327 -17.194 1.00 0.00 5 ARG A N 19
ATOM 45817 C CA . ARG C 3 5 ? -7.986 -1.874 -16.831 1.00 0.00 5 ARG A CA 19
ATOM 45818 C C . ARG C 3 5 ? -7.165 -1.548 -18.075 1.00 0.00 5 ARG A C 19
ATOM 45819 O O . ARG C 3 5 ? -6.119 -2.151 -18.316 1.00 0.00 5 ARG A O 19
ATOM 45840 N N . GLU C 3 6 ? -7.646 -0.591 -18.862 1.00 0.00 6 GLU A N 19
ATOM 45841 C CA . GLU C 3 6 ? -6.958 -0.184 -20.081 1.00 0.00 6 GLU A CA 19
ATOM 45842 C C . GLU C 3 6 ? -5.462 -0.022 -19.832 1.00 0.00 6 GLU A C 19
ATOM 45843 O O . GLU C 3 6 ? -4.637 -0.529 -20.593 1.00 0.00 6 GLU A O 19
ATOM 45855 N N . PRO C 3 7 ? -5.095 0.691 -18.757 1.00 0.00 7 PRO A N 19
ATOM 45856 C CA . PRO C 3 7 ? -3.692 0.925 -18.401 1.00 0.00 7 PRO A CA 19
ATOM 45857 C C . PRO C 3 7 ? -2.888 -0.370 -18.338 1.00 0.00 7 PRO A C 19
ATOM 45858 O O . PRO C 3 7 ? -3.127 -1.218 -17.479 1.00 0.00 7 PRO A O 19
ATOM 45869 N N . LYS C 3 8 ? -1.935 -0.513 -19.252 1.00 0.00 8 LYS A N 19
ATOM 45870 C CA . LYS C 3 8 ? -1.095 -1.703 -19.300 1.00 0.00 8 LYS A CA 19
ATOM 45871 C C . LYS C 3 8 ? 0.235 -1.461 -18.593 1.00 0.00 8 LYS A C 19
ATOM 45872 O O . LYS C 3 8 ? 0.662 -2.260 -17.762 1.00 0.00 8 LYS A O 19
ATOM 45891 N N . LYS C 3 9 ? 0.885 -0.352 -18.932 1.00 0.00 9 LYS A N 19
ATOM 45892 C CA . LYS C 3 9 ? 2.167 -0.004 -18.329 1.00 0.00 9 LYS A CA 19
ATOM 45893 C C . LYS C 3 9 ? 1.997 0.363 -16.859 1.00 0.00 9 LYS A C 19
ATOM 45894 O O . LYS C 3 9 ? 0.879 0.399 -16.344 1.00 0.00 9 LYS A O 19
ATOM 45913 N N . ARG C 3 10 ? 3.111 0.634 -16.189 1.00 0.00 10 ARG A N 19
ATOM 45914 C CA . ARG C 3 10 ? 3.086 0.999 -14.777 1.00 0.00 10 ARG A CA 19
ATOM 45915 C C . ARG C 3 10 ? 3.993 2.194 -14.507 1.00 0.00 10 ARG A C 19
ATOM 45916 O O . ARG C 3 10 ? 4.525 2.804 -15.434 1.00 0.00 10 ARG A O 19
ATOM 45937 N N . THR C 3 11 ? 4.165 2.523 -13.231 1.00 0.00 11 THR A N 19
ATOM 45938 C CA . THR C 3 11 ? 5.009 3.646 -12.838 1.00 0.00 11 THR A CA 19
ATOM 45939 C C . THR C 3 11 ? 4.407 4.968 -13.304 1.00 0.00 11 THR A C 19
ATOM 45940 O O . THR C 3 11 ? 3.895 5.069 -14.418 1.00 0.00 11 THR A O 19
ATOM 45951 N N . THR C 3 12 ? 4.483 5.980 -12.445 1.00 0.00 12 THR A N 19
ATOM 45952 C CA . THR C 3 12 ? 3.954 7.300 -12.769 1.00 0.00 12 THR A CA 19
ATOM 45953 C C . THR C 3 12 ? 3.631 8.083 -11.502 1.00 0.00 12 THR A C 19
ATOM 45954 O O . THR C 3 12 ? 3.537 9.311 -11.526 1.00 0.00 12 THR A O 19
ATOM 45965 N N . ARG C 3 13 ? 3.456 7.365 -10.396 1.00 0.00 13 ARG A N 19
ATOM 45966 C CA . ARG C 3 13 ? 3.138 7.990 -9.118 1.00 0.00 13 ARG A CA 19
ATOM 45967 C C . ARG C 3 13 ? 3.790 9.364 -9.004 1.00 0.00 13 ARG A C 19
ATOM 45968 O O . ARG C 3 13 ? 5.008 9.474 -8.858 1.00 0.00 13 ARG A O 19
ATOM 45989 N N . LYS C 3 14 ? 2.972 10.409 -9.073 1.00 0.00 14 LYS A N 19
ATOM 45990 C CA . LYS C 3 14 ? 3.469 11.776 -8.979 1.00 0.00 14 LYS A CA 19
ATOM 45991 C C . LYS C 3 14 ? 2.992 12.443 -7.693 1.00 0.00 14 LYS A C 19
ATOM 45992 O O . LYS C 3 14 ? 2.713 11.770 -6.700 1.00 0.00 14 LYS A O 19
ATOM 46011 N N . LYS C 3 15 ? 2.900 13.768 -7.718 1.00 0.00 15 LYS A N 19
ATOM 46012 C CA . LYS C 3 15 ? 2.457 14.526 -6.554 1.00 0.00 15 LYS A CA 19
ATOM 46013 C C . LYS C 3 15 ? 1.254 15.398 -6.896 1.00 0.00 15 LYS A C 19
ATOM 46014 O O . LYS C 3 15 ? 1.131 15.889 -8.019 1.00 0.00 15 LYS A O 19
ATOM 46033 N N . LYS C 3 16 ? 0.368 15.585 -5.923 1.00 0.00 16 LYS A N 19
ATOM 46034 C CA . LYS C 3 16 ? -0.826 16.398 -6.122 1.00 0.00 16 LYS A CA 19
ATOM 46035 C C . LYS C 3 16 ? -1.852 16.136 -5.025 1.00 0.00 16 LYS A C 19
ATOM 46036 O O . LYS C 3 16 ? -2.637 15.192 -5.107 1.00 0.00 16 LYS A O 19
ATOM 46055 N N . ASP C 3 17 ? -1.837 16.977 -3.995 1.00 0.00 17 ASP A N 19
ATOM 46056 C CA . ASP C 3 17 ? -2.766 16.834 -2.879 1.00 0.00 17 ASP A CA 19
ATOM 46057 C C . ASP C 3 17 ? -2.241 17.547 -1.638 1.00 0.00 17 ASP A C 19
ATOM 46058 O O . ASP C 3 17 ? -1.042 17.535 -1.361 1.00 0.00 17 ASP A O 19
ATOM 46067 N N . PRO C 3 18 ? -3.145 18.162 -0.862 1.00 0.00 18 PRO A N 19
ATOM 46068 C CA . PRO C 3 18 ? -2.783 18.866 0.372 1.00 0.00 18 PRO A CA 19
ATOM 46069 C C . PRO C 3 18 ? -2.194 17.926 1.417 1.00 0.00 18 PRO A C 19
ATOM 46070 O O . PRO C 3 18 ? -1.052 18.095 1.845 1.00 0.00 18 PRO A O 19
ATOM 46081 N N . ASN C 3 19 ? -2.967 16.915 1.795 1.00 0.00 19 ASN A N 19
ATOM 46082 C CA . ASN C 3 19 ? -2.509 15.921 2.758 1.00 0.00 19 ASN A CA 19
ATOM 46083 C C . ASN C 3 19 ? -2.151 14.616 2.055 1.00 0.00 19 ASN A C 19
ATOM 46084 O O . ASN C 3 19 ? -1.425 13.784 2.597 1.00 0.00 19 ASN A O 19
ATOM 46095 N N . ALA C 3 20 ? -2.654 14.457 0.834 1.00 0.00 20 ALA A N 19
ATOM 46096 C CA . ALA C 3 20 ? -2.378 13.267 0.038 1.00 0.00 20 ALA A CA 19
ATOM 46097 C C . ALA C 3 20 ? -2.229 12.035 0.922 1.00 0.00 20 ALA A C 19
ATOM 46098 O O . ALA C 3 20 ? -1.127 11.698 1.354 1.00 0.00 20 ALA A O 19
ATOM 46105 N N . PRO C 3 21 ? -3.342 11.339 1.186 1.00 0.00 21 PRO A N 19
ATOM 46106 C CA . PRO C 3 21 ? -3.342 10.126 2.007 1.00 0.00 21 PRO A CA 19
ATOM 46107 C C . PRO C 3 21 ? -2.481 9.024 1.393 1.00 0.00 21 PRO A C 19
ATOM 46108 O O . PRO C 3 21 ? -1.708 8.366 2.089 1.00 0.00 21 PRO A O 19
ATOM 46119 N N . LYS C 3 22 ? -2.583 8.870 0.076 1.00 0.00 22 LYS A N 19
ATOM 46120 C CA . LYS C 3 22 ? -1.771 7.898 -0.650 1.00 0.00 22 LYS A CA 19
ATOM 46121 C C . LYS C 3 22 ? -2.388 6.506 -0.591 1.00 0.00 22 LYS A C 19
ATOM 46122 O O . LYS C 3 22 ? -1.698 5.523 -0.324 1.00 0.00 22 LYS A O 19
ATOM 46141 N N . ARG C 3 23 ? -3.677 6.423 -0.904 1.00 0.00 23 ARG A N 19
ATOM 46142 C CA . ARG C 3 23 ? -4.378 5.144 -0.934 1.00 0.00 23 ARG A CA 19
ATOM 46143 C C . ARG C 3 23 ? -3.832 4.195 0.130 1.00 0.00 23 ARG A C 19
ATOM 46144 O O . ARG C 3 23 ? -3.165 4.619 1.074 1.00 0.00 23 ARG A O 19
ATOM 46165 N N . ALA C 3 24 ? -4.117 2.908 -0.032 1.00 0.00 24 ALA A N 19
ATOM 46166 C CA . ALA C 3 24 ? -3.643 1.895 0.903 1.00 0.00 24 ALA A CA 19
ATOM 46167 C C . ALA C 3 24 ? -2.703 0.916 0.215 1.00 0.00 24 ALA A C 19
ATOM 46168 O O . ALA C 3 24 ? -2.489 0.992 -0.995 1.00 0.00 24 ALA A O 19
ATOM 46175 N N . LEU C 3 25 ? -2.209 -0.053 0.976 1.00 0.00 25 LEU A N 19
ATOM 46176 C CA . LEU C 3 25 ? -1.374 -1.106 0.418 1.00 0.00 25 LEU A CA 19
ATOM 46177 C C . LEU C 3 25 ? -2.208 -2.038 -0.450 1.00 0.00 25 LEU A C 19
ATOM 46178 O O . LEU C 3 25 ? -3.321 -1.699 -0.851 1.00 0.00 25 LEU A O 19
ATOM 46194 N N . SER C 3 26 ? -1.663 -3.209 -0.744 1.00 0.00 26 SER A N 19
ATOM 46195 C CA . SER C 3 26 ? -2.359 -4.183 -1.573 1.00 0.00 26 SER A CA 19
ATOM 46196 C C . SER C 3 26 ? -2.259 -5.584 -0.980 1.00 0.00 26 SER A C 19
ATOM 46197 O O . SER C 3 26 ? -1.335 -5.887 -0.223 1.00 0.00 26 SER A O 19
ATOM 46205 N N . ALA C 3 27 ? -3.196 -6.449 -1.358 1.00 0.00 27 ALA A N 19
ATOM 46206 C CA . ALA C 3 27 ? -3.187 -7.832 -0.901 1.00 0.00 27 ALA A CA 19
ATOM 46207 C C . ALA C 3 27 ? -1.918 -8.539 -1.357 1.00 0.00 27 ALA A C 19
ATOM 46208 O O . ALA C 3 27 ? -1.476 -9.508 -0.740 1.00 0.00 27 ALA A O 19
ATOM 46215 N N . TYR C 3 28 ? -1.326 -8.030 -2.432 1.00 0.00 28 TYR A N 19
ATOM 46216 C CA . TYR C 3 28 ? -0.096 -8.594 -2.968 1.00 0.00 28 TYR A CA 19
ATOM 46217 C C . TYR C 3 28 ? 1.096 -8.228 -2.091 1.00 0.00 28 TYR A C 19
ATOM 46218 O O . TYR C 3 28 ? 2.112 -8.922 -2.087 1.00 0.00 28 TYR A O 19
ATOM 46236 N N . MET C 3 29 ? 0.972 -7.122 -1.366 1.00 0.00 29 MET A N 19
ATOM 46237 C CA . MET C 3 29 ? 2.047 -6.649 -0.500 1.00 0.00 29 MET A CA 19
ATOM 46238 C C . MET C 3 29 ? 2.050 -7.402 0.826 1.00 0.00 29 MET A C 19
ATOM 46239 O O . MET C 3 29 ? 3.086 -7.896 1.266 1.00 0.00 29 MET A O 19
ATOM 46253 N N . PHE C 3 30 ? 0.879 -7.507 1.447 1.00 0.00 30 PHE A N 19
ATOM 46254 C CA . PHE C 3 30 ? 0.752 -8.228 2.708 1.00 0.00 30 PHE A CA 19
ATOM 46255 C C . PHE C 3 30 ? 1.130 -9.695 2.523 1.00 0.00 30 PHE A C 19
ATOM 46256 O O . PHE C 3 30 ? 1.957 -10.234 3.264 1.00 0.00 30 PHE A O 19
ATOM 46273 N N . PHE C 3 31 ? 0.603 -10.305 1.467 1.00 0.00 31 PHE A N 19
ATOM 46274 C CA . PHE C 3 31 ? 0.959 -11.675 1.128 1.00 0.00 31 PHE A CA 19
ATOM 46275 C C . PHE C 3 31 ? 2.429 -11.761 0.737 1.00 0.00 31 PHE A C 19
ATOM 46276 O O . PHE C 3 31 ? 3.232 -12.377 1.435 1.00 0.00 31 PHE A O 19
ATOM 46293 N N . ALA C 3 32 ? 2.783 -11.100 -0.361 1.00 0.00 32 ALA A N 19
ATOM 46294 C CA . ALA C 3 32 ? 4.167 -11.067 -0.816 1.00 0.00 32 ALA A CA 19
ATOM 46295 C C . ALA C 3 32 ? 5.112 -10.774 0.343 1.00 0.00 32 ALA A C 19
ATOM 46296 O O . ALA C 3 32 ? 6.288 -11.133 0.304 1.00 0.00 32 ALA A O 19
ATOM 46303 N N . ASN C 3 33 ? 4.583 -10.139 1.384 1.00 0.00 33 ASN A N 19
ATOM 46304 C CA . ASN C 3 33 ? 5.371 -9.831 2.570 1.00 0.00 33 ASN A CA 19
ATOM 46305 C C . ASN C 3 33 ? 5.693 -11.102 3.347 1.00 0.00 33 ASN A C 19
ATOM 46306 O O . ASN C 3 33 ? 6.844 -11.345 3.709 1.00 0.00 33 ASN A O 19
ATOM 46317 N N . GLU C 3 34 ? 4.673 -11.925 3.577 1.00 0.00 34 GLU A N 19
ATOM 46318 C CA . GLU C 3 34 ? 4.858 -13.186 4.286 1.00 0.00 34 GLU A CA 19
ATOM 46319 C C . GLU C 3 34 ? 5.644 -14.178 3.434 1.00 0.00 34 GLU A C 19
ATOM 46320 O O . GLU C 3 34 ? 6.482 -14.926 3.943 1.00 0.00 34 GLU A O 19
ATOM 46332 N N . ASN C 3 35 ? 5.382 -14.165 2.133 1.00 0.00 35 ASN A N 19
ATOM 46333 C CA . ASN C 3 35 ? 6.064 -15.060 1.208 1.00 0.00 35 ASN A CA 19
ATOM 46334 C C . ASN C 3 35 ? 7.439 -14.517 0.844 1.00 0.00 35 ASN A C 19
ATOM 46335 O O . ASN C 3 35 ? 8.280 -15.236 0.307 1.00 0.00 35 ASN A O 19
ATOM 46346 N N . ARG C 3 36 ? 7.671 -13.253 1.171 1.00 0.00 36 ARG A N 19
ATOM 46347 C CA . ARG C 3 36 ? 8.962 -12.629 0.923 1.00 0.00 36 ARG A CA 19
ATOM 46348 C C . ARG C 3 36 ? 10.046 -13.307 1.753 1.00 0.00 36 ARG A C 19
ATOM 46349 O O . ARG C 3 36 ? 10.982 -13.898 1.211 1.00 0.00 36 ARG A O 19
ATOM 46370 N N . ASP C 3 37 ? 9.880 -13.264 3.071 1.00 0.00 37 ASP A N 19
ATOM 46371 C CA . ASP C 3 37 ? 10.818 -13.904 3.981 1.00 0.00 37 ASP A CA 19
ATOM 46372 C C . ASP C 3 37 ? 10.706 -15.422 3.892 1.00 0.00 37 ASP A C 19
ATOM 46373 O O . ASP C 3 37 ? 11.713 -16.127 3.868 1.00 0.00 37 ASP A O 19
ATOM 46382 N N . ILE C 3 38 ? 9.475 -15.916 3.810 1.00 0.00 38 ILE A N 19
ATOM 46383 C CA . ILE C 3 38 ? 9.236 -17.348 3.684 1.00 0.00 38 ILE A CA 19
ATOM 46384 C C . ILE C 3 38 ? 9.895 -17.898 2.424 1.00 0.00 38 ILE A C 19
ATOM 46385 O O . ILE C 3 38 ? 10.857 -18.663 2.494 1.00 0.00 38 ILE A O 19
ATOM 46401 N N . VAL C 3 39 ? 9.357 -17.513 1.274 1.00 0.00 39 VAL A N 19
ATOM 46402 C CA . VAL C 3 39 ? 9.880 -17.970 -0.010 1.00 0.00 39 VAL A CA 19
ATOM 46403 C C . VAL C 3 39 ? 11.403 -17.895 -0.045 1.00 0.00 39 VAL A C 19
ATOM 46404 O O . VAL C 3 39 ? 12.078 -18.905 -0.248 1.00 0.00 39 VAL A O 19
ATOM 46417 N N . ARG C 3 40 ? 11.939 -16.689 0.122 1.00 0.00 40 ARG A N 19
ATOM 46418 C CA . ARG C 3 40 ? 13.383 -16.486 0.071 1.00 0.00 40 ARG A CA 19
ATOM 46419 C C . ARG C 3 40 ? 14.082 -17.238 1.199 1.00 0.00 40 ARG A C 19
ATOM 46420 O O . ARG C 3 40 ? 15.269 -17.549 1.107 1.00 0.00 40 ARG A O 19
ATOM 46441 N N . SER C 3 41 ? 13.336 -17.542 2.256 1.00 0.00 41 SER A N 19
ATOM 46442 C CA . SER C 3 41 ? 13.884 -18.274 3.392 1.00 0.00 41 SER A CA 19
ATOM 46443 C C . SER C 3 41 ? 14.149 -19.729 3.023 1.00 0.00 41 SER A C 19
ATOM 46444 O O . SER C 3 41 ? 15.077 -20.352 3.539 1.00 0.00 41 SER A O 19
ATOM 46452 N N . GLU C 3 42 ? 13.344 -20.257 2.107 1.00 0.00 42 GLU A N 19
ATOM 46453 C CA . GLU C 3 42 ? 13.510 -21.629 1.645 1.00 0.00 42 GLU A CA 19
ATOM 46454 C C . GLU C 3 42 ? 14.352 -21.669 0.376 1.00 0.00 42 GLU A C 19
ATOM 46455 O O . GLU C 3 42 ? 14.834 -22.727 -0.030 1.00 0.00 42 GLU A O 19
ATOM 46467 N N . ASN C 3 43 ? 14.525 -20.509 -0.246 1.00 0.00 43 ASN A N 19
ATOM 46468 C CA . ASN C 3 43 ? 15.312 -20.405 -1.468 1.00 0.00 43 ASN A CA 19
ATOM 46469 C C . ASN C 3 43 ? 16.140 -19.125 -1.475 1.00 0.00 43 ASN A C 19
ATOM 46470 O O . ASN C 3 43 ? 15.968 -18.265 -2.339 1.00 0.00 43 ASN A O 19
ATOM 46481 N N . PRO C 3 44 ? 17.039 -18.977 -0.494 1.00 0.00 44 PRO A N 19
ATOM 46482 C CA . PRO C 3 44 ? 17.892 -17.790 -0.368 1.00 0.00 44 PRO A CA 19
ATOM 46483 C C . PRO C 3 44 ? 18.763 -17.569 -1.599 1.00 0.00 44 PRO A C 19
ATOM 46484 O O . PRO C 3 44 ? 19.384 -16.516 -1.753 1.00 0.00 44 PRO A O 19
ATOM 46495 N N . ASP C 3 45 ? 18.808 -18.569 -2.473 1.00 0.00 45 ASP A N 19
ATOM 46496 C CA . ASP C 3 45 ? 19.608 -18.485 -3.690 1.00 0.00 45 ASP A CA 19
ATOM 46497 C C . ASP C 3 45 ? 18.887 -17.673 -4.761 1.00 0.00 45 ASP A C 19
ATOM 46498 O O . ASP C 3 45 ? 19.430 -16.703 -5.289 1.00 0.00 45 ASP A O 19
ATOM 46507 N N . ILE C 3 46 ? 17.667 -18.086 -5.089 1.00 0.00 46 ILE A N 19
ATOM 46508 C CA . ILE C 3 46 ? 16.879 -17.406 -6.107 1.00 0.00 46 ILE A CA 19
ATOM 46509 C C . ILE C 3 46 ? 16.954 -15.893 -5.946 1.00 0.00 46 ILE A C 19
ATOM 46510 O O . ILE C 3 46 ? 16.838 -15.368 -4.839 1.00 0.00 46 ILE A O 19
ATOM 46526 N N . THR C 3 47 ? 17.119 -15.195 -7.064 1.00 0.00 47 THR A N 19
ATOM 46527 C CA . THR C 3 47 ? 17.175 -13.740 -7.057 1.00 0.00 47 THR A CA 19
ATOM 46528 C C . THR C 3 47 ? 15.776 -13.143 -7.168 1.00 0.00 47 THR A C 19
ATOM 46529 O O . THR C 3 47 ? 14.782 -13.806 -6.875 1.00 0.00 47 THR A O 19
ATOM 46540 N N . PHE C 3 48 ? 15.708 -11.880 -7.575 1.00 0.00 48 PHE A N 19
ATOM 46541 C CA . PHE C 3 48 ? 14.435 -11.181 -7.700 1.00 0.00 48 PHE A CA 19
ATOM 46542 C C . PHE C 3 48 ? 13.552 -11.821 -8.768 1.00 0.00 48 PHE A C 19
ATOM 46543 O O . PHE C 3 48 ? 12.326 -11.807 -8.658 1.00 0.00 48 PHE A O 19
ATOM 46560 N N . GLY C 3 49 ? 14.173 -12.288 -9.845 1.00 0.00 49 GLY A N 19
ATOM 46561 C CA . GLY C 3 49 ? 13.414 -12.816 -10.964 1.00 0.00 49 GLY A CA 19
ATOM 46562 C C . GLY C 3 49 ? 12.860 -14.204 -10.706 1.00 0.00 49 GLY A C 19
ATOM 46563 O O . GLY C 3 49 ? 12.092 -14.729 -11.513 1.00 0.00 49 GLY A O 19
ATOM 46567 N N . GLN C 3 50 ? 13.213 -14.784 -9.566 1.00 0.00 50 GLN A N 19
ATOM 46568 C CA . GLN C 3 50 ? 12.705 -16.099 -9.194 1.00 0.00 50 GLN A CA 19
ATOM 46569 C C . GLN C 3 50 ? 11.718 -15.985 -8.041 1.00 0.00 50 GLN A C 19
ATOM 46570 O O . GLN C 3 50 ? 10.580 -16.444 -8.136 1.00 0.00 50 GLN A O 19
ATOM 46584 N N . VAL C 3 51 ? 12.152 -15.342 -6.963 1.00 0.00 51 VAL A N 19
ATOM 46585 C CA . VAL C 3 51 ? 11.300 -15.140 -5.801 1.00 0.00 51 VAL A CA 19
ATOM 46586 C C . VAL C 3 51 ? 10.186 -14.144 -6.104 1.00 0.00 51 VAL A C 19
ATOM 46587 O O . VAL C 3 51 ? 9.071 -14.272 -5.600 1.00 0.00 51 VAL A O 19
ATOM 46600 N N . GLY C 3 52 ? 10.498 -13.149 -6.926 1.00 0.00 52 GLY A N 19
ATOM 46601 C CA . GLY C 3 52 ? 9.516 -12.138 -7.272 1.00 0.00 52 GLY A CA 19
ATOM 46602 C C . GLY C 3 52 ? 8.436 -12.668 -8.195 1.00 0.00 52 GLY A C 19
ATOM 46603 O O . GLY C 3 52 ? 7.272 -12.769 -7.806 1.00 0.00 52 GLY A O 19
ATOM 46607 N N . LYS C 3 53 ? 8.822 -13.013 -9.419 1.00 0.00 53 LYS A N 19
ATOM 46608 C CA . LYS C 3 53 ? 7.878 -13.550 -10.391 1.00 0.00 53 LYS A CA 19
ATOM 46609 C C . LYS C 3 53 ? 7.155 -14.767 -9.824 1.00 0.00 53 LYS A C 19
ATOM 46610 O O . LYS C 3 53 ? 5.964 -14.965 -10.070 1.00 0.00 53 LYS A O 19
ATOM 46629 N N . LYS C 3 54 ? 7.872 -15.559 -9.032 1.00 0.00 54 LYS A N 19
ATOM 46630 C CA . LYS C 3 54 ? 7.289 -16.733 -8.394 1.00 0.00 54 LYS A CA 19
ATOM 46631 C C . LYS C 3 54 ? 6.326 -16.324 -7.285 1.00 0.00 54 LYS A C 19
ATOM 46632 O O . LYS C 3 54 ? 5.355 -17.025 -7.003 1.00 0.00 54 LYS A O 19
ATOM 46651 N N . LEU C 3 55 ? 6.591 -15.175 -6.673 1.00 0.00 55 LEU A N 19
ATOM 46652 C CA . LEU C 3 55 ? 5.730 -14.655 -5.619 1.00 0.00 55 LEU A CA 19
ATOM 46653 C C . LEU C 3 55 ? 4.346 -14.329 -6.166 1.00 0.00 55 LEU A C 19
ATOM 46654 O O . LEU C 3 55 ? 3.330 -14.641 -5.545 1.00 0.00 55 LEU A O 19
ATOM 46670 N N . GLY C 3 56 ? 4.317 -13.707 -7.339 1.00 0.00 56 GLY A N 19
ATOM 46671 C CA . GLY C 3 56 ? 3.054 -13.362 -7.966 1.00 0.00 56 GLY A CA 19
ATOM 46672 C C . GLY C 3 56 ? 2.279 -14.586 -8.418 1.00 0.00 56 GLY A C 19
ATOM 46673 O O . GLY C 3 56 ? 1.156 -14.821 -7.968 1.00 0.00 56 GLY A O 19
ATOM 46677 N N . GLU C 3 57 ? 2.887 -15.380 -9.292 1.00 0.00 57 GLU A N 19
ATOM 46678 C CA . GLU C 3 57 ? 2.254 -16.599 -9.779 1.00 0.00 57 GLU A CA 19
ATOM 46679 C C . GLU C 3 57 ? 1.738 -17.438 -8.614 1.00 0.00 57 GLU A C 19
ATOM 46680 O O . GLU C 3 57 ? 0.613 -17.936 -8.644 1.00 0.00 57 GLU A O 19
ATOM 46692 N N . LYS C 3 58 ? 2.559 -17.563 -7.577 1.00 0.00 58 LYS A N 19
ATOM 46693 C CA . LYS C 3 58 ? 2.182 -18.317 -6.388 1.00 0.00 58 LYS A CA 19
ATOM 46694 C C . LYS C 3 58 ? 1.114 -17.577 -5.592 1.00 0.00 58 LYS A C 19
ATOM 46695 O O . LYS C 3 58 ? 0.272 -18.195 -4.939 1.00 0.00 58 LYS A O 19
ATOM 46714 N N . TRP C 3 59 ? 1.138 -16.251 -5.668 1.00 0.00 59 TRP A N 19
ATOM 46715 C CA . TRP C 3 59 ? 0.164 -15.430 -4.961 1.00 0.00 59 TRP A CA 19
ATOM 46716 C C . TRP C 3 59 ? -1.253 -15.848 -5.327 1.00 0.00 59 TRP A C 19
ATOM 46717 O O . TRP C 3 59 ? -2.088 -16.088 -4.454 1.00 0.00 59 TRP A O 19
ATOM 46738 N N . LYS C 3 60 ? -1.517 -15.926 -6.625 1.00 0.00 60 LYS A N 19
ATOM 46739 C CA . LYS C 3 60 ? -2.832 -16.311 -7.115 1.00 0.00 60 LYS A CA 19
ATOM 46740 C C . LYS C 3 60 ? -2.940 -17.826 -7.253 1.00 0.00 60 LYS A C 19
ATOM 46741 O O . LYS C 3 60 ? -4.033 -18.368 -7.411 1.00 0.00 60 LYS A O 19
ATOM 46760 N N . ALA C 3 61 ? -1.797 -18.503 -7.195 1.00 0.00 61 ALA A N 19
ATOM 46761 C CA . ALA C 3 61 ? -1.763 -19.954 -7.318 1.00 0.00 61 ALA A CA 19
ATOM 46762 C C . ALA C 3 61 ? -2.411 -20.627 -6.113 1.00 0.00 61 ALA A C 19
ATOM 46763 O O . ALA C 3 61 ? -3.033 -21.682 -6.239 1.00 0.00 61 ALA A O 19
ATOM 46770 N N . LEU C 3 62 ? -2.250 -20.020 -4.940 1.00 0.00 62 LEU A N 19
ATOM 46771 C CA . LEU C 3 62 ? -2.807 -20.577 -3.713 1.00 0.00 62 LEU A CA 19
ATOM 46772 C C . LEU C 3 62 ? -4.321 -20.727 -3.822 1.00 0.00 62 LEU A C 19
ATOM 46773 O O . LEU C 3 62 ? -4.833 -21.832 -4.003 1.00 0.00 62 LEU A O 19
ATOM 46789 N N . THR C 3 63 ? -5.031 -19.610 -3.694 1.00 0.00 63 THR A N 19
ATOM 46790 C CA . THR C 3 63 ? -6.489 -19.612 -3.746 1.00 0.00 63 THR A CA 19
ATOM 46791 C C . THR C 3 63 ? -7.054 -18.479 -2.895 1.00 0.00 63 THR A C 19
ATOM 46792 O O . THR C 3 63 ? -6.477 -18.113 -1.871 1.00 0.00 63 THR A O 19
ATOM 46803 N N . PRO C 3 64 ? -8.199 -17.913 -3.304 1.00 0.00 64 PRO A N 19
ATOM 46804 C CA . PRO C 3 64 ? -8.852 -16.834 -2.563 1.00 0.00 64 PRO A CA 19
ATOM 46805 C C . PRO C 3 64 ? -8.823 -17.072 -1.057 1.00 0.00 64 PRO A C 19
ATOM 46806 O O . PRO C 3 64 ? -8.482 -16.176 -0.282 1.00 0.00 64 PRO A O 19
ATOM 46817 N N . GLU C 3 65 ? -9.145 -18.296 -0.651 1.00 0.00 65 GLU A N 19
ATOM 46818 C CA . GLU C 3 65 ? -9.119 -18.663 0.759 1.00 0.00 65 GLU A CA 19
ATOM 46819 C C . GLU C 3 65 ? -7.731 -18.442 1.350 1.00 0.00 65 GLU A C 19
ATOM 46820 O O . GLU C 3 65 ? -7.583 -17.811 2.397 1.00 0.00 65 GLU A O 19
ATOM 46832 N N . GLU C 3 66 ? -6.711 -18.933 0.650 1.00 0.00 66 GLU A N 19
ATOM 46833 C CA . GLU C 3 66 ? -5.331 -18.751 1.082 1.00 0.00 66 GLU A CA 19
ATOM 46834 C C . GLU C 3 66 ? -4.997 -17.268 1.210 1.00 0.00 66 GLU A C 19
ATOM 46835 O O . GLU C 3 66 ? -4.101 -16.884 1.961 1.00 0.00 66 GLU A O 19
ATOM 46847 N N . LYS C 3 67 ? -5.729 -16.440 0.471 1.00 0.00 67 LYS A N 19
ATOM 46848 C CA . LYS C 3 67 ? -5.518 -14.998 0.498 1.00 0.00 67 LYS A CA 19
ATOM 46849 C C . LYS C 3 67 ? -6.209 -14.369 1.703 1.00 0.00 67 LYS A C 19
ATOM 46850 O O . LYS C 3 67 ? -5.793 -13.322 2.192 1.00 0.00 67 LYS A O 19
ATOM 46869 N N . GLN C 3 68 ? -7.279 -15.006 2.164 1.00 0.00 68 GLN A N 19
ATOM 46870 C CA . GLN C 3 68 ? -8.053 -14.493 3.289 1.00 0.00 68 GLN A CA 19
ATOM 46871 C C . GLN C 3 68 ? -7.167 -13.725 4.265 1.00 0.00 68 GLN A C 19
ATOM 46872 O O . GLN C 3 68 ? -7.483 -12.601 4.648 1.00 0.00 68 GLN A O 19
ATOM 46886 N N . PRO C 3 69 ? -6.046 -14.329 4.688 1.00 0.00 69 PRO A N 19
ATOM 46887 C CA . PRO C 3 69 ? -5.122 -13.700 5.636 1.00 0.00 69 PRO A CA 19
ATOM 46888 C C . PRO C 3 69 ? -4.661 -12.324 5.170 1.00 0.00 69 PRO A C 19
ATOM 46889 O O . PRO C 3 69 ? -4.819 -11.328 5.878 1.00 0.00 69 PRO A O 19
ATOM 46900 N N . TYR C 3 70 ? -4.075 -12.279 3.979 1.00 0.00 70 TYR A N 19
ATOM 46901 C CA . TYR C 3 70 ? -3.545 -11.034 3.437 1.00 0.00 70 TYR A CA 19
ATOM 46902 C C . TYR C 3 70 ? -4.649 -10.196 2.811 1.00 0.00 70 TYR A C 19
ATOM 46903 O O . TYR C 3 70 ? -4.904 -9.079 3.245 1.00 0.00 70 TYR A O 19
ATOM 46921 N N . GLU C 3 71 ? -5.309 -10.744 1.797 1.00 0.00 71 GLU A N 19
ATOM 46922 C CA . GLU C 3 71 ? -6.414 -10.051 1.145 1.00 0.00 71 GLU A CA 19
ATOM 46923 C C . GLU C 3 71 ? -7.285 -9.351 2.181 1.00 0.00 71 GLU A C 19
ATOM 46924 O O . GLU C 3 71 ? -7.532 -8.146 2.093 1.00 0.00 71 GLU A O 19
ATOM 46936 N N . ALA C 3 72 ? -7.667 -10.093 3.215 1.00 0.00 72 ALA A N 19
ATOM 46937 C CA . ALA C 3 72 ? -8.391 -9.515 4.336 1.00 0.00 72 ALA A CA 19
ATOM 46938 C C . ALA C 3 72 ? -7.541 -8.443 5.003 1.00 0.00 72 ALA A C 19
ATOM 46939 O O . ALA C 3 72 ? -8.008 -7.333 5.261 1.00 0.00 72 ALA A O 19
ATOM 46946 N N . LYS C 3 73 ? -6.254 -8.743 5.157 1.00 0.00 73 LYS A N 19
ATOM 46947 C CA . LYS C 3 73 ? -5.296 -7.764 5.650 1.00 0.00 73 LYS A CA 19
ATOM 46948 C C . LYS C 3 73 ? -5.222 -6.570 4.704 1.00 0.00 73 LYS A C 19
ATOM 46949 O O . LYS C 3 73 ? -4.709 -5.509 5.059 1.00 0.00 73 LYS A O 19
ATOM 46968 N N . ALA C 3 74 ? -5.768 -6.748 3.504 1.00 0.00 74 ALA A N 19
ATOM 46969 C CA . ALA C 3 74 ? -5.803 -5.686 2.510 1.00 0.00 74 ALA A CA 19
ATOM 46970 C C . ALA C 3 74 ? -6.909 -4.697 2.834 1.00 0.00 74 ALA A C 19
ATOM 46971 O O . ALA C 3 74 ? -6.678 -3.490 2.888 1.00 0.00 74 ALA A O 19
ATOM 46978 N N . GLN C 3 75 ? -8.081 -5.226 3.160 1.00 0.00 75 GLN A N 19
ATOM 46979 C CA . GLN C 3 75 ? -9.182 -4.395 3.624 1.00 0.00 75 GLN A CA 19
ATOM 46980 C C . GLN C 3 75 ? -8.801 -3.703 4.928 1.00 0.00 75 GLN A C 19
ATOM 46981 O O . GLN C 3 75 ? -9.189 -2.561 5.177 1.00 0.00 75 GLN A O 19
ATOM 46995 N N . ALA C 3 76 ? -7.978 -4.381 5.724 1.00 0.00 76 ALA A N 19
ATOM 46996 C CA . ALA C 3 76 ? -7.480 -3.816 6.971 1.00 0.00 76 ALA A CA 19
ATOM 46997 C C . ALA C 3 76 ? -6.596 -2.603 6.702 1.00 0.00 76 ALA A C 19
ATOM 46998 O O . ALA C 3 76 ? -6.787 -1.539 7.293 1.00 0.00 76 ALA A O 19
ATOM 47005 N N . ASP C 3 77 ? -5.651 -2.761 5.781 1.00 0.00 77 ASP A N 19
ATOM 47006 C CA . ASP C 3 77 ? -4.763 -1.668 5.403 1.00 0.00 77 ASP A CA 19
ATOM 47007 C C . ASP C 3 77 ? -5.522 -0.606 4.614 1.00 0.00 77 ASP A C 19
ATOM 47008 O O . ASP C 3 77 ? -5.163 0.572 4.633 1.00 0.00 77 ASP A O 19
ATOM 47017 N N . LYS C 3 78 ? -6.606 -1.024 3.969 1.00 0.00 78 LYS A N 19
ATOM 47018 C CA . LYS C 3 78 ? -7.453 -0.103 3.220 1.00 0.00 78 LYS A CA 19
ATOM 47019 C C . LYS C 3 78 ? -8.013 0.972 4.142 1.00 0.00 78 LYS A C 19
ATOM 47020 O O . LYS C 3 78 ? -7.895 2.165 3.865 1.00 0.00 78 LYS A O 19
ATOM 47039 N N . LYS C 3 79 ? -8.556 0.543 5.276 1.00 0.00 79 LYS A N 19
ATOM 47040 C CA . LYS C 3 79 ? -9.056 1.472 6.282 1.00 0.00 79 LYS A CA 19
ATOM 47041 C C . LYS C 3 79 ? -7.901 2.232 6.927 1.00 0.00 79 LYS A C 19
ATOM 47042 O O . LYS C 3 79 ? -7.978 3.444 7.132 1.00 0.00 79 LYS A O 19
ATOM 47061 N N . ARG C 3 80 ? -6.810 1.519 7.190 1.00 0.00 80 ARG A N 19
ATOM 47062 C CA . ARG C 3 80 ? -5.617 2.134 7.756 1.00 0.00 80 ARG A CA 19
ATOM 47063 C C . ARG C 3 80 ? -5.377 3.505 7.136 1.00 0.00 80 ARG A C 19
ATOM 47064 O O . ARG C 3 80 ? -5.352 4.518 7.834 1.00 0.00 80 ARG A O 19
ATOM 47085 N N . TYR C 3 81 ? -5.251 3.533 5.814 1.00 0.00 81 TYR A N 19
ATOM 47086 C CA . TYR C 3 81 ? -5.072 4.788 5.093 1.00 0.00 81 TYR A CA 19
ATOM 47087 C C . TYR C 3 81 ? -6.371 5.585 5.075 1.00 0.00 81 TYR A C 19
ATOM 47088 O O . TYR C 3 81 ? -6.359 6.814 5.130 1.00 0.00 81 TYR A O 19
ATOM 47106 N N . GLU C 3 82 ? -7.494 4.877 5.026 1.00 0.00 82 GLU A N 19
ATOM 47107 C CA . GLU C 3 82 ? -8.799 5.523 5.040 1.00 0.00 82 GLU A CA 19
ATOM 47108 C C . GLU C 3 82 ? -8.862 6.571 6.143 1.00 0.00 82 GLU A C 19
ATOM 47109 O O . GLU C 3 82 ? -9.636 7.525 6.067 1.00 0.00 82 GLU A O 19
ATOM 47121 N N . SER C 3 83 ? -8.020 6.399 7.157 1.00 0.00 83 SER A N 19
ATOM 47122 C CA . SER C 3 83 ? -7.953 7.346 8.262 1.00 0.00 83 SER A CA 19
ATOM 47123 C C . SER C 3 83 ? -7.277 8.642 7.824 1.00 0.00 83 SER A C 19
ATOM 47124 O O . SER C 3 83 ? -7.759 9.736 8.118 1.00 0.00 83 SER A O 19
ATOM 47132 N N . GLU C 3 84 ? -6.159 8.511 7.117 1.00 0.00 84 GLU A N 19
ATOM 47133 C CA . GLU C 3 84 ? -5.419 9.671 6.635 1.00 0.00 84 GLU A CA 19
ATOM 47134 C C . GLU C 3 84 ? -6.157 10.351 5.485 1.00 0.00 84 GLU A C 19
ATOM 47135 O O . GLU C 3 84 ? -5.858 11.491 5.133 1.00 0.00 84 GLU A O 19
ATOM 47147 N N . LYS C 3 85 ? -7.163 9.669 4.943 1.00 0.00 85 LYS A N 19
ATOM 47148 C CA . LYS C 3 85 ? -7.991 10.244 3.888 1.00 0.00 85 LYS A CA 19
ATOM 47149 C C . LYS C 3 85 ? -9.129 11.061 4.490 1.00 0.00 85 LYS A C 19
ATOM 47150 O O . LYS C 3 85 ? -9.372 12.201 4.090 1.00 0.00 85 LYS A O 19
ATOM 47169 N N . GLU C 3 86 ? -9.793 10.489 5.491 1.00 0.00 86 GLU A N 19
ATOM 47170 C CA . GLU C 3 86 ? -10.870 11.181 6.187 1.00 0.00 86 GLU A CA 19
ATOM 47171 C C . GLU C 3 86 ? -10.353 12.458 6.840 1.00 0.00 86 GLU A C 19
ATOM 47172 O O . GLU C 3 86 ? -11.024 13.491 6.824 1.00 0.00 86 GLU A O 19
ATOM 47184 N N . LEU C 3 87 ? -9.119 12.404 7.331 1.00 0.00 87 LEU A N 19
ATOM 47185 C CA . LEU C 3 87 ? -8.482 13.582 7.902 1.00 0.00 87 LEU A CA 19
ATOM 47186 C C . LEU C 3 87 ? -7.935 14.469 6.796 1.00 0.00 87 LEU A C 19
ATOM 47187 O O . LEU C 3 87 ? -8.145 15.681 6.796 1.00 0.00 87 LEU A O 19
ATOM 47203 N N . TYR C 3 88 ? -7.320 13.841 5.802 1.00 0.00 88 TYR A N 19
ATOM 47204 C CA . TYR C 3 88 ? -6.847 14.560 4.631 1.00 0.00 88 TYR A CA 19
ATOM 47205 C C . TYR C 3 88 ? -7.791 15.707 4.305 1.00 0.00 88 TYR A C 19
ATOM 47206 O O . TYR C 3 88 ? -7.384 16.868 4.268 1.00 0.00 88 TYR A O 19
ATOM 47224 N N . ASN C 3 89 ? -9.071 15.380 4.154 1.00 0.00 89 ASN A N 19
ATOM 47225 C CA . ASN C 3 89 ? -10.095 16.389 3.918 1.00 0.00 89 ASN A CA 19
ATOM 47226 C C . ASN C 3 89 ? -10.387 17.170 5.194 1.00 0.00 89 ASN A C 19
ATOM 47227 O O . ASN C 3 89 ? -10.588 18.383 5.157 1.00 0.00 89 ASN A O 19
ATOM 47238 N N . ALA C 3 90 ? -10.372 16.472 6.328 1.00 0.00 90 ALA A N 19
ATOM 47239 C CA . ALA C 3 90 ? -10.600 17.116 7.616 1.00 0.00 90 ALA A CA 19
ATOM 47240 C C . ALA C 3 90 ? -9.707 18.341 7.772 1.00 0.00 90 ALA A C 19
ATOM 47241 O O . ALA C 3 90 ? -10.161 19.475 7.625 1.00 0.00 90 ALA A O 19
ATOM 47248 N N . THR C 3 91 ? -8.423 18.101 8.019 1.00 0.00 91 THR A N 19
ATOM 47249 C CA . THR C 3 91 ? -7.454 19.182 8.133 1.00 0.00 91 THR A CA 19
ATOM 47250 C C . THR C 3 91 ? -7.501 20.080 6.900 1.00 0.00 91 THR A C 19
ATOM 47251 O O . THR C 3 91 ? -7.394 21.301 7.004 1.00 0.00 91 THR A O 19
ATOM 47262 N N . LEU C 3 92 ? -7.677 19.465 5.733 1.00 0.00 92 LEU A N 19
ATOM 47263 C CA . LEU C 3 92 ? -7.755 20.210 4.482 1.00 0.00 92 LEU A CA 19
ATOM 47264 C C . LEU C 3 92 ? -8.485 21.533 4.684 1.00 0.00 92 LEU A C 19
ATOM 47265 O O . LEU C 3 92 ? -7.898 22.606 4.543 1.00 0.00 92 LEU A O 19
ATOM 47281 N N . ALA C 3 93 ? -9.769 21.449 5.016 1.00 0.00 93 ALA A N 19
ATOM 47282 C CA . ALA C 3 93 ? -10.581 22.639 5.238 1.00 0.00 93 ALA A CA 19
ATOM 47283 C C . ALA C 3 93 ? -10.197 23.753 4.270 1.00 0.00 93 ALA A C 19
ATOM 47284 O O . ALA C 3 93 ? -10.222 23.530 3.059 1.00 0.00 93 ALA A O 19
ATOM 48242 N N . MET C 3 1 ? -10.713 -3.574 -18.698 1.00 0.00 1 MET A N 20
ATOM 48243 C CA . MET C 3 1 ? -10.667 -2.240 -19.351 1.00 0.00 1 MET A CA 20
ATOM 48244 C C . MET C 3 1 ? -9.479 -1.428 -18.847 1.00 0.00 1 MET A C 20
ATOM 48245 O O . MET C 3 1 ? -9.458 -0.990 -17.697 1.00 0.00 1 MET A O 20
ATOM 48261 N N . VAL C 3 2 ? -8.492 -1.231 -19.715 1.00 0.00 2 VAL A N 20
ATOM 48262 C CA . VAL C 3 2 ? -7.300 -0.471 -19.357 1.00 0.00 2 VAL A CA 20
ATOM 48263 C C . VAL C 3 2 ? -6.197 -0.660 -20.394 1.00 0.00 2 VAL A C 20
ATOM 48264 O O . VAL C 3 2 ? -5.617 -1.740 -20.508 1.00 0.00 2 VAL A O 20
ATOM 48277 N N . THR C 3 3 ? -5.913 0.397 -21.147 1.00 0.00 3 THR A N 20
ATOM 48278 C CA . THR C 3 3 ? -4.879 0.347 -22.175 1.00 0.00 3 THR A CA 20
ATOM 48279 C C . THR C 3 3 ? -3.493 0.500 -21.560 1.00 0.00 3 THR A C 20
ATOM 48280 O O . THR C 3 3 ? -2.600 -0.311 -21.805 1.00 0.00 3 THR A O 20
ATOM 48291 N N . PRO C 3 4 ? -3.298 1.550 -20.749 1.00 0.00 4 PRO A N 20
ATOM 48292 C CA . PRO C 3 4 ? -2.015 1.817 -20.091 1.00 0.00 4 PRO A CA 20
ATOM 48293 C C . PRO C 3 4 ? -1.488 0.601 -19.336 1.00 0.00 4 PRO A C 20
ATOM 48294 O O . PRO C 3 4 ? -2.246 -0.308 -18.998 1.00 0.00 4 PRO A O 20
ATOM 48305 N N . ARG C 3 5 ? -0.185 0.593 -19.073 1.00 0.00 5 ARG A N 20
ATOM 48306 C CA . ARG C 3 5 ? 0.442 -0.511 -18.357 1.00 0.00 5 ARG A CA 20
ATOM 48307 C C . ARG C 3 5 ? 1.945 -0.288 -18.221 1.00 0.00 5 ARG A C 20
ATOM 48308 O O . ARG C 3 5 ? 2.547 -0.650 -17.210 1.00 0.00 5 ARG A O 20
ATOM 48329 N N . GLU C 3 6 ? 2.544 0.312 -19.244 1.00 0.00 6 GLU A N 20
ATOM 48330 C CA . GLU C 3 6 ? 3.977 0.584 -19.240 1.00 0.00 6 GLU A CA 20
ATOM 48331 C C . GLU C 3 6 ? 4.266 1.991 -19.750 1.00 0.00 6 GLU A C 20
ATOM 48332 O O . GLU C 3 6 ? 5.014 2.174 -20.710 1.00 0.00 6 GLU A O 20
ATOM 48344 N N . PRO C 3 7 ? 3.672 3.007 -19.106 1.00 0.00 7 PRO A N 20
ATOM 48345 C CA . PRO C 3 7 ? 3.864 4.409 -19.490 1.00 0.00 7 PRO A CA 20
ATOM 48346 C C . PRO C 3 7 ? 5.338 4.783 -19.599 1.00 0.00 7 PRO A C 20
ATOM 48347 O O . PRO C 3 7 ? 6.194 4.158 -18.973 1.00 0.00 7 PRO A O 20
ATOM 48358 N N . LYS C 3 8 ? 5.627 5.807 -20.396 1.00 0.00 8 LYS A N 20
ATOM 48359 C CA . LYS C 3 8 ? 6.998 6.264 -20.586 1.00 0.00 8 LYS A CA 20
ATOM 48360 C C . LYS C 3 8 ? 7.055 7.785 -20.693 1.00 0.00 8 LYS A C 20
ATOM 48361 O O . LYS C 3 8 ? 7.201 8.335 -21.784 1.00 0.00 8 LYS A O 20
ATOM 48380 N N . LYS C 3 9 ? 6.940 8.458 -19.553 1.00 0.00 9 LYS A N 20
ATOM 48381 C CA . LYS C 3 9 ? 6.979 9.915 -19.518 1.00 0.00 9 LYS A CA 20
ATOM 48382 C C . LYS C 3 9 ? 8.094 10.408 -18.603 1.00 0.00 9 LYS A C 20
ATOM 48383 O O . LYS C 3 9 ? 8.958 11.179 -19.021 1.00 0.00 9 LYS A O 20
ATOM 48402 N N . ARG C 3 10 ? 8.069 9.959 -17.353 1.00 0.00 10 ARG A N 20
ATOM 48403 C CA . ARG C 3 10 ? 9.079 10.354 -16.378 1.00 0.00 10 ARG A CA 20
ATOM 48404 C C . ARG C 3 10 ? 8.692 9.893 -14.976 1.00 0.00 10 ARG A C 20
ATOM 48405 O O . ARG C 3 10 ? 7.555 9.486 -14.737 1.00 0.00 10 ARG A O 20
ATOM 48426 N N . THR C 3 11 ? 9.648 9.953 -14.054 1.00 0.00 11 THR A N 20
ATOM 48427 C CA . THR C 3 11 ? 9.412 9.537 -12.678 1.00 0.00 11 THR A CA 20
ATOM 48428 C C . THR C 3 11 ? 7.977 9.832 -12.256 1.00 0.00 11 THR A C 20
ATOM 48429 O O . THR C 3 11 ? 7.660 10.943 -11.831 1.00 0.00 11 THR A O 20
ATOM 48440 N N . THR C 3 12 ? 7.110 8.833 -12.388 1.00 0.00 12 THR A N 20
ATOM 48441 C CA . THR C 3 12 ? 5.706 8.986 -12.030 1.00 0.00 12 THR A CA 20
ATOM 48442 C C . THR C 3 12 ? 5.561 9.478 -10.592 1.00 0.00 12 THR A C 20
ATOM 48443 O O . THR C 3 12 ? 6.472 10.094 -10.042 1.00 0.00 12 THR A O 20
ATOM 48454 N N . ARG C 3 13 ? 4.415 9.184 -9.985 1.00 0.00 13 ARG A N 20
ATOM 48455 C CA . ARG C 3 13 ? 4.153 9.581 -8.607 1.00 0.00 13 ARG A CA 20
ATOM 48456 C C . ARG C 3 13 ? 4.870 10.884 -8.265 1.00 0.00 13 ARG A C 20
ATOM 48457 O O . ARG C 3 13 ? 6.045 10.880 -7.895 1.00 0.00 13 ARG A O 20
ATOM 48478 N N . LYS C 3 14 ? 4.155 11.997 -8.388 1.00 0.00 14 LYS A N 20
ATOM 48479 C CA . LYS C 3 14 ? 4.721 13.308 -8.091 1.00 0.00 14 LYS A CA 20
ATOM 48480 C C . LYS C 3 14 ? 3.846 14.068 -7.101 1.00 0.00 14 LYS A C 20
ATOM 48481 O O . LYS C 3 14 ? 2.960 13.492 -6.469 1.00 0.00 14 LYS A O 20
ATOM 48500 N N . LYS C 3 15 ? 4.099 15.366 -6.971 1.00 0.00 15 LYS A N 20
ATOM 48501 C CA . LYS C 3 15 ? 3.335 16.206 -6.057 1.00 0.00 15 LYS A CA 20
ATOM 48502 C C . LYS C 3 15 ? 1.854 16.207 -6.427 1.00 0.00 15 LYS A C 20
ATOM 48503 O O . LYS C 3 15 ? 1.498 16.158 -7.604 1.00 0.00 15 LYS A O 20
ATOM 48522 N N . LYS C 3 16 ? 0.997 16.263 -5.412 1.00 0.00 16 LYS A N 20
ATOM 48523 C CA . LYS C 3 16 ? -0.444 16.269 -5.629 1.00 0.00 16 LYS A CA 20
ATOM 48524 C C . LYS C 3 16 ? -1.193 16.070 -4.316 1.00 0.00 16 LYS A C 20
ATOM 48525 O O . LYS C 3 16 ? -0.737 15.345 -3.433 1.00 0.00 16 LYS A O 20
ATOM 48544 N N . ASP C 3 17 ? -2.347 16.719 -4.195 1.00 0.00 17 ASP A N 20
ATOM 48545 C CA . ASP C 3 17 ? -3.163 16.610 -2.990 1.00 0.00 17 ASP A CA 20
ATOM 48546 C C . ASP C 3 17 ? -2.481 17.287 -1.807 1.00 0.00 17 ASP A C 20
ATOM 48547 O O . ASP C 3 17 ? -1.278 17.130 -1.596 1.00 0.00 17 ASP A O 20
ATOM 48556 N N . PRO C 3 18 ? -3.254 18.030 -1.003 1.00 0.00 18 PRO A N 20
ATOM 48557 C CA . PRO C 3 18 ? -2.739 18.714 0.187 1.00 0.00 18 PRO A CA 20
ATOM 48558 C C . PRO C 3 18 ? -2.109 17.742 1.178 1.00 0.00 18 PRO A C 20
ATOM 48559 O O . PRO C 3 18 ? -0.907 17.797 1.440 1.00 0.00 18 PRO A O 20
ATOM 48570 N N . ASN C 3 19 ? -2.921 16.830 1.699 1.00 0.00 19 ASN A N 20
ATOM 48571 C CA . ASN C 3 19 ? -2.437 15.818 2.631 1.00 0.00 19 ASN A CA 20
ATOM 48572 C C . ASN C 3 19 ? -2.101 14.526 1.894 1.00 0.00 19 ASN A C 20
ATOM 48573 O O . ASN C 3 19 ? -1.237 13.760 2.323 1.00 0.00 19 ASN A O 20
ATOM 48584 N N . ALA C 3 20 ? -2.769 14.307 0.766 1.00 0.00 20 ALA A N 20
ATOM 48585 C CA . ALA C 3 20 ? -2.525 13.129 -0.056 1.00 0.00 20 ALA A CA 20
ATOM 48586 C C . ALA C 3 20 ? -2.207 11.911 0.803 1.00 0.00 20 ALA A C 20
ATOM 48587 O O . ALA C 3 20 ? -1.043 11.594 1.046 1.00 0.00 20 ALA A O 20
ATOM 48594 N N . PRO C 3 21 ? -3.248 11.194 1.250 1.00 0.00 21 PRO A N 20
ATOM 48595 C CA . PRO C 3 21 ? -3.088 9.983 2.061 1.00 0.00 21 PRO A CA 20
ATOM 48596 C C . PRO C 3 21 ? -2.181 8.960 1.388 1.00 0.00 21 PRO A C 20
ATOM 48597 O O . PRO C 3 21 ? -1.239 8.454 1.997 1.00 0.00 21 PRO A O 20
ATOM 48608 N N . LYS C 3 22 ? -2.465 8.677 0.121 1.00 0.00 22 LYS A N 20
ATOM 48609 C CA . LYS C 3 22 ? -1.667 7.736 -0.660 1.00 0.00 22 LYS A CA 20
ATOM 48610 C C . LYS C 3 22 ? -2.239 6.325 -0.573 1.00 0.00 22 LYS A C 20
ATOM 48611 O O . LYS C 3 22 ? -1.527 5.376 -0.244 1.00 0.00 22 LYS A O 20
ATOM 48630 N N . ARG C 3 23 ? -3.516 6.189 -0.916 1.00 0.00 23 ARG A N 20
ATOM 48631 C CA . ARG C 3 23 ? -4.177 4.888 -0.915 1.00 0.00 23 ARG A CA 20
ATOM 48632 C C . ARG C 3 23 ? -3.606 3.985 0.174 1.00 0.00 23 ARG A C 20
ATOM 48633 O O . ARG C 3 23 ? -3.061 4.462 1.169 1.00 0.00 23 ARG A O 20
ATOM 48654 N N . ALA C 3 24 ? -3.749 2.677 -0.013 1.00 0.00 24 ALA A N 20
ATOM 48655 C CA . ALA C 3 24 ? -3.257 1.707 0.957 1.00 0.00 24 ALA A CA 20
ATOM 48656 C C . ALA C 3 24 ? -2.374 0.662 0.289 1.00 0.00 24 ALA A C 20
ATOM 48657 O O . ALA C 3 24 ?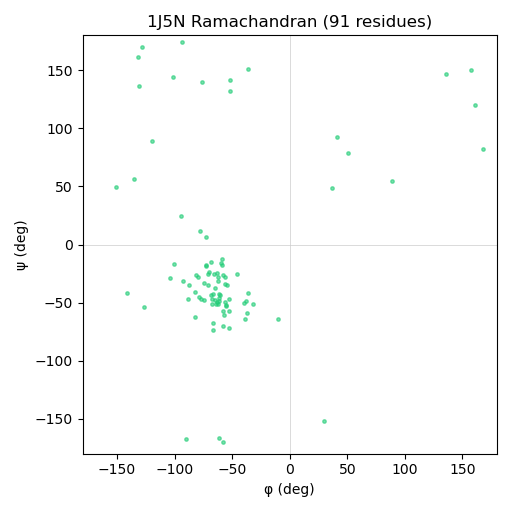 -2.106 0.734 -0.910 1.00 0.00 24 ALA A O 20
ATOM 48664 N N . LEU C 3 25 ? -1.991 -0.352 1.056 1.00 0.00 25 LEU A N 20
ATOM 48665 C CA . LEU C 3 25 ? -1.219 -1.464 0.521 1.00 0.00 25 LEU A CA 20
ATOM 48666 C C . LEU C 3 25 ? -2.119 -2.402 -0.271 1.00 0.00 25 LEU A C 20
ATOM 48667 O O . LEU C 3 25 ? -3.287 -2.098 -0.516 1.00 0.00 25 LEU A O 20
ATOM 48683 N N . SER C 3 26 ? -1.576 -3.547 -0.659 1.00 0.00 26 SER A N 20
ATOM 48684 C CA . SER C 3 26 ? -2.340 -4.533 -1.411 1.00 0.00 26 SER A CA 20
ATOM 48685 C C . SER C 3 26 ? -2.170 -5.925 -0.814 1.00 0.00 26 SER A C 20
ATOM 48686 O O . SER C 3 26 ? -1.223 -6.182 -0.069 1.00 0.00 26 SER A O 20
ATOM 48694 N N . ALA C 3 27 ? -3.065 -6.835 -1.185 1.00 0.00 27 ALA A N 20
ATOM 48695 C CA . ALA C 3 27 ? -2.970 -8.218 -0.736 1.00 0.00 27 ALA A CA 20
ATOM 48696 C C . ALA C 3 27 ? -1.642 -8.826 -1.167 1.00 0.00 27 ALA A C 20
ATOM 48697 O O . ALA C 3 27 ? -1.213 -9.852 -0.639 1.00 0.00 27 ALA A O 20
ATOM 48704 N N . TYR C 3 28 ? -0.994 -8.175 -2.127 1.00 0.00 28 TYR A N 20
ATOM 48705 C CA . TYR C 3 28 ? 0.286 -8.641 -2.640 1.00 0.00 28 TYR A CA 20
ATOM 48706 C C . TYR C 3 28 ? 1.429 -8.232 -1.718 1.00 0.00 28 TYR A C 20
ATOM 48707 O O . TYR C 3 28 ? 2.452 -8.910 -1.646 1.00 0.00 28 TYR A O 20
ATOM 48725 N N . MET C 3 29 ? 1.253 -7.115 -1.019 1.00 0.00 29 MET A N 20
ATOM 48726 C CA . MET C 3 29 ? 2.271 -6.624 -0.097 1.00 0.00 29 MET A CA 20
ATOM 48727 C C . MET C 3 29 ? 2.223 -7.388 1.220 1.00 0.00 29 MET A C 20
ATOM 48728 O O . MET C 3 29 ? 3.255 -7.815 1.739 1.00 0.00 29 MET A O 20
ATOM 48742 N N . PHE C 3 30 ? 1.018 -7.581 1.744 1.00 0.00 30 PHE A N 20
ATOM 48743 C CA . PHE C 3 30 ? 0.838 -8.320 2.989 1.00 0.00 30 PHE A CA 20
ATOM 48744 C C . PHE C 3 30 ? 1.219 -9.786 2.804 1.00 0.00 30 PHE A C 20
ATOM 48745 O O . PHE C 3 30 ? 1.989 -10.342 3.590 1.00 0.00 30 PHE A O 20
ATOM 48762 N N . PHE C 3 31 ? 0.754 -10.379 1.708 1.00 0.00 31 PHE A N 20
ATOM 48763 C CA . PHE C 3 31 ? 1.117 -11.750 1.376 1.00 0.00 31 PHE A CA 20
ATOM 48764 C C . PHE C 3 31 ? 2.601 -11.844 1.046 1.00 0.00 31 PHE A C 20
ATOM 48765 O O . PHE C 3 31 ? 3.342 -12.594 1.681 1.00 0.00 31 PHE A O 20
ATOM 48782 N N . ALA C 3 32 ? 3.041 -11.038 0.084 1.00 0.00 32 ALA A N 20
ATOM 48783 C CA . ALA C 3 32 ? 4.450 -10.990 -0.286 1.00 0.00 32 ALA A CA 20
ATOM 48784 C C . ALA C 3 32 ? 5.319 -10.675 0.926 1.00 0.00 32 ALA A C 20
ATOM 48785 O O . ALA C 3 32 ? 6.503 -11.002 0.955 1.00 0.00 32 ALA A O 20
ATOM 48792 N N . ASN C 3 33 ? 4.709 -10.078 1.945 1.00 0.00 33 ASN A N 20
ATOM 48793 C CA . ASN C 3 33 ? 5.414 -9.783 3.185 1.00 0.00 33 ASN A CA 20
ATOM 48794 C C . ASN C 3 33 ? 5.745 -11.072 3.928 1.00 0.00 33 ASN A C 20
ATOM 48795 O O . ASN C 3 33 ? 6.893 -11.309 4.302 1.00 0.00 33 ASN A O 20
ATOM 48806 N N . GLU C 3 34 ? 4.740 -11.929 4.086 1.00 0.00 34 GLU A N 20
ATOM 48807 C CA . GLU C 3 34 ? 4.938 -13.226 4.725 1.00 0.00 34 GLU A CA 20
ATOM 48808 C C . GLU C 3 34 ? 5.887 -14.094 3.906 1.00 0.00 34 GLU A C 20
ATOM 48809 O O . GLU C 3 34 ? 6.833 -14.674 4.440 1.00 0.00 34 GLU A O 20
ATOM 48821 N N . ASN C 3 35 ? 5.646 -14.151 2.602 1.00 0.00 35 ASN A N 20
ATOM 48822 C CA . ASN C 3 35 ? 6.491 -14.929 1.706 1.00 0.00 35 ASN A CA 20
ATOM 48823 C C . ASN C 3 35 ? 7.911 -14.382 1.698 1.00 0.00 35 ASN A C 20
ATOM 48824 O O . ASN C 3 35 ? 8.824 -14.995 2.244 1.00 0.00 35 ASN A O 20
ATOM 48835 N N . ARG C 3 36 ? 8.080 -13.206 1.102 1.00 0.00 36 ARG A N 20
ATOM 48836 C CA . ARG C 3 36 ? 9.378 -12.542 1.061 1.00 0.00 36 ARG A CA 20
ATOM 48837 C C . ARG C 3 36 ? 10.391 -13.260 1.947 1.00 0.00 36 ARG A C 20
ATOM 48838 O O . ARG C 3 36 ? 11.370 -13.824 1.457 1.00 0.00 36 ARG A O 20
ATOM 48859 N N . ASP C 3 37 ? 10.138 -13.251 3.251 1.00 0.00 37 ASP A N 20
ATOM 48860 C CA . ASP C 3 37 ? 11.020 -13.908 4.206 1.00 0.00 37 ASP A CA 20
ATOM 48861 C C . ASP C 3 37 ? 10.960 -15.423 4.044 1.00 0.00 37 ASP A C 20
ATOM 48862 O O . ASP C 3 37 ? 11.983 -16.074 3.848 1.00 0.00 37 ASP A O 20
ATOM 48871 N N . ILE C 3 38 ? 9.752 -15.973 4.098 1.00 0.00 38 ILE A N 20
ATOM 48872 C CA . ILE C 3 38 ? 9.559 -17.408 3.925 1.00 0.00 38 ILE A CA 20
ATOM 48873 C C . ILE C 3 38 ? 10.131 -17.880 2.590 1.00 0.00 38 ILE A C 20
ATOM 48874 O O . ILE C 3 38 ? 11.132 -18.596 2.547 1.00 0.00 38 ILE A O 20
ATOM 48890 N N . VAL C 3 39 ? 9.471 -17.491 1.506 1.00 0.00 39 VAL A N 20
ATOM 48891 C CA . VAL C 3 39 ? 9.898 -17.879 0.167 1.00 0.00 39 VAL A CA 20
ATOM 48892 C C . VAL C 3 39 ? 11.397 -17.663 -0.023 1.00 0.00 39 VAL A C 20
ATOM 48893 O O . VAL C 3 39 ? 12.140 -18.603 -0.307 1.00 0.00 39 VAL A O 20
ATOM 48906 N N . ARG C 3 40 ? 11.831 -16.412 0.098 1.00 0.00 40 ARG A N 20
ATOM 48907 C CA . ARG C 3 40 ? 13.233 -16.068 -0.105 1.00 0.00 40 ARG A CA 20
ATOM 48908 C C . ARG C 3 40 ? 14.123 -16.751 0.929 1.00 0.00 40 ARG A C 20
ATOM 48909 O O . ARG C 3 40 ? 15.336 -16.853 0.745 1.00 0.00 40 ARG A O 20
ATOM 48930 N N . SER C 3 41 ? 13.511 -17.248 1.999 1.00 0.00 41 SER A N 20
ATOM 48931 C CA . SER C 3 41 ? 14.250 -17.958 3.038 1.00 0.00 41 SER A CA 20
ATOM 48932 C C . SER C 3 41 ? 14.621 -19.360 2.571 1.00 0.00 41 SER A C 20
ATOM 48933 O O . SER C 3 41 ? 15.712 -19.853 2.862 1.00 0.00 41 SER A O 20
ATOM 48941 N N . GLU C 3 42 ? 13.735 -19.973 1.793 1.00 0.00 42 GLU A N 20
ATOM 48942 C CA . GLU C 3 42 ? 14.000 -21.287 1.225 1.00 0.00 42 GLU A CA 20
ATOM 48943 C C . GLU C 3 42 ? 14.785 -21.152 -0.073 1.00 0.00 42 GLU A C 20
ATOM 48944 O O . GLU C 3 42 ? 15.388 -22.111 -0.555 1.00 0.00 42 GLU A O 20
ATOM 48956 N N . ASN C 3 43 ? 14.780 -19.943 -0.626 1.00 0.00 43 ASN A N 20
ATOM 48957 C CA . ASN C 3 43 ? 15.499 -19.660 -1.860 1.00 0.00 43 ASN A CA 20
ATOM 48958 C C . ASN C 3 43 ? 16.226 -18.324 -1.766 1.00 0.00 43 ASN A C 20
ATOM 48959 O O . ASN C 3 43 ? 15.905 -17.376 -2.483 1.00 0.00 43 ASN A O 20
ATOM 48970 N N . PRO C 3 44 ? 17.177 -18.219 -0.831 1.00 0.00 44 PRO A N 20
ATOM 48971 C CA . PRO C 3 44 ? 17.917 -16.978 -0.580 1.00 0.00 44 PRO A CA 20
ATOM 48972 C C . PRO C 3 44 ? 18.678 -16.492 -1.810 1.00 0.00 44 PRO A C 20
ATOM 48973 O O . PRO C 3 44 ? 19.203 -15.379 -1.826 1.00 0.00 44 PRO A O 20
ATOM 48984 N N . ASP C 3 45 ? 18.753 -17.340 -2.832 1.00 0.00 45 ASP A N 20
ATOM 48985 C CA . ASP C 3 45 ? 19.473 -16.996 -4.052 1.00 0.00 45 ASP A CA 20
ATOM 48986 C C . ASP C 3 45 ? 18.837 -17.653 -5.272 1.00 0.00 45 ASP A C 20
ATOM 48987 O O . ASP C 3 45 ? 19.395 -18.588 -5.846 1.00 0.00 45 ASP A O 20
ATOM 48996 N N . ILE C 3 46 ? 17.701 -17.116 -5.703 1.00 0.00 46 ILE A N 20
ATOM 48997 C CA . ILE C 3 46 ? 17.033 -17.606 -6.902 1.00 0.00 46 ILE A CA 20
ATOM 48998 C C . ILE C 3 46 ? 17.055 -16.553 -8.004 1.00 0.00 46 ILE A C 20
ATOM 48999 O O . ILE C 3 46 ? 17.253 -16.876 -9.175 1.00 0.00 46 ILE A O 20
ATOM 49015 N N . THR C 3 47 ? 16.871 -15.293 -7.612 1.00 0.00 47 THR A N 20
ATOM 49016 C CA . THR C 3 47 ? 16.883 -14.173 -8.552 1.00 0.00 47 THR A CA 20
ATOM 49017 C C . THR C 3 47 ? 15.583 -13.378 -8.463 1.00 0.00 47 THR A C 20
ATOM 49018 O O . THR C 3 47 ? 14.553 -13.901 -8.043 1.00 0.00 47 THR A O 20
ATOM 49029 N N . PHE C 3 48 ? 15.638 -12.113 -8.867 1.00 0.00 48 PHE A N 20
ATOM 49030 C CA . PHE C 3 48 ? 14.462 -11.254 -8.844 1.00 0.00 48 PHE A CA 20
ATOM 49031 C C . PHE C 3 48 ? 13.313 -11.883 -9.623 1.00 0.00 48 PHE A C 20
ATOM 49032 O O . PHE C 3 48 ? 12.209 -12.038 -9.103 1.00 0.00 48 PHE A O 20
ATOM 49049 N N . GLY C 3 49 ? 13.578 -12.235 -10.876 1.00 0.00 49 GLY A N 20
ATOM 49050 C CA . GLY C 3 49 ? 12.553 -12.839 -11.706 1.00 0.00 49 GLY A CA 20
ATOM 49051 C C . GLY C 3 49 ? 12.165 -14.224 -11.230 1.00 0.00 49 GLY A C 20
ATOM 49052 O O . GLY C 3 49 ? 11.218 -14.821 -11.741 1.00 0.00 49 GLY A O 20
ATOM 49056 N N . GLN C 3 50 ? 12.876 -14.720 -10.224 1.00 0.00 50 GLN A N 20
ATOM 49057 C CA . GLN C 3 50 ? 12.575 -16.023 -9.647 1.00 0.00 50 GLN A CA 20
ATOM 49058 C C . GLN C 3 50 ? 11.711 -15.870 -8.401 1.00 0.00 50 GLN A C 20
ATOM 49059 O O . GLN C 3 50 ? 10.494 -16.036 -8.454 1.00 0.00 50 GLN A O 20
ATOM 49073 N N . VAL C 3 51 ? 12.341 -15.503 -7.290 1.00 0.00 51 VAL A N 20
ATOM 49074 C CA . VAL C 3 51 ? 11.616 -15.276 -6.047 1.00 0.00 51 VAL A CA 20
ATOM 49075 C C . VAL C 3 51 ? 10.470 -14.293 -6.261 1.00 0.00 51 VAL A C 20
ATOM 49076 O O . VAL C 3 51 ? 9.410 -14.420 -5.648 1.00 0.00 51 VAL A O 20
ATOM 49089 N N . GLY C 3 52 ? 10.690 -13.313 -7.132 1.00 0.00 52 GLY A N 20
ATOM 49090 C CA . GLY C 3 52 ? 9.669 -12.318 -7.408 1.00 0.00 52 GLY A CA 20
ATOM 49091 C C . GLY C 3 52 ? 8.543 -12.863 -8.267 1.00 0.00 52 GLY A C 20
ATOM 49092 O O . GLY C 3 52 ? 7.490 -13.247 -7.754 1.00 0.00 52 GLY A O 20
ATOM 49096 N N . LYS C 3 53 ? 8.766 -12.906 -9.578 1.00 0.00 53 LYS A N 20
ATOM 49097 C CA . LYS C 3 53 ? 7.767 -13.425 -10.504 1.00 0.00 53 LYS A CA 20
ATOM 49098 C C . LYS C 3 53 ? 7.100 -14.669 -9.930 1.00 0.00 53 LYS A C 20
ATOM 49099 O O . LYS C 3 53 ? 5.874 -14.760 -9.869 1.00 0.00 53 LYS A O 20
ATOM 49118 N N . LYS C 3 54 ? 7.920 -15.613 -9.480 1.00 0.00 54 LYS A N 20
ATOM 49119 C CA . LYS C 3 54 ? 7.417 -16.840 -8.877 1.00 0.00 54 LYS A CA 20
ATOM 49120 C C . LYS C 3 54 ? 6.461 -16.527 -7.732 1.00 0.00 54 LYS A C 20
ATOM 49121 O O . LYS C 3 54 ? 5.333 -17.018 -7.703 1.00 0.00 54 LYS A O 20
ATOM 49140 N N . LEU C 3 55 ? 6.905 -15.682 -6.805 1.00 0.00 55 LEU A N 20
ATOM 49141 C CA . LEU C 3 55 ? 6.068 -15.284 -5.679 1.00 0.00 55 LEU A CA 20
ATOM 49142 C C . LEU C 3 55 ? 4.639 -15.030 -6.136 1.00 0.00 55 LEU A C 20
ATOM 49143 O O . LEU C 3 55 ? 3.698 -15.652 -5.644 1.00 0.00 55 LEU A O 20
ATOM 49159 N N . GLY C 3 56 ? 4.487 -14.124 -7.096 1.00 0.00 56 GLY A N 20
ATOM 49160 C CA . GLY C 3 56 ? 3.171 -13.821 -7.627 1.00 0.00 56 GLY A CA 20
ATOM 49161 C C . GLY C 3 56 ? 2.454 -15.058 -8.129 1.00 0.00 56 GLY A C 20
ATOM 49162 O O . GLY C 3 56 ? 1.252 -15.221 -7.915 1.00 0.00 56 GLY A O 20
ATOM 49166 N N . GLU C 3 57 ? 3.202 -15.946 -8.777 1.00 0.00 57 GLU A N 20
ATOM 49167 C CA . GLU C 3 57 ? 2.641 -17.192 -9.282 1.00 0.00 57 GLU A CA 20
ATOM 49168 C C . GLU C 3 57 ? 1.990 -17.988 -8.156 1.00 0.00 57 GLU A C 20
ATOM 49169 O O . GLU C 3 57 ? 0.811 -18.337 -8.227 1.00 0.00 57 GLU A O 20
ATOM 49181 N N . LYS C 3 58 ? 2.760 -18.247 -7.104 1.00 0.00 58 LYS A N 20
ATOM 49182 C CA . LYS C 3 58 ? 2.256 -18.981 -5.951 1.00 0.00 58 LYS A CA 20
ATOM 49183 C C . LYS C 3 58 ? 1.238 -18.150 -5.180 1.00 0.00 58 LYS A C 20
ATOM 49184 O O . LYS C 3 58 ? 0.413 -18.689 -4.443 1.00 0.00 58 LYS A O 20
ATOM 49203 N N . TRP C 3 59 ? 1.276 -16.837 -5.384 1.00 0.00 59 TRP A N 20
ATOM 49204 C CA . TRP C 3 59 ? 0.335 -15.940 -4.727 1.00 0.00 59 TRP A CA 20
ATOM 49205 C C . TRP C 3 59 ? -1.094 -16.295 -5.109 1.00 0.00 59 TRP A C 20
ATOM 49206 O O . TRP C 3 59 ? -1.921 -16.602 -4.250 1.00 0.00 59 TRP A O 20
ATOM 49227 N N . LYS C 3 60 ? -1.368 -16.276 -6.407 1.00 0.00 60 LYS A N 20
ATOM 49228 C CA . LYS C 3 60 ? -2.688 -16.624 -6.914 1.00 0.00 60 LYS A CA 20
ATOM 49229 C C . LYS C 3 60 ? -2.855 -18.138 -6.985 1.00 0.00 60 LYS A C 20
ATOM 49230 O O . LYS C 3 60 ? -3.967 -18.643 -7.136 1.00 0.00 60 LYS A O 20
ATOM 49249 N N . ALA C 3 61 ? -1.740 -18.854 -6.884 1.00 0.00 61 ALA A N 20
ATOM 49250 C CA . ALA C 3 61 ? -1.758 -20.310 -6.943 1.00 0.00 61 ALA A CA 20
ATOM 49251 C C . ALA C 3 61 ? -2.474 -20.905 -5.735 1.00 0.00 61 ALA A C 20
ATOM 49252 O O . ALA C 3 61 ? -3.204 -21.889 -5.859 1.00 0.00 61 ALA A O 20
ATOM 49259 N N . LEU C 3 62 ? -2.250 -20.316 -4.564 1.00 0.00 62 LEU A N 20
ATOM 49260 C CA . LEU C 3 62 ? -2.862 -20.808 -3.336 1.00 0.00 62 LEU A CA 20
ATOM 49261 C C . LEU C 3 62 ? -4.374 -20.928 -3.493 1.00 0.00 62 LEU A C 20
ATOM 49262 O O . LEU C 3 62 ? -4.903 -22.023 -3.681 1.00 0.00 62 LEU A O 20
ATOM 49278 N N . THR C 3 63 ? -5.064 -19.794 -3.396 1.00 0.00 63 THR A N 20
ATOM 49279 C CA . THR C 3 63 ? -6.519 -19.766 -3.492 1.00 0.00 63 THR A CA 20
ATOM 49280 C C . THR C 3 63 ? -7.082 -18.589 -2.702 1.00 0.00 63 THR A C 20
ATOM 49281 O O . THR C 3 63 ? -6.473 -18.132 -1.736 1.00 0.00 63 THR A O 20
ATOM 49292 N N . PRO C 3 64 ? -8.268 -18.098 -3.089 1.00 0.00 64 PRO A N 20
ATOM 49293 C CA . PRO C 3 64 ? -8.934 -16.996 -2.395 1.00 0.00 64 PRO A CA 20
ATOM 49294 C C . PRO C 3 64 ? -8.925 -17.189 -0.882 1.00 0.00 64 PRO A C 20
ATOM 49295 O O . PRO C 3 64 ? -8.577 -16.277 -0.131 1.00 0.00 64 PRO A O 20
ATOM 49306 N N . GLU C 3 65 ? -9.271 -18.395 -0.444 1.00 0.00 65 GLU A N 20
ATOM 49307 C CA . GLU C 3 65 ? -9.264 -18.722 0.976 1.00 0.00 65 GLU A CA 20
ATOM 49308 C C . GLU C 3 65 ? -7.874 -18.525 1.571 1.00 0.00 65 GLU A C 20
ATOM 49309 O O . GLU C 3 65 ? -7.731 -18.030 2.690 1.00 0.00 65 GLU A O 20
ATOM 49321 N N . GLU C 3 66 ? -6.850 -18.896 0.807 1.00 0.00 66 GLU A N 20
ATOM 49322 C CA . GLU C 3 66 ? -5.469 -18.739 1.249 1.00 0.00 66 GLU A CA 20
ATOM 49323 C C . GLU C 3 66 ? -5.101 -17.263 1.361 1.00 0.00 66 GLU A C 20
ATOM 49324 O O . GLU C 3 66 ? -4.213 -16.890 2.129 1.00 0.00 66 GLU A O 20
ATOM 49336 N N . LYS C 3 67 ? -5.778 -16.432 0.577 1.00 0.00 67 LYS A N 20
ATOM 49337 C CA . LYS C 3 67 ? -5.518 -14.997 0.575 1.00 0.00 67 LYS A CA 20
ATOM 49338 C C . LYS C 3 67 ? -6.209 -14.315 1.752 1.00 0.00 67 LYS A C 20
ATOM 49339 O O . LYS C 3 67 ? -5.769 -13.266 2.217 1.00 0.00 67 LYS A O 20
ATOM 49358 N N . GLN C 3 68 ? -7.302 -14.910 2.217 1.00 0.00 68 GLN A N 20
ATOM 49359 C CA . GLN C 3 68 ? -8.073 -14.342 3.317 1.00 0.00 68 GLN A CA 20
ATOM 49360 C C . GLN C 3 68 ? -7.172 -13.599 4.298 1.00 0.00 68 GLN A C 20
ATOM 49361 O O . GLN C 3 68 ? -7.441 -12.453 4.653 1.00 0.00 68 GLN A O 20
ATOM 49375 N N . PRO C 3 69 ? -6.090 -14.246 4.753 1.00 0.00 69 PRO A N 20
ATOM 49376 C CA . PRO C 3 69 ? -5.153 -13.640 5.704 1.00 0.00 69 PRO A CA 20
ATOM 49377 C C . PRO C 3 69 ? -4.651 -12.279 5.236 1.00 0.00 69 PRO A C 20
ATOM 49378 O O . PRO C 3 69 ? -4.789 -11.277 5.940 1.00 0.00 69 PRO A O 20
ATOM 49389 N N . TYR C 3 70 ? -4.055 -12.253 4.050 1.00 0.00 70 TYR A N 20
ATOM 49390 C CA . TYR C 3 70 ? -3.488 -11.024 3.509 1.00 0.00 70 TYR A CA 20
ATOM 49391 C C . TYR C 3 70 ? -4.561 -10.170 2.854 1.00 0.00 70 TYR A C 20
ATOM 49392 O O . TYR C 3 70 ? -4.817 -9.052 3.286 1.00 0.00 70 TYR A O 20
ATOM 49410 N N . GLU C 3 71 ? -5.195 -10.704 1.818 1.00 0.00 71 GLU A N 20
ATOM 49411 C CA . GLU C 3 71 ? -6.270 -9.996 1.135 1.00 0.00 71 GLU A CA 20
ATOM 49412 C C . GLU C 3 71 ? -7.150 -9.266 2.144 1.00 0.00 71 GLU A C 20
ATOM 49413 O O . GLU C 3 71 ? -7.359 -8.055 2.043 1.00 0.00 71 GLU A O 20
ATOM 49425 N N . ALA C 3 72 ? -7.579 -9.993 3.171 1.00 0.00 72 ALA A N 20
ATOM 49426 C CA . ALA C 3 72 ? -8.319 -9.389 4.268 1.00 0.00 72 ALA A CA 20
ATOM 49427 C C . ALA C 3 72 ? -7.462 -8.335 4.955 1.00 0.00 72 ALA A C 20
ATOM 49428 O O . ALA C 3 72 ? -7.905 -7.210 5.184 1.00 0.00 72 ALA A O 20
ATOM 49435 N N . LYS C 3 73 ? -6.193 -8.673 5.166 1.00 0.00 73 LYS A N 20
ATOM 49436 C CA . LYS C 3 73 ? -5.227 -7.717 5.691 1.00 0.00 73 LYS A CA 20
ATOM 49437 C C . LYS C 3 73 ? -5.111 -6.514 4.762 1.00 0.00 73 LYS A C 20
ATOM 49438 O O . LYS C 3 73 ? -4.617 -5.457 5.152 1.00 0.00 73 LYS A O 20
ATOM 49457 N N . ALA C 3 74 ? -5.605 -6.678 3.538 1.00 0.00 74 ALA A N 20
ATOM 49458 C CA . ALA C 3 74 ? -5.598 -5.606 2.556 1.00 0.00 74 ALA A CA 20
ATOM 49459 C C . ALA C 3 74 ? -6.708 -4.612 2.852 1.00 0.00 74 ALA A C 20
ATOM 49460 O O . ALA C 3 74 ? -6.471 -3.407 2.933 1.00 0.00 74 ALA A O 20
ATOM 49467 N N . GLN C 3 75 ? -7.899 -5.136 3.116 1.00 0.00 75 GLN A N 20
ATOM 49468 C CA . GLN C 3 75 ? -9.016 -4.303 3.537 1.00 0.00 75 GLN A CA 20
ATOM 49469 C C . GLN C 3 75 ? -8.707 -3.650 4.880 1.00 0.00 75 GLN A C 20
ATOM 49470 O O . GLN C 3 75 ? -9.161 -2.542 5.165 1.00 0.00 75 GLN A O 20
ATOM 49484 N N . ALA C 3 76 ? -7.879 -4.324 5.675 1.00 0.00 76 ALA A N 20
ATOM 49485 C CA . ALA C 3 76 ? -7.454 -3.794 6.964 1.00 0.00 76 ALA A CA 20
ATOM 49486 C C . ALA C 3 76 ? -6.537 -2.589 6.781 1.00 0.00 76 ALA A C 20
ATOM 49487 O O . ALA C 3 76 ? -6.716 -1.556 7.424 1.00 0.00 76 ALA A O 20
ATOM 49494 N N . ASP C 3 77 ? -5.572 -2.722 5.877 1.00 0.00 77 ASP A N 20
ATOM 49495 C CA . ASP C 3 77 ? -4.647 -1.635 5.581 1.00 0.00 77 ASP A CA 20
ATOM 49496 C C . ASP C 3 77 ? -5.337 -0.547 4.766 1.00 0.00 77 ASP A C 20
ATOM 49497 O O . ASP C 3 77 ? -4.963 0.625 4.832 1.00 0.00 77 ASP A O 20
ATOM 49506 N N . LYS C 3 78 ? -6.385 -0.932 4.044 1.00 0.00 78 LYS A N 20
ATOM 49507 C CA . LYS C 3 78 ? -7.165 0.021 3.267 1.00 0.00 78 LYS A CA 20
ATOM 49508 C C . LYS C 3 78 ? -7.860 1.014 4.188 1.00 0.00 78 LYS A C 20
ATOM 49509 O O . LYS C 3 78 ? -7.808 2.223 3.965 1.00 0.00 78 LYS A O 20
ATOM 49528 N N . LYS C 3 79 ? -8.436 0.504 5.272 1.00 0.00 79 LYS A N 20
ATOM 49529 C CA . LYS C 3 79 ? -9.047 1.357 6.281 1.00 0.00 79 LYS A CA 20
ATOM 49530 C C . LYS C 3 79 ? -7.980 2.180 6.995 1.00 0.00 79 LYS A C 20
ATOM 49531 O O . LYS C 3 79 ? -8.155 3.376 7.232 1.00 0.00 79 LYS A O 20
ATOM 49550 N N . ARG C 3 80 ? -6.842 1.546 7.267 1.00 0.00 80 ARG A N 20
ATOM 49551 C CA . ARG C 3 80 ? -5.714 2.232 7.882 1.00 0.00 80 ARG A CA 20
ATOM 49552 C C . ARG C 3 80 ? -5.506 3.597 7.237 1.00 0.00 80 ARG A C 20
ATOM 49553 O O . ARG C 3 80 ? -5.544 4.626 7.911 1.00 0.00 80 ARG A O 20
ATOM 49574 N N . TYR C 3 81 ? -5.328 3.599 5.920 1.00 0.00 81 TYR A N 20
ATOM 49575 C CA . TYR C 3 81 ? -5.167 4.840 5.175 1.00 0.00 81 TYR A CA 20
ATOM 49576 C C . TYR C 3 81 ? -6.507 5.545 5.007 1.00 0.00 81 TYR A C 20
ATOM 49577 O O . TYR C 3 81 ? -6.561 6.760 4.818 1.00 0.00 81 TYR A O 20
ATOM 49595 N N . GLU C 3 82 ? -7.589 4.778 5.093 1.00 0.00 82 GLU A N 20
ATOM 49596 C CA . GLU C 3 82 ? -8.928 5.340 4.977 1.00 0.00 82 GLU A CA 20
ATOM 49597 C C . GLU C 3 82 ? -9.133 6.445 6.003 1.00 0.00 82 GLU A C 20
ATOM 49598 O O . GLU C 3 82 ? -9.899 7.382 5.781 1.00 0.00 82 GLU A O 20
ATOM 49610 N N . SER C 3 83 ? -8.397 6.358 7.105 1.00 0.00 83 SER A N 20
ATOM 49611 C CA . SER C 3 83 ? -8.442 7.389 8.134 1.00 0.00 83 SER A CA 20
ATOM 49612 C C . SER C 3 83 ? -7.672 8.623 7.680 1.00 0.00 83 SER A C 20
ATOM 49613 O O . SER C 3 83 ? -8.061 9.756 7.968 1.00 0.00 83 SER A O 20
ATOM 49621 N N . GLU C 3 84 ? -6.598 8.393 6.935 1.00 0.00 84 GLU A N 20
ATOM 49622 C CA . GLU C 3 84 ? -5.788 9.479 6.401 1.00 0.00 84 GLU A CA 20
ATOM 49623 C C . GLU C 3 84 ? -6.567 10.277 5.360 1.00 0.00 84 GLU A C 20
ATOM 49624 O O . GLU C 3 84 ? -6.415 11.494 5.259 1.00 0.00 84 GLU A O 20
ATOM 49636 N N . LYS C 3 85 ? -7.415 9.588 4.604 1.00 0.00 85 LYS A N 20
ATOM 49637 C CA . LYS C 3 85 ? -8.246 10.242 3.598 1.00 0.00 85 LYS A CA 20
ATOM 49638 C C . LYS C 3 85 ? -9.374 11.027 4.260 1.00 0.00 85 LYS A C 20
ATOM 49639 O O . LYS C 3 85 ? -9.599 12.196 3.947 1.00 0.00 85 LYS A O 20
ATOM 49658 N N . GLU C 3 86 ? -10.054 10.391 5.210 1.00 0.00 86 GLU A N 20
ATOM 49659 C CA . GLU C 3 86 ? -11.119 11.051 5.950 1.00 0.00 86 GLU A CA 20
ATOM 49660 C C . GLU C 3 86 ? -10.614 12.355 6.558 1.00 0.00 86 GLU A C 20
ATOM 49661 O O . GLU C 3 86 ? -11.330 13.356 6.594 1.00 0.00 86 GLU A O 20
ATOM 49673 N N . LEU C 3 87 ? -9.348 12.355 6.963 1.00 0.00 87 LEU A N 20
ATOM 49674 C CA . LEU C 3 87 ? -8.718 13.555 7.497 1.00 0.00 87 LEU A CA 20
ATOM 49675 C C . LEU C 3 87 ? -8.117 14.386 6.372 1.00 0.00 87 LEU A C 20
ATOM 49676 O O . LEU C 3 87 ? -7.963 15.600 6.496 1.00 0.00 87 LEU A O 20
ATOM 49692 N N . TYR C 3 88 ? -7.847 13.734 5.249 1.00 0.00 88 TYR A N 20
ATOM 49693 C CA . TYR C 3 88 ? -7.355 14.426 4.068 1.00 0.00 88 TYR A CA 20
ATOM 49694 C C . TYR C 3 88 ? -8.303 15.553 3.687 1.00 0.00 88 TYR A C 20
ATOM 49695 O O . TYR C 3 88 ? -7.876 16.651 3.333 1.00 0.00 88 TYR A O 20
ATOM 49713 N N . ASN C 3 89 ? -9.598 15.287 3.830 1.00 0.00 89 ASN A N 20
ATOM 49714 C CA . ASN C 3 89 ? -10.618 16.292 3.565 1.00 0.00 89 ASN A CA 20
ATOM 49715 C C . ASN C 3 89 ? -11.028 16.995 4.854 1.00 0.00 89 ASN A C 20
ATOM 49716 O O . ASN C 3 89 ? -11.398 18.169 4.841 1.00 0.00 89 ASN A O 20
ATOM 49727 N N . ALA C 3 90 ? -10.932 16.279 5.973 1.00 0.00 90 ALA A N 20
ATOM 49728 C CA . ALA C 3 90 ? -11.280 16.845 7.272 1.00 0.00 90 ALA A CA 20
ATOM 49729 C C . ALA C 3 90 ? -10.167 17.751 7.789 1.00 0.00 90 ALA A C 20
ATOM 49730 O O . ALA C 3 90 ? -10.252 18.290 8.892 1.00 0.00 90 ALA A O 20
ATOM 49737 N N . THR C 3 91 ? -9.123 17.909 6.984 1.00 0.00 91 THR A N 20
ATOM 49738 C CA . THR C 3 91 ? -7.988 18.744 7.355 1.00 0.00 91 THR A CA 20
ATOM 49739 C C . THR C 3 91 ? -7.627 19.699 6.222 1.00 0.00 91 THR A C 20
ATOM 49740 O O . THR C 3 91 ? -7.410 20.889 6.444 1.00 0.00 91 THR A O 20
ATOM 49751 N N . LEU C 3 92 ? -7.583 19.169 5.004 1.00 0.00 92 LEU A N 20
ATOM 49752 C CA . LEU C 3 92 ? -7.269 19.975 3.831 1.00 0.00 92 LEU A CA 20
ATOM 49753 C C . LEU C 3 92 ? -8.450 20.866 3.453 1.00 0.00 92 LEU A C 20
ATOM 49754 O O . LEU C 3 92 ? -8.268 21.962 2.923 1.00 0.00 92 LEU A O 20
ATOM 49770 N N . ALA C 3 93 ? -9.659 20.387 3.730 1.00 0.00 93 ALA A N 20
ATOM 49771 C CA . ALA C 3 93 ? -10.867 21.141 3.419 1.00 0.00 93 ALA A CA 20
ATOM 49772 C C . ALA C 3 93 ? -11.405 21.851 4.657 1.00 0.00 93 ALA A C 20
ATOM 49773 O O . ALA C 3 93 ? -11.993 21.195 5.517 1.00 0.00 93 ALA A O 20
#

Secondary structure (DSSP, 8-state):
--S--S----SS----SSS-------HHHHHHHHHHHHHHHH-TTS-HHHHHHHHHHHHHHH-HHHHHHHHHHHHHHHHHHHHHHHHHHHHH-

Foldseek 3Di:
DDDDDPDDDDDPDDDDAPLCLPAFDALLCQQCVVCVCVVCVVVVDDDCCPSPVVSVVVSVVPDPVVSCVSRVVRVVRRVVSVVVVVVSVVPVD

Sequence (93 aa):
MVTPREPKKRTTRKKKDPNAPKRALSAYMFFANENRDIVRSENPDITFGQVGKKLGEKWKALTPEEKQPYEAKAQADKKRYESEKELYNATLAMVTPREPKKRTTRKKKDPNAPKRALSAYMFFANENRDIVRSENPDITFGQVGKKLGEKWKALTPEEKQPYEAKAQADKKRYESEKELYNATLAMVTPREPKKRTTRKKKDPNAPKRALSAYMFFANENRDIVRSENPDITFGQVGKKLGEKWKALTPEEKQPYEAKAQADKKRYESEKELYNATLAMVTPREPKKRTTRKKKDPNAPKRALSAYMFFANENRDIVRSENPDITFGQVGKKLGEKWKALTPEEKQPYEAKAQADKKRYESEKELYNATLAMVTPREPKKRTTRKKKDPNAPKRALSAYMFFANENRDIVRSENPDITFGQVGKKLGEKWKALTPEEKQPYEAKAQADKKRYESEKELYNATLAMVTPREPKKRTTRKKKDPNAPKRALSAYMFFANENRDIVRSENPDITFGQVGKKLGEKWKALTPEEKQPYEAKAQADKKRYESEKELYNATLAMVTPREPKKRTTRKKKDPNAPKRALSAYMFFANENRDIVRSENPDITFGQVGKKLGEKWKALTPEEKQPYEAKAQADKKRYESEKELYNATLAMVTPREPKKRTTRKKKDPNAPKRALSAYMFFANENRDIVRSENPDITFGQVGKKLGEKWKALTPEEKQPYEAKAQADKKRYESEKELYNATLAMVTPREPKKRTTRKKKDPNAPKRALSAYMFFANENRDIVRSENPDITFGQVGKKLGEKWKALTPEEKQPYEAKAQADKKRYESEKELYNATLAMVTPREPKKRTTRKKKDPNAPKRALSAYMFFANENRDIVRSENPDITFGQVGKKLGEKWKALTPEEKQPYEAKAQADKKRYESEKELYNATLAMVTPREPKKRTTRKKKDPNAPKRALSAYMFFANENRDIVRSENPDITFGQVGKKLGEKWKALTPEEKQPYEAKAQADKKRYESEKELYNATLAMVTPREPKKRTTRKKKDPNAPKRALSAYMFFANENRDIVRSENPDITFGQVGKKLGEKWKALTPEEKQPYEAKAQADKKRYESEKELYNATLAMVTPREPKKRTTRKKKDPNAPKRALSAYMFFANENRDIVRSENPDITFGQVGKKLGEKWKALTPEEKQPYEAKAQADKKRYESEKELYNATLAMVTPREPKKRTTRKKKDPNAPKRALSAYMFFANENRDIVRSENPDITFGQVGKKLGEKWKALTPEEKQPYEAKAQADKKRYESEKELYNATLAMVTPREPKKRTTRKKKDPNAPKRALSAYMFFANENRDIVRSENPDITFGQVGKKLGEKWKALTPEEKQPYEAKAQADKKRYESEKELYNATLAMVTPREPKKRTTRKKKDPNAPKRALSAYMFFANENRDIVRSENPDITFGQVGKKLGEKWKALTPEEKQPYEAKAQADKKRYESEKELYNATLAMVTPREPKKRTTRKKKDPNAPKRALSAYMFFANENRDIVRSENPDITFGQVGKKLGEKWKALTPEEKQPYEAKAQADKKRYESEKELYNATLAMVTPREPKKRTTRKKKDPNAPKRALSAYMFFANENRDIVRSENPDITFGQVGKKLGEKWKALTPEEKQPYEAKAQADKKRYESEKELYNATLAMVTPREPKKRTTRKKKDPNAPKRALSAYMFFANENRDIVRSENPDITFGQVGKKLGEKWKALTPEEKQPYEAKAQADKKRYESEKELYNATLAMVTPREPKKRTTRKKKDPNAPKRALSAYMFFANENRDIVRSENPDITFGQVGKKLGEKWKALTPEEKQPYEAKAQADKKRYESEKELYNATLA

Nearest PDB structures (foldseek):
  1j5n-assembly1_A  TM=9.232E-01  e=6.693E-13  Saccharomyces cerevisiae
  1cg7-assembly1_A  TM=6.421E-01  e=1.136E-10  Saccharomyces cerevisiae
  1lwm-assembly1_A  TM=6.907E-01  e=5.786E-10  Saccharomyces cerevisiae
  1hsm-assembly1_A  TM=7.776E-01  e=1.943E-03  Cricetulus griseus
  5jgh-assembly1_A  TM=8.460E-01  e=4.177E-02  Saccharomyces cerevisiae S288C

Solvent-accessible surface area: 7992 Å² total; per-residue (Å²): 224,147,83,108,208,134,122,157,187,159,92,141,175,190,118,171,56,82,54,11,17,151,172,13,97,59,17,79,77,13,8,17,73,104,11,137,56,88,15,157,78,134,52,97,144,48,101,166,28,68,18,11,152,105,10,19,97,107,20,163,74,66,58,89,119,75,43,113,80,28,60,49,112,17,96,49,21,84,114,133,33,62,43,57,76,102,86,42,73,76,80,66,118